Protein 5ZAI (pdb70)

Structure (mmCIF, N/CA/C/O backbone):
data_5ZAI
#
_entry.id   5ZAI
#
_cell.length_a   84.685
_cell.length_b   130.170
_cell.length_c   84.791
_cell.angle_alpha   90.000
_cell.angle_beta   119.570
_cell.angle_gamma   90.000
#
_symmetry.space_group_name_H-M   'P 1 21 1'
#
loop_
_entity.id
_entity.type
_entity.pdbx_description
1 polymer '3-hydroxypropionyl-coenzyme A dehydratase'
2 non-polymer 'COENZYME A'
3 non-polymer 1,2-ETHANEDIOL
4 non-polymer GLYCEROL
5 water water
#
loop_
_atom_site.group_PDB
_atom_site.id
_atom_site.type_symbol
_atom_site.label_atom_id
_atom_site.label_alt_id
_atom_site.label_comp_id
_atom_site.label_asym_id
_atom_site.label_entity_id
_atom_site.label_seq_id
_atom_site.pdbx_PDB_ins_code
_atom_site.Cartn_x
_atom_site.Cartn_y
_atom_site.Cartn_z
_atom_site.occupancy
_atom_site.B_iso_or_equiv
_atom_site.auth_seq_id
_atom_site.auth_comp_id
_atom_site.auth_asym_id
_atom_site.auth_atom_id
_atom_site.pdbx_PDB_model_num
ATOM 1 N N . MET A 1 1 ? -9.327 -3.901 9.880 1.00 60.98 1 MET A N 1
ATOM 2 C CA . MET A 1 1 ? -9.819 -4.994 10.800 1.00 67.05 1 MET A CA 1
ATOM 3 C C . MET A 1 1 ? -9.057 -6.299 10.496 1.00 62.79 1 MET A C 1
ATOM 4 O O . MET A 1 1 ? -8.399 -6.872 11.380 1.00 68.96 1 MET A O 1
ATOM 9 N N . GLU A 1 2 ? -9.139 -6.748 9.236 1.00 51.64 2 GLU A N 1
ATOM 10 C CA . GLU A 1 2 ? -8.457 -7.938 8.747 1.00 47.75 2 GLU A CA 1
ATOM 11 C C . GLU A 1 2 ? -7.526 -7.541 7.591 1.00 41.42 2 GLU A C 1
ATOM 12 O O . GLU A 1 2 ? -7.940 -6.880 6.631 1.00 41.31 2 GLU A O 1
ATOM 18 N N . PHE A 1 3 ? -6.268 -7.977 7.703 1.00 31.99 3 PHE A N 1
ATOM 19 C CA . PHE A 1 3 ? -5.206 -7.656 6.779 1.00 27.84 3 PHE A CA 1
ATOM 20 C C . PHE A 1 3 ? -4.557 -8.947 6.269 1.00 27.03 3 PHE A C 1
ATOM 21 O O . PHE A 1 3 ? -4.672 -9.984 6.905 1.00 26.23 3 PHE A O 1
ATOM 29 N N . GLU A 1 4 ? -3.806 -8.854 5.169 1.00 26.96 4 GLU A N 1
ATOM 30 C CA . GLU A 1 4 ? -3.157 -10.001 4.598 1.00 29.36 4 GLU A CA 1
ATOM 31 C C . GLU A 1 4 ? -1.778 -10.223 5.232 1.00 27.37 4 GLU A C 1
ATOM 32 O O . GLU A 1 4 ? -1.370 -11.363 5.383 1.00 27.04 4 GLU A O 1
ATOM 38 N N . THR A 1 5 ? -1.025 -9.147 5.509 1.00 22.91 5 THR A N 1
ATOM 39 C CA . THR A 1 5 ? 0.385 -9.308 5.838 1.00 20.93 5 THR A CA 1
ATOM 40 C C . THR A 1 5 ? 0.719 -8.900 7.264 1.00 20.13 5 THR A C 1
ATOM 41 O O . THR A 1 5 ? 1.892 -8.983 7.618 1.00 19.28 5 THR A O 1
ATOM 45 N N . ILE A 1 6 ? -0.285 -8.468 8.038 1.00 18.78 6 ILE A N 1
ATOM 46 C CA . ILE A 1 6 ? -0.135 -8.109 9.437 1.00 20.11 6 ILE A CA 1
ATOM 47 C C . ILE A 1 6 ? -1.357 -8.652 10.184 1.00 19.46 6 ILE A C 1
ATOM 48 O O . ILE A 1 6 ? -2.392 -8.894 9.555 1.00 18.90 6 ILE A O 1
ATOM 53 N N . GLU A 1 7 ? -1.190 -8.867 11.492 1.00 19.02 7 GLU A N 1
ATOM 54 C CA . GLU A 1 7 ? -2.270 -9.136 12.427 1.00 21.63 7 GLU A CA 1
ATOM 55 C C . GLU A 1 7 ? -2.345 -7.973 13.412 1.00 22.41 7 GLU A C 1
ATOM 56 O O . GLU A 1 7 ? -1.323 -7.398 13.797 1.00 20.83 7 GLU A O 1
ATOM 62 N N . THR A 1 8 ? -3.556 -7.627 13.833 1.00 22.93 8 THR A N 1
ATOM 63 C CA . THR A 1 8 ? -3.733 -6.590 14.820 1.00 23.29 8 THR A CA 1
ATOM 64 C C . THR A 1 8 ? -4.624 -7.145 15.928 1.00 27.24 8 THR A C 1
ATOM 65 O O . THR A 1 8 ? -5.477 -7.987 15.657 1.00 25.46 8 THR A O 1
ATOM 69 N N . LYS A 1 9 ? -4.331 -6.732 17.160 1.00 26.45 9 LYS A N 1
ATOM 70 C CA . LYS A 1 9 ? -5.104 -7.149 18.350 1.00 30.57 9 LYS A CA 1
ATOM 71 C C . LYS A 1 9 ? -5.285 -5.938 19.261 1.00 29.38 9 LYS A C 1
ATOM 72 O O . LYS A 1 9 ? -4.286 -5.349 19.651 1.00 24.62 9 LYS A O 1
ATOM 78 N N . LYS A 1 10 ? -6.525 -5.637 19.617 1.00 29.16 10 LYS A N 1
ATOM 79 C CA . LYS A 1 10 ? -6.809 -4.512 20.531 1.00 32.50 10 LYS A CA 1
ATOM 80 C C . LYS A 1 10 ? -7.139 -5.138 21.884 1.00 36.12 10 LYS A C 1
ATOM 81 O O . LYS A 1 10 ? -8.126 -5.871 21.957 1.00 34.25 10 LYS A O 1
ATOM 87 N N . GLU A 1 11 ? -6.282 -4.912 22.878 1.00 35.45 11 GLU A N 1
ATOM 88 C CA . GLU A 1 11 ? -6.508 -5.446 24.236 1.00 34.28 11 GLU A CA 1
ATOM 89 C C . GLU A 1 11 ? -6.707 -4.246 25.153 1.00 33.29 11 GLU A C 1
ATOM 90 O O . GLU A 1 11 ? -5.710 -3.642 25.535 1.00 30.13 11 GLU A O 1
ATOM 96 N N . GLY A 1 12 ? -7.943 -3.948 25.526 1.00 32.32 12 GLY A N 1
ATOM 97 C CA . GLY A 1 12 ? -8.136 -2.764 26.371 1.00 30.96 12 GLY A CA 1
ATOM 98 C C . GLY A 1 12 ? -7.598 -1.526 25.671 1.00 30.14 12 GLY A C 1
ATOM 99 O O . GLY A 1 12 ? -8.087 -1.198 24.598 1.00 30.18 12 GLY A O 1
ATOM 100 N N . ASN A 1 13 ? -6.654 -0.852 26.323 1.00 28.29 13 ASN A N 1
ATOM 101 C CA . ASN A 1 13 ? -5.986 0.393 25.859 1.00 28.40 13 ASN A CA 1
ATOM 102 C C . ASN A 1 13 ? -4.823 0.110 24.904 1.00 24.65 13 ASN A C 1
ATOM 103 O O . ASN A 1 13 ? -4.341 1.061 24.305 1.00 21.80 13 ASN A O 1
ATOM 108 N N . LEU A 1 14 ? -4.381 -1.137 24.815 1.00 21.29 14 LEU A N 1
ATOM 109 C CA . LEU A 1 14 ? -3.191 -1.488 23.997 1.00 22.23 14 LEU A CA 1
ATOM 110 C C . LEU A 1 14 ? -3.593 -1.948 22.595 1.00 22.23 14 LEU A C 1
ATOM 111 O O . LEU A 1 14 ? -4.602 -2.625 22.475 1.00 24.97 14 LEU A O 1
ATOM 116 N N . PHE A 1 15 ? -2.808 -1.569 21.587 1.00 21.11 15 PHE A N 1
ATOM 117 C CA . PHE A 1 15 ? -3.026 -2.044 20.201 1.00 19.08 15 PHE A CA 1
ATOM 118 C C . PHE A 1 15 ? -1.745 -2.737 19.744 1.00 20.12 15 PHE A C 1
ATOM 119 O O . PHE A 1 15 ? -0.739 -2.058 19.618 1.00 20.02 15 PHE A O 1
ATOM 127 N N . TRP A 1 16 ? -1.839 -4.032 19.449 1.00 18.99 16 TRP A N 1
ATOM 128 C CA . TRP A 1 16 ? -0.677 -4.855 19.035 1.00 20.35 16 TRP A CA 1
ATOM 129 C C . TRP A 1 16 ? -0.658 -5.025 17.515 1.00 20.31 16 TRP A C 1
ATOM 130 O O . TRP A 1 16 ? -1.632 -5.516 16.965 1.00 20.53 16 TRP A O 1
ATOM 141 N N . ILE A 1 17 ? 0.443 -4.635 16.882 1.00 17.71 17 ILE A N 1
ATOM 142 C CA . ILE A 1 17 ? 0.588 -4.847 15.422 1.00 16.67 17 ILE A CA 1
ATOM 143 C C . ILE A 1 17 ? 1.698 -5.884 15.230 1.00 18.50 17 ILE A C 1
ATOM 144 O O . ILE A 1 17 ? 2.828 -5.619 15.599 1.00 17.95 17 ILE A O 1
ATOM 149 N N . THR A 1 18 ? 1.349 -7.022 14.650 1.00 15.92 18 THR A N 1
ATOM 150 C CA . THR A 1 18 ? 2.305 -8.096 14.428 1.00 16.56 18 THR A CA 1
ATOM 151 C C . THR A 1 18 ? 2.532 -8.253 12.938 1.00 16.46 18 THR A C 1
ATOM 152 O O . THR A 1 18 ? 1.590 -8.586 12.225 1.00 17.90 18 THR A O 1
ATOM 156 N N . LEU A 1 19 ? 3.763 -8.009 12.492 1.00 14.56 19 LEU A N 1
ATOM 157 C CA . LEU A 1 19 ? 4.087 -8.206 11.062 1.00 16.11 19 LEU A CA 1
ATOM 158 C C . LEU A 1 19 ? 3.865 -9.695 10.793 1.00 16.97 19 LEU A C 1
ATOM 159 O O . LEU A 1 19 ? 4.381 -10.485 11.558 1.00 15.85 19 LEU A O 1
ATOM 164 N N . ASN A 1 20 ? 3.207 -10.036 9.691 1.00 17.16 20 ASN A N 1
ATOM 165 C CA . ASN A 1 20 ? 2.861 -11.460 9.484 1.00 16.96 20 ASN A CA 1
ATOM 166 C C . ASN A 1 20 ? 3.268 -11.983 8.102 1.00 16.79 20 ASN A C 1
ATOM 167 O O . ASN A 1 20 ? 2.390 -12.353 7.353 1.00 17.97 20 ASN A O 1
ATOM 172 N N . ARG A 1 21 ? 4.575 -12.072 7.847 1.00 15.81 21 ARG A N 1
ATOM 173 C CA . ARG A 1 21 ? 5.158 -12.755 6.662 1.00 15.00 21 ARG A CA 1
ATOM 174 C C . ARG A 1 21 ? 6.324 -13.611 7.180 1.00 14.51 21 ARG A C 1
ATOM 175 O O . ARG A 1 21 ? 7.416 -13.494 6.648 1.00 13.59 21 ARG A O 1
ATOM 183 N N . PRO A 1 22 ? 6.100 -14.556 8.123 1.00 14.77 22 PRO A N 1
ATOM 184 C CA . PRO A 1 22 ? 7.163 -15.348 8.748 1.00 15.51 22 PRO A CA 1
ATOM 185 C C . PRO A 1 22 ? 7.970 -16.213 7.776 1.00 16.25 22 PRO A C 1
ATOM 186 O O . PRO A 1 22 ? 9.092 -16.456 8.050 1.00 14.49 22 PRO A O 1
ATOM 190 N N . ASP A 1 23 ? 7.357 -16.619 6.662 1.00 16.37 23 ASP A N 1
ATOM 191 C CA . ASP A 1 23 ? 8.030 -17.381 5.579 1.00 17.26 23 ASP A CA 1
ATOM 192 C C . ASP A 1 23 ? 9.163 -16.555 4.943 1.00 16.52 23 ASP A C 1
ATOM 193 O O . ASP A 1 23 ? 10.030 -17.170 4.347 1.00 15.51 23 ASP A O 1
ATOM 198 N N . LYS A 1 24 ? 9.044 -15.221 4.920 1.00 16.19 24 LYS A N 1
ATOM 199 C CA . LYS A 1 24 ? 10.083 -14.302 4.379 1.00 16.48 24 LYS A CA 1
ATOM 200 C C . LYS A 1 24 ? 10.705 -13.443 5.496 1.00 16.08 24 LYS A C 1
ATOM 201 O O . LYS A 1 24 ? 11.135 -12.337 5.207 1.00 14.99 24 LYS A O 1
ATOM 207 N N . LEU A 1 25 ? 10.597 -13.889 6.747 1.00 15.46 25 LEU A N 1
ATOM 208 C CA . LEU A 1 25 ? 11.143 -13.170 7.927 1.00 16.38 25 LEU A CA 1
ATOM 209 C C . LEU A 1 25 ? 10.546 -11.753 8.031 1.00 15.69 25 LEU A C 1
ATOM 210 O O . LEU A 1 25 ? 11.278 -10.825 8.351 1.00 14.50 25 LEU A O 1
ATOM 215 N N . ASN A 1 26 ? 9.256 -11.620 7.723 1.00 15.28 26 ASN A N 1
ATOM 216 C CA . ASN A 1 26 ? 8.491 -10.349 7.825 1.00 15.33 26 ASN A CA 1
ATOM 217 C C . ASN A 1 26 ? 9.075 -9.251 6.929 1.00 14.75 26 ASN A C 1
ATOM 218 O O . ASN A 1 26 ? 8.966 -8.091 7.308 1.00 14.67 26 ASN A O 1
ATOM 223 N N . ALA A 1 27 ? 9.635 -9.618 5.778 1.00 14.45 27 ALA A N 1
ATOM 224 C CA . ALA A 1 27 ? 10.235 -8.620 4.870 1.00 15.58 27 ALA A CA 1
ATOM 225 C C . ALA A 1 27 ? 9.131 -7.670 4.400 1.00 15.71 27 ALA A C 1
ATOM 226 O O . ALA A 1 27 ? 8.050 -8.133 4.075 1.00 14.75 27 ALA A O 1
ATOM 228 N N . LEU A 1 28 ? 9.451 -6.382 4.341 1.00 14.75 28 LEU A N 1
ATOM 229 C CA . LEU A 1 28 ? 8.514 -5.332 3.975 1.00 15.63 28 LEU A CA 1
ATOM 230 C C . LEU A 1 28 ? 8.352 -5.245 2.449 1.00 15.29 28 LEU A C 1
ATOM 231 O O . LEU A 1 28 ? 9.221 -4.749 1.758 1.00 17.39 28 LEU A O 1
ATOM 236 N N . ASN A 1 29 ? 7.204 -5.700 1.950 1.00 16.46 29 ASN A N 1
ATOM 237 C CA . ASN A 1 29 ? 6.770 -5.519 0.550 1.00 16.38 29 ASN A CA 1
ATOM 238 C C . ASN A 1 29 ? 5.798 -4.346 0.513 1.00 16.94 29 ASN A C 1
ATOM 239 O O . ASN A 1 29 ? 5.482 -3.747 1.551 1.00 15.13 29 ASN A O 1
ATOM 244 N N . ALA A 1 30 ? 5.326 -3.993 -0.690 1.00 17.96 30 ALA A N 1
ATOM 245 C CA . ALA A 1 30 ? 4.459 -2.826 -0.836 1.00 18.02 30 ALA A CA 1
ATOM 246 C C . ALA A 1 30 ? 3.179 -3.035 -0.027 1.00 19.18 30 ALA A C 1
ATOM 247 O O . ALA A 1 30 ? 2.628 -2.083 0.567 1.00 20.75 30 ALA A O 1
ATOM 249 N N . LYS A 1 31 ? 2.715 -4.281 0.005 1.00 18.94 31 LYS A N 1
ATOM 250 C CA . LYS A 1 31 ? 1.463 -4.627 0.667 1.00 20.81 31 LYS A CA 1
ATOM 251 C C . LYS A 1 31 ? 1.554 -4.455 2.194 1.00 19.68 31 LYS A C 1
ATOM 252 O O . LYS A 1 31 ? 0.693 -3.856 2.800 1.00 19.44 31 LYS A O 1
ATOM 258 N N . LEU A 1 32 ? 2.577 -5.045 2.812 1.00 18.46 32 LEU A N 1
ATOM 259 C CA . LEU A 1 32 ? 2.812 -4.916 4.259 1.00 17.60 32 LEU A CA 1
ATOM 260 C C . LEU A 1 32 ? 2.916 -3.433 4.650 1.00 15.69 32 LEU A C 1
ATOM 261 O O . LEU A 1 32 ? 2.317 -2.981 5.618 1.00 15.74 32 LEU A O 1
ATOM 266 N N . LEU A 1 33 ? 3.664 -2.646 3.869 1.00 15.57 33 LEU A N 1
ATOM 267 C CA . LEU A 1 33 ? 3.816 -1.221 4.186 1.00 15.77 33 LEU A CA 1
ATOM 268 C C . LEU A 1 33 ? 2.481 -0.476 4.129 1.00 16.28 33 LEU A C 1
ATOM 269 O O . LEU A 1 33 ? 2.218 0.339 4.990 1.00 15.07 33 LEU A O 1
ATOM 274 N N . GLU A 1 34 ? 1.652 -0.801 3.133 1.00 19.02 34 GLU A N 1
ATOM 275 C CA . GLU A 1 34 ? 0.352 -0.177 2.971 1.00 21.12 34 GLU A CA 1
ATOM 276 C C . GLU A 1 34 ? -0.525 -0.580 4.165 1.00 18.19 34 GLU A C 1
ATOM 277 O O . GLU A 1 34 ? -1.190 0.263 4.765 1.00 19.48 34 GLU A O 1
ATOM 283 N N . GLU A 1 35 ? -0.520 -1.858 4.542 1.00 15.62 35 GLU A N 1
ATOM 284 C CA . GLU A 1 35 ? -1.365 -2.291 5.657 1.00 17.09 35 GLU A CA 1
ATOM 285 C C . GLU A 1 35 ? -0.847 -1.761 7.009 1.00 15.25 35 GLU A C 1
ATOM 286 O O . GLU A 1 35 ? -1.623 -1.408 7.894 1.00 12.39 35 GLU A O 1
ATOM 292 N N . LEU A 1 36 ? 0.470 -1.674 7.189 1.00 13.40 36 LEU A N 1
ATOM 293 C CA . LEU A 1 36 ? 1.019 -1.126 8.447 1.00 14.62 36 LEU A CA 1
ATOM 294 C C . LEU A 1 36 ? 0.593 0.343 8.611 1.00 16.01 36 LEU A C 1
ATOM 295 O O . LEU A 1 36 ? 0.171 0.786 9.683 1.00 17.51 36 LEU A O 1
ATOM 300 N N . ASP A 1 37 ? 0.723 1.110 7.532 1.00 17.34 37 ASP A N 1
ATOM 301 C CA . ASP A 1 37 ? 0.264 2.511 7.487 1.00 19.53 37 ASP A CA 1
ATOM 302 C C . ASP A 1 37 ? -1.214 2.604 7.904 1.00 19.41 37 ASP A C 1
ATOM 303 O O . ASP A 1 37 ? -1.591 3.375 8.791 1.00 19.07 37 ASP A O 1
ATOM 308 N N . ARG A 1 38 ? -2.041 1.795 7.258 1.00 17.69 38 ARG A N 1
ATOM 309 C CA . ARG A 1 38 ? -3.481 1.780 7.535 1.00 19.65 38 ARG A CA 1
ATOM 310 C C . ARG A 1 38 ? -3.742 1.393 9.002 1.00 16.95 38 ARG A C 1
ATOM 311 O O . ARG A 1 38 ? -4.525 2.061 9.678 1.00 17.66 38 ARG A O 1
ATOM 319 N N . ALA A 1 39 ? -3.071 0.372 9.523 1.00 16.02 39 ALA A N 1
ATOM 320 C CA . ALA A 1 39 ? -3.284 -0.041 10.933 1.00 18.16 39 ALA A CA 1
ATOM 321 C C . ALA A 1 39 ? -2.866 1.046 11.939 1.00 18.58 39 ALA A C 1
ATOM 322 O O . ALA A 1 39 ? -3.549 1.270 12.941 1.00 17.15 39 ALA A O 1
ATOM 324 N N . VAL A 1 40 ? -1.729 1.705 11.717 1.00 18.97 40 VAL A N 1
ATOM 325 C CA . VAL A 1 40 ? -1.291 2.727 12.658 1.00 18.66 40 VAL A CA 1
ATOM 326 C C . VAL A 1 40 ? -2.238 3.937 12.588 1.00 18.53 40 VAL A C 1
ATOM 327 O O . VAL A 1 40 ? -2.455 4.583 13.638 1.00 17.30 40 VAL A O 1
ATOM 331 N N . SER A 1 41 ? -2.735 4.282 11.381 1.00 19.52 41 SER A N 1
ATOM 332 C CA . SER A 1 41 ? -3.701 5.390 11.203 1.00 21.06 41 SER A CA 1
ATOM 333 C C . SER A 1 41 ? -5.008 5.073 11.939 1.00 21.49 41 SER A C 1
ATOM 334 O O . SER A 1 41 ? -5.571 5.954 12.555 1.00 20.59 41 SER A O 1
ATOM 337 N N . GLN A 1 42 ? -5.450 3.814 11.896 1.00 23.84 42 GLN A N 1
ATOM 338 C CA . GLN A 1 42 ? -6.718 3.389 12.588 1.00 27.67 42 GLN A CA 1
ATOM 339 C C . GLN A 1 42 ? -6.566 3.505 14.108 1.00 26.46 42 GLN A C 1
ATOM 340 O O . GLN A 1 42 ? -7.482 3.962 14.815 1.00 23.81 42 GLN A O 1
ATOM 346 N N . ALA A 1 43 ? -5.424 3.013 14.604 1.00 24.35 43 ALA A N 1
ATOM 347 C CA . ALA A 1 43 ? -5.060 3.049 16.021 1.00 23.57 43 ALA A CA 1
ATOM 348 C C . ALA A 1 43 ? -4.988 4.499 16.529 1.00 22.49 43 ALA A C 1
ATOM 349 O O . ALA A 1 43 ? -5.495 4.809 17.616 1.00 20.56 43 ALA A O 1
ATOM 351 N N . GLU A 1 44 ? -4.355 5.377 15.735 1.00 20.77 44 GLU A N 1
ATOM 352 C CA . GLU A 1 44 ? -4.281 6.798 16.057 1.00 23.36 44 GLU A CA 1
ATOM 353 C C . GLU A 1 44 ? -5.675 7.433 16.189 1.00 23.13 44 GLU A C 1
ATOM 354 O O . GLU A 1 44 ? -5.852 8.316 17.001 1.00 23.22 44 GLU A O 1
ATOM 360 N N . SER A 1 45 ? -6.642 6.989 15.379 1.00 24.74 45 SER A N 1
ATOM 361 C CA . SER A 1 45 ? -7.958 7.610 15.304 1.00 28.92 45 SER A CA 1
ATOM 362 C C . SER A 1 45 ? -8.919 7.056 16.356 1.00 29.62 45 SER A C 1
ATOM 363 O O . SER A 1 45 ? -9.923 7.676 16.624 1.00 29.69 45 SER A O 1
ATOM 366 N N . ASP A 1 46 ? -8.607 5.887 16.915 1.00 28.31 46 ASP A N 1
ATOM 367 C CA . ASP A 1 46 ? -9.471 5.196 17.849 1.00 25.75 46 ASP A CA 1
ATOM 368 C C . ASP A 1 46 ? -9.170 5.713 19.248 1.00 26.47 46 ASP A C 1
ATOM 369 O O . ASP A 1 46 ? -8.106 5.434 19.805 1.00 22.98 46 ASP A O 1
ATOM 374 N N . PRO A 1 47 ? -10.132 6.432 19.871 1.00 26.96 47 PRO A N 1
ATOM 375 C CA . PRO A 1 47 ? -9.944 7.002 21.196 1.00 27.91 47 PRO A CA 1
ATOM 376 C C . PRO A 1 47 ? -9.682 5.969 22.297 1.00 26.66 47 PRO A C 1
ATOM 377 O O . PRO A 1 47 ? -9.159 6.311 23.309 1.00 29.49 47 PRO A O 1
ATOM 381 N N . GLU A 1 48 ? -10.071 4.717 22.096 1.00 28.52 48 GLU A N 1
ATOM 382 C CA . GLU A 1 48 ? -9.851 3.713 23.119 1.00 30.30 48 GLU A CA 1
ATOM 383 C C . GLU A 1 48 ? -8.375 3.297 23.185 1.00 27.26 48 GLU A C 1
ATOM 384 O O . GLU A 1 48 ? -7.917 2.790 24.189 1.00 28.35 48 GLU A O 1
ATOM 390 N N . ILE A 1 49 ? -7.645 3.474 22.087 1.00 24.22 49 ILE A N 1
ATOM 391 C CA . ILE A 1 49 ? -6.281 3.043 22.036 1.00 21.77 49 ILE A CA 1
ATOM 392 C C . ILE A 1 49 ? -5.376 4.164 22.558 1.00 20.79 49 ILE A C 1
ATOM 393 O O . ILE A 1 49 ? -5.475 5.315 22.117 1.00 19.73 49 ILE A O 1
ATOM 398 N N . ARG A 1 50 ? -4.443 3.784 23.435 1.00 20.90 50 ARG A N 1
ATOM 399 C CA . ARG A 1 50 ? -3.523 4.745 24.075 1.00 23.05 50 ARG A CA 1
ATOM 400 C C . ARG A 1 50 ? -2.061 4.431 23.759 1.00 20.79 50 ARG A C 1
ATOM 401 O O . ARG A 1 50 ? -1.258 5.353 23.720 1.00 20.69 50 ARG A O 1
ATOM 409 N N . VAL A 1 51 ? -1.729 3.150 23.549 1.00 19.94 51 VAL A N 1
ATOM 410 C CA . VAL A 1 51 ? -0.354 2.759 23.235 1.00 18.09 51 VAL A CA 1
ATOM 411 C C . VAL A 1 51 ? -0.385 1.720 22.120 1.00 18.04 51 VAL A C 1
ATOM 412 O O . VAL A 1 51 ? -1.227 0.805 22.129 1.00 17.14 51 VAL A O 1
ATOM 416 N N . ILE A 1 52 ? 0.590 1.839 21.212 1.00 16.31 52 ILE A N 1
ATOM 417 C CA . ILE A 1 52 ? 0.741 0.979 20.054 1.00 16.15 52 ILE A CA 1
ATOM 418 C C . ILE A 1 52 ? 2.041 0.205 20.217 1.00 17.27 52 ILE A C 1
ATOM 419 O O . ILE A 1 52 ? 3.057 0.821 20.541 1.00 15.72 52 ILE A O 1
ATOM 424 N N . ILE A 1 53 ? 1.990 -1.116 20.004 1.00 16.43 53 ILE A N 1
ATOM 425 C CA . ILE A 1 53 ? 3.192 -1.968 20.016 1.00 15.61 53 ILE A CA 1
ATOM 426 C C . ILE A 1 53 ? 3.316 -2.653 18.656 1.00 15.06 53 ILE A C 1
ATOM 427 O O . ILE A 1 53 ? 2.368 -3.279 18.180 1.00 14.79 53 ILE A O 1
ATOM 432 N N . ILE A 1 54 ? 4.514 -2.588 18.071 1.00 14.14 54 ILE A N 1
ATOM 433 C CA . ILE A 1 54 ? 4.814 -3.270 16.833 1.00 14.43 54 ILE A CA 1
ATOM 434 C C . ILE A 1 54 ? 5.806 -4.401 17.107 1.00 14.82 54 ILE A C 1
ATOM 435 O O . ILE A 1 54 ? 6.809 -4.207 17.786 1.00 14.14 54 ILE A O 1
ATOM 440 N N . THR A 1 55 ? 5.511 -5.600 16.585 1.00 15.22 55 THR A N 1
ATOM 441 C CA . THR A 1 55 ? 6.387 -6.780 16.795 1.00 15.77 55 THR A CA 1
ATOM 442 C C . THR A 1 55 ? 6.329 -7.677 15.552 1.00 15.48 55 THR A C 1
ATOM 443 O O . THR A 1 55 ? 5.553 -7.440 14.660 1.00 14.56 55 THR A O 1
ATOM 447 N N . GLY A 1 56 ? 7.192 -8.689 15.507 1.00 16.48 56 GLY A N 1
ATOM 448 C CA . GLY A 1 56 ? 7.229 -9.621 14.388 1.00 17.64 56 GLY A CA 1
ATOM 449 C C . GLY A 1 56 ? 6.746 -11.008 14.740 1.00 17.86 56 GLY A C 1
ATOM 450 O O . GLY A 1 56 ? 6.971 -11.486 15.847 1.00 18.22 56 GLY A O 1
ATOM 451 N N . LYS A 1 57 ? 6.153 -11.674 13.737 1.00 19.79 57 LYS A N 1
ATOM 452 C CA . LYS A 1 57 ? 5.760 -13.096 13.829 1.00 20.09 57 LYS A CA 1
ATOM 453 C C . LYS A 1 57 ? 6.995 -13.955 13.554 1.00 19.43 57 LYS A C 1
ATOM 454 O O . LYS A 1 57 ? 7.745 -13.743 12.575 1.00 17.15 57 LYS A O 1
ATOM 460 N N . GLY A 1 58 ? 7.189 -14.976 14.399 1.00 20.29 58 GLY A N 1
ATOM 461 C CA . GLY A 1 58 ? 8.213 -15.998 14.163 1.00 20.19 58 GLY A CA 1
ATOM 462 C C . GLY A 1 58 ? 9.572 -15.535 14.639 1.00 20.29 58 GLY A C 1
ATOM 463 O O . GLY A 1 58 ? 9.668 -14.747 15.583 1.00 20.14 58 GLY A O 1
ATOM 464 N N . LYS A 1 59 ? 10.597 -16.029 13.952 1.00 21.42 59 LYS A N 1
ATOM 465 C CA . LYS A 1 59 ? 12.014 -15.871 14.260 1.00 26.91 59 LYS A CA 1
ATOM 466 C C . LYS A 1 59 ? 12.417 -14.389 14.264 1.00 25.79 59 LYS A C 1
ATOM 467 O O . LYS A 1 59 ? 13.281 -13.978 15.042 1.00 28.16 59 LYS A O 1
ATOM 473 N N . ALA A 1 60 ? 11.885 -13.630 13.301 1.00 21.77 60 ALA A N 1
ATOM 474 C CA . ALA A 1 60 ? 12.392 -12.303 12.972 1.00 21.19 60 ALA A CA 1
ATOM 475 C C . ALA A 1 60 ? 11.431 -11.261 13.521 1.00 19.17 60 ALA A C 1
ATOM 476 O O . ALA A 1 60 ? 10.253 -11.545 13.679 1.00 18.24 60 ALA A O 1
ATOM 478 N N . PHE A 1 61 ? 11.971 -10.065 13.831 1.00 17.94 61 PHE A N 1
ATOM 479 C CA . PHE A 1 61 ? 11.139 -8.867 13.934 1.00 15.21 61 PHE A CA 1
ATOM 480 C C . PHE A 1 61 ? 10.820 -8.454 12.500 1.00 13.91 61 PHE A C 1
ATOM 481 O O . PHE A 1 61 ? 9.689 -8.525 12.101 1.00 12.34 61 PHE A O 1
ATOM 489 N N . CYS A 1 62 ? 11.860 -8.111 11.715 1.00 12.54 62 CYS A N 1
ATOM 490 C CA . CYS A 1 62 ? 11.722 -7.787 10.330 1.00 13.29 62 CYS A CA 1
ATOM 491 C C . CYS A 1 62 ? 13.121 -7.767 9.682 1.00 13.81 62 CYS A C 1
ATOM 492 O O . CYS A 1 62 ? 14.027 -7.067 10.172 1.00 12.47 62 CYS A O 1
ATOM 495 N N . ALA A 1 63 ? 13.293 -8.552 8.613 1.00 13.87 63 ALA A N 1
ATOM 496 C CA . ALA A 1 63 ? 14.598 -8.695 7.906 1.00 15.36 63 ALA A CA 1
ATOM 497 C C . ALA A 1 63 ? 14.818 -7.667 6.787 1.00 15.51 63 ALA A C 1
ATOM 498 O O . ALA A 1 63 ? 15.756 -7.769 6.012 1.00 17.21 63 ALA A O 1
ATOM 500 N N . GLY A 1 64 ? 13.966 -6.654 6.689 1.00 15.95 64 GLY A N 1
ATOM 501 C CA . GLY A 1 64 ? 14.219 -5.511 5.838 1.00 15.95 64 GLY A CA 1
ATOM 502 C C . GLY A 1 64 ? 13.166 -5.380 4.763 1.00 16.80 64 GLY A C 1
ATOM 503 O O . GLY A 1 64 ? 12.116 -6.075 4.802 1.00 16.53 64 GLY A O 1
ATOM 504 N N . ALA A 1 65 ? 13.441 -4.470 3.823 1.00 16.61 65 ALA A N 1
ATOM 505 C CA . ALA A 1 65 ? 12.646 -4.317 2.624 1.00 16.76 65 ALA A CA 1
ATOM 506 C C . ALA A 1 65 ? 12.746 -5.620 1.805 1.00 16.35 65 ALA A C 1
ATOM 507 O O . ALA A 1 65 ? 13.740 -6.313 1.819 1.00 15.48 65 ALA A O 1
ATOM 509 N N . ASP A 1 66 ? 11.664 -5.958 1.118 1.00 16.51 66 ASP A N 1
ATOM 510 C CA . ASP A 1 66 ? 11.635 -7.183 0.309 1.00 15.83 66 ASP A CA 1
ATOM 511 C C . ASP A 1 66 ? 12.495 -6.957 -0.934 1.00 14.56 66 ASP A C 1
ATOM 512 O O . ASP A 1 66 ? 12.181 -6.151 -1.826 1.00 14.58 66 ASP A O 1
ATOM 517 N N . ILE A 1 67 ? 13.612 -7.671 -0.986 1.00 15.77 67 ILE A N 1
ATOM 518 C CA . ILE A 1 67 ? 14.643 -7.460 -2.029 1.00 16.15 67 ILE A CA 1
ATOM 519 C C . ILE A 1 67 ? 14.126 -7.836 -3.423 1.00 17.02 67 ILE A C 1
ATOM 520 O O . ILE A 1 67 ? 14.695 -7.383 -4.385 1.00 15.37 67 ILE A O 1
ATOM 525 N N . THR A 1 68 ? 13.041 -8.621 -3.525 1.00 17.90 68 THR A N 1
ATOM 526 C CA . THR A 1 68 ? 12.547 -9.014 -4.877 1.00 19.87 68 THR A CA 1
ATOM 527 C C . THR A 1 68 ? 12.005 -7.782 -5.627 1.00 23.01 68 THR A C 1
ATOM 528 O O . THR A 1 68 ? 11.854 -7.860 -6.831 1.00 26.55 68 THR A O 1
ATOM 532 N N . GLN A 1 69 ? 11.775 -6.640 -4.936 1.00 20.56 69 GLN A N 1
ATOM 533 C CA . GLN A 1 69 ? 11.280 -5.383 -5.556 1.00 20.68 69 GLN A CA 1
ATOM 534 C C . GLN A 1 69 ? 12.371 -4.582 -6.299 1.00 21.24 69 GLN A C 1
ATOM 535 O O . GLN A 1 69 ? 12.025 -3.714 -7.098 1.00 22.50 69 GLN A O 1
ATOM 541 N N . PHE A 1 70 ? 13.658 -4.857 -6.043 1.00 20.86 70 PHE A N 1
ATOM 542 C CA . PHE A 1 70 ? 14.754 -3.912 -6.320 1.00 20.79 70 PHE A CA 1
ATOM 543 C C . PHE A 1 70 ? 15.320 -3.952 -7.750 1.00 23.96 70 PHE A C 1
ATOM 544 O O . PHE A 1 70 ? 15.761 -2.900 -8.285 1.00 21.53 70 PHE A O 1
ATOM 552 N N . ASN A 1 71 ? 15.352 -5.109 -8.411 1.00 27.59 71 ASN A N 1
ATOM 553 C CA . ASN A 1 71 ? 15.947 -5.088 -9.757 1.00 30.49 71 ASN A CA 1
ATOM 554 C C . ASN A 1 71 ? 14.925 -4.581 -10.798 1.00 28.13 71 ASN A C 1
ATOM 555 O O . ASN A 1 71 ? 15.278 -4.373 -11.912 1.00 30.76 71 ASN A O 1
ATOM 560 N N . GLN A 1 72 ? 13.691 -4.256 -10.415 1.00 29.13 72 GLN A N 1
ATOM 561 C CA . GLN A 1 72 ? 12.737 -3.585 -11.342 1.00 31.32 72 GLN A CA 1
ATOM 562 C C . GLN A 1 72 ? 12.909 -2.045 -11.357 1.00 28.52 72 GLN A C 1
ATOM 563 O O . GLN A 1 72 ? 12.484 -1.392 -12.302 1.00 28.11 72 GLN A O 1
ATOM 569 N N . LEU A 1 73 ? 13.541 -1.445 -10.336 1.00 23.77 73 LEU A N 1
ATOM 570 C CA . LEU A 1 73 ? 13.531 0.043 -10.161 1.00 22.58 73 LEU A CA 1
ATOM 571 C C . LEU A 1 73 ? 14.570 0.742 -11.044 1.00 20.35 73 LEU A C 1
ATOM 572 O O . LEU A 1 73 ? 15.760 0.413 -10.967 1.00 20.29 73 LEU A O 1
ATOM 577 N N . THR A 1 74 ? 14.125 1.740 -11.818 1.00 20.01 74 THR A N 1
ATOM 578 C CA . THR A 1 74 ? 15.026 2.778 -12.398 1.00 21.50 74 THR A CA 1
ATOM 579 C C . THR A 1 74 ? 15.527 3.698 -11.278 1.00 19.59 74 THR A C 1
ATOM 580 O O . THR A 1 74 ? 14.975 3.726 -10.182 1.00 16.50 74 THR A O 1
ATOM 584 N N . PRO A 1 75 ? 16.616 4.451 -11.500 1.00 18.82 75 PRO A N 1
ATOM 585 C CA . PRO A 1 75 ? 17.098 5.408 -10.492 1.00 18.50 75 PRO A CA 1
ATOM 586 C C . PRO A 1 75 ? 15.997 6.359 -9.977 1.00 18.61 75 PRO A C 1
ATOM 587 O O . PRO A 1 75 ? 15.800 6.473 -8.767 1.00 17.12 75 PRO A O 1
ATOM 591 N N . ALA A 1 76 ? 15.233 6.971 -10.878 1.00 16.84 76 ALA A N 1
ATOM 592 C CA . ALA A 1 76 ? 14.247 7.917 -10.446 1.00 18.24 76 ALA A CA 1
ATOM 593 C C . ALA A 1 76 ? 13.149 7.178 -9.663 1.00 17.32 76 ALA A C 1
ATOM 594 O O . ALA A 1 76 ? 12.632 7.712 -8.658 1.00 17.45 76 ALA A O 1
ATOM 596 N N . GLU A 1 77 ? 12.794 5.956 -10.094 1.00 15.56 77 GLU A N 1
ATOM 597 C CA . GLU A 1 77 ? 11.796 5.128 -9.348 1.00 16.09 77 GLU A CA 1
ATOM 598 C C . GLU A 1 77 ? 12.347 4.747 -7.962 1.00 14.47 77 GLU A C 1
ATOM 599 O O . GLU A 1 77 ? 11.587 4.631 -6.973 1.00 13.61 77 GLU A O 1
ATOM 605 N N . ALA A 1 78 ? 13.654 4.487 -7.887 1.00 12.04 78 ALA A N 1
ATOM 606 C CA . ALA A 1 78 ? 14.321 4.126 -6.615 1.00 13.08 78 ALA A CA 1
ATOM 607 C C . ALA A 1 78 ? 14.288 5.308 -5.623 1.00 12.65 78 ALA A C 1
ATOM 608 O O . ALA A 1 78 ? 14.009 5.075 -4.464 1.00 12.67 78 ALA A O 1
ATOM 610 N N . TRP A 1 79 ? 14.538 6.539 -6.091 1.00 12.54 79 TRP A N 1
ATOM 611 C CA . TRP A 1 79 ? 14.349 7.757 -5.279 1.00 13.10 79 TRP A CA 1
ATOM 612 C C . TRP A 1 79 ? 12.939 7.758 -4.663 1.00 14.49 79 TRP A C 1
ATOM 613 O O . TRP A 1 79 ? 12.745 7.867 -3.414 1.00 13.01 79 TRP A O 1
ATOM 624 N N . LYS A 1 80 ? 11.947 7.578 -5.548 1.00 15.29 80 LYS A N 1
ATOM 625 C CA . LYS A 1 80 ? 10.535 7.589 -5.184 1.00 16.39 80 LYS A CA 1
ATOM 626 C C . LYS A 1 80 ? 10.220 6.464 -4.186 1.00 14.41 80 LYS A C 1
ATOM 627 O O . LYS A 1 80 ? 9.488 6.672 -3.213 1.00 12.48 80 LYS A O 1
ATOM 633 N N . PHE A 1 81 ? 10.757 5.265 -4.431 1.00 12.58 81 PHE A N 1
ATOM 634 C CA . PHE A 1 81 ? 10.546 4.109 -3.600 1.00 12.91 81 PHE A CA 1
ATOM 635 C C . PHE A 1 81 ? 11.063 4.369 -2.169 1.00 11.67 81 PHE A C 1
ATOM 636 O O . PHE A 1 81 ? 10.418 4.019 -1.188 1.00 11.48 81 PHE A O 1
ATOM 644 N N . SER A 1 82 ? 12.285 4.885 -2.055 1.00 10.85 82 SER A N 1
ATOM 645 C CA . SER A 1 82 ? 12.877 5.263 -0.774 1.00 11.51 82 SER A CA 1
ATOM 646 C C . SER A 1 82 ? 11.960 6.235 -0.010 1.00 11.74 82 SER A C 1
ATOM 647 O O . SER A 1 82 ? 11.650 5.979 1.148 1.00 11.83 82 SER A O 1
ATOM 650 N N . LYS A 1 83 ? 11.511 7.295 -0.690 1.00 12.62 83 LYS A N 1
ATOM 651 C CA . LYS A 1 83 ? 10.770 8.397 -0.084 1.00 14.67 83 LYS A CA 1
ATOM 652 C C . LYS A 1 83 ? 9.415 7.866 0.404 1.00 16.23 83 LYS A C 1
ATOM 653 O O . LYS A 1 83 ? 9.007 8.189 1.499 1.00 14.42 83 LYS A O 1
ATOM 659 N N . LYS A 1 84 ? 8.764 7.019 -0.403 1.00 16.31 84 LYS A N 1
ATOM 660 C CA . LYS A 1 84 ? 7.468 6.466 -0.084 1.00 18.79 84 LYS A CA 1
ATOM 661 C C . LYS A 1 84 ? 7.517 5.624 1.202 1.00 16.21 84 LYS A C 1
ATOM 662 O O . LYS A 1 84 ? 6.720 5.818 2.112 1.00 15.85 84 LYS A O 1
ATOM 668 N N . GLY A 1 85 ? 8.435 4.667 1.282 1.00 14.02 85 GLY A N 1
ATOM 669 C CA . GLY A 1 85 ? 8.543 3.782 2.438 1.00 13.58 85 GLY A CA 1
ATOM 670 C C . GLY A 1 85 ? 9.000 4.524 3.690 1.00 13.23 85 GLY A C 1
ATOM 671 O O . GLY A 1 85 ? 8.444 4.394 4.782 1.00 12.69 85 GLY A O 1
ATOM 672 N N . ARG A 1 86 ? 9.998 5.383 3.512 1.00 12.84 86 ARG A N 1
ATOM 673 C CA . ARG A 1 86 ? 10.530 6.128 4.610 1.00 12.51 86 ARG A CA 1
ATOM 674 C C . ARG A 1 86 ? 9.474 7.077 5.201 1.00 12.87 86 ARG A C 1
ATOM 675 O O . ARG A 1 86 ? 9.488 7.327 6.406 1.00 11.97 86 ARG A O 1
ATOM 683 N N . GLU A 1 87 ? 8.613 7.648 4.341 1.00 12.96 87 GLU A N 1
ATOM 684 C CA . GLU A 1 87 ? 7.547 8.579 4.806 1.00 13.61 87 GLU A CA 1
ATOM 685 C C . GLU A 1 87 ? 6.528 7.849 5.690 1.00 13.11 87 GLU A C 1
ATOM 686 O O . GLU A 1 87 ? 5.911 8.467 6.610 1.00 12.33 87 GLU A O 1
ATOM 692 N N . ILE A 1 88 ? 6.398 6.537 5.512 1.00 13.21 88 ILE A N 1
ATOM 693 C CA . ILE A 1 88 ? 5.572 5.728 6.443 1.00 13.83 88 ILE A CA 1
ATOM 694 C C . ILE A 1 88 ? 6.281 5.643 7.801 1.00 13.22 88 ILE A C 1
ATOM 695 O O . ILE A 1 88 ? 5.652 5.765 8.809 1.00 12.26 88 ILE A O 1
ATOM 700 N N . MET A 1 89 ? 7.609 5.481 7.805 1.00 12.51 89 MET A N 1
ATOM 701 C CA . MET A 1 89 ? 8.391 5.497 9.039 1.00 14.08 89 MET A CA 1
ATOM 702 C C . MET A 1 89 ? 8.247 6.866 9.729 1.00 13.13 89 MET A C 1
ATOM 703 O O . MET A 1 89 ? 8.021 6.909 10.935 1.00 12.01 89 MET A O 1
ATOM 708 N N . ASP A 1 90 ? 8.367 7.953 8.952 1.00 12.47 90 ASP A N 1
ATOM 709 C CA . ASP A 1 90 ? 8.267 9.337 9.460 1.00 13.19 90 ASP A CA 1
ATOM 710 C C . ASP A 1 90 ? 6.927 9.532 10.198 1.00 13.93 90 ASP A C 1
ATOM 711 O O . ASP A 1 90 ? 6.836 10.165 11.252 1.00 13.74 90 ASP A O 1
ATOM 716 N N . LYS A 1 91 ? 5.878 9.012 9.586 1.00 16.04 91 LYS A N 1
ATOM 717 C CA . LYS A 1 91 ? 4.522 9.067 10.104 1.00 17.76 91 LYS A CA 1
ATOM 718 C C . LYS A 1 91 ? 4.409 8.321 11.442 1.00 16.41 91 LYS A C 1
ATOM 719 O O . LYS A 1 91 ? 3.729 8.773 12.406 1.00 17.24 91 LYS A O 1
ATOM 725 N N . ILE A 1 92 ? 5.078 7.180 11.538 1.00 15.08 92 ILE A N 1
ATOM 726 C CA . ILE A 1 92 ? 5.087 6.442 12.801 1.00 14.98 92 ILE A CA 1
ATOM 727 C C . ILE A 1 92 ? 5.813 7.284 13.852 1.00 14.53 92 ILE A C 1
ATOM 728 O O . ILE A 1 92 ? 5.348 7.456 14.962 1.00 11.91 92 ILE A O 1
ATOM 733 N N . GLU A 1 93 ? 6.943 7.881 13.458 1.00 13.51 93 GLU A N 1
ATOM 734 C CA . GLU A 1 93 ? 7.721 8.662 14.382 1.00 15.78 93 GLU A CA 1
ATOM 735 C C . GLU A 1 93 ? 6.916 9.861 14.916 1.00 16.48 93 GLU A C 1
ATOM 736 O O . GLU A 1 93 ? 7.098 10.221 16.089 1.00 15.06 93 GLU A O 1
ATOM 742 N N . ALA A 1 94 ? 6.083 10.492 14.068 1.00 15.96 94 ALA A N 1
ATOM 743 C CA . ALA A 1 94 ? 5.403 11.720 14.447 1.00 17.46 94 ALA A CA 1
ATOM 744 C C . ALA A 1 94 ? 4.012 11.436 15.033 1.00 18.71 94 ALA A C 1
ATOM 745 O O . ALA A 1 94 ? 3.266 12.354 15.289 1.00 17.53 94 ALA A O 1
ATOM 747 N N . LEU A 1 95 ? 3.669 10.175 15.258 1.00 19.63 95 LEU A N 1
ATOM 748 C CA . LEU A 1 95 ? 2.337 9.828 15.697 1.00 19.53 95 LEU A CA 1
ATOM 749 C C . LEU A 1 95 ? 2.041 10.479 17.057 1.00 18.61 95 LEU A C 1
ATOM 750 O O . LEU A 1 95 ? 2.936 10.661 17.857 1.00 16.16 95 LEU A O 1
ATOM 755 N N . SER A 1 96 ? 0.751 10.768 17.323 1.00 18.14 96 SER A N 1
ATOM 756 C CA . SER A 1 96 ? 0.337 11.463 18.513 1.00 17.91 96 SER A CA 1
ATOM 757 C C . SER A 1 96 ? 0.213 10.521 19.727 1.00 18.75 96 SER A C 1
ATOM 758 O O . SER A 1 96 ? -0.096 11.013 20.847 1.00 19.03 96 SER A O 1
ATOM 761 N N . LYS A 1 97 ? 0.375 9.203 19.520 1.00 16.54 97 LYS A N 1
ATOM 762 C CA . LYS A 1 97 ? 0.295 8.201 20.574 1.00 17.54 97 LYS A CA 1
ATOM 763 C C . LYS A 1 97 ? 1.612 7.444 20.685 1.00 17.00 97 LYS A C 1
ATOM 764 O O . LYS A 1 97 ? 2.284 7.210 19.687 1.00 16.72 97 LYS A O 1
ATOM 770 N N . PRO A 1 98 ? 2.013 7.056 21.911 1.00 16.20 98 PRO A N 1
ATOM 771 C CA . PRO A 1 98 ? 3.263 6.339 22.151 1.00 15.22 98 PRO A CA 1
ATOM 772 C C . PRO A 1 98 ? 3.335 5.021 21.362 1.00 14.53 98 PRO A C 1
ATOM 773 O O . PRO A 1 98 ? 2.340 4.324 21.285 1.00 13.93 98 PRO A O 1
ATOM 777 N N . THR A 1 99 ? 4.495 4.746 20.739 1.00 14.58 99 THR A N 1
ATOM 778 C CA . THR A 1 99 ? 4.756 3.554 19.983 1.00 14.71 99 THR A CA 1
ATOM 779 C C . THR A 1 99 ? 5.935 2.815 20.622 1.00 16.21 99 THR A C 1
ATOM 780 O O . THR A 1 99 ? 6.959 3.436 20.983 1.00 17.44 99 THR A O 1
ATOM 784 N N . ILE A 1 100 ? 5.812 1.494 20.759 1.00 13.94 100 ILE A N 1
ATOM 785 C CA . ILE A 1 100 ? 6.911 0.624 21.267 1.00 13.83 100 ILE A CA 1
ATOM 786 C C . ILE A 1 100 ? 7.211 -0.417 20.185 1.00 12.86 100 ILE A C 1
ATOM 787 O O . ILE A 1 100 ? 6.327 -1.056 19.648 1.00 12.34 100 ILE A O 1
ATOM 792 N N . ALA A 1 101 ? 8.483 -0.529 19.815 1.00 12.96 101 ALA A N 1
ATOM 793 C CA . ALA A 1 101 ? 8.975 -1.628 19.039 1.00 12.84 101 ALA A CA 1
ATOM 794 C C . ALA A 1 101 ? 9.462 -2.748 19.979 1.00 13.01 101 ALA A C 1
ATOM 795 O O . ALA A 1 101 ? 10.431 -2.580 20.775 1.00 13.07 101 ALA A O 1
ATOM 797 N N . MET A 1 102 ? 8.773 -3.889 19.902 1.00 12.99 102 MET A N 1
ATOM 798 C CA . MET A 1 102 ? 9.138 -5.096 20.683 1.00 13.66 102 MET A CA 1
ATOM 799 C C . MET A 1 102 ? 9.963 -5.957 19.730 1.00 13.47 102 MET A C 1
ATOM 800 O O . MET A 1 102 ? 9.371 -6.678 18.944 1.00 13.84 102 MET A O 1
ATOM 805 N N . ILE A 1 103 ? 11.284 -5.863 19.825 1.00 13.39 103 ILE A N 1
ATOM 806 C CA . ILE A 1 103 ? 12.182 -6.543 18.855 1.00 13.81 103 ILE A CA 1
ATOM 807 C C . ILE A 1 103 ? 12.480 -7.969 19.330 1.00 15.66 103 ILE A C 1
ATOM 808 O O . ILE A 1 103 ? 13.392 -8.161 20.119 1.00 15.95 103 ILE A O 1
ATOM 813 N N . ASN A 1 104 ? 11.703 -8.914 18.809 1.00 16.38 104 ASN A N 1
ATOM 814 C CA . ASN A 1 104 ? 11.752 -10.350 19.181 1.00 16.69 104 ASN A CA 1
ATOM 815 C C . ASN A 1 104 ? 12.876 -11.114 18.474 1.00 17.50 104 ASN A C 1
ATOM 816 O O . ASN A 1 104 ? 13.213 -12.187 18.939 1.00 21.62 104 ASN A O 1
ATOM 821 N N . GLY A 1 105 ? 13.431 -10.574 17.399 1.00 16.11 105 GLY A N 1
ATOM 822 C CA . GLY A 1 105 ? 14.444 -11.308 16.628 1.00 16.56 105 GLY A CA 1
ATOM 823 C C . GLY A 1 105 ? 15.133 -10.389 15.647 1.00 16.13 105 GLY A C 1
ATOM 824 O O . GLY A 1 105 ? 15.312 -9.244 15.981 1.00 15.59 105 GLY A O 1
ATOM 825 N N . TYR A 1 106 ? 15.513 -10.912 14.491 1.00 16.02 106 TYR A N 1
ATOM 826 C CA . TYR A 1 106 ? 16.254 -10.100 13.507 1.00 17.35 106 TYR A CA 1
ATOM 827 C C . TYR A 1 106 ? 15.493 -8.813 13.199 1.00 15.75 106 TYR A C 1
ATOM 828 O O . TYR A 1 106 ? 14.310 -8.847 12.946 1.00 17.02 106 TYR A O 1
ATOM 837 N N . ALA A 1 107 ? 16.214 -7.708 13.301 1.00 14.43 107 ALA A N 1
ATOM 838 C CA . ALA A 1 107 ? 15.730 -6.382 12.882 1.00 13.48 107 ALA A CA 1
ATOM 839 C C . ALA A 1 107 ? 16.841 -5.879 11.964 1.00 12.61 107 ALA A C 1
ATOM 840 O O . ALA A 1 107 ? 17.828 -5.413 12.494 1.00 13.17 107 ALA A O 1
ATOM 842 N N . LEU A 1 108 ? 16.677 -6.050 10.653 1.00 12.91 108 LEU A N 1
ATOM 843 C CA . LEU A 1 108 ? 17.756 -5.695 9.695 1.00 13.03 108 LEU A CA 1
ATOM 844 C C . LEU A 1 108 ? 17.249 -4.715 8.637 1.00 12.50 108 LEU A C 1
ATOM 845 O O . LEU A 1 108 ? 16.129 -4.886 8.174 1.00 12.69 108 LEU A O 1
ATOM 850 N N . GLY A 1 109 ? 18.097 -3.762 8.263 1.00 11.06 109 GLY A N 1
ATOM 851 C CA . GLY A 1 109 ? 17.761 -2.827 7.185 1.00 11.11 109 GLY A CA 1
ATOM 852 C C . GLY A 1 109 ? 16.462 -2.125 7.503 1.00 10.95 109 GLY A C 1
ATOM 853 O O . GLY A 1 109 ? 16.329 -1.580 8.583 1.00 10.87 109 GLY A O 1
ATOM 854 N N . GLY A 1 110 ? 15.465 -2.292 6.638 1.00 11.04 110 GLY A N 1
ATOM 855 C CA . GLY A 1 110 ? 14.146 -1.662 6.846 1.00 11.36 110 GLY A CA 1
ATOM 856 C C . GLY A 1 110 ? 13.511 -2.055 8.174 1.00 10.93 110 GLY A C 1
ATOM 857 O O . GLY A 1 110 ? 12.672 -1.274 8.655 1.00 11.58 110 GLY A O 1
ATOM 858 N N . GLY A 1 111 ? 13.736 -3.281 8.657 1.00 10.88 111 GLY A N 1
ATOM 859 C CA . GLY A 1 111 ? 13.230 -3.695 9.973 1.00 10.76 111 GLY A CA 1
ATOM 860 C C . GLY A 1 111 ? 13.843 -2.855 11.084 1.00 10.19 111 GLY A C 1
ATOM 861 O O . GLY A 1 111 ? 13.119 -2.465 11.965 1.00 10.26 111 GLY A O 1
ATOM 862 N N . LEU A 1 112 ? 15.150 -2.594 11.035 1.00 11.26 112 LEU A N 1
ATOM 863 C CA . LEU A 1 112 ? 15.779 -1.723 12.058 1.00 11.32 112 LEU A CA 1
ATOM 864 C C . LEU A 1 112 ? 15.253 -0.292 11.880 1.00 12.09 112 LEU A C 1
ATOM 865 O O . LEU A 1 112 ? 14.992 0.369 12.885 1.00 12.73 112 LEU A O 1
ATOM 870 N N . GLU A 1 113 ? 15.069 0.142 10.630 1.00 11.88 113 GLU A N 1
ATOM 871 C CA . GLU A 1 113 ? 14.593 1.513 10.383 1.00 13.06 113 GLU A CA 1
ATOM 872 C C . GLU A 1 113 ? 13.157 1.684 10.925 1.00 13.17 113 GLU A C 1
ATOM 873 O O . GLU A 1 113 ? 12.795 2.748 11.474 1.00 12.48 113 GLU A O 1
ATOM 879 N N . LEU A 1 114 ? 12.351 0.629 10.823 1.00 12.68 114 LEU A N 1
ATOM 880 C CA . LEU A 1 114 ? 10.994 0.632 11.399 1.00 13.37 114 LEU A CA 1
ATOM 881 C C . LEU A 1 114 ? 11.076 0.749 12.930 1.00 12.43 114 LEU A C 1
ATOM 882 O O . LEU A 1 114 ? 10.414 1.535 13.529 1.00 13.17 114 LEU A O 1
ATOM 887 N N . ALA A 1 115 ? 11.924 -0.041 13.568 1.00 12.45 115 ALA A N 1
ATOM 888 C CA . ALA A 1 115 ? 12.141 0.011 15.016 1.00 11.99 115 ALA A CA 1
ATOM 889 C C . ALA A 1 115 ? 12.609 1.411 15.459 1.00 11.57 115 ALA A C 1
ATOM 890 O O . ALA A 1 115 ? 12.164 1.926 16.458 1.00 11.72 115 ALA A O 1
ATOM 892 N N . LEU A 1 116 ? 13.513 2.020 14.700 1.00 10.66 116 LEU A N 1
ATOM 893 C CA . LEU A 1 116 ? 14.060 3.353 15.008 1.00 11.19 116 LEU A CA 1
ATOM 894 C C . LEU A 1 116 ? 12.999 4.465 14.928 1.00 11.40 116 LEU A C 1
ATOM 895 O O . LEU A 1 116 ? 13.152 5.521 15.534 1.00 12.92 116 LEU A O 1
ATOM 900 N N . ALA A 1 117 ? 11.906 4.219 14.191 1.00 11.95 117 ALA A N 1
ATOM 901 C CA . ALA A 1 117 ? 10.826 5.174 14.040 1.00 12.36 117 ALA A CA 1
ATOM 902 C C . ALA A 1 117 ? 9.901 5.157 15.263 1.00 12.75 117 ALA A C 1
ATOM 903 O O . ALA A 1 117 ? 9.227 6.129 15.503 1.00 13.39 117 ALA A O 1
ATOM 905 N N . CYS A 1 118 ? 9.856 4.053 15.997 1.00 12.28 118 CYS A N 1
ATOM 906 C CA . CYS A 1 118 ? 9.061 3.980 17.210 1.00 12.94 118 CYS A CA 1
ATOM 907 C C . CYS A 1 118 ? 9.716 4.807 18.336 1.00 14.04 118 CYS A C 1
ATOM 908 O O . CYS A 1 118 ? 10.922 5.086 18.293 1.00 13.17 118 CYS A O 1
ATOM 911 N N . ASP A 1 119 ? 8.918 5.210 19.331 1.00 13.91 119 ASP A N 1
ATOM 912 C CA . ASP A 1 119 ? 9.415 6.051 20.451 1.00 15.56 119 ASP A CA 1
ATOM 913 C C . ASP A 1 119 ? 10.441 5.291 21.293 1.00 14.85 119 ASP A C 1
ATOM 914 O O . ASP A 1 119 ? 11.491 5.818 21.602 1.00 15.48 119 ASP A O 1
ATOM 919 N N . ILE A 1 120 ? 10.114 4.039 21.638 1.00 14.51 120 ILE A N 1
ATOM 920 C CA . ILE A 1 120 ? 10.867 3.197 22.539 1.00 15.71 120 ILE A CA 1
ATOM 921 C C . ILE A 1 120 ? 11.116 1.826 21.883 1.00 14.06 120 ILE A C 1
ATOM 922 O O . ILE A 1 120 ? 10.224 1.244 21.267 1.00 14.58 120 ILE A O 1
ATOM 927 N N . ARG A 1 121 ? 12.301 1.271 22.095 1.00 12.97 121 ARG A N 1
ATOM 928 C CA . ARG A 1 121 ? 12.670 -0.083 21.627 1.00 13.16 121 ARG A CA 1
ATOM 929 C C . ARG A 1 121 ? 13.031 -0.979 22.825 1.00 14.20 121 ARG A C 1
ATOM 930 O O . ARG A 1 121 ? 13.877 -0.619 23.627 1.00 13.93 121 ARG A O 1
ATOM 938 N N . ILE A 1 122 ? 12.363 -2.135 22.948 1.00 15.16 122 ILE A N 1
ATOM 939 C CA . ILE A 1 122 ? 12.710 -3.222 23.912 1.00 16.15 122 ILE A CA 1
ATOM 940 C C . ILE A 1 122 ? 13.060 -4.438 23.072 1.00 15.97 122 ILE A C 1
ATOM 941 O O . ILE A 1 122 ? 12.278 -4.793 22.199 1.00 15.98 122 ILE A O 1
ATOM 946 N N . ALA A 1 123 ? 14.258 -5.000 23.265 1.00 15.56 123 ALA A N 1
ATOM 947 C CA . ALA A 1 123 ? 14.730 -6.115 22.462 1.00 15.50 123 ALA A CA 1
ATOM 948 C C . ALA A 1 123 ? 14.939 -7.367 23.333 1.00 16.72 123 ALA A C 1
ATOM 949 O O . ALA A 1 123 ? 15.341 -7.297 24.504 1.00 17.54 123 ALA A O 1
ATOM 951 N N . ALA A 1 124 ? 14.760 -8.515 22.690 1.00 17.44 124 ALA A N 1
ATOM 952 C CA . ALA A 1 124 ? 15.180 -9.797 23.194 1.00 18.44 124 ALA A CA 1
ATOM 953 C C . ALA A 1 124 ? 16.698 -9.853 23.158 1.00 20.13 124 ALA A C 1
ATOM 954 O O . ALA A 1 124 ? 17.309 -9.322 22.226 1.00 17.94 124 ALA A O 1
ATOM 956 N N . GLU A 1 125 ? 17.297 -10.518 24.168 1.00 21.70 125 GLU A N 1
ATOM 957 C CA . GLU A 1 125 ? 18.723 -10.805 24.153 1.00 22.90 125 GLU A CA 1
ATOM 958 C C . GLU A 1 125 ? 19.095 -11.534 22.848 1.00 22.20 125 GLU A C 1
ATOM 959 O O . GLU A 1 125 ? 20.179 -11.355 22.318 1.00 24.47 125 GLU A O 1
ATOM 965 N N . GLU A 1 126 ? 18.191 -12.356 22.319 1.00 22.40 126 GLU A N 1
ATOM 966 C CA . GLU A 1 126 ? 18.470 -13.206 21.140 1.00 24.58 126 GLU A CA 1
ATOM 967 C C . GLU A 1 126 ? 18.389 -12.407 19.809 1.00 20.68 126 GLU A C 1
ATOM 968 O O . GLU A 1 126 ? 18.784 -12.901 18.732 1.00 19.79 126 GLU A O 1
ATOM 974 N N . ALA A 1 127 ? 17.897 -11.166 19.870 1.00 18.45 127 ALA A N 1
ATOM 975 C CA . ALA A 1 127 ? 17.712 -10.314 18.714 1.00 18.63 127 ALA A CA 1
ATOM 976 C C . ALA A 1 127 ? 19.081 -9.980 18.108 1.00 17.50 127 ALA A C 1
ATOM 977 O O . ALA A 1 127 ? 20.056 -9.836 18.814 1.00 16.65 127 ALA A O 1
ATOM 979 N N . GLN A 1 128 ? 19.135 -9.951 16.784 1.00 17.63 128 GLN A N 1
ATOM 980 C CA . GLN A 1 128 ? 20.264 -9.471 16.015 1.00 18.79 128 GLN A CA 1
ATOM 981 C C . GLN A 1 128 ? 19.819 -8.247 15.198 1.00 17.92 128 GLN A C 1
ATOM 982 O O . GLN A 1 128 ? 18.822 -8.330 14.500 1.00 17.65 128 GLN A O 1
ATOM 988 N N . LEU A 1 129 ? 20.569 -7.139 15.287 1.00 15.51 129 LEU A N 1
ATOM 989 C CA . LEU A 1 129 ? 20.202 -5.847 14.695 1.00 14.73 129 LEU A CA 1
ATOM 990 C C . LEU A 1 129 ? 21.303 -5.385 13.758 1.00 14.39 129 LEU A C 1
ATOM 991 O O . LEU A 1 129 ? 22.499 -5.576 14.026 1.00 14.49 129 LEU A O 1
ATOM 996 N N . GLY A 1 130 ? 20.914 -4.728 12.674 1.00 13.10 130 GLY A N 1
ATOM 997 C CA . GLY A 1 130 ? 21.923 -4.290 11.694 1.00 12.94 130 GLY A CA 1
ATOM 998 C C . GLY A 1 130 ? 21.336 -3.596 10.489 1.00 12.29 130 GLY A C 1
ATOM 999 O O . GLY A 1 130 ? 20.125 -3.558 10.317 1.00 12.25 130 GLY A O 1
ATOM 1000 N N . LEU A 1 131 ? 22.226 -3.072 9.637 1.00 11.31 131 LEU A N 1
ATOM 1001 C CA . LEU A 1 131 ? 21.886 -2.448 8.394 1.00 12.09 131 LEU A CA 1
ATOM 1002 C C . LEU A 1 131 ? 22.767 -3.066 7.312 1.00 13.22 131 LEU A C 1
ATOM 1003 O O . LEU A 1 131 ? 23.784 -2.479 6.941 1.00 15.39 131 LEU A O 1
ATOM 1008 N N . PRO A 1 132 ? 22.414 -4.258 6.781 1.00 14.05 132 PRO A N 1
ATOM 1009 C CA . PRO A 1 132 ? 23.250 -4.943 5.782 1.00 15.43 132 PRO A CA 1
ATOM 1010 C C . PRO A 1 132 ? 23.033 -4.525 4.327 1.00 14.84 132 PRO A C 1
ATOM 1011 O O . PRO A 1 132 ? 23.463 -5.272 3.441 1.00 15.47 132 PRO A O 1
ATOM 1015 N N . GLU A 1 133 ? 22.412 -3.350 4.082 1.00 12.54 133 GLU A N 1
ATOM 1016 C CA . GLU A 1 133 ? 22.110 -2.886 2.759 1.00 12.83 133 GLU A CA 1
ATOM 1017 C C . GLU A 1 133 ? 23.388 -2.872 1.907 1.00 12.09 133 GLU A C 1
ATOM 1018 O O . GLU A 1 133 ? 23.340 -3.111 0.707 1.00 11.41 133 GLU A O 1
ATOM 1024 N N . ILE A 1 134 ? 24.520 -2.569 2.546 1.00 12.09 134 ILE A N 1
ATOM 1025 C CA . ILE A 1 134 ? 25.804 -2.430 1.814 1.00 12.83 134 ILE A CA 1
ATOM 1026 C C . ILE A 1 134 ? 26.191 -3.772 1.155 1.00 13.70 134 ILE A C 1
ATOM 1027 O O . ILE A 1 134 ? 26.922 -3.762 0.134 1.00 15.66 134 ILE A O 1
ATOM 1032 N N . ASN A 1 135 ? 25.699 -4.872 1.732 1.00 15.54 135 ASN A N 1
ATOM 1033 C CA . ASN A 1 135 ? 25.944 -6.251 1.279 1.00 19.10 135 ASN A CA 1
ATOM 1034 C C . ASN A 1 135 ? 25.262 -6.468 -0.073 1.00 19.81 135 ASN A C 1
ATOM 1035 O O . ASN A 1 135 ? 25.685 -7.342 -0.817 1.00 19.48 135 ASN A O 1
ATOM 1040 N N . LEU A 1 136 ? 24.268 -5.621 -0.410 1.00 19.09 136 LEU A N 1
ATOM 1041 C CA . LEU A 1 136 ? 23.520 -5.690 -1.663 1.00 19.03 136 LEU A CA 1
ATOM 1042 C C . LEU A 1 136 ? 24.001 -4.630 -2.663 1.00 16.88 136 LEU A C 1
ATOM 1043 O O . LEU A 1 136 ? 23.376 -4.428 -3.677 1.00 18.41 136 LEU A O 1
ATOM 1048 N N . GLY A 1 137 ? 25.085 -3.915 -2.352 1.00 14.31 137 GLY A N 1
ATOM 1049 C CA . GLY A 1 137 ? 25.596 -2.830 -3.195 1.00 14.56 137 GLY A CA 1
ATOM 1050 C C . GLY A 1 137 ? 24.818 -1.506 -3.095 1.00 14.45 137 GLY A C 1
ATOM 1051 O O . GLY A 1 137 ? 25.046 -0.622 -3.922 1.00 14.27 137 GLY A O 1
ATOM 1052 N N . ILE A 1 138 ? 23.895 -1.391 -2.121 1.00 13.74 138 ILE A N 1
ATOM 1053 C CA . ILE A 1 138 ? 23.129 -0.184 -1.860 1.00 13.24 138 ILE A CA 1
ATOM 1054 C C . ILE A 1 138 ? 23.424 0.312 -0.426 1.00 13.24 138 ILE A C 1
ATOM 1055 O O . ILE A 1 138 ? 24.486 0.095 0.125 1.00 12.91 138 ILE A O 1
ATOM 1060 N N . TYR A 1 139 ? 22.481 1.037 0.198 1.00 12.63 139 TYR A N 1
ATOM 1061 C CA . TYR A 1 139 ? 22.703 1.556 1.570 1.00 12.45 139 TYR A CA 1
ATOM 1062 C C . TYR A 1 139 ? 21.321 1.800 2.142 1.00 11.92 139 TYR A C 1
ATOM 1063 O O . TYR A 1 139 ? 20.337 1.602 1.429 1.00 12.41 139 TYR A O 1
ATOM 1072 N N . PRO A 1 140 ? 21.181 2.077 3.444 1.00 11.72 140 PRO A N 1
ATOM 1073 C CA . PRO A 1 140 ? 19.839 2.186 4.035 1.00 11.28 140 PRO A CA 1
ATOM 1074 C C . PRO A 1 140 ? 19.028 3.327 3.398 1.00 11.59 140 PRO A C 1
ATOM 1075 O O . PRO A 1 140 ? 19.557 4.428 3.229 1.00 11.85 140 PRO A O 1
ATOM 1079 N N . GLY A 1 141 ? 17.745 3.047 3.078 1.00 11.14 141 GLY A N 1
ATOM 1080 C CA . GLY A 1 141 ? 16.907 3.923 2.310 1.00 10.79 141 GLY A CA 1
ATOM 1081 C C . GLY A 1 141 ? 15.595 4.232 3.003 1.00 10.27 141 GLY A C 1
ATOM 1082 O O . GLY A 1 141 ? 14.765 4.891 2.396 1.00 10.22 141 GLY A O 1
ATOM 1083 N N . TYR A 1 142 ? 15.395 3.737 4.235 1.00 10.66 142 TYR A N 1
ATOM 1084 C CA . TYR A 1 142 ? 14.150 4.035 4.997 1.00 10.80 142 TYR A CA 1
ATOM 1085 C C . TYR A 1 142 ? 14.487 4.831 6.268 1.00 10.68 142 TYR A C 1
ATOM 1086 O O . TYR A 1 142 ? 13.774 4.787 7.274 1.00 11.10 142 TYR A O 1
ATOM 1095 N N . GLY A 1 143 ? 15.583 5.585 6.200 1.00 11.37 143 GLY A N 1
ATOM 1096 C CA . GLY A 1 143 ? 15.925 6.544 7.237 1.00 11.02 143 GLY A CA 1
ATOM 1097 C C . GLY A 1 143 ? 17.075 6.130 8.132 1.00 11.61 143 GLY A C 1
ATOM 1098 O O . GLY A 1 143 ? 17.487 6.917 8.996 1.00 11.94 143 GLY A O 1
ATOM 1099 N N . GLY A 1 144 ? 17.649 4.946 7.903 1.00 11.23 144 GLY A N 1
ATOM 1100 C CA . GLY A 1 144 ? 18.705 4.414 8.778 1.00 11.09 144 GLY A CA 1
ATOM 1101 C C . GLY A 1 144 ? 19.945 5.295 8.824 1.00 10.52 144 GLY A C 1
ATOM 1102 O O . GLY A 1 144 ? 20.569 5.391 9.890 1.00 10.19 144 GLY A O 1
ATOM 1103 N N . THR A 1 145 ? 20.309 5.933 7.700 1.00 10.69 145 THR A N 1
ATOM 1104 C CA . THR A 1 145 ? 21.544 6.717 7.644 1.00 11.04 145 THR A CA 1
ATOM 1105 C C . THR A 1 145 ? 21.429 7.954 8.537 1.00 11.05 145 THR A C 1
ATOM 1106 O O . THR A 1 145 ? 22.436 8.495 8.974 1.00 11.95 145 THR A O 1
ATOM 1110 N N . GLN A 1 146 ? 20.203 8.380 8.819 1.00 10.99 146 GLN A N 1
ATOM 1111 C CA . GLN A 1 146 ? 19.971 9.532 9.645 1.00 10.71 146 GLN A CA 1
ATOM 1112 C C . GLN A 1 146 ? 19.636 9.107 11.069 1.00 10.04 146 GLN A C 1
ATOM 1113 O O . GLN A 1 146 ? 20.204 9.610 11.987 1.00 10.05 146 GLN A O 1
ATOM 1119 N N . ARG A 1 147 ? 18.648 8.235 11.240 1.00 10.98 147 ARG A N 1
ATOM 1120 C CA . ARG A 1 147 ? 18.245 7.807 12.604 1.00 11.28 147 ARG A CA 1
ATOM 1121 C C . ARG A 1 147 ? 19.321 6.977 13.335 1.00 12.25 147 ARG A C 1
ATOM 1122 O O . ARG A 1 147 ? 19.522 7.226 14.501 1.00 12.50 147 ARG A O 1
ATOM 1130 N N . LEU A 1 148 ? 19.995 6.035 12.677 1.00 11.65 148 LEU A N 1
ATOM 1131 C CA . LEU A 1 148 ? 20.988 5.207 13.418 1.00 12.15 148 LEU A CA 1
ATOM 1132 C C . LEU A 1 148 ? 22.149 6.079 13.898 1.00 13.08 148 LEU A C 1
ATOM 1133 O O . LEU A 1 148 ? 22.563 5.927 15.033 1.00 12.27 148 LEU A O 1
ATOM 1138 N N . THR A 1 149 ? 22.563 7.017 13.057 1.00 12.99 149 THR A N 1
ATOM 1139 C CA . THR A 1 149 ? 23.712 7.884 13.387 1.00 14.19 149 THR A CA 1
ATOM 1140 C C . THR A 1 149 ? 23.243 8.903 14.424 1.00 14.39 149 THR A C 1
ATOM 1141 O O . THR A 1 149 ? 23.935 8.959 15.436 1.00 14.51 149 THR A O 1
ATOM 1145 N N A ARG A 1 150 ? 22.072 9.237 14.589 0.50 13.84 150 ARG A N 1
ATOM 1146 N N B ARG A 1 150 ? 22.072 9.232 14.591 0.50 13.62 150 ARG A N 1
ATOM 1147 C CA A ARG A 1 150 ? 21.649 10.133 15.663 0.50 14.32 150 ARG A CA 1
ATOM 1148 C CA B ARG A 1 150 ? 21.659 10.131 15.658 0.50 13.94 150 ARG A CA 1
ATOM 1149 C C A ARG A 1 150 ? 21.553 9.345 16.983 0.50 15.06 150 ARG A C 1
ATOM 1150 C C B ARG A 1 150 ? 21.561 9.344 16.980 0.50 14.82 150 ARG A C 1
ATOM 1151 O O A ARG A 1 150 ? 21.786 9.914 18.066 0.50 14.62 150 ARG A O 1
ATOM 1152 O O B ARG A 1 150 ? 21.819 9.907 18.060 0.50 14.42 150 ARG A O 1
ATOM 1167 N N . VAL A 1 151 ? 21.346 8.110 16.933 1.00 14.87 151 VAL A N 1
ATOM 1168 C CA . VAL A 1 151 ? 21.019 7.311 18.153 1.00 15.85 151 VAL A CA 1
ATOM 1169 C C . VAL A 1 151 ? 22.300 6.708 18.751 1.00 16.55 151 VAL A C 1
ATOM 1170 O O . VAL A 1 151 ? 22.470 6.831 19.950 1.00 17.00 151 VAL A O 1
ATOM 1174 N N . ILE A 1 152 ? 23.127 6.033 17.943 1.00 15.49 152 ILE A N 1
ATOM 1175 C CA . ILE A 1 152 ? 24.364 5.383 18.473 1.00 15.57 152 ILE A CA 1
ATOM 1176 C C . ILE A 1 152 ? 25.638 6.171 18.145 1.00 14.95 152 ILE A C 1
ATOM 1177 O O . ILE A 1 152 ? 26.693 5.722 18.553 1.00 15.43 152 ILE A O 1
ATOM 1182 N N . GLY A 1 153 ? 25.533 7.283 17.434 1.00 13.82 153 GLY A N 1
ATOM 1183 C CA . GLY A 1 153 ? 26.747 8.052 17.116 1.00 13.54 153 GLY A CA 1
ATOM 1184 C C . GLY A 1 153 ? 27.310 7.698 15.749 1.00 13.82 153 GLY A C 1
ATOM 1185 O O . GLY A 1 153 ? 27.085 6.615 15.269 1.00 13.17 153 GLY A O 1
ATOM 1186 N N . LYS A 1 154 ? 28.039 8.637 15.164 1.00 14.34 154 LYS A N 1
ATOM 1187 C CA . LYS A 1 154 ? 28.546 8.496 13.787 1.00 15.57 154 LYS A CA 1
ATOM 1188 C C . LYS A 1 154 ? 29.547 7.341 13.663 1.00 15.28 154 LYS A C 1
ATOM 1189 O O . LYS A 1 154 ? 29.471 6.615 12.685 1.00 14.95 154 LYS A O 1
ATOM 1195 N N . GLY A 1 155 ? 30.451 7.188 14.625 1.00 14.87 155 GLY A N 1
ATOM 1196 C CA . GLY A 1 155 ? 31.472 6.135 14.474 1.00 15.94 155 GLY A CA 1
ATOM 1197 C C . GLY A 1 155 ? 30.890 4.736 14.452 1.00 14.93 155 GLY A C 1
ATOM 1198 O O . GLY A 1 155 ? 31.260 3.959 13.585 1.00 15.19 155 GLY A O 1
ATOM 1199 N N . ARG A 1 156 ? 29.998 4.441 15.392 1.00 15.29 156 ARG A N 1
ATOM 1200 C CA . ARG A 1 156 ? 29.365 3.106 15.438 1.00 15.20 156 ARG A CA 1
ATOM 1201 C C . ARG A 1 156 ? 28.408 2.930 14.257 1.00 14.47 156 ARG A C 1
ATOM 1202 O O . ARG A 1 156 ? 28.446 1.879 13.654 1.00 14.22 156 ARG A O 1
ATOM 1210 N N . ALA A 1 157 ? 27.620 3.957 13.933 1.00 13.81 157 ALA A N 1
ATOM 1211 C CA . ALA A 1 157 ? 26.683 3.861 12.791 1.00 13.06 157 ALA A CA 1
ATOM 1212 C C . ALA A 1 157 ? 27.461 3.662 11.483 1.00 14.00 157 ALA A C 1
ATOM 1213 O O . ALA A 1 157 ? 27.095 2.802 10.718 1.00 13.86 157 ALA A O 1
ATOM 1215 N N . LEU A 1 158 ? 28.528 4.421 11.263 1.00 14.06 158 LEU A N 1
ATOM 1216 C CA . LEU A 1 158 ? 29.275 4.248 9.993 1.00 14.69 158 LEU A CA 1
ATOM 1217 C C . LEU A 1 158 ? 29.853 2.831 9.938 1.00 15.87 158 LEU A C 1
ATOM 1218 O O . LEU A 1 158 ? 29.802 2.23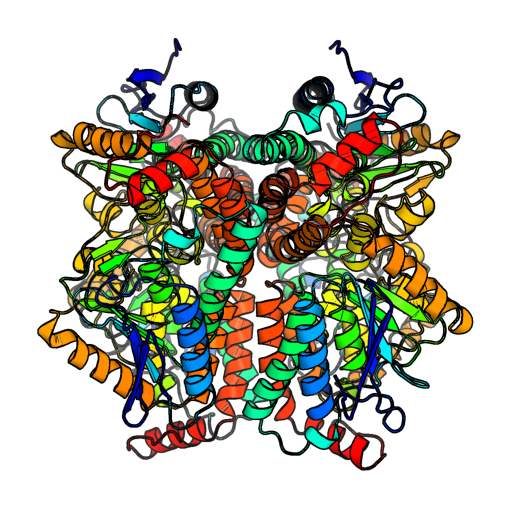1 8.874 1.00 15.91 158 LEU A O 1
ATOM 1223 N N . GLU A 1 159 ? 30.392 2.334 11.050 1.00 15.22 159 GLU A N 1
ATOM 1224 C CA . GLU A 1 159 ? 30.960 0.964 11.009 1.00 17.09 159 GLU A CA 1
ATOM 1225 C C . GLU A 1 159 ? 29.850 -0.042 10.691 1.00 16.14 159 GLU A C 1
ATOM 1226 O O . GLU A 1 159 ? 30.050 -0.857 9.817 1.00 16.13 159 GLU A O 1
ATOM 1232 N N . MET A 1 160 ? 28.688 0.069 11.332 1.00 14.44 160 MET A N 1
ATOM 1233 C CA . MET A 1 160 ? 27.611 -0.901 11.018 1.00 13.85 160 MET A CA 1
ATOM 1234 C C . MET A 1 160 ? 27.158 -0.777 9.556 1.00 13.84 160 MET A C 1
ATOM 1235 O O . MET A 1 160 ? 26.964 -1.809 8.925 1.00 14.41 160 MET A O 1
ATOM 1240 N N . MET A 1 161 ? 26.989 0.447 9.055 1.00 12.81 161 MET A N 1
ATOM 1241 C CA . MET A 1 161 ? 26.514 0.628 7.661 1.00 13.59 161 MET A CA 1
ATOM 1242 C C . MET A 1 161 ? 27.567 0.210 6.632 1.00 13.83 161 MET A C 1
ATOM 1243 O O . MET A 1 161 ? 27.188 -0.184 5.561 1.00 12.55 161 MET A O 1
ATOM 1248 N N . MET A 1 162 ? 28.830 0.508 6.910 1.00 14.15 162 MET A N 1
ATOM 1249 C CA . MET A 1 162 ? 29.925 0.175 5.963 1.00 15.80 162 MET A CA 1
ATOM 1250 C C . MET A 1 162 ? 30.271 -1.323 5.928 1.00 16.66 162 MET A C 1
ATOM 1251 O O . MET A 1 162 ? 30.745 -1.787 4.885 1.00 19.42 162 MET A O 1
ATOM 1256 N N . THR A 1 163 ? 30.208 -1.994 7.073 1.00 16.88 163 THR A N 1
ATOM 1257 C CA . THR A 1 163 ? 30.531 -3.440 7.125 1.00 17.55 163 THR A CA 1
ATOM 1258 C C . THR A 1 163 ? 29.276 -4.294 6.916 1.00 17.79 163 THR A C 1
ATOM 1259 O O . THR A 1 163 ? 29.406 -5.419 6.487 1.00 17.27 163 THR A O 1
ATOM 1263 N N . GLY A 1 164 ? 28.109 -3.753 7.239 1.00 17.00 164 GLY A N 1
ATOM 1264 C CA . GLY A 1 164 ? 26.893 -4.516 7.162 1.00 17.74 164 GLY A CA 1
ATOM 1265 C C . GLY A 1 164 ? 26.732 -5.504 8.307 1.00 19.76 164 GLY A C 1
ATOM 1266 O O . GLY A 1 164 ? 25.761 -6.276 8.315 1.00 19.06 164 GLY A O 1
ATOM 1267 N N . ASP A 1 165 ? 27.631 -5.486 9.303 1.00 21.12 165 ASP A N 1
ATOM 1268 C CA . ASP A 1 165 ? 27.615 -6.516 10.336 1.00 22.86 165 ASP A CA 1
ATOM 1269 C C . ASP A 1 165 ? 26.462 -6.314 11.329 1.00 21.56 165 ASP A C 1
ATOM 1270 O O . ASP A 1 165 ? 26.074 -5.195 11.631 1.00 21.23 165 ASP A O 1
ATOM 1275 N N . ARG A 1 166 ? 25.908 -7.435 11.795 1.00 20.46 166 ARG A N 1
ATOM 1276 C CA . ARG A 1 166 ? 24.840 -7.496 12.822 1.00 22.03 166 ARG A CA 1
ATOM 1277 C C . ARG A 1 166 ? 25.425 -7.443 14.225 1.00 20.96 166 ARG A C 1
ATOM 1278 O O . ARG A 1 166 ? 26.534 -7.934 14.451 1.00 23.19 166 ARG A O 1
ATOM 1286 N N . ILE A 1 167 ? 24.667 -6.877 15.171 1.00 18.45 167 ILE A N 1
ATOM 1287 C CA . ILE A 1 167 ? 25.089 -6.829 16.543 1.00 19.12 167 ILE A CA 1
ATOM 1288 C C . ILE A 1 167 ? 24.007 -7.517 17.365 1.00 18.79 167 ILE A C 1
ATOM 1289 O O . ILE A 1 167 ? 22.849 -7.491 16.983 1.00 17.17 167 ILE A O 1
ATOM 1294 N N . PRO A 1 168 ? 24.349 -8.174 18.490 1.00 20.18 168 PRO A N 1
ATOM 1295 C CA . PRO A 1 168 ? 23.341 -8.777 19.358 1.00 18.98 168 PRO A CA 1
ATOM 1296 C C . PRO A 1 168 ? 22.607 -7.753 20.229 1.00 18.86 168 PRO A C 1
ATOM 1297 O O . PRO A 1 168 ? 23.087 -6.642 20.421 1.00 19.29 168 PRO A O 1
ATOM 1301 N N . GLY A 1 169 ? 21.478 -8.179 20.791 1.00 19.01 169 GLY A N 1
ATOM 1302 C CA . GLY A 1 169 ? 20.648 -7.365 21.662 1.00 19.99 169 GLY A CA 1
ATOM 1303 C C . GLY A 1 169 ? 21.457 -6.618 22.704 1.00 23.15 169 GLY A C 1
ATOM 1304 O O . GLY A 1 169 ? 21.261 -5.403 22.929 1.00 20.86 169 GLY A O 1
ATOM 1305 N N . LYS A 1 170 ? 22.366 -7.334 23.372 1.00 25.47 170 LYS A N 1
ATOM 1306 C CA . LYS A 1 170 ? 23.103 -6.743 24.490 1.00 25.60 170 LYS A CA 1
ATOM 1307 C C . LYS A 1 170 ? 23.993 -5.586 24.019 1.00 21.42 170 LYS A C 1
ATOM 1308 O O . LYS A 1 170 ? 24.103 -4.578 24.725 1.00 20.21 170 LYS A O 1
ATOM 1314 N N . ASP A 1 171 ? 24.663 -5.719 22.874 1.00 21.00 171 ASP A N 1
ATOM 1315 C CA . ASP A 1 171 ? 25.440 -4.601 22.357 1.00 21.21 171 ASP A CA 1
ATOM 1316 C C . ASP A 1 171 ? 24.500 -3.440 21.972 1.00 21.74 171 ASP A C 1
ATOM 1317 O O . ASP A 1 171 ? 24.866 -2.296 22.145 1.00 19.85 171 ASP A O 1
ATOM 1322 N N . ALA A 1 172 ? 23.287 -3.757 21.483 1.00 21.17 172 ALA A N 1
ATOM 1323 C CA . ALA A 1 172 ? 22.327 -2.752 21.081 1.00 21.57 172 ALA A CA 1
ATOM 1324 C C . ALA A 1 172 ? 22.015 -1.877 22.302 1.00 19.85 172 ALA A C 1
ATOM 1325 O O . ALA A 1 172 ? 21.947 -0.664 22.209 1.00 16.27 172 ALA A O 1
ATOM 1327 N N . GLU A 1 173 ? 21.836 -2.538 23.445 1.00 21.19 173 GLU A N 1
ATOM 1328 C CA . GLU A 1 173 ? 21.501 -1.868 24.687 1.00 24.51 173 GLU A CA 1
ATOM 1329 C C . GLU A 1 173 ? 22.671 -0.965 25.129 1.00 22.34 173 GLU A C 1
ATOM 1330 O O . GLU A 1 173 ? 22.444 0.184 25.493 1.00 21.66 173 GLU A O 1
ATOM 1336 N N . LYS A 1 174 ? 23.904 -1.479 25.015 1.00 24.94 174 LYS A N 1
ATOM 1337 C CA . LYS A 1 174 ? 25.153 -0.752 25.340 1.00 27.33 174 LYS A CA 1
ATOM 1338 C C . LYS A 1 174 ? 25.205 0.570 24.576 1.00 25.92 174 LYS A C 1
ATOM 1339 O O . LYS A 1 174 ? 25.473 1.644 25.150 1.00 23.39 174 LYS A O 1
ATOM 1345 N N . TYR A 1 175 ? 24.871 0.487 23.284 1.00 22.73 175 TYR A N 1
ATOM 1346 C CA . TYR A 1 175 ? 24.953 1.625 22.373 1.00 21.79 175 TYR A CA 1
ATOM 1347 C C . TYR A 1 175 ? 23.764 2.581 22.514 1.00 18.85 175 TYR A C 1
ATOM 1348 O O . TYR A 1 175 ? 23.784 3.592 21.914 1.00 20.95 175 TYR A O 1
ATOM 1357 N N . GLY A 1 176 ? 22.742 2.224 23.286 1.00 16.74 176 GLY A N 1
ATOM 1358 C CA . GLY A 1 176 ? 21.512 2.979 23.366 1.00 16.44 176 GLY A CA 1
ATOM 1359 C C . GLY A 1 176 ? 20.572 2.769 22.176 1.00 15.27 176 GLY A C 1
ATOM 1360 O O . GLY A 1 176 ? 19.587 3.469 22.053 1.00 15.16 176 GLY A O 1
ATOM 1361 N N . LEU A 1 177 ? 20.857 1.794 21.312 1.00 14.20 177 LEU A N 1
ATOM 1362 C CA . LEU A 1 177 ? 20.019 1.493 20.172 1.00 14.42 177 LEU A CA 1
ATOM 1363 C C . LEU A 1 177 ? 18.662 0.966 20.641 1.00 13.66 177 LEU A C 1
ATOM 1364 O O . LEU A 1 177 ? 17.665 1.204 19.980 1.00 15.41 177 LEU A O 1
ATOM 1369 N N . VAL A 1 178 ? 18.634 0.269 21.781 1.00 15.03 178 VAL A N 1
ATOM 1370 C CA . VAL A 1 178 ? 17.374 -0.130 22.425 1.00 15.47 178 VAL A CA 1
ATOM 1371 C C . VAL A 1 178 ? 17.398 0.352 23.874 1.00 16.71 178 VAL A C 1
ATOM 1372 O O . VAL A 1 178 ? 18.456 0.566 24.446 1.00 16.96 178 VAL A O 1
ATOM 1376 N N . ASN A 1 179 ? 16.222 0.532 24.474 1.00 16.28 179 ASN A N 1
ATOM 1377 C CA . ASN A 1 179 ? 16.190 0.982 25.866 1.00 20.08 179 ASN A CA 1
ATOM 1378 C C . ASN A 1 179 ? 16.677 -0.122 26.828 1.00 21.93 179 ASN A C 1
ATOM 1379 O O . ASN A 1 179 ? 17.405 0.145 27.781 1.00 22.79 179 ASN A O 1
ATOM 1384 N N . ARG A 1 180 ? 16.304 -1.362 26.541 1.00 20.98 180 ARG A N 1
ATOM 1385 C CA . ARG A 1 180 ? 16.357 -2.466 27.474 1.00 24.80 180 ARG A CA 1
ATOM 1386 C C . ARG A 1 180 ? 16.436 -3.748 26.653 1.00 22.90 180 ARG A C 1
ATOM 1387 O O . ARG A 1 180 ? 15.795 -3.817 25.601 1.00 20.25 180 ARG A O 1
ATOM 1395 N N . VAL A 1 181 ? 17.173 -4.736 27.163 1.00 22.74 181 VAL A N 1
ATOM 1396 C CA . VAL A 1 181 ? 17.201 -6.083 26.628 1.00 22.93 181 VAL A CA 1
ATOM 1397 C C . VAL A 1 181 ? 16.775 -7.044 27.741 1.00 24.40 181 VAL A C 1
ATOM 1398 O O . VAL A 1 181 ? 17.174 -6.872 28.858 1.00 23.96 181 VAL A O 1
ATOM 1402 N N . VAL A 1 182 ? 15.891 -7.994 27.420 1.00 25.97 182 VAL A N 1
ATOM 1403 C CA . VAL A 1 182 ? 15.493 -9.112 28.309 1.00 24.39 182 VAL A CA 1
ATOM 1404 C C . VAL A 1 182 ? 15.486 -10.404 27.489 1.00 24.35 182 VAL A C 1
ATOM 1405 O O . VAL A 1 182 ? 15.508 -10.364 26.256 1.00 23.51 182 VAL A O 1
ATOM 1409 N N . PRO A 1 183 ? 15.512 -11.615 28.106 1.00 23.56 183 PRO A N 1
ATOM 1410 C CA . PRO A 1 183 ? 15.378 -12.849 27.332 1.00 23.00 183 PRO A CA 1
ATOM 1411 C C . PRO A 1 183 ? 14.028 -12.883 26.601 1.00 21.65 183 PRO A C 1
ATOM 1412 O O . PRO A 1 183 ? 13.062 -12.388 27.129 1.00 21.86 183 PRO A O 1
ATOM 1416 N N . LEU A 1 184 ? 13.997 -13.462 25.394 1.00 22.24 184 LEU A N 1
ATOM 1417 C CA . LEU A 1 184 ? 12.784 -13.554 24.572 1.00 21.89 184 LEU A CA 1
ATOM 1418 C C . LEU A 1 184 ? 11.602 -14.047 25.419 1.00 22.39 184 LEU A C 1
ATOM 1419 O O . LEU A 1 184 ? 10.459 -13.568 25.272 1.00 19.17 184 LEU A O 1
ATOM 1424 N N . ALA A 1 185 ? 11.865 -14.990 26.341 1.00 24.42 185 ALA A N 1
ATOM 1425 C CA . ALA A 1 185 ? 10.796 -15.590 27.143 1.00 24.19 185 ALA A CA 1
ATOM 1426 C C . ALA A 1 185 ? 10.110 -14.552 28.024 1.00 23.14 185 ALA A C 1
ATOM 1427 O O . ALA A 1 185 ? 8.953 -14.733 28.385 1.00 27.17 185 ALA A O 1
ATOM 1429 N N . ASN A 1 186 ? 10.823 -13.491 28.393 1.00 23.55 186 ASN A N 1
ATOM 1430 C CA . ASN A 1 186 ? 10.248 -12.402 29.242 1.00 25.21 186 ASN A CA 1
ATOM 1431 C C . ASN A 1 186 ? 9.786 -11.166 28.434 1.00 24.62 186 ASN A C 1
ATOM 1432 O O . ASN A 1 186 ? 9.146 -10.270 28.990 1.00 21.73 186 ASN A O 1
ATOM 1437 N N . LEU A 1 187 ? 10.088 -11.126 27.135 1.00 22.55 187 LEU A N 1
ATOM 1438 C CA . LEU A 1 187 ? 9.935 -9.902 26.319 1.00 22.11 187 LEU A CA 1
ATOM 1439 C C . LEU A 1 187 ? 8.496 -9.381 26.235 1.00 21.62 187 LEU A C 1
ATOM 1440 O O . LEU A 1 187 ? 8.296 -8.169 26.300 1.00 22.70 187 LEU A O 1
ATOM 1445 N N . GLU A 1 188 ? 7.512 -10.256 26.011 1.00 21.30 188 GLU A N 1
ATOM 1446 C CA . GLU A 1 188 ? 6.125 -9.784 25.959 1.00 23.32 188 GLU A CA 1
ATOM 1447 C C . GLU A 1 188 ? 5.708 -9.190 27.309 1.00 23.42 188 GLU A C 1
ATOM 1448 O O . GLU A 1 188 ? 5.028 -8.150 27.340 1.00 25.96 188 GLU A O 1
ATOM 1454 N N . GLN A 1 189 ? 6.072 -9.842 28.419 1.00 23.69 189 GLN A N 1
ATOM 1455 C CA . GLN A 1 189 ? 5.669 -9.353 29.756 1.00 25.89 189 GLN A CA 1
ATOM 1456 C C . GLN A 1 189 ? 6.335 -7.999 30.058 1.00 22.59 189 GLN A C 1
ATOM 1457 O O . GLN A 1 189 ? 5.674 -7.108 30.554 1.00 22.09 189 GLN A O 1
ATOM 1463 N N . GLU A 1 190 ? 7.638 -7.873 29.777 1.00 21.18 190 GLU A N 1
ATOM 1464 C CA . GLU A 1 190 ? 8.389 -6.613 29.961 1.00 23.21 190 GLU A CA 1
ATOM 1465 C C . GLU A 1 190 ? 7.760 -5.477 29.129 1.00 22.07 190 GLU A C 1
ATOM 1466 O O . GLU A 1 190 ? 7.547 -4.348 29.636 1.00 19.61 190 GLU A O 1
ATOM 1472 N N . THR A 1 191 ? 7.394 -5.784 27.876 1.00 19.53 191 THR A N 1
ATOM 1473 C CA . THR A 1 191 ? 6.777 -4.809 26.972 1.00 18.88 191 THR A CA 1
ATOM 1474 C C . THR A 1 191 ? 5.403 -4.390 27.518 1.00 19.29 191 THR A C 1
ATOM 1475 O O . THR A 1 191 ? 5.077 -3.191 27.633 1.00 17.77 191 THR A O 1
ATOM 1479 N N . ARG A 1 192 ? 4.604 -5.376 27.901 1.00 21.01 192 ARG A N 1
ATOM 1480 C CA . ARG A 1 192 ? 3.233 -5.121 28.414 1.00 23.19 192 ARG A CA 1
ATOM 1481 C C . ARG A 1 192 ? 3.282 -4.228 29.658 1.00 21.28 192 ARG A C 1
ATOM 1482 O O . ARG A 1 192 ? 2.458 -3.323 29.806 1.00 22.39 192 ARG A O 1
ATOM 1490 N N . LYS A 1 193 ? 4.201 -4.526 30.575 1.00 24.33 193 LYS A N 1
ATOM 1491 C CA . LYS A 1 193 ? 4.373 -3.736 31.807 1.00 27.46 193 LYS A CA 1
ATOM 1492 C C . LYS A 1 193 ? 4.620 -2.249 31.483 1.00 23.55 193 LYS A C 1
ATOM 1493 O O . LYS A 1 193 ? 4.045 -1.342 32.094 1.00 19.96 193 LYS A O 1
ATOM 1499 N N . LEU A 1 194 ? 5.535 -2.002 30.544 1.00 19.81 194 LEU A N 1
ATOM 1500 C CA . LEU A 1 194 ? 5.834 -0.622 30.115 1.00 20.48 194 LEU A CA 1
ATOM 1501 C C . LEU A 1 194 ? 4.596 0.029 29.491 1.00 18.84 194 LEU A C 1
ATOM 1502 O O . LEU A 1 194 ? 4.265 1.146 29.824 1.00 22.08 194 LEU A O 1
ATOM 1507 N N . ALA A 1 195 ? 3.921 -0.694 28.590 1.00 18.96 195 ALA A N 1
ATOM 1508 C CA . ALA A 1 195 ? 2.798 -0.194 27.854 1.00 18.74 195 ALA A CA 1
ATOM 1509 C C . ALA A 1 195 ? 1.670 0.204 28.799 1.00 19.36 195 ALA A C 1
ATOM 1510 O O . ALA A 1 195 ? 1.117 1.275 28.657 1.00 18.15 195 ALA A O 1
ATOM 1512 N N . GLU A 1 196 ? 1.346 -0.681 29.740 1.00 20.71 196 GLU A N 1
ATOM 1513 C CA . GLU A 1 196 ? 0.285 -0.452 30.737 1.00 24.22 196 GLU A CA 1
ATOM 1514 C C . GLU A 1 196 ? 0.607 0.785 31.606 1.00 22.68 196 GLU A C 1
ATOM 1515 O O . GLU A 1 196 ? -0.296 1.533 31.991 1.00 23.49 196 GLU A O 1
ATOM 1521 N N . LYS A 1 197 ? 1.882 0.981 31.941 1.00 21.41 197 LYS A N 1
ATOM 1522 C CA . LYS A 1 197 ? 2.276 2.160 32.684 1.00 23.08 197 LYS A CA 1
ATOM 1523 C C . LYS A 1 197 ? 1.939 3.434 31.904 1.00 21.08 197 LYS A C 1
ATOM 1524 O O . LYS A 1 197 ? 1.330 4.349 32.466 1.00 19.31 197 LYS A O 1
ATOM 1530 N N . ILE A 1 198 ? 2.327 3.487 30.621 1.00 17.82 198 ILE A N 1
ATOM 1531 C CA . ILE A 1 198 ? 2.120 4.695 29.785 1.00 17.71 198 ILE A CA 1
ATOM 1532 C C . ILE A 1 198 ? 0.629 4.927 29.525 1.00 17.65 198 ILE A C 1
ATOM 1533 O O . ILE A 1 198 ? 0.146 6.075 29.541 1.00 18.52 198 ILE A O 1
ATOM 1538 N N . ALA A 1 199 ? -0.129 3.842 29.380 1.00 18.98 199 ALA A N 1
ATOM 1539 C CA . ALA A 1 199 ? -1.556 3.938 29.082 1.00 19.11 199 ALA A CA 1
ATOM 1540 C C . ALA A 1 199 ? -2.356 4.529 30.252 1.00 20.55 199 ALA A C 1
ATOM 1541 O O . ALA A 1 199 ? -3.487 5.005 30.052 1.00 22.83 199 ALA A O 1
ATOM 1543 N N . LYS A 1 200 ? -1.778 4.549 31.448 1.00 24.29 200 LYS A N 1
ATOM 1544 C CA . LYS A 1 200 ? -2.413 5.190 32.626 1.00 25.78 200 LYS A CA 1
ATOM 1545 C C . LYS A 1 200 ? -2.389 6.722 32.514 1.00 25.25 200 LYS A C 1
ATOM 1546 O O . LYS A 1 200 ? -3.150 7.419 33.198 1.00 23.77 200 LYS A O 1
ATOM 1552 N N . LYS A 1 201 ? -1.499 7.278 31.682 1.00 21.70 201 LYS A N 1
ATOM 1553 C CA . LYS A 1 201 ? -1.228 8.709 31.710 1.00 20.10 201 LYS A CA 1
ATOM 1554 C C . LYS A 1 201 ? -2.139 9.478 30.766 1.00 18.01 201 LYS A C 1
ATOM 1555 O O . LYS A 1 201 ? -2.816 8.930 29.902 1.00 19.37 201 LYS A O 1
ATOM 1561 N N . SER A 1 202 ? -2.120 10.793 30.967 1.00 18.08 202 SER A N 1
ATOM 1562 C CA . SER A 1 202 ? -2.858 11.756 30.186 1.00 18.86 202 SER A CA 1
ATOM 1563 C C . SER A 1 202 ? -2.545 11.622 28.692 1.00 19.44 202 SER A C 1
ATOM 1564 O O . SER A 1 202 ? -1.417 11.912 28.298 1.00 18.04 202 SER A O 1
ATOM 1567 N N . PRO A 1 203 ? -3.512 11.243 27.830 1.00 19.82 203 PRO A N 1
ATOM 1568 C CA . PRO A 1 203 ? -3.285 11.206 26.382 1.00 21.79 203 PRO A CA 1
ATOM 1569 C C . PRO A 1 203 ? -2.818 12.550 25.793 1.00 20.61 203 PRO A C 1
ATOM 1570 O O . PRO A 1 203 ? -1.929 12.537 24.959 1.00 18.95 203 PRO A O 1
ATOM 1574 N N . ILE A 1 204 ? -3.379 13.680 26.271 1.00 18.79 204 ILE A N 1
ATOM 1575 C CA . ILE A 1 204 ? -3.066 14.992 25.709 1.00 18.58 204 ILE A CA 1
ATOM 1576 C C . ILE A 1 204 ? -1.635 15.338 26.109 1.00 18.86 204 ILE A C 1
ATOM 1577 O O . ILE A 1 204 ? -0.817 15.784 25.238 1.00 17.60 204 ILE A O 1
ATOM 1582 N N . SER A 1 205 ? -1.289 15.072 27.367 1.00 17.08 205 SER A N 1
ATOM 1583 C CA . SER A 1 205 ? 0.093 15.362 27.828 1.00 16.81 205 SER A CA 1
ATOM 1584 C C . SER A 1 205 ? 1.093 14.520 27.034 1.00 15.08 205 SER A C 1
ATOM 1585 O O . SER A 1 205 ? 2.112 15.057 26.622 1.00 14.35 205 SER A O 1
ATOM 1588 N N . LEU A 1 206 ? 0.775 13.248 26.815 1.00 14.17 206 LEU A N 1
ATOM 1589 C CA . LEU A 1 206 ? 1.692 12.359 26.052 1.00 14.54 206 LEU A CA 1
ATOM 1590 C C . LEU A 1 206 ? 1.854 12.909 24.625 1.00 14.30 206 LEU A C 1
ATOM 1591 O O . LEU A 1 206 ? 2.972 12.935 24.137 1.00 14.23 206 LEU A O 1
ATOM 1596 N N . ALA A 1 207 ? 0.762 13.357 24.007 1.00 13.79 207 ALA A N 1
ATOM 1597 C CA . ALA A 1 207 ? 0.833 13.915 22.637 1.00 13.89 207 ALA A CA 1
ATOM 1598 C C . ALA A 1 207 ? 1.716 15.170 22.636 1.00 15.56 207 ALA A C 1
ATOM 1599 O O . ALA A 1 207 ? 2.569 15.301 21.751 1.00 13.32 207 ALA A O 1
ATOM 1601 N N . LEU A 1 208 ? 1.542 16.042 23.626 1.00 13.49 208 LEU A N 1
ATOM 1602 C CA . LEU A 1 208 ? 2.357 17.278 23.685 1.00 13.83 208 LEU A CA 1
ATOM 1603 C C . LEU A 1 208 ? 3.830 16.936 23.913 1.00 13.69 208 LEU A C 1
ATOM 1604 O O . LEU A 1 208 ? 4.677 17.567 23.303 1.00 13.06 208 LEU A O 1
ATOM 1609 N N . ILE A 1 209 ? 4.104 15.951 24.758 1.00 13.86 209 ILE A N 1
ATOM 1610 C CA . ILE A 1 209 ? 5.520 15.586 25.034 1.00 14.65 209 ILE A CA 1
ATOM 1611 C C . ILE A 1 209 ? 6.163 15.110 23.732 1.00 14.68 209 ILE A C 1
ATOM 1612 O O . ILE A 1 209 ? 7.246 15.542 23.421 1.00 13.75 209 ILE A O 1
ATOM 1617 N N . LYS A 1 210 ? 5.456 14.277 22.981 1.00 15.74 210 LYS A N 1
ATOM 1618 C CA . LYS A 1 210 ? 6.038 13.747 21.725 1.00 17.03 210 LYS A CA 1
ATOM 1619 C C . LYS A 1 210 ? 6.272 14.877 20.716 1.00 16.30 210 LYS A C 1
ATOM 1620 O O . LYS A 1 210 ? 7.347 14.918 20.125 1.00 13.97 210 LYS A O 1
ATOM 1626 N N . GLU A 1 211 ? 5.296 15.773 20.576 1.00 15.88 211 GLU A N 1
ATOM 1627 C CA . GLU A 1 211 ? 5.419 16.902 19.620 1.00 15.18 211 GLU A CA 1
ATOM 1628 C C . GLU A 1 211 ? 6.572 17.821 20.047 1.00 14.09 211 GLU A C 1
ATOM 1629 O O . GLU A 1 211 ? 7.415 18.155 19.225 1.00 12.37 211 GLU A O 1
ATOM 1635 N N . VAL A 1 212 ? 6.614 18.162 21.329 1.00 12.98 212 VAL A N 1
ATOM 1636 C CA . VAL A 1 212 ? 7.647 19.088 21.858 1.00 13.58 212 VAL A CA 1
ATOM 1637 C C . VAL A 1 212 ? 9.031 18.448 21.742 1.00 12.75 212 VAL A C 1
ATOM 1638 O O . VAL A 1 212 ? 9.966 19.146 21.398 1.00 12.26 212 VAL A O 1
ATOM 1642 N N . VAL A 1 213 ? 9.129 17.168 22.087 1.00 12.27 213 VAL A N 1
ATOM 1643 C CA . VAL A 1 213 ? 10.441 16.465 22.012 1.00 13.12 213 VAL A CA 1
ATOM 1644 C C . VAL A 1 213 ? 10.908 16.299 20.563 1.00 12.80 213 VAL A C 1
ATOM 1645 O O . VAL A 1 213 ? 12.023 16.680 20.283 1.00 14.26 213 VAL A O 1
ATOM 1649 N N . ASN A 1 214 ? 10.043 15.807 19.678 1.00 13.64 214 ASN A N 1
ATOM 1650 C CA . ASN A 1 214 ? 10.456 15.554 18.274 1.00 14.96 214 ASN A CA 1
ATOM 1651 C C . ASN A 1 214 ? 10.778 16.855 17.533 1.00 13.37 214 ASN A C 1
ATOM 1652 O O . ASN A 1 214 ? 11.803 16.927 16.888 1.00 13.34 214 ASN A O 1
ATOM 1657 N N . ARG A 1 215 ? 9.897 17.839 17.635 1.00 13.04 215 ARG A N 1
ATOM 1658 C CA . ARG A 1 215 ? 10.103 19.138 16.948 1.00 12.87 215 ARG A CA 1
ATOM 1659 C C . ARG A 1 215 ? 11.231 19.952 17.597 1.00 12.73 215 ARG A C 1
ATOM 1660 O O . ARG A 1 215 ? 11.877 20.709 16.885 1.00 11.86 215 ARG A O 1
ATOM 1668 N N . GLY A 1 216 ? 11.323 19.907 18.928 1.00 12.18 216 GLY A N 1
ATOM 1669 C CA . GLY A 1 216 ? 12.363 20.637 19.674 1.00 12.17 216 GLY A CA 1
ATOM 1670 C C . GLY A 1 216 ? 13.753 20.098 19.401 1.00 13.44 216 GLY A C 1
ATOM 1671 O O . GLY A 1 216 ? 14.665 20.868 19.207 1.00 12.69 216 GLY A O 1
ATOM 1672 N N . LEU A 1 217 ? 13.884 18.782 19.339 1.00 14.05 217 LEU A N 1
ATOM 1673 C CA . LEU A 1 217 ? 15.218 18.167 19.131 1.00 15.80 217 LEU A CA 1
ATOM 1674 C C . LEU A 1 217 ? 15.775 18.629 17.783 1.00 15.57 217 LEU A C 1
ATOM 1675 O O . LEU A 1 217 ? 16.994 18.758 17.645 1.00 15.03 217 LEU A O 1
ATOM 1680 N N . ASP A 1 218 ? 14.880 18.842 16.828 1.00 15.40 218 ASP A N 1
ATOM 1681 C CA . ASP A 1 218 ? 15.247 19.220 15.472 1.00 16.48 218 ASP A CA 1
ATOM 1682 C C . ASP A 1 218 ? 15.600 20.710 15.321 1.00 16.79 218 ASP A C 1
ATOM 1683 O O . ASP A 1 218 ? 16.024 21.117 14.246 1.00 19.42 218 ASP A O 1
ATOM 1688 N N . SER A 1 219 ? 15.445 21.514 16.388 1.00 15.75 219 SER A N 1
ATOM 1689 C CA . SER A 1 219 ? 15.583 22.972 16.392 1.00 16.67 219 SER A CA 1
ATOM 1690 C C . SER A 1 219 ? 16.823 23.389 17.166 1.00 16.05 219 SER A C 1
ATOM 1691 O O . SER A 1 219 ? 17.312 22.615 17.973 1.00 15.64 219 SER A O 1
ATOM 1694 N N . PRO A 1 220 ? 17.304 24.641 17.011 1.00 17.10 220 PRO A N 1
ATOM 1695 C CA . PRO A 1 220 ? 18.177 25.263 18.012 1.00 16.75 220 PRO A CA 1
ATOM 1696 C C . PRO A 1 220 ? 17.496 25.229 19.396 1.00 15.17 220 PRO A C 1
ATOM 1697 O O . PRO A 1 220 ? 16.250 25.296 19.480 1.00 13.93 220 PRO A O 1
ATOM 1701 N N . LEU A 1 221 ? 18.306 25.104 20.453 1.00 14.85 221 LEU A N 1
ATOM 1702 C CA . LEU A 1 221 ? 17.845 24.724 21.785 1.00 14.29 221 LEU A CA 1
ATOM 1703 C C . LEU A 1 221 ? 16.796 25.728 22.257 1.00 15.08 221 LEU A C 1
ATOM 1704 O O . LEU A 1 221 ? 15.718 25.332 22.737 1.00 12.48 221 LEU A O 1
ATOM 1709 N N . LEU A 1 222 ? 17.087 27.026 22.073 1.00 15.45 222 LEU A N 1
ATOM 1710 C CA . LEU A 1 222 ? 16.163 28.096 22.516 1.00 17.34 222 LEU A CA 1
ATOM 1711 C C . LEU A 1 222 ? 14.812 27.968 21.819 1.00 16.24 222 LEU A C 1
ATOM 1712 O O . LEU A 1 222 ? 13.767 28.225 22.444 1.00 13.66 222 LEU A O 1
ATOM 1717 N N . SER A 1 223 ? 14.808 27.527 20.555 1.00 13.87 223 SER A N 1
ATOM 1718 C CA . SER A 1 223 ? 13.534 27.368 19.849 1.00 13.68 223 SER A CA 1
ATOM 1719 C C . SER A 1 223 ? 12.769 26.143 20.374 1.00 12.80 223 SER A C 1
ATOM 1720 O O . SER A 1 223 ? 11.550 26.224 20.650 1.00 11.25 223 SER A O 1
ATOM 1723 N N . GLY A 1 224 ? 13.506 25.055 20.614 1.00 12.05 224 GLY A N 1
ATOM 1724 C CA . GLY A 1 224 ? 12.972 23.890 21.363 1.00 12.25 224 GLY A CA 1
ATOM 1725 C C . GLY A 1 224 ? 12.395 24.263 22.723 1.00 12.63 224 GLY A C 1
ATOM 1726 O O . GLY A 1 224 ? 11.282 23.806 23.101 1.00 11.54 224 GLY A O 1
ATOM 1727 N N . LEU A 1 225 ? 13.132 25.096 23.462 1.00 13.23 225 LEU A N 1
ATOM 1728 C CA . LEU A 1 225 ? 12.663 25.533 24.797 1.00 13.93 225 LEU A CA 1
ATOM 1729 C C . LEU A 1 225 ? 11.406 26.401 24.683 1.00 13.62 225 LEU A C 1
ATOM 1730 O O . LEU A 1 225 ? 10.452 26.224 25.467 1.00 14.18 225 LEU A O 1
ATOM 1735 N N . ALA A 1 226 ? 11.363 27.306 23.692 1.00 13.12 226 ALA A N 1
ATOM 1736 C CA . ALA A 1 226 ? 10.148 28.130 23.448 1.00 13.26 226 ALA A CA 1
ATOM 1737 C C . ALA A 1 226 ? 8.925 27.241 23.211 1.00 13.16 226 ALA A C 1
ATOM 1738 O O . ALA A 1 226 ? 7.799 27.498 23.748 1.00 13.22 226 ALA A O 1
ATOM 1740 N N . LEU A 1 227 ? 9.118 26.178 22.429 1.00 11.99 227 LEU A N 1
ATOM 1741 C CA . LEU A 1 227 ? 8.052 25.224 22.095 1.00 12.72 227 LEU A CA 1
ATOM 1742 C C . LEU A 1 227 ? 7.535 24.488 23.341 1.00 12.45 227 LEU A C 1
ATOM 1743 O O . LEU A 1 227 ? 6.341 24.380 23.543 1.00 12.61 227 LEU A O 1
ATOM 1748 N N . GLU A 1 228 ? 8.464 24.041 24.190 1.00 12.45 228 GLU A N 1
ATOM 1749 C CA . GLU A 1 228 ? 8.132 23.348 25.433 1.00 13.38 228 GLU A CA 1
ATOM 1750 C C . GLU A 1 228 ? 7.261 24.277 26.313 1.00 13.62 228 GLU A C 1
ATOM 1751 O O . GLU A 1 228 ? 6.216 23.855 26.824 1.00 14.34 228 GLU A O 1
ATOM 1757 N N . SER A 1 229 ? 7.679 25.541 26.446 1.00 14.42 229 SER A N 1
ATOM 1758 C CA . SER A 1 229 ? 6.959 26.554 27.277 1.00 14.21 229 SER A CA 1
ATOM 1759 C C . SER A 1 229 ? 5.539 26.796 26.795 1.00 15.25 229 SER A C 1
ATOM 1760 O O . SER A 1 229 ? 4.620 26.852 27.604 1.00 15.55 229 SER A O 1
ATOM 1763 N N . VAL A 1 230 ? 5.352 27.037 25.496 1.00 16.14 230 VAL A N 1
ATOM 1764 C CA . VAL A 1 230 ? 3.987 27.313 25.005 1.00 15.67 230 VAL A CA 1
ATOM 1765 C C . VAL A 1 230 ? 3.104 26.059 25.170 1.00 15.98 230 VAL A C 1
ATOM 1766 O O . VAL A 1 230 ? 1.894 26.162 25.517 1.00 18.34 230 VAL A O 1
ATOM 1770 N N . GLY A 1 231 ? 3.683 24.862 24.974 1.00 15.57 231 GLY A N 1
ATOM 1771 C CA . GLY A 1 231 ? 2.975 23.598 25.165 1.00 16.04 231 GLY A CA 1
ATOM 1772 C C . GLY A 1 231 ? 2.509 23.405 26.608 1.00 17.11 231 GLY A C 1
ATOM 1773 O O . GLY A 1 231 ? 1.449 22.817 26.871 1.00 16.62 231 GLY A O 1
ATOM 1774 N N . TRP A 1 232 ? 3.291 23.948 27.539 1.00 19.08 232 TRP A N 1
ATOM 1775 C CA . TRP A 1 232 ? 3.002 23.836 28.951 1.00 20.07 232 TRP A CA 1
ATOM 1776 C C . TRP A 1 232 ? 1.724 24.614 29.235 1.00 19.19 232 TRP A C 1
ATOM 1777 O O . TRP A 1 232 ? 0.860 24.180 30.030 1.00 20.82 232 TRP A O 1
ATOM 1788 N N . GLY A 1 233 ? 1.601 25.745 28.541 1.00 19.63 233 GLY A N 1
ATOM 1789 C CA . GLY A 1 233 ? 0.376 26.502 28.420 1.00 19.56 233 GLY A CA 1
ATOM 1790 C C . GLY A 1 233 ? -0.802 25.634 28.038 1.00 20.64 233 GLY A C 1
ATOM 1791 O O . GLY A 1 233 ? -1.882 25.657 28.704 1.00 22.58 233 GLY A O 1
ATOM 1792 N N . VAL A 1 234 ? -0.634 24.837 26.978 1.00 18.93 234 VAL A N 1
ATOM 1793 C CA . VAL A 1 234 ? -1.731 24.048 26.479 1.00 17.94 234 VAL A CA 1
ATOM 1794 C C . VAL A 1 234 ? -2.043 22.938 27.482 1.00 18.84 234 VAL A C 1
ATOM 1795 O O . VAL A 1 234 ? -3.220 22.645 27.702 1.00 18.85 234 VAL A O 1
ATOM 1799 N N . VAL A 1 235 ? -1.011 22.302 28.047 1.00 17.46 235 VAL A N 1
ATOM 1800 C CA . VAL A 1 235 ? -1.297 21.172 28.941 1.00 18.83 235 VAL A CA 1
ATOM 1801 C C . VAL A 1 235 ? -1.961 21.678 30.243 1.00 20.54 235 VAL A C 1
ATOM 1802 O O . VAL A 1 235 ? -2.720 20.941 30.839 1.00 20.89 235 VAL A O 1
ATOM 1806 N N . PHE A 1 236 ? -1.713 22.928 30.646 1.00 21.23 236 PHE A N 1
ATOM 1807 C CA . PHE A 1 236 ? -2.369 23.471 31.854 1.00 24.65 236 PHE A CA 1
ATOM 1808 C C . PHE A 1 236 ? -3.859 23.751 31.650 1.00 26.11 236 PHE A C 1
ATOM 1809 O O . PHE A 1 236 ? -4.559 24.042 32.621 1.00 30.87 236 PHE A O 1
ATOM 1817 N N . SER A 1 237 ? -4.350 23.636 30.417 1.00 24.95 237 SER A N 1
ATOM 1818 C CA . SER A 1 237 ? -5.762 23.843 30.096 1.00 24.53 237 SER A CA 1
ATOM 1819 C C . SER A 1 237 ? -6.583 22.543 30.229 1.00 27.17 237 SER A C 1
ATOM 1820 O O . SER A 1 237 ? -7.825 22.545 29.985 1.00 27.21 237 SER A O 1
ATOM 1823 N N . THR A 1 238 ? -5.926 21.404 30.508 1.00 26.64 238 THR A N 1
ATOM 1824 C CA . THR A 1 238 ? -6.596 20.103 30.375 1.00 26.24 238 THR A CA 1
ATOM 1825 C C . THR A 1 238 ? -7.235 19.656 31.701 1.00 29.88 238 THR A C 1
ATOM 1826 O O . THR A 1 238 ? -6.721 19.959 32.810 1.00 25.53 238 THR A O 1
ATOM 1830 N N . GLU A 1 239 ? -8.308 18.855 31.565 1.00 33.69 239 GLU A N 1
ATOM 1831 C CA . GLU A 1 239 ? -9.010 18.235 32.707 1.00 35.18 239 GLU A CA 1
ATOM 1832 C C . GLU A 1 239 ? -8.028 17.342 33.461 1.00 33.99 239 GLU A C 1
ATOM 1833 O O . GLU A 1 239 ? -8.053 17.298 34.685 1.00 34.71 239 GLU A O 1
ATOM 1839 N N . ASP A 1 240 ? -7.154 16.654 32.717 1.00 35.05 240 ASP A N 1
ATOM 1840 C CA . ASP A 1 240 ? -6.230 15.698 33.308 1.00 34.08 240 ASP A CA 1
ATOM 1841 C C . ASP A 1 240 ? -5.209 16.415 34.192 1.00 29.24 240 ASP A C 1
ATOM 1842 O O . ASP A 1 240 ? -4.789 15.854 35.177 1.00 26.77 240 ASP A O 1
ATOM 1847 N N . LYS A 1 241 ? -4.828 17.652 33.860 1.00 28.37 241 LYS A N 1
ATOM 1848 C CA . LYS A 1 241 ? -3.872 18.377 34.702 1.00 29.13 241 LYS A CA 1
ATOM 1849 C C . LYS A 1 241 ? -4.556 18.727 36.034 1.00 30.46 241 LYS A C 1
ATOM 1850 O O . LYS A 1 241 ? -3.950 18.592 37.092 1.00 27.02 241 LYS A O 1
ATOM 1856 N N . LYS A 1 242 ? -5.815 19.173 35.961 1.00 32.81 242 LYS A N 1
ATOM 1857 C CA . LYS A 1 242 ? -6.608 19.525 37.165 1.00 37.70 242 LYS A CA 1
ATOM 1858 C C . LYS A 1 242 ? -6.684 18.309 38.111 1.00 38.85 242 LYS A C 1
ATOM 1859 O O . LYS A 1 242 ? -6.373 18.442 39.295 1.00 38.73 242 LYS A O 1
ATOM 1865 N N . GLU A 1 243 ? -7.028 17.132 37.558 1.00 37.72 243 GLU A N 1
ATOM 1866 C CA . GLU A 1 243 ? -7.074 15.824 38.273 1.00 38.81 243 GLU A CA 1
ATOM 1867 C C . GLU A 1 243 ? -5.709 15.430 38.862 1.00 37.66 243 GLU A C 1
ATOM 1868 O O . GLU A 1 243 ? -5.625 14.956 40.003 1.00 35.58 243 GLU A O 1
ATOM 1874 N N . GLY A 1 244 ? -4.635 15.585 38.090 1.00 34.80 244 GLY A N 1
ATOM 1875 C CA . GLY A 1 244 ? -3.317 15.214 38.574 1.00 35.16 244 GLY A CA 1
ATOM 1876 C C . GLY A 1 244 ? -2.834 16.100 39.722 1.00 36.27 244 GLY A C 1
ATOM 1877 O O . GLY A 1 244 ? -2.217 15.624 40.672 1.00 34.27 244 GLY A O 1
ATOM 1878 N N . VAL A 1 245 ? -3.056 17.411 39.607 1.00 36.76 245 VAL A N 1
ATOM 1879 C CA . VAL A 1 245 ? -2.522 18.355 40.591 1.00 41.47 245 VAL A CA 1
ATOM 1880 C C . VAL A 1 245 ? -3.363 18.254 41.875 1.00 41.98 245 VAL A C 1
ATOM 1881 O O . VAL A 1 245 ? -2.815 18.302 42.962 1.00 42.41 245 VAL A O 1
ATOM 1885 N N . SER A 1 246 ? -4.679 18.087 41.727 1.00 46.06 246 SER A N 1
ATOM 1886 C CA . SER A 1 246 ? -5.583 17.986 42.869 1.00 49.51 246 SER A CA 1
ATOM 1887 C C . SER A 1 246 ? -5.475 16.595 43.515 1.00 54.66 246 SER A C 1
ATOM 1888 O O . SER A 1 246 ? -5.637 16.477 44.719 1.00 60.06 246 SER A O 1
ATOM 1891 N N . ALA A 1 247 ? -5.179 15.556 42.721 1.00 53.13 247 ALA A N 1
ATOM 1892 C CA . ALA A 1 247 ? -4.886 14.226 43.252 1.00 51.21 247 ALA A CA 1
ATOM 1893 C C . ALA A 1 247 ? -3.649 14.286 44.157 1.00 49.03 247 ALA A C 1
ATOM 1894 O O . ALA A 1 247 ? -3.682 13.771 45.270 1.00 54.24 247 ALA A O 1
ATOM 1896 N N . PHE A 1 248 ? -2.568 14.907 43.672 1.00 45.10 248 PHE A N 1
ATOM 1897 C CA . PHE A 1 248 ? -1.319 15.004 44.423 1.00 45.15 248 PHE A CA 1
ATOM 1898 C C . PHE A 1 248 ? -1.542 15.751 45.745 1.00 52.33 248 PHE A C 1
ATOM 1899 O O . PHE A 1 248 ? -1.025 15.330 46.790 1.00 58.42 248 PHE A O 1
ATOM 1907 N N . LEU A 1 249 ? -2.202 16.905 45.630 1.00 52.00 249 LEU A N 1
ATOM 1908 C CA . LEU A 1 249 ? -2.519 17.825 46.754 1.00 56.37 249 LEU A CA 1
ATOM 1909 C C . LEU A 1 249 ? -3.471 17.132 47.729 1.00 55.85 249 LEU A C 1
ATOM 1910 O O . LEU A 1 249 ? -3.247 17.241 48.927 1.00 60.44 249 LEU A O 1
ATOM 1915 N N . GLU A 1 250 ? -4.412 16.345 47.201 1.00 57.22 250 GLU A N 1
ATOM 1916 C CA . GLU A 1 250 ? -5.450 15.612 47.978 1.00 52.41 250 GLU A CA 1
ATOM 1917 C C . GLU A 1 250 ? -4.916 14.272 48.504 1.00 58.28 250 GLU A C 1
ATOM 1918 O O . GLU A 1 250 ? -5.715 13.536 49.094 1.00 64.45 250 GLU A O 1
ATOM 1924 N N . LYS A 1 251 ? -3.634 13.969 48.274 1.00 63.33 251 LYS A N 1
ATOM 1925 C CA . LYS A 1 251 ? -2.940 12.750 48.764 1.00 68.08 251 LYS A CA 1
ATOM 1926 C C . LYS A 1 251 ? -3.692 11.492 48.330 1.00 67.79 251 LYS A C 1
ATOM 1927 O O . LYS A 1 251 ? -4.036 10.687 49.197 1.00 70.48 251 LYS A O 1
ATOM 1933 N N . ARG A 1 252 ? -3.975 11.380 47.035 1.00 65.87 252 ARG A N 1
ATOM 1934 C CA . ARG A 1 252 ? -4.685 10.205 46.473 1.00 62.97 252 ARG A CA 1
ATOM 1935 C C . ARG A 1 252 ? -4.099 9.862 45.098 1.00 65.66 252 ARG A C 1
ATOM 1936 O O . ARG A 1 252 ? -3.278 10.645 44.590 1.00 61.71 252 ARG A O 1
ATOM 1944 N N . GLU A 1 253 ? -4.418 8.672 44.591 1.00 65.30 253 GLU A N 1
ATOM 1945 C CA . GLU A 1 253 ? -4.007 8.205 43.264 1.00 66.71 253 GLU A CA 1
ATOM 1946 C C . GLU A 1 253 ? -4.847 8.930 42.211 1.00 62.04 253 GLU A C 1
ATOM 1947 O O . GLU A 1 253 ? -6.064 9.069 42.376 1.00 53.04 253 GLU A O 1
ATOM 1953 N N . PRO A 1 254 ? -4.223 9.449 41.121 1.00 55.27 254 PRO A N 1
ATOM 1954 C CA . PRO A 1 254 ? -4.968 10.089 40.038 1.00 52.83 254 PRO A CA 1
ATOM 1955 C C . PRO A 1 254 ? -5.571 9.078 39.048 1.00 47.47 254 PRO A C 1
ATOM 1956 O O . PRO A 1 254 ? -5.022 7.997 38.861 1.00 48.63 254 PRO A O 1
ATOM 1960 N N . THR A 1 255 ? -6.704 9.451 38.440 1.00 46.86 255 THR A N 1
ATOM 1961 C CA . THR A 1 255 ? -7.326 8.719 37.335 1.00 48.29 255 THR A CA 1
ATOM 1962 C C . THR A 1 255 ? -7.415 9.637 36.107 1.00 45.42 255 THR A C 1
ATOM 1963 O O . THR A 1 255 ? -8.242 10.546 36.072 1.00 39.86 255 THR A O 1
ATOM 1967 N N . PHE A 1 256 ? -6.562 9.373 35.106 1.00 43.08 256 PHE A N 1
ATOM 1968 C CA . PHE A 1 256 ? -6.434 10.210 33.906 1.00 42.76 256 PHE A CA 1
ATOM 1969 C C . PHE A 1 256 ? -7.423 9.726 32.833 1.00 49.98 256 PHE A C 1
ATOM 1970 O O . PHE A 1 256 ? -7.114 8.848 31.995 1.00 49.10 256 PHE A O 1
ATOM 1978 N N . LYS A 1 257 ? -8.620 10.324 32.884 1.00 52.68 257 LYS A N 1
ATOM 1979 C CA . LYS A 1 257 ? -9.695 10.092 31.957 1.00 54.72 257 LYS A CA 1
ATOM 1980 C C . LYS A 1 257 ? -9.390 10.820 30.648 1.00 52.69 257 LYS A C 1
ATOM 1981 O O . LYS A 1 257 ? -10.072 10.577 29.670 1.00 53.84 257 LYS A O 1
ATOM 1987 N N . MET B 1 1 ? 22.692 39.067 49.385 1.00 64.52 1 MET B N 1
ATOM 1988 C CA . MET B 1 1 ? 23.800 38.202 49.884 1.00 68.01 1 MET B CA 1
ATOM 1989 C C . MET B 1 1 ? 23.369 37.420 51.134 1.00 63.55 1 MET B C 1
ATOM 1990 O O . MET B 1 1 ? 24.103 36.529 51.568 1.00 61.62 1 MET B O 1
ATOM 1995 N N . GLU B 1 2 ? 22.208 37.762 51.717 1.00 61.50 2 GLU B N 1
ATOM 1996 C CA . GLU B 1 2 ? 21.559 36.961 52.774 1.00 60.09 2 GLU B CA 1
ATOM 1997 C C . GLU B 1 2 ? 20.135 36.601 52.318 1.00 54.70 2 GLU B C 1
ATOM 1998 O O . GLU B 1 2 ? 19.327 37.482 52.046 1.00 57.10 2 GLU B O 1
ATOM 2004 N N . PHE B 1 3 ? 19.841 35.295 52.264 1.00 46.66 3 PHE B N 1
ATOM 2005 C CA . PHE B 1 3 ? 18.676 34.757 51.570 1.00 40.49 3 PHE B CA 1
ATOM 2006 C C . PHE B 1 3 ? 17.879 33.837 52.496 1.00 37.93 3 PHE B C 1
ATOM 2007 O O . PHE B 1 3 ? 18.456 33.223 53.395 1.00 37.36 3 PHE B O 1
ATOM 2015 N N . GLU B 1 4 ? 16.576 33.717 52.210 1.00 39.24 4 GLU B N 1
ATOM 2016 C CA . GLU B 1 4 ? 15.617 32.868 52.936 1.00 45.07 4 GLU B CA 1
ATOM 2017 C C . GLU B 1 4 ? 15.734 31.383 52.541 1.00 44.55 4 GLU B C 1
ATOM 2018 O O . GLU B 1 4 ? 15.769 30.519 53.421 1.00 46.36 4 GLU B O 1
ATOM 2024 N N . THR B 1 5 ? 15.582 31.109 51.240 1.00 39.48 5 THR B N 1
ATOM 2025 C CA . THR B 1 5 ? 15.468 29.724 50.701 1.00 34.53 5 THR B CA 1
ATOM 2026 C C . THR B 1 5 ? 16.797 29.113 50.262 1.00 30.38 5 THR B C 1
ATOM 2027 O O . THR B 1 5 ? 16.807 27.936 49.927 1.00 29.78 5 THR B O 1
ATOM 2031 N N . ILE B 1 6 ? 17.861 29.893 50.226 1.00 28.96 6 ILE B N 1
ATOM 2032 C CA . ILE B 1 6 ? 19.171 29.318 49.820 1.00 31.46 6 ILE B CA 1
ATOM 2033 C C . ILE B 1 6 ? 20.244 29.831 50.775 1.00 30.49 6 ILE B C 1
ATOM 2034 O O . ILE B 1 6 ? 19.980 30.793 51.498 1.00 30.13 6 ILE B O 1
ATOM 2039 N N . GLU B 1 7 ? 21.365 29.126 50.796 1.00 29.25 7 GLU B N 1
ATOM 2040 C CA . GLU B 1 7 ? 22.569 29.503 51.560 1.00 32.91 7 GLU B CA 1
ATOM 2041 C C . GLU B 1 7 ? 23.658 29.677 50.510 1.00 35.29 7 GLU B C 1
ATOM 2042 O O . GLU B 1 7 ? 23.702 28.854 49.594 1.00 35.54 7 GLU B O 1
ATOM 2048 N N . THR B 1 8 ? 24.460 30.731 50.614 1.00 34.63 8 THR B N 1
ATOM 2049 C CA . THR B 1 8 ? 25.589 30.910 49.673 1.00 32.97 8 THR B CA 1
ATOM 2050 C C . THR B 1 8 ? 26.862 30.934 50.511 1.00 37.20 8 THR B C 1
ATOM 2051 O O . THR B 1 8 ? 26.855 31.564 51.564 1.00 36.58 8 THR B O 1
ATOM 2055 N N . LYS B 1 9 ? 27.878 30.193 50.097 1.00 37.10 9 LYS B N 1
ATOM 2056 C CA . LYS B 1 9 ? 29.155 30.217 50.838 1.00 36.68 9 LYS B CA 1
ATOM 2057 C C . LYS B 1 9 ? 30.277 30.400 49.829 1.00 38.72 9 LYS B C 1
ATOM 2058 O O . LYS B 1 9 ? 30.292 29.673 48.831 1.00 33.71 9 LYS B O 1
ATOM 2064 N N . LYS B 1 10 ? 31.184 31.322 50.122 1.00 33.69 10 LYS B N 1
ATOM 2065 C CA . LYS B 1 10 ? 32.347 31.565 49.245 1.00 33.75 10 LYS B CA 1
ATOM 2066 C C . LYS B 1 10 ? 33.553 30.955 49.952 1.00 35.10 10 LYS B C 1
ATOM 2067 O O . LYS B 1 10 ? 33.860 31.383 51.060 1.00 43.45 10 LYS B O 1
ATOM 2073 N N . GLU B 1 11 ? 34.170 29.947 49.351 1.00 32.47 11 GLU B N 1
ATOM 2074 C CA . GLU B 1 11 ? 35.365 29.325 49.954 1.00 31.71 11 GLU B CA 1
ATOM 2075 C C . GLU B 1 11 ? 36.515 29.579 48.990 1.00 30.88 11 GLU B C 1
ATOM 2076 O O . GLU B 1 11 ? 36.677 28.798 48.066 1.00 30.95 11 GLU B O 1
ATOM 2082 N N . GLY B 1 12 ? 37.296 30.626 49.234 1.00 30.05 12 GLY B N 1
ATOM 2083 C CA . GLY B 1 12 ? 38.349 30.971 48.268 1.00 29.39 12 GLY B CA 1
ATOM 2084 C C . GLY B 1 12 ? 37.726 31.335 46.928 1.00 27.72 12 GLY B C 1
ATOM 2085 O O . GLY B 1 12 ? 36.923 32.258 46.888 1.00 28.11 12 GLY B O 1
ATOM 2086 N N . ASN B 1 13 ? 38.100 30.631 45.86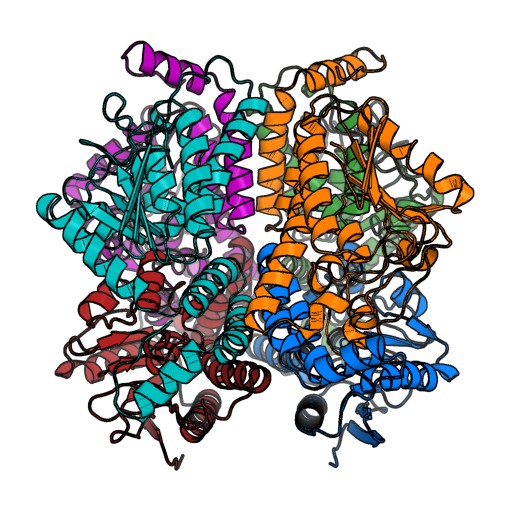6 1.00 24.95 13 ASN B N 1
ATOM 2087 C CA . ASN B 1 13 ? 37.570 30.940 44.513 1.00 23.32 13 ASN B CA 1
ATOM 2088 C C . ASN B 1 13 ? 36.364 30.049 44.174 1.00 23.43 13 ASN B C 1
ATOM 2089 O O . ASN B 1 13 ? 35.926 30.093 43.021 1.00 22.24 13 ASN B O 1
ATOM 2094 N N . LEU B 1 14 ? 35.844 29.303 45.153 1.00 22.07 14 LEU B N 1
ATOM 2095 C CA . LEU B 1 14 ? 34.664 28.419 44.965 1.00 22.85 14 LEU B CA 1
ATOM 2096 C C . LEU B 1 14 ? 33.425 29.081 45.573 1.00 23.58 14 LEU B C 1
ATOM 2097 O O . LEU B 1 14 ? 33.517 29.575 46.693 1.00 23.27 14 LEU B O 1
ATOM 2102 N N . PHE B 1 15 ? 32.311 29.056 44.846 1.00 20.68 15 PHE B N 1
ATOM 2103 C CA . PHE B 1 15 ? 31.061 29.601 45.326 1.00 21.63 15 PHE B CA 1
ATOM 2104 C C . PHE B 1 15 ? 30.026 28.479 45.397 1.00 22.12 15 PHE B C 1
ATOM 2105 O O . PHE B 1 15 ? 29.621 27.933 44.360 1.00 21.35 15 PHE B O 1
ATOM 2113 N N . TRP B 1 16 ? 29.584 28.165 46.620 1.00 21.09 16 TRP B N 1
ATOM 2114 C CA . TRP B 1 16 ? 28.666 27.104 46.901 1.00 21.65 16 TRP B CA 1
ATOM 2115 C C . TRP B 1 16 ? 27.295 27.712 47.107 1.00 22.79 16 TRP B C 1
ATOM 2116 O O . TRP B 1 16 ? 27.164 28.600 47.969 1.00 23.73 16 TRP B O 1
ATOM 2127 N N . ILE B 1 17 ? 26.343 27.241 46.301 1.00 21.29 17 ILE B N 1
ATOM 2128 C CA . ILE B 1 17 ? 24.915 27.623 46.423 1.00 21.76 17 ILE B CA 1
ATOM 2129 C C . ILE B 1 17 ? 24.214 26.347 46.876 1.00 24.04 17 ILE B C 1
ATOM 2130 O O . ILE B 1 17 ? 24.273 25.356 46.164 1.00 21.17 17 ILE B O 1
ATOM 2135 N N . THR B 1 18 ? 23.593 26.406 48.044 1.00 21.68 18 THR B N 1
ATOM 2136 C CA . THR B 1 18 ? 22.913 25.227 48.606 1.00 23.08 18 THR B CA 1
ATOM 2137 C C . THR B 1 18 ? 21.434 25.563 48.695 1.00 23.84 18 THR B C 1
ATOM 2138 O O . THR B 1 18 ? 21.112 26.503 49.407 1.00 25.36 18 THR B O 1
ATOM 2142 N N . LEU B 1 19 ? 20.592 24.836 47.962 1.00 23.98 19 LEU B N 1
ATOM 2143 C CA . LEU B 1 19 ? 19.133 25.066 48.048 1.00 25.15 19 LEU B CA 1
ATOM 2144 C C . LEU B 1 19 ? 18.774 24.754 49.501 1.00 25.95 19 LEU B C 1
ATOM 2145 O O . LEU B 1 19 ? 19.246 23.735 49.992 1.00 25.40 19 LEU B O 1
ATOM 2150 N N . ASN B 1 20 ? 17.925 25.577 50.119 1.00 28.95 20 ASN B N 1
ATOM 2151 C CA . ASN B 1 20 ? 17.674 25.402 51.571 1.00 30.80 20 ASN B CA 1
ATOM 2152 C C . ASN B 1 20 ? 16.188 25.411 51.921 1.00 30.45 20 ASN B C 1
ATOM 2153 O O . ASN B 1 20 ? 15.768 26.298 52.652 1.00 31.09 20 ASN B O 1
ATOM 2158 N N . ARG B 1 21 ? 15.457 24.403 51.465 1.00 28.21 21 ARG B N 1
ATOM 2159 C CA . ARG B 1 21 ? 14.058 24.184 51.905 1.00 28.79 21 ARG B CA 1
ATOM 2160 C C . ARG B 1 21 ? 13.983 22.689 52.215 1.00 30.27 21 ARG B C 1
ATOM 2161 O O . ARG B 1 21 ? 13.122 22.030 51.658 1.00 32.70 21 ARG B O 1
ATOM 2169 N N . PRO B 1 22 ? 14.757 22.170 53.193 1.00 33.92 22 PRO B N 1
ATOM 2170 C CA . PRO B 1 22 ? 14.854 20.737 53.463 1.00 34.66 22 PRO B CA 1
ATOM 2171 C C . PRO B 1 22 ? 13.510 20.095 53.799 1.00 36.66 22 PRO B C 1
ATOM 2172 O O . PRO B 1 22 ? 13.291 19.008 53.378 1.00 36.41 22 PRO B O 1
ATOM 2176 N N . ASP B 1 23 ? 12.639 20.823 54.494 1.00 39.25 23 ASP B N 1
ATOM 2177 C CA . ASP B 1 23 ? 11.287 20.321 54.857 1.00 44.97 23 ASP B CA 1
ATOM 2178 C C . ASP B 1 23 ? 10.472 19.986 53.594 1.00 46.27 23 ASP B C 1
ATOM 2179 O O . ASP B 1 23 ? 9.622 19.094 53.695 1.00 49.33 23 ASP B O 1
ATOM 2184 N N . LYS B 1 24 ? 10.641 20.739 52.497 1.00 44.82 24 LYS B N 1
ATOM 2185 C CA . LYS B 1 24 ? 9.928 20.522 51.204 1.00 44.33 24 LYS B CA 1
ATOM 2186 C C . LYS B 1 24 ? 10.857 19.860 50.172 1.00 38.35 24 LYS B C 1
ATOM 2187 O O . LYS B 1 24 ? 10.567 19.963 48.980 1.00 34.33 24 LYS B O 1
ATOM 2193 N N . LEU B 1 25 ? 11.958 19.267 50.631 1.00 33.37 25 LEU B N 1
ATOM 2194 C CA . LEU B 1 25 ? 12.984 18.587 49.789 1.00 35.04 25 LEU B CA 1
ATOM 2195 C C . LEU B 1 25 ? 13.591 19.553 48.759 1.00 34.59 25 LEU B C 1
ATOM 2196 O O . LEU B 1 25 ? 13.868 19.124 47.637 1.00 33.18 25 LEU B O 1
ATOM 2201 N N . ASN B 1 26 ? 13.783 20.815 49.154 1.00 32.73 26 ASN B N 1
ATOM 2202 C CA . ASN B 1 26 ? 14.361 21.889 48.302 1.00 29.84 26 ASN B CA 1
ATOM 2203 C C . ASN B 1 26 ? 13.495 22.152 47.065 1.00 28.74 26 ASN B C 1
ATOM 2204 O O . ASN B 1 26 ? 14.053 22.530 46.047 1.00 30.35 26 ASN B O 1
ATOM 2209 N N . ALA B 1 27 ? 12.176 22.010 47.180 1.00 27.61 27 ALA B N 1
ATOM 2210 C CA . ALA B 1 27 ? 11.275 22.241 46.031 1.00 27.56 27 ALA B CA 1
ATOM 2211 C C . ALA B 1 27 ? 11.412 23.700 45.587 1.00 30.16 27 ALA B C 1
ATOM 2212 O O . ALA B 1 27 ? 11.455 24.576 46.450 1.00 27.75 27 ALA B O 1
ATOM 2214 N N . LEU B 1 28 ? 11.403 23.939 44.277 1.00 26.46 28 LEU B N 1
ATOM 2215 C CA . LEU B 1 28 ? 11.609 25.303 43.735 1.00 28.74 28 LEU B CA 1
ATOM 2216 C C . LEU B 1 28 ? 10.319 26.115 43.794 1.00 29.08 28 LEU B C 1
ATOM 2217 O O . LEU B 1 28 ? 9.370 25.754 43.112 1.00 36.91 28 LEU B O 1
ATOM 2222 N N . ASN B 1 29 ? 10.321 27.209 44.544 1.00 28.44 29 ASN B N 1
ATOM 2223 C CA . ASN B 1 29 ? 9.154 28.129 44.526 1.00 30.49 29 ASN B CA 1
ATOM 2224 C C . ASN B 1 29 ? 9.604 29.453 43.891 1.00 29.79 29 ASN B C 1
ATOM 2225 O O . ASN B 1 29 ? 10.781 29.577 43.537 1.00 26.66 29 ASN B O 1
ATOM 2230 N N . ALA B 1 30 ? 8.699 30.421 43.779 1.00 29.40 30 ALA B N 1
ATOM 2231 C CA . ALA B 1 30 ? 9.069 31.706 43.147 1.00 31.31 30 ALA B CA 1
ATOM 2232 C C . ALA B 1 30 ? 10.211 32.370 43.922 1.00 30.89 30 ALA B C 1
ATOM 2233 O O . ALA B 1 30 ? 11.135 32.885 43.286 1.00 30.59 30 ALA B O 1
ATOM 2235 N N . LYS B 1 31 ? 10.157 32.345 45.248 1.00 32.61 31 LYS B N 1
ATOM 2236 C CA . LYS B 1 31 ? 11.223 32.995 46.045 1.00 31.68 31 LYS B CA 1
ATOM 2237 C C . LYS B 1 31 ? 12.571 32.295 45.824 1.00 28.79 31 LYS B C 1
ATOM 2238 O O . LYS B 1 31 ? 13.539 32.986 45.513 1.00 27.94 31 LYS B O 1
ATOM 2244 N N . LEU B 1 32 ? 12.614 30.966 45.887 1.00 27.67 32 LEU B N 1
ATOM 2245 C CA . LEU B 1 32 ? 13.888 30.264 45.655 1.00 25.19 32 LEU B CA 1
ATOM 2246 C C . LEU B 1 32 ? 14.419 30.629 44.262 1.00 25.10 32 LEU B C 1
ATOM 2247 O O . LEU B 1 32 ? 15.599 30.927 44.097 1.00 25.87 32 LEU B O 1
ATOM 2252 N N . LEU B 1 33 ? 13.545 30.659 43.257 1.00 25.14 33 LEU B N 1
ATOM 2253 C CA . LEU B 1 33 ? 14.044 30.884 41.899 1.00 25.19 33 LEU B CA 1
ATOM 2254 C C . LEU B 1 33 ? 14.597 32.309 41.783 1.00 27.15 33 LEU B C 1
ATOM 2255 O O . LEU B 1 33 ? 15.663 32.526 41.185 1.00 24.09 33 LEU B O 1
ATOM 2260 N N . GLU B 1 34 ? 13.858 33.261 42.370 1.00 29.57 34 GLU B N 1
ATOM 2261 C CA . GLU B 1 34 ? 14.266 34.675 42.487 1.00 30.84 34 GLU B CA 1
ATOM 2262 C C . GLU B 1 34 ? 15.647 34.787 43.143 1.00 26.67 34 GLU B C 1
ATOM 2263 O O . GLU B 1 34 ? 16.488 35.501 42.633 1.00 26.39 34 GLU B O 1
ATOM 2269 N N . GLU B 1 35 ? 15.883 34.071 44.252 1.00 24.47 35 GLU B N 1
ATOM 2270 C CA . GLU B 1 35 ? 17.189 34.148 45.004 1.00 25.71 35 GLU B CA 1
ATOM 2271 C C . GLU B 1 35 ? 18.334 33.415 44.280 1.00 25.36 35 GLU B C 1
ATOM 2272 O O . GLU B 1 35 ? 19.481 33.868 44.208 1.00 23.15 35 GLU B O 1
ATOM 2278 N N . LEU B 1 36 ? 18.042 32.238 43.755 1.00 22.64 36 LEU B N 1
ATOM 2279 C CA . LEU B 1 36 ? 18.993 31.538 42.923 1.00 24.47 36 LEU B CA 1
ATOM 2280 C C . LEU B 1 36 ? 19.498 32.462 41.803 1.00 22.01 36 LEU B C 1
ATOM 2281 O O . LEU B 1 36 ? 20.710 32.553 41.557 1.00 23.09 36 LEU B O 1
ATOM 2286 N N . ASP B 1 37 ? 18.575 33.140 41.116 1.00 24.03 37 ASP B N 1
ATOM 2287 C CA . ASP B 1 37 ? 18.953 34.070 40.019 1.00 24.84 37 ASP B CA 1
ATOM 2288 C C . ASP B 1 37 ? 19.956 35.120 40.530 1.00 27.06 37 ASP B C 1
ATOM 2289 O O . ASP B 1 37 ? 21.004 35.338 39.921 1.00 24.62 37 ASP B O 1
ATOM 2294 N N . ARG B 1 38 ? 19.637 35.743 41.674 1.00 27.53 38 ARG B N 1
ATOM 2295 C CA . ARG B 1 38 ? 20.464 36.793 42.283 1.00 28.32 38 ARG B CA 1
ATOM 2296 C C . ARG B 1 38 ? 21.831 36.215 42.681 1.00 24.03 38 ARG B C 1
ATOM 2297 O O . ARG B 1 38 ? 22.853 36.818 42.369 1.00 22.45 38 ARG B O 1
ATOM 2305 N N . ALA B 1 39 ? 21.854 35.019 43.300 1.00 23.63 39 ALA B N 1
ATOM 2306 C CA . ALA B 1 39 ? 23.109 34.334 43.714 1.00 24.00 39 ALA B CA 1
ATOM 2307 C C . ALA B 1 39 ? 24.049 34.080 42.529 1.00 24.47 39 ALA B C 1
ATOM 2308 O O . ALA B 1 39 ? 25.262 34.322 42.623 1.00 23.88 39 ALA B O 1
ATOM 2310 N N . VAL B 1 40 ? 23.507 33.559 41.415 1.00 25.57 40 VAL B N 1
ATOM 2311 C CA . VAL B 1 40 ? 24.381 33.216 40.272 1.00 26.61 40 VAL B CA 1
ATOM 2312 C C . VAL B 1 40 ? 24.963 34.513 39.686 1.00 24.32 40 VAL B C 1
ATOM 2313 O O . VAL B 1 40 ? 26.123 34.536 39.328 1.00 27.04 40 VAL B O 1
ATOM 2317 N N . SER B 1 41 ? 24.150 35.569 39.585 1.00 26.63 41 SER B N 1
ATOM 2318 C CA . SER B 1 41 ? 24.608 36.890 39.081 1.00 28.68 41 SER B CA 1
ATOM 2319 C C . SER B 1 41 ? 25.757 37.421 39.946 1.00 28.03 41 SER B C 1
ATOM 2320 O O . SER B 1 41 ? 26.735 37.967 39.428 1.00 33.02 41 SER B O 1
ATOM 2323 N N . GLN B 1 42 ? 25.609 37.252 41.258 1.00 28.96 42 GLN B N 1
ATOM 2324 C CA . GLN B 1 42 ? 26.558 37.709 42.272 1.00 32.12 42 GLN B CA 1
ATOM 2325 C C . GLN B 1 42 ? 27.896 37.003 42.039 1.00 30.19 42 GLN B C 1
ATOM 2326 O O . GLN B 1 42 ? 28.935 37.647 41.956 1.00 33.22 42 GLN B O 1
ATOM 2332 N N . ALA B 1 43 ? 27.848 35.682 41.862 1.00 28.18 43 ALA B N 1
ATOM 2333 C CA . ALA B 1 43 ? 29.046 34.891 41.628 1.00 26.65 43 ALA B CA 1
ATOM 2334 C C . ALA B 1 43 ? 29.714 35.278 40.311 1.00 25.44 43 ALA B C 1
ATOM 2335 O O . ALA B 1 43 ? 30.950 35.315 40.242 1.00 23.91 43 ALA B O 1
ATOM 2337 N N . GLU B 1 44 ? 28.910 35.499 39.258 1.00 26.58 44 GLU B N 1
ATOM 2338 C CA . GLU B 1 44 ? 29.487 35.772 37.948 1.00 28.48 44 GLU B CA 1
ATOM 2339 C C . GLU B 1 44 ? 30.233 37.114 37.967 1.00 27.21 44 GLU B C 1
ATOM 2340 O O . GLU B 1 44 ? 31.270 37.247 37.305 1.00 26.75 44 GLU B O 1
ATOM 2346 N N . SER B 1 45 ? 29.706 38.097 38.700 1.00 28.51 45 SER B N 1
ATOM 2347 C CA . SER B 1 45 ? 30.310 39.466 38.723 1.00 32.18 45 SER B CA 1
ATOM 2348 C C . SER B 1 45 ? 31.555 39.522 39.636 1.00 30.52 45 SER B C 1
ATOM 2349 O O . SER B 1 45 ? 32.481 40.305 39.396 1.00 35.33 45 SER B O 1
ATOM 2352 N N . ASP B 1 46 ? 31.612 38.652 40.645 1.00 30.58 46 ASP B N 1
ATOM 2353 C CA . ASP B 1 46 ? 32.717 38.609 41.617 1.00 28.73 46 ASP B CA 1
ATOM 2354 C C . ASP B 1 46 ? 33.980 38.004 41.000 1.00 28.89 46 ASP B C 1
ATOM 2355 O O . ASP B 1 46 ? 34.085 36.787 40.881 1.00 27.35 46 ASP B O 1
ATOM 2360 N N . PRO B 1 47 ? 35.026 38.796 40.664 1.00 29.83 47 PRO B N 1
ATOM 2361 C CA . PRO B 1 47 ? 36.196 38.260 39.967 1.00 27.61 47 PRO B CA 1
ATOM 2362 C C . PRO B 1 47 ? 37.053 37.288 40.792 1.00 27.62 47 PRO B C 1
ATOM 2363 O O . PRO B 1 47 ? 37.982 36.703 40.273 1.00 29.42 47 PRO B O 1
ATOM 2367 N N . GLU B 1 48 ? 36.772 37.169 42.086 1.00 25.99 48 GLU B N 1
ATOM 2368 C CA . GLU B 1 48 ? 37.431 36.220 42.929 1.00 28.69 48 GLU B CA 1
ATOM 2369 C C . GLU B 1 48 ? 36.819 34.824 42.717 1.00 26.81 48 GLU B C 1
ATOM 2370 O O . GLU B 1 48 ? 37.469 33.843 43.039 1.00 22.86 48 GLU B O 1
ATOM 2376 N N . ILE B 1 49 ? 35.552 34.746 42.272 1.00 24.88 49 ILE B N 1
ATOM 2377 C CA . ILE B 1 49 ? 34.904 33.433 42.054 1.00 25.10 49 ILE B CA 1
ATOM 2378 C C . ILE B 1 49 ? 35.320 32.856 40.694 1.00 24.03 49 ILE B C 1
ATOM 2379 O O . ILE B 1 49 ? 35.246 33.531 39.667 1.00 21.51 49 ILE B O 1
ATOM 2384 N N . ARG B 1 50 ? 35.733 31.583 40.712 1.00 21.94 50 ARG B N 1
ATOM 2385 C CA . ARG B 1 50 ? 36.187 30.900 39.507 1.00 22.74 50 ARG B CA 1
ATOM 2386 C C . ARG B 1 50 ? 35.257 29.739 39.119 1.00 20.87 50 ARG B C 1
ATOM 2387 O O . ARG B 1 50 ? 35.149 29.424 37.924 1.00 18.50 50 ARG B O 1
ATOM 2395 N N . VAL B 1 51 ? 34.582 29.128 40.106 1.00 18.88 51 VAL B N 1
ATOM 2396 C CA . VAL B 1 51 ? 33.800 27.917 39.894 1.00 17.84 51 VAL B CA 1
ATOM 2397 C C . VAL B 1 51 ? 32.621 27.990 40.849 1.00 17.19 51 VAL B C 1
ATOM 2398 O O . VAL B 1 51 ? 32.829 28.378 42.011 1.00 17.99 51 VAL B O 1
ATOM 2402 N N . ILE B 1 52 ? 31.428 27.680 40.324 1.00 15.46 52 ILE B N 1
ATOM 2403 C CA . ILE B 1 52 ? 30.163 27.693 41.051 1.00 16.79 52 ILE B CA 1
ATOM 2404 C C . ILE B 1 52 ? 29.653 26.249 41.195 1.00 18.28 52 ILE B C 1
ATOM 2405 O O . ILE B 1 52 ? 29.673 25.493 40.237 1.00 18.84 52 ILE B O 1
ATOM 2410 N N . ILE B 1 53 ? 29.172 25.884 42.388 1.00 16.18 53 ILE B N 1
ATOM 2411 C CA . ILE B 1 53 ? 28.728 24.527 42.674 1.00 15.85 53 ILE B CA 1
ATOM 2412 C C . ILE B 1 53 ? 27.342 24.662 43.252 1.00 16.53 53 ILE B C 1
ATOM 2413 O O . ILE B 1 53 ? 27.150 25.484 44.153 1.00 17.78 53 ILE B O 1
ATOM 2418 N N . ILE B 1 54 ? 26.385 23.918 42.703 1.00 16.41 54 ILE B N 1
ATOM 2419 C CA . ILE B 1 54 ? 25.005 23.962 43.228 1.00 17.03 54 ILE B CA 1
ATOM 2420 C C . ILE B 1 54 ? 24.694 22.593 43.847 1.00 18.58 54 ILE B C 1
ATOM 2421 O O . ILE B 1 54 ? 25.026 21.539 43.277 1.00 17.55 54 ILE B O 1
ATOM 2426 N N . THR B 1 55 ? 24.087 22.611 45.039 1.00 18.21 55 THR B N 1
ATOM 2427 C CA . THR B 1 55 ? 23.791 21.377 45.775 1.00 19.31 55 THR B CA 1
ATOM 2428 C C . THR B 1 55 ? 22.566 21.658 46.627 1.00 18.48 55 THR B C 1
ATOM 2429 O O . THR B 1 55 ? 22.121 22.774 46.668 1.00 19.28 55 THR B O 1
ATOM 2433 N N . GLY B 1 56 ? 22.048 20.626 47.286 1.00 20.27 56 GLY B N 1
ATOM 2434 C CA . GLY B 1 56 ? 20.852 20.733 48.136 1.00 21.13 56 GLY B CA 1
ATOM 2435 C C . GLY B 1 56 ? 21.127 20.377 49.598 1.00 23.48 56 GLY B C 1
ATOM 2436 O O . GLY B 1 56 ? 21.947 19.498 49.907 1.00 20.99 56 GLY B O 1
ATOM 2437 N N . LYS B 1 57 ? 20.404 21.060 50.497 1.00 28.17 57 LYS B N 1
ATOM 2438 C CA . LYS B 1 57 ? 20.504 20.823 51.934 1.00 32.91 57 LYS B CA 1
ATOM 2439 C C . LYS B 1 57 ? 19.685 19.571 52.240 1.00 30.64 57 LYS B C 1
ATOM 2440 O O . LYS B 1 57 ? 18.562 19.430 51.739 1.00 29.66 57 LYS B O 1
ATOM 2446 N N . GLY B 1 58 ? 20.242 18.693 53.074 1.00 32.71 58 GLY B N 1
ATOM 2447 C CA . GLY B 1 58 ? 19.497 17.528 53.601 1.00 34.28 58 GLY B CA 1
ATOM 2448 C C . GLY B 1 58 ? 19.499 16.352 52.638 1.00 32.50 58 GLY B C 1
ATOM 2449 O O . GLY B 1 58 ? 20.499 16.070 52.010 1.00 31.50 58 GLY B O 1
ATOM 2450 N N . LYS B 1 59 ? 18.366 15.657 52.518 1.00 34.01 59 LYS B N 1
ATOM 2451 C CA . LYS B 1 59 ? 18.389 14.353 51.844 1.00 38.11 59 LYS B CA 1
ATOM 2452 C C . LYS B 1 59 ? 18.205 14.510 50.324 1.00 36.26 59 LYS B C 1
ATOM 2453 O O . LYS B 1 59 ? 18.758 13.701 49.587 1.00 37.56 59 LYS B O 1
ATOM 2459 N N . ALA B 1 60 ? 17.470 15.540 49.873 1.00 32.07 60 ALA B N 1
ATOM 2460 C CA . ALA B 1 60 ? 17.242 15.786 48.429 1.00 30.31 60 ALA B CA 1
ATOM 2461 C C . ALA B 1 60 ? 18.245 16.802 47.848 1.00 27.92 60 ALA B C 1
ATOM 2462 O O . ALA B 1 60 ? 18.695 17.720 48.536 1.00 25.40 60 ALA B O 1
ATOM 2464 N N . PHE B 1 61 ? 18.568 16.659 46.549 1.00 27.24 61 PHE B N 1
ATOM 2465 C CA . PHE B 1 61 ? 19.193 17.773 45.741 1.00 24.56 61 PHE B CA 1
ATOM 2466 C C . PHE B 1 61 ? 18.104 18.827 45.538 1.00 23.67 61 PHE B C 1
ATOM 2467 O O . PHE B 1 61 ? 18.200 19.941 46.067 1.00 20.81 61 PHE B O 1
ATOM 2475 N N . CYS B 1 62 ? 17.052 18.432 44.807 1.00 22.42 62 CYS B N 1
ATOM 2476 C CA . CYS B 1 62 ? 15.839 19.219 44.601 1.00 21.86 62 CYS B CA 1
ATOM 2477 C C . CYS B 1 62 ? 14.747 18.292 44.054 1.00 25.30 62 CYS B C 1
ATOM 2478 O O . CYS B 1 62 ? 14.940 17.605 43.021 1.00 22.27 62 CYS B O 1
ATOM 2481 N N . ALA B 1 63 ? 13.594 18.279 44.725 1.00 26.94 63 ALA B N 1
ATOM 2482 C CA . ALA B 1 63 ? 12.537 17.336 44.402 1.00 31.80 63 ALA B CA 1
ATOM 2483 C C . ALA B 1 63 ? 11.509 17.950 43.441 1.00 34.02 63 ALA B C 1
ATOM 2484 O O . ALA B 1 63 ? 10.453 17.363 43.227 1.00 35.20 63 ALA B O 1
ATOM 2486 N N . GLY B 1 64 ? 11.823 19.105 42.842 1.00 36.12 64 GLY B N 1
ATOM 2487 C CA . GLY B 1 64 ? 10.994 19.661 41.764 1.00 38.61 64 GLY B CA 1
ATOM 2488 C C . GLY B 1 64 ? 10.535 21.083 42.024 1.00 40.85 64 GLY B C 1
ATOM 2489 O O . GLY B 1 64 ? 10.958 21.703 42.959 1.00 37.37 64 GLY B O 1
ATOM 2490 N N . ALA B 1 65 ? 9.690 21.597 41.123 1.00 45.23 65 ALA B N 1
ATOM 2491 C CA . ALA B 1 65 ? 8.957 22.835 41.313 1.00 41.08 65 ALA B CA 1
ATOM 2492 C C . ALA B 1 65 ? 7.812 22.626 42.315 1.00 44.73 65 ALA B C 1
ATOM 2493 O O . ALA B 1 65 ? 7.329 21.505 42.523 1.00 44.14 65 ALA B O 1
ATOM 2495 N N . ASP B 1 66 ? 7.357 23.742 42.899 1.00 45.95 66 ASP B N 1
ATOM 2496 C CA . ASP B 1 66 ? 6.341 23.760 43.955 1.00 44.22 66 ASP B CA 1
ATOM 2497 C C . ASP B 1 66 ? 4.937 23.712 43.335 1.00 38.63 66 ASP B C 1
ATOM 2498 O O . ASP B 1 66 ? 4.505 24.643 42.658 1.00 32.31 66 ASP B O 1
ATOM 2503 N N . ILE B 1 67 ? 4.214 22.632 43.635 1.00 42.10 67 ILE B N 1
ATOM 2504 C CA . ILE B 1 67 ? 2.972 22.234 42.950 1.00 44.92 67 ILE B CA 1
ATOM 2505 C C . ILE B 1 67 ? 1.785 23.071 43.450 1.00 44.62 67 ILE B C 1
ATOM 2506 O O . ILE B 1 67 ? 0.738 23.108 42.813 1.00 38.24 67 ILE B O 1
ATOM 2511 N N . THR B 1 68 ? 1.964 23.777 44.575 1.00 53.52 68 THR B N 1
ATOM 2512 C CA . THR B 1 68 ? 0.893 24.606 45.187 1.00 52.26 68 THR B CA 1
ATOM 2513 C C . THR B 1 68 ? 0.635 25.857 44.335 1.00 48.07 68 THR B C 1
ATOM 2514 O O . THR B 1 68 ? -0.428 26.473 44.418 1.00 43.26 68 THR B O 1
ATOM 2518 N N . GLN B 1 69 ? 1.625 26.222 43.514 1.00 49.48 69 GLN B N 1
ATOM 2519 C CA . GLN B 1 69 ? 1.513 27.344 42.561 1.00 49.11 69 GLN B CA 1
ATOM 2520 C C . GLN B 1 69 ? 0.531 26.978 41.422 1.00 50.35 69 GLN B C 1
ATOM 2521 O O . GLN B 1 69 ? -0.248 27.827 40.951 1.00 48.51 69 GLN B O 1
ATOM 2527 N N . PHE B 1 70 ? 0.501 25.693 41.035 1.00 49.69 70 PHE B N 1
ATOM 2528 C CA . PHE B 1 70 ? 0.025 25.260 39.705 1.00 44.87 70 PHE B CA 1
ATOM 2529 C C . PHE B 1 70 ? -1.473 25.481 39.496 1.00 47.47 70 PHE B C 1
ATOM 2530 O O . PHE B 1 70 ? -1.873 25.850 38.390 1.00 47.95 70 PHE B O 1
ATOM 2538 N N . ASN B 1 71 ? -2.316 25.243 40.505 1.00 55.69 71 ASN B N 1
ATOM 2539 C CA . ASN B 1 71 ? -3.762 25.165 40.211 1.00 60.79 71 ASN B CA 1
ATOM 2540 C C . ASN B 1 71 ? -4.388 26.570 40.160 1.00 60.77 71 ASN B C 1
ATOM 2541 O O . ASN B 1 71 ? -5.584 26.697 39.925 1.00 63.36 71 ASN B O 1
ATOM 2546 N N . GLN B 1 72 ? -3.565 27.615 40.307 1.00 61.86 72 GLN B N 1
ATOM 2547 C CA . GLN B 1 72 ? -3.998 29.019 40.210 1.00 61.83 72 GLN B CA 1
ATOM 2548 C C . GLN B 1 72 ? -3.923 29.532 38.757 1.00 58.14 72 GLN B C 1
ATOM 2549 O O . GLN B 1 72 ? -4.724 30.376 38.352 1.00 61.39 72 GLN B O 1
ATOM 2555 N N . LEU B 1 73 ? -2.959 29.028 37.976 1.00 49.06 73 LEU B N 1
ATOM 2556 C CA . LEU B 1 73 ? -2.529 29.637 36.689 1.00 41.44 73 LEU B CA 1
ATOM 2557 C C . LEU B 1 73 ? -3.573 29.408 35.576 1.00 36.96 73 LEU B C 1
ATOM 2558 O O . LEU B 1 73 ? -4.140 28.323 35.424 1.00 42.11 73 LEU B O 1
ATOM 2563 N N . THR B 1 74 ? -3.842 30.448 34.789 1.00 31.35 74 THR B N 1
ATOM 2564 C CA . THR B 1 74 ? -4.512 30.285 33.492 1.00 30.26 74 THR B CA 1
ATOM 2565 C C . THR B 1 74 ? -3.495 29.693 32.512 1.00 28.18 74 THR B C 1
ATOM 2566 O O . THR B 1 74 ? -2.295 29.704 32.790 1.00 24.72 74 THR B O 1
ATOM 2570 N N . PRO B 1 75 ? -3.930 29.152 31.356 1.00 28.20 75 PRO B N 1
ATOM 2571 C CA . PRO B 1 75 ? -2.980 28.685 30.337 1.00 26.41 75 PRO B CA 1
ATOM 2572 C C . PRO B 1 75 ? -1.940 29.729 29.874 1.00 26.64 75 PRO B C 1
ATOM 2573 O O . PRO B 1 75 ? -0.759 29.376 29.733 1.00 24.89 75 PRO B O 1
ATOM 2577 N N . ALA B 1 76 ? -2.325 31.004 29.698 1.00 25.28 76 ALA B N 1
ATOM 2578 C CA . ALA B 1 76 ? -1.359 32.045 29.279 1.00 24.36 76 ALA B CA 1
ATOM 2579 C C . ALA B 1 76 ? -0.368 32.369 30.408 1.00 24.22 76 ALA B C 1
ATOM 2580 O O . ALA B 1 76 ? 0.806 32.634 30.170 1.00 19.15 76 ALA B O 1
ATOM 2582 N N . GLU B 1 77 ? -0.839 32.341 31.660 1.00 24.63 77 GLU B N 1
ATOM 2583 C CA . GLU B 1 77 ? 0.040 32.517 32.799 1.00 25.94 77 GLU B CA 1
ATOM 2584 C C . GLU B 1 77 ? 0.976 31.307 32.933 1.00 21.32 77 GLU B C 1
ATOM 2585 O O . GLU B 1 77 ? 2.114 31.434 33.389 1.00 20.33 77 GLU B O 1
ATOM 2591 N N . ALA B 1 78 ? 0.495 30.123 32.553 1.00 20.21 78 ALA B N 1
ATOM 2592 C CA . ALA B 1 78 ? 1.310 28.911 32.701 1.00 20.31 78 ALA B CA 1
ATOM 2593 C C . ALA B 1 78 ? 2.448 28.958 31.671 1.00 20.54 78 ALA B C 1
ATOM 2594 O O . ALA B 1 78 ? 3.589 28.646 31.999 1.00 19.05 78 ALA B O 1
ATOM 2596 N N . TRP B 1 79 ? 2.145 29.436 30.459 1.00 20.42 79 TRP B N 1
ATOM 2597 C CA . TRP B 1 79 ? 3.215 29.686 29.455 1.00 18.89 79 TRP B CA 1
ATOM 2598 C C . TRP B 1 79 ? 4.283 30.632 30.031 1.00 19.65 79 TRP B C 1
ATOM 2599 O O . TRP B 1 79 ? 5.472 30.346 29.970 1.00 17.10 79 TRP B O 1
ATOM 2610 N N . LYS B 1 80 ? 3.858 31.755 30.634 1.00 20.16 80 LYS B N 1
ATOM 2611 C CA . LYS B 1 80 ? 4.786 32.742 31.155 1.00 22.46 80 LYS B CA 1
ATOM 2612 C C . LYS B 1 80 ? 5.541 32.191 32.382 1.00 18.89 80 LYS B C 1
ATOM 2613 O O . LYS B 1 80 ? 6.747 32.428 32.541 1.00 17.76 80 LYS B O 1
ATOM 2619 N N . PHE B 1 81 ? 4.866 31.396 33.214 1.00 18.74 81 PHE B N 1
ATOM 2620 C CA . PHE B 1 81 ? 5.496 30.740 34.373 1.00 20.37 81 PHE B CA 1
ATOM 2621 C C . PHE B 1 81 ? 6.606 29.765 33.927 1.00 17.64 81 PHE B C 1
ATOM 2622 O O . PHE B 1 81 ? 7.704 29.726 34.478 1.00 18.55 81 PHE B O 1
ATOM 2630 N N . SER B 1 82 ? 6.325 28.984 32.883 1.00 17.25 82 SER B N 1
ATOM 2631 C CA . SER B 1 82 ? 7.308 28.037 32.369 1.00 16.44 82 SER B CA 1
ATOM 2632 C C . SER B 1 82 ? 8.534 28.796 31.859 1.00 16.97 82 SER B C 1
ATOM 2633 O O . SER B 1 82 ? 9.672 28.492 32.236 1.00 17.45 82 SER B O 1
ATOM 2636 N N . LYS B 1 83 ? 8.284 29.768 30.991 1.00 17.73 83 LYS B N 1
ATOM 2637 C CA . LYS B 1 83 ? 9.336 30.612 30.384 1.00 21.18 83 LYS B CA 1
ATOM 2638 C C . LYS B 1 83 ? 10.196 31.309 31.465 1.00 20.92 83 LYS B C 1
ATOM 2639 O O . LYS B 1 83 ? 11.428 31.328 31.376 1.00 19.36 83 LYS B O 1
ATOM 2645 N N . LYS B 1 84 ? 9.548 31.872 32.494 1.00 22.55 84 LYS B N 1
ATOM 2646 C CA . LYS B 1 84 ? 10.212 32.619 33.587 1.00 24.92 84 LYS B CA 1
ATOM 2647 C C . LYS B 1 84 ? 11.237 31.731 34.302 1.00 21.67 84 LYS B C 1
ATOM 2648 O O . LYS B 1 84 ? 12.404 32.097 34.448 1.00 21.12 84 LYS B O 1
ATOM 2654 N N . GLY B 1 85 ? 10.781 30.563 34.765 1.00 21.14 85 GLY B N 1
ATOM 2655 C CA . GLY B 1 85 ? 11.632 29.649 35.486 1.00 20.37 85 GLY B CA 1
ATOM 2656 C C . GLY B 1 85 ? 12.734 29.090 34.596 1.00 18.90 85 GLY B C 1
ATOM 2657 O O . GLY B 1 85 ? 13.882 28.966 35.007 1.00 19.59 85 GLY B O 1
ATOM 2658 N N . ARG B 1 86 ? 12.366 28.719 33.369 1.00 17.73 86 ARG B N 1
ATOM 2659 C CA . ARG B 1 86 ? 13.288 28.033 32.494 1.00 17.30 86 ARG B CA 1
ATOM 2660 C C . ARG B 1 86 ? 14.393 29.011 32.103 1.00 17.32 86 ARG B C 1
ATOM 2661 O O . ARG B 1 86 ? 15.517 28.593 31.904 1.00 17.11 86 ARG B O 1
ATOM 2669 N N . GLU B 1 87 ? 14.052 30.300 31.992 1.00 18.58 87 GLU B N 1
ATOM 2670 C CA . GLU B 1 87 ? 15.036 31.322 31.589 1.00 21.38 87 GLU B CA 1
ATOM 2671 C C . GLU B 1 87 ? 16.143 31.459 32.654 1.00 20.43 87 GLU B C 1
ATOM 2672 O O . GLU B 1 87 ? 17.280 31.705 32.326 1.00 19.92 87 GLU B O 1
ATOM 2678 N N . ILE B 1 88 ? 15.816 31.218 33.920 1.00 18.76 88 ILE B N 1
ATOM 2679 C CA . ILE B 1 88 ? 16.839 31.170 34.997 1.00 20.98 88 ILE B CA 1
ATOM 2680 C C . ILE B 1 88 ? 17.813 30.007 34.730 1.00 19.84 88 ILE B C 1
ATOM 2681 O O . ILE B 1 88 ? 19.044 30.163 34.811 1.00 20.24 88 ILE B O 1
ATOM 2686 N N . MET B 1 89 ? 17.275 28.849 34.327 1.00 20.45 89 MET B N 1
ATOM 2687 C CA . MET B 1 89 ? 18.121 27.690 33.951 1.00 20.00 89 MET B CA 1
ATOM 2688 C C . MET B 1 89 ? 19.023 28.061 32.774 1.00 19.16 89 MET B C 1
ATOM 2689 O O . MET B 1 89 ? 20.198 27.703 32.738 1.00 18.69 89 MET B O 1
ATOM 2694 N N . ASP B 1 90 ? 18.438 28.731 31.782 1.00 19.58 90 ASP B N 1
ATOM 2695 C CA . ASP B 1 90 ? 19.167 29.108 30.602 1.00 19.98 90 ASP B CA 1
ATOM 2696 C C . ASP B 1 90 ? 20.331 30.010 31.008 1.00 19.64 90 ASP B C 1
ATOM 2697 O O . ASP B 1 90 ? 21.426 29.877 30.494 1.00 18.40 90 ASP B O 1
ATOM 2702 N N . LYS B 1 91 ? 20.071 30.954 31.912 1.00 19.38 91 LYS B N 1
ATOM 2703 C CA . LYS B 1 91 ? 21.116 31.886 32.391 1.00 22.05 91 LYS B CA 1
ATOM 2704 C C . LYS B 1 91 ? 22.275 31.114 33.046 1.00 20.03 91 LYS B C 1
ATOM 2705 O O . LYS B 1 91 ? 23.463 31.399 32.780 1.00 18.71 91 LYS B O 1
ATOM 2711 N N . ILE B 1 92 ? 21.941 30.121 33.879 1.00 17.69 92 ILE B N 1
ATOM 2712 C CA . ILE B 1 92 ? 22.968 29.237 34.504 1.00 17.46 92 ILE B CA 1
ATOM 2713 C C . ILE B 1 92 ? 23.819 28.552 33.426 1.00 16.80 92 ILE B C 1
ATOM 2714 O O . ILE B 1 92 ? 25.042 28.605 33.447 1.00 18.26 92 ILE B O 1
ATOM 2719 N N . GLU B 1 93 ? 23.158 27.932 32.441 1.00 18.04 93 GLU B N 1
ATOM 2720 C CA . GLU B 1 93 ? 23.819 27.238 31.318 1.00 19.21 93 GLU B CA 1
ATOM 2721 C C . GLU B 1 93 ? 24.744 28.184 30.543 1.00 19.53 93 GLU B C 1
ATOM 2722 O O . GLU B 1 93 ? 25.776 27.747 30.071 1.00 19.22 93 GLU B O 1
ATOM 2728 N N . ALA B 1 94 ? 24.345 29.461 30.398 1.00 20.42 94 ALA B N 1
ATOM 2729 C CA . ALA B 1 94 ? 25.077 30.450 29.569 1.00 21.19 94 ALA B CA 1
ATOM 2730 C C . ALA B 1 94 ? 26.197 31.189 30.324 1.00 23.45 94 ALA B C 1
ATOM 2731 O O . ALA B 1 94 ? 26.942 31.998 29.701 1.00 20.78 94 ALA B O 1
ATOM 2733 N N . LEU B 1 95 ? 26.367 30.893 31.622 1.00 23.19 95 LEU B N 1
ATOM 2734 C CA . LEU B 1 95 ? 27.317 31.600 32.544 1.00 21.68 95 LEU B CA 1
ATOM 2735 C C . LEU B 1 95 ? 28.750 31.500 32.020 1.00 19.73 95 LEU B C 1
ATOM 2736 O O . LEU B 1 95 ? 29.136 30.488 31.455 1.00 19.04 95 LEU B O 1
ATOM 2741 N N . SER B 1 96 ? 29.542 32.558 32.217 1.00 17.05 96 SER B N 1
ATOM 2742 C CA . SER B 1 96 ? 30.910 32.582 31.733 1.00 19.27 96 SER B CA 1
ATOM 2743 C C . SER B 1 96 ? 31.837 31.800 32.679 1.00 18.11 96 SER B C 1
ATOM 2744 O O . SER B 1 96 ? 33.033 31.626 32.393 1.00 18.18 96 SER B O 1
ATOM 2747 N N . LYS B 1 97 ? 31.316 31.365 33.822 1.00 15.92 97 LYS B N 1
ATOM 2748 C CA . LYS B 1 97 ? 32.125 30.562 34.771 1.00 17.93 97 LYS B CA 1
ATOM 2749 C C . LYS B 1 97 ? 31.632 29.116 34.846 1.00 16.71 97 LYS B C 1
ATOM 2750 O O . LYS B 1 97 ? 30.430 28.886 34.800 1.00 17.15 97 LYS B O 1
ATOM 2756 N N . PRO B 1 98 ? 32.537 28.130 35.017 1.00 15.90 98 PRO B N 1
ATOM 2757 C CA . PRO B 1 98 ? 32.154 26.720 35.147 1.00 16.20 98 PRO B CA 1
ATOM 2758 C C . PRO B 1 98 ? 31.163 26.476 36.305 1.00 16.55 98 PRO B C 1
ATOM 2759 O O . PRO B 1 98 ? 31.363 27.034 37.408 1.00 16.39 98 PRO B O 1
ATOM 2763 N N . THR B 1 99 ? 30.109 25.689 36.041 1.00 14.73 99 THR B N 1
ATOM 2764 C CA . THR B 1 99 ? 29.125 25.289 37.038 1.00 15.84 99 THR B CA 1
ATOM 2765 C C . THR B 1 99 ? 29.116 23.768 37.196 1.00 16.86 99 THR B C 1
ATOM 2766 O O . THR B 1 99 ? 29.226 23.011 36.211 1.00 14.38 99 THR B O 1
ATOM 2770 N N . ILE B 1 100 ? 28.971 23.319 38.447 1.00 16.22 100 ILE B N 1
ATOM 2771 C CA . ILE B 1 100 ? 28.892 21.920 38.783 1.00 16.46 100 ILE B CA 1
ATOM 2772 C C . ILE B 1 100 ? 27.625 21.725 39.600 1.00 15.93 100 ILE B C 1
ATOM 2773 O O . ILE B 1 100 ? 27.453 22.428 40.551 1.00 14.96 100 ILE B O 1
ATOM 2778 N N . ALA B 1 101 ? 26.793 20.754 39.208 1.00 15.82 101 ALA B N 1
ATOM 2779 C CA . ALA B 1 101 ? 25.684 20.274 40.059 1.00 16.49 101 ALA B CA 1
ATOM 2780 C C . ALA B 1 101 ? 26.143 19.046 40.871 1.00 17.39 101 ALA B C 1
ATOM 2781 O O . ALA B 1 101 ? 26.528 18.020 40.311 1.00 17.06 101 ALA B O 1
ATOM 2783 N N . MET B 1 102 ? 26.104 19.175 42.210 1.00 17.93 102 MET B N 1
ATOM 2784 C CA . MET B 1 102 ? 26.501 18.109 43.148 1.00 17.31 102 MET B CA 1
ATOM 2785 C C . MET B 1 102 ? 25.207 17.472 43.620 1.00 16.71 102 MET B C 1
ATOM 2786 O O . MET B 1 102 ? 24.492 18.037 44.475 1.00 14.41 102 MET B O 1
ATOM 2791 N N . ILE B 1 103 ? 24.849 16.352 42.978 1.00 18.45 103 ILE B N 1
ATOM 2792 C CA . ILE B 1 103 ? 23.509 15.804 43.132 1.00 18.83 103 ILE B CA 1
ATOM 2793 C C . ILE B 1 103 ? 23.556 14.798 44.296 1.00 19.81 103 ILE B C 1
ATOM 2794 O O . ILE B 1 103 ? 23.870 13.606 44.124 1.00 17.82 103 ILE B O 1
ATOM 2799 N N . ASN B 1 104 ? 23.151 15.296 45.464 1.00 23.48 104 ASN B N 1
ATOM 2800 C CA . ASN B 1 104 ? 23.375 14.609 46.755 1.00 25.99 104 ASN B CA 1
ATOM 2801 C C . ASN B 1 104 ? 22.244 13.618 47.044 1.00 25.01 104 ASN B C 1
ATOM 2802 O O . ASN B 1 104 ? 22.426 12.760 47.892 1.00 28.43 104 ASN B O 1
ATOM 2807 N N . GLY B 1 105 ? 21.109 13.765 46.355 1.00 23.86 105 GLY B N 1
ATOM 2808 C CA . GLY B 1 105 ? 19.891 13.025 46.593 1.00 23.95 105 GLY B CA 1
ATOM 2809 C C . GLY B 1 105 ? 18.894 13.187 45.452 1.00 24.23 105 GLY B C 1
ATOM 2810 O O . GLY B 1 105 ? 19.277 13.434 44.321 1.00 25.18 105 GLY B O 1
ATOM 2811 N N . TYR B 1 106 ? 17.608 13.063 45.772 1.00 24.67 106 TYR B N 1
ATOM 2812 C CA . TYR B 1 106 ? 16.514 13.231 44.844 1.00 26.16 106 TYR B CA 1
ATOM 2813 C C . TYR B 1 106 ? 16.746 14.440 43.938 1.00 25.58 106 TYR B C 1
ATOM 2814 O O . TYR B 1 106 ? 16.844 15.556 44.435 1.00 23.54 106 TYR B O 1
ATOM 2823 N N . ALA B 1 107 ? 16.793 14.204 42.622 1.00 22.50 107 ALA B N 1
ATOM 2824 C CA . ALA B 1 107 ? 16.813 15.300 41.616 1.00 20.47 107 ALA B CA 1
ATOM 2825 C C . ALA B 1 107 ? 15.662 15.069 40.639 1.00 19.06 107 ALA B C 1
ATOM 2826 O O . ALA B 1 107 ? 15.820 14.320 39.691 1.00 19.07 107 ALA B O 1
ATOM 2828 N N . LEU B 1 108 ? 14.480 15.590 40.968 1.00 17.65 108 LEU B N 1
ATOM 2829 C CA . LEU B 1 108 ? 13.253 15.244 40.273 1.00 19.43 108 LEU B CA 1
ATOM 2830 C C . LEU B 1 108 ? 12.599 16.487 39.670 1.00 19.91 108 LEU B C 1
ATOM 2831 O O . LEU B 1 108 ? 12.412 17.490 40.344 1.00 20.04 108 LEU B O 1
ATOM 2836 N N . GLY B 1 109 ? 12.087 16.322 38.450 1.00 19.64 109 GLY B N 1
ATOM 2837 C CA . GLY B 1 109 ? 11.409 17.370 37.722 1.00 18.67 109 GLY B CA 1
ATOM 2838 C C . GLY B 1 109 ? 12.294 18.586 37.584 1.00 18.24 109 GLY B C 1
ATOM 2839 O O . GLY B 1 109 ? 13.449 18.508 37.066 1.00 15.65 109 GLY B O 1
ATOM 2840 N N . GLY B 1 110 ? 11.787 19.718 38.095 1.00 18.69 110 GLY B N 1
ATOM 2841 C CA . GLY B 1 110 ? 12.542 20.997 38.155 1.00 18.91 110 GLY B CA 1
ATOM 2842 C C . GLY B 1 110 ? 13.952 20.842 38.686 1.00 17.89 110 GLY B C 1
ATOM 2843 O O . GLY B 1 110 ? 14.867 21.507 38.221 1.00 18.35 110 GLY B O 1
ATOM 2844 N N . GLY B 1 111 ? 14.144 19.943 39.658 1.00 19.42 111 GLY B N 1
ATOM 2845 C CA . GLY B 1 111 ? 15.461 19.687 40.236 1.00 18.34 111 GLY B CA 1
ATOM 2846 C C . GLY B 1 111 ? 16.416 19.047 39.243 1.00 17.21 111 GLY B C 1
ATOM 2847 O O . GLY B 1 111 ? 17.569 19.430 39.176 1.00 17.83 111 GLY B O 1
ATOM 2848 N N . LEU B 1 112 ? 15.927 18.080 38.457 1.00 17.99 112 LEU B N 1
ATOM 2849 C CA . LEU B 1 112 ? 16.750 17.508 37.400 1.00 15.87 112 LEU B CA 1
ATOM 2850 C C . LEU B 1 112 ? 16.979 18.579 36.330 1.00 15.44 112 LEU B C 1
ATOM 2851 O O . LEU B 1 112 ? 18.077 18.678 35.835 1.00 14.91 112 LEU B O 1
ATOM 2856 N N . GLU B 1 113 ? 15.952 19.368 35.992 1.00 15.32 113 GLU B N 1
ATOM 2857 C CA . GLU B 1 113 ? 16.121 20.479 34.984 1.00 17.26 113 GLU B CA 1
ATOM 2858 C C . GLU B 1 113 ? 17.224 21.469 35.430 1.00 17.18 113 GLU B C 1
ATOM 2859 O O . GLU B 1 113 ? 18.091 21.876 34.624 1.00 16.41 113 GLU B O 1
ATOM 2865 N N . LEU B 1 114 ? 17.254 21.787 36.734 1.00 17.56 114 LEU B N 1
ATOM 2866 C CA . LEU B 1 114 ? 18.296 22.633 37.299 1.00 16.82 114 LEU B CA 1
ATOM 2867 C C . LEU B 1 114 ? 19.658 21.974 37.091 1.00 15.68 114 LEU B C 1
ATOM 2868 O O . LEU B 1 114 ? 20.609 22.637 36.674 1.00 15.58 114 LEU B O 1
ATOM 2873 N N . ALA B 1 115 ? 19.762 20.670 37.395 1.00 15.69 115 ALA B N 1
ATOM 2874 C CA . ALA B 1 115 ? 21.042 19.974 37.267 1.00 14.51 115 ALA B CA 1
ATOM 2875 C C . ALA B 1 115 ? 21.510 19.949 35.814 1.00 13.94 115 ALA B C 1
ATOM 2876 O O . ALA B 1 115 ? 22.709 20.069 35.572 1.00 13.35 115 ALA B O 1
ATOM 2878 N N . LEU B 1 116 ? 20.564 19.741 34.878 1.00 14.90 116 LEU B N 1
ATOM 2879 C CA . LEU B 1 116 ? 20.845 19.705 33.424 1.00 14.81 116 LEU B CA 1
ATOM 2880 C C . LEU B 1 116 ? 21.390 21.046 32.920 1.00 14.89 116 LEU B C 1
ATOM 2881 O O . LEU B 1 116 ? 22.101 21.056 31.922 1.00 15.07 116 LEU B O 1
ATOM 2886 N N . ALA B 1 117 ? 21.036 22.154 33.591 1.00 15.05 117 ALA B N 1
ATOM 2887 C CA . ALA B 1 117 ? 21.470 23.492 33.217 1.00 15.52 117 ALA B CA 1
ATOM 2888 C C . ALA B 1 117 ? 22.962 23.691 33.538 1.00 16.52 117 ALA B C 1
ATOM 2889 O O . ALA B 1 117 ? 23.624 24.512 32.883 1.00 16.67 117 ALA B O 1
ATOM 2891 N N . CYS B 1 118 ? 23.516 22.927 34.504 1.00 15.63 118 CYS B N 1
ATOM 2892 C CA . CYS B 1 118 ? 24.920 23.096 34.895 1.00 15.44 118 CYS B CA 1
ATOM 2893 C C . CYS B 1 118 ? 25.837 22.453 33.865 1.00 14.82 118 CYS B C 1
ATOM 2894 O O . CYS B 1 118 ? 25.381 21.615 33.091 1.00 14.71 118 CYS B O 1
ATOM 2897 N N . ASP B 1 119 ? 27.119 22.853 33.844 1.00 15.09 119 ASP B N 1
ATOM 2898 C CA . ASP B 1 119 ? 28.099 22.289 32.906 1.00 15.81 119 ASP B CA 1
ATOM 2899 C C . ASP B 1 119 ? 28.378 20.802 33.166 1.00 15.63 119 ASP B C 1
ATOM 2900 O O . ASP B 1 119 ? 28.444 20.005 32.238 1.00 14.23 119 ASP B O 1
ATOM 2905 N N . ILE B 1 120 ? 28.570 20.439 34.443 1.00 16.17 120 ILE B N 1
ATOM 2906 C CA . ILE B 1 120 ? 28.997 19.106 34.865 1.00 17.24 120 ILE B CA 1
ATOM 2907 C C . ILE B 1 120 ? 28.090 18.647 36.019 1.00 17.44 120 ILE B C 1
ATOM 2908 O O . ILE B 1 120 ? 27.726 19.444 36.851 1.00 17.71 120 ILE B O 1
ATOM 2913 N N . ARG B 1 121 ? 27.719 17.369 36.028 1.00 15.83 121 ARG B N 1
ATOM 2914 C CA . ARG B 1 121 ? 26.947 16.771 37.083 1.00 15.49 121 ARG B CA 1
ATOM 2915 C C . ARG B 1 121 ? 27.763 15.626 37.695 1.00 15.64 121 ARG B C 1
ATOM 2916 O O . ARG B 1 121 ? 28.324 14.795 36.979 1.00 15.21 121 ARG B O 1
ATOM 2924 N N . ILE B 1 122 ? 27.867 15.646 39.026 1.00 16.72 122 ILE B N 1
ATOM 2925 C CA . ILE B 1 122 ? 28.419 14.564 39.859 1.00 17.23 122 ILE B CA 1
ATOM 2926 C C . ILE B 1 122 ? 27.311 14.169 40.819 1.00 16.73 122 ILE B C 1
ATOM 2927 O O . ILE B 1 122 ? 26.754 15.045 41.431 1.00 16.58 122 ILE B O 1
ATOM 2932 N N . ALA B 1 123 ? 26.987 12.877 40.903 1.00 17.87 123 ALA B N 1
ATOM 2933 C CA . ALA B 1 123 ? 25.899 12.467 41.776 1.00 17.21 123 ALA B CA 1
ATOM 2934 C C . ALA B 1 123 ? 26.371 11.383 42.750 1.00 16.51 123 ALA B C 1
ATOM 2935 O O . ALA B 1 123 ? 27.350 10.697 42.513 1.00 16.73 123 ALA B O 1
ATOM 2937 N N . ALA B 1 124 ? 25.628 11.267 43.844 1.00 17.15 124 ALA B N 1
ATOM 2938 C CA . ALA B 1 124 ? 25.707 10.168 44.796 1.00 19.77 124 ALA B CA 1
ATOM 2939 C C . ALA B 1 124 ? 25.096 8.918 44.162 1.00 21.85 124 ALA B C 1
ATOM 2940 O O . ALA B 1 124 ? 24.051 9.009 43.482 1.00 20.77 124 ALA B O 1
ATOM 2942 N N . GLU B 1 125 ? 25.681 7.758 44.494 1.00 24.17 125 GLU B N 1
ATOM 2943 C CA . GLU B 1 125 ? 25.104 6.444 44.158 1.00 26.97 125 GLU B CA 1
ATOM 2944 C C . GLU B 1 125 ? 23.653 6.390 44.630 1.00 26.53 125 GLU B C 1
ATOM 2945 O O . GLU B 1 125 ? 22.778 5.824 43.941 1.00 27.83 125 GLU B O 1
ATOM 2951 N N . GLU B 1 126 ? 23.405 7.049 45.762 1.00 24.76 126 GLU B N 1
ATOM 2952 C CA . GLU B 1 126 ? 22.108 7.051 46.463 1.00 24.53 126 GLU B CA 1
ATOM 2953 C C . GLU B 1 126 ? 21.114 8.026 45.815 1.00 23.27 126 GLU B C 1
ATOM 2954 O O . GLU B 1 126 ? 19.941 8.012 46.158 1.00 23.26 126 GLU B O 1
ATOM 2960 N N . ALA B 1 127 ? 21.567 8.888 44.889 1.00 21.68 127 ALA B N 1
ATOM 2961 C CA . ALA B 1 127 ? 20.668 9.869 44.237 1.00 21.17 127 ALA B CA 1
ATOM 2962 C C . ALA B 1 127 ? 19.661 9.117 43.363 1.00 21.14 127 ALA B C 1
ATOM 2963 O O . ALA B 1 127 ? 20.003 8.092 42.806 1.00 23.05 127 ALA B O 1
ATOM 2965 N N . GLN B 1 128 ? 18.419 9.597 43.324 1.00 21.24 128 GLN B N 1
ATOM 2966 C CA . GLN B 1 128 ? 17.430 9.191 42.360 1.00 24.03 128 GLN B CA 1
ATOM 2967 C C . GLN B 1 128 ? 17.067 10.413 41.491 1.00 23.80 128 GLN B C 1
ATOM 2968 O O . GLN B 1 128 ? 16.860 11.507 42.010 1.00 22.11 128 GLN B O 1
ATOM 2974 N N . LEU B 1 129 ? 16.973 10.194 40.178 1.00 21.92 129 LEU B N 1
ATOM 2975 C CA . LEU B 1 129 ? 16.736 11.236 39.189 1.00 19.88 129 LEU B CA 1
ATOM 2976 C C . LEU B 1 129 ? 15.556 10.879 38.297 1.00 19.80 129 LEU B C 1
ATOM 2977 O O . LEU B 1 129 ? 15.331 9.715 37.981 1.00 22.04 129 LEU B O 1
ATOM 2982 N N . GLY B 1 130 ? 14.813 11.889 37.868 1.00 19.06 130 GLY B N 1
ATOM 2983 C CA . GLY B 1 130 ? 13.691 11.627 37.026 1.00 19.50 130 GLY B CA 1
ATOM 2984 C C . GLY B 1 130 ? 12.908 12.877 36.704 1.00 18.63 130 GLY B C 1
ATOM 2985 O O . GLY B 1 130 ? 13.191 13.947 37.242 1.00 18.33 130 GLY B O 1
ATOM 2986 N N . LEU B 1 131 ? 11.909 12.708 35.835 1.00 16.97 131 LEU B N 1
ATOM 2987 C CA . LEU B 1 131 ? 11.011 13.737 35.421 1.00 17.19 131 LEU B CA 1
ATOM 2988 C C . LEU B 1 131 ? 9.598 13.208 35.587 1.00 18.30 131 LEU B C 1
ATOM 2989 O O . LEU B 1 131 ? 8.979 12.757 34.621 1.00 18.00 131 LEU B O 1
ATOM 2994 N N . PRO B 1 132 ? 9.051 13.271 36.823 1.00 19.79 132 PRO B N 1
ATOM 2995 C CA . PRO B 1 132 ? 7.731 12.716 37.136 1.00 19.56 132 PRO B CA 1
ATOM 2996 C C . PRO B 1 132 ? 6.518 13.611 36.852 1.00 19.88 132 PRO B C 1
ATOM 2997 O O . PRO B 1 132 ? 5.374 13.267 37.254 1.00 18.43 132 PRO B O 1
ATOM 3001 N N . GLU B 1 133 ? 6.735 14.737 36.160 1.00 18.68 133 GLU B N 1
ATOM 3002 C CA . GLU B 1 133 ? 5.683 15.725 35.862 1.00 19.05 133 GLU B CA 1
ATOM 3003 C C . GLU B 1 133 ? 4.439 15.073 35.250 1.00 17.15 133 GLU B C 1
ATOM 3004 O O . GLU B 1 133 ? 3.326 15.537 35.518 1.00 18.53 133 GLU B O 1
ATOM 3010 N N . ILE B 1 134 ? 4.617 14.029 34.427 1.00 16.25 134 ILE B N 1
ATOM 3011 C CA . ILE B 1 134 ? 3.488 13.316 33.785 1.00 17.07 134 ILE B CA 1
ATOM 3012 C C . ILE B 1 134 ? 2.559 12.719 34.861 1.00 19.08 134 ILE B C 1
ATOM 3013 O O . ILE B 1 134 ? 1.384 12.493 34.596 1.00 20.13 134 ILE B O 1
ATOM 3018 N N . ASN B 1 135 ? 3.080 12.451 36.061 1.00 20.35 135 ASN B N 1
ATOM 3019 C CA . ASN B 1 135 ? 2.213 11.910 37.207 1.00 22.85 135 ASN B CA 1
ATOM 3020 C C . ASN B 1 135 ? 1.200 12.962 37.673 1.00 24.02 135 ASN B C 1
ATOM 3021 O O . ASN B 1 135 ? 0.182 12.577 38.291 1.00 27.74 135 ASN B O 1
ATOM 3026 N N . LEU B 1 136 ? 1.463 14.256 37.377 1.00 23.51 136 LEU B N 1
ATOM 3027 C CA . LEU B 1 136 ? 0.537 15.395 37.654 1.00 25.78 136 LEU B CA 1
ATOM 3028 C C . LEU B 1 136 ? -0.352 15.778 36.456 1.00 23.94 136 LEU B C 1
ATOM 3029 O O . LEU B 1 136 ? -1.087 16.810 36.497 1.00 26.21 136 LEU B O 1
ATOM 3034 N N . GLY B 1 137 ? -0.295 14.982 35.384 1.00 21.89 137 GLY B N 1
ATOM 3035 C CA . GLY B 1 137 ? -1.027 15.265 34.172 1.00 20.60 137 GLY B CA 1
ATOM 3036 C C . GLY B 1 137 ? -0.408 16.389 33.349 1.00 20.37 137 GLY B C 1
ATOM 3037 O O . GLY B 1 137 ? -1.094 16.932 32.460 1.00 20.82 137 GLY B O 1
ATOM 3038 N N . ILE B 1 138 ? 0.862 16.731 33.634 1.00 18.56 138 ILE B N 1
ATOM 3039 C CA . ILE B 1 138 ? 1.575 17.781 32.883 1.00 17.21 138 ILE B CA 1
ATOM 3040 C C . ILE B 1 138 ? 2.882 17.181 32.338 1.00 15.54 138 ILE B C 1
ATOM 3041 O O . ILE B 1 138 ? 2.975 15.979 32.159 1.00 14.98 138 ILE B O 1
ATOM 3046 N N . TYR B 1 139 ? 3.858 18.031 32.017 1.00 15.30 139 TYR B N 1
ATOM 3047 C CA . TYR B 1 139 ? 5.127 17.509 31.561 1.00 15.90 139 TYR B CA 1
ATOM 3048 C C . TYR B 1 139 ? 6.214 18.479 31.969 1.00 15.18 139 TYR B C 1
ATOM 3049 O O . TYR B 1 139 ? 5.952 19.557 32.446 1.00 14.65 139 TYR B O 1
ATOM 3058 N N . PRO B 1 140 ? 7.494 18.134 31.780 1.00 17.25 140 PRO B N 1
ATOM 3059 C CA . PRO B 1 140 ? 8.562 19.018 32.248 1.00 17.57 140 PRO B CA 1
ATOM 3060 C C . PRO B 1 140 ? 8.480 20.402 31.565 1.00 17.11 140 PRO B C 1
ATOM 3061 O O . PRO B 1 140 ? 8.394 20.456 30.334 1.00 16.39 140 PRO B O 1
ATOM 3065 N N . GLY B 1 141 ? 8.530 21.493 32.377 1.00 16.38 141 GLY B N 1
ATOM 3066 C CA . GLY B 1 141 ? 8.328 22.899 31.939 1.00 16.19 141 GLY B CA 1
ATOM 3067 C C . GLY B 1 141 ? 9.538 23.814 32.113 1.00 16.78 141 GLY B C 1
ATOM 3068 O O . GLY B 1 141 ? 9.428 25.014 31.822 1.00 16.89 141 GLY B O 1
ATOM 3069 N N . TYR B 1 142 ? 10.665 23.284 32.624 1.00 15.40 142 TYR B N 1
ATOM 3070 C CA . TYR B 1 142 ? 11.871 24.079 32.863 1.00 15.46 142 TYR B CA 1
ATOM 3071 C C . TYR B 1 142 ? 13.047 23.565 32.035 1.00 14.39 142 TYR B C 1
ATOM 3072 O O . TYR B 1 142 ? 14.198 23.696 32.454 1.00 15.00 142 TYR B O 1
ATOM 3081 N N . GLY B 1 143 ? 12.755 22.998 30.865 1.00 14.97 143 GLY B N 1
ATOM 3082 C CA . GLY B 1 143 ? 13.779 22.639 29.890 1.00 14.73 143 GLY B CA 1
ATOM 3083 C C . GLY B 1 143 ? 14.009 21.142 29.761 1.00 14.84 143 GLY B C 1
ATOM 3084 O O . GLY B 1 143 ? 14.756 20.691 28.903 1.00 14.05 143 GLY B O 1
ATOM 3085 N N . GLY B 1 144 ? 13.356 20.332 30.595 1.00 14.86 144 GLY B N 1
ATOM 3086 C CA . GLY B 1 144 ? 13.667 18.893 30.608 1.00 14.94 144 GLY B CA 1
ATOM 3087 C C . GLY B 1 144 ? 13.408 18.194 29.278 1.00 15.27 144 GLY B C 1
ATOM 3088 O O . GLY B 1 144 ? 14.190 17.296 28.900 1.00 13.81 144 GLY B O 1
ATOM 3089 N N . THR B 1 145 ? 12.332 18.594 28.564 1.00 14.56 145 THR B N 1
ATOM 3090 C CA . THR B 1 145 ? 11.956 17.970 27.289 1.00 13.82 145 THR B CA 1
ATOM 3091 C C . THR B 1 145 ? 13.090 18.128 26.254 1.00 12.73 145 THR B C 1
ATOM 3092 O O . THR B 1 145 ? 13.213 17.300 25.355 1.00 13.33 145 THR B O 1
ATOM 3096 N N . GLN B 1 146 ? 13.902 19.179 26.382 1.00 12.84 146 GLN B N 1
ATOM 3097 C CA . GLN B 1 146 ? 14.954 19.511 25.412 1.00 12.39 146 GLN B CA 1
ATOM 3098 C C . GLN B 1 146 ? 16.324 19.015 25.877 1.00 14.05 146 GLN B C 1
ATOM 3099 O O . GLN B 1 146 ? 17.095 18.412 25.093 1.00 14.02 146 GLN B O 1
ATOM 3105 N N . ARG B 1 147 ? 16.659 19.327 27.132 1.00 13.87 147 ARG B N 1
ATOM 3106 C CA . ARG B 1 147 ? 17.980 19.001 27.690 1.00 13.43 147 ARG B CA 1
ATOM 3107 C C . ARG B 1 147 ? 18.127 17.494 27.982 1.00 12.63 147 ARG B C 1
ATOM 3108 O O . ARG B 1 147 ? 19.101 16.908 27.638 1.00 14.16 147 ARG B O 1
ATOM 3116 N N . LEU B 1 148 ? 17.109 16.828 28.525 1.00 13.36 148 LEU B N 1
ATOM 3117 C CA . LEU B 1 148 ? 17.284 15.414 28.863 1.00 13.13 148 LEU B CA 1
ATOM 3118 C C . LEU B 1 148 ? 17.410 14.609 27.566 1.00 14.31 148 LEU B C 1
ATOM 3119 O O . LEU B 1 148 ? 18.250 13.705 27.470 1.00 13.55 148 LEU B O 1
ATOM 3124 N N . THR B 1 149 ? 16.547 14.926 26.580 1.00 13.64 149 THR B N 1
ATOM 3125 C CA . THR B 1 149 ? 16.549 14.270 25.277 1.00 14.05 149 THR B CA 1
ATOM 3126 C C . THR B 1 149 ? 17.939 14.366 24.639 1.00 14.43 149 THR B C 1
ATOM 3127 O O . THR B 1 149 ? 18.443 13.358 24.155 1.00 14.42 149 THR B O 1
ATOM 3131 N N A ARG B 1 150 ? 18.552 15.552 24.685 0.50 13.96 150 ARG B N 1
ATOM 3132 N N B ARG B 1 150 ? 18.554 15.554 24.694 0.50 14.52 150 ARG B N 1
ATOM 3133 C CA A ARG B 1 150 ? 19.851 15.772 24.060 0.50 14.76 150 ARG B CA 1
ATOM 3134 C CA B ARG B 1 150 ? 19.854 15.803 24.062 0.50 15.75 150 ARG B CA 1
ATOM 3135 C C A ARG B 1 150 ? 20.945 15.002 24.806 0.50 15.78 150 ARG B C 1
ATOM 3136 C C B ARG B 1 150 ? 20.982 15.095 24.825 0.50 16.46 150 ARG B C 1
ATOM 3137 O O A ARG B 1 150 ? 21.904 14.544 24.180 0.50 15.71 150 ARG B O 1
ATOM 3138 O O B ARG B 1 150 ? 22.022 14.793 24.234 0.50 16.67 150 ARG B O 1
ATOM 3153 N N . VAL B 1 151 ? 20.787 14.840 26.124 1.00 15.75 151 VAL B N 1
ATOM 3154 C CA . VAL B 1 151 ? 21.848 14.246 26.942 1.00 17.07 151 VAL B CA 1
ATOM 3155 C C . VAL B 1 151 ? 21.755 12.720 26.853 1.00 16.08 151 VAL B C 1
ATOM 3156 O O . VAL B 1 151 ? 22.752 12.109 26.616 1.00 17.64 151 VAL B O 1
ATOM 3160 N N . ILE B 1 152 ? 20.567 12.119 27.070 1.00 15.75 152 ILE B N 1
ATOM 3161 C CA . ILE B 1 152 ? 20.489 10.659 27.198 1.00 15.99 152 ILE B CA 1
ATOM 3162 C C . ILE B 1 152 ? 19.848 9.982 25.964 1.00 15.40 152 ILE B C 1
ATOM 3163 O O . ILE B 1 152 ? 19.760 8.741 25.931 1.00 14.59 152 ILE B O 1
ATOM 3168 N N . GLY B 1 153 ? 19.463 10.773 24.957 1.00 14.72 153 GLY B N 1
ATOM 3169 C CA . GLY B 1 153 ? 18.878 10.292 23.730 1.00 14.87 153 GLY B CA 1
ATOM 3170 C C . GLY B 1 153 ? 17.375 10.216 23.868 1.00 15.31 153 GLY B C 1
ATOM 3171 O O . GLY B 1 153 ? 16.840 10.213 25.005 1.00 14.35 153 GLY B O 1
ATOM 3172 N N . LYS B 1 154 ? 16.699 10.168 22.714 1.00 14.71 154 LYS B N 1
ATOM 3173 C CA . LYS B 1 154 ? 15.263 10.293 22.649 1.00 15.86 154 LYS B CA 1
ATOM 3174 C C . LYS B 1 154 ? 14.562 9.092 23.281 1.00 15.33 154 LYS B C 1
ATOM 3175 O O . LYS B 1 154 ? 13.558 9.277 23.975 1.00 14.89 154 LYS B O 1
ATOM 3181 N N . GLY B 1 155 ? 15.047 7.880 23.000 1.00 15.28 155 GLY B N 1
ATOM 3182 C CA . GLY B 1 155 ? 14.433 6.637 23.486 1.00 17.04 155 GLY B CA 1
ATOM 3183 C C . GLY B 1 155 ? 14.288 6.647 24.999 1.00 16.75 155 GLY B C 1
ATOM 3184 O O . GLY B 1 155 ? 13.181 6.546 25.512 1.00 16.09 155 GLY B O 1
ATOM 3185 N N A ARG B 1 156 ? 15.416 6.807 25.699 0.50 16.99 156 ARG B N 1
ATOM 3186 N N B ARG B 1 156 ? 15.418 6.800 25.697 0.50 17.26 156 ARG B N 1
ATOM 3187 C CA A ARG B 1 156 ? 15.445 6.782 27.189 0.50 17.65 156 ARG B CA 1
ATOM 3188 C CA B ARG B 1 156 ? 15.455 6.797 27.187 0.50 18.10 156 ARG B CA 1
ATOM 3189 C C A ARG B 1 156 ? 14.725 8.017 27.759 0.50 16.77 156 ARG B C 1
ATOM 3190 C C B ARG B 1 156 ? 14.707 8.016 27.746 0.50 17.03 156 ARG B C 1
ATOM 3191 O O A ARG B 1 156 ? 13.943 7.896 28.730 0.50 15.43 156 ARG B O 1
ATOM 3192 O O B ARG B 1 156 ? 13.910 7.887 28.704 0.50 15.64 156 ARG B O 1
ATOM 3207 N N . ALA B 1 157 ? 14.928 9.187 27.133 1.00 16.35 157 ALA B N 1
ATOM 3208 C CA . ALA B 1 157 ? 14.236 10.436 27.561 1.00 15.35 157 ALA B CA 1
ATOM 3209 C C . ALA B 1 157 ? 12.714 10.290 27.477 1.00 15.99 157 ALA B C 1
ATOM 3210 O O . ALA B 1 157 ? 11.990 10.636 28.446 1.00 15.13 157 ALA B O 1
ATOM 3212 N N . LEU B 1 158 ? 12.210 9.784 26.340 1.00 15.88 158 LEU B N 1
ATOM 3213 C CA . LEU B 1 158 ? 10.767 9.570 26.208 1.00 16.48 158 LEU B CA 1
ATOM 3214 C C . LEU B 1 158 ? 10.267 8.538 27.241 1.00 16.20 158 LEU B C 1
ATOM 3215 O O . LEU B 1 158 ? 9.179 8.714 27.808 1.00 15.99 158 LEU B O 1
ATOM 3220 N N . GLU B 1 159 ? 11.026 7.462 27.472 1.00 16.02 159 GLU B N 1
ATOM 3221 C CA . GLU B 1 159 ? 10.574 6.466 28.451 1.00 18.41 159 GLU B CA 1
ATOM 3222 C C . GLU B 1 159 ? 10.429 7.129 29.830 1.00 17.14 159 GLU B C 1
ATOM 3223 O O . GLU B 1 159 ? 9.353 7.008 30.506 1.00 16.73 159 GLU B O 1
ATOM 3229 N N . MET B 1 160 ? 11.456 7.883 30.227 1.00 16.48 160 MET B N 1
ATOM 3230 C CA . MET B 1 160 ? 11.461 8.593 31.532 1.00 17.11 160 MET B CA 1
ATOM 3231 C C . MET B 1 160 ? 10.301 9.591 31.648 1.00 16.79 160 MET B C 1
ATOM 3232 O O . MET B 1 160 ? 9.629 9.619 32.696 1.00 15.69 160 MET B O 1
ATOM 3237 N N . MET B 1 161 ? 10.028 10.374 30.582 1.00 16.23 161 MET B N 1
ATOM 3238 C CA . MET B 1 161 ? 9.015 11.425 30.609 1.00 17.05 161 MET B CA 1
ATOM 3239 C C . MET B 1 161 ? 7.603 10.847 30.491 1.00 16.17 161 MET B C 1
ATOM 3240 O O . MET B 1 161 ? 6.637 11.425 31.043 1.00 15.38 161 MET B O 1
ATOM 3245 N N . MET B 1 162 ? 7.470 9.714 29.812 1.00 15.28 162 MET B N 1
ATOM 3246 C CA . MET B 1 162 ? 6.144 9.145 29.647 1.00 17.89 162 MET B CA 1
ATOM 3247 C C . MET B 1 162 ? 5.745 8.280 30.847 1.00 17.09 162 MET B C 1
ATOM 3248 O O . MET B 1 162 ? 4.534 8.163 31.130 1.00 18.18 162 MET B O 1
ATOM 3253 N N . THR B 1 163 ? 6.716 7.653 31.500 1.00 17.03 163 THR B N 1
ATOM 3254 C CA . THR B 1 163 ? 6.427 6.788 32.681 1.00 18.67 163 THR B CA 1
ATOM 3255 C C . THR B 1 163 ? 6.505 7.583 33.988 1.00 20.82 163 THR B C 1
ATOM 3256 O O . THR B 1 163 ? 5.795 7.257 34.926 1.00 21.52 163 THR B O 1
ATOM 3260 N N . GLY B 1 164 ? 7.370 8.608 34.043 1.00 19.94 164 GLY B N 1
ATOM 3261 C CA . GLY B 1 164 ? 7.638 9.318 35.294 1.00 21.31 164 GLY B CA 1
ATOM 3262 C C . GLY B 1 164 ? 8.548 8.553 36.249 1.00 21.19 164 GLY B C 1
ATOM 3263 O O . GLY B 1 164 ? 8.833 9.031 37.336 1.00 22.73 164 GLY B O 1
ATOM 3264 N N . ASP B 1 165 ? 9.086 7.415 35.827 1.00 22.86 165 ASP B N 1
ATOM 3265 C CA . ASP B 1 165 ? 9.917 6.565 36.672 1.00 24.43 165 ASP B CA 1
ATOM 3266 C C . ASP B 1 165 ? 11.243 7.261 36.993 1.00 25.73 165 ASP B C 1
ATOM 3267 O O . ASP B 1 165 ? 11.840 7.873 36.111 1.00 26.61 165 ASP B O 1
ATOM 3272 N N . ARG B 1 166 ? 11.737 7.055 38.226 1.00 23.88 166 ARG B N 1
ATOM 3273 C CA . ARG B 1 166 ? 13.035 7.538 38.682 1.00 22.89 166 ARG B CA 1
ATOM 3274 C C . ARG B 1 166 ? 14.105 6.517 38.333 1.00 21.04 166 ARG B C 1
ATOM 3275 O O . ARG B 1 166 ? 13.814 5.350 38.323 1.00 23.04 166 ARG B O 1
ATOM 3283 N N . ILE B 1 167 ? 15.353 6.955 38.158 1.00 19.70 167 ILE B N 1
ATOM 3284 C CA . ILE B 1 167 ? 16.464 6.061 37.972 1.00 20.35 167 ILE B CA 1
ATOM 3285 C C . ILE B 1 167 ? 17.521 6.328 39.052 1.00 21.93 167 ILE B C 1
ATOM 3286 O O . ILE B 1 167 ? 17.641 7.441 39.551 1.00 22.19 167 ILE B O 1
ATOM 3291 N N . PRO B 1 168 ? 18.304 5.308 39.472 1.00 22.41 168 PRO B N 1
ATOM 3292 C CA . PRO B 1 168 ? 19.369 5.500 40.450 1.00 24.32 168 PRO B CA 1
ATOM 3293 C C . PRO B 1 168 ? 20.583 6.129 39.757 1.00 24.59 168 PRO B C 1
ATOM 3294 O O . PRO B 1 168 ? 20.693 6.054 38.546 1.00 24.41 168 PRO B O 1
ATOM 3298 N N . GLY B 1 169 ? 21.483 6.682 40.570 1.00 23.50 169 GLY B N 1
ATOM 3299 C CA . GLY B 1 169 ? 22.648 7.405 40.130 1.00 21.23 169 GLY B CA 1
ATOM 3300 C C . GLY B 1 169 ? 23.493 6.592 39.180 1.00 21.45 169 GLY B C 1
ATOM 3301 O O . GLY B 1 169 ? 24.026 7.134 38.221 1.00 18.79 169 GLY B O 1
ATOM 3302 N N . LYS B 1 170 ? 23.623 5.288 39.455 1.00 22.56 170 LYS B N 1
ATOM 3303 C CA . LYS B 1 170 ? 24.450 4.419 38.625 1.00 24.55 170 LYS B CA 1
ATOM 3304 C C . LYS B 1 170 ? 23.897 4.336 37.190 1.00 20.55 170 LYS B C 1
ATOM 3305 O O . LYS B 1 170 ? 24.668 4.324 36.252 1.00 18.83 170 LYS B O 1
ATOM 3311 N N . ASP B 1 171 ? 22.573 4.247 37.046 1.00 19.52 171 ASP B N 1
ATOM 3312 C CA . ASP B 1 171 ? 21.947 4.251 35.740 1.00 20.07 171 ASP B CA 1
ATOM 3313 C C . ASP B 1 171 ? 22.109 5.627 35.075 1.00 18.52 171 ASP B C 1
ATOM 3314 O O . ASP B 1 171 ? 22.358 5.687 33.856 1.00 17.93 171 ASP B O 1
ATOM 3319 N N . ALA B 1 172 ? 22.005 6.710 35.861 1.00 17.27 172 ALA B N 1
ATOM 3320 C CA . ALA B 1 172 ? 22.242 8.057 35.331 1.00 16.83 172 ALA B CA 1
ATOM 3321 C C . ALA B 1 172 ? 23.661 8.151 34.765 1.00 17.23 172 ALA B C 1
ATOM 3322 O O . ALA B 1 172 ? 23.814 8.651 33.657 1.00 17.48 172 ALA B O 1
ATOM 3324 N N . GLU B 1 173 ? 24.671 7.615 35.457 1.00 18.87 173 GLU B N 1
ATOM 3325 C CA . GLU B 1 173 ? 26.064 7.632 34.926 1.00 20.89 173 GLU B CA 1
ATOM 3326 C C . GLU B 1 173 ? 26.138 6.808 33.635 1.00 21.67 173 GLU B C 1
ATOM 3327 O O . GLU B 1 173 ? 26.767 7.209 32.660 1.00 18.77 173 GLU B O 1
ATOM 3333 N N . LYS B 1 174 ? 25.498 5.646 33.637 1.00 23.01 174 LYS B N 1
ATOM 3334 C CA . LYS B 1 174 ? 25.559 4.764 32.489 1.00 26.65 174 LYS B CA 1
ATOM 3335 C C . LYS B 1 174 ? 24.992 5.481 31.252 1.00 24.13 174 LYS B C 1
ATOM 3336 O O . LYS B 1 174 ? 25.548 5.366 30.177 1.00 24.19 174 LYS B O 1
ATOM 3342 N N . TYR B 1 175 ? 23.881 6.205 31.422 1.00 20.91 175 TYR B N 1
ATOM 3343 C CA . TYR B 1 175 ? 23.226 6.910 30.323 1.00 21.17 175 TYR B CA 1
ATOM 3344 C C . TYR B 1 175 ? 23.872 8.266 29.993 1.00 22.27 175 TYR B C 1
ATOM 3345 O O . TYR B 1 175 ? 23.420 8.928 29.070 1.00 22.73 175 TYR B O 1
ATOM 3354 N N . GLY B 1 176 ? 24.904 8.673 30.750 1.00 19.28 176 GLY B N 1
ATOM 3355 C CA . GLY B 1 176 ? 25.608 9.939 30.579 1.00 18.86 176 GLY B CA 1
ATOM 3356 C C . GLY B 1 176 ? 24.849 11.153 31.102 1.00 17.90 176 GLY B C 1
ATOM 3357 O O . GLY B 1 176 ? 25.266 12.289 30.841 1.00 18.26 176 GLY B O 1
ATOM 3358 N N . LEU B 1 177 ? 23.753 10.948 31.839 1.00 14.89 177 LEU B N 1
ATOM 3359 C CA . LEU B 1 177 ? 23.065 12.018 32.505 1.00 15.71 177 LEU B CA 1
ATOM 3360 C C . LEU B 1 177 ? 23.961 12.696 33.567 1.00 15.33 177 LEU B C 1
ATOM 3361 O O . LEU B 1 177 ? 23.822 13.876 33.831 1.00 16.12 177 LEU B O 1
ATOM 3366 N N . VAL B 1 178 ? 24.862 11.950 34.200 1.00 16.01 178 VAL B N 1
ATOM 3367 C CA . VAL B 1 178 ? 25.869 12.540 35.090 1.00 16.22 178 VAL B CA 1
ATOM 3368 C C . VAL B 1 178 ? 27.213 12.050 34.615 1.00 17.44 178 VAL B C 1
ATOM 3369 O O . VAL B 1 178 ? 27.280 10.989 33.945 1.00 18.02 178 VAL B O 1
ATOM 3373 N N . ASN B 1 179 ? 28.253 12.794 34.989 1.00 17.98 179 ASN B N 1
ATOM 3374 C CA . ASN B 1 179 ? 29.587 12.491 34.562 1.00 20.71 179 ASN B CA 1
ATOM 3375 C C . ASN B 1 179 ? 30.140 11.313 35.368 1.00 22.67 179 ASN B C 1
ATOM 3376 O O . ASN B 1 179 ? 30.792 10.466 34.814 1.00 25.26 179 ASN B O 1
ATOM 3381 N N . ARG B 1 180 ? 29.907 11.344 36.680 1.00 22.94 180 ARG B N 1
ATOM 3382 C CA . ARG B 1 180 ? 30.441 10.390 37.660 1.00 27.25 180 ARG B CA 1
ATOM 3383 C C . ARG B 1 180 ? 29.391 10.171 38.754 1.00 22.88 180 ARG B C 1
ATOM 3384 O O . ARG B 1 180 ? 28.601 11.047 39.049 1.00 20.81 180 ARG B O 1
ATOM 3392 N N . VAL B 1 181 ? 29.453 8.993 39.370 1.00 21.66 181 VAL B N 1
ATOM 3393 C CA . VAL B 1 181 ? 28.717 8.695 40.584 1.00 22.35 181 VAL B CA 1
ATOM 3394 C C . VAL B 1 181 ? 29.736 8.177 41.613 1.00 21.06 181 VAL B C 1
ATOM 3395 O O . VAL B 1 181 ? 30.738 7.551 41.247 1.00 20.00 181 VAL B O 1
ATOM 3399 N N . VAL B 1 182 ? 29.552 8.581 42.866 1.00 20.77 182 VAL B N 1
ATOM 3400 C CA . VAL B 1 182 ? 30.402 8.156 43.989 1.00 21.60 182 VAL B CA 1
ATOM 3401 C C . VAL B 1 182 ? 29.477 8.005 45.181 1.00 20.31 182 VAL B C 1
ATOM 3402 O O . VAL B 1 182 ? 28.392 8.558 45.177 1.00 19.69 182 VAL B O 1
ATOM 3406 N N . PRO B 1 183 ? 29.856 7.267 46.252 1.00 22.97 183 PRO B N 1
ATOM 3407 C CA . PRO B 1 183 ? 28.995 7.188 47.430 1.00 21.88 183 PRO B CA 1
ATOM 3408 C C . PRO B 1 183 ? 28.751 8.604 47.948 1.00 22.09 183 PRO B C 1
ATOM 3409 O O . PRO B 1 183 ? 29.629 9.476 47.858 1.00 24.59 183 PRO B O 1
ATOM 3413 N N . LEU B 1 184 ? 27.588 8.817 48.540 1.00 22.23 184 LEU B N 1
ATOM 3414 C CA . LEU B 1 184 ? 27.285 10.082 49.138 1.00 23.35 184 LEU B CA 1
ATOM 3415 C C . LEU B 1 184 ? 28.430 10.527 50.072 1.00 25.43 184 LEU B C 1
ATOM 3416 O O . LEU B 1 184 ? 28.779 11.690 50.094 1.00 27.17 184 LEU B O 1
ATOM 3421 N N . ALA B 1 185 ? 29.034 9.603 50.828 1.00 22.80 185 ALA B N 1
ATOM 3422 C CA . ALA B 1 185 ? 30.054 9.944 51.820 1.00 24.54 185 ALA B CA 1
ATOM 3423 C C . ALA B 1 185 ? 31.290 10.577 51.172 1.00 25.61 185 ALA B C 1
ATOM 3424 O O . ALA B 1 185 ? 32.086 11.232 51.869 1.00 27.27 185 ALA B O 1
ATOM 3426 N N . ASN B 1 186 ? 31.520 10.299 49.888 1.00 23.45 186 ASN B N 1
ATOM 3427 C CA . ASN B 1 186 ? 32.683 10.849 49.194 1.00 23.88 186 ASN B CA 1
ATOM 3428 C C . ASN B 1 186 ? 32.312 11.985 48.217 1.00 22.67 186 ASN B C 1
ATOM 3429 O O . ASN B 1 186 ? 33.207 12.502 47.522 1.00 22.45 186 ASN B O 1
ATOM 3434 N N . LEU B 1 187 ? 31.047 12.401 48.190 1.00 21.34 187 LEU B N 1
ATOM 3435 C CA . LEU B 1 187 ? 30.531 13.267 47.091 1.00 22.19 187 LEU B CA 1
ATOM 3436 C C . LEU B 1 187 ? 31.119 14.685 47.194 1.00 23.55 187 LEU B C 1
ATOM 3437 O O . LEU B 1 187 ? 31.700 15.222 46.213 1.00 21.30 187 LEU B O 1
ATOM 3442 N N . GLU B 1 188 ? 31.022 15.289 48.387 1.00 24.36 188 GLU B N 1
ATOM 3443 C CA . GLU B 1 188 ? 31.598 16.639 48.585 1.00 24.99 188 GLU B CA 1
ATOM 3444 C C . GLU B 1 188 ? 33.098 16.623 48.249 1.00 24.25 188 GLU B C 1
ATOM 3445 O O . GLU B 1 188 ? 33.600 17.519 47.572 1.00 24.07 188 GLU B O 1
ATOM 3451 N N . GLN B 1 189 ? 33.824 15.567 48.604 1.00 25.43 189 GLN B N 1
ATOM 3452 C CA . GLN B 1 189 ? 35.267 15.613 48.381 1.00 29.67 189 GLN B CA 1
ATOM 3453 C C . GLN B 1 189 ? 35.588 15.381 46.897 1.00 27.51 189 GLN B C 1
ATOM 3454 O O . GLN B 1 189 ? 36.554 15.934 46.372 1.00 26.74 189 GLN B O 1
ATOM 3460 N N . GLU B 1 190 ? 34.814 14.523 46.223 1.00 26.48 190 GLU B N 1
ATOM 3461 C CA . GLU B 1 190 ? 34.990 14.299 44.777 1.00 25.87 190 GLU B CA 1
ATOM 3462 C C . GLU B 1 190 ? 34.724 15.623 44.034 1.00 20.47 190 GLU B C 1
ATOM 3463 O O . GLU B 1 190 ? 35.463 15.989 43.159 1.00 18.57 190 GLU B O 1
ATOM 3469 N N . THR B 1 191 ? 33.678 16.335 44.438 1.00 18.79 191 THR B N 1
ATOM 3470 C CA . THR B 1 191 ? 33.243 17.552 43.818 1.00 20.30 191 THR B CA 1
ATOM 3471 C C . THR B 1 191 ? 34.311 18.636 44.032 1.00 21.95 191 THR B C 1
ATOM 3472 O O . THR B 1 191 ? 34.768 19.330 43.065 1.00 18.76 191 THR B O 1
ATOM 3476 N N A ARG B 1 192 ? 34.760 18.758 45.290 0.50 21.97 192 ARG B N 1
ATOM 3477 N N B ARG B 1 192 ? 34.758 18.757 45.291 0.50 21.89 192 ARG B N 1
ATOM 3478 C CA A ARG B 1 192 ? 35.723 19.775 45.675 0.50 21.57 192 ARG B CA 1
ATOM 3479 C CA B ARG B 1 192 ? 35.726 19.766 45.674 0.50 21.44 192 ARG B CA 1
ATOM 3480 C C A ARG B 1 192 ? 37.000 19.573 44.853 0.50 21.69 192 ARG B C 1
ATOM 3481 C C B ARG B 1 192 ? 36.994 19.571 44.840 0.50 21.61 192 ARG B C 1
ATOM 3482 O O A ARG B 1 192 ? 37.539 20.522 44.307 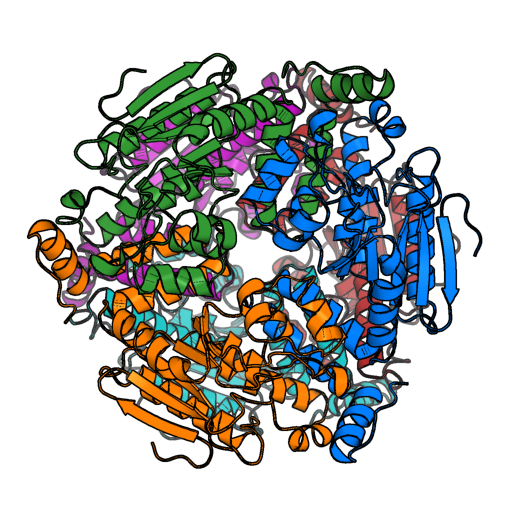0.50 21.86 192 ARG B O 1
ATOM 3483 O O B ARG B 1 192 ? 37.526 20.521 44.288 0.50 21.78 192 ARG B O 1
ATOM 3498 N N . LYS B 1 193 ? 37.439 18.321 44.722 1.00 22.31 193 LYS B N 1
ATOM 3499 C CA . LYS B 1 193 ? 38.630 17.960 43.941 1.00 25.04 193 LYS B CA 1
ATOM 3500 C C . LYS B 1 193 ? 38.512 18.406 42.471 1.00 23.93 193 LYS B C 1
ATOM 3501 O O . LYS B 1 193 ? 39.473 18.910 41.860 1.00 22.38 193 LYS B O 1
ATOM 3507 N N . LEU B 1 194 ? 37.338 18.196 41.881 1.00 22.13 194 LEU B N 1
ATOM 3508 C CA . LEU B 1 194 ? 37.087 18.600 40.495 1.00 20.52 194 LEU B CA 1
ATOM 3509 C C . LEU B 1 194 ? 37.092 20.140 40.384 1.00 16.56 194 LEU B C 1
ATOM 3510 O O . LEU B 1 194 ? 37.795 20.723 39.511 1.00 17.05 194 LEU B O 1
ATOM 3515 N N . ALA B 1 195 ? 36.345 20.798 41.272 1.00 15.91 195 ALA B N 1
ATOM 3516 C CA . ALA B 1 195 ? 36.208 22.281 41.298 1.00 17.05 195 ALA B CA 1
ATOM 3517 C C . ALA B 1 195 ? 37.581 22.933 41.487 1.00 18.23 195 ALA B C 1
ATOM 3518 O O . ALA B 1 195 ? 37.924 23.874 40.768 1.00 16.72 195 ALA B O 1
ATOM 3520 N N . GLU B 1 196 ? 38.421 22.355 42.352 1.00 18.38 196 GLU B N 1
ATOM 3521 C CA . GLU B 1 196 ? 39.763 22.921 42.611 1.00 20.75 196 GLU B CA 1
ATOM 3522 C C . GLU B 1 196 ? 40.649 22.778 41.376 1.00 18.80 196 GLU B C 1
ATOM 3523 O O . GLU B 1 196 ? 41.423 23.700 41.059 1.00 18.97 196 GLU B O 1
ATOM 3529 N N . LYS B 1 197 ? 40.549 21.647 40.672 1.00 18.37 197 LYS B N 1
ATOM 3530 C CA . LYS B 1 197 ? 41.357 21.475 39.475 1.00 19.90 197 LYS B CA 1
ATOM 3531 C C . LYS B 1 197 ? 40.943 22.511 38.410 1.00 18.85 197 LYS B C 1
ATOM 3532 O O . LYS B 1 197 ? 41.804 23.105 37.730 1.00 18.54 197 LYS B O 1
ATOM 3538 N N . ILE B 1 198 ? 39.630 22.729 38.253 1.00 17.44 198 ILE B N 1
ATOM 3539 C CA . ILE B 1 198 ? 39.118 23.681 37.244 1.00 17.30 198 ILE B CA 1
ATOM 3540 C C . ILE B 1 198 ? 39.506 25.116 37.634 1.00 17.07 198 ILE B C 1
ATOM 3541 O O . ILE B 1 198 ? 39.974 25.874 36.754 1.00 17.01 198 ILE B O 1
ATOM 3546 N N . ALA B 1 199 ? 39.379 25.451 38.930 1.00 18.13 199 ALA B N 1
ATOM 3547 C CA . ALA B 1 199 ? 39.668 26.806 39.501 1.00 19.10 199 ALA B CA 1
ATOM 3548 C C . ALA B 1 199 ? 41.120 27.246 39.254 1.00 20.55 199 ALA B C 1
ATOM 3549 O O . ALA B 1 199 ? 41.417 28.442 39.234 1.00 21.61 199 ALA B O 1
ATOM 3551 N N . LYS B 1 200 ? 42.013 26.305 38.984 1.00 21.68 200 LYS B N 1
ATOM 3552 C CA . LYS B 1 200 ? 43.430 26.634 38.723 1.00 24.11 200 LYS B CA 1
ATOM 3553 C C . LYS B 1 200 ? 43.708 27.129 37.293 1.00 23.33 200 LYS B C 1
ATOM 3554 O O . LYS B 1 200 ? 44.808 27.643 37.007 1.00 20.75 200 LYS B O 1
ATOM 3560 N N . LYS B 1 201 ? 42.770 26.912 36.362 1.00 19.86 201 LYS B N 1
ATOM 3561 C CA . LYS B 1 201 ? 43.002 27.182 34.929 1.00 20.41 201 LYS B CA 1
ATOM 3562 C C . LYS B 1 201 ? 42.693 28.648 34.606 1.00 18.78 201 LYS B C 1
ATOM 3563 O O . LYS B 1 201 ? 41.998 29.334 35.381 1.00 18.94 201 LYS B O 1
ATOM 3569 N N . SER B 1 202 ? 43.105 29.067 33.405 1.00 18.47 202 SER B N 1
ATOM 3570 C CA . SER B 1 202 ? 42.780 30.403 32.834 1.00 19.53 202 SER B CA 1
ATOM 3571 C C . SER B 1 202 ? 41.277 30.645 32.836 1.00 19.65 202 SER B C 1
ATOM 3572 O O . SER B 1 202 ? 40.545 29.937 32.159 1.00 18.69 202 SER B O 1
ATOM 3575 N N . PRO B 1 203 ? 40.761 31.637 33.591 1.00 20.68 203 PRO B N 1
ATOM 3576 C CA . PRO B 1 203 ? 39.338 31.971 33.544 1.00 19.51 203 PRO B CA 1
ATOM 3577 C C . PRO B 1 203 ? 38.796 32.400 32.166 1.00 19.04 203 PRO B C 1
ATOM 3578 O O . PRO B 1 203 ? 37.619 32.148 31.866 1.00 17.88 203 PRO B O 1
ATOM 3582 N N . ILE B 1 204 ? 39.640 33.062 31.375 1.00 18.63 204 ILE B N 1
ATOM 3583 C CA . ILE B 1 204 ? 39.280 33.520 30.034 1.00 19.15 204 ILE B CA 1
ATOM 3584 C C . ILE B 1 204 ? 39.219 32.309 29.085 1.00 17.78 204 ILE B C 1
ATOM 3585 O O . ILE B 1 204 ? 38.295 32.218 28.290 1.00 16.01 204 ILE B O 1
ATOM 3590 N N . SER B 1 205 ? 40.195 31.401 29.164 1.00 15.99 205 SER B N 1
ATOM 3591 C CA . SER B 1 205 ? 40.141 30.182 28.380 1.00 17.23 205 SER B CA 1
ATOM 3592 C C . SER B 1 205 ? 38.857 29.400 28.722 1.00 16.38 205 SER B C 1
ATOM 3593 O O . SER B 1 205 ? 38.177 28.899 27.805 1.00 15.75 205 SER B O 1
ATOM 3596 N N . LEU B 1 206 ? 38.507 29.347 30.002 1.00 15.61 206 LEU B N 1
ATOM 3597 C CA . LEU B 1 206 ? 37.355 28.565 30.435 1.00 16.15 206 LEU B CA 1
ATOM 3598 C C . LEU B 1 206 ? 36.082 29.231 29.913 1.00 15.98 206 LEU B C 1
ATOM 3599 O O . LEU B 1 206 ? 35.112 28.554 29.535 1.00 16.32 206 LEU B O 1
ATOM 3604 N N . ALA B 1 207 ? 36.062 30.561 29.920 1.00 14.80 207 ALA B N 1
ATOM 3605 C CA . ALA B 1 207 ? 34.901 31.277 29.424 1.00 14.86 207 ALA B CA 1
ATOM 3606 C C . ALA B 1 207 ? 34.754 31.069 27.908 1.00 14.57 207 ALA B C 1
ATOM 3607 O O . ALA B 1 207 ? 33.640 30.954 27.410 1.00 12.64 207 ALA B O 1
ATOM 3609 N N . LEU B 1 208 ? 35.871 31.077 27.162 1.00 13.78 208 LEU B N 1
ATOM 3610 C CA . LEU B 1 208 ? 35.798 30.889 25.744 1.00 14.74 208 LEU B CA 1
ATOM 3611 C C . LEU B 1 208 ? 35.414 29.444 25.408 1.00 14.34 208 LEU B C 1
ATOM 3612 O O . LEU B 1 208 ? 34.670 29.211 24.473 1.00 12.76 208 LEU B O 1
ATOM 3617 N N . ILE B 1 209 ? 35.960 28.464 26.152 1.00 14.02 209 ILE B N 1
ATOM 3618 C CA . ILE B 1 209 ? 35.569 27.047 25.962 1.00 13.86 209 ILE B CA 1
ATOM 3619 C C . ILE B 1 209 ? 34.048 26.928 26.069 1.00 12.89 209 ILE B C 1
ATOM 3620 O O . ILE B 1 209 ? 33.417 26.330 25.192 1.00 12.36 209 ILE B O 1
ATOM 3625 N N . LYS B 1 210 ? 33.470 27.498 27.124 1.00 14.24 210 LYS B N 1
ATOM 3626 C CA . LYS B 1 210 ? 32.026 27.366 27.355 1.00 15.40 210 LYS B CA 1
ATOM 3627 C C . LYS B 1 210 ? 31.225 28.030 26.238 1.00 15.03 210 LYS B C 1
ATOM 3628 O O . LYS B 1 210 ? 30.208 27.478 25.800 1.00 13.05 210 LYS B O 1
ATOM 3634 N N . GLU B 1 211 ? 31.666 29.213 25.803 1.00 14.46 211 GLU B N 1
ATOM 3635 C CA . GLU B 1 211 ? 30.954 29.960 24.772 1.00 15.16 211 GLU B CA 1
ATOM 3636 C C . GLU B 1 211 ? 31.009 29.174 23.452 1.00 13.93 211 GLU B C 1
ATOM 3637 O O . GLU B 1 211 ? 29.991 29.051 22.766 1.00 12.59 211 GLU B O 1
ATOM 3643 N N . VAL B 1 212 ? 32.207 28.711 23.063 1.00 13.31 212 VAL B N 1
ATOM 3644 C CA . VAL B 1 212 ? 32.332 28.066 21.772 1.00 14.22 212 VAL B CA 1
ATOM 3645 C C . VAL B 1 212 ? 31.669 26.678 21.784 1.00 13.50 212 VAL B C 1
ATOM 3646 O O . VAL B 1 212 ? 31.088 26.284 20.776 1.00 11.86 212 VAL B O 1
ATOM 3650 N N . VAL B 1 213 ? 31.669 25.999 22.937 1.00 13.95 213 VAL B N 1
ATOM 3651 C CA . VAL B 1 213 ? 31.014 24.723 23.050 1.00 13.71 213 VAL B CA 1
ATOM 3652 C C . VAL B 1 213 ? 29.507 24.923 22.968 1.00 13.85 213 VAL B C 1
ATOM 3653 O O . VAL B 1 213 ? 28.846 24.277 22.154 1.00 12.76 213 VAL B O 1
ATOM 3657 N N . ASN B 1 214 ? 28.968 25.772 23.830 1.00 14.91 214 ASN B N 1
ATOM 3658 C CA . ASN B 1 214 ? 27.499 25.958 23.861 1.00 15.54 214 ASN B CA 1
ATOM 3659 C C . ASN B 1 214 ? 26.952 26.543 22.557 1.00 14.87 214 ASN B C 1
ATOM 3660 O O . ASN B 1 214 ? 25.966 26.021 22.068 1.00 15.06 214 ASN B O 1
ATOM 3665 N N . ARG B 1 215 ? 27.557 27.605 22.044 1.00 13.69 215 ARG B N 1
ATOM 3666 C CA . ARG B 1 215 ? 27.054 28.202 20.783 1.00 13.61 215 ARG B CA 1
ATOM 3667 C C . ARG B 1 215 ? 27.342 27.287 19.585 1.00 12.81 215 ARG B C 1
ATOM 3668 O O . ARG B 1 215 ? 26.547 27.265 18.678 1.00 11.80 215 ARG B O 1
ATOM 3676 N N . GLY B 1 216 ? 28.520 26.667 19.568 1.00 14.11 216 GLY B N 1
ATOM 3677 C CA . GLY B 1 216 ? 28.963 25.801 18.464 1.00 13.48 216 GLY B CA 1
ATOM 3678 C C . GLY B 1 216 ? 28.113 24.555 18.321 1.00 15.16 216 GLY B C 1
ATOM 3679 O O . GLY B 1 216 ? 27.743 24.205 17.218 1.00 14.35 216 GLY B O 1
ATOM 3680 N N . LEU B 1 217 ? 27.726 23.957 19.445 1.00 16.44 217 LEU B N 1
ATOM 3681 C CA . LEU B 1 217 ? 26.926 22.705 19.464 1.00 18.73 217 LEU B CA 1
ATOM 3682 C C . LEU B 1 217 ? 25.558 22.948 18.810 1.00 18.88 217 LEU B C 1
ATOM 3683 O O . LEU B 1 217 ? 25.064 22.086 18.092 1.00 17.10 217 LEU B O 1
ATOM 3688 N N . ASP B 1 218 ? 25.010 24.142 18.999 1.00 18.66 218 ASP B N 1
ATOM 3689 C CA . ASP B 1 218 ? 23.701 24.584 18.468 1.00 20.11 218 ASP B CA 1
ATOM 3690 C C . ASP B 1 218 ? 23.759 24.963 16.980 1.00 20.68 218 ASP B C 1
ATOM 3691 O O . ASP B 1 218 ? 22.717 25.277 16.419 1.00 26.14 218 ASP B O 1
ATOM 3696 N N . SER B 1 219 ? 24.942 24.964 16.381 1.00 16.59 219 SER B N 1
ATOM 3697 C CA . SER B 1 219 ? 25.129 25.415 14.991 1.00 17.21 219 SER B CA 1
ATOM 3698 C C . SER B 1 219 ? 25.557 24.273 14.073 1.00 16.09 219 SER B C 1
ATOM 3699 O O . SER B 1 219 ? 25.943 23.226 14.540 1.00 15.77 219 SER B O 1
ATOM 3702 N N . PRO B 1 220 ? 25.575 24.518 12.748 1.00 16.26 220 PRO B N 1
ATOM 3703 C CA . PRO B 1 220 ? 26.169 23.593 11.796 1.00 16.64 220 PRO B CA 1
ATOM 3704 C C . PRO B 1 220 ? 27.656 23.469 12.163 1.00 15.42 220 PRO B C 1
ATOM 3705 O O . PRO B 1 220 ? 28.272 24.447 12.496 1.00 15.79 220 PRO B O 1
ATOM 3709 N N . LEU B 1 221 ? 28.221 22.291 11.916 1.00 15.79 221 LEU B N 1
ATOM 3710 C CA . LEU B 1 221 ? 29.598 21.988 12.379 1.00 15.56 221 LEU B CA 1
ATOM 3711 C C . LEU B 1 221 ? 30.603 23.021 11.865 1.00 14.40 221 LEU B C 1
ATOM 3712 O O . LEU B 1 221 ? 31.397 23.478 12.679 1.00 14.53 221 LEU B O 1
ATOM 3717 N N . LEU B 1 222 ? 30.500 23.435 10.608 1.00 15.48 222 LEU B N 1
ATOM 3718 C CA . LEU B 1 222 ? 31.447 24.451 10.081 1.00 17.12 222 LEU B CA 1
ATOM 3719 C C . LEU B 1 222 ? 31.300 25.783 10.833 1.00 14.76 222 LEU B C 1
ATOM 3720 O O . LEU B 1 222 ? 32.292 26.479 10.968 1.00 14.06 222 LEU B O 1
ATOM 3725 N N . SER B 1 223 ? 30.077 26.188 11.168 1.00 14.14 223 SER B N 1
ATOM 3726 C CA . SER B 1 223 ? 29.902 27.442 11.949 1.00 13.88 223 SER B CA 1
ATOM 3727 C C . SER B 1 223 ? 30.503 27.260 13.352 1.00 13.38 223 SER B C 1
ATOM 3728 O O . SER B 1 223 ? 31.130 28.181 13.856 1.00 13.12 223 SER B O 1
ATOM 3731 N N . GLY B 1 224 ? 30.313 26.085 13.946 1.00 12.73 224 GLY B N 1
ATOM 3732 C CA . GLY B 1 224 ? 30.921 25.833 15.263 1.00 12.78 224 GLY B CA 1
ATOM 3733 C C . GLY B 1 224 ? 32.436 25.883 15.173 1.00 12.77 224 GLY B C 1
ATOM 3734 O O . GLY B 1 224 ? 33.073 26.445 16.052 1.00 12.74 224 GLY B O 1
ATOM 3735 N N . LEU B 1 225 ? 32.982 25.304 14.114 1.00 12.51 225 LEU B N 1
ATOM 3736 C CA . LEU B 1 225 ? 34.449 25.289 13.917 1.00 14.11 225 LEU B CA 1
ATOM 3737 C C . LEU B 1 225 ? 34.973 26.722 13.721 1.00 13.44 225 LEU B C 1
ATOM 3738 O O . LEU B 1 225 ? 35.974 27.071 14.334 1.00 12.54 225 LEU B O 1
ATOM 3743 N N . ALA B 1 226 ? 34.270 27.537 12.936 1.00 13.97 226 ALA B N 1
ATOM 3744 C CA . ALA B 1 226 ? 34.701 28.933 12.671 1.00 13.95 226 ALA B CA 1
ATOM 3745 C C . ALA B 1 226 ? 34.767 29.712 14.008 1.00 13.57 226 ALA B C 1
ATOM 3746 O O . ALA B 1 226 ? 35.687 30.482 14.305 1.00 12.23 226 ALA B O 1
ATOM 3748 N N . LEU B 1 227 ? 33.756 29.467 14.827 1.00 11.63 227 LEU B N 1
ATOM 3749 C CA . LEU B 1 227 ? 33.681 30.092 16.163 1.00 14.15 227 LEU B CA 1
ATOM 3750 C C . LEU B 1 227 ? 34.869 29.611 17.008 1.00 13.52 227 LEU B C 1
ATOM 3751 O O . LEU B 1 227 ? 35.477 30.429 17.668 1.00 14.37 227 LEU B O 1
ATOM 3756 N N . GLU B 1 228 ? 35.193 28.323 16.939 1.00 13.63 228 GLU B N 1
ATOM 3757 C CA . GLU B 1 228 ? 36.346 27.807 17.725 1.00 14.99 228 GLU B CA 1
ATOM 3758 C C . GLU B 1 228 ? 37.622 28.516 17.254 1.00 14.43 228 GLU B C 1
ATOM 3759 O O . GLU B 1 228 ? 38.407 28.920 18.098 1.00 14.91 228 GLU B O 1
ATOM 3765 N N . SER B 1 229 ? 37.791 28.683 15.943 1.00 14.85 229 SER B N 1
ATOM 3766 C CA . SER B 1 229 ? 39.035 29.317 15.424 1.00 16.57 229 SER B CA 1
ATOM 3767 C C . SER B 1 229 ? 39.170 30.784 15.856 1.00 17.39 229 SER B C 1
ATOM 3768 O O . SER B 1 229 ? 40.224 31.148 16.333 1.00 17.20 229 SER B O 1
ATOM 3771 N N . VAL B 1 230 ? 38.108 31.580 15.743 1.00 18.55 230 VAL B N 1
ATOM 3772 C CA . VAL B 1 230 ? 38.223 33.014 16.142 1.00 18.25 230 VAL B CA 1
ATOM 3773 C C . VAL B 1 230 ? 38.504 33.109 17.644 1.00 18.34 230 VAL B C 1
ATOM 3774 O O . VAL B 1 230 ? 39.319 33.924 18.010 1.00 17.60 230 VAL B O 1
ATOM 3778 N N . GLY B 1 231 ? 37.889 32.240 18.454 1.00 15.12 231 GLY B N 1
ATOM 3779 C CA . GLY B 1 231 ? 38.097 32.192 19.916 1.00 16.07 231 GLY B CA 1
ATOM 3780 C C . GLY B 1 231 ? 39.543 31.874 20.261 1.00 15.40 231 GLY B C 1
ATOM 3781 O O . GLY B 1 231 ? 40.056 32.395 21.251 1.00 15.62 231 GLY B O 1
ATOM 3782 N N . TRP B 1 232 ? 40.160 31.015 19.454 1.00 15.62 232 TRP B N 1
ATOM 3783 C CA . TRP B 1 232 ? 41.581 30.633 19.611 1.00 18.14 232 TRP B CA 1
ATOM 3784 C C . TRP B 1 232 ? 42.437 31.886 19.431 1.00 18.89 232 TRP B C 1
ATOM 3785 O O . TRP B 1 232 ? 43.394 32.035 20.166 1.00 21.30 232 TRP B O 1
ATOM 3796 N N . GLY B 1 233 ? 42.088 32.740 18.472 1.00 18.29 233 GLY B N 1
ATOM 3797 C CA . GLY B 1 233 ? 42.795 34.019 18.338 1.00 19.16 233 GLY B CA 1
ATOM 3798 C C . GLY B 1 233 ? 42.618 34.854 19.596 1.00 18.96 233 GLY B C 1
ATOM 3799 O O . GLY B 1 233 ? 43.610 35.380 20.076 1.00 22.58 233 GLY B O 1
ATOM 3800 N N . VAL B 1 234 ? 41.408 34.917 20.153 1.00 17.77 234 VAL B N 1
ATOM 3801 C CA . VAL B 1 234 ? 41.219 35.726 21.392 1.00 18.27 234 VAL B CA 1
ATOM 3802 C C . VAL B 1 234 ? 42.044 35.116 22.529 1.00 20.07 234 VAL B C 1
ATOM 3803 O O . VAL B 1 234 ? 42.835 35.844 23.128 1.00 18.39 234 VAL B O 1
ATOM 3807 N N . VAL B 1 235 ? 42.008 33.789 22.684 1.00 18.37 235 VAL B N 1
ATOM 3808 C CA . VAL B 1 235 ? 42.760 33.118 23.791 1.00 19.27 235 VAL B CA 1
ATOM 3809 C C . VAL B 1 235 ? 44.271 33.342 23.640 1.00 19.91 235 VAL B C 1
ATOM 3810 O O . VAL B 1 235 ? 44.938 33.468 24.645 1.00 19.35 235 VAL B O 1
ATOM 3814 N N . PHE B 1 236 ? 44.786 33.455 22.413 1.00 22.75 236 PHE B N 1
ATOM 3815 C CA . PHE B 1 236 ? 46.227 33.733 22.171 1.00 24.74 236 PHE B CA 1
ATOM 3816 C C . PHE B 1 236 ? 46.670 35.148 22.595 1.00 26.07 236 PHE B C 1
ATOM 3817 O O . PHE B 1 236 ? 47.866 35.411 22.533 1.00 29.79 236 PHE B O 1
ATOM 3825 N N . SER B 1 237 ? 45.755 36.067 22.883 1.00 23.30 237 SER B N 1
ATOM 3826 C CA . SER B 1 237 ? 46.126 37.424 23.342 1.00 24.17 237 SER B CA 1
ATOM 3827 C C . SER B 1 237 ? 46.221 37.482 24.877 1.00 25.37 237 SER B C 1
ATOM 3828 O O . SER B 1 237 ? 46.597 38.539 25.381 1.00 25.25 237 SER B O 1
ATOM 3831 N N . THR B 1 238 ? 45.957 36.380 25.589 1.00 20.66 238 THR B N 1
ATOM 3832 C CA . THR B 1 238 ? 45.850 36.465 27.027 1.00 21.89 238 THR B CA 1
ATOM 3833 C C . THR B 1 238 ? 47.231 36.290 27.686 1.00 22.02 238 THR B C 1
ATOM 3834 O O . THR B 1 238 ? 48.115 35.600 27.183 1.00 20.97 238 THR B O 1
ATOM 3838 N N . GLU B 1 239 ? 47.368 36.865 28.878 1.00 28.47 239 GLU B N 1
ATOM 3839 C CA . GLU B 1 239 ? 48.607 36.695 29.683 1.00 33.10 239 GLU B CA 1
ATOM 3840 C C . GLU B 1 239 ? 48.772 35.217 30.101 1.00 31.37 239 GLU B C 1
ATOM 3841 O O . GLU B 1 239 ? 49.871 34.679 30.055 1.00 29.77 239 GLU B O 1
ATOM 3847 N N . ASP B 1 240 ? 47.662 34.535 30.421 1.00 31.27 240 ASP B N 1
ATOM 3848 C CA . ASP B 1 240 ? 47.692 33.083 30.825 1.00 29.85 240 ASP B CA 1
ATOM 3849 C C . ASP B 1 240 ? 48.221 32.202 29.680 1.00 28.38 240 ASP B C 1
ATOM 3850 O O . ASP B 1 240 ? 48.923 31.216 29.935 1.00 27.83 240 ASP B O 1
ATOM 3855 N N . LYS B 1 241 ? 47.939 32.559 28.415 1.00 26.29 241 LYS B N 1
ATOM 3856 C CA . LYS B 1 241 ? 48.549 31.867 27.293 1.00 26.47 241 LYS B CA 1
ATOM 3857 C C . LYS B 1 241 ? 50.077 32.032 27.339 1.00 28.53 241 LYS B C 1
ATOM 3858 O O . LYS B 1 241 ? 50.820 31.074 27.070 1.00 25.50 241 LYS B O 1
ATOM 3864 N N . LYS B 1 242 ? 50.546 33.256 27.598 1.00 31.88 242 LYS B N 1
ATOM 3865 C CA . LYS B 1 242 ? 51.997 33.495 27.610 1.00 36.79 242 LYS B CA 1
ATOM 3866 C C . LYS B 1 242 ? 52.625 32.642 28.718 1.00 35.11 242 LYS B C 1
ATOM 3867 O O . LYS B 1 242 ? 53.597 31.943 28.472 1.00 33.66 242 LYS B O 1
ATOM 3873 N N . GLU B 1 243 ? 52.004 32.649 29.905 1.00 35.01 243 GLU B N 1
ATOM 3874 C CA . GLU B 1 243 ? 52.473 31.831 31.039 1.00 35.52 243 GLU B CA 1
ATOM 3875 C C . GLU B 1 243 ? 52.519 30.347 30.662 1.00 35.39 243 GLU B C 1
ATOM 3876 O O . GLU B 1 243 ? 53.536 29.661 30.874 1.00 35.11 243 GLU B O 1
ATOM 3882 N N . GLY B 1 244 ? 51.411 29.839 30.103 1.00 31.34 244 GLY B N 1
ATOM 3883 C CA . GLY B 1 244 ? 51.278 28.425 29.878 1.00 30.89 244 GLY B CA 1
ATOM 3884 C C . GLY B 1 244 ? 52.291 27.914 28.874 1.00 34.69 244 GLY B C 1
ATOM 3885 O O . GLY B 1 244 ? 52.853 26.822 29.057 1.00 36.68 244 GLY B O 1
ATOM 3886 N N . VAL B 1 245 ? 52.445 28.658 27.781 1.00 35.22 245 VAL B N 1
ATOM 3887 C CA . VAL B 1 245 ? 53.354 28.250 26.676 1.00 41.40 245 VAL B CA 1
ATOM 3888 C C . VAL B 1 245 ? 54.795 28.239 27.179 1.00 43.48 245 VAL B C 1
ATOM 3889 O O . VAL B 1 245 ? 55.496 27.275 26.896 1.00 46.36 245 VAL B O 1
ATOM 3893 N N . SER B 1 246 ? 55.185 29.264 27.932 1.00 48.81 246 SER B N 1
ATOM 3894 C CA . SER B 1 246 ? 56.558 29.337 28.491 1.00 53.88 246 SER B CA 1
ATOM 3895 C C . SER B 1 246 ? 56.763 28.188 29.483 1.00 54.91 246 SER B C 1
ATOM 3896 O O . SER B 1 246 ? 57.815 27.561 29.443 1.00 51.83 246 SER B O 1
ATOM 3899 N N . ALA B 1 247 ? 55.750 27.872 30.290 1.00 54.70 247 ALA B N 1
ATOM 3900 C CA . ALA B 1 247 ? 55.923 26.777 31.266 1.00 51.94 247 ALA B CA 1
ATOM 3901 C C . ALA B 1 247 ? 56.232 25.473 30.533 1.00 52.68 247 ALA B C 1
ATOM 3902 O O . ALA B 1 247 ? 57.197 24.809 30.914 1.00 52.10 247 ALA B O 1
ATOM 3904 N N . PHE B 1 248 ? 55.515 25.156 29.456 1.00 49.49 248 PHE B N 1
ATOM 3905 C CA . PHE B 1 248 ? 55.847 23.900 28.737 1.00 52.21 248 PHE B CA 1
ATOM 3906 C C . PHE B 1 248 ? 57.265 23.999 28.167 1.00 52.45 248 PHE B C 1
ATOM 3907 O O . PHE B 1 248 ? 57.997 23.020 28.229 1.00 52.14 248 PHE B O 1
ATOM 3915 N N . LEU B 1 249 ? 57.616 25.166 27.633 1.00 52.50 249 LEU B N 1
ATOM 3916 C CA . LEU B 1 249 ? 58.948 25.432 27.043 1.00 57.93 249 LEU B CA 1
ATOM 3917 C C . LEU B 1 249 ? 60.038 25.288 28.115 1.00 58.04 249 LEU B C 1
ATOM 3918 O O . LEU B 1 249 ? 61.025 24.602 27.842 1.00 62.02 249 LEU B O 1
ATOM 3923 N N . GLU B 1 250 ? 59.795 25.834 29.309 1.00 57.12 250 GLU B N 1
ATOM 3924 C CA . GLU B 1 250 ? 60.744 25.888 30.453 1.00 54.29 250 GLU B CA 1
ATOM 3925 C C . GLU B 1 250 ? 60.615 24.655 31.354 1.00 58.47 250 GLU B C 1
ATOM 3926 O O . GLU B 1 250 ? 61.188 24.683 32.450 1.00 57.12 250 GLU B O 1
ATOM 3932 N N . LYS B 1 251 ? 59.762 23.695 31.004 1.00 59.89 251 LYS B N 1
ATOM 3933 C CA . LYS B 1 251 ? 59.604 22.440 31.794 1.00 62.85 251 LYS B CA 1
ATOM 3934 C C . LYS B 1 251 ? 59.293 22.734 33.266 1.00 60.06 251 LYS B C 1
ATOM 3935 O O . LYS B 1 251 ? 59.827 22.030 34.126 1.00 65.76 251 LYS B O 1
ATOM 3941 N N . ARG B 1 252 ? 58.435 23.714 33.534 1.00 57.40 252 ARG B N 1
ATOM 3942 C CA . ARG B 1 252 ? 58.076 24.118 34.913 1.00 53.81 252 ARG B CA 1
ATOM 3943 C C . ARG B 1 252 ? 56.552 24.172 35.016 1.00 58.24 252 ARG B C 1
ATOM 3944 O O . ARG B 1 252 ? 55.883 24.167 33.970 1.00 52.99 252 ARG B O 1
ATOM 3952 N N . GLU B 1 253 ? 56.031 24.131 36.238 1.00 58.51 253 GLU B N 1
ATOM 3953 C CA . GLU B 1 253 ? 54.565 24.186 36.433 1.00 59.37 253 GLU B CA 1
ATOM 3954 C C . GLU B 1 253 ? 54.069 25.613 36.204 1.00 57.15 253 GLU B C 1
ATOM 3955 O O . GLU B 1 253 ? 54.704 26.537 36.723 1.00 56.11 253 GLU B O 1
ATOM 3961 N N . PRO B 1 254 ? 52.942 25.831 35.487 1.00 52.09 254 PRO B N 1
ATOM 3962 C CA . PRO B 1 254 ? 52.418 27.176 35.264 1.00 46.64 254 PRO B CA 1
ATOM 3963 C C . PRO B 1 254 ? 51.478 27.658 36.372 1.00 42.25 254 PRO B C 1
ATOM 3964 O O . PRO B 1 254 ? 50.857 26.839 36.970 1.00 45.35 254 PRO B O 1
ATOM 3968 N N . THR B 1 255 ? 51.435 28.972 36.599 1.00 42.73 255 THR B N 1
ATOM 3969 C CA . THR B 1 255 ? 50.487 29.607 37.532 1.00 43.20 255 THR B CA 1
ATOM 3970 C C . THR B 1 255 ? 49.631 30.636 36.771 1.00 46.07 255 THR B C 1
ATOM 3971 O O . THR B 1 255 ? 50.154 31.635 36.273 1.00 43.37 255 THR B O 1
ATOM 3975 N N . PHE B 1 256 ? 48.308 30.407 36.708 1.00 43.32 256 PHE B N 1
ATOM 3976 C CA . PHE B 1 256 ? 47.413 31.212 35.866 1.00 42.05 256 PHE B CA 1
ATOM 3977 C C . PHE B 1 256 ? 46.823 32.344 36.712 1.00 47.91 256 PHE B C 1
ATOM 3978 O O . PHE B 1 256 ? 45.711 32.243 37.231 1.00 48.89 256 PHE B O 1
ATOM 3986 N N . LYS B 1 257 ? 47.591 33.436 36.776 1.00 56.66 257 LYS B N 1
ATOM 3987 C CA . LYS B 1 257 ? 47.389 34.565 37.673 1.00 62.65 257 LYS B CA 1
ATOM 3988 C C . LYS B 1 257 ? 46.132 35.336 37.260 1.00 61.63 257 LYS B C 1
ATOM 3989 O O . LYS B 1 257 ? 45.047 34.763 37.218 1.00 63.27 257 LYS B O 1
ATOM 3995 N N . MET C 1 1 ? 55.201 10.959 -2.002 1.00 69.42 1 MET C N 1
ATOM 3996 C CA . MET C 1 1 ? 55.359 9.466 -1.915 1.00 73.62 1 MET C CA 1
ATOM 3997 C C . MET C 1 1 ? 56.529 9.094 -0.994 1.00 70.54 1 MET C C 1
ATOM 3998 O O . MET C 1 1 ? 56.553 7.983 -0.456 1.00 75.43 1 MET C O 1
ATOM 4003 N N . GLU C 1 2 ? 57.508 10.000 -0.859 1.00 65.56 2 GLU C N 1
ATOM 4004 C CA . GLU C 1 2 ? 58.552 9.916 0.168 1.00 60.00 2 GLU C CA 1
ATOM 4005 C C . GLU C 1 2 ? 58.532 11.220 0.969 1.00 51.31 2 GLU C C 1
ATOM 4006 O O . GLU C 1 2 ? 58.674 12.296 0.426 1.00 46.47 2 GLU C O 1
ATOM 4012 N N . PHE C 1 3 ? 58.326 11.075 2.275 1.00 42.30 3 PHE C N 1
ATOM 4013 C CA . PHE C 1 3 ? 57.979 12.153 3.150 1.00 41.82 3 PHE C CA 1
ATOM 4014 C C . PHE C 1 3 ? 59.003 12.167 4.291 1.00 37.24 3 PHE C C 1
ATOM 4015 O O . PHE C 1 3 ? 59.565 11.147 4.619 1.00 42.96 3 PHE C O 1
ATOM 4023 N N . GLU C 1 4 ? 59.217 13.337 4.886 1.00 39.63 4 GLU C N 1
ATOM 4024 C CA . GLU C 1 4 ? 60.122 13.498 6.005 1.00 42.74 4 GLU C CA 1
ATOM 4025 C C . GLU C 1 4 ? 59.494 13.013 7.311 1.00 43.41 4 GLU C C 1
ATOM 4026 O O . GLU C 1 4 ? 60.201 12.500 8.164 1.00 41.37 4 GLU C O 1
ATOM 4032 N N . THR C 1 5 ? 58.187 13.247 7.495 1.00 41.18 5 THR C N 1
ATOM 4033 C CA . THR C 1 5 ? 57.558 13.099 8.825 1.00 38.07 5 THR C CA 1
ATOM 4034 C C . THR C 1 5 ? 56.519 11.966 8.856 1.00 35.67 5 THR C C 1
ATOM 4035 O O . THR C 1 5 ? 56.063 11.602 9.946 1.00 35.38 5 THR C O 1
ATOM 4039 N N . ILE C 1 6 ? 56.147 11.410 7.693 1.00 34.72 6 ILE C N 1
ATOM 4040 C CA . ILE C 1 6 ? 55.220 10.277 7.639 1.00 35.56 6 ILE C CA 1
ATOM 4041 C C . ILE C 1 6 ? 55.742 9.192 6.693 1.00 37.83 6 ILE C C 1
ATOM 4042 O O . ILE C 1 6 ? 56.505 9.473 5.757 1.00 33.19 6 ILE C O 1
ATOM 4047 N N . GLU C 1 7 ? 55.273 7.966 6.953 1.00 37.20 7 GLU C N 1
ATOM 4048 C CA . GLU C 1 7 ? 55.416 6.827 6.078 1.00 39.87 7 GLU C CA 1
ATOM 4049 C C . GLU C 1 7 ? 54.043 6.481 5.475 1.00 40.54 7 GLU C C 1
ATOM 4050 O O . GLU C 1 7 ? 53.042 6.411 6.194 1.00 36.52 7 GLU C O 1
ATOM 4056 N N . THR C 1 8 ? 54.014 6.265 4.155 1.00 39.15 8 THR C N 1
ATOM 4057 C CA . THR C 1 8 ? 52.840 5.766 3.438 1.00 38.20 8 THR C CA 1
ATOM 4058 C C . THR C 1 8 ? 53.158 4.375 2.876 1.00 41.71 8 THR C C 1
ATOM 4059 O O . THR C 1 8 ? 54.212 4.179 2.308 1.00 42.30 8 THR C O 1
ATOM 4063 N N . LYS C 1 9 ? 52.230 3.429 3.069 1.00 41.22 9 LYS C N 1
ATOM 4064 C CA . LYS C 1 9 ? 52.332 2.022 2.641 1.00 44.45 9 LYS C CA 1
ATOM 4065 C C . LYS C 1 9 ? 51.003 1.634 1.984 1.00 45.84 9 LYS C C 1
ATOM 4066 O O . LYS C 1 9 ? 49.940 1.780 2.597 1.00 48.65 9 LYS C O 1
ATOM 4072 N N . LYS C 1 10 ? 51.062 1.125 0.754 1.00 46.22 10 LYS C N 1
ATOM 4073 C CA . LYS C 1 10 ? 49.872 0.756 -0.021 1.00 46.53 10 LYS C CA 1
ATOM 4074 C C . LYS C 1 10 ? 49.816 -0.767 -0.179 1.00 44.02 10 LYS C C 1
ATOM 4075 O O . LYS C 1 10 ? 50.431 -1.289 -1.080 1.00 50.00 10 LYS C O 1
ATOM 4081 N N . GLU C 1 11 ? 49.097 -1.453 0.719 1.00 41.03 11 GLU C N 1
ATOM 4082 C CA . GLU C 1 11 ? 48.876 -2.904 0.681 1.00 40.06 11 GLU C CA 1
ATOM 4083 C C . GLU C 1 11 ? 47.560 -3.200 -0.047 1.00 39.88 11 GLU C C 1
ATOM 4084 O O . GLU C 1 11 ? 46.490 -3.305 0.585 1.00 40.77 11 GLU C O 1
ATOM 4090 N N . GLY C 1 12 ? 47.636 -3.348 -1.368 1.00 37.41 12 GLY C N 1
ATOM 4091 C CA . GLY C 1 12 ? 46.470 -3.663 -2.193 1.00 34.40 12 GLY C CA 1
ATOM 4092 C C . GLY C 1 12 ? 45.485 -2.494 -2.263 1.00 32.23 12 GLY C C 1
ATOM 4093 O O . GLY C 1 12 ? 45.782 -1.473 -2.887 1.00 29.65 12 GLY C O 1
ATOM 4094 N N A ASN C 1 13 ? 44.322 -2.708 -1.620 0.50 29.99 13 ASN C N 1
ATOM 4095 N N B ASN C 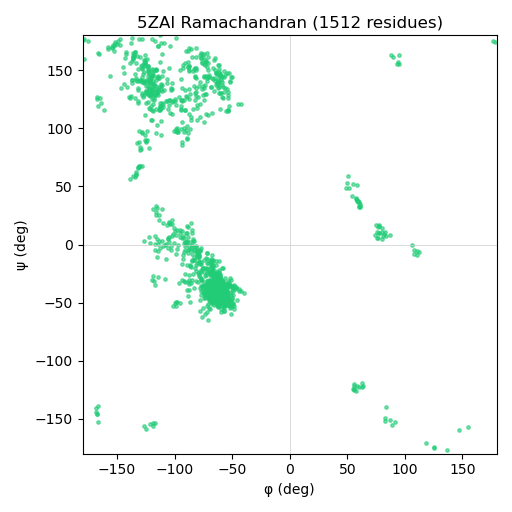1 13 ? 44.303 -2.628 -1.654 0.50 28.88 13 ASN C N 1
ATOM 4096 C CA A ASN C 1 13 ? 43.184 -1.781 -1.519 0.50 30.14 13 ASN C CA 1
ATOM 4097 C CA B ASN C 1 13 ? 43.325 -1.529 -1.667 0.50 28.13 13 ASN C CA 1
ATOM 4098 C C A ASN C 1 13 ? 43.375 -0.772 -0.375 0.50 30.12 13 ASN C C 1
ATOM 4099 C C B ASN C 1 13 ? 43.286 -0.821 -0.299 0.50 28.75 13 ASN C C 1
ATOM 4100 O O A ASN C 1 13 ? 42.696 0.259 -0.351 0.50 30.57 13 ASN C O 1
ATOM 4101 O O B ASN C 1 13 ? 42.351 -0.055 -0.035 0.50 28.49 13 ASN C O 1
ATOM 4110 N N . LEU C 1 14 ? 44.279 -1.088 0.563 1.00 27.85 14 LEU C N 1
ATOM 4111 C CA . LEU C 1 14 ? 44.490 -0.333 1.789 1.00 29.21 14 LEU C CA 1
ATOM 4112 C C . LEU C 1 14 ? 45.626 0.676 1.577 1.00 31.83 14 LEU C C 1
ATOM 4113 O O . LEU C 1 14 ? 46.617 0.377 0.876 1.00 32.07 14 LEU C O 1
ATOM 4118 N N . PHE C 1 15 ? 45.493 1.861 2.195 1.00 28.60 15 PHE C N 1
ATOM 4119 C CA . PHE C 1 15 ? 46.564 2.878 2.252 1.00 28.89 15 PHE C CA 1
ATOM 4120 C C . PHE C 1 15 ? 46.812 3.239 3.718 1.00 30.13 15 PHE C C 1
ATOM 4121 O O . PHE C 1 15 ? 45.942 3.829 4.371 1.00 25.49 15 PHE C O 1
ATOM 4129 N N . TRP C 1 16 ? 47.986 2.845 4.232 1.00 29.61 16 TRP C N 1
ATOM 4130 C CA . TRP C 1 16 ? 48.410 3.100 5.607 1.00 26.40 16 TRP C CA 1
ATOM 4131 C C . TRP C 1 16 ? 49.234 4.383 5.631 1.00 29.61 16 TRP C C 1
ATOM 4132 O O . TRP C 1 16 ? 50.224 4.517 4.859 1.00 27.19 16 TRP C O 1
ATOM 4143 N N . ILE C 1 17 ? 48.810 5.335 6.474 1.00 26.32 17 ILE C N 1
ATOM 4144 C CA . ILE C 1 17 ? 49.561 6.537 6.746 1.00 26.76 17 ILE C CA 1
ATOM 4145 C C . ILE C 1 17 ? 50.012 6.444 8.199 1.00 27.99 17 ILE C C 1
ATOM 4146 O O . ILE C 1 17 ? 49.187 6.353 9.125 1.00 24.61 17 ILE C O 1
ATOM 4151 N N . THR C 1 18 ? 51.328 6.428 8.382 1.00 27.06 18 THR C N 1
ATOM 4152 C CA . THR C 1 18 ? 51.904 6.335 9.741 1.00 28.57 18 THR C CA 1
ATOM 4153 C C . THR C 1 18 ? 52.613 7.648 10.070 1.00 28.10 18 THR C C 1
ATOM 4154 O O . THR C 1 18 ? 53.520 8.010 9.325 1.00 29.08 18 THR C O 1
ATOM 4158 N N . LEU C 1 19 ? 52.205 8.320 11.143 1.00 26.04 19 LEU C N 1
ATOM 4159 C CA . LEU C 1 19 ? 52.891 9.571 11.538 1.00 28.82 19 LEU C CA 1
ATOM 4160 C C . LEU C 1 19 ? 54.306 9.157 11.951 1.00 28.44 19 LEU C C 1
ATOM 4161 O O . LEU C 1 19 ? 54.396 8.282 12.793 1.00 27.69 19 LEU C O 1
ATOM 4166 N N . ASN C 1 20 ? 55.342 9.845 11.464 1.00 31.95 20 ASN C N 1
ATOM 4167 C CA . ASN C 1 20 ? 56.723 9.359 11.728 1.00 34.63 20 ASN C CA 1
ATOM 4168 C C . ASN C 1 20 ? 57.650 10.435 12.302 1.00 36.27 20 ASN C C 1
ATOM 4169 O O . ASN C 1 20 ? 58.616 10.800 11.639 1.00 37.95 20 ASN C O 1
ATOM 4174 N N . ARG C 1 21 ? 57.368 10.858 13.528 1.00 36.22 21 ARG C N 1
ATOM 4175 C CA . ARG C 1 21 ? 58.222 11.750 14.350 1.00 36.91 21 ARG C CA 1
ATOM 4176 C C . ARG C 1 21 ? 58.212 11.130 15.748 1.00 32.46 21 ARG C C 1
ATOM 4177 O O . ARG C 1 21 ? 57.906 11.849 16.681 1.00 32.15 21 ARG C O 1
ATOM 4185 N N . PRO C 1 22 ? 58.643 9.862 15.932 1.00 36.08 22 PRO C N 1
ATOM 4186 C CA . PRO C 1 22 ? 58.527 9.163 17.208 1.00 37.40 22 PRO C CA 1
ATOM 4187 C C . PRO C 1 22 ? 59.249 9.849 18.374 1.00 41.42 22 PRO C C 1
ATOM 4188 O O . PRO C 1 22 ? 58.739 9.820 19.457 1.00 37.82 22 PRO C O 1
ATOM 4192 N N . ASP C 1 23 ? 60.371 10.514 18.093 1.00 45.76 23 ASP C N 1
ATOM 4193 C CA . ASP C 1 23 ? 61.170 11.245 19.113 1.00 49.20 23 ASP C CA 1
ATOM 4194 C C . ASP C 1 23 ? 60.343 12.366 19.766 1.00 46.87 23 ASP C C 1
ATOM 4195 O O . ASP C 1 23 ? 60.645 12.706 20.915 1.00 46.36 23 ASP C O 1
ATOM 4200 N N . LYS C 1 24 ? 59.427 12.992 19.019 1.00 44.58 24 LYS C N 1
ATOM 4201 C CA . LYS C 1 24 ? 58.526 14.062 19.524 1.00 40.58 24 LYS C CA 1
ATOM 4202 C C . LYS C 1 24 ? 57.105 13.508 19.717 1.00 36.89 24 LYS C C 1
ATOM 4203 O O . LYS C 1 24 ? 56.172 14.301 19.709 1.00 35.10 24 LYS C O 1
ATOM 4209 N N . LEU C 1 25 ? 56.966 12.185 19.810 1.00 36.27 25 LEU C N 1
ATOM 4210 C CA . LEU C 1 25 ? 55.666 11.489 20.014 1.00 35.18 25 LEU C CA 1
ATOM 4211 C C . LEU C 1 25 ? 54.674 11.846 18.899 1.00 33.40 25 LEU C C 1
ATOM 4212 O O . LEU C 1 25 ? 53.514 12.095 19.204 1.00 34.71 25 LEU C O 1
ATOM 4217 N N . ASN C 1 26 ? 55.157 11.943 17.663 1.00 31.87 26 ASN C N 1
ATOM 4218 C CA . ASN C 1 26 ? 54.327 12.259 16.470 1.00 35.52 26 ASN C CA 1
ATOM 4219 C C . ASN C 1 26 ? 53.632 13.623 16.589 1.00 36.13 26 ASN C C 1
ATOM 4220 O O . ASN C 1 26 ? 52.577 13.785 15.972 1.00 30.73 26 ASN C O 1
ATOM 4225 N N . ALA C 1 27 ? 54.248 14.597 17.263 1.00 34.59 27 ALA C N 1
ATOM 4226 C CA . ALA C 1 27 ? 53.605 15.918 17.436 1.00 34.07 27 ALA C CA 1
ATOM 4227 C C . ALA C 1 27 ? 53.407 16.562 16.062 1.00 31.92 27 ALA C C 1
ATOM 4228 O O . ALA C 1 27 ? 54.301 16.456 15.222 1.00 28.61 27 ALA C O 1
ATOM 4230 N N . LEU C 1 28 ? 52.275 17.235 15.871 1.00 30.22 28 LEU C N 1
ATOM 4231 C CA . LEU C 1 28 ? 51.981 17.850 14.558 1.00 31.58 28 LEU C CA 1
ATOM 4232 C C . LEU C 1 28 ? 52.725 19.177 14.422 1.00 33.79 28 LEU C C 1
ATOM 4233 O O . LEU C 1 28 ? 52.480 20.076 15.222 1.00 36.81 28 LEU C O 1
ATOM 4238 N N . ASN C 1 29 ? 53.592 19.269 13.420 1.00 32.82 29 ASN C N 1
ATOM 4239 C CA . ASN C 1 29 ? 54.262 20.519 13.076 1.00 32.86 29 ASN C CA 1
ATOM 4240 C C . ASN C 1 29 ? 53.810 20.878 11.663 1.00 31.80 29 ASN C C 1
ATOM 4241 O O . ASN C 1 29 ? 53.091 20.095 11.038 1.00 31.14 29 ASN C O 1
ATOM 4246 N N . ALA C 1 30 ? 54.220 22.051 11.173 1.00 31.24 30 ALA C N 1
ATOM 4247 C CA . ALA C 1 30 ? 53.720 22.580 9.928 1.00 31.98 30 ALA C CA 1
ATOM 4248 C C . ALA C 1 30 ? 54.053 21.610 8.783 1.00 33.96 30 ALA C C 1
ATOM 4249 O O . ALA C 1 30 ? 53.240 21.414 7.857 1.00 33.10 30 ALA C O 1
ATOM 4251 N N . LYS C 1 31 ? 55.224 20.966 8.873 1.00 34.25 31 LYS C N 1
ATOM 4252 C CA . LYS C 1 31 ? 55.697 20.054 7.841 1.00 35.00 31 LYS C CA 1
ATOM 4253 C C . LYS C 1 31 ? 54.836 18.790 7.820 1.00 32.90 31 LYS C C 1
ATOM 4254 O O . LYS C 1 31 ? 54.462 18.311 6.733 1.00 34.00 31 LYS C O 1
ATOM 4260 N N . LEU C 1 32 ? 54.542 18.248 9.006 1.00 29.54 32 LEU C N 1
ATOM 4261 C CA . LEU C 1 32 ? 53.755 17.033 9.099 1.00 29.22 32 LEU C CA 1
ATOM 4262 C C . LEU C 1 32 ? 52.357 17.274 8.521 1.00 31.80 32 LEU C C 1
ATOM 4263 O O . LEU C 1 32 ? 51.856 16.417 7.783 1.00 31.86 32 LEU C O 1
ATOM 4268 N N . LEU C 1 33 ? 51.745 18.430 8.830 1.00 30.19 33 LEU C N 1
ATOM 4269 C CA . LEU C 1 33 ? 50.378 18.690 8.364 1.00 31.33 33 LEU C CA 1
ATOM 4270 C C . LEU C 1 33 ? 50.374 18.759 6.835 1.00 31.44 33 LEU C C 1
ATOM 4271 O O . LEU C 1 33 ? 49.513 18.141 6.176 1.00 28.99 33 LEU C O 1
ATOM 4276 N N . GLU C 1 34 ? 51.353 19.478 6.272 1.00 34.55 34 GLU C N 1
ATOM 4277 C CA . GLU C 1 34 ? 51.479 19.634 4.825 1.00 35.41 34 GLU C CA 1
ATOM 4278 C C . GLU C 1 34 ? 51.576 18.250 4.177 1.00 32.97 34 GLU C C 1
ATOM 4279 O O . GLU C 1 34 ? 50.925 18.008 3.171 1.00 33.10 34 GLU C O 1
ATOM 4285 N N . GLU C 1 35 ? 52.385 17.363 4.772 1.00 31.60 35 GLU C N 1
ATOM 4286 C CA . GLU C 1 35 ? 52.660 16.031 4.236 1.00 32.71 35 GLU C CA 1
ATOM 4287 C C . GLU C 1 35 ? 51.432 15.121 4.373 1.00 30.63 35 GLU C C 1
ATOM 4288 O O . GLU C 1 35 ? 51.090 14.363 3.461 1.00 28.91 35 GLU C O 1
ATOM 4294 N N . LEU C 1 36 ? 50.800 15.159 5.541 1.00 28.76 36 LEU C N 1
ATOM 4295 C CA . LEU C 1 36 ? 49.553 14.412 5.773 1.00 28.66 36 LEU C CA 1
ATOM 4296 C C . LEU C 1 36 ? 48.504 14.828 4.729 1.00 28.75 36 LEU C C 1
ATOM 4297 O O . LEU C 1 36 ? 47.844 13.978 4.124 1.00 29.32 36 LEU C O 1
ATOM 4302 N N . ASP C 1 37 ? 48.395 16.138 4.494 1.00 30.82 37 ASP C N 1
ATOM 4303 C CA . ASP C 1 37 ? 47.465 16.686 3.525 1.00 33.87 37 ASP C CA 1
ATOM 4304 C C . ASP C 1 37 ? 47.715 16.044 2.158 1.00 35.61 37 ASP C C 1
ATOM 4305 O O . ASP C 1 37 ? 46.791 15.547 1.495 1.00 31.94 37 ASP C O 1
ATOM 4310 N N . ARG C 1 38 ? 48.986 16.062 1.745 1.00 35.65 38 ARG C N 1
ATOM 4311 C CA . ARG C 1 38 ? 49.369 15.578 0.425 1.00 36.62 38 ARG C CA 1
ATOM 4312 C C . ARG C 1 38 ? 49.025 14.098 0.312 1.00 29.93 38 ARG C C 1
ATOM 4313 O O . ARG C 1 38 ? 48.466 13.687 -0.683 1.00 31.68 38 ARG C O 1
ATOM 4321 N N . ALA C 1 39 ? 49.351 13.332 1.358 1.00 27.68 39 ALA C N 1
ATOM 4322 C CA . ALA C 1 39 ? 49.178 11.898 1.369 1.00 27.39 39 ALA C CA 1
ATOM 4323 C C . ALA C 1 39 ? 47.691 11.528 1.296 1.00 30.30 39 ALA C C 1
ATOM 4324 O O . ALA C 1 39 ? 47.320 10.555 0.643 1.00 28.87 39 ALA C O 1
ATOM 4326 N N . VAL C 1 40 ? 46.849 12.280 2.012 1.00 31.46 40 VAL C N 1
ATOM 4327 C CA . VAL C 1 40 ? 45.417 12.018 2.006 1.00 31.22 40 VAL C CA 1
ATOM 4328 C C . VAL C 1 40 ? 44.865 12.365 0.617 1.00 31.57 40 VAL C C 1
ATOM 4329 O O . VAL C 1 40 ? 44.094 11.575 0.095 1.00 34.27 40 VAL C O 1
ATOM 4333 N N . SER C 1 41 ? 45.304 13.485 0.016 1.00 32.52 41 SER C N 1
ATOM 4334 C CA . SER C 1 41 ? 44.923 13.869 -1.371 1.00 34.50 41 SER C CA 1
ATOM 4335 C C . SER C 1 41 ? 45.335 12.782 -2.370 1.00 36.24 41 SER C C 1
ATOM 4336 O O . SER C 1 41 ? 44.588 12.490 -3.277 1.00 36.04 41 SER C O 1
ATOM 4339 N N . GLN C 1 42 ? 46.544 12.232 -2.207 1.00 36.24 42 GLN C N 1
ATOM 4340 C CA . GLN C 1 42 ? 47.046 11.138 -3.054 1.00 37.28 42 GLN C CA 1
ATOM 4341 C C . GLN C 1 42 ? 46.084 9.946 -2.998 1.00 35.36 42 GLN C C 1
ATOM 4342 O O . GLN C 1 42 ? 45.612 9.473 -4.031 1.00 31.73 42 GLN C O 1
ATOM 4348 N N . ALA C 1 43 ? 45.847 9.444 -1.781 1.00 30.00 43 ALA C N 1
ATOM 4349 C CA . ALA C 1 43 ? 45.014 8.262 -1.575 1.00 33.60 43 ALA C CA 1
ATOM 4350 C C . ALA C 1 43 ? 43.617 8.494 -2.170 1.00 31.17 43 ALA C C 1
ATOM 4351 O O . ALA C 1 43 ? 43.041 7.617 -2.795 1.00 34.23 43 ALA C O 1
ATOM 4353 N N . GLU C 1 44 ? 43.109 9.712 -2.011 1.00 35.48 44 GLU C N 1
ATOM 4354 C CA . GLU C 1 44 ? 41.800 10.096 -2.532 1.00 39.14 44 GLU C CA 1
ATOM 4355 C C . GLU C 1 44 ? 41.802 9.977 -4.073 1.00 40.09 44 GLU C C 1
ATOM 4356 O O . GLU C 1 44 ? 40.854 9.453 -4.664 1.00 38.34 44 GLU C O 1
ATOM 4362 N N . SER C 1 45 ? 42.884 10.430 -4.718 1.00 40.02 45 SER C N 1
ATOM 4363 C CA . SER C 1 45 ? 43.019 10.468 -6.208 1.00 43.02 45 SER C CA 1
ATOM 4364 C C . SER C 1 45 ? 43.079 9.070 -6.835 1.00 40.98 45 SER C C 1
ATOM 4365 O O . SER C 1 45 ? 42.685 8.896 -7.990 1.00 42.10 45 SER C O 1
ATOM 4368 N N . ASP C 1 46 ? 43.599 8.101 -6.076 1.00 38.65 46 ASP C N 1
ATOM 4369 C CA . ASP C 1 46 ? 44.045 6.814 -6.571 1.00 36.62 46 ASP C CA 1
ATOM 4370 C C . ASP C 1 46 ? 42.941 5.758 -6.473 1.00 40.11 46 ASP C C 1
ATOM 4371 O O . ASP C 1 46 ? 42.680 5.239 -5.389 1.00 40.72 46 ASP C O 1
ATOM 4376 N N . PRO C 1 47 ? 42.297 5.361 -7.600 1.00 41.58 47 PRO C N 1
ATOM 4377 C CA . PRO C 1 47 ? 41.209 4.374 -7.578 1.00 41.48 47 PRO C CA 1
ATOM 4378 C C . PRO C 1 47 ? 41.521 2.990 -6.995 1.00 42.62 47 PRO C C 1
ATOM 4379 O O . PRO C 1 47 ? 40.605 2.272 -6.590 1.00 37.67 47 PRO C O 1
ATOM 4383 N N . GLU C 1 48 ? 42.805 2.626 -6.936 1.00 43.44 48 GLU C N 1
ATOM 4384 C CA . GLU C 1 48 ? 43.198 1.350 -6.356 1.00 44.44 48 GLU C CA 1
ATOM 4385 C C . GLU C 1 48 ? 42.968 1.372 -4.833 1.00 39.91 48 GLU C C 1
ATOM 4386 O O . GLU C 1 48 ? 42.815 0.300 -4.207 1.00 38.82 48 GLU C O 1
ATOM 4392 N N . ILE C 1 49 ? 42.939 2.571 -4.231 1.00 34.19 49 ILE C N 1
ATOM 4393 C CA . ILE C 1 49 ? 42.768 2.674 -2.781 1.00 34.15 49 ILE C CA 1
ATOM 4394 C C . ILE C 1 49 ? 41.277 2.797 -2.441 1.00 27.51 49 ILE C C 1
ATOM 4395 O O . ILE C 1 49 ? 40.565 3.576 -3.034 1.00 25.93 49 ILE C O 1
ATOM 4400 N N . ARG C 1 50 ? 40.859 2.002 -1.466 1.00 26.36 50 ARG C N 1
ATOM 4401 C CA . ARG C 1 50 ? 39.467 1.900 -1.036 1.00 26.79 50 ARG C CA 1
ATOM 4402 C C . ARG C 1 50 ? 39.297 2.364 0.419 1.00 25.47 50 ARG C C 1
ATOM 4403 O O . ARG C 1 50 ? 38.224 2.892 0.758 1.00 24.28 50 ARG C O 1
ATOM 4411 N N . VAL C 1 51 ? 40.299 2.110 1.274 1.00 22.30 51 VAL C N 1
ATOM 4412 C CA . VAL C 1 51 ? 40.268 2.449 2.690 1.00 23.20 51 VAL C CA 1
ATOM 4413 C C . VAL C 1 51 ? 41.637 3.032 3.063 1.00 26.49 51 VAL C C 1
ATOM 4414 O O . VAL C 1 51 ? 42.678 2.566 2.554 1.00 25.42 51 VAL C O 1
ATOM 4418 N N . ILE C 1 52 ? 41.608 4.055 3.925 1.00 24.62 52 ILE C N 1
ATOM 4419 C CA . ILE C 1 52 ? 42.775 4.751 4.449 1.00 23.10 52 ILE C CA 1
ATOM 4420 C C . ILE C 1 52 ? 42.819 4.542 5.958 1.00 24.15 52 ILE C C 1
ATOM 4421 O O . ILE C 1 52 ? 41.820 4.799 6.663 1.00 20.01 52 ILE C O 1
ATOM 4426 N N . ILE C 1 53 ? 43.980 4.099 6.454 1.00 22.66 53 ILE C N 1
ATOM 4427 C CA . ILE C 1 53 ? 44.204 3.929 7.873 1.00 23.29 53 ILE C CA 1
ATOM 4428 C C . ILE C 1 53 ? 45.314 4.892 8.308 1.00 23.73 53 ILE C C 1
ATOM 4429 O O . ILE C 1 53 ? 46.351 5.035 7.594 1.00 21.27 53 ILE C O 1
ATOM 4434 N N . ILE C 1 54 ? 45.082 5.589 9.431 1.00 22.16 54 ILE C N 1
ATOM 4435 C CA . ILE C 1 54 ? 46.075 6.496 10.010 1.00 22.48 54 ILE C CA 1
ATOM 4436 C C . ILE C 1 54 ? 46.463 5.954 11.383 1.00 23.47 54 ILE C C 1
ATOM 4437 O O . ILE C 1 54 ? 45.603 5.603 12.215 1.00 21.15 54 ILE C O 1
ATOM 4442 N N . THR C 1 55 ? 47.781 5.876 11.616 1.00 23.55 55 THR C N 1
ATOM 4443 C CA . THR C 1 55 ? 48.326 5.403 12.871 1.00 22.77 55 THR C CA 1
ATOM 4444 C C . THR C 1 55 ? 49.649 6.139 13.148 1.00 23.05 55 THR C C 1
ATOM 4445 O O . THR C 1 55 ? 50.074 6.947 12.348 1.00 22.00 55 THR C O 1
ATOM 4449 N N . GLY C 1 56 ? 50.248 5.871 14.308 1.00 25.13 56 GLY C N 1
ATOM 4450 C CA . GLY C 1 56 ? 51.489 6.527 14.722 1.00 30.49 56 GLY C CA 1
ATOM 4451 C C . GLY C 1 56 ? 52.599 5.515 14.949 1.00 32.05 56 GLY C C 1
ATOM 4452 O O . GLY C 1 56 ? 52.343 4.410 15.451 1.00 31.00 56 GLY C O 1
ATOM 4453 N N . LYS C 1 57 ? 53.822 5.891 14.590 1.00 35.60 57 LYS C N 1
ATOM 4454 C CA . LYS C 1 57 ? 54.959 4.985 14.882 1.00 36.72 57 LYS C CA 1
ATOM 4455 C C . LYS C 1 57 ? 55.357 5.185 16.343 1.00 34.00 57 LYS C C 1
ATOM 4456 O O . LYS C 1 57 ? 55.329 6.317 16.800 1.00 33.96 57 LYS C O 1
ATOM 4462 N N . GLY C 1 58 ? 55.739 4.112 17.026 1.00 34.66 58 GLY C N 1
ATOM 4463 C CA . GLY C 1 58 ? 56.223 4.245 18.407 1.00 36.07 58 GLY C CA 1
ATOM 4464 C C . GLY C 1 58 ? 55.157 4.173 19.476 1.00 39.97 58 GLY C C 1
ATOM 4465 O O . GLY C 1 58 ? 54.160 3.475 19.297 1.00 46.42 58 GLY C O 1
ATOM 4466 N N . LYS C 1 59 ? 55.483 4.777 20.611 1.00 41.98 59 LYS C N 1
ATOM 4467 C CA . LYS C 1 59 ? 54.687 4.817 21.861 1.00 46.11 59 LYS C CA 1
ATOM 4468 C C . LYS C 1 59 ? 53.361 5.570 21.679 1.00 41.93 59 LYS C C 1
ATOM 4469 O O . LYS C 1 59 ? 52.416 5.268 22.413 1.00 42.15 59 LYS C O 1
ATOM 4475 N N . ALA C 1 60 ? 53.321 6.561 20.794 1.00 35.72 60 ALA C N 1
ATOM 4476 C CA . ALA C 1 60 ? 52.103 7.398 20.712 1.00 35.11 60 ALA C CA 1
ATOM 4477 C C . ALA C 1 60 ? 51.468 7.437 19.320 1.00 32.03 60 ALA C C 1
ATOM 4478 O O . ALA C 1 60 ? 52.157 7.184 18.334 1.00 29.50 60 ALA C O 1
ATOM 4480 N N . PHE C 1 61 ? 50.147 7.638 19.286 1.00 29.81 61 PHE C N 1
ATOM 4481 C CA . PHE C 1 61 ? 49.484 7.878 17.985 1.00 27.07 61 PHE C CA 1
ATOM 4482 C C . PHE C 1 61 ? 49.904 9.287 17.563 1.00 24.47 61 PHE C C 1
ATOM 4483 O O . PHE C 1 61 ? 50.577 9.439 16.562 1.00 23.89 61 PHE C O 1
ATOM 4491 N N . CYS C 1 62 ? 49.596 10.263 18.418 1.00 24.95 62 CYS C N 1
ATOM 4492 C CA . CYS C 1 62 ? 49.973 11.689 18.233 1.00 26.77 62 CYS C CA 1
ATOM 4493 C C . CYS C 1 62 ? 49.806 12.402 19.576 1.00 29.43 62 CYS C C 1
ATOM 4494 O O . CYS C 1 62 ? 48.669 12.477 20.040 1.00 23.49 62 CYS C O 1
ATOM 4497 N N . ALA C 1 63 ? 50.881 13.004 20.087 1.00 33.37 63 ALA C N 1
ATOM 4498 C CA . ALA C 1 63 ? 50.893 13.662 21.413 1.00 38.22 63 ALA C CA 1
ATOM 4499 C C . ALA C 1 63 ? 50.507 15.141 21.324 1.00 40.27 63 ALA C C 1
ATOM 4500 O O . ALA C 1 63 ? 50.601 15.815 22.344 1.00 47.01 63 ALA C O 1
ATOM 4502 N N . GLY C 1 64 ? 50.171 15.646 20.142 1.00 42.79 64 GLY C N 1
ATOM 4503 C CA . GLY C 1 64 ? 49.687 17.035 20.080 1.00 46.19 64 GLY C CA 1
ATOM 4504 C C . GLY C 1 64 ? 50.259 17.847 18.938 1.00 47.30 64 GLY C C 1
ATOM 4505 O O . GLY C 1 64 ? 50.935 17.275 18.083 1.00 38.83 64 GLY C O 1
ATOM 4506 N N . ALA C 1 65 ? 49.879 19.127 18.904 1.00 52.89 65 ALA C N 1
ATOM 4507 C CA . ALA C 1 65 ? 50.403 20.120 17.945 1.00 53.55 65 ALA C CA 1
ATOM 4508 C C . ALA C 1 65 ? 51.734 20.608 18.516 1.00 48.37 65 ALA C C 1
ATOM 4509 O O . ALA C 1 65 ? 51.856 20.691 19.736 1.00 50.65 65 ALA C O 1
ATOM 4511 N N . ASP C 1 66 ? 52.689 20.896 17.646 1.00 50.89 66 ASP C N 1
ATOM 4512 C CA . ASP C 1 66 ? 54.023 21.342 18.012 1.00 52.45 66 ASP C CA 1
ATOM 4513 C C . ASP C 1 66 ? 53.910 22.735 18.638 1.00 46.58 66 ASP C C 1
ATOM 4514 O O . ASP C 1 66 ? 53.564 23.702 17.957 1.00 38.38 66 ASP C O 1
ATOM 4519 N N . ILE C 1 67 ? 54.217 22.806 19.939 1.00 48.46 67 ILE C N 1
ATOM 4520 C CA . ILE C 1 67 ? 53.997 23.979 20.773 1.00 47.34 67 ILE C CA 1
ATOM 4521 C C . ILE C 1 67 ? 55.049 25.052 20.472 1.00 45.79 67 ILE C C 1
ATOM 4522 O O . ILE C 1 67 ? 54.822 26.222 20.745 1.00 42.50 67 ILE C O 1
ATOM 4527 N N . THR C 1 68 ? 56.184 24.664 19.883 1.00 50.01 68 THR C N 1
ATOM 4528 C CA . THR C 1 68 ? 57.293 25.597 19.645 1.00 54.04 68 THR C CA 1
ATOM 4529 C C . THR C 1 68 ? 56.854 26.695 18.672 1.00 54.31 68 THR C C 1
ATOM 4530 O O . THR C 1 68 ? 57.396 27.796 18.678 1.00 54.94 68 THR C O 1
ATOM 4534 N N . GLN C 1 69 ? 55.845 26.379 17.859 1.00 58.65 69 GLN C N 1
ATOM 4535 C CA . GLN C 1 69 ? 55.224 27.325 16.921 1.00 59.73 69 GLN C CA 1
ATOM 4536 C C . GLN C 1 69 ? 54.587 28.521 17.661 1.00 58.23 69 GLN C C 1
ATOM 4537 O O . GLN C 1 69 ? 54.722 29.669 17.206 1.00 57.38 69 GLN C O 1
ATOM 4543 N N . PHE C 1 70 ? 53.956 28.254 18.819 1.00 54.81 70 PHE C N 1
ATOM 4544 C CA . PHE C 1 70 ? 52.883 29.091 19.431 1.00 54.30 70 PHE C CA 1
ATOM 4545 C C . PHE C 1 70 ? 53.395 30.419 20.012 1.00 54.56 70 PHE C C 1
ATOM 4546 O O . PHE C 1 70 ? 52.596 31.269 20.401 1.00 49.67 70 PHE C O 1
ATOM 4554 N N . ASN C 1 71 ? 54.715 30.599 20.048 1.00 60.29 71 ASN C N 1
ATOM 4555 C CA . ASN C 1 71 ? 55.367 31.667 20.802 1.00 65.98 71 ASN C CA 1
ATOM 4556 C C . ASN C 1 71 ? 55.120 33.031 20.138 1.00 63.07 71 ASN C C 1
ATOM 4557 O O . ASN C 1 71 ? 54.912 34.041 20.811 1.00 63.70 71 ASN C O 1
ATOM 4562 N N . GLN C 1 72 ? 55.125 33.039 18.804 1.00 62.54 72 GLN C N 1
ATOM 4563 C CA . GLN C 1 72 ? 55.362 34.237 17.993 1.00 62.35 72 GLN C CA 1
ATOM 4564 C C . GLN C 1 72 ? 54.056 34.801 17.401 1.00 55.77 72 GLN C C 1
ATOM 4565 O O . GLN C 1 72 ? 54.076 35.843 16.754 1.00 56.23 72 GLN C O 1
ATOM 4571 N N . LEU C 1 73 ? 52.928 34.110 17.607 1.00 46.16 73 LEU C N 1
ATOM 4572 C CA . LEU C 1 73 ? 51.685 34.382 16.860 1.00 41.80 73 LEU C CA 1
ATOM 4573 C C . LEU C 1 73 ? 50.938 35.562 17.487 1.00 35.68 73 LEU C C 1
ATOM 4574 O O . LEU C 1 73 ? 50.624 35.542 18.677 1.00 35.77 73 LEU C O 1
ATOM 4579 N N . THR C 1 74 ? 50.651 36.580 16.669 1.00 31.67 74 THR C N 1
ATOM 4580 C CA . THR C 1 74 ? 49.654 37.582 17.013 1.00 30.61 74 THR C CA 1
ATOM 4581 C C . THR C 1 74 ? 48.282 36.916 17.073 1.00 28.43 74 THR C C 1
ATOM 4582 O O . THR C 1 74 ? 48.082 35.849 16.498 1.00 24.43 74 THR C O 1
ATOM 4586 N N . PRO C 1 75 ? 47.295 37.504 17.774 1.00 26.84 75 PRO C N 1
ATOM 4587 C CA . PRO C 1 75 ? 45.940 36.948 17.765 1.00 27.28 75 PRO C CA 1
ATOM 4588 C C . PRO C 1 75 ? 45.398 36.638 16.357 1.00 25.69 75 PRO C C 1
ATOM 4589 O O . PRO C 1 75 ? 44.769 35.587 16.176 1.00 22.53 75 PRO C O 1
ATOM 4593 N N . ALA C 1 76 ? 45.665 37.506 15.374 1.00 25.24 76 ALA C N 1
ATOM 4594 C CA . ALA C 1 76 ? 45.139 37.313 14.025 1.00 25.58 76 ALA C CA 1
ATOM 4595 C C . ALA C 1 76 ? 45.825 36.110 13.383 1.00 26.10 76 ALA C C 1
ATOM 4596 O O . ALA C 1 76 ? 45.200 35.336 12.633 1.00 23.64 76 ALA C O 1
ATOM 4598 N N . GLU C 1 77 ? 47.129 35.980 13.647 1.00 25.26 77 GLU C N 1
ATOM 4599 C CA . GLU C 1 77 ? 47.883 34.885 13.090 1.00 25.65 77 GLU C CA 1
ATOM 4600 C C . GLU C 1 77 ? 47.398 33.573 13.728 1.00 22.63 77 GLU C C 1
ATOM 4601 O O . GLU C 1 77 ? 47.351 32.556 13.058 1.00 21.44 77 GLU C O 1
ATOM 4607 N N . ALA C 1 78 ? 47.063 33.617 15.019 1.00 20.48 78 ALA C N 1
ATOM 4608 C CA . ALA C 1 78 ? 46.602 32.431 15.742 1.00 21.90 78 ALA C CA 1
ATOM 4609 C C . ALA C 1 78 ? 45.245 31.967 15.182 1.00 20.01 78 ALA C C 1
ATOM 4610 O O . ALA C 1 78 ? 45.069 30.792 14.968 1.00 19.19 78 ALA C O 1
ATOM 4612 N N . TRP C 1 79 ? 44.318 32.904 14.951 1.00 20.38 79 TRP C N 1
ATOM 4613 C CA . TRP C 1 79 ? 43.054 32.603 14.218 1.00 20.68 79 TRP C CA 1
ATOM 4614 C C . TRP C 1 79 ? 43.385 31.863 12.926 1.00 20.96 79 TRP C C 1
ATOM 4615 O O . TRP C 1 79 ? 42.890 30.766 12.692 1.00 19.39 79 TRP C O 1
ATOM 4626 N N . LYS C 1 80 ? 44.321 32.397 12.136 1.00 22.61 80 LYS C N 1
ATOM 4627 C CA . LYS C 1 80 ? 44.604 31.794 10.841 1.00 23.58 80 LYS C CA 1
ATOM 4628 C C . LYS C 1 80 ? 45.217 30.398 11.000 1.00 23.08 80 LYS C C 1
ATOM 4629 O O . LYS C 1 80 ? 44.895 29.495 10.213 1.00 22.13 80 LYS C O 1
ATOM 4635 N N . PHE C 1 81 ? 46.143 30.260 11.961 1.00 22.38 81 PHE C N 1
ATOM 4636 C CA . PHE C 1 81 ? 46.830 29.022 12.268 1.00 20.62 81 PHE C CA 1
ATOM 4637 C C . PHE C 1 81 ? 45.805 27.928 12.655 1.00 20.59 81 PHE C C 1
ATOM 4638 O O . PHE C 1 81 ? 45.912 26.812 12.192 1.00 20.08 81 PHE C O 1
ATOM 4646 N N . SER C 1 82 ? 44.843 28.257 13.527 1.00 18.14 82 SER C N 1
ATOM 4647 C CA . SER C 1 82 ? 43.796 27.312 13.952 1.00 19.34 82 SER C CA 1
ATOM 4648 C C . SER C 1 82 ? 42.993 26.814 12.742 1.00 18.56 82 SER C C 1
ATOM 4649 O O . SER C 1 82 ? 42.817 25.620 12.496 1.00 17.72 82 SER C O 1
ATOM 4652 N N . LYS C 1 83 ? 42.570 27.770 11.928 1.00 21.76 83 LYS C N 1
ATOM 4653 C CA . LYS C 1 83 ? 41.735 27.527 10.778 1.00 25.78 83 LYS C CA 1
ATOM 4654 C C . LYS C 1 83 ? 42.494 26.659 9.762 1.00 25.44 83 LYS C C 1
ATOM 4655 O O . LYS C 1 83 ? 41.943 25.692 9.238 1.00 20.60 83 LYS C O 1
ATOM 4661 N N . LYS C 1 84 ? 43.773 26.979 9.521 1.00 25.83 84 LYS C N 1
ATOM 4662 C CA . LYS C 1 84 ? 44.553 26.257 8.515 1.00 28.19 84 LYS C CA 1
ATOM 4663 C C . LYS C 1 84 ? 44.695 24.775 8.903 1.00 24.34 84 LYS C C 1
ATOM 4664 O O . LYS C 1 84 ? 44.449 23.899 8.092 1.00 24.58 84 LYS C O 1
ATOM 4670 N N . GLY C 1 85 ? 45.079 24.512 10.150 1.00 22.75 85 GLY C N 1
ATOM 4671 C CA . GLY C 1 85 ? 45.309 23.157 10.605 1.00 23.06 85 GLY C CA 1
ATOM 4672 C C . GLY C 1 85 ? 44.013 22.370 10.693 1.00 22.06 85 GLY C C 1
ATOM 4673 O O . GLY C 1 85 ? 43.946 21.194 10.297 1.00 25.04 85 GLY C O 1
ATOM 4674 N N . ARG C 1 86 ? 42.980 23.036 11.205 1.00 19.58 86 ARG C N 1
ATOM 4675 C CA . ARG C 1 86 ? 41.677 22.429 11.378 1.00 20.14 86 ARG C CA 1
ATOM 4676 C C . ARG C 1 86 ? 41.030 22.111 10.023 1.00 19.56 86 ARG C C 1
ATOM 4677 O O . ARG C 1 86 ? 40.321 21.113 9.926 1.00 19.79 86 ARG C O 1
ATOM 4685 N N . GLU C 1 87 ? 41.303 22.928 8.995 1.00 20.26 87 GLU C N 1
ATOM 4686 C CA . GLU C 1 87 ? 40.777 22.713 7.630 1.00 23.52 87 GLU C CA 1
ATOM 4687 C C . GLU C 1 87 ? 41.328 21.420 7.024 1.00 22.96 87 GLU C C 1
ATOM 4688 O O . GLU C 1 87 ? 40.672 20.833 6.223 1.00 22.83 87 GLU C O 1
ATOM 4694 N N . ILE C 1 88 ? 42.500 20.975 7.469 1.00 24.15 88 ILE C N 1
ATOM 4695 C CA . ILE C 1 88 ? 43.065 19.693 7.037 1.00 25.70 88 ILE C CA 1
ATOM 4696 C C . ILE C 1 88 ? 42.254 18.540 7.649 1.00 25.07 88 ILE C C 1
ATOM 4697 O O . ILE C 1 88 ? 41.924 17.563 6.971 1.00 25.52 88 ILE C O 1
ATOM 4702 N N . MET C 1 89 ? 41.925 18.679 8.930 1.00 21.47 89 MET C N 1
ATOM 4703 C CA . MET C 1 89 ? 41.101 17.718 9.629 1.00 21.54 89 MET C CA 1
ATOM 4704 C C . MET C 1 89 ? 39.726 17.653 8.967 1.00 19.98 89 MET C C 1
ATOM 4705 O O . MET C 1 89 ? 39.141 16.580 8.828 1.00 18.56 89 MET C O 1
ATOM 4710 N N . ASP C 1 90 ? 39.217 18.817 8.561 1.00 20.23 90 ASP C N 1
ATOM 4711 C CA . ASP C 1 90 ? 37.905 18.886 7.871 1.00 21.85 90 ASP C CA 1
ATOM 4712 C C . ASP C 1 90 ? 37.983 18.091 6.548 1.00 20.32 90 ASP C C 1
ATOM 4713 O O . ASP C 1 90 ? 37.048 17.389 6.183 1.00 20.06 90 ASP C O 1
ATOM 4718 N N . LYS C 1 91 ? 39.087 18.243 5.811 1.00 20.32 91 LYS C N 1
ATOM 4719 C CA . LYS C 1 91 ? 39.277 17.587 4.534 1.00 22.94 91 LYS C CA 1
ATOM 4720 C C . LYS C 1 91 ? 39.250 16.054 4.720 1.00 21.39 91 LYS C C 1
ATOM 4721 O O . LYS C 1 91 ? 38.569 15.344 3.953 1.00 22.18 91 LYS C O 1
ATOM 4727 N N . ILE C 1 92 ? 39.934 15.552 5.765 1.00 20.00 92 ILE C N 1
ATOM 4728 C CA . ILE C 1 92 ? 39.936 14.137 6.120 1.00 19.67 92 ILE C CA 1
ATOM 4729 C C . ILE C 1 92 ? 38.502 13.687 6.422 1.00 20.34 92 ILE C C 1
ATOM 4730 O O . ILE C 1 92 ? 38.074 12.648 5.927 1.00 18.65 92 ILE C O 1
ATOM 4735 N N . GLU C 1 93 ? 37.775 14.463 7.237 1.00 19.28 93 GLU C N 1
ATOM 4736 C CA . GLU C 1 93 ? 36.399 14.115 7.575 1.00 20.28 93 GLU C CA 1
ATOM 4737 C C . GLU C 1 93 ? 35.530 14.015 6.305 1.00 21.15 93 GLU C C 1
ATOM 4738 O O . GLU C 1 93 ? 34.683 13.149 6.250 1.00 20.68 93 GLU C O 1
ATOM 4744 N N . ALA C 1 94 ? 35.772 14.870 5.298 1.00 22.06 94 ALA C N 1
ATOM 4745 C CA . ALA C 1 94 ? 34.900 15.003 4.130 1.00 23.18 94 ALA C CA 1
ATOM 4746 C C . ALA C 1 94 ? 35.328 14.074 2.992 1.00 23.89 94 ALA C C 1
ATOM 4747 O O . ALA C 1 94 ? 34.664 14.039 1.978 1.00 22.87 94 ALA C O 1
ATOM 4749 N N . LEU C 1 95 ? 36.447 13.366 3.167 1.00 23.38 95 LEU C N 1
ATOM 4750 C CA . LEU C 1 95 ? 37.001 12.430 2.167 1.00 25.22 95 LEU C CA 1
ATOM 4751 C C . LEU C 1 95 ? 35.899 11.464 1.690 1.00 23.65 95 LEU C C 1
ATOM 4752 O O . LEU C 1 95 ? 35.063 11.007 2.475 1.00 21.56 95 LEU C O 1
ATOM 4757 N N . SER C 1 96 ? 35.934 11.109 0.405 1.00 23.13 96 SER C N 1
ATOM 4758 C CA . SER C 1 96 ? 34.912 10.247 -0.210 1.00 24.55 96 SER C CA 1
ATOM 4759 C C . SER C 1 96 ? 35.158 8.754 0.087 1.00 22.74 96 SER C C 1
ATOM 4760 O O . SER C 1 96 ? 34.308 7.901 -0.225 1.00 21.71 96 SER C O 1
ATOM 4763 N N . LYS C 1 97 ? 36.310 8.435 0.684 1.00 20.58 97 LYS C N 1
ATOM 4764 C CA . LYS C 1 97 ? 36.716 7.069 1.007 1.00 22.20 97 LYS C CA 1
ATOM 4765 C C . LYS C 1 97 ? 36.794 6.897 2.510 1.00 19.78 97 LYS C C 1
ATOM 4766 O O . LYS C 1 97 ? 37.224 7.810 3.208 1.00 19.80 97 LYS C O 1
ATOM 4772 N N . PRO C 1 98 ? 36.407 5.722 3.050 1.00 20.54 98 PRO C N 1
ATOM 4773 C CA . PRO C 1 98 ? 36.462 5.471 4.488 1.00 21.63 98 PRO C CA 1
ATOM 4774 C C . PRO C 1 98 ? 37.848 5.605 5.136 1.00 22.79 98 PRO C C 1
ATOM 4775 O O . PRO C 1 98 ? 38.845 5.202 4.530 1.00 22.67 98 PRO C O 1
ATOM 4779 N N . THR C 1 99 ? 37.874 6.247 6.313 1.00 21.72 99 THR C N 1
ATOM 4780 C CA . THR C 1 99 ? 39.075 6.469 7.113 1.00 20.61 99 THR C CA 1
ATOM 4781 C C . THR C 1 99 ? 38.915 5.847 8.493 1.00 19.79 99 THR C C 1
ATOM 4782 O O . THR C 1 99 ? 37.840 5.930 9.125 1.00 16.86 99 THR C O 1
ATOM 4786 N N . ILE C 1 100 ? 40.005 5.220 8.966 1.00 17.92 100 ILE C N 1
ATOM 4787 C CA . ILE C 1 100 ? 40.102 4.599 10.270 1.00 17.96 100 ILE C CA 1
ATOM 4788 C C . ILE C 1 100 ? 41.352 5.171 10.940 1.00 19.66 100 ILE C C 1
ATOM 4789 O O . ILE C 1 100 ? 42.424 5.218 10.315 1.00 18.10 100 ILE C O 1
ATOM 4794 N N . ALA C 1 101 ? 41.168 5.685 12.156 1.00 18.17 101 ALA C N 1
ATOM 4795 C CA . ALA C 1 101 ? 42.240 6.011 13.083 1.00 18.23 101 ALA C CA 1
ATOM 4796 C C . ALA C 1 101 ? 42.533 4.796 13.970 1.00 18.93 101 ALA C C 1
ATOM 4797 O O . ALA C 1 101 ? 41.688 4.319 14.740 1.00 17.97 101 ALA C O 1
ATOM 4799 N N . MET C 1 102 ? 43.755 4.273 13.819 1.00 19.03 102 MET C N 1
ATOM 4800 C CA . MET C 1 102 ? 44.256 3.174 14.614 1.00 19.65 102 MET C CA 1
ATOM 4801 C C . MET C 1 102 ? 45.112 3.751 15.753 1.00 19.74 102 MET C C 1
ATOM 4802 O O . MET C 1 102 ? 46.300 4.081 15.553 1.00 19.40 102 MET C O 1
ATOM 4807 N N . ILE C 1 103 ? 44.512 3.884 16.939 1.00 18.65 103 ILE C N 1
ATOM 4808 C CA . ILE C 1 103 ? 45.096 4.682 18.001 1.00 21.82 103 ILE C CA 1
ATOM 4809 C C . ILE C 1 103 ? 45.912 3.748 18.902 1.00 21.97 103 ILE C C 1
ATOM 4810 O O . ILE C 1 103 ? 45.367 3.068 19.756 1.00 19.08 103 ILE C O 1
ATOM 4815 N N . ASN C 1 104 ? 47.232 3.742 18.675 1.00 25.81 104 ASN C N 1
ATOM 4816 C CA . ASN C 1 104 ? 48.155 2.740 19.248 1.00 27.28 104 ASN C CA 1
ATOM 4817 C C . ASN C 1 104 ? 48.695 3.186 20.612 1.00 29.80 104 ASN C C 1
ATOM 4818 O O . ASN C 1 104 ? 49.219 2.368 21.344 1.00 34.94 104 ASN C O 1
ATOM 4823 N N . GLY C 1 105 ? 48.584 4.480 20.929 1.00 28.30 105 GLY C N 1
ATOM 4824 C CA . GLY C 1 105 ? 48.976 5.031 22.222 1.00 28.68 105 GLY C CA 1
ATOM 4825 C C . GLY C 1 105 ? 48.443 6.449 22.409 1.00 29.20 105 GLY C C 1
ATOM 4826 O O . GLY C 1 105 ? 47.321 6.752 21.995 1.00 27.33 105 GLY C O 1
ATOM 4827 N N . TYR C 1 106 ? 49.269 7.335 22.983 1.00 30.29 106 TYR C N 1
ATOM 4828 C CA . TYR C 1 106 ? 48.910 8.731 23.275 1.00 29.62 106 TYR C CA 1
ATOM 4829 C C . TYR C 1 106 ? 48.189 9.369 22.081 1.00 26.85 106 TYR C C 1
ATOM 4830 O O . TYR C 1 106 ? 48.745 9.476 20.990 1.00 26.97 106 TYR C O 1
ATOM 4839 N N . ALA C 1 107 ? 46.955 9.822 22.316 1.00 24.05 107 ALA C N 1
ATOM 4840 C CA . ALA C 1 107 ? 46.225 10.714 21.380 1.00 21.81 107 ALA C CA 1
ATOM 4841 C C . ALA C 1 107 ? 45.785 11.956 22.157 1.00 21.00 107 ALA C C 1
ATOM 4842 O O . ALA C 1 107 ? 44.757 11.938 22.815 1.00 18.36 107 ALA C O 1
ATOM 4844 N N . LEU C 1 108 ? 46.601 13.014 22.102 1.00 19.86 108 LEU C N 1
ATOM 4845 C CA . LEU C 1 108 ? 46.432 14.168 22.960 1.00 21.76 108 LEU C CA 1
ATOM 4846 C C . LEU C 1 108 ? 46.320 15.425 22.099 1.00 20.43 108 LEU C C 1
ATOM 4847 O O . LEU C 1 108 ? 47.059 15.612 21.162 1.00 21.45 108 LEU C O 1
ATOM 4852 N N . GLY C 1 109 ? 45.373 16.284 22.451 1.00 19.93 109 GLY C N 1
ATOM 4853 C CA . GLY C 1 109 ? 45.169 17.543 21.749 1.00 20.99 109 GLY C CA 1
ATOM 4854 C C . GLY C 1 109 ? 44.955 17.362 20.258 1.00 20.65 109 GLY C C 1
ATOM 4855 O O . GLY C 1 109 ? 44.066 16.650 19.808 1.00 21.05 109 GLY C O 1
ATOM 4856 N N . GLY C 1 110 ? 45.792 18.039 19.475 1.00 20.59 110 GLY C N 1
ATOM 4857 C CA . GLY C 1 110 ? 45.859 17.866 18.048 1.00 21.11 110 GLY C CA 1
ATOM 4858 C C . GLY C 1 110 ? 45.728 16.420 17.611 1.00 19.88 110 GLY C C 1
ATOM 4859 O O . GLY C 1 110 ? 45.054 16.147 16.603 1.00 20.48 110 GLY C O 1
ATOM 4860 N N . GLY C 1 111 ? 46.396 15.516 18.346 1.00 18.97 111 GLY C N 1
ATOM 4861 C CA . GLY C 1 111 ? 46.345 14.087 18.132 1.00 18.01 111 GLY C CA 1
ATOM 4862 C C . GLY C 1 111 ? 44.934 13.511 18.213 1.00 18.55 111 GLY C C 1
ATOM 4863 O O . GLY C 1 111 ? 44.505 12.776 17.336 1.00 17.92 111 GLY C O 1
ATOM 4864 N N . LEU C 1 112 ? 44.198 13.860 19.267 1.00 17.30 112 LEU C N 1
ATOM 4865 C CA . LEU C 1 112 ? 42.856 13.374 19.376 1.00 17.75 112 LEU C CA 1
ATOM 4866 C C . LEU C 1 112 ? 41.950 14.041 18.325 1.00 18.35 112 LEU C C 1
ATOM 4867 O O . LEU C 1 112 ? 41.020 13.419 17.799 1.00 19.85 112 LEU C O 1
ATOM 4872 N N . GLU C 1 113 ? 42.222 15.310 18.021 1.00 18.17 113 GLU C N 1
ATOM 4873 C CA . GLU C 1 113 ? 41.429 16.048 17.039 1.00 18.63 113 GLU C CA 1
ATOM 4874 C C . GLU C 1 113 ? 41.583 15.395 15.656 1.00 20.11 113 GLU C C 1
ATOM 4875 O O . GLU C 1 113 ? 40.596 15.297 14.916 1.00 18.66 113 GLU C O 1
ATOM 4881 N N . LEU C 1 114 ? 42.807 14.950 15.321 1.00 19.20 114 LEU C N 1
ATOM 4882 C CA . LEU C 1 114 ? 43.055 14.146 14.110 1.00 18.99 114 LEU C CA 1
ATOM 4883 C C . LEU C 1 114 ? 42.236 12.851 14.124 1.00 17.75 114 LEU C C 1
ATOM 4884 O O . LEU C 1 114 ? 41.641 12.541 13.133 1.00 19.63 114 LEU C O 1
ATOM 4889 N N . ALA C 1 115 ? 42.285 12.099 15.226 1.00 16.62 115 ALA C N 1
ATOM 4890 C CA . ALA C 1 115 ? 41.491 10.891 15.390 1.00 17.84 115 ALA C CA 1
ATOM 4891 C C . ALA C 1 115 ? 39.998 11.188 15.181 1.00 16.84 115 ALA C C 1
ATOM 4892 O O . ALA C 1 115 ? 39.268 10.411 14.569 1.00 16.79 115 ALA C O 1
ATOM 4894 N N . LEU C 1 116 ? 39.533 12.307 15.733 1.00 18.83 116 LEU C N 1
ATOM 4895 C CA . LEU C 1 116 ? 38.095 12.640 15.707 1.00 17.82 116 LEU C CA 1
ATOM 4896 C C . LEU C 1 116 ? 37.636 12.960 14.283 1.00 17.47 116 LEU C C 1
ATOM 4897 O O . LEU C 1 116 ? 36.441 12.879 13.983 1.00 16.63 116 LEU C O 1
ATOM 4902 N N . ALA C 1 117 ? 38.577 13.282 13.389 1.00 16.99 117 ALA C N 1
ATOM 4903 C CA . ALA C 1 117 ? 38.263 13.629 12.023 1.00 17.40 117 ALA C CA 1
ATOM 4904 C C . ALA C 1 117 ? 38.037 12.380 11.163 1.00 17.78 117 ALA C C 1
ATOM 4905 O O . ALA C 1 117 ? 37.374 12.461 10.150 1.00 17.62 117 ALA C O 1
ATOM 4907 N N . CYS C 1 118 ? 38.590 11.233 11.587 1.00 18.15 118 CYS C N 1
ATOM 4908 C CA . CYS C 1 118 ? 38.409 9.966 10.900 1.00 19.20 118 CYS C CA 1
ATOM 4909 C C . CYS C 1 118 ? 36.987 9.420 11.112 1.00 18.94 118 CYS C C 1
ATOM 4910 O O . CYS C 1 118 ? 36.325 9.727 12.118 1.00 18.94 118 CYS C O 1
ATOM 4913 N N . ASP C 1 119 ? 36.551 8.560 10.188 1.00 18.80 119 ASP C N 1
ATOM 4914 C CA . ASP C 1 119 ? 35.212 7.938 10.283 1.00 20.27 119 ASP C CA 1
ATOM 4915 C C . ASP C 1 119 ? 35.092 7.047 11.514 1.00 19.14 119 ASP C C 1
ATOM 4916 O O . ASP C 1 119 ? 34.100 7.119 12.239 1.00 15.85 119 ASP C O 1
ATOM 4921 N N . ILE C 1 120 ? 36.066 6.149 11.702 1.00 17.25 120 ILE C N 1
ATOM 4922 C CA . ILE C 1 120 ? 36.003 5.130 12.720 1.00 17.30 120 ILE C CA 1
ATOM 4923 C C . ILE C 1 120 ? 37.300 5.188 13.528 1.00 17.56 120 ILE C C 1
ATOM 4924 O O . ILE C 1 120 ? 38.358 5.388 12.938 1.00 17.71 120 ILE C O 1
ATOM 4929 N N . ARG C 1 121 ? 37.195 5.016 14.848 1.00 17.13 121 ARG C N 1
ATOM 4930 C CA . ARG C 1 121 ? 38.362 4.930 15.721 1.00 16.87 121 ARG C CA 1
ATOM 4931 C C . ARG C 1 121 ? 38.362 3.577 16.426 1.00 18.22 121 ARG C C 1
ATOM 4932 O O . ARG C 1 121 ? 37.368 3.159 17.047 1.00 16.29 121 ARG C O 1
ATOM 4940 N N . ILE C 1 122 ? 39.519 2.925 16.364 1.00 18.86 122 ILE C N 1
ATOM 4941 C CA . ILE C 1 122 ? 39.815 1.708 17.151 1.00 21.77 122 ILE C CA 1
ATOM 4942 C C . ILE C 1 122 ? 41.087 1.978 17.960 1.00 19.14 122 ILE C C 1
ATOM 4943 O O . ILE C 1 122 ? 42.054 2.448 17.386 1.00 19.57 122 ILE C O 1
ATOM 4948 N N . ALA C 1 123 ? 41.076 1.690 19.253 1.00 19.09 123 ALA C N 1
ATOM 4949 C CA . ALA C 1 123 ? 42.176 2.046 20.105 1.00 21.38 123 ALA C CA 1
ATOM 4950 C C . ALA C 1 123 ? 42.701 0.830 20.886 1.00 22.86 123 ALA C C 1
ATOM 4951 O O . ALA C 1 123 ? 41.987 -0.114 21.167 1.00 21.55 123 ALA C O 1
ATOM 4953 N N . ALA C 1 124 ? 43.979 0.908 21.264 1.00 23.68 124 ALA C N 1
ATOM 4954 C CA . ALA C 1 124 ? 44.570 0.011 22.230 1.00 25.37 124 ALA C CA 1
ATOM 4955 C C . ALA C 1 124 ? 44.042 0.340 23.624 1.00 26.40 124 ALA C C 1
ATOM 4956 O O . ALA C 1 124 ? 43.909 1.527 23.968 1.00 24.33 124 ALA C O 1
ATOM 4958 N N . GLU C 1 125 ? 43.787 -0.705 24.423 1.00 26.80 125 GLU C N 1
ATOM 4959 C CA . GLU C 1 125 ? 43.389 -0.592 25.838 1.00 28.97 125 GLU C CA 1
ATOM 4960 C C . GLU C 1 125 ? 44.370 0.328 26.573 1.00 28.90 125 GLU C C 1
ATOM 4961 O O . GLU C 1 125 ? 43.988 1.005 27.556 1.00 27.39 125 GLU C O 1
ATOM 4967 N N . GLU C 1 126 ? 45.624 0.313 26.095 1.00 25.86 126 GLU C N 1
ATOM 4968 C CA . GLU C 1 126 ? 46.772 0.989 26.700 1.00 30.74 126 GLU C CA 1
ATOM 4969 C C . GLU C 1 126 ? 46.815 2.474 26.287 1.00 30.63 126 GLU C C 1
ATOM 4970 O O . GLU C 1 126 ? 47.572 3.250 26.876 1.00 29.46 126 GLU C O 1
ATOM 4976 N N . ALA C 1 127 ? 46.022 2.858 25.273 1.00 25.55 127 ALA C N 1
ATOM 4977 C CA . ALA C 1 127 ? 45.987 4.217 24.758 1.00 24.56 127 ALA C CA 1
ATOM 4978 C C . ALA C 1 127 ? 45.548 5.181 25.861 1.00 22.02 127 ALA C C 1
ATOM 4979 O O . ALA C 1 127 ? 44.750 4.849 26.711 1.00 25.58 127 ALA C O 1
ATOM 4981 N N . GLN C 1 128 ? 46.096 6.389 25.815 1.00 23.65 128 GLN C N 1
ATOM 4982 C CA . GLN C 1 128 ? 45.637 7.517 26.638 1.00 23.59 128 GLN C CA 1
ATOM 4983 C C . GLN C 1 128 ? 45.170 8.644 25.705 1.00 22.26 128 GLN C C 1
ATOM 4984 O O . GLN C 1 128 ? 45.852 8.989 24.730 1.00 20.28 128 GLN C O 1
ATOM 4990 N N . LEU C 1 129 ? 43.989 9.199 25.994 1.00 20.71 129 LEU C N 1
ATOM 4991 C CA . LEU C 1 129 ? 43.357 10.185 25.111 1.00 21.07 129 LEU C CA 1
ATOM 4992 C C . LEU C 1 129 ? 42.943 11.405 25.940 1.00 20.48 129 LEU C C 1
ATOM 4993 O O . LEU C 1 129 ? 42.512 11.271 27.068 1.00 20.69 129 LEU C O 1
ATOM 4998 N N . GLY C 1 130 ? 43.107 12.604 25.381 1.00 19.05 130 GLY C N 1
ATOM 4999 C CA . GLY C 1 130 ? 42.629 13.808 26.090 1.00 18.28 130 GLY C CA 1
ATOM 5000 C C . GLY C 1 130 ? 42.902 15.067 25.287 1.00 17.29 130 GLY C C 1
ATOM 5001 O O . GLY C 1 130 ? 43.531 15.024 24.241 1.00 17.79 130 GLY C O 1
ATOM 5002 N N . LEU C 1 131 ? 42.421 16.180 25.827 1.00 17.35 131 LEU C N 1
ATOM 5003 C CA . LEU C 1 131 ? 42.646 17.518 25.244 1.00 17.15 131 LEU C CA 1
ATOM 5004 C C . LEU C 1 131 ? 43.260 18.355 26.363 1.00 17.45 131 LEU C C 1
ATOM 5005 O O . LEU C 1 131 ? 42.538 19.060 27.040 1.00 16.65 131 LEU C O 1
ATOM 5010 N N . PRO C 1 132 ? 44.599 18.344 26.473 1.00 19.01 132 PRO C N 1
ATOM 5011 C CA . PRO C 1 132 ? 45.327 19.043 27.527 1.00 20.03 132 PRO C CA 1
ATOM 5012 C C . PRO C 1 132 ? 45.691 20.496 27.180 1.00 20.16 132 PRO C C 1
ATOM 5013 O O . PRO C 1 132 ? 46.438 21.092 27.879 1.00 20.03 132 PRO C O 1
ATOM 5017 N N . GLU C 1 133 ? 45.046 21.062 26.159 1.00 20.55 133 GLU C N 1
ATOM 5018 C CA . GLU C 1 133 ? 45.308 22.445 25.671 1.00 19.93 133 GLU C CA 1
ATOM 5019 C C . GLU C 1 133 ? 45.101 23.472 26.793 1.00 18.12 133 GLU C C 1
ATOM 5020 O O . GLU C 1 133 ? 45.888 24.380 26.902 1.00 16.97 133 GLU C O 1
ATOM 5026 N N . ILE C 1 134 ? 44.138 23.257 27.688 1.00 17.17 134 ILE C N 1
ATOM 5027 C CA . ILE C 1 134 ? 43.876 24.158 28.846 1.00 18.58 134 ILE C CA 1
ATOM 5028 C C . ILE C 1 134 ? 45.124 24.307 29.749 1.00 22.66 134 ILE C C 1
ATOM 5029 O O . ILE C 1 134 ? 45.305 25.383 30.306 1.00 21.19 134 ILE C O 1
ATOM 5034 N N . ASN C 1 135 ? 45.976 23.278 29.859 1.00 22.69 135 ASN C N 1
ATOM 5035 C CA . ASN C 1 135 ? 47.253 23.290 30.624 1.00 23.47 135 ASN C CA 1
ATOM 5036 C C . ASN C 1 135 ? 48.238 24.337 30.072 1.00 25.24 135 ASN C C 1
ATOM 5037 O O . ASN C 1 135 ? 49.140 24.712 30.824 1.00 24.78 135 ASN C O 1
ATOM 5042 N N . LEU C 1 136 ? 48.159 24.675 28.781 1.00 23.02 136 LEU C N 1
ATOM 5043 C CA . LEU C 1 136 ? 49.016 25.700 28.131 1.00 23.53 136 LEU C CA 1
ATOM 5044 C C . LEU C 1 136 ? 48.350 27.077 28.196 1.00 22.58 136 LEU C C 1
ATOM 5045 O O . LEU C 1 136 ? 48.905 28.010 27.630 1.00 24.30 136 LEU C O 1
ATOM 5050 N N . GLY C 1 137 ? 47.187 27.174 28.830 1.00 18.77 137 GLY C N 1
ATOM 5051 C CA . GLY C 1 137 ? 46.450 28.446 28.914 1.00 20.90 137 GLY C CA 1
ATOM 5052 C C . GLY C 1 137 ? 45.594 28.700 27.682 1.00 19.99 137 GLY C C 1
ATOM 5053 O O . GLY C 1 137 ? 45.041 29.785 27.567 1.00 20.44 137 GLY C O 1
ATOM 5054 N N . ILE C 1 138 ? 45.500 27.718 26.788 1.00 19.32 138 ILE C N 1
ATOM 5055 C CA . ILE C 1 138 ? 44.671 27.874 25.560 1.00 18.78 138 ILE C CA 1
ATOM 5056 C C . ILE C 1 138 ? 43.541 26.838 25.602 1.00 18.05 138 ILE C C 1
ATOM 5057 O O . ILE C 1 138 ? 43.101 26.519 26.684 1.00 16.93 138 ILE C O 1
ATOM 5062 N N . TYR C 1 139 ? 43.044 26.441 24.436 1.00 17.63 139 TYR C N 1
ATOM 5063 C CA . TYR C 1 139 ? 41.965 25.429 24.309 1.00 16.40 139 TYR C CA 1
ATOM 5064 C C . TYR C 1 139 ? 42.106 24.715 22.953 1.00 17.01 139 TYR C C 1
ATOM 5065 O O . TYR C 1 139 ? 42.930 25.143 22.150 1.00 16.49 139 TYR C O 1
ATOM 5074 N N . PRO C 1 140 ? 41.426 23.580 22.699 1.00 16.64 140 PRO C N 1
ATOM 5075 C CA . PRO C 1 140 ? 41.589 22.872 21.425 1.00 17.93 140 PRO C CA 1
ATOM 5076 C C . PRO C 1 140 ? 41.230 23.758 20.227 1.00 17.23 140 PRO C C 1
ATOM 5077 O O . PRO C 1 140 ? 40.149 24.263 20.187 1.00 16.55 140 PRO C O 1
ATOM 5081 N N . GLY C 1 141 ? 42.147 23.856 19.264 1.00 17.50 141 GLY C N 1
ATOM 5082 C CA . GLY C 1 141 ? 41.947 24.724 18.089 1.00 18.09 141 GLY C CA 1
ATOM 5083 C C . GLY C 1 141 ? 41.899 23.994 16.757 1.00 18.04 141 GLY C C 1
ATOM 5084 O O . GLY C 1 141 ? 41.907 24.670 15.737 1.00 19.29 141 GLY C O 1
ATOM 5085 N N . TYR C 1 142 ? 41.887 22.667 16.773 1.00 18.71 142 TYR C N 1
ATOM 5086 C CA . TYR C 1 142 ? 41.841 21.868 15.542 1.00 18.56 142 TYR C CA 1
ATOM 5087 C C . TYR C 1 142 ? 40.539 21.057 15.471 1.00 17.11 142 TYR C C 1
ATOM 5088 O O . TYR C 1 142 ? 40.486 19.989 14.863 1.00 19.34 142 TYR C O 1
ATOM 5097 N N . GLY C 1 143 ? 39.506 21.549 16.144 1.00 17.33 143 GLY C N 1
ATOM 5098 C CA . GLY C 1 143 ? 38.155 21.033 16.011 1.00 16.76 143 GLY C CA 1
ATOM 5099 C C . GLY C 1 143 ? 37.625 20.334 17.257 1.00 16.54 143 GLY C C 1
ATOM 5100 O O . GLY C 1 143 ? 36.471 19.939 17.287 1.00 16.50 143 GLY C O 1
ATOM 5101 N N . GLY C 1 144 ? 38.463 20.141 18.274 1.00 16.11 144 GLY C N 1
ATOM 5102 C CA . GLY C 1 144 ? 38.086 19.347 19.458 1.00 14.97 144 GLY C CA 1
ATOM 5103 C C . GLY C 1 144 ? 36.880 19.874 20.209 1.00 14.35 144 GLY C C 1
ATOM 5104 O O . GLY C 1 144 ? 36.112 19.065 20.803 1.00 13.33 144 GLY C O 1
ATOM 5105 N N . THR C 1 145 ? 36.703 21.201 20.263 1.00 13.28 145 THR C N 1
ATOM 5106 C CA . THR C 1 145 ? 35.574 21.792 21.048 1.00 14.33 145 THR C CA 1
ATOM 5107 C C . THR C 1 145 ? 34.227 21.435 20.403 1.00 13.97 145 THR C C 1
ATOM 5108 O O . THR C 1 145 ? 33.162 21.466 21.092 1.00 14.72 145 THR C O 1
ATOM 5112 N N . GLN C 1 146 ? 34.257 21.151 19.098 1.00 12.83 146 GLN C N 1
ATOM 5113 C CA . GLN C 1 146 ? 33.032 20.854 18.370 1.00 13.29 146 GLN C CA 1
ATOM 5114 C C . GLN C 1 146 ? 32.864 19.324 18.250 1.00 14.11 146 GLN C C 1
ATOM 5115 O O . GLN C 1 146 ? 31.795 18.786 18.514 1.00 13.30 146 GLN C O 1
ATOM 5121 N N . ARG C 1 147 ? 33.921 18.629 17.818 1.00 13.84 147 ARG C N 1
ATOM 5122 C CA . ARG C 1 147 ? 33.815 17.200 17.549 1.00 14.35 147 ARG C CA 1
ATOM 5123 C C . ARG C 1 147 ? 33.741 16.413 18.861 1.00 15.31 147 ARG C C 1
ATOM 5124 O O . ARG C 1 147 ? 32.877 15.531 18.978 1.00 15.69 147 ARG C O 1
ATOM 5132 N N . LEU C 1 148 ? 34.604 16.698 19.858 1.00 14.76 148 LEU C N 1
ATOM 5133 C CA . LEU C 1 148 ? 34.560 15.900 21.102 1.00 15.56 148 LEU C CA 1
ATOM 5134 C C . LEU C 1 148 ? 33.170 15.991 21.729 1.00 16.90 148 LEU C C 1
ATOM 5135 O O . LEU C 1 148 ? 32.584 14.957 22.166 1.00 16.85 148 LEU C O 1
ATOM 5140 N N . THR C 1 149 ? 32.639 17.217 21.788 1.00 15.74 149 THR C N 1
ATOM 5141 C CA . THR C 1 149 ? 31.330 17.478 22.420 1.00 16.99 149 THR C CA 1
ATOM 5142 C C . THR C 1 149 ? 30.237 16.664 21.708 1.00 17.26 149 THR C C 1
ATOM 5143 O O . THR C 1 149 ? 29.313 16.140 22.335 1.00 17.38 149 THR C O 1
ATOM 5147 N N . ARG C 1 150 ? 30.332 16.591 20.381 1.00 17.89 150 ARG C N 1
ATOM 5148 C CA . ARG C 1 150 ? 29.301 15.904 19.580 1.00 17.67 150 ARG C CA 1
ATOM 5149 C C . ARG C 1 150 ? 29.442 14.383 19.755 1.00 18.19 150 ARG C C 1
ATOM 5150 O O . ARG C 1 150 ? 28.440 13.672 19.699 1.00 16.66 150 ARG C O 1
ATOM 5158 N N . VAL C 1 151 ? 30.650 13.901 20.051 1.00 16.58 151 VAL C N 1
ATOM 5159 C CA . VAL C 1 151 ? 30.877 12.466 20.163 1.00 17.24 151 VAL C CA 1
ATOM 5160 C C . VAL C 1 151 ? 30.573 11.946 21.577 1.00 17.75 151 VAL C C 1
ATOM 5161 O O . VAL C 1 151 ? 29.892 10.927 21.672 1.00 18.26 151 VAL C O 1
ATOM 5165 N N . ILE C 1 152 ? 31.088 12.575 22.661 1.00 16.64 152 ILE C N 1
ATOM 5166 C CA . ILE C 1 152 ? 30.919 12.021 24.023 1.00 16.72 152 ILE C CA 1
ATOM 5167 C C . ILE C 1 152 ? 29.882 12.815 24.839 1.00 17.10 152 ILE C C 1
ATOM 5168 O O . ILE C 1 152 ? 29.589 12.450 26.002 1.00 16.35 152 ILE C O 1
ATOM 5173 N N . GLY C 1 153 ? 29.337 13.882 24.278 1.00 15.73 153 GLY C N 1
ATOM 5174 C CA . GLY C 1 153 ? 28.368 14.678 25.017 1.00 16.74 153 GLY C CA 1
ATOM 5175 C C . GLY C 1 153 ? 29.036 15.847 25.729 1.00 17.60 153 GLY C C 1
ATOM 5176 O O . GLY C 1 153 ? 30.226 15.811 26.064 1.00 17.50 153 GLY C O 1
ATOM 5177 N N . LYS C 1 154 ? 28.234 16.873 26.021 1.00 17.61 154 LYS C N 1
ATOM 5178 C CA . LYS C 1 154 ? 28.754 18.132 26.496 1.00 18.58 154 LYS C CA 1
ATOM 5179 C C . LYS C 1 154 ? 29.351 18.015 27.912 1.00 17.25 154 LYS C C 1
ATOM 5180 O O . LYS C 1 154 ? 30.404 18.563 28.199 1.00 16.54 154 LYS C O 1
ATOM 5186 N N . GLY C 1 155 ? 28.646 17.352 28.826 1.00 16.59 155 GLY C N 1
ATOM 5187 C CA . GLY C 1 155 ? 29.127 17.180 30.188 1.00 17.17 155 GLY C CA 1
ATOM 5188 C C . GLY C 1 155 ? 30.532 16.618 30.266 1.00 17.17 155 GLY C C 1
ATOM 5189 O O . GLY C 1 155 ? 31.444 17.185 30.915 1.00 16.52 155 GLY C O 1
ATOM 5190 N N . ARG C 1 156 ? 30.772 15.510 29.576 1.00 17.37 156 ARG C N 1
ATOM 5191 C CA . ARG C 1 156 ? 32.068 14.884 29.710 1.00 19.26 156 ARG C CA 1
ATOM 5192 C C . ARG C 1 156 ? 33.093 15.617 28.847 1.00 16.76 156 ARG C C 1
ATOM 5193 O O . ARG C 1 156 ? 34.265 15.657 29.213 1.00 17.25 156 ARG C O 1
ATOM 5201 N N . ALA C 1 157 ? 32.676 16.170 27.709 1.00 15.67 157 ALA C N 1
ATOM 5202 C CA . ALA C 1 157 ? 33.628 16.924 26.874 1.00 14.95 157 ALA C CA 1
ATOM 5203 C C . ALA C 1 157 ? 34.103 18.183 27.628 1.00 14.37 157 ALA C C 1
ATOM 5204 O O . ALA C 1 157 ? 35.279 18.499 27.620 1.00 13.80 157 ALA C O 1
ATOM 5206 N N . LEU C 1 158 ? 33.190 18.867 28.317 1.00 14.82 158 LEU C N 1
ATOM 5207 C CA . LEU C 1 158 ? 33.564 20.025 29.101 1.00 14.93 158 LEU C CA 1
ATOM 5208 C C . LEU C 1 158 ? 34.519 19.636 30.243 1.00 16.41 158 LEU C C 1
ATOM 5209 O O . LEU C 1 158 ? 35.513 20.350 30.491 1.00 16.79 158 LEU C O 1
ATOM 5214 N N . GLU C 1 159 ? 34.238 18.516 30.931 1.00 16.51 159 GLU C N 1
ATOM 5215 C CA . GLU C 1 159 ? 35.066 18.091 32.018 1.00 17.78 159 GLU C CA 1
ATOM 5216 C C . GLU C 1 159 ? 36.465 17.823 31.467 1.00 17.20 159 GLU C C 1
ATOM 5217 O O . GLU C 1 159 ? 37.463 18.309 32.018 1.00 19.14 159 GLU C O 1
ATOM 5223 N N . MET C 1 160 ? 36.546 17.124 30.341 1.00 16.21 160 MET C N 1
ATOM 5224 C CA . MET C 1 160 ? 37.850 16.823 29.751 1.00 15.95 160 MET C CA 1
ATOM 5225 C C . MET C 1 160 ? 38.596 18.089 29.321 1.00 16.55 160 MET C C 1
ATOM 5226 O O . MET C 1 160 ? 39.814 18.197 29.543 1.00 15.58 160 MET C O 1
ATOM 5231 N N . MET C 1 161 ? 37.900 19.045 28.691 1.00 15.95 161 MET C N 1
ATOM 5232 C CA . MET C 1 161 ? 38.605 20.233 28.179 1.00 15.32 161 MET C CA 1
ATOM 5233 C C . MET C 1 161 ? 38.957 21.228 29.293 1.00 15.26 161 MET C C 1
ATOM 5234 O O . MET C 1 161 ? 39.944 21.993 29.133 1.00 14.91 161 MET C O 1
ATOM 5239 N N . MET C 1 162 ? 38.150 21.283 30.370 1.00 15.46 162 MET C N 1
ATOM 5240 C CA . MET C 1 162 ? 38.356 22.230 31.448 1.00 16.33 162 MET C CA 1
ATOM 5241 C C . MET C 1 162 ? 39.436 21.721 32.428 1.00 18.24 162 MET C C 1
ATOM 5242 O O . MET C 1 162 ? 40.121 22.532 33.026 1.00 18.51 162 MET C O 1
ATOM 5247 N N . THR C 1 163 ? 39.564 20.399 32.606 1.00 18.66 163 THR C N 1
ATOM 5248 C CA . THR C 1 163 ? 40.582 19.788 33.475 1.00 18.65 163 THR C CA 1
ATOM 5249 C C . THR C 1 163 ? 41.877 19.452 32.722 1.00 19.52 163 THR C C 1
ATOM 5250 O O . THR C 1 163 ? 42.956 19.409 33.341 1.00 20.07 163 THR C O 1
ATOM 5254 N N . GLY C 1 164 ? 41.756 19.107 31.431 1.00 18.75 164 GLY C N 1
ATOM 5255 C CA . GLY C 1 164 ? 42.867 18.605 30.623 1.00 19.40 164 GLY C CA 1
ATOM 5256 C C . GLY C 1 164 ? 43.254 17.171 30.967 1.00 20.52 164 GLY C C 1
ATOM 5257 O O . GLY C 1 164 ? 44.261 16.663 30.479 1.00 22.42 164 GLY C O 1
ATOM 5258 N N . ASP C 1 165 ? 42.463 16.496 31.797 1.00 21.89 165 ASP C N 1
ATOM 5259 C CA . ASP C 1 165 ? 42.827 15.143 32.215 1.00 25.49 165 ASP C CA 1
ATOM 5260 C C . ASP C 1 165 ? 42.643 14.149 31.057 1.00 27.09 165 ASP C C 1
ATOM 5261 O O . ASP C 1 165 ? 41.726 14.250 30.224 1.00 25.22 165 ASP C O 1
ATOM 5266 N N . ARG C 1 166 ? 43.571 13.197 31.009 1.00 25.32 166 ARG C N 1
ATOM 5267 C CA . ARG C 1 166 ? 43.576 12.131 30.010 1.00 29.15 166 ARG C CA 1
ATOM 5268 C C . ARG C 1 166 ? 42.743 10.951 30.531 1.00 26.09 166 ARG C C 1
ATOM 5269 O O . ARG C 1 166 ? 42.557 10.799 31.734 1.00 24.53 166 ARG C O 1
ATOM 5277 N N . ILE C 1 167 ? 42.173 10.174 29.598 1.00 25.32 167 ILE C N 1
ATOM 5278 C CA . ILE C 1 167 ? 41.366 9.007 29.938 1.00 24.60 167 ILE C CA 1
ATOM 5279 C C . ILE C 1 167 ? 41.992 7.796 29.268 1.00 22.18 167 ILE C C 1
ATOM 5280 O O . ILE C 1 167 ? 42.599 7.897 28.193 1.00 19.96 167 ILE C O 1
ATOM 5285 N N . PRO C 1 168 ? 41.849 6.606 29.892 1.00 22.87 168 PRO C N 1
ATOM 5286 C CA . PRO C 1 168 ? 42.328 5.363 29.288 1.00 22.55 168 PRO C CA 1
ATOM 5287 C C . PRO C 1 168 ? 41.378 4.884 28.172 1.00 22.98 168 PRO C C 1
ATOM 5288 O O . PRO C 1 168 ? 40.189 5.241 28.168 1.00 23.78 168 PRO C O 1
ATOM 5292 N N . GLY C 1 169 ? 41.905 4.072 27.254 1.00 23.53 169 GLY C N 1
ATOM 5293 C CA . GLY C 1 169 ? 41.146 3.483 26.138 1.00 24.41 169 GLY C CA 1
ATOM 5294 C C . GLY C 1 169 ? 39.778 2.925 26.526 1.00 25.24 169 GLY C C 1
ATOM 5295 O O . GLY C 1 169 ? 38.822 3.084 25.765 1.00 22.13 169 GLY C O 1
ATOM 5296 N N . LYS C 1 170 ? 39.672 2.264 27.688 1.00 26.50 170 LYS C N 1
ATOM 5297 C CA . LYS C 1 170 ? 38.449 1.575 28.034 1.00 29.09 170 LYS C CA 1
ATOM 5298 C C . LYS C 1 170 ? 37.358 2.586 28.377 1.00 27.15 170 LYS C C 1
ATOM 5299 O O . LYS C 1 170 ? 36.155 2.311 28.125 1.00 24.41 170 LYS C O 1
ATOM 5305 N N . ASP C 1 171 ? 37.759 3.714 28.985 1.00 25.25 171 ASP C N 1
ATOM 5306 C CA . ASP C 1 171 ? 36.836 4.805 29.267 1.00 25.20 171 ASP C CA 1
ATOM 5307 C C . ASP C 1 171 ? 36.420 5.455 27.938 1.00 21.55 171 ASP C C 1
ATOM 5308 O O . ASP C 1 171 ? 35.263 5.826 27.793 1.00 22.89 171 ASP C O 1
ATOM 5313 N N . ALA C 1 172 ? 37.349 5.538 26.972 1.00 20.28 172 ALA C N 1
ATOM 5314 C CA . ALA C 1 172 ? 37.044 6.086 25.671 1.00 20.38 172 ALA C CA 1
ATOM 5315 C C . ALA C 1 172 ? 35.936 5.250 24.997 1.00 20.91 172 ALA C C 1
ATOM 5316 O O . ALA C 1 172 ? 35.040 5.789 24.366 1.00 19.02 172 ALA C O 1
ATOM 5318 N N . GLU C 1 173 ? 36.007 3.923 25.144 1.00 22.08 173 GLU C N 1
ATOM 5319 C CA . GLU C 1 173 ? 35.055 3.023 24.542 1.00 22.87 173 GLU C CA 1
ATOM 5320 C C . GLU C 1 173 ? 33.715 3.219 25.254 1.00 22.10 173 GLU C C 1
ATOM 5321 O O . GLU C 1 173 ? 32.684 3.312 24.617 1.00 21.22 173 GLU C O 1
ATOM 5327 N N . LYS C 1 174 ? 33.748 3.275 26.580 1.00 23.01 174 LYS C N 1
ATOM 5328 C CA . LYS C 1 174 ? 32.515 3.454 27.378 1.00 25.17 174 LYS C CA 1
ATOM 5329 C C . LYS C 1 174 ? 31.777 4.730 26.941 1.00 23.76 174 LYS C C 1
ATOM 5330 O O . LYS C 1 174 ? 30.555 4.733 26.847 1.00 20.12 174 LYS C O 1
ATOM 5336 N N . TYR C 1 175 ? 32.528 5.805 26.663 1.00 21.78 175 TYR C N 1
ATOM 5337 C CA . TYR C 1 175 ? 31.945 7.102 26.277 1.00 23.34 175 TYR C CA 1
ATOM 5338 C C . TYR C 1 175 ? 31.586 7.215 24.786 1.00 22.27 175 TYR C C 1
ATOM 5339 O O . TYR C 1 175 ? 30.990 8.234 24.390 1.00 21.46 175 TYR C O 1
ATOM 5348 N N . GLY C 1 176 ? 32.028 6.261 23.955 1.00 19.89 176 GLY C N 1
ATOM 5349 C CA . GLY C 1 176 ? 31.798 6.282 22.497 1.00 20.30 176 GLY C CA 1
ATOM 5350 C C . GLY C 1 176 ? 32.865 7.061 21.729 1.00 18.25 176 GLY C C 1
ATOM 5351 O O . GLY C 1 176 ? 32.754 7.258 20.535 1.00 19.51 176 GLY C O 1
ATOM 5352 N N . LEU C 1 177 ? 33.933 7.474 22.405 1.00 16.46 177 LEU C N 1
ATOM 5353 C CA . LEU C 1 177 ? 34.985 8.225 21.781 1.00 15.10 177 LEU C CA 1
ATOM 5354 C C . LEU C 1 177 ? 35.722 7.348 20.765 1.00 14.77 177 LEU C C 1
ATOM 5355 O O . LEU C 1 177 ? 36.194 7.853 19.730 1.00 17.40 177 LEU C O 1
ATOM 5360 N N . VAL C 1 178 ? 35.814 6.042 21.046 1.00 15.96 178 VAL C N 1
ATOM 5361 C CA . VAL C 1 178 ? 36.313 5.043 20.091 1.00 16.95 178 VAL C CA 1
ATOM 5362 C C . VAL C 1 178 ? 35.261 3.945 19.965 1.00 18.33 178 VAL C C 1
ATOM 5363 O O . VAL C 1 178 ? 34.460 3.765 20.885 1.00 18.03 178 VAL C O 1
ATOM 5367 N N . ASN C 1 179 ? 35.286 3.234 18.829 1.00 17.76 179 ASN C N 1
ATOM 5368 C CA . ASN C 1 179 ? 34.299 2.226 18.557 1.00 21.32 179 ASN C CA 1
ATOM 5369 C C . ASN C 1 179 ? 34.531 1.052 19.499 1.00 22.22 179 ASN C C 1
ATOM 5370 O O . ASN C 1 179 ? 33.587 0.561 20.101 1.00 24.38 179 ASN C O 1
ATOM 5375 N N . ARG C 1 180 ? 35.797 0.627 19.623 1.00 23.45 180 ARG C N 1
ATOM 5376 C CA . ARG C 1 180 ? 36.159 -0.389 20.623 1.00 25.93 180 ARG C CA 1
ATOM 5377 C C . ARG C 1 180 ? 37.659 -0.279 20.926 1.00 22.86 180 ARG C C 1
ATOM 5378 O O . ARG C 1 180 ? 38.382 0.418 20.218 1.00 21.40 180 ARG C O 1
ATOM 5386 N N . VAL C 1 181 ? 38.086 -0.962 21.992 1.00 23.56 181 VAL C N 1
ATOM 5387 C CA . VAL C 1 181 ? 39.523 -1.125 22.306 1.00 24.85 181 VAL C CA 1
ATOM 5388 C C . VAL C 1 181 ? 39.870 -2.616 22.307 1.00 24.31 181 VAL C C 1
ATOM 5389 O O . VAL C 1 181 ? 39.066 -3.450 22.603 1.00 21.62 181 VAL C O 1
ATOM 5393 N N . VAL C 1 182 ? 41.092 -2.926 21.905 1.00 25.05 182 VAL C N 1
ATOM 5394 C CA . VAL C 1 182 ? 41.648 -4.257 22.088 1.00 25.51 182 VAL C CA 1
ATOM 5395 C C . VAL C 1 182 ? 43.067 -4.091 22.625 1.00 26.63 182 VAL C C 1
ATOM 5396 O O . VAL C 1 182 ? 43.619 -2.995 22.585 1.00 25.33 182 VAL C O 1
ATOM 5400 N N . PRO C 1 183 ? 43.723 -5.149 23.156 1.00 28.75 183 PRO C N 1
ATOM 5401 C CA . PRO C 1 183 ? 45.120 -5.027 23.572 1.00 27.05 183 PRO C CA 1
ATOM 5402 C C . PRO C 1 183 ? 45.959 -4.539 22.388 1.00 24.88 183 PRO C C 1
ATOM 5403 O O . PRO C 1 183 ? 45.648 -4.863 21.268 1.00 25.47 183 PRO C O 1
ATOM 5407 N N . LEU C 1 184 ? 46.987 -3.735 22.656 1.00 26.09 184 LEU C N 1
ATOM 5408 C CA . LEU C 1 184 ? 47.860 -3.213 21.604 1.00 28.55 184 LEU C CA 1
ATOM 5409 C C . LEU C 1 184 ? 48.357 -4.342 20.675 1.00 33.83 184 LEU C C 1
ATOM 5410 O O . LEU C 1 184 ? 48.520 -4.136 19.453 1.00 31.34 184 LEU C O 1
ATOM 5415 N N . ALA C 1 185 ? 48.617 -5.531 21.245 1.00 35.95 185 ALA C N 1
ATOM 5416 C CA . ALA C 1 185 ? 49.194 -6.647 20.488 1.00 35.10 185 ALA C CA 1
ATOM 5417 C C . ALA C 1 185 ? 48.249 -7.141 19.381 1.00 35.10 185 ALA C C 1
ATOM 5418 O O . ALA C 1 185 ? 48.731 -7.739 18.437 1.00 31.50 185 ALA C O 1
ATOM 5420 N N . ASN C 1 186 ? 46.926 -6.926 19.530 1.00 32.97 186 ASN C N 1
ATOM 5421 C CA . ASN C 1 186 ? 45.915 -7.366 18.555 1.00 32.28 186 ASN C CA 1
ATOM 5422 C C . ASN C 1 186 ? 45.364 -6.190 17.738 1.00 30.32 186 ASN C C 1
ATOM 5423 O O . ASN C 1 186 ? 44.451 -6.393 16.935 1.00 27.42 186 ASN C O 1
ATOM 5428 N N . LEU C 1 187 ? 45.926 -4.992 17.930 1.00 28.48 187 LEU C N 1
ATOM 5429 C CA . LEU C 1 187 ? 45.352 -3.768 17.394 1.00 28.60 187 LEU C CA 1
ATOM 5430 C C . LEU C 1 187 ? 45.484 -3.749 15.873 1.00 28.58 187 LEU C C 1
ATOM 5431 O O . LEU C 1 187 ? 44.525 -3.464 15.193 1.00 27.27 187 LEU C O 1
ATOM 5436 N N . GLU C 1 188 ? 46.683 -4.026 15.349 1.00 26.85 188 GLU C N 1
ATOM 5437 C CA . GLU C 1 188 ? 46.872 -4.021 13.901 1.00 28.61 188 GLU C CA 1
ATOM 5438 C C . GLU C 1 188 ? 45.970 -5.067 13.216 1.00 29.81 188 GLU C C 1
ATOM 5439 O O . GLU C 1 188 ? 45.446 -4.803 12.141 1.00 27.70 188 GLU C O 1
ATOM 5445 N N . GLN C 1 189 ? 45.812 -6.249 13.828 1.00 32.97 189 GLN C N 1
ATOM 5446 C CA . GLN C 1 189 ? 44.973 -7.351 13.293 1.00 34.27 189 GLN C CA 1
ATOM 5447 C C . GLN C 1 189 ? 43.497 -6.915 13.265 1.00 31.78 189 GLN C C 1
ATOM 5448 O O . GLN C 1 189 ? 42.758 -7.212 12.310 1.00 30.10 189 GLN C O 1
ATOM 5454 N N . GLU C 1 190 ? 43.048 -6.297 14.364 1.00 32.37 190 GLU C N 1
ATOM 5455 C CA . GLU C 1 190 ? 41.647 -5.853 14.501 1.00 31.26 190 GLU C CA 1
ATOM 5456 C C . GLU C 1 190 ? 41.325 -4.792 13.447 1.00 25.91 190 GLU C C 1
ATOM 5457 O O . GLU C 1 190 ? 40.305 -4.874 12.811 1.00 24.07 190 GLU C O 1
ATOM 5463 N N . THR C 1 191 ? 42.263 -3.863 13.238 1.00 24.38 191 THR C N 1
ATOM 5464 C CA . THR C 1 191 ? 42.162 -2.790 12.272 1.00 26.39 191 THR C CA 1
ATOM 5465 C C . THR C 1 191 ? 42.163 -3.323 10.834 1.00 26.59 191 THR C C 1
ATOM 5466 O O . THR C 1 191 ? 41.365 -2.868 10.004 1.00 23.13 191 THR C O 1
ATOM 5470 N N . ARG C 1 192 ? 43.084 -4.247 10.524 1.00 26.51 192 ARG C N 1
ATOM 5471 C CA . ARG C 1 192 ? 43.146 -4.841 9.192 1.00 24.93 192 ARG C CA 1
ATOM 5472 C C . ARG C 1 192 ? 41.832 -5.571 8.867 1.00 23.49 192 ARG C C 1
ATOM 5473 O O . ARG C 1 192 ? 41.332 -5.472 7.753 1.00 23.90 192 ARG C O 1
ATOM 5481 N N . LYS C 1 193 ? 41.332 -6.346 9.816 1.00 23.03 193 LYS C N 1
ATOM 5482 C CA . LYS C 1 193 ? 40.072 -7.096 9.681 1.00 26.64 193 LYS C CA 1
ATOM 5483 C C . LYS C 1 193 ? 38.926 -6.147 9.275 1.00 25.86 193 LYS C C 1
ATOM 5484 O O . LYS C 1 193 ? 38.156 -6.446 8.318 1.00 24.21 193 LYS C O 1
ATOM 5490 N N . LEU C 1 194 ? 38.795 -5.022 10.007 1.00 22.81 194 LEU C N 1
ATOM 5491 C CA . LEU C 1 194 ? 37.738 -4.020 9.718 1.00 22.30 194 LEU C CA 1
ATOM 5492 C C . LEU C 1 194 ? 37.971 -3.419 8.328 1.00 21.18 194 LEU C C 1
ATOM 5493 O O . LEU C 1 194 ? 37.075 -3.367 7.509 1.00 21.25 194 LEU C O 1
ATOM 5498 N N . ALA C 1 195 ? 39.202 -2.987 8.049 1.00 22.32 195 ALA C N 1
ATOM 5499 C CA . ALA C 1 195 ? 39.500 -2.313 6.803 1.00 22.30 195 ALA C CA 1
ATOM 5500 C C . ALA C 1 195 ? 39.219 -3.206 5.587 1.00 23.72 195 ALA C C 1
ATOM 5501 O O . ALA C 1 195 ? 38.771 -2.737 4.555 1.00 21.48 195 ALA C O 1
ATOM 5503 N N . GLU C 1 196 ? 39.586 -4.483 5.673 1.00 24.70 196 GLU C N 1
ATOM 5504 C CA . GLU C 1 196 ? 39.354 -5.418 4.573 1.00 26.84 196 GLU C CA 1
ATOM 5505 C C . GLU C 1 196 ? 37.856 -5.690 4.373 1.00 23.12 196 GLU C C 1
ATOM 5506 O O . GLU C 1 196 ? 37.428 -5.816 3.259 1.00 22.70 196 GLU C O 1
ATOM 5512 N N . LYS C 1 197 ? 37.072 -5.757 5.448 1.00 22.80 197 LYS C N 1
ATOM 5513 C CA . LYS C 1 197 ? 35.624 -5.871 5.311 1.00 25.04 197 LYS C CA 1
ATOM 5514 C C . LYS C 1 197 ? 35.057 -4.692 4.510 1.00 23.31 197 LYS C C 1
ATOM 5515 O O . LYS C 1 197 ? 34.262 -4.894 3.586 1.00 25.93 197 LYS C O 1
ATOM 5521 N N . ILE C 1 198 ? 35.487 -3.461 4.826 1.00 22.09 198 ILE C N 1
ATOM 5522 C CA . ILE C 1 198 ? 34.917 -2.257 4.186 1.00 21.24 198 ILE C CA 1
ATOM 5523 C C . ILE C 1 198 ? 35.403 -2.171 2.739 1.00 19.81 198 ILE C C 1
ATOM 5524 O O . ILE C 1 198 ? 34.666 -1.822 1.824 1.00 19.35 198 ILE C O 1
ATOM 5529 N N . ALA C 1 199 ? 36.661 -2.558 2.508 1.00 21.20 199 ALA C N 1
ATOM 5530 C CA . ALA C 1 199 ? 37.287 -2.362 1.221 1.00 20.32 199 ALA C CA 1
ATOM 5531 C C . ALA C 1 199 ? 36.657 -3.233 0.117 1.00 20.30 199 ALA C C 1
ATOM 5532 O O . ALA C 1 199 ? 36.812 -2.925 -1.069 1.00 23.58 199 ALA C O 1
ATOM 5534 N N . LYS C 1 200 ? 35.983 -4.318 0.480 1.00 20.82 200 LYS C N 1
ATOM 5535 C CA . LYS C 1 200 ? 35.363 -5.170 -0.526 1.00 25.26 200 LYS C CA 1
ATOM 5536 C C . LYS C 1 200 ? 33.973 -4.666 -0.940 1.00 25.16 200 LYS C C 1
ATOM 5537 O O . LYS C 1 200 ? 33.340 -5.292 -1.779 1.00 23.56 200 LYS C O 1
ATOM 5543 N N . LYS C 1 201 ? 33.487 -3.559 -0.352 1.00 21.43 201 LYS C N 1
ATOM 5544 C CA . LYS C 1 201 ? 32.159 -3.035 -0.687 1.00 21.09 201 LYS C CA 1
ATOM 5545 C C . LYS C 1 201 ? 32.229 -2.074 -1.871 1.00 19.85 201 LYS C C 1
ATOM 5546 O O . LYS C 1 201 ? 33.280 -1.622 -2.275 1.00 20.59 201 LYS C O 1
ATOM 5552 N N . SER C 1 202 ? 31.054 -1.769 -2.429 1.00 18.50 202 SER C N 1
ATOM 5553 C CA . SER C 1 202 ? 30.890 -0.753 -3.453 1.00 18.47 202 SER C CA 1
ATOM 5554 C C . SER C 1 202 ? 31.476 0.601 -3.042 1.00 20.76 202 SER C C 1
ATOM 5555 O O . SER C 1 202 ? 31.024 1.220 -2.069 1.00 17.01 202 SER C O 1
ATOM 5558 N N . PRO C 1 203 ? 32.467 1.128 -3.791 1.00 20.43 203 PRO C N 1
ATOM 5559 C CA . PRO C 1 203 ? 33.049 2.437 -3.509 1.00 21.58 203 PRO C CA 1
ATOM 5560 C C . PRO C 1 203 ? 32.061 3.602 -3.668 1.00 19.90 203 PRO C C 1
ATOM 5561 O O . PRO C 1 203 ? 32.144 4.575 -2.927 1.00 17.74 203 PRO C O 1
ATOM 5565 N N . ILE C 1 204 ? 31.113 3.462 -4.598 1.00 18.51 204 ILE C N 1
ATOM 5566 C CA . ILE C 1 204 ? 30.120 4.486 -4.825 1.00 19.59 204 ILE C CA 1
ATOM 5567 C C . ILE C 1 204 ? 29.124 4.483 -3.645 1.00 17.84 204 ILE C C 1
ATOM 5568 O O . ILE C 1 204 ? 28.800 5.541 -3.127 1.00 16.69 204 ILE C O 1
ATOM 5573 N N . SER C 1 205 ? 28.688 3.304 -3.201 1.00 16.79 205 SER C N 1
ATOM 5574 C CA . SER C 1 205 ? 27.810 3.217 -2.053 1.00 16.66 205 SER C CA 1
ATOM 5575 C C . SER C 1 205 ? 28.485 3.776 -0.786 1.00 17.25 205 SER C C 1
ATOM 5576 O O . SER C 1 205 ? 27.850 4.534 -0.036 1.00 15.20 205 SER C O 1
ATOM 5579 N N . LEU C 1 206 ? 29.763 3.441 -0.553 1.00 15.79 206 LEU C N 1
ATOM 5580 C CA . LEU C 1 206 ? 30.455 3.962 0.591 1.00 15.34 206 LEU C CA 1
ATOM 5581 C C . LEU C 1 206 ? 30.583 5.483 0.508 1.00 14.35 206 LEU C C 1
ATOM 5582 O O . LEU C 1 206 ? 30.479 6.124 1.584 1.00 14.13 206 LEU C O 1
ATOM 5587 N N . ALA C 1 207 ? 30.907 6.031 -0.678 1.00 14.10 207 ALA C N 1
ATOM 5588 C CA . ALA C 1 207 ? 31.025 7.474 -0.878 1.00 15.00 207 ALA C CA 1
ATOM 5589 C C . ALA C 1 207 ? 29.691 8.164 -0.566 1.00 14.80 207 ALA C C 1
ATOM 5590 O O . ALA C 1 207 ? 29.690 9.218 0.074 1.00 14.07 207 ALA C O 1
ATOM 5592 N N . LEU C 1 208 ? 28.598 7.566 -1.040 1.00 14.47 208 LEU C N 1
ATOM 5593 C CA . LEU C 1 208 ? 27.256 8.100 -0.789 1.00 15.64 208 LEU C CA 1
ATOM 5594 C C . LEU C 1 208 ? 26.915 8.009 0.701 1.00 14.47 208 LEU C C 1
ATOM 5595 O O . LEU C 1 208 ? 26.348 8.971 1.247 1.00 15.99 208 LEU C O 1
ATOM 5600 N N . ILE C 1 209 ? 27.202 6.877 1.350 1.00 14.19 209 ILE C N 1
ATOM 5601 C CA . ILE C 1 209 ? 26.945 6.705 2.778 1.00 13.93 209 ILE C CA 1
ATOM 5602 C C . ILE C 1 209 ? 27.591 7.862 3.546 1.00 14.28 209 ILE C C 1
ATOM 5603 O O . ILE C 1 209 ? 26.962 8.537 4.342 1.00 11.51 209 ILE C O 1
ATOM 5608 N N . LYS C 1 210 ? 28.860 8.114 3.281 1.00 13.01 210 LYS C N 1
ATOM 5609 C CA . LYS C 1 210 ? 29.577 9.166 3.963 1.00 14.46 210 LYS C CA 1
ATOM 5610 C C . LYS C 1 210 ? 28.989 10.551 3.698 1.00 13.82 210 LYS C C 1
ATOM 5611 O O . LYS C 1 210 ? 28.847 11.329 4.669 1.00 13.16 210 LYS C O 1
ATOM 5617 N N . GLU C 1 211 ? 28.667 10.859 2.440 1.00 13.71 211 GLU C N 1
ATOM 5618 C CA . GLU C 1 211 ? 28.112 12.164 2.061 1.00 14.88 211 GLU C CA 1
ATOM 5619 C C . GLU C 1 211 ? 26.787 12.370 2.818 1.00 14.12 211 GLU C C 1
ATOM 5620 O O . GLU C 1 211 ? 26.550 13.384 3.441 1.00 13.54 211 GLU C O 1
ATOM 5626 N N . VAL C 1 212 ? 25.937 11.369 2.730 1.00 13.04 212 VAL C N 1
ATOM 5627 C CA . VAL C 1 212 ? 24.582 11.423 3.295 1.00 12.76 212 VAL C CA 1
ATOM 5628 C C . VAL C 1 212 ? 24.622 11.504 4.825 1.00 12.44 212 VAL C C 1
ATOM 5629 O O . VAL C 1 212 ? 23.890 12.286 5.431 1.00 11.95 212 VAL C O 1
ATOM 5633 N N . VAL C 1 213 ? 25.463 10.682 5.438 1.00 12.67 213 VAL C N 1
ATOM 5634 C CA . VAL C 1 213 ? 25.575 10.712 6.920 1.00 13.47 213 VAL C CA 1
ATOM 5635 C C . VAL C 1 213 ? 26.135 12.060 7.379 1.00 14.00 213 VAL C C 1
ATOM 5636 O O . VAL C 1 213 ? 25.508 12.691 8.197 1.00 13.58 213 VAL C O 1
ATOM 5640 N N . ASN C 1 214 ? 27.229 12.501 6.774 1.00 13.62 214 ASN C N 1
ATOM 5641 C CA . ASN C 1 214 ? 27.894 13.757 7.206 1.00 15.74 214 ASN C CA 1
ATOM 5642 C C . ASN C 1 214 ? 27.024 14.989 6.925 1.00 15.25 214 ASN C C 1
ATOM 5643 O O . ASN C 1 214 ? 26.832 15.783 7.837 1.00 15.46 214 ASN C O 1
ATOM 5648 N N . ARG C 1 215 ? 26.493 15.104 5.711 1.00 12.70 215 ARG C N 1
ATOM 5649 C CA . ARG C 1 215 ? 25.642 16.267 5.361 1.00 14.27 215 ARG C CA 1
ATOM 5650 C C . ARG C 1 215 ? 24.301 16.203 6.100 1.00 12.66 215 ARG C C 1
ATOM 5651 O O . ARG C 1 215 ? 23.752 17.250 6.381 1.00 11.23 215 ARG C O 1
ATOM 5659 N N . GLY C 1 216 ? 23.751 14.998 6.231 1.00 12.75 216 GLY C N 1
ATOM 5660 C CA . GLY C 1 216 ? 22.455 14.766 6.897 1.00 12.47 216 GLY C CA 1
ATOM 5661 C C . GLY C 1 216 ? 22.483 15.078 8.378 1.00 12.60 216 GLY C C 1
ATOM 5662 O O . GLY C 1 216 ? 21.541 15.651 8.882 1.00 11.82 216 GLY C O 1
ATOM 5663 N N . LEU C 1 217 ? 23.582 14.729 9.046 1.00 14.53 217 LEU C N 1
ATOM 5664 C CA . LEU C 1 217 ? 23.736 14.916 10.515 1.00 16.62 217 LEU C CA 1
ATOM 5665 C C . LEU C 1 217 ? 23.678 16.406 10.874 1.00 16.83 217 LEU C C 1
ATOM 5666 O O . LEU C 1 217 ? 23.132 16.759 11.909 1.00 16.57 217 LEU C O 1
ATOM 5671 N N . ASP C 1 218 ? 24.214 17.248 10.000 1.00 17.77 218 ASP C N 1
ATOM 5672 C CA . ASP C 1 218 ? 24.301 18.711 10.175 1.00 18.22 218 ASP C CA 1
ATOM 5673 C C . ASP C 1 218 ? 22.981 19.406 9.834 1.00 18.41 218 ASP C C 1
ATOM 5674 O O . ASP C 1 218 ? 22.921 20.603 10.020 1.00 21.45 218 ASP C O 1
ATOM 5679 N N . SER C 1 219 ? 21.984 18.679 9.333 1.00 15.17 219 SER C N 1
ATOM 5680 C CA . SER C 1 219 ? 20.719 19.281 8.855 1.00 15.11 219 SER C CA 1
ATOM 5681 C C . SER C 1 219 ? 19.538 18.907 9.746 1.00 13.87 219 SER C C 1
ATOM 5682 O O . SER C 1 219 ? 19.663 18.054 10.598 1.00 13.34 219 SER C O 1
ATOM 5685 N N . PRO C 1 220 ? 18.353 19.497 9.490 1.00 14.92 220 PRO C N 1
ATOM 5686 C CA . PRO C 1 220 ? 17.118 19.057 10.117 1.00 14.90 220 PRO C CA 1
ATOM 5687 C C . PRO C 1 220 ? 16.873 17.626 9.600 1.00 13.82 220 PRO C C 1
ATOM 5688 O O . PRO C 1 220 ? 17.130 17.345 8.454 1.00 12.00 220 PRO C O 1
ATOM 5692 N N . LEU C 1 221 ? 16.228 16.797 10.420 1.00 12.85 221 LEU C N 1
ATOM 5693 C CA . LEU C 1 221 ? 16.078 15.357 10.096 1.00 12.15 221 LEU C CA 1
ATOM 5694 C C . LEU C 1 221 ? 15.403 15.147 8.735 1.00 11.65 221 LEU C C 1
ATOM 5695 O O . LEU C 1 221 ? 15.890 14.336 7.985 1.00 10.45 221 LEU C O 1
ATOM 5700 N N . LEU C 1 222 ? 14.374 15.921 8.423 1.00 12.12 222 LEU C N 1
ATOM 5701 C CA . LEU C 1 222 ? 13.662 15.766 7.128 1.00 13.92 222 LEU C CA 1
ATOM 5702 C C . LEU C 1 222 ? 14.608 16.059 5.955 1.00 13.03 222 LEU C C 1
ATOM 5703 O O . LEU C 1 222 ? 14.506 15.380 4.945 1.00 12.74 222 LEU C O 1
ATOM 5708 N N . SER C 1 223 ? 15.472 17.061 6.089 1.00 11.46 223 SER C N 1
ATOM 5709 C CA . SER C 1 223 ? 16.443 17.377 5.009 1.00 12.29 223 SER C CA 1
ATOM 5710 C C . SER C 1 223 ? 17.459 16.240 4.832 1.00 11.22 223 SER C C 1
ATOM 5711 O O . SER C 1 223 ? 17.747 15.898 3.696 1.00 11.51 223 SER C O 1
ATOM 5714 N N . GLY C 1 224 ? 17.967 15.689 5.933 1.00 10.32 224 GLY C N 1
ATOM 5715 C CA . GLY C 1 224 ? 18.890 14.540 5.839 1.00 10.08 224 GLY C CA 1
ATOM 5716 C C . GLY C 1 224 ? 18.187 13.336 5.223 1.00 8.99 224 GLY C C 1
ATOM 5717 O O . GLY C 1 224 ? 18.771 12.666 4.418 1.00 9.08 224 GLY C O 1
ATOM 5718 N N . LEU C 1 225 ? 16.957 13.066 5.638 1.00 8.70 225 LEU C N 1
ATOM 5719 C CA . LEU C 1 225 ? 16.162 11.997 5.018 1.00 9.44 225 LEU C CA 1
ATOM 5720 C C . LEU C 1 225 ? 15.985 12.239 3.510 1.00 9.27 225 LEU C C 1
ATOM 5721 O O . LEU C 1 225 ? 16.122 11.272 2.719 1.00 9.43 225 LEU C O 1
ATOM 5726 N N . ALA C 1 226 ? 15.703 13.498 3.092 1.00 9.16 226 ALA C N 1
ATOM 5727 C CA . ALA C 1 226 ? 15.569 13.856 1.700 1.00 9.79 226 ALA C CA 1
ATOM 5728 C C . ALA C 1 226 ? 16.846 13.469 0.932 1.00 9.81 226 ALA C C 1
ATOM 5729 O O . ALA C 1 226 ? 16.774 12.897 -0.136 1.00 9.49 226 ALA C O 1
ATOM 5731 N N . LEU C 1 227 ? 17.987 13.796 1.523 1.00 10.42 227 LEU C N 1
ATOM 5732 C CA . LEU C 1 227 ? 19.310 13.535 0.917 1.00 10.59 227 LEU C CA 1
ATOM 5733 C C . LEU C 1 227 ? 19.559 12.016 0.786 1.00 10.03 227 LEU C C 1
ATOM 5734 O O . LEU C 1 227 ? 20.069 11.536 -0.240 1.00 9.30 227 LEU C O 1
ATOM 5739 N N . GLU C 1 228 ? 19.169 11.250 1.805 1.00 9.56 228 GLU C N 1
ATOM 5740 C CA . GLU C 1 228 ? 19.256 9.791 1.814 1.00 10.34 228 GLU C CA 1
ATOM 5741 C C . GLU C 1 228 ? 18.483 9.242 0.615 1.00 9.88 228 GLU C C 1
ATOM 5742 O O . GLU C 1 228 ? 19.001 8.404 -0.099 1.00 9.49 228 GLU C O 1
ATOM 5748 N N . SER C 1 229 ? 17.201 9.624 0.491 1.00 10.47 229 SER C N 1
ATOM 5749 C CA . SER C 1 229 ? 16.311 9.196 -0.601 1.00 10.23 229 SER C CA 1
ATOM 5750 C C . SER C 1 229 ? 16.893 9.521 -1.984 1.00 10.74 229 SER C C 1
ATOM 5751 O O . SER C 1 229 ? 16.916 8.615 -2.833 1.00 11.02 229 SER C O 1
ATOM 5754 N N . VAL C 1 230 ? 17.379 10.752 -2.208 1.00 11.29 230 VAL C N 1
ATOM 5755 C CA . VAL C 1 230 ? 17.832 11.137 -3.549 1.00 12.32 230 VAL C CA 1
ATOM 5756 C C . VAL C 1 230 ? 19.104 10.345 -3.858 1.00 11.67 230 VAL C C 1
ATOM 5757 O O . VAL C 1 230 ? 19.236 9.861 -4.955 1.00 11.47 230 VAL C O 1
ATOM 5761 N N . GLY C 1 231 ? 19.967 10.142 -2.864 1.00 12.12 231 GLY C N 1
ATOM 5762 C CA . GLY C 1 231 ? 21.155 9.310 -3.015 1.00 14.45 231 GLY C CA 1
ATOM 5763 C C . GLY C 1 231 ? 20.823 7.849 -3.335 1.00 15.64 231 GLY C C 1
ATOM 5764 O O . GLY C 1 231 ? 21.584 7.149 -3.988 1.00 15.82 231 GLY C O 1
ATOM 5765 N N . TRP C 1 232 ? 19.682 7.351 -2.861 1.00 15.51 232 TRP C N 1
ATOM 5766 C CA . TRP C 1 232 ? 19.273 6.008 -3.159 1.00 18.04 232 TRP C CA 1
ATOM 5767 C C . TRP C 1 232 ? 19.071 5.827 -4.669 1.00 19.15 232 TRP C C 1
ATOM 5768 O O . TRP C 1 232 ? 19.437 4.802 -5.241 1.00 19.60 232 TRP C O 1
ATOM 5779 N N . GLY C 1 233 ? 18.488 6.838 -5.315 1.00 19.38 233 GLY C N 1
ATOM 5780 C CA . GLY C 1 233 ? 18.451 6.995 -6.751 1.00 19.06 233 GLY C CA 1
ATOM 5781 C C . GLY C 1 233 ? 19.806 6.818 -7.431 1.00 21.02 233 GLY C C 1
ATOM 5782 O O . GLY C 1 233 ? 19.945 6.030 -8.384 1.00 20.85 233 GLY C O 1
ATOM 5783 N N . VAL C 1 234 ? 20.815 7.546 -6.967 1.00 18.65 234 VAL C N 1
ATOM 5784 C CA . VAL C 1 234 ? 22.136 7.412 -7.536 1.00 17.65 234 VAL C CA 1
ATOM 5785 C C . VAL C 1 234 ? 22.692 5.985 -7.324 1.00 18.02 234 VAL C C 1
ATOM 5786 O O . VAL C 1 234 ? 23.218 5.383 -8.276 1.00 17.62 234 VAL C O 1
ATOM 5790 N N . VAL C 1 235 ? 22.563 5.394 -6.130 1.00 16.53 235 VAL C N 1
ATOM 5791 C CA . VAL C 1 235 ? 23.194 4.080 -5.859 1.00 16.43 235 VAL C CA 1
ATOM 5792 C C . VAL C 1 235 ? 22.511 2.975 -6.688 1.00 17.59 235 VAL C C 1
ATOM 5793 O O . VAL C 1 235 ? 23.165 1.984 -7.024 1.00 16.55 235 VAL C O 1
ATOM 5797 N N . PHE C 1 236 ? 21.235 3.175 -7.060 1.00 17.27 236 PHE C N 1
ATOM 5798 C CA . PHE C 1 236 ? 20.492 2.216 -7.891 1.00 18.45 236 PHE C CA 1
ATOM 5799 C C . PHE C 1 236 ? 20.883 2.300 -9.380 1.00 18.93 236 PHE C C 1
ATOM 5800 O O . PHE C 1 236 ? 20.382 1.522 -10.168 1.00 19.66 236 PHE C O 1
ATOM 5808 N N . SER C 1 237 ? 21.760 3.237 -9.761 1.00 18.24 237 SER C N 1
ATOM 5809 C CA . SER C 1 237 ? 22.251 3.381 -11.125 1.00 18.82 237 SER C CA 1
ATOM 5810 C C . SER C 1 237 ? 23.535 2.581 -11.353 1.00 20.73 237 SER C C 1
ATOM 5811 O O . SER C 1 237 ? 24.052 2.562 -12.493 1.00 21.59 237 SER C O 1
ATOM 5814 N N . THR C 1 238 ? 24.087 1.999 -10.287 1.00 21.05 238 THR C N 1
ATOM 5815 C CA . THR C 1 238 ? 25.433 1.451 -10.342 1.00 23.19 238 THR C CA 1
ATOM 5816 C C . THR C 1 238 ? 25.377 -0.039 -10.703 1.00 23.31 238 THR C C 1
ATOM 5817 O O . THR C 1 238 ? 24.390 -0.755 -10.453 1.00 20.96 238 THR C O 1
ATOM 5821 N N . GLU C 1 239 ? 26.480 -0.499 -11.285 1.00 27.12 239 GLU C N 1
ATOM 5822 C CA . GLU C 1 239 ? 26.668 -1.902 -11.633 1.00 30.43 239 GLU C CA 1
ATOM 5823 C C . GLU C 1 239 ? 26.712 -2.736 -10.347 1.00 28.46 239 GLU C C 1
ATOM 5824 O O . GLU C 1 239 ? 26.182 -3.844 -10.300 1.00 27.34 239 GLU C O 1
ATOM 5830 N N . ASP C 1 240 ? 27.313 -2.174 -9.285 1.00 26.09 240 ASP C N 1
ATOM 5831 C CA . ASP C 1 240 ? 27.477 -2.877 -7.993 1.00 25.23 240 ASP C CA 1
ATOM 5832 C C . ASP C 1 240 ? 26.121 -3.198 -7.363 1.00 22.10 240 ASP C C 1
ATOM 5833 O O . ASP C 1 240 ? 25.941 -4.245 -6.758 1.00 19.53 240 ASP C O 1
ATOM 5838 N N . LYS C 1 241 ? 25.132 -2.325 -7.559 1.00 22.00 241 LYS C N 1
ATOM 5839 C CA . LYS C 1 241 ? 23.790 -2.620 -7.036 1.00 20.14 241 LYS C CA 1
ATOM 5840 C C . LYS C 1 241 ? 23.210 -3.874 -7.740 1.00 20.34 241 LYS C C 1
ATOM 5841 O O . LYS C 1 241 ? 22.592 -4.758 -7.104 1.00 17.98 241 LYS C O 1
ATOM 5847 N N . LYS C 1 242 ? 23.326 -3.898 -9.065 1.00 21.91 242 LYS C N 1
ATOM 5848 C CA . LYS C 1 242 ? 22.823 -5.023 -9.901 1.00 24.30 242 LYS C CA 1
ATOM 5849 C C . LYS C 1 242 ? 23.440 -6.346 -9.401 1.00 22.67 242 LYS C C 1
ATOM 5850 O O . LYS C 1 242 ? 22.730 -7.314 -9.102 1.00 21.38 242 LYS C O 1
ATOM 5856 N N . GLU C 1 243 ? 24.763 -6.329 -9.186 1.00 23.36 243 GLU C N 1
ATOM 5857 C CA . GLU C 1 243 ? 25.564 -7.469 -8.672 1.00 24.32 243 GLU C CA 1
ATOM 5858 C C . GLU C 1 243 ? 25.079 -7.885 -7.287 1.00 25.18 243 GLU C C 1
ATOM 5859 O O . GLU C 1 243 ? 24.804 -9.070 -7.055 1.00 25.98 243 GLU C O 1
ATOM 5865 N N . GLY C 1 244 ? 24.951 -6.917 -6.363 1.00 21.11 244 GLY C N 1
ATOM 5866 C CA . GLY C 1 244 ? 24.561 -7.241 -5.011 1.00 18.25 244 GLY C CA 1
ATOM 5867 C C . GLY C 1 244 ? 23.184 -7.860 -4.930 1.00 17.48 244 GLY C C 1
ATOM 5868 O O . GLY C 1 244 ? 22.949 -8.793 -4.142 1.00 19.89 244 GLY C O 1
ATOM 5869 N N . VAL C 1 245 ? 22.240 -7.283 -5.669 1.00 19.82 245 VAL C N 1
ATOM 5870 C CA . VAL C 1 245 ? 20.837 -7.749 -5.640 1.00 20.78 245 VAL C CA 1
ATOM 5871 C C . VAL C 1 245 ? 20.767 -9.133 -6.328 1.00 22.20 245 VAL C C 1
ATOM 5872 O O . VAL C 1 245 ? 20.198 -10.057 -5.796 1.00 21.79 245 VAL C O 1
ATOM 5876 N N . SER C 1 246 ? 21.405 -9.256 -7.488 1.00 25.27 246 SER C N 1
ATOM 5877 C CA . SER C 1 246 ? 21.578 -10.559 -8.178 1.00 28.89 246 SER C CA 1
ATOM 5878 C C . SER C 1 246 ? 22.102 -11.619 -7.197 1.00 30.18 246 SER C C 1
ATOM 5879 O O . SER C 1 246 ? 21.462 -12.653 -6.998 1.00 31.94 246 SER C O 1
ATOM 5882 N N . ALA C 1 247 ? 23.235 -11.330 -6.546 1.00 28.11 247 ALA C N 1
ATOM 5883 C CA . ALA C 1 247 ? 23.910 -12.277 -5.661 1.00 27.39 247 ALA C CA 1
ATOM 5884 C C . ALA C 1 247 ? 22.973 -12.763 -4.552 1.00 28.07 247 ALA C C 1
ATOM 5885 O O . ALA C 1 247 ? 22.965 -13.933 -4.197 1.00 30.11 247 ALA C O 1
ATOM 5887 N N . PHE C 1 248 ? 22.162 -11.872 -3.984 1.00 25.66 248 PHE C N 1
ATOM 5888 C CA . PHE C 1 248 ? 21.287 -12.297 -2.914 1.00 23.63 248 PHE C CA 1
ATOM 5889 C C . PHE C 1 248 ? 20.214 -13.247 -3.477 1.00 24.63 248 PHE C C 1
ATOM 5890 O O . PHE C 1 248 ? 19.847 -14.219 -2.819 1.00 26.24 248 PHE C O 1
ATOM 5898 N N . LEU C 1 249 ? 19.630 -12.877 -4.612 1.00 23.30 249 LEU C N 1
ATOM 5899 C CA . LEU C 1 249 ? 18.510 -13.653 -5.207 1.00 28.79 249 LEU C CA 1
ATOM 5900 C C . LEU C 1 249 ? 18.980 -15.058 -5.599 1.00 33.56 249 LEU C C 1
ATOM 5901 O O . LEU C 1 249 ? 18.258 -16.023 -5.323 1.00 31.80 249 LEU C O 1
ATOM 5906 N N . GLU C 1 250 ? 20.211 -15.147 -6.103 1.00 35.68 250 GLU C N 1
ATOM 5907 C CA . GLU C 1 250 ? 20.866 -16.398 -6.566 1.00 38.28 250 GLU C CA 1
ATOM 5908 C C . GLU C 1 250 ? 21.517 -17.146 -5.393 1.00 43.36 250 GLU C C 1
ATOM 5909 O O . GLU C 1 250 ? 22.183 -18.149 -5.657 1.00 43.99 250 GLU C O 1
ATOM 5915 N N . LYS C 1 251 ? 21.333 -16.642 -4.171 1.00 40.86 251 LYS C N 1
ATOM 5916 C CA . LYS C 1 251 ? 21.896 -17.279 -2.956 1.00 40.09 251 LYS C CA 1
ATOM 5917 C C . LYS C 1 251 ? 23.394 -17.525 -3.153 1.00 41.97 251 LYS C C 1
ATOM 5918 O O . LYS C 1 251 ? 23.813 -18.653 -2.905 1.00 46.53 251 LYS C O 1
ATOM 5924 N N . ARG C 1 252 ? 24.137 -16.511 -3.610 1.00 39.67 252 ARG C N 1
ATOM 5925 C CA . ARG C 1 252 ? 25.599 -16.587 -3.875 1.00 37.54 252 ARG C CA 1
ATOM 5926 C C . ARG C 1 252 ? 26.310 -15.328 -3.357 1.00 41.74 252 ARG C C 1
ATOM 5927 O O . ARG C 1 252 ? 25.640 -14.428 -2.861 1.00 38.16 252 ARG C O 1
ATOM 5935 N N . GLU C 1 253 ? 27.638 -15.291 -3.491 1.00 44.16 253 GLU C N 1
ATOM 5936 C CA . GLU C 1 253 ? 28.486 -14.183 -2.978 1.00 41.49 253 GLU C CA 1
ATOM 5937 C C . GLU C 1 253 ? 28.783 -13.153 -4.068 1.00 40.36 253 GLU C C 1
ATOM 5938 O O . GLU C 1 253 ? 29.302 -13.522 -5.119 1.00 36.68 253 GLU C O 1
ATOM 5944 N N . PRO C 1 254 ? 28.509 -11.854 -3.828 1.00 33.33 254 PRO C N 1
ATOM 5945 C CA . PRO C 1 254 ? 28.737 -10.829 -4.825 1.00 31.44 254 PRO C CA 1
ATOM 5946 C C . PRO C 1 254 ? 30.197 -10.385 -4.883 1.00 29.91 254 PRO C C 1
ATOM 5947 O O . PRO C 1 254 ? 30.884 -10.513 -3.915 1.00 29.01 254 PRO C O 1
ATOM 5951 N N . THR C 1 255 ? 30.620 -9.928 -6.050 1.00 30.85 255 THR C N 1
ATOM 5952 C CA . THR C 1 255 ? 31.953 -9.306 -6.149 1.00 34.07 255 THR C CA 1
ATOM 5953 C C . THR C 1 255 ? 31.708 -7.876 -6.629 1.00 36.65 255 THR C C 1
ATOM 5954 O O . THR C 1 255 ? 31.227 -7.706 -7.756 1.00 35.85 255 THR C O 1
ATOM 5958 N N . PHE C 1 256 ? 32.038 -6.899 -5.784 1.00 34.06 256 PHE C N 1
ATOM 5959 C CA . PHE C 1 256 ? 31.834 -5.468 -6.108 1.00 32.35 256 PHE C CA 1
ATOM 5960 C C . PHE C 1 256 ? 33.123 -4.966 -6.762 1.00 36.25 256 PHE C C 1
ATOM 5961 O O . PHE C 1 256 ? 34.178 -5.136 -6.166 1.00 38.97 256 PHE C O 1
ATOM 5969 N N . LYS C 1 257 ? 33.016 -4.405 -7.967 1.00 43.34 257 LYS C N 1
ATOM 5970 C CA . LYS C 1 257 ? 34.203 -3.972 -8.751 1.00 46.99 257 LYS C CA 1
ATOM 5971 C C . LYS C 1 257 ? 34.344 -2.450 -8.808 1.00 51.78 257 LYS C C 1
ATOM 5972 O O . LYS C 1 257 ? 35.381 -1.981 -9.270 1.00 44.29 257 LYS C O 1
ATOM 5978 N N . GLY C 1 258 ? 33.310 -1.721 -8.402 1.00 54.31 258 GLY C N 1
ATOM 5979 C CA . GLY C 1 258 ? 33.332 -0.262 -8.439 1.00 58.01 258 GLY C CA 1
ATOM 5980 C C . GLY C 1 258 ? 33.561 0.316 -9.831 1.00 62.65 258 GLY C C 1
ATOM 5981 O O . GLY C 1 258 ? 34.429 1.176 -10.006 1.00 60.72 258 GLY C O 1
ATOM 5982 N N . LYS C 1 259 ? 32.776 -0.121 -10.825 1.00 68.49 259 LYS C N 1
ATOM 5983 C CA . LYS C 1 259 ? 32.824 0.523 -12.145 1.00 77.20 259 LYS C CA 1
ATOM 5984 C C . LYS C 1 259 ? 32.134 1.890 -12.055 1.00 80.05 259 LYS C C 1
ATOM 5985 O O . LYS C 1 259 ? 32.793 2.927 -12.031 1.00 82.64 259 LYS C O 1
ATOM 5991 N N . MET D 1 1 ? -14.363 13.868 -8.168 1.00 54.93 1 MET D N 1
ATOM 5992 C CA . MET D 1 1 ? -14.400 15.004 -9.126 1.00 60.83 1 MET D CA 1
ATOM 5993 C C . MET D 1 1 ? -15.693 15.811 -8.956 1.00 60.70 1 MET D C 1
ATOM 5994 O O . MET D 1 1 ? -15.767 16.901 -9.524 1.00 61.17 1 MET D O 1
ATOM 5999 N N . GLU D 1 2 ? -16.693 15.280 -8.245 1.00 58.27 2 GLU D N 1
ATOM 6000 C CA . GLU D 1 2 ? -17.901 16.097 -7.959 1.00 56.01 2 GLU D CA 1
ATOM 6001 C C . GLU D 1 2 ? -17.746 16.559 -6.509 1.00 46.83 2 GLU D C 1
ATOM 6002 O O . GLU D 1 2 ? -17.845 15.711 -5.625 1.00 47.02 2 GLU D O 1
ATOM 6008 N N . PHE D 1 3 ? -17.551 17.858 -6.290 1.00 34.62 3 PHE D N 1
ATOM 6009 C CA . PHE D 1 3 ? -17.310 18.379 -4.923 1.00 30.61 3 PHE D CA 1
ATOM 6010 C C . PHE D 1 3 ? -18.340 19.444 -4.576 1.00 27.59 3 PHE D C 1
ATOM 6011 O O . PHE D 1 3 ? -18.962 19.967 -5.479 1.00 33.63 3 PHE D O 1
ATOM 6019 N N . GLU D 1 4 ? -18.603 19.594 -3.287 1.00 27.48 4 GLU D N 1
ATOM 6020 C CA . GLU D 1 4 ? -19.549 20.584 -2.725 1.00 29.97 4 GLU D CA 1
ATOM 6021 C C . GLU D 1 4 ? -19.017 22.024 -2.741 1.00 30.35 4 GLU D C 1
ATOM 6022 O O . GLU D 1 4 ? -19.754 22.921 -3.152 1.00 27.24 4 GLU D O 1
ATOM 6028 N N . THR D 1 5 ? -17.763 22.222 -2.319 1.00 26.10 5 THR D N 1
ATOM 6029 C CA . THR D 1 5 ? -17.261 23.604 -2.107 1.00 24.81 5 THR D CA 1
ATOM 6030 C C . THR D 1 5 ? -16.166 24.010 -3.085 1.00 22.57 5 THR D C 1
ATOM 6031 O O . THR D 1 5 ? -15.686 25.124 -2.966 1.00 23.92 5 THR D O 1
ATOM 6035 N N . ILE D 1 6 ? -15.743 23.108 -3.949 1.00 21.50 6 ILE D N 1
ATOM 6036 C CA . ILE D 1 6 ? -14.673 23.459 -4.920 1.00 23.49 6 ILE D CA 1
ATOM 6037 C C . ILE D 1 6 ? -15.062 22.913 -6.292 1.00 24.48 6 ILE D C 1
ATOM 6038 O O . ILE D 1 6 ? -15.953 22.082 -6.364 1.00 24.74 6 ILE D O 1
ATOM 6043 N N . GLU D 1 7 ? -14.447 23.449 -7.335 1.00 23.81 7 GLU D N 1
ATOM 6044 C CA . GLU D 1 7 ? -14.645 22.930 -8.702 1.00 25.56 7 GLU D CA 1
ATOM 6045 C C . GLU D 1 7 ? -13.266 22.522 -9.198 1.00 23.54 7 GLU D C 1
ATOM 6046 O O . GLU D 1 7 ? -12.324 23.221 -8.887 1.00 24.41 7 GLU D O 1
ATOM 6052 N N . THR D 1 8 ? -13.173 21.409 -9.909 1.00 21.76 8 THR D N 1
ATOM 6053 C CA . THR D 1 8 ? -11.870 21.009 -10.477 1.00 22.22 8 THR D CA 1
ATOM 6054 C C . THR D 1 8 ? -12.036 20.905 -11.987 1.00 23.14 8 THR D C 1
ATOM 6055 O O . THR D 1 8 ? -13.135 20.590 -12.424 1.00 21.42 8 THR D O 1
ATOM 6059 N N . LYS D 1 9 ? -11.023 21.333 -12.723 1.00 21.66 9 LYS D N 1
ATOM 6060 C CA . LYS D 1 9 ? -11.084 21.224 -14.190 1.00 22.73 9 LYS D CA 1
ATOM 6061 C C . LYS D 1 9 ? -9.710 20.806 -14.707 1.00 22.30 9 LYS D C 1
ATOM 6062 O O . LYS D 1 9 ? -8.748 21.490 -14.409 1.00 18.81 9 LYS D O 1
ATOM 6068 N N . LYS D 1 10 ? -9.685 19.742 -15.495 1.00 20.49 10 LYS D N 1
ATOM 6069 C CA . LYS D 1 10 ? -8.453 19.259 -16.143 1.00 24.50 10 LYS D CA 1
ATOM 6070 C C . LYS D 1 10 ? -8.438 19.891 -17.534 1.00 26.47 10 LYS D C 1
ATOM 6071 O O . LYS D 1 10 ? -9.437 19.774 -18.246 1.00 26.95 10 LYS D O 1
ATOM 6077 N N . GLU D 1 11 ? -7.368 20.602 -17.857 1.00 25.64 11 GLU D N 1
ATOM 6078 C CA . GLU D 1 11 ? -7.240 21.242 -19.183 1.00 24.77 11 GLU D CA 1
ATOM 6079 C C . GLU D 1 11 ? -5.882 20.817 -19.735 1.00 23.41 11 GLU D C 1
ATOM 6080 O O . GLU D 1 11 ? -4.892 21.449 -19.405 1.00 18.83 11 GLU D O 1
ATOM 6086 N N . GLY D 1 12 ? -5.871 19.767 -20.557 1.00 21.39 12 GLY D N 1
ATOM 6087 C CA . GLY D 1 12 ? -4.583 19.241 -21.028 1.00 21.01 12 GLY D CA 1
ATOM 6088 C C . GLY D 1 12 ? -3.806 18.727 -19.831 1.00 20.23 12 GLY D C 1
ATOM 6089 O O . GLY D 1 12 ? -4.297 17.852 -19.162 1.00 22.20 12 GLY D O 1
ATOM 6090 N N . ASN D 1 13 ? -2.612 19.245 -19.592 1.00 20.39 13 ASN D N 1
ATOM 6091 C CA . ASN D 1 13 ? -1.818 18.776 -18.430 1.00 20.16 13 ASN D CA 1
ATOM 6092 C C . ASN D 1 13 ? -1.932 19.768 -17.258 1.00 17.42 13 ASN D C 1
ATOM 6093 O O . ASN D 1 13 ? -1.142 19.656 -16.339 1.00 16.13 13 ASN D O 1
ATOM 6098 N N . LEU D 1 14 ? -2.893 20.688 -17.320 1.00 14.04 14 LEU D N 1
ATOM 6099 C CA . LEU D 1 14 ? -3.126 21.698 -16.260 1.00 15.71 14 LEU D CA 1
ATOM 6100 C C . LEU D 1 14 ? -4.322 21.254 -15.423 1.00 15.93 14 LEU D C 1
ATOM 6101 O O . LEU D 1 14 ? -5.268 20.779 -15.998 1.00 15.94 14 LEU D O 1
ATOM 6106 N N . PHE D 1 15 ? -4.235 21.420 -14.109 1.00 15.00 15 PHE D N 1
ATOM 6107 C CA . PHE D 1 15 ? -5.371 21.097 -13.218 1.00 15.52 15 PHE D CA 1
ATOM 6108 C C . PHE D 1 15 ? -5.733 22.393 -12.487 1.00 15.24 15 PHE D C 1
ATOM 6109 O O . PHE D 1 15 ? -4.906 22.888 -11.770 1.00 13.94 15 PHE D O 1
ATOM 6117 N N . TRP D 1 16 ? -6.959 22.880 -12.662 1.00 13.94 16 TRP D N 1
ATOM 6118 C CA . TRP D 1 16 ? -7.397 24.103 -12.071 1.00 15.02 16 TRP D CA 1
ATOM 6119 C C . TRP D 1 16 ? -8.284 23.706 -10.913 1.00 15.78 16 TRP D C 1
ATOM 6120 O O . TRP D 1 16 ? -9.207 22.943 -11.159 1.00 16.08 16 TRP D O 1
ATOM 6131 N N . ILE D 1 17 ? -7.970 24.189 -9.707 1.00 15.74 17 ILE D N 1
ATOM 6132 C CA . ILE D 1 17 ? -8.823 24.040 -8.549 1.00 15.98 17 ILE D CA 1
ATOM 6133 C C . ILE D 1 17 ? -9.399 25.402 -8.201 1.00 16.71 17 ILE D C 1
ATOM 6134 O O . ILE D 1 17 ? -8.663 26.325 -7.812 1.00 14.63 17 ILE D O 1
ATOM 6139 N N . THR D 1 18 ? -10.721 25.494 -8.262 1.00 16.29 18 THR D N 1
ATOM 6140 C CA . THR D 1 18 ? -11.365 26.783 -7.963 1.00 18.26 18 THR D CA 1
ATOM 6141 C C . THR D 1 18 ? -12.127 26.657 -6.643 1.00 18.76 18 THR D C 1
ATOM 6142 O O . THR D 1 18 ? -12.952 25.763 -6.548 1.00 20.96 18 THR D O 1
ATOM 6146 N N . LEU D 1 19 ? -11.808 27.493 -5.658 1.00 17.58 19 LEU D N 1
ATOM 6147 C CA . LEU D 1 19 ? -12.598 27.446 -4.407 1.00 17.96 19 LEU D CA 1
ATOM 6148 C C . LEU D 1 19 ? -13.973 27.961 -4.807 1.00 19.63 19 LEU D C 1
ATOM 6149 O O . LEU D 1 19 ? -14.035 28.973 -5.491 1.00 18.66 19 LEU D O 1
ATOM 6154 N N . ASN D 1 20 ? -15.022 27.298 -4.348 1.00 22.68 20 ASN D N 1
ATOM 6155 C CA . ASN D 1 20 ? -16.355 27.688 -4.847 1.00 24.85 20 ASN D CA 1
ATOM 6156 C C . ASN D 1 20 ? -17.368 27.880 -3.718 1.00 24.56 20 ASN D C 1
ATOM 6157 O O . ASN D 1 20 ? -18.311 27.115 -3.672 1.00 25.68 20 ASN D O 1
ATOM 6162 N N . ARG D 1 21 ? -17.166 28.901 -2.886 1.00 24.57 21 ARG D N 1
ATOM 6163 C CA . ARG D 1 21 ? -18.146 29.339 -1.857 1.00 24.75 21 ARG D CA 1
ATOM 6164 C C . ARG D 1 21 ? -18.226 30.865 -1.991 1.00 26.58 21 ARG D C 1
ATOM 6165 O O . ARG D 1 21 ? -18.078 31.536 -0.978 1.00 25.01 21 ARG D O 1
ATOM 6173 N N . PRO D 1 22 ? -18.629 31.420 -3.160 1.00 29.39 22 PRO D N 1
ATOM 6174 C CA . PRO D 1 22 ? -18.622 32.864 -3.419 1.00 33.01 22 PRO D CA 1
ATOM 6175 C C . PRO D 1 22 ? -19.460 33.670 -2.424 1.00 34.07 22 PRO D C 1
ATOM 6176 O O . PRO D 1 22 ? -19.060 34.727 -2.072 1.00 33.60 22 PRO D O 1
ATOM 6180 N N . ASP D 1 23 ? -20.560 33.101 -1.940 1.00 33.44 23 ASP D N 1
ATOM 6181 C CA . ASP D 1 23 ? -21.428 33.785 -0.949 1.00 37.88 23 ASP D CA 1
ATOM 6182 C C . ASP D 1 23 ? -20.651 34.117 0.335 1.00 35.94 23 ASP D C 1
ATOM 6183 O O . ASP D 1 23 ? -21.029 35.084 0.993 1.00 32.86 23 ASP D O 1
ATOM 6188 N N . LYS D 1 24 ? -19.720 33.253 0.749 1.00 31.06 24 LYS D N 1
ATOM 6189 C CA . LYS D 1 24 ? -18.895 33.411 1.972 1.00 30.25 24 LYS D CA 1
ATOM 6190 C C . LYS D 1 24 ? -17.464 33.833 1.612 1.00 27.69 24 LYS D C 1
ATOM 6191 O O . LYS D 1 24 ? -16.576 33.602 2.427 1.00 26.82 24 LYS D O 1
ATOM 6197 N N . LEU D 1 25 ? -17.265 34.350 0.398 1.00 25.71 25 LEU D N 1
ATOM 6198 C CA . LEU D 1 25 ? -15.953 34.826 -0.123 1.00 24.26 25 LEU D CA 1
ATOM 6199 C C . LEU D 1 25 ? -14.917 33.694 -0.118 1.00 23.75 25 LEU D C 1
ATOM 6200 O O . LEU D 1 25 ? -13.754 33.973 0.164 1.00 22.31 25 LEU D O 1
ATOM 6205 N N . ASN D 1 26 ? -15.358 32.472 -0.425 1.00 20.98 26 ASN D N 1
ATOM 6206 C CA . ASN D 1 26 ? -14.509 31.255 -0.508 1.00 23.14 26 ASN D CA 1
ATOM 6207 C C . ASN D 1 26 ? -13.849 30.954 0.839 1.00 23.54 26 ASN D C 1
ATOM 6208 O O . ASN D 1 26 ? -12.744 30.435 0.834 1.00 24.11 26 ASN D O 1
ATOM 6213 N N . ALA D 1 27 ? -14.544 31.230 1.941 1.00 23.72 27 ALA D N 1
ATOM 6214 C CA . ALA D 1 27 ? -13.979 31.019 3.286 1.00 22.77 27 ALA D CA 1
ATOM 6215 C C . ALA D 1 27 ? -13.683 29.534 3.489 1.00 21.01 27 ALA D C 1
ATOM 6216 O O . ALA D 1 27 ? -14.484 28.703 3.100 1.00 20.65 27 ALA D O 1
ATOM 6218 N N . LEU D 1 28 ? -12.547 29.245 4.101 1.00 20.97 28 LEU D N 1
ATOM 6219 C CA . LEU D 1 28 ? -12.168 27.845 4.361 1.00 22.87 28 LEU D CA 1
ATOM 6220 C C . LEU D 1 28 ? -13.037 27.314 5.495 1.00 24.31 28 LEU D C 1
ATOM 6221 O O . LEU D 1 28 ? -13.104 27.951 6.526 1.00 33.27 28 LEU D O 1
ATOM 6226 N N . ASN D 1 29 ? -13.649 26.165 5.280 1.00 23.00 29 ASN D N 1
ATOM 6227 C CA . ASN D 1 29 ? -14.393 25.444 6.339 1.00 24.03 29 ASN D CA 1
ATOM 6228 C C . ASN D 1 29 ? -13.879 23.999 6.354 1.00 24.30 29 ASN D C 1
ATOM 6229 O O . ASN D 1 29 ? -12.992 23.658 5.578 1.00 21.33 29 ASN D O 1
ATOM 6234 N N . ALA D 1 30 ? -14.372 23.199 7.282 1.00 26.21 30 ALA D N 1
ATOM 6235 C CA . ALA D 1 30 ? -13.871 21.841 7.417 1.00 26.40 30 ALA D CA 1
ATOM 6236 C C . ALA D 1 30 ? -14.056 21.098 6.088 1.00 23.38 30 ALA D C 1
ATOM 6237 O O . ALA D 1 30 ? -13.131 20.402 5.612 1.00 24.06 30 ALA D O 1
ATOM 6239 N N . LYS D 1 31 ? -15.233 21.270 5.479 1.00 21.87 31 LYS D N 1
ATOM 6240 C CA . LYS D 1 31 ? -15.569 20.560 4.252 1.00 23.63 31 LYS D CA 1
ATOM 6241 C C . LYS D 1 31 ? -14.620 20.971 3.112 1.00 21.79 31 LYS D C 1
ATOM 6242 O O . LYS D 1 31 ? -14.135 20.103 2.397 1.00 21.91 31 LYS D O 1
ATOM 6248 N N . LEU D 1 32 ? -14.363 22.277 2.959 1.00 19.97 32 LEU D N 1
ATOM 6249 C CA . LEU D 1 32 ? -13.556 22.780 1.840 1.00 19.98 32 LEU D CA 1
ATOM 6250 C C . LEU D 1 32 ? -12.126 22.265 1.990 1.00 18.53 32 LEU D C 1
ATOM 6251 O O . LEU D 1 32 ? -11.496 21.846 1.009 1.00 19.70 32 LEU D O 1
ATOM 6256 N N . LEU D 1 33 ? -11.616 22.283 3.226 1.00 18.60 33 LEU D N 1
ATOM 6257 C CA . LEU D 1 33 ? -10.253 21.792 3.500 1.00 19.75 33 LEU D CA 1
ATOM 6258 C C . LEU D 1 33 ? -10.153 20.301 3.141 1.00 19.83 33 LEU D C 1
ATOM 6259 O O . LEU D 1 33 ? -9.191 19.887 2.502 1.00 17.77 33 LEU D O 1
ATOM 6264 N N . GLU D 1 34 ? -11.166 19.514 3.509 1.00 20.64 34 GLU D N 1
ATOM 6265 C CA . GLU D 1 34 ? -11.248 18.086 3.146 1.00 23.96 34 GLU D CA 1
ATOM 6266 C C . GLU D 1 34 ? -11.267 17.879 1.617 1.00 22.04 34 GLU D C 1
ATOM 6267 O O . GLU D 1 34 ? -10.485 17.084 1.082 1.00 20.60 34 GLU D O 1
ATOM 6273 N N . GLU D 1 35 ? -12.134 18.601 0.893 1.00 19.94 35 GLU D N 1
ATOM 6274 C CA . GLU D 1 35 ? -12.181 18.487 -0.572 1.00 19.94 35 GLU D CA 1
ATOM 6275 C C . GLU D 1 35 ? -10.852 18.930 -1.219 1.00 18.86 35 GLU D C 1
ATOM 6276 O O . GLU D 1 35 ? -10.362 18.292 -2.150 1.00 17.74 35 GLU D O 1
ATOM 6282 N N . LEU D 1 36 ? -10.263 20.023 -0.734 1.00 18.43 36 LEU D N 1
ATOM 6283 C CA . LEU D 1 36 ? -9.034 20.540 -1.346 1.00 19.51 36 LEU D CA 1
ATOM 6284 C C . LEU D 1 36 ? -7.912 19.499 -1.224 1.00 20.17 36 LEU D C 1
ATOM 6285 O O . LEU D 1 36 ? -7.155 19.251 -2.181 1.00 18.96 36 LEU D O 1
ATOM 6290 N N . ASP D 1 37 ? -7.827 18.868 -0.046 1.00 22.02 37 ASP D N 1
ATOM 6291 C CA . ASP D 1 37 ? -6.899 17.763 0.218 1.00 22.03 37 ASP D CA 1
ATOM 6292 C C . ASP D 1 37 ? -7.105 16.634 -0.803 1.00 21.64 37 ASP D C 1
ATOM 6293 O O . ASP D 1 37 ? -6.165 16.193 -1.452 1.00 20.29 37 ASP D O 1
ATOM 6298 N N . ARG D 1 38 ? -8.362 16.221 -0.981 1.00 20.59 38 ARG D N 1
ATOM 6299 C CA . ARG D 1 38 ? -8.731 15.165 -1.937 1.00 21.63 38 ARG D CA 1
ATOM 6300 C C . ARG D 1 38 ? -8.373 15.586 -3.374 1.00 18.24 38 ARG D C 1
ATOM 6301 O O . ARG D 1 38 ? -7.723 14.817 -4.101 1.00 20.42 38 ARG D O 1
ATOM 6309 N N . ALA D 1 39 ? -8.738 16.805 -3.783 1.00 15.93 39 ALA D N 1
ATOM 6310 C CA . ALA D 1 39 ? -8.454 17.274 -5.148 1.00 15.90 39 ALA D CA 1
ATOM 6311 C C . ALA D 1 39 ? -6.956 17.301 -5.403 1.00 16.31 39 ALA D C 1
ATOM 6312 O O . ALA D 1 39 ? -6.486 16.883 -6.477 1.00 15.71 39 ALA D O 1
ATOM 6314 N N . VAL D 1 40 ? -6.208 17.805 -4.423 1.00 17.44 40 VAL D N 1
ATOM 6315 C CA . VAL D 1 40 ? -4.777 17.908 -4.606 1.00 19.18 40 VAL D CA 1
ATOM 6316 C C . VAL D 1 40 ? -4.161 16.502 -4.678 1.00 19.79 40 VAL D C 1
ATOM 6317 O O . VAL D 1 40 ? -3.227 16.293 -5.466 1.00 21.26 40 VAL D O 1
ATOM 6321 N N . SER D 1 41 ? -4.632 15.565 -3.843 1.00 20.09 41 SER D N 1
ATOM 6322 C CA . SER D 1 41 ? -4.247 14.108 -3.938 1.00 22.19 41 SER D CA 1
ATOM 6323 C C . SER D 1 41 ? -4.515 13.540 -5.338 1.00 22.21 41 SER D C 1
ATOM 6324 O O . SER D 1 41 ? -3.620 12.848 -5.927 1.00 21.89 41 SER D O 1
ATOM 6327 N N . GLN D 1 42 ? -5.705 13.846 -5.886 1.00 21.19 42 GLN D N 1
ATOM 6328 C CA . GLN D 1 42 ? -6.076 13.365 -7.207 1.00 23.30 42 GLN D CA 1
ATOM 6329 C C . GLN D 1 42 ? -5.091 13.897 -8.254 1.00 23.37 42 GLN D C 1
ATOM 6330 O O . GLN D 1 42 ? -4.633 13.166 -9.161 1.00 21.76 42 GLN D O 1
ATOM 6336 N N . ALA D 1 43 ? -4.790 15.195 -8.159 1.00 23.31 43 ALA D N 1
ATOM 6337 C CA . ALA D 1 43 ? -3.937 15.838 -9.166 1.00 22.83 43 ALA D CA 1
ATOM 6338 C C . ALA D 1 43 ? -2.557 15.198 -9.141 1.00 21.54 43 ALA D C 1
ATOM 6339 O O . ALA D 1 43 ? -1.936 14.940 -10.219 1.00 19.62 43 ALA D O 1
ATOM 6341 N N . GLU D 1 44 ? -2.056 14.974 -7.920 1.00 21.29 44 GLU D N 1
ATOM 6342 C CA . GLU D 1 44 ? -0.736 14.419 -7.751 1.00 23.87 44 GLU D CA 1
ATOM 6343 C C . GLU D 1 44 ? -0.656 12.987 -8.287 1.00 23.20 44 GLU D C 1
ATOM 6344 O O . GLU D 1 44 ? 0.388 12.612 -8.833 1.00 22.29 44 GLU D O 1
ATOM 6350 N N . SER D 1 45 ? -1.751 12.233 -8.167 1.00 24.67 45 SER D N 1
ATOM 6351 C CA . SER D 1 45 ? -1.842 10.812 -8.627 1.00 28.33 45 SER D CA 1
ATOM 6352 C C . SER D 1 45 ? -1.883 10.691 -10.153 1.00 24.79 45 SER D C 1
ATOM 6353 O O . SER D 1 45 ? -1.511 9.657 -10.677 1.00 26.41 45 SER D O 1
ATOM 6356 N N . ASP D 1 46 ? -2.454 11.691 -10.829 1.00 23.79 46 ASP D N 1
ATOM 6357 C CA . ASP D 1 46 ? -2.831 11.604 -12.227 1.00 23.58 46 ASP D CA 1
ATOM 6358 C C . ASP D 1 46 ? -1.632 11.950 -13.109 1.00 26.14 46 ASP D C 1
ATOM 6359 O O . ASP D 1 46 ? -1.262 13.123 -13.180 1.00 25.49 46 ASP D O 1
ATOM 6364 N N . PRO D 1 47 ? -1.010 10.988 -13.844 1.00 24.89 47 PRO D N 1
ATOM 6365 C CA . PRO D 1 47 ? 0.225 11.276 -14.573 1.00 25.20 47 PRO D CA 1
ATOM 6366 C C . PRO D 1 47 ? 0.022 12.252 -15.737 1.00 26.85 47 PRO D C 1
ATOM 6367 O O . PRO D 1 47 ? 0.971 12.807 -16.206 1.00 26.42 47 PRO D O 1
ATOM 6371 N N . GLU D 1 48 ? -1.218 12.486 -16.161 1.00 28.14 48 GLU D N 1
ATOM 6372 C CA . GLU D 1 48 ? -1.450 13.450 -17.229 1.00 30.41 48 GLU D CA 1
ATOM 6373 C C . GLU D 1 48 ? -1.320 14.898 -16.719 1.00 26.13 48 GLU D C 1
ATOM 6374 O O . GLU D 1 48 ? -1.132 15.807 -17.515 1.00 23.91 48 GLU D O 1
ATOM 6380 N N . ILE D 1 49 ? -1.434 15.105 -15.403 1.00 20.92 49 ILE D N 1
ATOM 6381 C CA . ILE D 1 49 ? -1.348 16.450 -14.817 1.00 19.35 49 ILE D CA 1
ATOM 6382 C C . ILE D 1 49 ? 0.098 16.806 -14.474 1.00 18.01 49 ILE D C 1
ATOM 6383 O O . ILE D 1 49 ? 0.765 16.039 -13.825 1.00 18.45 49 ILE D O 1
ATOM 6388 N N . ARG D 1 50 ? 0.550 17.964 -14.972 1.00 16.47 50 ARG D N 1
ATOM 6389 C CA . ARG D 1 50 ? 1.880 18.461 -14.768 1.00 16.30 50 ARG D CA 1
ATOM 6390 C C . ARG D 1 50 ? 1.901 19.661 -13.820 1.00 14.64 50 ARG D C 1
ATOM 6391 O O . ARG D 1 50 ? 2.902 19.818 -13.134 1.00 14.97 50 ARG D O 1
ATOM 6399 N N . VAL D 1 51 ? 0.825 20.472 -13.777 1.00 13.11 51 VAL D N 1
ATOM 6400 C CA . VAL D 1 51 ? 0.813 21.746 -13.045 1.00 12.94 51 VAL D CA 1
ATOM 6401 C C . VAL D 1 51 ? -0.575 21.924 -12.455 1.00 12.93 51 VAL D C 1
ATOM 6402 O O . VAL D 1 51 ? -1.552 21.600 -13.119 1.00 13.17 51 VAL D O 1
ATOM 6406 N N . ILE D 1 52 ? -0.611 22.395 -11.212 1.00 11.50 52 ILE D N 1
ATOM 6407 C CA . ILE D 1 52 ? -1.824 22.634 -10.450 1.00 12.76 52 ILE D CA 1
ATOM 6408 C C . ILE D 1 52 ? -1.941 24.138 -10.193 1.00 12.36 52 ILE D C 1
ATOM 6409 O O . ILE D 1 52 ? -0.979 24.776 -9.747 1.00 12.51 52 ILE D O 1
ATOM 6414 N N . ILE D 1 53 ? -3.110 24.701 -10.474 1.00 11.64 53 ILE D N 1
ATOM 6415 C CA . ILE D 1 53 ? -3.344 26.103 -10.252 1.00 13.01 53 ILE D CA 1
ATOM 6416 C C . ILE D 1 53 ? -4.502 26.162 -9.275 1.00 12.30 53 ILE D C 1
ATOM 6417 O O . ILE D 1 53 ? -5.515 25.523 -9.529 1.00 13.36 53 ILE D O 1
ATOM 6422 N N . ILE D 1 54 ? -4.363 26.914 -8.187 1.00 11.82 54 ILE D N 1
ATOM 6423 C CA . ILE D 1 54 ? -5.496 27.197 -7.258 1.00 11.63 54 ILE D CA 1
ATOM 6424 C C . ILE D 1 54 ? -5.950 28.658 -7.459 1.00 12.83 54 ILE D C 1
ATOM 6425 O O . ILE D 1 54 ? -5.152 29.548 -7.571 1.00 12.43 54 ILE D O 1
ATOM 6430 N N . THR D 1 55 ? -7.263 28.855 -7.457 1.00 13.23 55 THR D N 1
ATOM 6431 C CA . THR D 1 55 ? -7.858 30.199 -7.624 1.00 13.95 55 THR D CA 1
ATOM 6432 C C . THR D 1 55 ? -9.232 30.232 -6.950 1.00 14.93 55 THR D C 1
ATOM 6433 O O . THR D 1 55 ? -9.680 29.194 -6.497 1.00 14.36 55 THR D O 1
ATOM 6437 N N . GLY D 1 56 ? -9.831 31.413 -6.857 1.00 16.78 56 GLY D N 1
ATOM 6438 C CA . GLY D 1 56 ? -11.152 31.524 -6.220 1.00 18.59 56 GLY D CA 1
ATOM 6439 C C . GLY D 1 56 ? -12.218 31.992 -7.196 1.00 21.72 56 GLY D C 1
ATOM 6440 O O . GLY D 1 56 ? -11.882 32.635 -8.176 1.00 20.38 56 GLY D O 1
ATOM 6441 N N . LYS D 1 57 ? -13.460 31.580 -6.955 1.00 26.32 57 LYS D N 1
ATOM 6442 C CA . LYS D 1 57 ? -14.627 31.984 -7.778 1.00 29.99 57 LYS D CA 1
ATOM 6443 C C . LYS D 1 57 ? -15.133 33.341 -7.296 1.00 27.71 57 LYS D C 1
ATOM 6444 O O . LYS D 1 57 ? -15.289 33.503 -6.096 1.00 28.81 57 LYS D O 1
ATOM 6450 N N . GLY D 1 58 ? -15.448 34.252 -8.214 1.00 30.13 58 GLY D N 1
ATOM 6451 C CA . GLY D 1 58 ? -15.995 35.546 -7.781 1.00 30.71 58 GLY D CA 1
ATOM 6452 C C . GLY D 1 58 ? -14.944 36.550 -7.363 1.00 28.88 58 GLY D C 1
ATOM 6453 O O . GLY D 1 58 ? -13.857 36.520 -7.909 1.00 33.26 58 GLY D O 1
ATOM 6454 N N . LYS D 1 59 ? -15.323 37.455 -6.469 1.00 30.55 59 LYS D N 1
ATOM 6455 C CA . LYS D 1 59 ? -14.482 38.574 -5.977 1.00 34.84 59 LYS D CA 1
ATOM 6456 C C . LYS D 1 59 ? -13.353 38.134 -5.043 1.00 31.03 59 LYS D C 1
ATOM 6457 O O . LYS D 1 59 ? -12.486 38.959 -4.760 1.00 31.15 59 LYS D O 1
ATOM 6463 N N . ALA D 1 60 ? -13.394 36.924 -4.508 1.00 25.96 60 ALA D N 1
ATOM 6464 C CA . ALA D 1 60 ? -12.309 36.585 -3.559 1.00 23.64 60 ALA D CA 1
ATOM 6465 C C . ALA D 1 60 ? -11.471 35.397 -4.027 1.00 21.95 60 ALA D C 1
ATOM 6466 O O . ALA D 1 60 ? -11.986 34.591 -4.778 1.00 21.96 60 ALA D O 1
ATOM 6468 N N . PHE D 1 61 ? -10.165 35.417 -3.737 1.00 20.77 61 PHE D N 1
ATOM 6469 C CA . PHE D 1 61 ? -9.412 34.156 -3.905 1.00 17.56 61 PHE D CA 1
ATOM 6470 C C . PHE D 1 61 ? -9.891 33.327 -2.709 1.00 16.53 61 PHE D C 1
ATOM 6471 O O . PHE D 1 61 ? -10.581 32.342 -2.883 1.00 16.18 61 PHE D O 1
ATOM 6479 N N . CYS D 1 62 ? -9.651 33.865 -1.517 1.00 18.01 62 CYS D N 1
ATOM 6480 C CA . CYS D 1 62 ? -10.128 33.287 -0.234 1.00 17.97 62 CYS D CA 1
ATOM 6481 C C . CYS D 1 62 ? -10.070 34.382 0.841 1.00 20.31 62 CYS D C 1
ATOM 6482 O O . CYS D 1 62 ? -8.979 34.776 1.198 1.00 16.90 62 CYS D O 1
ATOM 6485 N N . ALA D 1 63 ? -11.215 34.786 1.385 1.00 21.26 63 ALA D N 1
ATOM 6486 C CA . ALA D 1 63 ? -11.265 35.946 2.303 1.00 24.97 63 ALA D CA 1
ATOM 6487 C C . ALA D 1 63 ? -11.148 35.565 3.775 1.00 28.46 63 ALA D C 1
ATOM 6488 O O . ALA D 1 63 ? -11.331 36.452 4.597 1.00 33.08 63 ALA D O 1
ATOM 6490 N N . GLY D 1 64 ? -10.901 34.304 4.105 1.00 30.17 64 GLY D N 1
ATOM 6491 C CA . GLY D 1 64 ? -10.800 33.987 5.536 1.00 30.67 64 GLY D CA 1
ATOM 6492 C C . GLY D 1 64 ? -11.115 32.539 5.835 1.00 30.81 64 GLY D C 1
ATOM 6493 O O . GLY D 1 64 ? -10.979 31.713 4.939 1.00 28.65 64 GLY D O 1
ATOM 6494 N N . ALA D 1 65 ? -11.518 32.277 7.077 1.00 31.63 65 ALA D N 1
ATOM 6495 C CA . ALA D 1 65 ? -11.887 30.925 7.549 1.00 34.07 65 ALA D CA 1
ATOM 6496 C C . ALA D 1 65 ? -13.161 31.026 8.396 1.00 38.18 65 ALA D C 1
ATOM 6497 O O . ALA D 1 65 ? -13.475 32.115 8.862 1.00 33.57 65 ALA D O 1
ATOM 6499 N N . ASP D 1 66 ? -13.883 29.917 8.513 1.00 41.73 66 ASP D N 1
ATOM 6500 C CA . ASP D 1 66 ? -15.135 29.840 9.236 1.00 46.30 66 ASP D CA 1
ATOM 6501 C C . ASP D 1 66 ? -14.849 29.869 10.742 1.00 40.60 66 ASP D C 1
ATOM 6502 O O . ASP D 1 66 ? -14.154 29.019 11.249 1.00 38.80 66 ASP D O 1
ATOM 6507 N N . ILE D 1 67 ? -15.465 30.827 11.440 1.00 42.88 67 ILE D N 1
ATOM 6508 C CA . ILE D 1 67 ? -15.206 31.134 12.843 1.00 44.13 67 ILE D CA 1
ATOM 6509 C C . ILE D 1 67 ? -16.263 30.455 13.728 1.00 44.25 67 ILE D C 1
ATOM 6510 O O . ILE D 1 67 ? -16.158 30.476 14.942 1.00 37.51 67 ILE D O 1
ATOM 6515 N N . THR D 1 68 ? -17.244 29.791 13.108 1.00 49.50 68 THR D N 1
ATOM 6516 C CA . THR D 1 68 ? -18.412 29.233 13.808 1.00 55.74 68 THR D CA 1
ATOM 6517 C C . THR D 1 68 ? -17.992 28.385 15.023 1.00 56.65 68 THR D C 1
ATOM 6518 O O . THR D 1 68 ? -18.485 28.631 16.120 1.00 64.72 68 THR D O 1
ATOM 6522 N N . GLN D 1 69 ? -17.087 27.411 14.837 1.00 59.16 69 GLN D N 1
ATOM 6523 C CA . GLN D 1 69 ? -16.659 26.461 15.907 1.00 59.83 69 GLN D CA 1
ATOM 6524 C C . GLN D 1 69 ? -15.847 27.145 17.027 1.00 55.24 69 GLN D C 1
ATOM 6525 O O . GLN D 1 69 ? -15.775 26.609 18.144 1.00 51.01 69 GLN D O 1
ATOM 6531 N N . PHE D 1 70 ? -15.190 28.273 16.716 1.00 50.26 70 PHE D N 1
ATOM 6532 C CA . PHE D 1 70 ? -14.098 28.857 17.527 1.00 52.32 70 PHE D CA 1
ATOM 6533 C C . PHE D 1 70 ? -14.490 29.063 18.999 1.00 58.70 70 PHE D C 1
ATOM 6534 O O . PHE D 1 70 ? -13.626 28.984 19.876 1.00 63.74 70 PHE D O 1
ATOM 6542 N N . ASN D 1 71 ? -15.770 29.343 19.276 1.00 64.34 71 ASN D N 1
ATOM 6543 C CA . ASN D 1 71 ? -16.232 29.589 20.657 1.00 67.89 71 ASN D CA 1
ATOM 6544 C C . ASN D 1 71 ? -16.512 28.266 21.393 1.00 62.15 71 ASN D C 1
ATOM 6545 O O . ASN D 1 71 ? -16.798 28.297 22.589 1.00 67.60 71 ASN D O 1
ATOM 6550 N N . GLN D 1 72 ? -16.408 27.122 20.703 1.00 54.87 72 GLN D N 1
ATOM 6551 C CA . GLN D 1 72 ? -16.641 25.794 21.298 1.00 54.51 72 GLN D CA 1
ATOM 6552 C C . GLN D 1 72 ? -15.364 24.939 21.355 1.00 49.60 72 GLN D C 1
ATOM 6553 O O . GLN D 1 72 ? -15.433 23.774 21.743 1.00 48.78 72 GLN D O 1
ATOM 6559 N N . LEU D 1 73 ? -14.216 25.484 20.937 1.00 43.84 73 LEU D N 1
ATOM 6560 C CA . LEU D 1 73 ? -12.947 24.749 21.003 1.00 38.99 73 LEU D CA 1
ATOM 6561 C C . LEU D 1 73 ? -12.264 25.009 22.353 1.00 34.37 73 LEU D C 1
ATOM 6562 O O . LEU D 1 73 ? -12.053 26.137 22.751 1.00 33.90 73 LEU D O 1
ATOM 6567 N N . THR D 1 74 ? -11.902 23.920 23.025 1.00 32.56 74 THR D N 1
ATOM 6568 C CA . THR D 1 74 ? -10.914 23.876 24.076 1.00 32.67 74 THR D CA 1
ATOM 6569 C C . THR D 1 74 ? -9.552 24.314 23.526 1.00 31.30 74 THR D C 1
ATOM 6570 O O . THR D 1 74 ? -9.284 24.144 22.342 1.00 26.71 74 THR D O 1
ATOM 6574 N N . PRO D 1 75 ? -8.629 24.845 24.360 1.00 29.38 75 PRO D N 1
ATOM 6575 C CA . PRO D 1 75 ? -7.243 25.077 23.934 1.00 26.82 75 PRO D CA 1
ATOM 6576 C C . PRO D 1 75 ? -6.523 23.884 23.276 1.00 24.49 75 PRO D C 1
ATOM 6577 O O . PRO D 1 75 ? -5.862 24.080 22.298 1.00 22.87 75 PRO D O 1
ATOM 6581 N N . ALA D 1 76 ? -6.662 22.677 23.824 1.00 22.75 76 ALA D N 1
ATOM 6582 C CA . ALA D 1 76 ? -6.073 21.474 23.261 1.00 23.39 76 ALA D CA 1
ATOM 6583 C C . ALA D 1 76 ? -6.746 21.152 21.925 1.00 23.31 76 ALA D C 1
ATOM 6584 O O . ALA D 1 76 ? -6.095 20.702 21.002 1.00 23.03 76 ALA D O 1
ATOM 6586 N N . GLU D 1 77 ? -8.057 21.395 21.821 1.00 22.67 77 GLU D N 1
ATOM 6587 C CA . GLU D 1 77 ? -8.745 21.149 20.574 1.00 23.91 77 GLU D CA 1
ATOM 6588 C C . GLU D 1 77 ? -8.312 22.180 19.528 1.00 20.73 77 GLU D C 1
ATOM 6589 O O . GLU D 1 77 ? -8.286 21.846 18.338 1.00 22.29 77 GLU D O 1
ATOM 6595 N N . ALA D 1 78 ? -8.005 23.401 19.987 1.00 19.26 78 ALA D N 1
ATOM 6596 C CA . ALA D 1 78 ? -7.582 24.520 19.131 1.00 19.04 78 ALA D CA 1
ATOM 6597 C C . ALA D 1 78 ? -6.183 24.220 18.566 1.00 17.97 78 ALA D C 1
ATOM 6598 O O . ALA D 1 78 ? -5.936 24.430 17.393 1.00 18.45 78 ALA D O 1
ATOM 6600 N N . TRP D 1 79 ? -5.295 23.724 19.419 1.00 16.58 79 TRP D N 1
ATOM 6601 C CA . TRP D 1 79 ? -3.966 23.236 18.952 1.00 17.10 79 TRP D CA 1
ATOM 6602 C C . TRP D 1 79 ? -4.133 22.221 17.799 1.00 18.86 79 TRP D C 1
ATOM 6603 O O . TRP D 1 79 ? -3.503 22.367 16.735 1.00 17.07 79 TRP D O 1
ATOM 6614 N N . LYS D 1 80 ? -4.999 21.214 17.996 1.00 18.22 80 LYS D N 1
ATOM 6615 C CA . LYS D 1 80 ? -5.219 20.157 17.007 1.00 21.54 80 LYS D CA 1
ATOM 6616 C C . LYS D 1 80 ? -5.884 20.691 15.733 1.00 18.53 80 LYS D C 1
ATOM 6617 O O . LYS D 1 80 ? -5.551 20.233 14.661 1.00 17.31 80 LYS D O 1
ATOM 6623 N N . PHE D 1 81 ? -6.822 21.645 15.862 1.00 18.48 81 PHE D N 1
ATOM 6624 C CA . PHE D 1 81 ? -7.523 22.230 14.749 1.00 17.75 81 PHE D CA 1
ATOM 6625 C C . PHE D 1 81 ? -6.537 23.005 13.855 1.00 18.03 81 PHE D C 1
ATOM 6626 O O . PHE D 1 81 ? -6.609 22.934 12.616 1.00 19.47 81 PHE D O 1
ATOM 6634 N N . SER D 1 82 ? -5.630 23.737 14.503 1.00 17.54 82 SER D N 1
ATOM 6635 C CA . SER D 1 82 ? -4.574 24.524 13.862 1.00 16.72 82 SER D CA 1
ATOM 6636 C C . SER D 1 82 ? -3.652 23.585 13.077 1.00 18.35 82 SER D C 1
ATOM 6637 O O . SER D 1 82 ? -3.410 23.771 11.888 1.00 16.46 82 SER D O 1
ATOM 6640 N N . LYS D 1 83 ? -3.169 22.552 13.773 1.00 18.91 83 LYS D N 1
ATOM 6641 C CA . LYS D 1 83 ? -2.312 21.540 13.176 1.00 21.24 83 LYS D CA 1
ATOM 6642 C C . LYS D 1 83 ? -2.989 20.865 11.965 1.00 20.35 83 LYS D C 1
ATOM 6643 O O . LYS D 1 83 ? -2.334 20.679 10.938 1.00 18.53 83 LYS D O 1
ATOM 6649 N N . LYS D 1 84 ? -4.279 20.515 12.074 1.00 19.61 84 LYS D N 1
ATOM 6650 C CA . LYS D 1 84 ? -5.020 19.747 11.042 1.00 20.98 84 LYS D CA 1
ATOM 6651 C C . LYS D 1 84 ? -5.099 20.536 9.724 1.00 19.45 84 LYS D C 1
ATOM 6652 O O . LYS D 1 84 ? -4.712 20.042 8.623 1.00 20.09 84 LYS D O 1
ATOM 6658 N N . GLY D 1 85 ? -5.552 21.784 9.827 1.00 18.16 85 GLY D N 1
ATOM 6659 C CA . GLY D 1 85 ? -5.699 22.663 8.676 1.00 17.05 85 GLY D CA 1
ATOM 6660 C C . GLY D 1 85 ? -4.344 22.990 8.069 1.00 16.76 85 GLY D C 1
ATOM 6661 O O . GLY D 1 85 ? -4.139 22.956 6.848 1.00 17.03 85 GLY D O 1
ATOM 6662 N N . ARG D 1 86 ? -3.385 23.254 8.940 1.00 16.59 86 ARG D N 1
ATOM 6663 C CA . ARG D 1 86 ? -2.057 23.664 8.498 1.00 17.06 86 ARG D CA 1
ATOM 6664 C C . ARG D 1 86 ? -1.336 22.505 7.778 1.00 15.87 86 ARG D C 1
ATOM 6665 O O . ARG D 1 86 ? -0.581 22.723 6.844 1.00 16.16 86 ARG D O 1
ATOM 6673 N N . GLU D 1 87 ? -1.568 21.274 8.216 1.00 17.38 87 GLU D N 1
ATOM 6674 C CA . GLU D 1 87 ? -0.968 20.076 7.577 1.00 19.25 87 GLU D CA 1
ATOM 6675 C C . GLU D 1 87 ? -1.438 19.899 6.124 1.00 17.66 87 GLU D C 1
ATOM 6676 O O . GLU D 1 87 ? -0.690 19.435 5.275 1.00 16.87 87 GLU D O 1
ATOM 6682 N N . ILE D 1 88 ? -2.653 20.320 5.802 1.00 16.43 88 ILE D N 1
ATOM 6683 C CA . ILE D 1 88 ? -3.094 20.365 4.402 1.00 18.16 88 ILE D CA 1
ATOM 6684 C C . ILE D 1 88 ? -2.316 21.418 3.593 1.00 17.36 88 ILE D C 1
ATOM 6685 O O . ILE D 1 88 ? -1.932 21.151 2.432 1.00 17.73 88 ILE D O 1
ATOM 6690 N N . MET D 1 89 ? -1.993 22.570 4.210 1.00 17.05 89 MET D N 1
ATOM 6691 C CA . MET D 1 89 ? -1.122 23.567 3.572 1.00 16.13 89 MET D CA 1
ATOM 6692 C C . MET D 1 89 ? 0.263 22.961 3.315 1.00 15.24 89 MET D C 1
ATOM 6693 O O . MET D 1 89 ? 0.818 23.124 2.233 1.00 14.60 89 MET D O 1
ATOM 6698 N N . ASP D 1 90 ? 0.846 22.299 4.334 1.00 16.10 90 ASP D N 1
ATOM 6699 C CA . ASP D 1 90 ? 2.194 21.682 4.249 1.00 15.42 90 ASP D CA 1
ATOM 6700 C C . ASP D 1 90 ? 2.253 20.664 3.092 1.00 15.89 90 ASP D C 1
ATOM 6701 O O . ASP D 1 90 ? 3.266 20.557 2.408 1.00 14.44 90 ASP D O 1
ATOM 6706 N N . LYS D 1 91 ? 1.187 19.882 2.933 1.00 14.50 91 LYS D N 1
ATOM 6707 C CA . LYS D 1 91 ? 1.029 18.894 1.882 1.00 18.30 91 LYS D CA 1
ATOM 6708 C C . LYS D 1 91 ? 1.076 19.544 0.488 1.00 15.71 91 LYS D C 1
ATOM 6709 O O . LYS D 1 91 ? 1.780 19.048 -0.428 1.00 15.22 91 LYS D O 1
ATOM 6715 N N . ILE D 1 92 ? 0.368 20.668 0.331 1.00 14.10 92 ILE D N 1
ATOM 6716 C CA . ILE D 1 92 ? 0.389 21.383 -0.917 1.00 14.03 92 ILE D CA 1
ATOM 6717 C C . ILE D 1 92 ? 1.801 21.858 -1.226 1.00 13.40 92 ILE D C 1
ATOM 6718 O O . ILE D 1 92 ? 2.244 21.712 -2.330 1.00 13.37 92 ILE D O 1
ATOM 6723 N N . GLU D 1 93 ? 2.472 22.455 -0.240 1.00 14.75 93 GLU D N 1
ATOM 6724 C CA . GLU D 1 93 ? 3.849 22.950 -0.384 1.00 14.83 93 GLU D CA 1
ATOM 6725 C C . GLU D 1 93 ? 4.809 21.808 -0.784 1.00 16.28 93 GLU D C 1
ATOM 6726 O O . GLU D 1 93 ? 5.774 22.076 -1.512 1.00 16.96 93 GLU D O 1
ATOM 6732 N N . ALA D 1 94 ? 4.597 20.585 -0.261 1.00 15.26 94 ALA D N 1
ATOM 6733 C CA . ALA D 1 94 ? 5.509 19.448 -0.480 1.00 17.10 94 ALA D CA 1
ATOM 6734 C C . ALA D 1 94 ? 5.128 18.594 -1.705 1.00 18.16 94 ALA D C 1
ATOM 6735 O O . ALA D 1 94 ? 5.782 17.582 -1.953 1.00 17.67 94 ALA D O 1
ATOM 6737 N N . LEU D 1 95 ? 4.067 18.970 -2.443 1.00 16.65 95 LEU D N 1
ATOM 6738 C CA . LEU D 1 95 ? 3.626 18.257 -3.645 1.00 17.27 95 LEU D CA 1
ATOM 6739 C C . LEU D 1 95 ? 4.791 18.101 -4.615 1.00 16.04 95 LEU D C 1
ATOM 6740 O O . LEU D 1 95 ? 5.611 19.011 -4.736 1.00 14.00 95 LEU D O 1
ATOM 6745 N N . SER D 1 96 ? 4.783 16.997 -5.366 1.00 16.74 96 SER D N 1
ATOM 6746 C CA . SER D 1 96 ? 5.840 16.721 -6.334 1.00 18.40 96 SER D CA 1
ATOM 6747 C C . SER D 1 96 ? 5.608 17.500 -7.642 1.00 18.86 96 SER D C 1
ATOM 6748 O O . SER D 1 96 ? 6.487 17.487 -8.531 1.00 21.31 96 SER D O 1
ATOM 6751 N N . LYS D 1 97 ? 4.438 18.135 -7.797 1.00 14.54 97 LYS D N 1
ATOM 6752 C CA . LYS D 1 97 ? 4.146 18.870 -9.024 1.00 15.11 97 LYS D CA 1
ATOM 6753 C C . LYS D 1 97 ? 4.042 20.358 -8.717 1.00 13.92 97 LYS D C 1
ATOM 6754 O O . LYS D 1 97 ? 3.544 20.720 -7.633 1.00 12.26 97 LYS D O 1
ATOM 6760 N N . PRO D 1 98 ? 4.508 21.244 -9.633 1.00 12.94 98 PRO D N 1
ATOM 6761 C CA . PRO D 1 98 ? 4.402 22.689 -9.445 1.00 12.49 98 PRO D CA 1
ATOM 6762 C C . PRO D 1 98 ? 2.977 23.191 -9.171 1.00 12.42 98 PRO D C 1
ATOM 6763 O O . PRO D 1 98 ? 2.038 22.747 -9.849 1.00 12.48 98 PRO D O 1
ATOM 6767 N N . THR D 1 99 ? 2.841 24.066 -8.170 1.00 11.33 99 THR D N 1
ATOM 6768 C CA . THR D 1 99 ? 1.560 24.675 -7.784 1.00 11.63 99 THR D CA 1
ATOM 6769 C C . THR D 1 99 ? 1.643 26.200 -7.980 1.00 12.14 99 THR D C 1
ATOM 6770 O O . THR D 1 99 ? 2.671 26.863 -7.641 1.00 11.13 99 THR D O 1
ATOM 6774 N N . ILE D 1 100 ? 0.585 26.792 -8.538 1.00 11.38 100 ILE D N 1
ATOM 6775 C CA . ILE D 1 100 ? 0.489 28.245 -8.710 1.00 11.74 100 ILE D CA 1
ATOM 6776 C C . ILE D 1 100 ? -0.793 28.700 -8.006 1.00 11.53 100 ILE D C 1
ATOM 6777 O O . ILE D 1 100 ? -1.792 28.099 -8.254 1.00 12.28 100 ILE D O 1
ATOM 6782 N N . ALA D 1 101 ? -0.711 29.724 -7.146 1.00 11.37 101 ALA D N 1
ATOM 6783 C CA . ALA D 1 101 ? -1.874 30.411 -6.589 1.00 11.58 101 ALA D CA 1
ATOM 6784 C C . ALA D 1 101 ? -2.169 31.629 -7.466 1.00 12.65 101 ALA D C 1
ATOM 6785 O O . ALA D 1 101 ? -1.326 32.528 -7.639 1.00 13.33 101 ALA D O 1
ATOM 6787 N N . MET D 1 102 ? -3.339 31.603 -8.104 1.00 12.37 102 MET D N 1
ATOM 6788 C CA . MET D 1 102 ? -3.784 32.684 -8.958 1.00 12.35 102 MET D CA 1
ATOM 6789 C C . MET D 1 102 ? -4.716 33.557 -8.128 1.00 12.73 102 MET D C 1
ATOM 6790 O O . MET D 1 102 ? -5.887 33.224 -7.918 1.00 12.31 102 MET D O 1
ATOM 6795 N N . ILE D 1 103 ? -4.167 34.636 -7.580 1.00 12.27 103 ILE D N 1
ATOM 6796 C CA . ILE D 1 103 ? -4.863 35.378 -6.552 1.00 13.19 103 ILE D CA 1
ATOM 6797 C C . ILE D 1 103 ? -5.679 36.485 -7.232 1.00 14.10 103 ILE D C 1
ATOM 6798 O O . ILE D 1 103 ? -5.140 37.524 -7.603 1.00 13.86 103 ILE D O 1
ATOM 6803 N N . ASN D 1 104 ? -6.973 36.221 -7.380 1.00 15.37 104 ASN D N 1
ATOM 6804 C CA . ASN D 1 104 ? -7.858 37.009 -8.236 1.00 17.08 104 ASN D CA 1
ATOM 6805 C C . ASN D 1 104 ? -8.539 38.118 -7.436 1.00 17.68 104 ASN D C 1
ATOM 6806 O O . ASN D 1 104 ? -9.119 39.004 -8.024 1.00 22.75 104 ASN D O 1
ATOM 6811 N N . GLY D 1 105 ? -8.456 38.063 -6.112 1.00 17.66 105 GLY D N 1
ATOM 6812 C CA . GLY D 1 105 ? -9.181 38.970 -5.210 1.00 20.82 105 GLY D CA 1
ATOM 6813 C C . GLY D 1 105 ? -8.674 38.876 -3.778 1.00 21.24 105 GLY D C 1
ATOM 6814 O O . GLY D 1 105 ? -7.497 38.637 -3.548 1.00 27.10 105 GLY D O 1
ATOM 6815 N N . TYR D 1 106 ? -9.563 39.035 -2.803 1.00 19.11 106 TYR D N 1
ATOM 6816 C CA . TYR D 1 106 ? -9.183 38.970 -1.398 1.00 18.73 106 TYR D CA 1
ATOM 6817 C C . TYR D 1 106 ? -8.425 37.660 -1.113 1.00 17.14 106 TYR D C 1
ATOM 6818 O O . TYR D 1 106 ? -8.922 36.588 -1.402 1.00 15.53 106 TYR D O 1
ATOM 6827 N N . ALA D 1 107 ? -7.221 37.787 -0.529 1.00 15.38 107 ALA D N 1
ATOM 6828 C CA . ALA D 1 107 ? -6.501 36.680 0.090 1.00 15.10 107 ALA D CA 1
ATOM 6829 C C . ALA D 1 107 ? -6.157 37.078 1.529 1.00 14.52 107 ALA D C 1
ATOM 6830 O O . ALA D 1 107 ? -5.153 37.706 1.772 1.00 12.73 107 ALA D O 1
ATOM 6832 N N . LEU D 1 108 ? -7.058 36.766 2.469 1.00 15.26 108 LEU D N 1
ATOM 6833 C CA . LEU D 1 108 ? -6.993 37.229 3.855 1.00 16.05 108 LEU D CA 1
ATOM 6834 C C . LEU D 1 108 ? -6.970 36.014 4.792 1.00 16.06 108 LEU D C 1
ATOM 6835 O O . LEU D 1 108 ? -7.674 35.062 4.555 1.00 15.79 108 LEU D O 1
ATOM 6840 N N . GLY D 1 109 ? -6.191 36.108 5.874 1.00 17.63 109 GLY D N 1
ATOM 6841 C CA . GLY D 1 109 ? -6.132 35.070 6.921 1.00 17.47 109 GLY D CA 1
ATOM 6842 C C . GLY D 1 109 ? -5.734 33.719 6.323 1.00 16.55 109 GLY D C 1
ATOM 6843 O O . GLY D 1 109 ? -4.755 33.631 5.591 1.00 13.83 109 GLY D O 1
ATOM 6844 N N . GLY D 1 110 ? -6.555 32.695 6.571 1.00 14.66 110 GLY D N 1
ATOM 6845 C CA . GLY D 1 110 ? -6.403 31.363 5.944 1.00 15.60 110 GLY D CA 1
ATOM 6846 C C . GLY D 1 110 ? -6.207 31.391 4.435 1.00 15.13 110 GLY D C 1
ATOM 6847 O O . GLY D 1 110 ? -5.496 30.541 3.868 1.00 16.66 110 GLY D O 1
ATOM 6848 N N . GLY D 1 111 ? -6.853 32.339 3.751 1.00 14.27 111 GLY D N 1
ATOM 6849 C CA . GLY D 1 111 ? -6.712 32.487 2.349 1.00 13.31 111 GLY D CA 1
ATOM 6850 C C . GLY D 1 111 ? -5.294 32.865 1.935 1.00 12.46 111 GLY D C 1
ATOM 6851 O O . GLY D 1 111 ? -4.796 32.343 0.933 1.00 11.73 111 GLY D O 1
ATOM 6852 N N . LEU D 1 112 ? -4.656 33.781 2.666 1.00 13.56 112 LEU D N 1
ATOM 6853 C CA . LEU D 1 112 ? -3.224 34.147 2.373 1.00 12.71 112 LEU D CA 1
ATOM 6854 C C . LEU D 1 112 ? -2.296 32.959 2.697 1.00 12.32 112 LEU D C 1
ATOM 6855 O O . LEU D 1 112 ? -1.308 32.700 1.998 1.00 11.92 112 LEU D O 1
ATOM 6860 N N . GLU D 1 113 ? -2.619 32.241 3.761 1.00 12.88 113 GLU D N 1
ATOM 6861 C CA . GLU D 1 113 ? -1.859 31.061 4.210 1.00 13.49 113 GLU D CA 1
ATOM 6862 C C . GLU D 1 113 ? -1.905 29.961 3.142 1.00 12.87 113 GLU D C 1
ATOM 6863 O O . GLU D 1 113 ? -0.922 29.354 2.887 1.00 12.68 113 GLU D O 1
ATOM 6869 N N . LEU D 1 114 ? -3.061 29.755 2.503 1.00 13.41 114 LEU D N 1
ATOM 6870 C CA . LEU D 1 114 ? -3.207 28.839 1.385 1.00 13.53 114 LEU D CA 1
ATOM 6871 C C . LEU D 1 114 ? -2.323 29.274 0.213 1.00 12.32 114 LEU D C 1
ATOM 6872 O O . LEU D 1 114 ? -1.580 28.461 -0.301 1.00 12.07 114 LEU D O 1
ATOM 6877 N N . ALA D 1 115 ? -2.370 30.564 -0.153 1.00 11.50 115 ALA D N 1
ATOM 6878 C CA . ALA D 1 115 ? -1.551 31.066 -1.245 1.00 11.52 115 ALA D CA 1
ATOM 6879 C C . ALA D 1 115 ? -0.057 30.881 -0.958 1.00 11.01 115 ALA D C 1
ATOM 6880 O O . ALA D 1 115 ? 0.740 30.604 -1.894 1.00 10.75 115 ALA D O 1
ATOM 6882 N N . LEU D 1 116 ? 0.337 31.125 0.294 1.00 11.79 116 LEU D N 1
ATOM 6883 C CA . LEU D 1 116 ? 1.754 31.005 0.762 1.00 12.05 116 LEU D CA 1
ATOM 6884 C C . LEU D 1 116 ? 2.282 29.571 0.628 1.00 11.55 116 LEU D C 1
ATOM 6885 O O . LEU D 1 116 ? 3.479 29.384 0.488 1.00 12.26 116 LEU D O 1
ATOM 6890 N N . ALA D 1 117 ? 1.402 28.571 0.684 1.00 10.83 117 ALA D N 1
ATOM 6891 C CA . ALA D 1 117 ? 1.783 27.183 0.561 1.00 11.93 117 ALA D CA 1
ATOM 6892 C C . ALA D 1 117 ? 2.075 26.811 -0.893 1.00 12.28 117 ALA D C 1
ATOM 6893 O O . ALA D 1 117 ? 2.779 25.817 -1.119 1.00 13.57 117 ALA D O 1
ATOM 6895 N N . CYS D 1 118 ? 1.565 27.577 -1.874 1.00 11.43 118 CYS D N 1
ATOM 6896 C CA . CYS D 1 118 ? 1.843 27.252 -3.258 1.00 11.55 118 CYS D CA 1
ATOM 6897 C C . CYS D 1 118 ? 3.280 27.654 -3.596 1.00 11.00 118 CYS D C 1
ATOM 6898 O O . CYS D 1 118 ? 3.871 28.515 -2.928 1.00 11.47 118 CYS D O 1
ATOM 6901 N N . ASP D 1 119 ? 3.822 27.091 -4.678 1.00 11.18 119 ASP D N 1
ATOM 6902 C CA . ASP D 1 119 ? 5.186 27.411 -5.118 1.00 12.43 119 ASP D CA 1
ATOM 6903 C C . ASP D 1 119 ? 5.342 28.880 -5.597 1.00 12.45 119 ASP D C 1
ATOM 6904 O O . ASP D 1 119 ? 6.355 29.574 -5.286 1.00 10.91 119 ASP D O 1
ATOM 6909 N N . ILE D 1 120 ? 4.390 29.328 -6.424 1.00 12.16 120 ILE D N 1
ATOM 6910 C CA . ILE D 1 120 ? 4.392 30.606 -7.110 1.00 13.10 120 ILE D CA 1
ATOM 6911 C C . ILE D 1 120 ? 3.047 31.297 -6.909 1.00 13.23 120 ILE D C 1
ATOM 6912 O O . ILE D 1 120 ? 1.990 30.623 -6.913 1.00 13.33 120 ILE D O 1
ATOM 6917 N N . ARG D 1 121 ? 3.103 32.607 -6.716 1.00 12.09 121 ARG D N 1
ATOM 6918 C CA . ARG D 1 121 ? 1.864 33.404 -6.596 1.00 12.58 121 ARG D CA 1
ATOM 6919 C C . ARG D 1 121 ? 1.857 34.471 -7.693 1.00 13.88 121 ARG D C 1
ATOM 6920 O O . ARG D 1 121 ? 2.864 35.129 -7.874 1.00 12.70 121 ARG D O 1
ATOM 6928 N N . ILE D 1 122 ? 0.747 34.555 -8.414 1.00 14.12 122 ILE D N 1
ATOM 6929 C CA . ILE D 1 122 ? 0.513 35.636 -9.409 1.00 14.93 122 ILE D CA 1
ATOM 6930 C C . ILE D 1 122 ? -0.774 36.292 -8.929 1.00 13.38 122 ILE D C 1
ATOM 6931 O O . ILE D 1 122 ? -1.712 35.564 -8.684 1.00 14.52 122 ILE D O 1
ATOM 6936 N N . ALA D 1 123 ? -0.770 37.609 -8.782 1.00 13.24 123 ALA D N 1
ATOM 6937 C CA . ALA D 1 123 ? -1.982 38.271 -8.268 1.00 12.91 123 ALA D CA 1
ATOM 6938 C C . ALA D 1 123 ? -2.458 39.388 -9.195 1.00 12.80 123 ALA D C 1
ATOM 6939 O O . ALA D 1 123 ? -1.708 39.902 -9.995 1.00 12.50 123 ALA D O 1
ATOM 6941 N N . ALA D 1 124 ? -3.741 39.668 -9.085 1.00 12.78 124 ALA D N 1
ATOM 6942 C CA . ALA D 1 124 ? -4.343 40.786 -9.815 1.00 13.64 124 ALA D CA 1
ATOM 6943 C C . ALA D 1 124 ? -3.867 42.059 -9.116 1.00 13.01 124 ALA D C 1
ATOM 6944 O O . ALA D 1 124 ? -3.730 42.047 -7.901 1.00 12.50 124 ALA D O 1
ATOM 6946 N N . GLU D 1 125 ? -3.822 43.171 -9.849 1.00 13.75 125 GLU D N 1
ATOM 6947 C CA . GLU D 1 125 ? -3.515 44.500 -9.263 1.00 14.71 125 GLU D CA 1
ATOM 6948 C C . GLU D 1 125 ? -4.620 44.858 -8.254 1.00 14.53 125 GLU D C 1
ATOM 6949 O O . GLU D 1 125 ? -4.317 45.467 -7.252 1.00 14.43 125 GLU D O 1
ATOM 6955 N N . GLU D 1 126 ? -5.861 44.470 -8.555 1.00 14.67 126 GLU D N 1
ATOM 6956 C CA . GLU D 1 126 ? -7.077 44.671 -7.733 1.00 17.36 126 GLU D CA 1
ATOM 6957 C C . GLU D 1 126 ? -7.055 43.832 -6.440 1.00 17.47 126 GLU D C 1
ATOM 6958 O O . GLU D 1 126 ? -7.858 44.109 -5.587 1.00 16.95 126 GLU D O 1
ATOM 6964 N N . ALA D 1 127 ? -6.205 42.807 -6.331 1.00 16.45 127 ALA D N 1
ATOM 6965 C CA . ALA D 1 127 ? -6.195 41.943 -5.123 1.00 16.49 127 ALA D CA 1
ATOM 6966 C C . ALA D 1 127 ? -5.737 42.674 -3.853 1.00 16.16 127 ALA D C 1
ATOM 6967 O O . ALA D 1 127 ? -5.036 43.657 -3.941 1.00 17.97 127 ALA D O 1
ATOM 6969 N N . GLN D 1 128 ? -6.224 42.209 -2.708 1.00 14.92 128 GLN D N 1
ATOM 6970 C CA . GLN D 1 128 ? -5.809 42.717 -1.384 1.00 15.88 128 GLN D CA 1
ATOM 6971 C C . GLN D 1 128 ? -5.415 41.499 -0.543 1.00 15.75 128 GLN D C 1
ATOM 6972 O O . GLN D 1 128 ? -6.203 40.562 -0.474 1.00 16.28 128 GLN D O 1
ATOM 6978 N N . LEU D 1 129 ? -4.241 41.564 0.070 1.00 14.95 129 LEU D N 1
ATOM 6979 C CA . LEU D 1 129 ? -3.672 40.445 0.860 1.00 15.38 129 LEU D CA 1
ATOM 6980 C C . LEU D 1 129 ? -3.445 40.911 2.304 1.00 14.69 129 LEU D C 1
ATOM 6981 O O . LEU D 1 129 ? -3.080 42.043 2.498 1.00 14.92 129 LEU D O 1
ATOM 6986 N N . GLY D 1 130 ? -3.633 40.018 3.266 1.00 14.67 130 GLY D N 1
ATOM 6987 C CA . GLY D 1 130 ? -3.572 40.393 4.666 1.00 14.95 130 GLY D CA 1
ATOM 6988 C C . GLY D 1 130 ? -3.779 39.198 5.584 1.00 14.87 130 GLY D C 1
ATOM 6989 O O . GLY D 1 130 ? -4.289 38.164 5.164 1.00 15.08 130 GLY D O 1
ATOM 6990 N N . LEU D 1 131 ? -3.331 39.361 6.835 1.00 16.31 131 LEU D N 1
ATOM 6991 C CA . LEU D 1 131 ? -3.542 38.425 7.929 1.00 16.26 131 LEU D CA 1
ATOM 6992 C C . LEU D 1 131 ? -4.260 39.172 9.052 1.00 16.56 131 LEU D C 1
ATOM 6993 O O . LEU D 1 131 ? -3.640 39.661 9.974 1.00 15.66 131 LEU D O 1
ATOM 6998 N N . PRO D 1 132 ? -5.595 39.308 8.987 1.00 18.47 132 PRO D N 1
ATOM 6999 C CA . PRO D 1 132 ? -6.346 40.048 10.014 1.00 19.07 132 PRO D CA 1
ATOM 7000 C C . PRO D 1 132 ? -6.748 39.279 11.289 1.00 20.45 132 PRO D C 1
ATOM 7001 O O . PRO D 1 132 ? -7.595 39.781 12.072 1.00 21.15 132 PRO D O 1
ATOM 7005 N N . GLU D 1 133 ? -6.175 38.078 11.513 1.00 18.20 133 GLU D N 1
ATOM 7006 C CA . GLU D 1 133 ? -6.555 37.218 12.631 1.00 18.19 133 GLU D CA 1
ATOM 7007 C C . GLU D 1 133 ? -6.448 38.002 13.959 1.00 17.58 133 GLU D C 1
ATOM 7008 O O . GLU D 1 133 ? -7.251 37.781 14.878 1.00 18.20 133 GLU D O 1
ATOM 7014 N N . ILE D 1 134 ? -5.452 38.869 14.086 1.00 16.18 134 ILE D N 1
ATOM 7015 C CA . ILE D 1 134 ? -5.260 39.723 15.297 1.00 18.32 134 ILE D CA 1
ATOM 7016 C C . ILE D 1 134 ? -6.558 40.480 15.641 1.00 20.32 134 ILE D C 1
ATOM 7017 O O . ILE D 1 134 ? -6.799 40.736 16.818 1.00 19.75 134 ILE D O 1
ATOM 7022 N N . ASN D 1 135 ? -7.394 40.773 14.641 1.00 23.25 135 ASN D N 1
ATOM 7023 C CA . ASN D 1 135 ? -8.667 41.532 14.831 1.00 24.38 135 ASN D CA 1
ATOM 7024 C C . ASN D 1 135 ? -9.724 40.710 15.565 1.00 27.84 135 ASN D C 1
ATOM 7025 O O . ASN D 1 135 ? -10.710 41.305 16.066 1.00 27.84 135 ASN D O 1
ATOM 7030 N N . LEU D 1 136 ? -9.532 39.383 15.650 1.00 26.19 136 LEU D N 1
ATOM 7031 C CA . LEU D 1 136 ? -10.395 38.486 16.424 1.00 26.64 136 LEU D CA 1
ATOM 7032 C C . LEU D 1 136 ? -9.749 38.114 17.770 1.00 23.76 136 LEU D C 1
ATOM 7033 O O . LEU D 1 136 ? -10.270 37.252 18.482 1.00 27.02 136 LEU D O 1
ATOM 7038 N N . GLY D 1 137 ? -8.642 38.753 18.146 1.00 21.48 137 GLY D N 1
ATOM 7039 C CA . GLY D 1 137 ? -7.938 38.377 19.390 1.00 21.52 137 GLY D CA 1
ATOM 7040 C C . GLY D 1 137 ? -7.095 37.099 19.246 1.00 20.70 137 GLY D C 1
ATOM 7041 O O . GLY D 1 137 ? -6.638 36.549 20.219 1.00 20.07 137 GLY D O 1
ATOM 7042 N N . ILE D 1 138 ? -6.821 36.662 18.011 1.00 20.41 138 ILE D N 1
ATOM 7043 C CA . ILE D 1 138 ? -5.998 35.459 17.808 1.00 18.58 138 ILE D CA 1
ATOM 7044 C C . ILE D 1 138 ? -4.853 35.826 16.859 1.00 18.27 138 ILE D C 1
ATOM 7045 O O . ILE D 1 138 ? -4.407 36.962 16.834 1.00 18.51 138 ILE D O 1
ATOM 7050 N N . TYR D 1 139 ? -4.298 34.840 16.171 1.00 17.32 139 TYR D N 1
ATOM 7051 C CA . TYR D 1 139 ? -3.203 35.146 15.250 1.00 16.82 139 TYR D CA 1
ATOM 7052 C C . TYR D 1 139 ? -3.232 34.082 14.169 1.00 15.17 139 TYR D C 1
ATOM 7053 O O . TYR D 1 139 ? -3.995 33.143 14.257 1.00 15.04 139 TYR D O 1
ATOM 7062 N N . PRO D 1 140 ? -2.460 34.214 13.081 1.00 15.42 140 PRO D N 1
ATOM 7063 C CA . PRO D 1 140 ? -2.519 33.221 12.020 1.00 16.01 140 PRO D CA 1
ATOM 7064 C C . PRO D 1 140 ? -2.144 31.825 12.540 1.00 15.34 140 PRO D C 1
ATOM 7065 O O . PRO D 1 140 ? -1.108 31.674 13.185 1.00 16.18 140 PRO D O 1
ATOM 7069 N N . GLY D 1 141 ? -2.974 30.827 12.243 1.00 13.91 141 GLY D N 1
ATOM 7070 C CA . GLY D 1 141 ? -2.796 29.446 12.729 1.00 15.37 141 GLY D CA 1
ATOM 7071 C C . GLY D 1 141 ? -2.691 28.392 11.633 1.00 15.02 141 GLY D C 1
ATOM 7072 O O . GLY D 1 141 ? -2.680 27.188 11.940 1.00 15.72 141 GLY D O 1
ATOM 7073 N N . TYR D 1 142 ? -2.629 28.815 10.359 1.00 14.63 142 TYR D N 1
ATOM 7074 C CA . TYR D 1 142 ? -2.386 27.884 9.255 1.00 14.51 142 TYR D CA 1
ATOM 7075 C C . TYR D 1 142 ? -1.062 28.185 8.543 1.00 14.18 142 TYR D C 1
ATOM 7076 O O . TYR D 1 142 ? -0.923 27.954 7.331 1.00 15.79 142 TYR D O 1
ATOM 7085 N N . GLY D 1 143 ? -0.084 28.660 9.298 1.00 14.44 143 GLY D N 1
ATOM 7086 C CA . GLY D 1 143 ? 1.272 28.755 8.802 1.00 14.58 143 GLY D CA 1
ATOM 7087 C C . GLY D 1 143 ? 1.747 30.166 8.519 1.00 15.21 143 GLY D C 1
ATOM 7088 O O . GLY D 1 143 ? 2.960 30.374 8.332 1.00 14.75 143 GLY D O 1
ATOM 7089 N N . GLY D 1 144 ? 0.844 31.159 8.583 1.00 14.43 144 GLY D N 1
ATOM 7090 C CA . GLY D 1 144 ? 1.215 32.557 8.269 1.00 14.13 144 GLY D CA 1
ATOM 7091 C C . GLY D 1 144 ? 2.391 33.112 9.061 1.00 13.70 144 GLY D C 1
ATOM 7092 O O . GLY D 1 144 ? 3.207 33.804 8.485 1.00 11.88 144 GLY D O 1
ATOM 7093 N N . THR D 1 145 ? 2.466 32.860 10.381 1.00 13.15 145 THR D N 1
ATOM 7094 C CA . THR D 1 145 ? 3.540 33.425 11.211 1.00 13.63 145 THR D CA 1
ATOM 7095 C C . THR D 1 145 ? 4.920 32.959 10.722 1.00 12.96 145 THR D C 1
ATOM 7096 O O . THR D 1 145 ? 5.910 33.661 10.917 1.00 12.91 145 THR D O 1
ATOM 7100 N N . GLN D 1 146 ? 4.981 31.787 10.091 1.00 12.81 146 GLN D N 1
ATOM 7101 C CA . GLN D 1 146 ? 6.244 31.237 9.626 1.00 12.23 146 GLN D CA 1
ATOM 7102 C C . GLN D 1 146 ? 6.467 31.602 8.155 1.00 13.09 146 GLN D C 1
ATOM 7103 O O . GLN D 1 146 ? 7.547 32.050 7.783 1.00 15.37 146 GLN D O 1
ATOM 7109 N N . ARG D 1 147 ? 5.464 31.354 7.310 1.00 12.94 147 ARG D N 1
ATOM 7110 C CA . ARG D 1 147 ? 5.611 31.530 5.879 1.00 12.98 147 ARG D CA 1
ATOM 7111 C C . ARG D 1 147 ? 5.648 33.030 5.509 1.00 13.29 147 ARG D C 1
ATOM 7112 O O . ARG D 1 147 ? 6.507 33.434 4.747 1.00 11.46 147 ARG D O 1
ATOM 7120 N N . LEU D 1 148 ? 4.771 33.882 6.067 1.00 12.72 148 LEU D N 1
ATOM 7121 C CA . LEU D 1 148 ? 4.821 35.291 5.627 1.00 12.50 148 LEU D CA 1
ATOM 7122 C C . LEU D 1 148 ? 6.182 35.897 5.976 1.00 13.01 148 LEU D C 1
ATOM 7123 O O . LEU D 1 148 ? 6.786 36.631 5.185 1.00 13.62 148 LEU D O 1
ATOM 7128 N N . THR D 1 149 ? 6.664 35.587 7.185 1.00 13.72 149 THR D N 1
ATOM 7129 C CA . THR D 1 149 ? 7.855 36.154 7.729 1.00 13.28 149 THR D CA 1
ATOM 7130 C C . THR D 1 149 ? 9.035 35.805 6.827 1.00 13.34 149 THR D C 1
ATOM 7131 O O . THR D 1 149 ? 9.856 36.668 6.566 1.00 12.69 149 THR D O 1
ATOM 7135 N N A ARG D 1 150 ? 9.080 34.552 6.367 0.50 13.82 150 ARG D N 1
ATOM 7136 N N B ARG D 1 150 ? 9.071 34.554 6.359 0.50 13.78 150 ARG D N 1
ATOM 7137 C CA A ARG D 1 150 ? 10.172 34.048 5.535 0.50 14.81 150 ARG D CA 1
ATOM 7138 C CA B ARG D 1 150 ? 10.161 34.032 5.534 0.50 14.73 150 ARG D CA 1
ATOM 7139 C C A ARG D 1 150 ? 10.128 34.732 4.166 0.50 15.17 150 ARG D C 1
ATOM 7140 C C B ARG D 1 150 ? 10.121 34.678 4.147 0.50 15.13 150 ARG D C 1
ATOM 7141 O O A ARG D 1 150 ? 11.180 34.950 3.544 0.50 14.67 150 ARG D O 1
ATOM 7142 O O B ARG D 1 150 ? 11.166 34.796 3.485 0.50 14.45 150 ARG D O 1
ATOM 7157 N N . VAL D 1 151 ? 8.916 35.047 3.688 1.00 14.04 151 VAL D N 1
ATOM 7158 C CA . VAL D 1 151 ? 8.756 35.594 2.351 1.00 15.19 151 VAL D CA 1
ATOM 7159 C C . VAL D 1 151 ? 9.047 37.099 2.311 1.00 14.27 151 VAL D C 1
ATOM 7160 O O . VAL D 1 151 ? 9.829 37.529 1.474 1.00 14.74 151 VAL D O 1
ATOM 7164 N N . ILE D 1 152 ? 8.434 37.905 3.181 1.00 12.81 152 ILE D N 1
ATOM 7165 C CA . ILE D 1 152 ? 8.580 39.372 3.061 1.00 13.40 152 ILE D CA 1
ATOM 7166 C C . ILE D 1 152 ? 9.457 39.999 4.156 1.00 13.40 152 ILE D C 1
ATOM 7167 O O . ILE D 1 152 ? 9.653 41.241 4.137 1.00 12.38 152 ILE D O 1
ATOM 7172 N N . GLY D 1 153 ? 9.982 39.182 5.080 1.00 14.70 153 GLY D N 1
ATOM 7173 C CA . GLY D 1 153 ? 10.928 39.619 6.130 1.00 14.59 153 GLY D CA 1
ATOM 7174 C C . GLY D 1 153 ? 10.185 39.949 7.412 1.00 16.17 153 GLY D C 1
ATOM 7175 O O . GLY D 1 153 ? 8.961 40.114 7.389 1.00 14.66 153 GLY D O 1
ATOM 7176 N N . LYS D 1 154 ? 10.924 40.010 8.530 1.00 16.75 154 LYS D N 1
ATOM 7177 C CA . LYS D 1 154 ? 10.318 40.095 9.856 1.00 17.51 154 LYS D CA 1
ATOM 7178 C C . LYS D 1 154 ? 9.567 41.419 10.055 1.00 16.38 154 LYS D C 1
ATOM 7179 O O . LYS D 1 154 ? 8.445 41.453 10.604 1.00 15.56 154 LYS D O 1
ATOM 7185 N N . GLY D 1 155 ? 10.210 42.514 9.672 1.00 15.28 155 GLY D N 1
ATOM 7186 C CA . GLY D 1 155 ? 9.661 43.886 9.909 1.00 16.10 155 GLY D CA 1
ATOM 7187 C C . GLY D 1 155 ? 8.284 44.075 9.282 1.00 15.63 155 GLY D C 1
ATOM 7188 O O . GLY D 1 155 ? 7.355 44.460 9.954 1.00 16.93 155 GLY D O 1
ATOM 7189 N N . ARG D 1 156 ? 8.137 43.726 8.001 1.00 15.75 156 ARG D N 1
ATOM 7190 C CA . ARG D 1 156 ? 6.842 43.900 7.294 1.00 16.70 156 ARG D CA 1
ATOM 7191 C C . ARG D 1 156 ? 5.821 42.830 7.690 1.00 15.61 156 ARG D C 1
ATOM 7192 O O . ARG D 1 156 ? 4.638 43.166 7.835 1.00 15.51 156 ARG D O 1
ATOM 7200 N N . ALA D 1 157 ? 6.265 41.586 7.942 1.00 15.19 157 ALA D N 1
ATOM 7201 C CA . ALA D 1 157 ? 5.343 40.548 8.404 1.00 14.39 157 ALA D CA 1
ATOM 7202 C C . ALA D 1 157 ? 4.770 40.900 9.790 1.00 14.13 157 ALA D C 1
ATOM 7203 O O . ALA D 1 157 ? 3.557 40.691 10.028 1.00 13.31 157 ALA D O 1
ATOM 7205 N N . LEU D 1 158 ? 5.623 41.379 10.695 1.00 14.10 158 LEU D N 1
ATOM 7206 C CA . LEU D 1 158 ? 5.155 41.768 12.052 1.00 15.92 158 LEU D CA 1
ATOM 7207 C C . LEU D 1 158 ? 4.173 42.937 11.938 1.00 15.71 158 LEU D C 1
ATOM 7208 O O . LEU D 1 158 ? 3.145 42.892 12.592 1.00 17.22 158 LEU D O 1
ATOM 7213 N N . GLU D 1 159 ? 4.470 43.923 11.096 1.00 17.14 159 GLU D N 1
ATOM 7214 C CA . GLU D 1 159 ? 3.514 45.052 10.972 1.00 19.55 159 GLU D CA 1
ATOM 7215 C C . GLU D 1 159 ? 2.186 44.506 10.454 1.00 19.11 159 GLU D C 1
ATOM 7216 O O . GLU D 1 159 ? 1.163 44.814 11.047 1.00 18.63 159 GLU D O 1
ATOM 7222 N N . MET D 1 160 ? 2.227 43.647 9.438 1.00 16.76 160 MET D N 1
ATOM 7223 C CA . MET D 1 160 ? 0.959 43.108 8.889 1.00 16.67 160 MET D CA 1
ATOM 7224 C C . MET D 1 160 ? 0.217 42.275 9.938 1.00 16.26 160 MET D C 1
ATOM 7225 O O . MET D 1 160 ? -0.986 42.443 10.062 1.00 15.75 160 MET D O 1
ATOM 7230 N N . MET D 1 161 ? 0.923 41.407 10.661 1.00 15.33 161 MET D N 1
ATOM 7231 C CA . MET D 1 161 ? 0.247 40.544 11.668 1.00 16.98 161 MET D CA 1
ATOM 7232 C C . MET D 1 161 ? -0.260 41.333 12.886 1.00 16.77 161 MET D C 1
ATOM 7233 O O . MET D 1 161 ? -1.239 40.899 13.480 1.00 18.89 161 MET D O 1
ATOM 7238 N N . MET D 1 162 ? 0.510 42.317 13.339 1.00 17.86 162 MET D N 1
ATOM 7239 C CA . MET D 1 162 ? 0.152 43.139 14.526 1.00 19.72 162 MET D CA 1
ATOM 7240 C C . MET D 1 162 ? -1.008 44.109 14.258 1.00 20.11 162 MET D C 1
ATOM 7241 O O . MET D 1 162 ? -1.773 44.377 15.177 1.00 22.72 162 MET D O 1
ATOM 7246 N N . THR D 1 163 ? -1.029 44.725 13.081 1.00 19.55 163 THR D N 1
ATOM 7247 C CA . THR D 1 163 ? -2.104 45.695 12.737 1.00 19.31 163 THR D CA 1
ATOM 7248 C C . THR D 1 163 ? -3.319 44.989 12.129 1.00 20.28 163 THR D C 1
ATOM 7249 O O . THR D 1 163 ? -4.432 45.466 12.310 1.00 22.36 163 THR D O 1
ATOM 7253 N N . GLY D 1 164 ? -3.082 43.920 11.371 1.00 19.67 164 GLY D N 1
ATOM 7254 C CA . GLY D 1 164 ? -4.157 43.206 10.662 1.00 21.08 164 GLY D CA 1
ATOM 7255 C C . GLY D 1 164 ? -4.553 43.907 9.368 1.00 19.92 164 GLY D C 1
ATOM 7256 O O . GLY D 1 164 ? -5.532 43.495 8.777 1.00 21.22 164 GLY D O 1
ATOM 7257 N N . ASP D 1 165 ? -3.779 44.904 8.931 1.00 19.20 165 ASP D N 1
ATOM 7258 C CA . ASP D 1 165 ? -4.106 45.696 7.717 1.00 22.28 165 ASP D CA 1
ATOM 7259 C C . ASP D 1 165 ? -3.766 44.948 6.422 1.00 22.04 165 ASP D C 1
ATOM 7260 O O . ASP D 1 165 ? -2.715 44.340 6.360 1.00 18.69 165 ASP D O 1
ATOM 7265 N N . ARG D 1 166 ? -4.641 45.058 5.420 1.00 20.90 166 ARG D N 1
ATOM 7266 C CA . ARG D 1 166 ? -4.392 44.436 4.101 1.00 21.12 166 ARG D CA 1
ATOM 7267 C C . ARG D 1 166 ? -3.462 45.323 3.273 1.00 17.98 166 ARG D C 1
ATOM 7268 O O . ARG D 1 166 ? -3.328 46.494 3.561 1.00 19.29 166 ARG D O 1
ATOM 7276 N N . ILE D 1 167 ? -2.867 44.732 2.257 1.00 16.56 167 ILE D N 1
ATOM 7277 C CA . ILE D 1 167 ? -1.988 45.473 1.327 1.00 16.11 167 ILE D CA 1
ATOM 7278 C C . ILE D 1 167 ? -2.499 45.199 -0.086 1.00 16.00 167 ILE D C 1
ATOM 7279 O O . ILE D 1 167 ? -3.120 44.164 -0.307 1.00 15.68 167 ILE D O 1
ATOM 7284 N N . PRO D 1 168 ? -2.351 46.159 -1.009 1.00 15.47 168 PRO D N 1
ATOM 7285 C CA . PRO D 1 168 ? -2.785 45.980 -2.379 1.00 15.94 168 PRO D CA 1
ATOM 7286 C C . PRO D 1 168 ? -1.795 45.078 -3.123 1.00 15.73 168 PRO D C 1
ATOM 7287 O O . PRO D 1 168 ? -0.675 45.021 -2.732 1.00 15.86 168 PRO D O 1
ATOM 7291 N N . GLY D 1 169 ? -2.206 44.553 -4.274 1.00 14.89 169 GLY D N 1
ATOM 7292 C CA . GLY D 1 169 ? -1.350 43.660 -5.065 1.00 14.87 169 GLY D CA 1
ATOM 7293 C C . GLY D 1 169 ? -0.035 44.320 -5.436 1.00 15.11 169 GLY D C 1
ATOM 7294 O O . GLY D 1 169 ? 0.974 43.638 -5.355 1.00 15.46 169 GLY D O 1
ATOM 7295 N N . LYS D 1 170 ? -0.028 45.616 -5.762 1.00 14.49 170 LYS D N 1
ATOM 7296 C CA . LYS D 1 170 ? 1.247 46.290 -6.131 1.00 16.10 170 LYS D CA 1
ATOM 7297 C C . LYS D 1 170 ? 2.245 46.223 -4.957 1.00 15.18 170 LYS D C 1
ATOM 7298 O O . LYS D 1 170 ? 3.429 46.081 -5.226 1.00 12.55 170 LYS D O 1
ATOM 7304 N N . ASP D 1 171 ? 1.776 46.387 -3.717 1.00 13.72 171 ASP D N 1
ATOM 7305 C CA . ASP D 1 171 ? 2.637 46.314 -2.504 1.00 16.59 171 ASP D CA 1
ATOM 7306 C C . ASP D 1 171 ? 3.152 44.883 -2.292 1.00 15.94 171 ASP D C 1
ATOM 7307 O O . ASP D 1 171 ? 4.317 44.722 -1.957 1.00 16.53 171 ASP D O 1
ATOM 7312 N N . ALA D 1 172 ? 2.295 43.893 -2.529 1.00 15.13 172 ALA D N 1
ATOM 7313 C CA . ALA D 1 172 ? 2.670 42.472 -2.373 1.00 14.34 172 ALA D CA 1
ATOM 7314 C C . ALA D 1 172 ? 3.803 42.151 -3.349 1.00 14.58 172 ALA D C 1
ATOM 7315 O O . ALA D 1 172 ? 4.731 41.474 -2.937 1.00 14.75 172 ALA D O 1
ATOM 7317 N N . GLU D 1 173 ? 3.720 42.653 -4.583 1.00 14.51 173 GLU D N 1
ATOM 7318 C CA . GLU D 1 173 ? 4.793 42.430 -5.585 1.00 16.08 173 GLU D CA 1
ATOM 7319 C C . GLU D 1 173 ? 6.070 43.114 -5.087 1.00 15.67 173 GLU D C 1
ATOM 7320 O O . GLU D 1 173 ? 7.125 42.516 -5.152 1.00 14.40 173 GLU D O 1
ATOM 7326 N N . LYS D 1 174 ? 5.929 44.321 -4.551 1.00 16.22 174 LYS D N 1
ATOM 7327 C CA . LYS D 1 174 ? 7.100 45.080 -4.056 1.00 19.49 174 LYS D CA 1
ATOM 7328 C C . LYS D 1 174 ? 7.768 44.298 -2.916 1.00 16.75 174 LYS D C 1
ATOM 7329 O O . LYS D 1 174 ? 8.971 44.200 -2.918 1.00 15.02 174 LYS D O 1
ATOM 7335 N N . TYR D 1 175 ? 6.981 43.714 -2.020 1.00 14.72 175 TYR D N 1
ATOM 7336 C CA . TYR D 1 175 ? 7.537 42.939 -0.878 1.00 15.81 175 TYR D CA 1
ATOM 7337 C C . TYR D 1 175 ? 7.993 41.527 -1.283 1.00 15.21 175 TYR D C 1
ATOM 7338 O O . TYR D 1 175 ? 8.631 40.902 -0.453 1.00 16.74 175 TYR D O 1
ATOM 7347 N N . GLY D 1 176 ? 7.661 41.058 -2.488 1.00 12.57 176 GLY D N 1
ATOM 7348 C CA . GLY D 1 176 ? 7.983 39.700 -2.882 1.00 12.39 176 GLY D CA 1
ATOM 7349 C C . GLY D 1 176 ? 6.981 38.657 -2.401 1.00 11.88 176 GLY D C 1
ATOM 7350 O O . GLY D 1 176 ? 7.211 37.451 -2.524 1.00 12.62 176 GLY D O 1
ATOM 7351 N N . LEU D 1 177 ? 5.843 39.103 -1.889 1.00 10.84 177 LEU D N 1
ATOM 7352 C CA . LEU D 1 177 ? 4.797 38.207 -1.468 1.00 11.54 177 LEU D CA 1
ATOM 7353 C C . LEU D 1 177 ? 4.146 37.507 -2.674 1.00 11.74 177 LEU D C 1
ATOM 7354 O O . LEU D 1 177 ? 3.671 36.389 -2.536 1.00 11.32 177 LEU D O 1
ATOM 7359 N N . VAL D 1 178 ? 4.108 38.158 -3.845 1.00 12.33 178 VAL D N 1
ATOM 7360 C CA . VAL D 1 178 ? 3.724 37.544 -5.103 1.00 13.37 178 VAL D CA 1
ATOM 7361 C C . VAL D 1 178 ? 4.865 37.812 -6.088 1.00 15.34 178 VAL D C 1
ATOM 7362 O O . VAL D 1 178 ? 5.616 38.774 -5.893 1.00 17.20 178 VAL D O 1
ATOM 7366 N N . ASN D 1 179 ? 4.973 36.976 -7.120 1.00 14.24 179 ASN D N 1
ATOM 7367 C CA . ASN D 1 179 ? 6.030 37.104 -8.152 1.00 15.43 179 ASN D CA 1
ATOM 7368 C C . ASN D 1 179 ? 5.819 38.386 -8.958 1.00 15.74 179 ASN D C 1
ATOM 7369 O O . ASN D 1 179 ? 6.773 39.084 -9.284 1.00 16.08 179 ASN D O 1
ATOM 7374 N N . ARG D 1 180 ? 4.559 38.666 -9.289 1.00 14.87 180 ARG D N 1
ATOM 7375 C CA . ARG D 1 180 ? 4.176 39.876 -10.003 1.00 17.28 180 ARG D CA 1
ATOM 7376 C C . ARG D 1 180 ? 2.657 40.027 -9.917 1.00 15.65 180 ARG D C 1
ATOM 7377 O O . ARG D 1 180 ? 1.952 39.069 -9.596 1.00 13.64 180 ARG D O 1
ATOM 7385 N N . VAL D 1 181 ? 2.191 41.232 -10.233 1.00 16.38 181 VAL D N 1
ATOM 7386 C CA . VAL D 1 181 ? 0.763 41.510 -10.395 1.00 16.17 181 VAL D CA 1
ATOM 7387 C C . VAL D 1 181 ? 0.505 41.906 -11.842 1.00 15.94 181 VAL D C 1
ATOM 7388 O O . VAL D 1 181 ? 1.368 42.424 -12.504 1.00 16.34 181 VAL D O 1
ATOM 7392 N N . VAL D 1 182 ? -0.696 41.597 -12.309 1.00 16.64 182 VAL D N 1
ATOM 7393 C CA . VAL D 1 182 ? -1.168 42.020 -13.622 1.00 16.36 182 VAL D CA 1
ATOM 7394 C C . VAL D 1 182 ? -2.588 42.486 -13.410 1.00 16.21 182 VAL D C 1
ATOM 7395 O O . VAL D 1 182 ? -3.216 42.151 -12.409 1.00 14.49 182 VAL D O 1
ATOM 7399 N N . PRO D 1 183 ? -3.183 43.210 -14.365 1.00 17.39 183 PRO D N 1
ATOM 7400 C CA . PRO D 1 183 ? -4.605 43.529 -14.220 1.00 15.73 183 PRO D CA 1
ATOM 7401 C C . PRO D 1 183 ? -5.445 42.245 -14.134 1.00 15.12 183 PRO D C 1
ATOM 7402 O O . PRO D 1 183 ? -5.199 41.257 -14.803 1.00 12.80 183 PRO D O 1
ATOM 7406 N N . LEU D 1 184 ? -6.508 42.278 -13.342 1.00 16.29 184 LEU D N 1
ATOM 7407 C CA . LEU D 1 184 ? -7.344 41.149 -13.188 1.00 17.56 184 LEU D CA 1
ATOM 7408 C C . LEU D 1 184 ? -7.823 40.668 -14.563 1.00 18.70 184 LEU D C 1
ATOM 7409 O O . LEU D 1 184 ? -7.916 39.477 -14.801 1.00 19.02 184 LEU D O 1
ATOM 7414 N N . ALA D 1 185 ? -8.050 41.602 -15.494 1.00 18.80 185 ALA D N 1
ATOM 7415 C CA . ALA D 1 185 ? -8.542 41.259 -16.798 1.00 18.95 185 ALA D CA 1
ATOM 7416 C C . ALA D 1 185 ? -7.583 40.292 -17.492 1.00 18.63 185 ALA D C 1
ATOM 7417 O O . ALA D 1 185 ? -8.014 39.516 -18.320 1.00 18.80 185 ALA D O 1
ATOM 7419 N N . ASN D 1 186 ? -6.280 40.398 -17.196 1.00 18.61 186 ASN D N 1
ATOM 7420 C CA . ASN D 1 186 ? -5.237 39.623 -17.868 1.00 17.34 186 ASN D CA 1
ATOM 7421 C C . ASN D 1 186 ? -4.701 38.471 -16.978 1.00 15.59 186 ASN D C 1
ATOM 7422 O O . ASN D 1 186 ? -3.901 37.705 -17.437 1.00 15.81 186 ASN D O 1
ATOM 7427 N N . LEU D 1 187 ? -5.243 38.287 -15.775 1.00 14.18 187 LEU D N 1
ATOM 7428 C CA . LEU D 1 187 ? -4.684 37.381 -14.749 1.00 13.88 187 LEU D CA 1
ATOM 7429 C C . LEU D 1 187 ? -4.718 35.907 -15.213 1.00 13.97 187 LEU D C 1
ATOM 7430 O O . LEU D 1 187 ? -3.700 35.206 -15.186 1.00 13.40 187 LEU D O 1
ATOM 7435 N N . GLU D 1 188 ? -5.854 35.444 -15.743 1.00 15.53 188 GLU D N 1
ATOM 7436 C CA . GLU D 1 188 ? -5.982 34.038 -16.209 1.00 17.85 188 GLU D CA 1
ATOM 7437 C C . GLU D 1 188 ? -5.030 33.760 -17.377 1.00 17.41 188 GLU D C 1
ATOM 7438 O O . GLU D 1 188 ? -4.297 32.792 -17.360 1.00 16.70 188 GLU D O 1
ATOM 7444 N N . GLN D 1 189 ? -5.025 34.657 -18.358 1.00 17.33 189 GLN D N 1
ATOM 7445 C CA . GLN D 1 189 ? -4.160 34.554 -19.504 1.00 18.80 189 GLN D CA 1
ATOM 7446 C C . GLN D 1 189 ? -2.707 34.488 -19.028 1.00 16.51 189 GLN D C 1
ATOM 7447 O O . GLN D 1 189 ? -1.985 33.662 -19.504 1.00 17.31 189 GLN D O 1
ATOM 7453 N N . GLU D 1 190 ? -2.280 35.384 -18.134 1.00 16.08 190 GLU D N 1
ATOM 7454 C CA . GLU D 1 190 ? -0.873 35.405 -17.719 1.00 17.15 190 GLU D CA 1
ATOM 7455 C C . GLU D 1 190 ? -0.533 34.143 -16.910 1.00 14.64 190 GLU D C 1
ATOM 7456 O O . GLU D 1 190 ? 0.553 33.626 -17.042 1.00 14.96 190 GLU D O 1
ATOM 7462 N N . THR D 1 191 ? -1.461 33.648 -16.102 1.00 13.04 191 THR D N 1
ATOM 7463 C CA . THR D 1 191 ? -1.258 32.431 -15.343 1.00 12.63 191 THR D CA 1
ATOM 7464 C C . THR D 1 191 ? -1.181 31.202 -16.245 1.00 13.51 191 THR D C 1
ATOM 7465 O O . THR D 1 191 ? -0.326 30.336 -16.021 1.00 12.61 191 THR D O 1
ATOM 7469 N N . ARG D 1 192 ? -2.074 31.105 -17.257 1.00 13.90 192 ARG D N 1
ATOM 7470 C CA . ARG D 1 192 ? -2.057 29.980 -18.161 1.00 13.58 192 ARG D CA 1
ATOM 7471 C C . ARG D 1 192 ? -0.725 29.948 -18.911 1.00 13.64 192 ARG D C 1
ATOM 7472 O O . ARG D 1 192 ? -0.127 28.886 -19.089 1.00 12.95 192 ARG D O 1
ATOM 7480 N N . LYS D 1 193 ? -0.255 31.115 -19.322 1.00 15.05 193 LYS D N 1
ATOM 7481 C CA . LYS D 1 193 ? 1.002 31.215 -20.039 1.00 17.98 193 LYS D CA 1
ATOM 7482 C C . LYS D 1 193 ? 2.151 30.622 -19.198 1.00 17.05 193 LYS D C 1
ATOM 7483 O O . LYS D 1 193 ? 2.957 29.817 -19.677 1.00 16.07 193 LYS D O 1
ATOM 7489 N N . LEU D 1 194 ? 2.241 31.041 -17.932 1.00 15.64 194 LEU D N 1
ATOM 7490 C CA . LEU D 1 194 ? 3.284 30.519 -17.022 1.00 14.75 194 LEU D CA 1
ATOM 7491 C C . LEU D 1 194 ? 3.126 29.002 -16.838 1.00 13.68 194 LEU D C 1
ATOM 7492 O O . LEU D 1 194 ? 4.076 28.264 -16.951 1.00 14.26 194 LEU D O 1
ATOM 7497 N N . ALA D 1 195 ? 1.910 28.550 -16.527 1.00 13.23 195 ALA D N 1
ATOM 7498 C CA . ALA D 1 195 ? 1.632 27.142 -16.274 1.00 14.67 195 ALA D CA 1
ATOM 7499 C C . ALA D 1 195 ? 2.026 26.276 -17.488 1.00 16.07 195 ALA D C 1
ATOM 7500 O O . ALA D 1 195 ? 2.629 25.214 -17.327 1.00 14.26 195 ALA D O 1
ATOM 7502 N N . GLU D 1 196 ? 1.700 26.754 -18.702 1.00 17.28 196 GLU D N 1
ATOM 7503 C CA . GLU D 1 196 ? 1.976 26.021 -19.938 1.00 19.34 196 GLU D CA 1
ATOM 7504 C C . GLU D 1 196 ? 3.479 25.948 -20.172 1.00 18.36 196 GLU D C 1
ATOM 7505 O O . GLU D 1 196 ? 3.983 24.913 -20.648 1.00 19.36 196 GLU D O 1
ATOM 7511 N N . LYS D 1 197 ? 4.206 27.018 -19.834 1.00 18.80 197 LYS D N 1
ATOM 7512 C CA . LYS D 1 197 ? 5.659 26.980 -19.980 1.00 18.81 197 LYS D CA 1
ATOM 7513 C C . LYS D 1 197 ? 6.242 25.903 -19.052 1.00 17.03 197 LYS D C 1
ATOM 7514 O O . LYS D 1 197 ? 7.148 25.115 -19.446 1.00 16.78 197 LYS D O 1
ATOM 7520 N N . ILE D 1 198 ? 5.695 25.809 -17.837 1.00 15.12 198 ILE D N 1
ATOM 7521 C CA . ILE D 1 198 ? 6.225 24.858 -16.850 1.00 15.49 198 ILE D CA 1
ATOM 7522 C C . ILE D 1 198 ? 5.842 23.435 -17.273 1.00 15.10 198 ILE D C 1
ATOM 7523 O O . ILE D 1 198 ? 6.650 22.477 -17.161 1.00 14.38 198 ILE D O 1
ATOM 7528 N N . ALA D 1 199 ? 4.592 23.285 -17.735 1.00 16.48 199 ALA D N 1
ATOM 7529 C CA . ALA D 1 199 ? 4.040 21.973 -18.078 1.00 17.98 199 ALA D CA 1
ATOM 7530 C C . ALA D 1 199 ? 4.782 21.310 -19.249 1.00 18.86 199 ALA D C 1
ATOM 7531 O O . ALA D 1 199 ? 4.680 20.111 -19.393 1.00 20.07 199 ALA D O 1
ATOM 7533 N N . LYS D 1 200 ? 5.554 22.058 -20.044 1.00 19.85 200 LYS D N 1
ATOM 7534 C CA . LYS D 1 200 ? 6.343 21.482 -21.147 1.00 23.15 200 LYS D CA 1
ATOM 7535 C C . LYS D 1 200 ? 7.605 20.780 -20.642 1.00 22.39 200 LYS D C 1
ATOM 7536 O O . LYS D 1 200 ? 8.269 20.068 -21.443 1.00 21.69 200 LYS D O 1
ATOM 7542 N N . LYS D 1 201 ? 8.023 21.050 -19.392 1.00 18.40 201 LYS D N 1
ATOM 7543 C CA . LYS D 1 201 ? 9.332 20.587 -18.916 1.00 18.26 201 LYS D CA 1
ATOM 7544 C C . LYS D 1 201 ? 9.219 19.181 -18.331 1.00 16.82 201 LYS D C 1
ATOM 7545 O O . LYS D 1 201 ? 8.145 18.636 -18.128 1.00 17.94 201 LYS D O 1
ATOM 7551 N N . SER D 1 202 ? 10.384 18.597 -18.085 1.00 17.64 202 SER D N 1
ATOM 7552 C CA . SER D 1 202 ? 10.554 17.265 -17.535 1.00 17.68 202 SER D CA 1
ATOM 7553 C C . SER D 1 202 ? 9.920 17.184 -16.149 1.00 18.52 202 SER D C 1
ATOM 7554 O O . SER D 1 202 ? 10.364 17.898 -15.248 1.00 16.95 202 SER D O 1
ATOM 7557 N N . PRO D 1 203 ? 8.880 16.355 -15.947 1.00 18.79 203 PRO D N 1
ATOM 7558 C CA . PRO D 1 203 ? 8.237 16.229 -14.645 1.00 18.75 203 PRO D CA 1
ATOM 7559 C C . PRO D 1 203 ? 9.207 15.752 -13.550 1.00 18.16 203 PRO D C 1
ATOM 7560 O O . PRO D 1 203 ? 9.068 16.178 -12.443 1.00 14.90 203 PRO D O 1
ATOM 7564 N N . ILE D 1 204 ? 10.105 14.827 -13.881 1.00 16.40 204 ILE D N 1
ATOM 7565 C CA . ILE D 1 204 ? 11.094 14.342 -12.878 1.00 17.85 204 ILE D CA 1
ATOM 7566 C C . ILE D 1 204 ? 12.037 15.488 -12.497 1.00 15.24 204 ILE D C 1
ATOM 7567 O O . ILE D 1 204 ? 12.293 15.659 -11.317 1.00 14.76 204 ILE D O 1
ATOM 7572 N N . SER D 1 205 ? 12.491 16.269 -13.472 1.00 14.53 205 SER D N 1
ATOM 7573 C CA . SER D 1 205 ? 13.388 17.398 -13.130 1.00 14.68 205 SER D CA 1
ATOM 7574 C C . SER D 1 205 ? 12.637 18.411 -12.255 1.00 14.47 205 SER D C 1
ATOM 7575 O O . SER D 1 205 ? 13.209 18.882 -11.285 1.00 13.05 205 SER D O 1
ATOM 7578 N N . LEU D 1 206 ? 11.376 18.687 -12.575 1.00 13.67 206 LEU D N 1
ATOM 7579 C CA . LEU D 1 206 ? 10.593 19.654 -11.766 1.00 13.97 206 LEU D CA 1
ATOM 7580 C C . LEU D 1 206 ? 10.442 19.107 -10.340 1.00 14.05 206 LEU D C 1
ATOM 7581 O O . LEU D 1 206 ? 10.568 19.875 -9.410 1.00 13.44 206 LEU D O 1
ATOM 7586 N N . ALA D 1 207 ? 10.165 17.812 -10.209 1.00 13.48 207 ALA D N 1
ATOM 7587 C CA . ALA D 1 207 ? 9.994 17.195 -8.875 1.00 13.48 207 ALA D CA 1
ATOM 7588 C C . ALA D 1 207 ? 11.306 17.312 -8.090 1.00 13.51 207 ALA D C 1
ATOM 7589 O O . ALA D 1 207 ? 11.264 17.604 -6.906 1.00 11.30 207 ALA D O 1
ATOM 7591 N N . LEU D 1 208 ? 12.428 17.072 -8.758 1.00 12.31 208 LEU D N 1
ATOM 7592 C CA . LEU D 1 208 ? 13.750 17.171 -8.102 1.00 13.40 208 LEU D CA 1
ATOM 7593 C C . LEU D 1 208 ? 14.045 18.621 -7.714 1.00 12.55 208 LEU D C 1
ATOM 7594 O O . LEU D 1 208 ? 14.556 18.837 -6.621 1.00 12.97 208 LEU D O 1
ATOM 7599 N N . ILE D 1 209 ? 13.691 19.566 -8.580 1.00 12.30 209 ILE D N 1
ATOM 7600 C CA . ILE D 1 209 ? 13.948 20.995 -8.269 1.00 12.02 209 ILE D CA 1
ATOM 7601 C C . ILE D 1 209 ? 13.176 21.335 -6.994 1.00 10.98 209 ILE D C 1
ATOM 7602 O O . ILE D 1 209 ? 13.764 21.856 -6.089 1.00 9.33 209 ILE D O 1
ATOM 7607 N N . LYS D 1 210 ? 11.908 20.954 -6.928 1.00 11.14 210 LYS D N 1
ATOM 7608 C CA . LYS D 1 210 ? 11.119 21.299 -5.727 1.00 12.17 210 LYS D CA 1
ATOM 7609 C C . LYS D 1 210 ? 11.684 20.619 -4.474 1.00 11.19 210 LYS D C 1
ATOM 7610 O O . LYS D 1 210 ? 11.788 21.292 -3.466 1.00 10.57 210 LYS D O 1
ATOM 7616 N N . GLU D 1 211 ? 12.054 19.345 -4.563 1.00 10.71 211 GLU D N 1
ATOM 7617 C CA . GLU D 1 211 ? 12.562 18.630 -3.365 1.00 11.70 211 GLU D CA 1
ATOM 7618 C C . GLU D 1 211 ? 13.853 19.285 -2.877 1.00 11.56 211 GLU D C 1
ATOM 7619 O O . GLU D 1 211 ? 13.950 19.586 -1.715 1.00 10.87 211 GLU D O 1
ATOM 7625 N N . VAL D 1 212 ? 14.768 19.543 -3.800 1.00 10.60 212 VAL D N 1
ATOM 7626 C CA . VAL D 1 212 ? 16.101 20.134 -3.504 1.00 11.41 212 VAL D CA 1
ATOM 7627 C C . VAL D 1 212 ? 15.961 21.563 -2.967 1.00 11.09 212 VAL D C 1
ATOM 7628 O O . VAL D 1 212 ? 16.690 21.930 -2.050 1.00 10.97 212 VAL D O 1
ATOM 7632 N N . VAL D 1 213 ? 15.077 22.343 -3.576 1.00 10.64 213 VAL D N 1
ATOM 7633 C CA . VAL D 1 213 ? 14.887 23.741 -3.111 1.00 10.62 213 VAL D CA 1
ATOM 7634 C C . VAL D 1 213 ? 14.198 23.770 -1.743 1.00 12.13 213 VAL D C 1
ATOM 7635 O O . VAL D 1 213 ? 14.680 24.451 -0.868 1.00 12.61 213 VAL D O 1
ATOM 7639 N N . ASN D 1 214 ? 13.117 23.017 -1.588 1.00 12.20 214 ASN D N 1
ATOM 7640 C CA . ASN D 1 214 ? 12.376 23.052 -0.305 1.00 13.82 214 ASN D CA 1
ATOM 7641 C C . ASN D 1 214 ? 13.245 22.503 0.832 1.00 12.75 214 ASN D C 1
ATOM 7642 O O . ASN D 1 214 ? 13.427 23.199 1.813 1.00 12.88 214 ASN D O 1
ATOM 7647 N N . ARG D 1 215 ? 13.829 21.327 0.635 1.00 11.83 215 ARG D N 1
ATOM 7648 C CA . ARG D 1 215 ? 14.654 20.680 1.684 1.00 12.77 215 ARG D CA 1
ATOM 7649 C C . ARG D 1 215 ? 15.970 21.438 1.895 1.00 11.67 215 ARG D C 1
ATOM 7650 O O . ARG D 1 215 ? 16.463 21.435 2.995 1.00 11.75 215 ARG D O 1
ATOM 7658 N N . GLY D 1 216 ? 16.564 21.936 0.816 1.00 12.55 216 GLY D N 1
ATOM 7659 C CA . GLY D 1 216 ? 17.834 22.687 0.879 1.00 13.13 216 GLY D CA 1
ATOM 7660 C C . GLY D 1 216 ? 17.685 23.993 1.645 1.00 13.96 216 GLY D C 1
ATOM 7661 O O . GLY D 1 216 ? 18.534 24.327 2.436 1.00 12.47 216 GLY D O 1
ATOM 7662 N N . LEU D 1 217 ? 16.554 24.667 1.470 1.00 15.35 217 LEU D N 1
ATOM 7663 C CA . LEU D 1 217 ? 16.286 25.982 2.110 1.00 16.95 217 LEU D CA 1
ATOM 7664 C C . LEU D 1 217 ? 16.269 25.847 3.635 1.00 17.39 217 LEU D C 1
ATOM 7665 O O . LEU D 1 217 ? 16.695 26.764 4.308 1.00 16.81 217 LEU D O 1
ATOM 7670 N N . ASP D 1 218 ? 15.797 24.711 4.139 1.00 16.45 218 ASP D N 1
ATOM 7671 C CA . ASP D 1 218 ? 15.668 24.397 5.581 1.00 17.25 218 ASP D CA 1
ATOM 7672 C C . ASP D 1 218 ? 17.002 23.948 6.188 1.00 17.52 218 ASP D C 1
ATOM 7673 O O . ASP D 1 218 ? 17.048 23.718 7.375 1.00 20.58 218 ASP D O 1
ATOM 7678 N N . SER D 1 219 ? 18.042 23.794 5.382 1.00 15.36 219 SER D N 1
ATOM 7679 C CA . SER D 1 219 ? 19.310 23.254 5.906 1.00 14.34 219 SER D CA 1
ATOM 7680 C C . SER D 1 219 ? 20.438 24.284 5.851 1.00 14.84 219 SER D C 1
ATOM 7681 O O . SER D 1 219 ? 20.309 25.303 5.199 1.00 14.76 219 SER D O 1
ATOM 7684 N N . PRO D 1 220 ? 21.587 23.967 6.478 1.00 14.35 220 PRO D N 1
ATOM 7685 C CA . PRO D 1 220 ? 22.810 24.730 6.289 1.00 14.69 220 PRO D CA 1
ATOM 7686 C C . PRO D 1 220 ? 23.138 24.627 4.785 1.00 15.12 220 PRO D C 1
ATOM 7687 O O . PRO D 1 220 ? 23.023 23.575 4.212 1.00 14.73 220 PRO D O 1
ATOM 7691 N N . LEU D 1 221 ? 23.719 25.684 4.227 1.00 14.09 221 LEU D N 1
ATOM 7692 C CA . LEU D 1 221 ? 23.914 25.785 2.758 1.00 14.24 221 LEU D CA 1
ATOM 7693 C C . LEU D 1 221 ? 24.681 24.588 2.190 1.00 13.72 221 LEU D C 1
ATOM 7694 O O . LEU D 1 221 ? 24.254 24.088 1.174 1.00 11.67 221 LEU D O 1
ATOM 7699 N N . LEU D 1 222 ? 25.706 24.106 2.884 1.00 15.81 222 LEU D N 1
ATOM 7700 C CA . LEU D 1 222 ? 26.503 22.960 2.375 1.00 16.59 222 LEU D CA 1
ATOM 7701 C C . LEU D 1 222 ? 25.629 21.711 2.238 1.00 14.74 222 LEU D C 1
ATOM 7702 O O . LEU D 1 222 ? 25.854 20.938 1.328 1.00 13.02 222 LEU D O 1
ATOM 7707 N N . SER D 1 223 ? 24.712 21.509 3.176 1.00 12.72 223 SER D N 1
ATOM 7708 C CA . SER D 1 223 ? 23.816 20.384 3.119 1.00 12.08 223 SER D CA 1
ATOM 7709 C C . SER D 1 223 ? 22.818 20.510 1.962 1.00 11.48 223 SER D C 1
ATOM 7710 O O . SER D 1 223 ? 22.561 19.509 1.256 1.00 11.46 223 SER D O 1
ATOM 7713 N N . GLY D 1 224 ? 22.268 21.709 1.736 1.00 10.95 224 GLY D N 1
ATOM 7714 C CA . GLY D 1 224 ? 21.406 21.962 0.591 1.00 10.77 224 GLY D CA 1
ATOM 7715 C C . GLY D 1 224 ? 22.172 21.705 -0.736 1.00 11.33 224 GLY D C 1
ATOM 7716 O O . GLY D 1 224 ? 21.639 21.181 -1.682 1.00 9.91 224 GLY D O 1
ATOM 7717 N N . LEU D 1 225 ? 23.420 22.165 -0.782 1.00 11.78 225 LEU D N 1
ATOM 7718 C CA . LEU D 1 225 ? 24.275 21.982 -1.981 1.00 12.58 225 LEU D CA 1
ATOM 7719 C C . LEU D 1 225 ? 24.519 20.482 -2.211 1.00 11.79 225 LEU D C 1
ATOM 7720 O O . LEU D 1 225 ? 24.379 20.030 -3.324 1.00 13.08 225 LEU D O 1
ATOM 7725 N N . ALA D 1 226 ? 24.786 19.727 -1.153 1.00 11.42 226 ALA D N 1
ATOM 7726 C CA . ALA D 1 226 ? 25.028 18.274 -1.281 1.00 12.22 226 ALA D CA 1
ATOM 7727 C C . ALA D 1 226 ? 23.768 17.611 -1.854 1.00 12.12 226 ALA D C 1
ATOM 7728 O O . ALA D 1 226 ? 23.882 16.774 -2.723 1.00 10.99 226 ALA D O 1
ATOM 7730 N N . LEU D 1 227 ? 22.607 18.029 -1.360 1.00 11.64 227 LEU D N 1
ATOM 7731 C CA . LEU D 1 227 ? 21.305 17.534 -1.854 1.00 13.34 227 LEU D CA 1
ATOM 7732 C C . LEU D 1 227 ? 21.164 17.889 -3.345 1.00 12.56 227 LEU D C 1
ATOM 7733 O O . LEU D 1 227 ? 20.727 17.042 -4.113 1.00 13.02 227 LEU D O 1
ATOM 7738 N N . GLU D 1 228 ? 21.561 19.096 -3.733 1.00 11.24 228 GLU D N 1
ATOM 7739 C CA . GLU D 1 228 ? 21.451 19.506 -5.155 1.00 12.35 228 GLU D CA 1
ATOM 7740 C C . GLU D 1 228 ? 22.324 18.590 -6.022 1.00 11.25 228 GLU D C 1
ATOM 7741 O O . GLU D 1 228 ? 21.858 18.146 -7.045 1.00 10.48 228 GLU D O 1
ATOM 7747 N N . SER D 1 229 ? 23.537 18.302 -5.568 1.00 11.89 229 SER D N 1
ATOM 7748 C CA . SER D 1 229 ? 24.482 17.463 -6.354 1.00 12.99 229 SER D CA 1
ATOM 7749 C C . SER D 1 229 ? 23.996 16.018 -6.519 1.00 13.62 229 SER D C 1
ATOM 7750 O O . SER D 1 229 ? 24.094 15.497 -7.621 1.00 14.01 229 SER D O 1
ATOM 7753 N N . VAL D 1 230 ? 23.525 15.387 -5.445 1.00 13.61 230 VAL D N 1
ATOM 7754 C CA . VAL D 1 230 ? 23.055 13.978 -5.543 1.00 15.58 230 VAL D CA 1
ATOM 7755 C C . VAL D 1 230 ? 21.835 13.925 -6.466 1.00 15.31 230 VAL D C 1
ATOM 7756 O O . VAL D 1 230 ? 21.792 13.053 -7.317 1.00 14.56 230 VAL D O 1
ATOM 7760 N N . GLY D 1 231 ? 20.949 14.917 -6.347 1.00 14.29 231 GLY D N 1
ATOM 7761 C CA . GLY D 1 231 ? 19.747 15.052 -7.190 1.00 14.84 231 GLY D CA 1
ATOM 7762 C C . GLY D 1 231 ? 20.123 15.194 -8.659 1.00 15.38 231 GLY D C 1
ATOM 7763 O O . GLY D 1 231 ? 19.431 14.652 -9.498 1.00 14.62 231 GLY D O 1
ATOM 7764 N N . TRP D 1 232 ? 21.220 15.892 -8.951 1.00 16.73 232 TRP D N 1
ATOM 7765 C CA . TRP D 1 232 ? 21.722 16.051 -10.337 1.00 18.76 232 TRP D CA 1
ATOM 7766 C C . TRP D 1 232 ? 22.070 14.658 -10.880 1.00 19.09 232 TRP D C 1
ATOM 7767 O O . TRP D 1 232 ? 21.728 14.377 -12.018 1.00 22.78 232 TRP D O 1
ATOM 7778 N N . GLY D 1 233 ? 22.670 13.793 -10.066 1.00 18.40 233 GLY D N 1
ATOM 7779 C CA . GLY D 1 233 ? 22.942 12.421 -10.520 1.00 18.50 233 GLY D CA 1
ATOM 7780 C C . GLY D 1 233 ? 21.640 11.723 -10.881 1.00 20.67 233 GLY D C 1
ATOM 7781 O O . GLY D 1 233 ? 21.585 11.111 -11.934 1.00 20.64 233 GLY D O 1
ATOM 7782 N N . VAL D 1 234 ? 20.599 11.881 -10.065 1.00 16.51 234 VAL D N 1
ATOM 7783 C CA . VAL D 1 234 ? 19.290 11.261 -10.407 1.00 16.43 234 VAL D CA 1
ATOM 7784 C C . VAL D 1 234 ? 18.747 11.867 -11.705 1.00 17.52 234 VAL D C 1
ATOM 7785 O O . VAL D 1 234 ? 18.274 11.104 -12.532 1.00 16.65 234 VAL D O 1
ATOM 7789 N N . VAL D 1 235 ? 18.871 13.182 -11.905 1.00 17.12 235 VAL D N 1
ATOM 7790 C CA . VAL D 1 235 ? 18.279 13.805 -13.130 1.00 18.94 235 VAL D CA 1
ATOM 7791 C C . VAL D 1 235 ? 18.980 13.312 -14.399 1.00 20.60 235 VAL D C 1
ATOM 7792 O O . VAL D 1 235 ? 18.315 13.215 -15.411 1.00 20.66 235 VAL D O 1
ATOM 7796 N N . PHE D 1 236 ? 20.270 12.979 -14.313 1.00 20.32 236 PHE D N 1
ATOM 7797 C CA . PHE D 1 236 ? 21.084 12.439 -15.435 1.00 22.74 236 PHE D CA 1
ATOM 7798 C C . PHE D 1 236 ? 20.676 11.016 -15.847 1.00 22.45 236 PHE D C 1
ATOM 7799 O O . PHE D 1 236 ? 21.177 10.553 -16.856 1.00 28.22 236 PHE D O 1
ATOM 7807 N N . SER D 1 237 ? 19.889 10.308 -15.047 1.00 18.79 237 SER D N 1
ATOM 7808 C CA . SER D 1 237 ? 19.448 8.944 -15.407 1.00 20.45 237 SER D CA 1
ATOM 7809 C C . SER D 1 237 ? 18.159 8.997 -16.235 1.00 19.50 237 SER D C 1
ATOM 7810 O O . SER D 1 237 ? 17.682 7.941 -16.622 1.00 20.78 237 SER D O 1
ATOM 7813 N N . THR D 1 238 ? 17.594 10.181 -16.444 1.00 18.85 238 THR D N 1
ATOM 7814 C CA . THR D 1 238 ? 16.274 10.258 -17.120 1.00 20.17 238 THR D CA 1
ATOM 7815 C C . THR D 1 238 ? 16.351 10.335 -18.648 1.00 21.13 238 THR D C 1
ATOM 7816 O O . THR D 1 238 ? 17.350 10.790 -19.188 1.00 20.73 238 THR D O 1
ATOM 7820 N N . GLU D 1 239 ? 15.285 9.855 -19.286 1.00 25.64 239 GLU D N 1
ATOM 7821 C CA . GLU D 1 239 ? 15.100 9.932 -20.754 1.00 27.93 239 GLU D CA 1
ATOM 7822 C C . GLU D 1 239 ? 14.976 11.405 -21.135 1.00 27.06 239 GLU D C 1
ATOM 7823 O O . GLU D 1 239 ? 15.579 11.807 -22.127 1.00 24.79 239 GLU D O 1
ATOM 7829 N N . ASP D 1 240 ? 14.277 12.185 -20.306 1.00 26.72 240 ASP D N 1
ATOM 7830 C CA . ASP D 1 240 ? 14.082 13.625 -20.602 1.00 26.24 240 ASP D CA 1
ATOM 7831 C C . ASP D 1 240 ? 15.449 14.299 -20.702 1.00 23.42 240 ASP D C 1
ATOM 7832 O O . ASP D 1 240 ? 15.578 15.202 -21.508 1.00 25.70 240 ASP D O 1
ATOM 7837 N N . LYS D 1 241 ? 16.405 13.908 -19.864 1.00 22.83 241 LYS D N 1
ATOM 7838 C CA . LYS D 1 241 ? 17.723 14.523 -19.961 1.00 23.04 241 LYS D CA 1
ATOM 7839 C C . LYS D 1 241 ? 18.389 14.151 -21.298 1.00 25.26 241 LYS D C 1
ATOM 7840 O O . LYS D 1 241 ? 19.125 14.960 -21.893 1.00 24.54 241 LYS D O 1
ATOM 7846 N N . LYS D 1 242 ? 18.209 12.901 -21.713 1.00 28.03 242 LYS D N 1
ATOM 7847 C CA . LYS D 1 242 ? 18.789 12.402 -22.976 1.00 34.70 242 LYS D CA 1
ATOM 7848 C C . LYS D 1 242 ? 18.195 13.220 -24.133 1.00 30.55 242 LYS D C 1
ATOM 7849 O O . LYS D 1 242 ? 18.915 13.729 -24.940 1.00 30.02 242 LYS D O 1
ATOM 7855 N N . GLU D 1 243 ? 16.871 13.392 -24.122 1.00 31.11 243 GLU D N 1
ATOM 7856 C CA . GLU D 1 243 ? 16.142 14.204 -25.105 1.00 32.45 243 GLU D CA 1
ATOM 7857 C C . GLU D 1 243 ? 16.699 15.639 -25.127 1.00 34.78 243 GLU D C 1
ATOM 7858 O O . GLU D 1 243 ? 17.011 16.188 -26.204 1.00 35.78 243 GLU D O 1
ATOM 7864 N N . GLY D 1 244 ? 16.850 16.255 -23.943 1.00 30.64 244 GLY D N 1
ATOM 7865 C CA . GLY D 1 244 ? 17.193 17.677 -23.868 1.00 29.41 244 GLY D CA 1
ATOM 7866 C C . GLY D 1 244 ? 18.613 17.956 -24.324 1.00 30.85 244 GLY D C 1
ATOM 7867 O O . GLY D 1 244 ? 18.905 19.040 -24.902 1.00 28.67 244 GLY D O 1
ATOM 7868 N N . VAL D 1 245 ? 19.508 17.005 -24.035 1.00 29.68 245 VAL D N 1
ATOM 7869 C CA . VAL D 1 245 ? 20.899 17.165 -24.370 1.00 35.37 245 VAL D CA 1
ATOM 7870 C C . VAL D 1 245 ? 21.081 16.904 -25.872 1.00 36.86 245 VAL D C 1
ATOM 7871 O O . VAL D 1 245 ? 21.838 17.627 -26.508 1.00 37.23 245 VAL D O 1
ATOM 7875 N N . SER D 1 246 ? 20.369 15.898 -26.393 1.00 44.14 246 SER D N 1
ATOM 7876 C CA . SER D 1 246 ? 20.217 15.615 -27.848 1.00 49.92 246 SER D CA 1
ATOM 7877 C C . SER D 1 246 ? 19.795 16.882 -28.587 1.00 50.14 246 SER D C 1
ATOM 7878 O O . SER D 1 246 ? 20.476 17.328 -29.516 1.00 46.01 246 SER D O 1
ATOM 7881 N N . ALA D 1 247 ? 18.637 17.404 -28.165 1.00 44.49 247 ALA D N 1
ATOM 7882 C CA . ALA D 1 247 ? 17.987 18.511 -28.806 1.00 42.23 247 ALA D CA 1
ATOM 7883 C C . ALA D 1 247 ? 18.960 19.682 -28.904 1.00 42.01 247 ALA D C 1
ATOM 7884 O O . ALA D 1 247 ? 19.038 20.313 -29.951 1.00 43.33 247 ALA D O 1
ATOM 7886 N N . PHE D 1 248 ? 19.702 19.959 -27.829 1.00 37.23 248 PHE D N 1
ATOM 7887 C CA . PHE D 1 248 ? 20.576 21.107 -27.836 1.00 38.90 248 PHE D CA 1
ATOM 7888 C C . PHE D 1 248 ? 21.743 20.922 -28.812 1.00 42.69 248 PHE D C 1
ATOM 7889 O O . PHE D 1 248 ? 22.194 21.904 -29.379 1.00 44.07 248 PHE D O 1
ATOM 7897 N N . LEU D 1 249 ? 22.250 19.690 -28.951 1.00 42.45 249 LEU D N 1
ATOM 7898 C CA . LEU D 1 249 ? 23.411 19.422 -29.800 1.00 47.43 249 LEU D CA 1
ATOM 7899 C C . LEU D 1 249 ? 22.988 19.427 -31.275 1.00 50.09 249 LEU D C 1
ATOM 7900 O O . LEU D 1 249 ? 23.761 19.834 -32.120 1.00 58.13 249 LEU D O 1
ATOM 7905 N N . GLU D 1 250 ? 21.737 19.033 -31.542 1.00 55.82 250 GLU D N 1
ATOM 7906 C CA . GLU D 1 250 ? 21.142 18.950 -32.892 1.00 55.30 250 GLU D CA 1
ATOM 7907 C C . GLU D 1 250 ? 20.378 20.236 -33.267 1.00 57.83 250 GLU D C 1
ATOM 7908 O O . GLU D 1 250 ? 19.649 20.253 -34.270 1.00 59.22 250 GLU D O 1
ATOM 7914 N N . LYS D 1 251 ? 20.536 21.306 -32.475 1.00 59.25 251 LYS D N 1
ATOM 7915 C CA . LYS D 1 251 ? 19.943 22.630 -32.755 1.00 59.34 251 LYS D CA 1
ATOM 7916 C C . LYS D 1 251 ? 18.448 22.495 -33.101 1.00 59.51 251 LYS D C 1
ATOM 7917 O O . LYS D 1 251 ? 17.981 23.058 -34.099 1.00 61.10 251 LYS D O 1
ATOM 7923 N N . ARG D 1 252 ? 17.706 21.745 -32.275 1.00 51.84 252 ARG D N 1
ATOM 7924 C CA . ARG D 1 252 ? 16.254 21.554 -32.412 1.00 48.73 252 ARG D CA 1
ATOM 7925 C C . ARG D 1 252 ? 15.584 21.711 -31.036 1.00 51.77 252 ARG D C 1
ATOM 7926 O O . ARG D 1 252 ? 16.242 21.682 -30.004 1.00 49.45 252 ARG D O 1
ATOM 7934 N N . GLU D 1 253 ? 14.258 21.851 -31.048 1.00 52.30 253 GLU D N 1
ATOM 7935 C CA . GLU D 1 253 ? 13.456 22.089 -29.858 1.00 50.74 253 GLU D CA 1
ATOM 7936 C C . GLU D 1 253 ? 13.083 20.743 -29.237 1.00 44.59 253 GLU D C 1
ATOM 7937 O O . GLU D 1 253 ? 12.484 19.914 -29.909 1.00 43.28 253 GLU D O 1
ATOM 7943 N N . PRO D 1 254 ? 13.374 20.497 -27.932 1.00 36.86 254 PRO D N 1
ATOM 7944 C CA . PRO D 1 254 ? 13.082 19.211 -27.297 1.00 30.56 254 PRO D CA 1
ATOM 7945 C C . PRO D 1 254 ? 11.586 19.001 -27.093 1.00 29.33 254 PRO D C 1
ATOM 7946 O O . PRO D 1 254 ? 10.870 19.980 -27.025 1.00 29.13 254 PRO D O 1
ATOM 7950 N N . THR D 1 255 ? 11.165 17.735 -26.998 1.00 31.30 255 THR D N 1
ATOM 7951 C CA . THR D 1 255 ? 9.841 17.344 -26.532 1.00 33.42 255 THR D CA 1
ATOM 7952 C C . THR D 1 255 ? 10.005 16.457 -25.291 1.00 34.00 255 THR D C 1
ATOM 7953 O O . THR D 1 255 ? 10.401 15.310 -25.405 1.00 32.44 255 THR D O 1
ATOM 7957 N N . PHE D 1 256 ? 9.676 16.989 -24.106 1.00 32.58 256 PHE D N 1
ATOM 7958 C CA . PHE D 1 256 ? 9.813 16.232 -22.865 1.00 32.00 256 PHE D CA 1
ATOM 7959 C C . PHE D 1 256 ? 8.549 15.414 -22.623 1.00 39.78 256 PHE D C 1
ATOM 7960 O O . PHE D 1 256 ? 7.573 15.927 -22.096 1.00 43.68 256 PHE D O 1
ATOM 7968 N N . LYS D 1 257 ? 8.619 14.124 -22.979 1.00 47.05 257 LYS D N 1
ATOM 7969 C CA . LYS D 1 257 ? 7.481 13.191 -22.889 1.00 51.88 257 LYS D CA 1
ATOM 7970 C C . LYS D 1 257 ? 7.386 12.588 -21.479 1.00 51.48 257 LYS D C 1
ATOM 7971 O O . LYS D 1 257 ? 6.359 12.008 -21.119 1.00 48.81 257 LYS D O 1
ATOM 7977 N N . GLY D 1 258 ? 8.454 12.735 -20.684 1.00 54.44 258 GLY D N 1
ATOM 7978 C CA . GLY D 1 258 ? 8.577 12.066 -19.396 1.00 53.80 258 GLY D CA 1
ATOM 7979 C C . GLY D 1 258 ? 9.343 10.763 -19.542 1.00 53.19 258 GLY D C 1
ATOM 7980 O O . GLY D 1 258 ? 9.171 9.853 -18.744 1.00 57.29 258 GLY D O 1
ATOM 7981 N N . MET E 1 1 ? 49.984 32.320 -14.182 1.00 69.18 1 MET E N 1
ATOM 7982 C CA . MET E 1 1 ? 50.307 33.568 -14.947 1.00 77.49 1 MET E CA 1
ATOM 7983 C C . MET E 1 1 ? 49.578 33.571 -16.301 1.00 78.62 1 MET E C 1
ATOM 7984 O O . MET E 1 1 ? 48.804 34.489 -16.585 1.00 82.45 1 MET E O 1
ATOM 7989 N N . GLU E 1 2 ? 49.863 32.565 -17.140 1.00 71.77 2 GLU E N 1
ATOM 7990 C CA . GLU E 1 2 ? 49.274 32.445 -18.473 1.00 65.23 2 GLU E CA 1
ATOM 7991 C C . GLU E 1 2 ? 48.408 31.183 -18.551 1.00 56.56 2 GLU E C 1
ATOM 7992 O O . GLU E 1 2 ? 48.848 30.079 -18.247 1.00 52.44 2 GLU E O 1
ATOM 7998 N N . PHE E 1 3 ? 47.181 31.377 -19.032 1.00 50.30 3 PHE E N 1
ATOM 7999 C CA . PHE E 1 3 ? 46.117 30.416 -18.965 1.00 44.26 3 PHE E CA 1
ATOM 8000 C C . PHE E 1 3 ? 45.537 30.231 -20.368 1.00 41.91 3 PHE E C 1
ATOM 8001 O O . PHE E 1 3 ? 45.576 31.161 -21.154 1.00 41.75 3 PHE E O 1
ATOM 8009 N N . GLU E 1 4 ? 44.985 29.050 -20.663 1.00 38.79 4 GLU E N 1
ATOM 8010 C CA . GLU E 1 4 ? 44.292 28.820 -21.925 1.00 41.48 4 GLU E CA 1
ATOM 8011 C C . GLU E 1 4 ? 42.974 29.604 -22.000 1.00 41.98 4 GLU E C 1
ATOM 8012 O O . GLU E 1 4 ? 42.675 30.207 -23.023 1.00 43.73 4 GLU E O 1
ATOM 8018 N N . THR E 1 5 ? 42.165 29.554 -20.933 1.00 39.09 5 THR E N 1
ATOM 8019 C CA . THR E 1 5 ? 40.747 29.864 -21.048 1.00 37.03 5 THR E CA 1
ATOM 8020 C C . THR E 1 5 ? 40.386 31.130 -20.269 1.00 33.77 5 THR E C 1
ATOM 8021 O O . THR E 1 5 ? 39.276 31.599 -20.387 1.00 34.56 5 THR E O 1
ATOM 8025 N N . ILE E 1 6 ? 41.325 31.699 -19.519 1.00 33.75 6 ILE E N 1
ATOM 8026 C CA . ILE E 1 6 ? 41.074 32.933 -18.772 1.00 36.76 6 ILE E CA 1
ATOM 8027 C C . ILE E 1 6 ? 42.268 33.876 -18.940 1.00 37.52 6 ILE E C 1
ATOM 8028 O O . ILE E 1 6 ? 43.358 33.420 -19.250 1.00 39.86 6 ILE E O 1
ATOM 8033 N N . GLU E 1 7 ? 42.031 35.168 -18.690 1.00 36.64 7 GLU E N 1
ATOM 8034 C CA . GLU E 1 7 ? 43.056 36.224 -18.607 1.00 40.08 7 GLU E CA 1
ATOM 8035 C C . GLU E 1 7 ? 43.051 36.819 -17.195 1.00 39.73 7 GLU E C 1
ATOM 8036 O O . GLU E 1 7 ? 41.989 37.062 -16.606 1.00 38.08 7 GLU E O 1
ATOM 8042 N N . THR E 1 8 ? 44.246 37.064 -16.663 1.00 38.40 8 THR E N 1
ATOM 8043 C CA . THR E 1 8 ? 44.425 37.662 -15.353 1.00 39.91 8 THR E CA 1
ATOM 8044 C C . THR E 1 8 ? 45.267 38.936 -15.492 1.00 42.68 8 THR E C 1
ATOM 8045 O O . THR E 1 8 ? 46.236 38.942 -16.238 1.00 38.97 8 THR E O 1
ATOM 8049 N N . LYS E 1 9 ? 44.842 39.984 -14.790 1.00 41.20 9 LYS E N 1
ATOM 8050 C CA . LYS E 1 9 ? 45.571 41.270 -14.766 1.00 44.40 9 LYS E CA 1
ATOM 8051 C C . LYS E 1 9 ? 45.728 41.727 -13.317 1.00 41.82 9 LYS E C 1
ATOM 8052 O O . LYS E 1 9 ? 44.714 41.881 -12.654 1.00 40.73 9 LYS E O 1
ATOM 8058 N N . LYS E 1 10 ? 46.953 41.965 -12.859 1.00 38.53 10 LYS E N 1
ATOM 8059 C CA . LYS E 1 10 ? 47.100 42.541 -11.505 1.00 40.28 10 LYS E CA 1
ATOM 8060 C C . LYS E 1 10 ? 47.189 44.050 -11.712 1.00 41.97 10 LYS E C 1
ATOM 8061 O O . LYS E 1 10 ? 48.032 44.486 -12.488 1.00 49.91 10 LYS E O 1
ATOM 8067 N N . GLU E 1 11 ? 46.304 44.803 -11.082 1.00 39.54 11 GLU E N 1
ATOM 8068 C CA . GLU E 1 11 ? 46.299 46.272 -11.223 1.00 41.70 11 GLU E CA 1
ATOM 8069 C C . GLU E 1 11 ? 46.399 46.832 -9.809 1.00 40.82 11 GLU E C 1
ATOM 8070 O O . GLU E 1 11 ? 45.364 47.079 -9.187 1.00 38.73 11 GLU E O 1
ATOM 8076 N N . GLY E 1 12 ? 47.626 47.053 -9.343 1.00 41.01 12 GLY E N 1
ATOM 8077 C CA . GLY E 1 12 ? 47.796 47.523 -7.961 1.00 39.41 12 GLY E CA 1
ATOM 8078 C C . GLY E 1 12 ? 47.274 46.475 -6.998 1.00 38.35 12 GLY E C 1
ATOM 8079 O O . GLY E 1 12 ? 47.813 45.372 -6.991 1.00 39.98 12 GLY E O 1
ATOM 8080 N N . ASN E 1 13 ? 46.271 46.849 -6.204 1.00 39.48 13 ASN E N 1
ATOM 8081 C CA . ASN E 1 13 ? 45.609 45.997 -5.181 1.00 37.15 13 ASN E CA 1
ATOM 8082 C C . ASN E 1 13 ? 44.486 45.167 -5.807 1.00 38.82 13 ASN E C 1
ATOM 8083 O O . ASN E 1 13 ? 43.854 44.391 -5.074 1.00 37.04 13 ASN E O 1
ATOM 8088 N N . LEU E 1 14 ? 44.227 45.362 -7.097 1.00 32.98 14 LEU E N 1
ATOM 8089 C CA . LEU E 1 14 ? 43.090 44.714 -7.792 1.00 33.06 14 LEU E CA 1
ATOM 8090 C C . LEU E 1 14 ? 43.541 43.541 -8.660 1.00 34.49 14 LEU E C 1
ATOM 8091 O O . LEU E 1 14 ? 44.499 43.695 -9.416 1.00 34.55 14 LEU E O 1
ATOM 8096 N N . PHE E 1 15 ? 42.842 42.416 -8.550 1.00 30.47 15 PHE E N 1
ATOM 8097 C CA . PHE E 1 15 ? 43.126 41.263 -9.434 1.00 30.74 15 PHE E CA 1
ATOM 8098 C C . PHE E 1 15 ? 41.909 41.092 -10.344 1.00 34.05 15 PHE E C 1
ATOM 8099 O O . PHE E 1 15 ? 40.811 40.841 -9.838 1.00 35.22 15 PHE E O 1
ATOM 8107 N N . TRP E 1 16 ? 42.114 41.215 -11.651 1.00 32.17 16 TRP E N 1
ATOM 8108 C CA . TRP E 1 16 ? 40.999 41.061 -12.612 1.00 29.92 16 TRP E CA 1
ATOM 8109 C C . TRP E 1 16 ? 41.125 39.705 -13.299 1.00 30.62 16 TRP E C 1
ATOM 8110 O O . TRP E 1 16 ? 42.186 39.420 -13.853 1.00 32.03 16 TRP E O 1
ATOM 8121 N N . ILE E 1 17 ? 40.067 38.910 -13.216 1.00 30.08 17 ILE E N 1
ATOM 8122 C CA . ILE E 1 17 ? 39.958 37.631 -13.909 1.00 30.49 17 ILE E CA 1
ATOM 8123 C C . ILE E 1 17 ? 38.861 37.780 -14.960 1.00 33.18 17 ILE E C 1
ATOM 8124 O O . ILE E 1 17 ? 37.677 37.998 -14.618 1.00 32.51 17 ILE E O 1
ATOM 8129 N N . THR E 1 18 ? 39.268 37.677 -16.232 1.00 30.29 18 THR E N 1
ATOM 8130 C CA . THR E 1 18 ? 38.379 37.712 -17.346 1.00 30.38 18 THR E CA 1
ATOM 8131 C C . THR E 1 18 ? 38.247 36.302 -17.919 1.00 30.13 18 THR E C 1
ATOM 8132 O O . THR E 1 18 ? 39.240 35.664 -18.257 1.00 32.46 18 THR E O 1
ATOM 8136 N N . LEU E 1 19 ? 37.014 35.807 -17.986 1.00 29.29 19 LEU E N 1
ATOM 8137 C CA . LEU E 1 19 ? 36.787 34.480 -18.598 1.00 31.34 19 LEU E CA 1
ATOM 8138 C C . LEU E 1 19 ? 37.080 34.679 -20.086 1.00 33.47 19 LEU E C 1
ATOM 8139 O O . LEU E 1 19 ? 36.546 35.647 -20.646 1.00 29.89 19 LEU E O 1
ATOM 8144 N N . ASN E 1 20 ? 37.815 33.763 -20.712 1.00 35.13 20 ASN E N 1
ATOM 8145 C CA . ASN E 1 20 ? 38.243 34.064 -22.100 1.00 39.08 20 ASN E CA 1
ATOM 8146 C C . ASN E 1 20 ? 37.987 32.912 -23.073 1.00 39.74 20 ASN E C 1
ATOM 8147 O O . ASN E 1 20 ? 38.941 32.407 -23.638 1.00 41.16 20 ASN E O 1
ATOM 8152 N N . ARG E 1 21 ? 36.718 32.595 -23.312 1.00 37.86 21 ARG E N 1
ATOM 8153 C CA . ARG E 1 21 ? 36.287 31.639 -24.363 1.00 38.00 21 ARG E CA 1
ATOM 8154 C C . ARG E 1 21 ? 35.138 32.347 -25.083 1.00 37.27 21 ARG E C 1
ATOM 8155 O O . ARG E 1 21 ? 34.072 31.760 -25.190 1.00 36.99 21 ARG E O 1
ATOM 8163 N N . PRO E 1 22 ? 35.370 33.538 -25.680 1.00 39.01 22 PRO E N 1
ATOM 8164 C CA . PRO E 1 22 ? 34.320 34.374 -26.256 1.00 39.14 22 PRO E CA 1
ATOM 8165 C C . PRO E 1 22 ? 33.538 33.715 -27.397 1.00 41.33 22 PRO E C 1
ATOM 8166 O O . PRO E 1 22 ? 32.400 34.050 -27.573 1.00 38.73 22 PRO E O 1
ATOM 8170 N N . ASP E 1 23 ? 34.184 32.817 -28.145 1.00 44.97 23 ASP E N 1
ATOM 8171 C CA . ASP E 1 23 ? 33.528 32.066 -29.247 1.00 47.30 23 ASP E CA 1
ATOM 8172 C C . ASP E 1 23 ? 32.414 31.175 -28.688 1.00 45.51 23 ASP E C 1
ATOM 8173 O O . ASP E 1 23 ? 31.452 30.933 -29.405 1.00 43.72 23 ASP E O 1
ATOM 8178 N N . LYS E 1 24 ? 32.626 30.619 -27.496 1.00 46.10 24 LYS E N 1
ATOM 8179 C CA . LYS E 1 24 ? 31.660 29.747 -26.792 1.00 44.47 24 LYS E CA 1
ATOM 8180 C C . LYS E 1 24 ? 30.962 30.541 -25.677 1.00 45.46 24 LYS E C 1
ATOM 8181 O O . LYS E 1 24 ? 30.434 29.900 -24.775 1.00 42.32 24 LYS E O 1
ATOM 8187 N N . LEU E 1 25 ? 31.027 31.877 -25.730 1.00 42.46 25 LEU E N 1
ATOM 8188 C CA . LEU E 1 25 ? 30.374 32.804 -24.760 1.00 39.91 25 LEU E CA 1
ATOM 8189 C C . LEU E 1 25 ? 30.847 32.535 -23.326 1.00 39.60 25 LEU E C 1
ATOM 8190 O O . LEU E 1 25 ? 30.013 32.543 -22.415 1.00 39.45 25 LEU E O 1
ATOM 8195 N N . ASN E 1 26 ? 32.139 32.256 -23.157 1.00 34.60 26 ASN E N 1
ATOM 8196 C CA . ASN E 1 26 ? 32.765 32.004 -21.832 1.00 34.30 26 ASN E CA 1
ATOM 8197 C C . ASN E 1 26 ? 32.115 30.801 -21.142 1.00 35.67 26 ASN E C 1
ATOM 8198 O O . ASN E 1 26 ? 32.008 30.815 -19.923 1.00 34.30 26 ASN E O 1
ATOM 8203 N N . ALA E 1 27 ? 31.744 29.775 -21.902 1.00 33.12 27 ALA E N 1
ATOM 8204 C CA . ALA E 1 27 ? 31.133 28.583 -21.289 1.00 34.50 27 ALA E CA 1
ATOM 8205 C C . ALA E 1 27 ? 32.160 27.950 -20.358 1.00 34.84 27 ALA E C 1
ATOM 8206 O O . ALA E 1 27 ? 33.337 27.863 -20.727 1.00 31.29 27 ALA E O 1
ATOM 8208 N N . LEU E 1 28 ? 31.698 27.504 -19.197 1.00 30.83 28 LEU E N 1
ATOM 8209 C CA . LEU E 1 28 ? 32.625 26.867 -18.245 1.00 32.47 28 LEU E CA 1
ATOM 8210 C C . LEU E 1 28 ? 32.884 25.443 -18.725 1.00 32.86 28 LEU E C 1
ATOM 8211 O O . LEU E 1 28 ? 31.938 24.691 -18.856 1.00 42.88 28 LEU E O 1
ATOM 8216 N N . ASN E 1 29 ? 34.134 25.106 -18.991 1.00 34.93 29 ASN E N 1
ATOM 8217 C CA . ASN E 1 29 ? 34.475 23.745 -19.298 1.00 33.90 29 ASN E CA 1
ATOM 8218 C C . ASN E 1 29 ? 35.464 23.298 -18.230 1.00 33.94 29 ASN E C 1
ATOM 8219 O O . ASN E 1 29 ? 35.838 24.104 -17.373 1.00 33.75 29 ASN E O 1
ATOM 8224 N N . ALA E 1 30 ? 35.871 22.027 -18.284 1.00 33.67 30 ALA E N 1
ATOM 8225 C CA . ALA E 1 30 ? 36.714 21.462 -17.247 1.00 34.08 30 ALA E CA 1
ATOM 8226 C C . ALA E 1 30 ? 37.998 22.289 -17.079 1.00 33.92 30 ALA E C 1
ATOM 8227 O O . ALA E 1 30 ? 38.443 22.481 -15.963 1.00 32.33 30 ALA E O 1
ATOM 8229 N N . LYS E 1 31 ? 38.585 22.796 -18.178 1.00 33.78 31 LYS E N 1
ATOM 8230 C CA . LYS E 1 31 ? 39.888 23.474 -18.092 1.00 32.18 31 LYS E CA 1
ATOM 8231 C C . LYS E 1 31 ? 39.721 24.852 -17.441 1.00 29.50 31 LYS E C 1
ATOM 8232 O O . LYS E 1 31 ? 40.539 25.237 -16.600 1.00 31.20 31 LYS E O 1
ATOM 8238 N N . LEU E 1 32 ? 38.682 25.586 -17.866 1.00 28.74 32 LEU E N 1
ATOM 8239 C CA . LEU E 1 32 ? 38.372 26.940 -17.381 1.00 28.69 32 LEU E CA 1
ATOM 8240 C C . LEU E 1 32 ? 38.130 26.899 -15.865 1.00 30.17 32 LEU E C 1
ATOM 8241 O O . LEU E 1 32 ? 38.626 27.746 -15.133 1.00 28.51 32 LEU E O 1
ATOM 8246 N N . LEU E 1 33 ? 37.345 25.914 -15.415 1.00 31.02 33 LEU E N 1
ATOM 8247 C CA . LEU E 1 33 ? 37.077 25.745 -13.984 1.00 29.68 33 LEU E CA 1
ATOM 8248 C C . LEU E 1 33 ? 38.390 25.455 -13.237 1.00 29.67 33 LEU E C 1
ATOM 8249 O O . LEU E 1 33 ? 38.631 26.025 -12.192 1.00 29.22 33 LEU E O 1
ATOM 8254 N N . GLU E 1 34 ? 39.243 24.592 -13.799 1.00 30.97 34 GLU E N 1
ATOM 8255 C CA . GLU E 1 34 ? 40.554 24.279 -13.224 1.00 34.87 34 GLU E CA 1
ATOM 8256 C C . GLU E 1 34 ? 41.412 25.550 -13.199 1.00 31.48 34 GLU E C 1
ATOM 8257 O O . GLU E 1 34 ? 42.067 25.840 -12.210 1.00 31.77 34 GLU E O 1
ATOM 8263 N N . GLU E 1 35 ? 41.367 26.343 -14.269 1.00 33.63 35 GLU E N 1
ATOM 8264 C CA . GLU E 1 35 ? 42.189 27.568 -14.335 1.00 34.24 35 GLU E CA 1
ATOM 8265 C C . GLU E 1 35 ? 41.631 28.654 -13.411 1.00 31.01 35 GLU E C 1
ATOM 8266 O O . GLU E 1 35 ? 42.377 29.348 -12.766 1.00 30.12 35 GLU E O 1
ATOM 8272 N N . LEU E 1 36 ? 40.309 28.795 -13.363 1.00 29.91 36 LEU E N 1
ATOM 8273 C CA . LEU E 1 36 ? 39.680 29.777 -12.479 1.00 30.92 36 LEU E CA 1
ATOM 8274 C C . LEU E 1 36 ? 40.052 29.473 -11.017 1.00 29.36 36 LEU E C 1
ATOM 8275 O O . LEU E 1 36 ? 40.386 30.390 -10.301 1.00 29.45 36 LEU E O 1
ATOM 8280 N N . ASP E 1 37 ? 40.062 28.192 -10.624 1.00 31.18 37 ASP E N 1
ATOM 8281 C CA . ASP E 1 37 ? 40.480 27.725 -9.272 1.00 34.29 37 ASP E CA 1
ATOM 8282 C C . ASP E 1 37 ? 41.912 28.193 -8.949 1.00 37.07 37 ASP E C 1
ATOM 8283 O O . ASP E 1 37 ? 42.170 28.778 -7.894 1.00 32.03 37 ASP E O 1
ATOM 8288 N N . ARG E 1 38 ? 42.848 27.909 -9.861 1.00 35.15 38 ARG E N 1
ATOM 8289 C CA . ARG E 1 38 ? 44.249 28.314 -9.722 1.00 37.81 38 ARG E CA 1
ATOM 8290 C C . ARG E 1 38 ? 44.337 29.834 -9.564 1.00 33.26 38 ARG E C 1
ATOM 8291 O O . ARG E 1 38 ? 44.940 30.308 -8.633 1.00 33.74 38 ARG E O 1
ATOM 8299 N N . ALA E 1 39 ? 43.729 30.589 -10.490 1.00 30.25 39 ALA E N 1
ATOM 8300 C CA . ALA E 1 39 ? 43.832 32.039 -10.474 1.00 29.27 39 ALA E CA 1
ATOM 8301 C C . ALA E 1 39 ? 43.378 32.580 -9.114 1.00 28.97 39 ALA E C 1
ATOM 8302 O O . ALA E 1 39 ? 44.019 33.459 -8.510 1.00 24.28 39 ALA E O 1
ATOM 8304 N N . VAL E 1 40 ? 42.241 32.058 -8.641 1.00 29.31 40 VAL E N 1
ATOM 8305 C CA . VAL E 1 40 ? 41.678 32.524 -7.413 1.00 30.26 40 VAL E CA 1
ATOM 8306 C C . VAL E 1 40 ? 42.602 32.137 -6.255 1.00 26.45 40 VAL E C 1
ATOM 8307 O O . VAL E 1 40 ? 42.825 32.945 -5.366 1.00 28.86 40 VAL E O 1
ATOM 8311 N N . SER E 1 41 ? 43.169 30.928 -6.281 1.00 29.96 41 SER E N 1
ATOM 8312 C CA . SER E 1 41 ? 44.192 30.543 -5.273 1.00 34.04 41 SER E CA 1
ATOM 8313 C C . SER E 1 41 ? 45.425 31.467 -5.316 1.00 33.55 41 SER E C 1
ATOM 8314 O O . SER E 1 41 ? 45.936 31.847 -4.270 1.00 32.06 41 SER E O 1
ATOM 8317 N N . GLN E 1 42 ? 45.909 31.791 -6.523 1.00 38.05 42 GLN E N 1
ATOM 8318 C CA . GLN E 1 42 ? 47.069 32.722 -6.726 1.00 40.38 42 GLN E CA 1
ATOM 8319 C C . GLN E 1 42 ? 46.777 34.011 -5.956 1.00 37.15 42 GLN E C 1
ATOM 8320 O O . GLN E 1 42 ? 47.573 34.441 -5.136 1.00 36.18 42 GLN E O 1
ATOM 8326 N N . ALA E 1 43 ? 45.605 34.590 -6.262 1.00 34.14 43 ALA E N 1
ATOM 8327 C CA . ALA E 1 43 ? 45.149 35.866 -5.756 1.00 33.25 43 ALA E CA 1
ATOM 8328 C C . A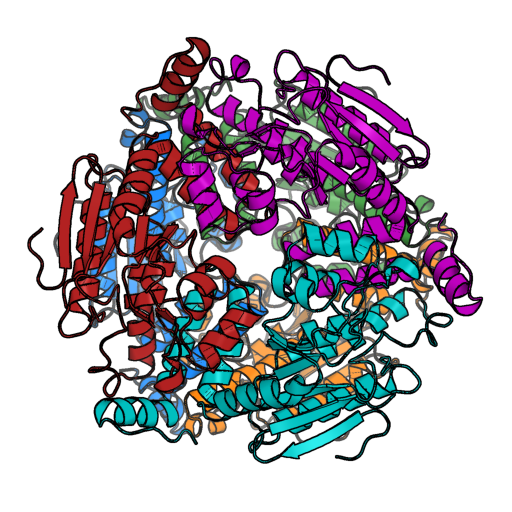LA E 1 43 ? 45.084 35.851 -4.229 1.00 34.03 43 ALA E C 1
ATOM 8329 O O . ALA E 1 43 ? 45.446 36.836 -3.579 1.00 33.26 43 ALA E O 1
ATOM 8331 N N . GLU E 1 44 ? 44.594 34.740 -3.661 1.00 35.17 44 GLU E N 1
ATOM 8332 C CA . GLU E 1 44 ? 44.392 34.657 -2.229 1.00 36.66 44 GLU E CA 1
ATOM 8333 C C . GLU E 1 44 ? 45.748 34.587 -1.510 1.00 36.55 44 GLU E C 1
ATOM 8334 O O . GLU E 1 44 ? 45.890 35.123 -0.410 1.00 34.80 44 GLU E O 1
ATOM 8340 N N . SER E 1 45 ? 46.726 33.931 -2.149 1.00 37.66 45 SER E N 1
ATOM 8341 C CA . SER E 1 45 ? 48.108 33.781 -1.647 1.00 37.82 45 SER E CA 1
ATOM 8342 C C . SER E 1 45 ? 48.891 35.101 -1.720 1.00 37.73 45 SER E C 1
ATOM 8343 O O . SER E 1 45 ? 49.736 35.361 -0.892 1.00 41.62 45 SER E O 1
ATOM 8346 N N . ASP E 1 46 ? 48.630 35.924 -2.735 1.00 39.84 46 ASP E N 1
ATOM 8347 C CA . ASP E 1 46 ? 49.483 37.101 -3.047 1.00 39.48 46 ASP E CA 1
ATOM 8348 C C . ASP E 1 46 ? 49.045 38.301 -2.204 1.00 40.35 46 ASP E C 1
ATOM 8349 O O . ASP E 1 46 ? 48.029 38.913 -2.522 1.00 39.82 46 ASP E O 1
ATOM 8354 N N . PRO E 1 47 ? 49.808 38.726 -1.160 1.00 42.35 47 PRO E N 1
ATOM 8355 C CA . PRO E 1 47 ? 49.374 39.814 -0.276 1.00 42.42 47 PRO E CA 1
ATOM 8356 C C . PRO E 1 47 ? 49.208 41.201 -0.918 1.00 42.21 47 PRO E C 1
ATOM 8357 O O . PRO E 1 47 ? 48.608 42.076 -0.305 1.00 44.03 47 PRO E O 1
ATOM 8361 N N . GLU E 1 48 ? 49.729 41.410 -2.127 1.00 42.87 48 GLU E N 1
ATOM 8362 C CA . GLU E 1 48 ? 49.473 42.668 -2.828 1.00 46.22 48 GLU E CA 1
ATOM 8363 C C . GLU E 1 48 ? 47.983 42.767 -3.201 1.00 43.98 48 GLU E C 1
ATOM 8364 O O . GLU E 1 48 ? 47.405 43.876 -3.207 1.00 44.98 48 GLU E O 1
ATOM 8370 N N . ILE E 1 49 ? 47.376 41.612 -3.522 1.00 37.39 49 ILE E N 1
ATOM 8371 C CA . ILE E 1 49 ? 45.973 41.527 -3.991 1.00 33.17 49 ILE E CA 1
ATOM 8372 C C . ILE E 1 49 ? 45.041 41.727 -2.789 1.00 29.54 49 ILE E C 1
ATOM 8373 O O . ILE E 1 49 ? 45.171 41.007 -1.799 1.00 30.56 49 ILE E O 1
ATOM 8378 N N . ARG E 1 50 ? 44.079 42.650 -2.906 1.00 28.60 50 ARG E N 1
ATOM 8379 C CA . ARG E 1 50 ? 43.088 42.864 -1.872 1.00 28.75 50 ARG E CA 1
ATOM 8380 C C . ARG E 1 50 ? 41.649 42.594 -2.351 1.00 30.59 50 ARG E C 1
ATOM 8381 O O . ARG E 1 50 ? 40.805 42.241 -1.509 1.00 29.36 50 ARG E O 1
ATOM 8389 N N . VAL E 1 51 ? 41.348 42.834 -3.636 1.00 28.26 51 VAL E N 1
ATOM 8390 C CA . VAL E 1 51 ? 40.022 42.590 -4.177 1.00 28.08 51 VAL E CA 1
ATOM 8391 C C . VAL E 1 51 ? 40.154 41.845 -5.506 1.00 29.38 51 VAL E C 1
ATOM 8392 O O . VAL E 1 51 ? 41.076 42.084 -6.293 1.00 26.84 51 VAL E O 1
ATOM 8396 N N . ILE E 1 52 ? 39.230 40.9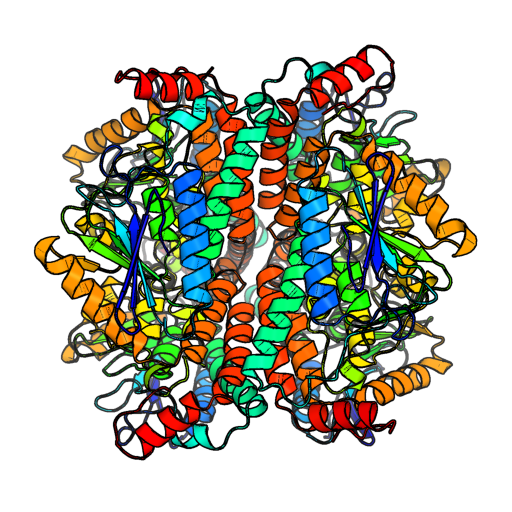04 -5.723 1.00 27.97 52 ILE E N 1
ATOM 8397 C CA . ILE E 1 52 ? 39.202 40.097 -6.939 1.00 28.33 52 ILE E CA 1
ATOM 8398 C C . ILE E 1 52 ? 37.929 40.448 -7.715 1.00 27.67 52 ILE E C 1
ATOM 8399 O O . ILE E 1 52 ? 36.814 40.468 -7.130 1.00 26.87 52 ILE E O 1
ATOM 8404 N N . ILE E 1 53 ? 38.093 40.759 -9.008 1.00 24.91 53 ILE E N 1
ATOM 8405 C CA . ILE E 1 53 ? 36.960 40.966 -9.899 1.00 25.73 53 ILE E CA 1
ATOM 8406 C C . ILE E 1 53 ? 36.953 39.856 -10.946 1.00 27.83 53 ILE E C 1
ATOM 8407 O O . ILE E 1 53 ? 37.988 39.551 -11.562 1.00 25.96 53 ILE E O 1
ATOM 8412 N N . ILE E 1 54 ? 35.771 39.257 -11.142 1.00 26.64 54 ILE E N 1
ATOM 8413 C CA . ILE E 1 54 ? 35.565 38.310 -12.205 1.00 27.45 54 ILE E CA 1
ATOM 8414 C C . ILE E 1 54 ? 34.609 38.973 -13.203 1.00 27.94 54 ILE E C 1
ATOM 8415 O O . ILE E 1 54 ? 33.599 39.623 -12.806 1.00 25.45 54 ILE E O 1
ATOM 8420 N N . THR E 1 55 ? 34.972 38.867 -14.489 1.00 26.77 55 THR E N 1
ATOM 8421 C CA . THR E 1 55 ? 34.174 39.381 -15.591 1.00 25.66 55 THR E CA 1
ATOM 8422 C C . THR E 1 55 ? 34.414 38.492 -16.820 1.00 25.58 55 THR E C 1
ATOM 8423 O O . THR E 1 55 ? 35.234 37.584 -16.781 1.00 25.93 55 THR E O 1
ATOM 8427 N N . GLY E 1 56 ? 33.663 38.777 -17.880 1.00 25.70 56 GLY E N 1
ATOM 8428 C CA . GLY E 1 56 ? 33.719 37.992 -19.123 1.00 30.87 56 GLY E CA 1
ATOM 8429 C C . GLY E 1 56 ? 34.126 38.818 -20.333 1.00 33.31 56 GLY E C 1
ATOM 8430 O O . GLY E 1 56 ? 33.670 39.946 -20.463 1.00 29.18 56 GLY E O 1
ATOM 8431 N N . LYS E 1 57 ? 34.972 38.239 -21.179 1.00 38.66 57 LYS E N 1
ATOM 8432 C CA . LYS E 1 57 ? 35.409 38.905 -22.431 1.00 41.00 57 LYS E CA 1
ATOM 8433 C C . LYS E 1 57 ? 34.284 38.830 -23.465 1.00 39.14 57 LYS E C 1
ATOM 8434 O O . LYS E 1 57 ? 33.743 37.743 -23.676 1.00 33.96 57 LYS E O 1
ATOM 8440 N N . GLY E 1 58 ? 34.000 39.947 -24.131 1.00 39.69 58 GLY E N 1
ATOM 8441 C CA . GLY E 1 58 ? 32.989 39.938 -25.195 1.00 38.19 58 GLY E CA 1
ATOM 8442 C C . GLY E 1 58 ? 31.570 40.167 -24.727 1.00 38.41 58 GLY E C 1
ATOM 8443 O O . GLY E 1 58 ? 31.364 40.951 -23.805 1.00 38.66 58 GLY E O 1
ATOM 8444 N N . LYS E 1 59 ? 30.639 39.586 -25.478 1.00 39.01 59 LYS E N 1
ATOM 8445 C CA . LYS E 1 59 ? 29.174 39.713 -25.301 1.00 45.37 59 LYS E CA 1
ATOM 8446 C C . LYS E 1 59 ? 28.701 39.139 -23.958 1.00 39.73 59 LYS E C 1
ATOM 8447 O O . LYS E 1 59 ? 27.890 39.794 -23.306 1.00 40.45 59 LYS E O 1
ATOM 8453 N N . ALA E 1 60 ? 29.257 38.004 -23.544 1.00 35.34 60 ALA E N 1
ATOM 8454 C CA . ALA E 1 60 ? 28.753 37.258 -22.370 1.00 33.39 60 ALA E CA 1
ATOM 8455 C C . ALA E 1 60 ? 29.638 37.351 -21.125 1.00 34.21 60 ALA E C 1
ATOM 8456 O O . ALA E 1 60 ? 30.864 37.428 -21.274 1.00 30.27 60 ALA E O 1
ATOM 8458 N N . PHE E 1 61 ? 29.009 37.422 -19.943 1.00 31.05 61 PHE E N 1
ATOM 8459 C CA . PHE E 1 61 ? 29.798 37.234 -18.705 1.00 29.45 61 PHE E CA 1
ATOM 8460 C C . PHE E 1 61 ? 30.160 35.751 -18.707 1.00 28.05 61 PHE E C 1
ATOM 8461 O O . PHE E 1 61 ? 31.331 35.420 -18.759 1.00 26.65 61 PHE E O 1
ATOM 8469 N N . CYS E 1 62 ? 29.129 34.910 -18.815 1.00 26.67 62 CYS E N 1
ATOM 8470 C CA . CYS E 1 62 ? 29.265 33.434 -18.902 1.00 27.39 62 CYS E CA 1
ATOM 8471 C C . CYS E 1 62 ? 27.918 32.838 -19.322 1.00 31.82 62 CYS E C 1
ATOM 8472 O O . CYS E 1 62 ? 26.948 33.037 -18.582 1.00 29.42 62 CYS E O 1
ATOM 8475 N N . ALA E 1 63 ? 27.904 32.027 -20.379 1.00 32.06 63 ALA E N 1
ATOM 8476 C CA . ALA E 1 63 ? 26.659 31.437 -20.921 1.00 38.66 63 ALA E CA 1
ATOM 8477 C C . ALA E 1 63 ? 26.331 30.086 -20.274 1.00 41.70 63 ALA E C 1
ATOM 8478 O O . ALA E 1 63 ? 25.361 29.471 -20.714 1.00 47.60 63 ALA E O 1
ATOM 8480 N N . GLY E 1 64 ? 27.147 29.607 -19.336 1.00 39.61 64 GLY E N 1
ATOM 8481 C CA . GLY E 1 64 ? 26.831 28.356 -18.625 1.00 44.49 64 GLY E CA 1
ATOM 8482 C C . GLY E 1 64 ? 27.931 27.315 -18.695 1.00 47.35 64 GLY E C 1
ATOM 8483 O O . GLY E 1 64 ? 29.007 27.624 -19.204 1.00 40.08 64 GLY E O 1
ATOM 8484 N N . ALA E 1 65 ? 27.643 26.117 -18.173 1.00 47.73 65 ALA E N 1
ATOM 8485 C CA . ALA E 1 65 ? 28.559 24.956 -18.225 1.00 44.23 65 ALA E CA 1
ATOM 8486 C C . ALA E 1 65 ? 28.617 24.433 -19.663 1.00 41.38 65 ALA E C 1
ATOM 8487 O O . ALA E 1 65 ? 27.661 24.621 -20.405 1.00 42.99 65 ALA E O 1
ATOM 8489 N N . ASP E 1 66 ? 29.730 23.808 -20.033 1.00 42.91 66 ASP E N 1
ATOM 8490 C CA . ASP E 1 66 ? 29.942 23.271 -21.393 1.00 40.55 66 ASP E CA 1
ATOM 8491 C C . ASP E 1 66 ? 29.180 21.952 -21.550 1.00 35.26 66 ASP E C 1
ATOM 8492 O O . ASP E 1 66 ? 29.572 20.955 -21.002 1.00 29.72 66 ASP E O 1
ATOM 8497 N N . ILE E 1 67 ? 28.109 21.968 -22.347 1.00 35.83 67 ILE E N 1
ATOM 8498 C CA . ILE E 1 67 ? 27.125 20.875 -22.445 1.00 39.44 67 ILE E CA 1
ATOM 8499 C C . ILE E 1 67 ? 27.714 19.615 -23.098 1.00 40.79 67 ILE E C 1
ATOM 8500 O O . ILE E 1 67 ? 27.132 18.543 -22.948 1.00 39.14 67 ILE E O 1
ATOM 8505 N N . THR E 1 68 ? 28.865 19.722 -23.786 1.00 44.39 68 THR E N 1
ATOM 8506 C CA . THR E 1 68 ? 29.433 18.597 -24.600 1.00 46.27 68 THR E CA 1
ATOM 8507 C C . THR E 1 68 ? 29.852 17.425 -23.699 1.00 48.41 68 THR E C 1
ATOM 8508 O O . THR E 1 68 ? 29.897 16.258 -24.129 1.00 49.53 68 THR E O 1
ATOM 8512 N N . GLN E 1 69 ? 30.165 17.743 -22.440 1.00 52.46 69 GLN E N 1
ATOM 8513 C CA . GLN E 1 69 ? 30.534 16.752 -21.410 1.00 53.59 69 GLN E CA 1
ATOM 8514 C C . GLN E 1 69 ? 29.372 15.756 -21.211 1.00 50.29 69 GLN E C 1
ATOM 8515 O O . GLN E 1 69 ? 29.573 14.528 -21.210 1.00 51.89 69 GLN E O 1
ATOM 8521 N N . PHE E 1 70 ? 28.150 16.303 -21.162 1.00 47.04 70 PHE E N 1
ATOM 8522 C CA . PHE E 1 70 ? 26.978 15.707 -20.484 1.00 43.81 70 PHE E CA 1
ATOM 8523 C C . PHE E 1 70 ? 26.528 14.362 -21.065 1.00 46.52 70 PHE E C 1
ATOM 8524 O O . PHE E 1 70 ? 25.982 13.548 -20.333 1.00 48.53 70 PHE E O 1
ATOM 8532 N N . ASN E 1 71 ? 26.682 14.141 -22.371 1.00 56.54 71 ASN E N 1
ATOM 8533 C CA . ASN E 1 71 ? 26.062 12.952 -23.008 1.00 56.45 71 ASN E CA 1
ATOM 8534 C C . ASN E 1 71 ? 26.738 11.657 -22.521 1.00 54.27 71 ASN E C 1
ATOM 8535 O O . ASN E 1 71 ? 26.114 10.594 -22.559 1.00 53.95 71 ASN E O 1
ATOM 8540 N N . GLN E 1 72 ? 27.988 11.740 -22.045 1.00 52.82 72 GLN E N 1
ATOM 8541 C CA . GLN E 1 72 ? 28.726 10.547 -21.617 1.00 55.57 72 GLN E CA 1
ATOM 8542 C C . GLN E 1 72 ? 28.928 10.521 -20.085 1.00 55.42 72 GLN E C 1
ATOM 8543 O O . GLN E 1 72 ? 29.926 9.974 -19.603 1.00 60.07 72 GLN E O 1
ATOM 8549 N N . LEU E 1 73 ? 27.996 11.094 -19.309 1.00 44.71 73 LEU E N 1
ATOM 8550 C CA . LEU E 1 73 ? 28.037 10.963 -17.836 1.00 35.88 73 LEU E CA 1
ATOM 8551 C C . LEU E 1 73 ? 27.057 9.874 -17.399 1.00 30.32 73 LEU E C 1
ATOM 8552 O O . LEU E 1 73 ? 25.914 9.862 -17.770 1.00 32.89 73 LEU E O 1
ATOM 8557 N N . THR E 1 74 ? 27.589 8.920 -16.654 1.00 28.53 74 THR E N 1
ATOM 8558 C CA . THR E 1 74 ? 26.863 8.019 -15.789 1.00 27.93 74 THR E CA 1
ATOM 8559 C C . THR E 1 74 ? 26.182 8.866 -14.714 1.00 25.58 74 THR E C 1
ATOM 8560 O O . THR E 1 74 ? 26.645 9.955 -14.396 1.00 22.59 74 THR E O 1
ATOM 8564 N N . PRO E 1 75 ? 25.068 8.420 -14.106 1.00 23.71 75 PRO E N 1
ATOM 8565 C CA . PRO E 1 75 ? 24.492 9.166 -12.989 1.00 22.06 75 PRO E CA 1
ATOM 8566 C C . PRO E 1 75 ? 25.480 9.413 -11.844 1.00 21.89 75 PRO E C 1
ATOM 8567 O O . PRO E 1 75 ? 25.603 10.573 -11.377 1.00 22.90 75 PRO E O 1
ATOM 8571 N N . ALA E 1 76 ? 26.195 8.365 -11.427 1.00 20.27 76 ALA E N 1
ATOM 8572 C CA . ALA E 1 76 ? 27.196 8.486 -10.377 1.00 21.16 76 ALA E CA 1
ATOM 8573 C C . ALA E 1 76 ? 28.279 9.497 -10.763 1.00 21.13 76 ALA E C 1
ATOM 8574 O O . ALA E 1 76 ? 28.768 10.247 -9.906 1.00 20.72 76 ALA E O 1
ATOM 8576 N N . GLU E 1 77 ? 28.671 9.519 -12.047 1.00 20.84 77 GLU E N 1
ATOM 8577 C CA . GLU E 1 77 ? 29.692 10.438 -12.502 1.00 21.03 77 GLU E CA 1
ATOM 8578 C C . GLU E 1 77 ? 29.114 11.856 -12.523 1.00 19.95 77 GLU E C 1
ATOM 8579 O O . GLU E 1 77 ? 29.847 12.827 -12.356 1.00 19.05 77 GLU E O 1
ATOM 8585 N N . ALA E 1 78 ? 27.817 11.951 -12.843 1.00 19.15 78 ALA E N 1
ATOM 8586 C CA . ALA E 1 78 ? 27.110 13.239 -12.900 1.00 18.43 78 ALA E CA 1
ATOM 8587 C C . ALA E 1 78 ? 27.082 13.868 -11.497 1.00 16.91 78 ALA E C 1
ATOM 8588 O O . ALA E 1 78 ? 27.327 15.047 -11.365 1.00 20.12 78 ALA E O 1
ATOM 8590 N N . TRP E 1 79 ? 26.799 13.054 -10.476 1.00 17.52 79 TRP E N 1
ATOM 8591 C CA . TRP E 1 79 ? 26.863 13.502 -9.070 1.00 17.08 79 TRP E CA 1
ATOM 8592 C C . TRP E 1 79 ? 28.252 14.104 -8.803 1.00 17.99 79 TRP E C 1
ATOM 8593 O O . TRP E 1 79 ? 28.410 15.240 -8.365 1.00 14.15 79 TRP E O 1
ATOM 8604 N N . LYS E 1 80 ? 29.292 13.339 -9.139 1.00 20.57 80 LYS E N 1
ATOM 8605 C CA . LYS E 1 80 ? 30.663 13.768 -8.845 1.00 22.57 80 LYS E CA 1
ATOM 8606 C C . LYS E 1 80 ? 31.010 15.034 -9.637 1.00 20.82 80 LYS E C 1
ATOM 8607 O O . LYS E 1 80 ? 31.769 15.872 -9.151 1.00 21.43 80 LYS E O 1
ATOM 8613 N N . PHE E 1 81 ? 30.478 15.150 -10.860 1.00 20.88 81 PHE E N 1
ATOM 8614 C CA . PHE E 1 81 ? 30.744 16.266 -11.743 1.00 20.52 81 PHE E CA 1
ATOM 8615 C C . PHE E 1 81 ? 30.126 17.537 -11.162 1.00 19.54 81 PHE E C 1
ATOM 8616 O O . PHE E 1 81 ? 30.754 18.581 -11.118 1.00 19.26 81 PHE E O 1
ATOM 8624 N N . SER E 1 82 ? 28.862 17.425 -10.749 1.00 18.54 82 SER E N 1
ATOM 8625 C CA . SER E 1 82 ? 28.188 18.559 -10.116 1.00 17.97 82 SER E CA 1
ATOM 8626 C C . SER E 1 82 ? 28.943 18.993 -8.851 1.00 16.91 82 SER E C 1
ATOM 8627 O O . SER E 1 82 ? 29.213 20.176 -8.657 1.00 20.81 82 SER E O 1
ATOM 8630 N N . LYS E 1 83 ? 29.298 18.042 -7.996 1.00 17.51 83 LYS E N 1
ATOM 8631 C CA . LYS E 1 83 ? 29.958 18.334 -6.713 1.00 19.24 83 LYS E CA 1
ATOM 8632 C C . LYS E 1 83 ? 31.312 19.020 -6.986 1.00 22.48 83 LYS E C 1
ATOM 8633 O O . LYS E 1 83 ? 31.686 19.984 -6.320 1.00 20.24 83 LYS E O 1
ATOM 8639 N N . LYS E 1 84 ? 32.045 18.529 -7.993 1.00 21.97 84 LYS E N 1
ATOM 8640 C CA . LYS E 1 84 ? 33.410 19.023 -8.302 1.00 22.71 84 LYS E CA 1
ATOM 8641 C C . LYS E 1 84 ? 33.393 20.493 -8.701 1.00 20.43 84 LYS E C 1
ATOM 8642 O O . LYS E 1 84 ? 34.115 21.290 -8.148 1.00 23.89 84 LYS E O 1
ATOM 8648 N N . GLY E 1 85 ? 32.565 20.850 -9.674 1.00 19.71 85 GLY E N 1
ATOM 8649 C CA . GLY E 1 85 ? 32.500 22.208 -10.149 1.00 18.55 85 GLY E CA 1
ATOM 8650 C C . GLY E 1 85 ? 31.887 23.139 -9.117 1.00 19.18 85 GLY E C 1
ATOM 8651 O O . GLY E 1 85 ? 32.277 24.294 -8.984 1.00 17.31 85 GLY E O 1
ATOM 8652 N N . ARG E 1 86 ? 30.891 22.631 -8.380 1.00 19.06 86 ARG E N 1
ATOM 8653 C CA . ARG E 1 86 ? 30.213 23.441 -7.386 1.00 19.59 86 ARG E CA 1
ATOM 8654 C C . ARG E 1 86 ? 31.193 23.775 -6.254 1.00 19.87 86 ARG E C 1
ATOM 8655 O O . ARG E 1 86 ? 31.087 24.840 -5.642 1.00 18.99 86 ARG E O 1
ATOM 8663 N N . GLU E 1 87 ? 32.130 22.856 -5.979 1.00 21.87 87 GLU E N 1
ATOM 8664 C CA . GLU E 1 87 ? 33.136 23.045 -4.916 1.00 23.44 87 GLU E CA 1
ATOM 8665 C C . GLU E 1 87 ? 34.090 24.191 -5.267 1.00 22.69 87 GLU E C 1
ATOM 8666 O O . GLU E 1 87 ? 34.567 24.872 -4.369 1.00 22.91 87 GLU E O 1
ATOM 8672 N N . ILE E 1 88 ? 34.297 24.440 -6.561 1.00 23.95 88 ILE E N 1
ATOM 8673 C CA . ILE E 1 88 ? 35.060 25.617 -6.998 1.00 23.48 88 ILE E CA 1
ATOM 8674 C C . ILE E 1 88 ? 34.278 26.892 -6.639 1.00 21.90 88 ILE E C 1
ATOM 8675 O O . ILE E 1 88 ? 34.824 27.841 -6.118 1.00 20.34 88 ILE E O 1
ATOM 8680 N N . MET E 1 89 ? 32.969 26.888 -6.875 1.00 22.10 89 MET E N 1
ATOM 8681 C CA . MET E 1 89 ? 32.130 28.026 -6.504 1.00 22.08 89 MET E CA 1
ATOM 8682 C C . MET E 1 89 ? 32.182 28.242 -4.980 1.00 22.11 89 MET E C 1
ATOM 8683 O O . MET E 1 89 ? 32.205 29.381 -4.524 1.00 22.50 89 MET E O 1
ATOM 8688 N N . ASP E 1 90 ? 32.125 27.156 -4.199 1.00 22.14 90 ASP E N 1
ATOM 8689 C CA . ASP E 1 90 ? 32.103 27.237 -2.747 1.00 21.24 90 ASP E CA 1
ATOM 8690 C C . ASP E 1 90 ? 33.408 27.890 -2.246 1.00 21.68 90 ASP E C 1
ATOM 8691 O O . ASP E 1 90 ? 33.365 28.734 -1.350 1.00 19.91 90 ASP E O 1
ATOM 8696 N N . LYS E 1 91 ? 34.547 27.537 -2.845 1.00 23.26 91 LYS E N 1
ATOM 8697 C CA . LYS E 1 91 ? 35.843 28.111 -2.484 1.00 26.08 91 LYS E CA 1
ATOM 8698 C C . LYS E 1 91 ? 35.843 29.621 -2.720 1.00 22.89 91 LYS E C 1
ATOM 8699 O O . LYS E 1 91 ? 36.392 30.381 -1.922 1.00 21.70 91 LYS E O 1
ATOM 8705 N N . ILE E 1 92 ? 35.267 30.038 -3.848 1.00 21.65 92 ILE E N 1
ATOM 8706 C CA . ILE E 1 92 ? 35.215 31.431 -4.187 1.00 21.22 92 ILE E CA 1
ATOM 8707 C C . ILE E 1 92 ? 34.390 32.182 -3.129 1.00 21.59 92 ILE E C 1
ATOM 8708 O O . ILE E 1 92 ? 34.824 33.220 -2.615 1.00 19.17 92 ILE E O 1
ATOM 8713 N N . GLU E 1 93 ? 33.216 31.638 -2.774 1.00 19.37 93 GLU E N 1
ATOM 8714 C CA . GLU E 1 93 ? 32.374 32.237 -1.757 1.00 19.95 93 GLU E CA 1
ATOM 8715 C C . GLU E 1 93 ? 33.115 32.348 -0.410 1.00 19.29 93 GLU E C 1
ATOM 8716 O O . GLU E 1 93 ? 32.889 33.281 0.325 1.00 18.95 93 GLU E O 1
ATOM 8722 N N . ALA E 1 94 ? 33.928 31.356 -0.056 1.00 20.67 94 ALA E N 1
ATOM 8723 C CA . ALA E 1 94 ? 34.588 31.317 1.259 1.00 24.17 94 ALA E CA 1
ATOM 8724 C C . ALA E 1 94 ? 35.936 32.046 1.245 1.00 25.09 94 ALA E C 1
ATOM 8725 O O . ALA E 1 94 ? 36.680 31.910 2.191 1.00 22.77 94 ALA E O 1
ATOM 8727 N N . LEU E 1 95 ? 36.279 32.716 0.136 1.00 25.60 95 LEU E N 1
ATOM 8728 C CA . LEU E 1 95 ? 37.583 33.354 0.001 1.00 26.41 95 LEU E CA 1
ATOM 8729 C C . LEU E 1 95 ? 37.698 34.408 1.106 1.00 23.11 95 LEU E C 1
ATOM 8730 O O . LEU E 1 95 ? 36.722 35.012 1.495 1.00 21.41 95 LEU E O 1
ATOM 8735 N N . SER E 1 96 ? 38.909 34.580 1.628 1.00 24.00 96 SER E N 1
ATOM 8736 C CA . SER E 1 96 ? 39.186 35.538 2.690 1.00 25.92 96 SER E CA 1
ATOM 8737 C C . SER E 1 96 ? 39.301 36.957 2.125 1.00 24.03 96 SER E C 1
ATOM 8738 O O . SER E 1 96 ? 39.330 37.895 2.898 1.00 26.30 96 SER E O 1
ATOM 8741 N N . LYS E 1 97 ? 39.333 37.090 0.798 1.00 22.82 97 LYS E N 1
ATOM 8742 C CA . LYS E 1 97 ? 39.399 38.390 0.123 1.00 24.75 97 LYS E CA 1
ATOM 8743 C C . LYS E 1 97 ? 38.095 38.682 -0.608 1.00 22.70 97 LYS E C 1
ATOM 8744 O O . LYS E 1 97 ? 37.555 37.812 -1.272 1.00 24.56 97 LYS E O 1
ATOM 8750 N N . PRO E 1 98 ? 37.573 39.923 -0.526 1.00 22.44 98 PRO E N 1
ATOM 8751 C CA . PRO E 1 98 ? 36.358 40.309 -1.244 1.00 22.63 98 PRO E CA 1
ATOM 8752 C C . PRO E 1 98 ? 36.373 39.993 -2.746 1.00 23.24 98 PRO E C 1
ATOM 8753 O O . PRO E 1 98 ? 37.393 40.161 -3.417 1.00 22.02 98 PRO E O 1
ATOM 8757 N N . THR E 1 99 ? 35.229 39.546 -3.262 1.00 20.70 99 THR E N 1
ATOM 8758 C CA . THR E 1 99 ? 35.076 39.174 -4.665 1.00 21.35 99 THR E CA 1
ATOM 8759 C C . THR E 1 99 ? 33.891 39.947 -5.242 1.00 22.24 99 THR E C 1
ATOM 8760 O O . THR E 1 99 ? 32.865 40.112 -4.554 1.00 19.22 99 THR E O 1
ATOM 8764 N N . ILE E 1 100 ? 34.057 40.443 -6.478 1.00 20.06 100 ILE E N 1
ATOM 8765 C CA . ILE E 1 100 ? 33.015 41.125 -7.203 1.00 20.40 100 ILE E CA 1
ATOM 8766 C C . ILE E 1 100 ? 32.805 40.436 -8.545 1.00 21.37 100 ILE E C 1
ATOM 8767 O O . ILE E 1 100 ? 33.757 40.194 -9.267 1.00 22.31 100 ILE E O 1
ATOM 8772 N N . ALA E 1 101 ? 31.543 40.132 -8.873 1.00 20.42 101 ALA E N 1
ATOM 8773 C CA . ALA E 1 101 ? 31.187 39.711 -10.219 1.00 20.86 101 ALA E CA 1
ATOM 8774 C C . ALA E 1 101 ? 30.723 40.940 -10.993 1.00 21.48 101 ALA E C 1
ATOM 8775 O O . ALA E 1 101 ? 29.763 41.582 -10.613 1.00 19.84 101 ALA E O 1
ATOM 8777 N N . MET E 1 102 ? 31.472 41.276 -12.044 1.00 21.52 102 MET E N 1
ATOM 8778 C CA . MET E 1 102 ? 31.107 42.402 -12.934 1.00 22.09 102 MET E CA 1
ATOM 8779 C C . MET E 1 102 ? 30.407 41.751 -14.123 1.00 22.15 102 MET E C 1
ATOM 8780 O O . MET E 1 102 ? 31.100 41.242 -15.007 1.00 21.17 102 MET E O 1
ATOM 8785 N N . ILE E 1 103 ? 29.080 41.789 -14.134 1.00 20.98 103 ILE E N 1
ATOM 8786 C CA . ILE E 1 103 ? 28.302 41.054 -15.170 1.00 22.97 103 ILE E CA 1
ATOM 8787 C C . ILE E 1 103 ? 28.054 41.955 -16.385 1.00 23.87 103 ILE E C 1
ATOM 8788 O O . ILE E 1 103 ? 27.098 42.719 -16.367 1.00 23.72 103 ILE E O 1
ATOM 8793 N N . ASN E 1 104 ? 28.883 41.781 -17.414 1.00 28.55 104 ASN E N 1
ATOM 8794 C CA . ASN E 1 104 ? 28.891 42.620 -18.640 1.00 31.30 104 ASN E CA 1
ATOM 8795 C C . ASN E 1 104 ? 27.875 42.144 -19.681 1.00 35.37 104 ASN E C 1
ATOM 8796 O O . ASN E 1 104 ? 27.597 42.910 -20.601 1.00 36.87 104 ASN E O 1
ATOM 8801 N N . GLY E 1 105 ? 27.319 40.950 -19.519 1.00 32.59 105 GLY E N 1
ATOM 8802 C CA . GLY E 1 105 ? 26.382 40.415 -20.520 1.00 33.64 105 GLY E CA 1
ATOM 8803 C C . GLY E 1 105 ? 25.667 39.188 -19.997 1.00 35.75 105 GLY E C 1
ATOM 8804 O O . GLY E 1 105 ? 25.280 39.193 -18.831 1.00 33.80 105 GLY E O 1
ATOM 8805 N N . TYR E 1 106 ? 25.463 38.196 -20.853 1.00 31.20 106 TYR E N 1
ATOM 8806 C CA . TYR E 1 106 ? 24.737 36.978 -20.436 1.00 31.47 106 TYR E CA 1
ATOM 8807 C C . TYR E 1 106 ? 25.412 36.312 -19.236 1.00 30.07 106 TYR E C 1
ATOM 8808 O O . TYR E 1 106 ? 26.613 36.088 -19.270 1.00 29.20 106 TYR E O 1
ATOM 8817 N N . ALA E 1 107 ? 24.606 35.986 -18.227 1.00 25.97 107 ALA E N 1
ATOM 8818 C CA . ALA E 1 107 ? 25.022 35.190 -17.051 1.00 23.82 107 ALA E CA 1
ATOM 8819 C C . ALA E 1 107 ? 23.936 34.114 -16.930 1.00 22.19 107 ALA E C 1
ATOM 8820 O O . ALA E 1 107 ? 22.888 34.402 -16.359 1.00 19.84 107 ALA E O 1
ATOM 8822 N N . LEU E 1 108 ? 24.214 32.927 -17.459 1.00 20.97 108 LEU E N 1
ATOM 8823 C CA . LEU E 1 108 ? 23.205 31.900 -17.638 1.00 21.91 108 LEU E CA 1
ATOM 8824 C C . LEU E 1 108 ? 23.755 30.592 -17.092 1.00 22.25 108 LEU E C 1
ATOM 8825 O O . LEU E 1 108 ? 24.881 30.202 -17.390 1.00 24.88 108 LEU E O 1
ATOM 8830 N N . GLY E 1 109 ? 22.914 29.890 -16.330 1.00 23.22 109 GLY E N 1
ATOM 8831 C CA . GLY E 1 109 ? 23.256 28.628 -15.742 1.00 22.98 109 GLY E CA 1
ATOM 8832 C C . GLY E 1 109 ? 24.503 28.752 -14.893 1.00 23.68 109 GLY E C 1
ATOM 8833 O O . GLY E 1 109 ? 24.576 29.590 -13.966 1.00 22.37 1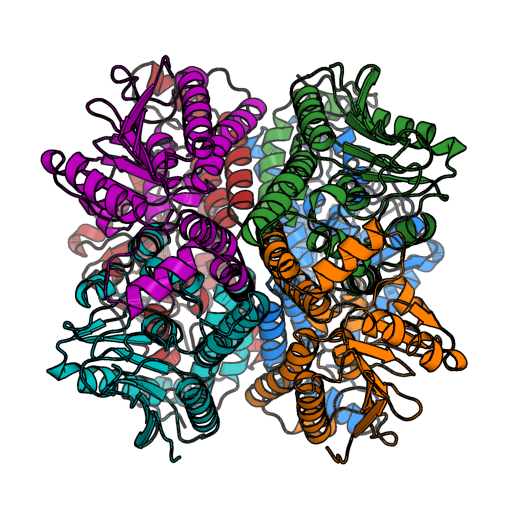09 GLY E O 1
ATOM 8834 N N . GLY E 1 110 ? 25.489 27.916 -15.210 1.00 22.79 110 GLY E N 1
ATOM 8835 C CA . GLY E 1 110 ? 26.790 27.935 -14.574 1.00 22.86 110 GLY E CA 1
ATOM 8836 C C . GLY E 1 110 ? 27.306 29.348 -14.380 1.00 21.63 110 GLY E C 1
ATOM 8837 O O . GLY E 1 110 ? 27.879 29.672 -13.341 1.00 23.49 110 GLY E O 1
ATOM 8838 N N . GLY E 1 111 ? 27.089 30.203 -15.377 1.00 22.00 111 GLY E N 1
ATOM 8839 C CA . GLY E 1 111 ? 27.497 31.611 -15.338 1.00 21.25 111 GLY E CA 1
ATOM 8840 C C . GLY E 1 111 ? 26.845 32.387 -14.196 1.00 20.26 111 GLY E C 1
ATOM 8841 O O . GLY E 1 111 ? 27.519 33.091 -13.453 1.00 19.52 111 GLY E O 1
ATOM 8842 N N . LEU E 1 112 ? 25.522 32.274 -14.047 1.00 18.25 112 LEU E N 1
ATOM 8843 C CA . LEU E 1 112 ? 24.866 32.939 -12.927 1.00 18.03 112 LEU E CA 1
ATOM 8844 C C . LEU E 1 112 ? 25.302 32.323 -11.591 1.00 17.07 112 LEU E C 1
ATOM 8845 O O . LEU E 1 112 ? 25.374 33.035 -10.565 1.00 18.13 112 LEU E O 1
ATOM 8850 N N . GLU E 1 113 ? 25.574 31.014 -11.600 1.00 18.43 113 GLU E N 1
ATOM 8851 C CA . GLU E 1 113 ? 26.003 30.283 -10.403 1.00 19.20 113 GLU E CA 1
ATOM 8852 C C . GLU E 1 113 ? 27.376 30.766 -9.942 1.00 19.15 113 GLU E C 1
ATOM 8853 O O . GLU E 1 113 ? 27.618 30.940 -8.779 1.00 18.10 113 GLU E O 1
ATOM 8859 N N . LEU E 1 114 ? 28.285 30.997 -10.890 1.00 20.49 114 LEU E N 1
ATOM 8860 C CA . LEU E 1 114 ? 29.554 31.650 -10.551 1.00 20.21 114 LEU E CA 1
ATOM 8861 C C . LEU E 1 114 ? 29.314 33.054 -9.955 1.00 17.92 114 LEU E C 1
ATOM 8862 O O . LEU E 1 114 ? 29.908 33.421 -8.931 1.00 17.15 114 LEU E O 1
ATOM 8867 N N . ALA E 1 115 ? 28.440 33.835 -10.586 1.00 16.76 115 ALA E N 1
ATOM 8868 C CA . ALA E 1 115 ? 28.159 35.216 -10.124 1.00 18.24 115 ALA E CA 1
ATOM 8869 C C . ALA E 1 115 ? 27.601 35.178 -8.693 1.00 17.65 115 ALA E C 1
ATOM 8870 O O . ALA E 1 115 ? 27.964 36.024 -7.871 1.00 18.06 115 ALA E O 1
ATOM 8872 N N . LEU E 1 116 ? 26.759 34.191 -8.417 1.00 17.80 116 LEU E N 1
ATOM 8873 C CA . LEU E 1 116 ? 26.126 34.035 -7.079 1.00 16.91 116 LEU E CA 1
ATOM 8874 C C . LEU E 1 116 ? 27.167 33.724 -5.997 1.00 17.45 116 LEU E C 1
ATOM 8875 O O . LEU E 1 116 ? 26.899 34.013 -4.849 1.00 17.77 116 LEU E O 1
ATOM 8880 N N . ALA E 1 117 ? 28.248 33.033 -6.356 1.00 17.30 117 ALA E N 1
ATOM 8881 C CA . ALA E 1 117 ? 29.337 32.683 -5.414 1.00 18.21 117 ALA E CA 1
ATOM 8882 C C . ALA E 1 117 ? 30.161 33.915 -5.018 1.00 21.12 117 ALA E C 1
ATOM 8883 O O . ALA E 1 117 ? 30.881 33.844 -4.031 1.00 21.61 117 ALA E O 1
ATOM 8885 N N . CYS E 1 118 ? 30.155 34.963 -5.838 1.00 19.76 118 CYS E N 1
ATOM 8886 C CA . CYS E 1 118 ? 30.905 36.186 -5.477 1.00 19.62 118 CYS E CA 1
ATOM 8887 C C . CYS E 1 118 ? 30.178 36.962 -4.375 1.00 19.71 118 CYS E C 1
ATOM 8888 O O . CYS E 1 118 ? 28.976 36.802 -4.241 1.00 18.62 118 CYS E O 1
ATOM 8891 N N . ASP E 1 119 ? 30.922 37.753 -3.610 1.00 20.18 119 ASP E N 1
ATOM 8892 C CA . ASP E 1 119 ? 30.325 38.535 -2.501 1.00 21.74 119 ASP E CA 1
ATOM 8893 C C . ASP E 1 119 ? 29.324 39.561 -3.033 1.00 21.14 119 ASP E C 1
ATOM 8894 O O . ASP E 1 119 ? 28.257 39.674 -2.474 1.00 19.10 119 ASP E O 1
ATOM 8899 N N . ILE E 1 120 ? 29.693 40.265 -4.100 1.00 20.18 120 ILE E N 1
ATOM 8900 C CA . ILE E 1 120 ? 28.857 41.382 -4.625 1.00 19.99 120 ILE E CA 1
ATOM 8901 C C . ILE E 1 120 ? 28.735 41.253 -6.144 1.00 19.85 120 ILE E C 1
ATOM 8902 O O . ILE E 1 120 ? 29.707 40.886 -6.774 1.00 20.26 120 ILE E O 1
ATOM 8907 N N . ARG E 1 121 ? 27.570 41.585 -6.681 1.00 18.44 121 ARG E N 1
ATOM 8908 C CA . ARG E 1 121 ? 27.339 41.556 -8.113 1.00 18.88 121 ARG E CA 1
ATOM 8909 C C . ARG E 1 121 ? 26.948 42.956 -8.570 1.00 19.76 121 ARG E C 1
ATOM 8910 O O . ARG E 1 121 ? 26.102 43.585 -7.968 1.00 20.90 121 ARG E O 1
ATOM 8918 N N . ILE E 1 122 ? 27.635 43.429 -9.614 1.00 22.11 122 ILE E N 1
ATOM 8919 C CA . ILE E 1 122 ? 27.319 44.674 -10.331 1.00 23.94 122 ILE E CA 1
ATOM 8920 C C . ILE E 1 122 ? 27.054 44.283 -11.781 1.00 22.33 122 ILE E C 1
ATOM 8921 O O . ILE E 1 122 ? 27.852 43.566 -12.355 1.00 24.23 122 ILE E O 1
ATOM 8926 N N . ALA E 1 123 ? 25.923 44.711 -12.347 1.00 23.01 123 ALA E N 1
ATOM 8927 C CA . ALA E 1 123 ? 25.572 44.300 -13.694 1.00 24.71 123 ALA E CA 1
ATOM 8928 C C . ALA E 1 123 ? 25.359 45.516 -14.620 1.00 25.25 123 ALA E C 1
ATOM 8929 O O . ALA E 1 123 ? 24.968 46.604 -14.203 1.00 23.72 123 ALA E O 1
ATOM 8931 N N . ALA E 1 124 ? 25.581 45.258 -15.905 1.00 27.67 124 ALA E N 1
ATOM 8932 C CA . ALA E 1 124 ? 25.117 46.114 -16.995 1.00 29.54 124 ALA E CA 1
ATOM 8933 C C . ALA E 1 124 ? 23.597 46.004 -17.110 1.00 30.35 124 ALA E C 1
ATOM 8934 O O . ALA E 1 124 ? 23.041 44.934 -16.904 1.00 27.20 124 ALA E O 1
ATOM 8936 N N . GLU E 1 125 ? 22.955 47.113 -17.485 1.00 31.13 125 GLU E N 1
ATOM 8937 C CA . GLU E 1 125 ? 21.560 47.146 -17.880 1.00 31.99 125 GLU E CA 1
ATOM 8938 C C . GLU E 1 125 ? 21.295 46.115 -18.978 1.00 30.54 125 GLU E C 1
ATOM 8939 O O . GLU E 1 125 ? 20.230 45.534 -19.015 1.00 32.81 125 GLU E O 1
ATOM 8945 N N . GLU E 1 126 ? 22.291 45.890 -19.840 1.00 30.32 126 GLU E N 1
ATOM 8946 C CA . GLU E 1 126 ? 22.200 45.051 -21.025 1.00 32.02 126 GLU E CA 1
ATOM 8947 C C . GLU E 1 126 ? 22.400 43.567 -20.680 1.00 32.21 126 GLU E C 1
ATOM 8948 O O . GLU E 1 126 ? 22.352 42.689 -21.578 1.00 29.33 126 GLU E O 1
ATOM 8954 N N . ALA E 1 127 ? 22.656 43.276 -19.398 1.00 26.92 127 ALA E N 1
ATOM 8955 C CA . ALA E 1 127 ? 22.874 41.908 -18.964 1.00 25.79 127 ALA E CA 1
ATOM 8956 C C . ALA E 1 127 ? 21.544 41.154 -18.941 1.00 22.99 127 ALA E C 1
ATOM 8957 O O . ALA E 1 127 ? 20.504 41.707 -18.670 1.00 23.78 127 ALA E O 1
ATOM 8959 N N . GLN E 1 128 ? 21.616 39.878 -19.289 1.00 25.28 128 GLN E N 1
ATOM 8960 C CA . GLN E 1 128 ? 20.493 38.944 -19.212 1.00 26.92 128 GLN E CA 1
ATOM 8961 C C . GLN E 1 128 ? 20.900 37.787 -18.302 1.00 24.40 128 GLN E C 1
ATOM 8962 O O . GLN E 1 128 ? 21.978 37.235 -18.498 1.00 23.74 128 GLN E O 1
ATOM 8968 N N . LEU E 1 129 ? 20.053 37.461 -17.318 1.00 22.24 129 LEU E N 1
ATOM 8969 C CA . LEU E 1 129 ? 20.418 36.526 -16.260 1.00 22.15 129 LEU E CA 1
ATOM 8970 C C . LEU E 1 129 ? 19.362 35.431 -16.181 1.00 20.98 129 LEU E C 1
ATOM 8971 O O . LEU E 1 129 ? 18.166 35.718 -16.298 1.00 19.59 129 LEU E O 1
ATOM 8976 N N . GLY E 1 130 ? 19.828 34.197 -15.966 1.00 20.11 130 GLY E N 1
ATOM 8977 C CA . GLY E 1 130 ? 18.911 33.072 -15.864 1.00 19.46 130 GLY E CA 1
ATOM 8978 C C . GLY E 1 130 ? 19.564 31.757 -15.503 1.00 18.99 130 GLY E C 1
ATOM 8979 O O . GLY E 1 130 ? 20.795 31.606 -15.454 1.00 17.14 130 GLY E O 1
ATOM 8980 N N . LEU E 1 131 ? 18.690 30.768 -15.322 1.00 19.33 131 LEU E N 1
ATOM 8981 C CA . LEU E 1 131 ? 19.061 29.362 -15.043 1.00 19.37 131 LEU E CA 1
ATOM 8982 C C . LEU E 1 131 ? 18.254 28.521 -16.033 1.00 19.61 131 LEU E C 1
ATOM 8983 O O . LEU E 1 131 ? 17.220 27.989 -15.652 1.00 19.09 131 LEU E O 1
ATOM 8988 N N . PRO E 1 132 ? 18.745 28.358 -17.273 1.00 19.67 132 PRO E N 1
ATOM 8989 C CA . PRO E 1 132 ? 18.026 27.656 -18.330 1.00 20.06 132 PRO E CA 1
ATOM 8990 C C . PRO E 1 132 ? 18.281 26.145 -18.363 1.00 19.14 132 PRO E C 1
ATOM 8991 O O . PRO E 1 132 ? 17.869 25.529 -19.281 1.00 18.46 132 PRO E O 1
ATOM 8995 N N . GLU E 1 133 ? 18.843 25.578 -17.293 1.00 18.40 133 GLU E N 1
ATOM 8996 C CA . GLU E 1 133 ? 19.192 24.129 -17.217 1.00 18.71 133 GLU E CA 1
ATOM 8997 C C . GLU E 1 133 ? 17.968 23.230 -17.438 1.00 16.91 133 GLU E C 1
ATOM 8998 O O . GLU E 1 133 ? 18.116 22.196 -18.043 1.00 17.20 133 GLU E O 1
ATOM 9004 N N . ILE E 1 134 ? 16.774 23.654 -17.025 1.00 15.79 134 ILE E N 1
ATOM 9005 C CA . ILE E 1 134 ? 15.510 22.884 -17.224 1.00 16.13 134 ILE E CA 1
ATOM 9006 C C . ILE E 1 134 ? 15.238 22.655 -18.723 1.00 16.47 134 ILE E C 1
ATOM 9007 O O . ILE E 1 134 ? 14.680 21.635 -19.051 1.00 15.98 134 ILE E O 1
ATOM 9012 N N . ASN E 1 135 ? 15.671 23.560 -19.606 1.00 18.89 135 ASN E N 1
ATOM 9013 C CA . ASN E 1 135 ? 15.557 23.434 -21.083 1.00 20.13 135 ASN E CA 1
ATOM 9014 C C . ASN E 1 135 ? 16.306 22.190 -21.597 1.00 21.34 135 ASN E C 1
ATOM 9015 O O . ASN E 1 135 ? 15.945 21.722 -22.669 1.00 23.07 135 ASN E O 1
ATOM 9020 N N . LEU E 1 136 ? 17.366 21.745 -20.916 1.00 20.06 136 LEU E N 1
ATOM 9021 C CA . LEU E 1 136 ? 18.149 20.541 -21.278 1.00 23.07 136 LEU E CA 1
ATOM 9022 C C . LEU E 1 136 ? 17.610 19.300 -20.563 1.00 22.70 136 LEU E C 1
ATOM 9023 O O . LEU E 1 136 ? 18.273 18.275 -20.631 1.00 23.15 136 LEU E O 1
ATOM 9028 N N . GLY E 1 137 ? 16.494 19.407 -19.843 1.00 19.31 137 GLY E N 1
ATOM 9029 C CA . GLY E 1 137 ? 15.958 18.228 -19.139 1.00 20.00 137 GLY E CA 1
ATOM 9030 C C . GLY E 1 137 ? 16.641 17.974 -17.801 1.00 19.07 137 GLY E C 1
ATOM 9031 O O . GLY E 1 137 ? 16.406 16.934 -17.204 1.00 19.70 137 GLY E O 1
ATOM 9032 N N . ILE E 1 138 ? 17.470 18.909 -17.360 1.00 18.45 138 ILE E N 1
ATOM 9033 C CA . ILE E 1 138 ? 18.186 18.809 -16.060 1.00 16.50 138 ILE E CA 1
ATOM 9034 C C . ILE E 1 138 ? 17.799 20.016 -15.193 1.00 15.70 138 ILE E C 1
ATOM 9035 O O . ILE E 1 138 ? 16.711 20.552 -15.357 1.00 13.27 138 ILE E O 1
ATOM 9040 N N . TYR E 1 139 ? 18.682 20.385 -14.274 1.00 15.14 139 TYR E N 1
ATOM 9041 C CA . TYR E 1 139 ? 18.446 21.549 -13.387 1.00 15.09 139 TYR E CA 1
ATOM 9042 C C . TYR E 1 139 ? 19.794 22.111 -12.914 1.00 15.69 139 TYR E C 1
ATOM 9043 O O . TYR E 1 139 ? 20.810 21.469 -13.167 1.00 16.14 139 TYR E O 1
ATOM 9052 N N . PRO E 1 140 ? 19.854 23.297 -12.277 1.00 15.09 140 PRO E N 1
ATOM 9053 C CA . PRO E 1 140 ? 21.141 23.874 -11.876 1.00 14.90 140 PRO E CA 1
ATOM 9054 C C . PRO E 1 140 ? 21.951 22.957 -10.951 1.00 15.57 140 PRO E C 1
ATOM 9055 O O . PRO E 1 140 ? 21.487 22.603 -9.905 1.00 15.12 140 PRO E O 1
ATOM 9059 N N . GLY E 1 141 ? 23.196 22.694 -11.347 1.00 14.64 141 GLY E N 1
ATOM 9060 C CA . GLY E 1 141 ? 24.076 21.777 -10.608 1.00 15.71 141 GLY E CA 1
ATOM 9061 C C . GLY E 1 141 ? 25.310 22.428 -10.005 1.00 15.51 141 GLY E C 1
ATOM 9062 O O . GLY E 1 141 ? 26.121 21.692 -9.479 1.00 17.10 141 GLY E O 1
ATOM 9063 N N . TYR E 1 142 ? 25.445 23.752 -10.102 1.00 16.19 142 TYR E N 1
ATOM 9064 C CA . TYR E 1 142 ? 26.613 24.467 -9.521 1.00 16.40 142 TYR E CA 1
ATOM 9065 C C . TYR E 1 142 ? 26.209 25.382 -8.353 1.00 15.82 142 TYR E C 1
ATOM 9066 O O . TYR E 1 142 ? 26.854 26.400 -8.178 1.00 16.81 142 TYR E O 1
ATOM 9075 N N . GLY E 1 143 ? 25.107 25.079 -7.668 1.00 16.29 143 GLY E N 1
ATOM 9076 C CA . GLY E 1 143 ? 24.698 25.836 -6.491 1.00 15.25 143 GLY E CA 1
ATOM 9077 C C . GLY E 1 143 ? 23.450 26.662 -6.678 1.00 15.91 143 GLY E C 1
ATOM 9078 O O . GLY E 1 143 ? 22.910 27.196 -5.666 1.00 14.79 143 GLY E O 1
ATOM 9079 N N . GLY E 1 144 ? 22.959 26.762 -7.920 1.00 14.35 144 GLY E N 1
ATOM 9080 C CA . GLY E 1 144 ? 21.913 27.726 -8.233 1.00 15.14 144 GLY E CA 1
ATOM 9081 C C . GLY E 1 144 ? 20.618 27.470 -7.478 1.00 14.74 144 GLY E C 1
ATOM 9082 O O . GLY E 1 144 ? 19.905 28.446 -7.070 1.00 15.39 144 GLY E O 1
ATOM 9083 N N . THR E 1 145 ? 20.292 26.191 -7.266 1.00 14.60 145 THR E N 1
ATOM 9084 C CA . THR E 1 145 ? 19.035 25.828 -6.518 1.00 14.64 145 THR E CA 1
ATOM 9085 C C . THR E 1 145 ? 19.067 26.335 -5.077 1.00 13.71 145 THR E C 1
ATOM 9086 O O . THR E 1 145 ? 17.970 26.490 -4.447 1.00 14.73 145 THR E O 1
ATOM 9090 N N . GLN E 1 146 ? 20.265 26.549 -4.532 1.00 11.96 146 GLN E N 1
ATOM 9091 C CA . GLN E 1 146 ? 20.420 26.954 -3.143 1.00 12.38 146 GLN E CA 1
ATOM 9092 C C . GLN E 1 146 ? 20.652 28.467 -3.091 1.00 13.31 146 GLN E C 1
ATOM 9093 O O . GLN E 1 146 ? 19.919 29.166 -2.398 1.00 12.43 146 GLN E O 1
ATOM 9099 N N . ARG E 1 147 ? 21.595 28.978 -3.892 1.00 11.93 147 ARG E N 1
ATOM 9100 C CA . ARG E 1 147 ? 21.989 30.360 -3.812 1.00 13.33 147 ARG E CA 1
ATOM 9101 C C . ARG E 1 147 ? 20.931 31.288 -4.447 1.00 12.83 147 ARG E C 1
ATOM 9102 O O . ARG E 1 147 ? 20.684 32.332 -3.891 1.00 12.37 147 ARG E O 1
ATOM 9110 N N . LEU E 1 148 ? 20.328 30.931 -5.596 1.00 13.42 148 LEU E N 1
ATOM 9111 C CA . LEU E 1 148 ? 19.332 31.829 -6.189 1.00 12.99 148 LEU E CA 1
ATOM 9112 C C . LEU E 1 148 ? 18.130 31.977 -5.253 1.00 13.26 148 LEU E C 1
ATOM 9113 O O . LEU E 1 148 ? 17.678 33.103 -5.013 1.00 12.94 148 LEU E O 1
ATOM 9118 N N . THR E 1 149 ? 17.660 30.852 -4.701 1.00 13.03 149 THR E N 1
ATOM 9119 C CA . THR E 1 149 ? 16.514 30.840 -3.812 1.00 14.22 149 THR E CA 1
ATOM 9120 C C . THR E 1 149 ? 16.720 31.766 -2.595 1.00 13.91 149 THR E C 1
ATOM 9121 O O . THR E 1 149 ? 15.832 32.487 -2.187 1.00 14.35 149 THR E O 1
ATOM 9125 N N A ARG E 1 150 ? 17.907 31.690 -2.003 0.50 14.86 150 ARG E N 1
ATOM 9126 N N B ARG E 1 150 ? 17.913 31.695 -2.009 0.50 14.46 150 ARG E N 1
ATO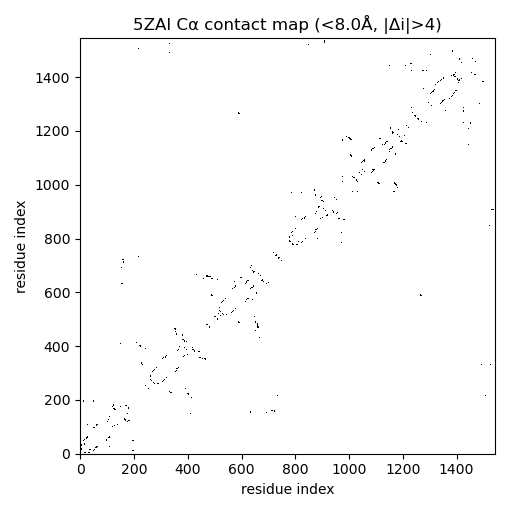M 9127 C CA A ARG E 1 150 ? 18.236 32.430 -0.814 0.50 15.84 150 ARG E CA 1
ATOM 9128 C CA B ARG E 1 150 ? 18.249 32.418 -0.805 0.50 15.14 150 ARG E CA 1
ATOM 9129 C C A ARG E 1 150 ? 18.286 33.924 -1.149 0.50 15.86 150 ARG E C 1
ATOM 9130 C C B ARG E 1 150 ? 18.371 33.914 -1.122 0.50 15.44 150 ARG E C 1
ATOM 9131 O O A ARG E 1 150 ? 17.892 34.742 -0.330 0.50 15.89 150 ARG E O 1
ATOM 9132 O O B ARG E 1 150 ? 18.137 34.730 -0.241 0.50 15.39 150 ARG E O 1
ATOM 9147 N N . VAL E 1 151 ? 18.784 34.244 -2.346 1.00 15.29 151 VAL E N 1
ATOM 9148 C CA . VAL E 1 151 ? 18.935 35.668 -2.765 1.00 16.18 151 VAL E CA 1
ATOM 9149 C C . VAL E 1 151 ? 17.634 36.347 -3.205 1.00 16.74 151 VAL E C 1
ATOM 9150 O O . VAL E 1 151 ? 17.392 37.435 -2.712 1.00 17.44 151 VAL E O 1
ATOM 9154 N N . ILE E 1 152 ? 16.830 35.717 -4.066 1.00 14.94 152 ILE E N 1
ATOM 9155 C CA . ILE E 1 152 ? 15.617 36.418 -4.576 1.00 14.08 152 ILE E CA 1
ATOM 9156 C C . ILE E 1 152 ? 14.323 35.806 -4.041 1.00 13.24 152 ILE E C 1
ATOM 9157 O O . ILE E 1 152 ? 13.285 36.249 -4.459 1.00 13.84 152 ILE E O 1
ATOM 9162 N N . GLY E 1 153 ? 14.412 34.812 -3.173 1.00 11.61 153 GLY E N 1
ATOM 9163 C CA . GLY E 1 153 ? 13.185 34.219 -2.619 1.00 12.33 153 GLY E CA 1
ATOM 9164 C C . GLY E 1 153 ? 12.718 33.018 -3.414 1.00 12.49 153 GLY E C 1
ATOM 9165 O O . GLY E 1 153 ? 13.005 32.926 -4.579 1.00 11.57 153 GLY E O 1
ATOM 9166 N N . LYS E 1 154 ? 11.968 32.140 -2.759 1.00 13.34 154 LYS E N 1
ATOM 9167 C CA . LYS E 1 154 ? 11.551 30.867 -3.379 1.00 13.79 154 LYS E CA 1
ATOM 9168 C C . LYS E 1 154 ? 10.626 31.065 -4.585 1.00 12.45 154 LYS E C 1
ATOM 9169 O O . LYS E 1 154 ? 10.831 30.395 -5.568 1.00 10.67 154 LYS E O 1
ATOM 9175 N N . GLY E 1 155 ? 9.653 31.968 -4.501 1.00 12.81 155 GLY E N 1
ATOM 9176 C CA . GLY E 1 155 ? 8.711 32.055 -5.627 1.00 13.57 155 GLY E CA 1
ATOM 9177 C C . GLY E 1 155 ? 9.381 32.454 -6.928 1.00 13.57 155 GLY E C 1
ATOM 9178 O O . GLY E 1 155 ? 9.176 31.767 -7.906 1.00 12.58 155 GLY E O 1
ATOM 9179 N N . ARG E 1 156 ? 10.199 33.501 -6.905 1.00 13.47 156 ARG E N 1
ATOM 9180 C CA . ARG E 1 156 ? 10.890 33.969 -8.130 1.00 14.41 156 ARG E CA 1
ATOM 9181 C C . ARG E 1 156 ? 11.952 32.961 -8.563 1.00 13.26 156 ARG E C 1
ATOM 9182 O O . ARG E 1 156 ? 12.048 32.701 -9.738 1.00 13.43 156 ARG E O 1
ATOM 9190 N N . ALA E 1 157 ? 12.691 32.407 -7.606 1.00 12.23 157 ALA E N 1
ATOM 9191 C CA . ALA E 1 157 ? 13.736 31.421 -7.951 1.00 12.08 157 ALA E CA 1
ATOM 9192 C C . ALA E 1 157 ? 13.090 30.203 -8.622 1.00 12.06 157 ALA E C 1
ATOM 9193 O O . ALA E 1 157 ? 13.613 29.744 -9.620 1.00 11.27 157 ALA E O 1
ATOM 9195 N N . LEU E 1 158 ? 11.970 29.725 -8.083 1.00 12.03 158 LEU E N 1
ATOM 9196 C CA . LEU E 1 158 ? 11.287 28.551 -8.679 1.00 13.05 158 LEU E CA 1
ATOM 9197 C C . LEU E 1 158 ? 10.772 28.905 -10.074 1.00 13.72 158 LEU E C 1
ATOM 9198 O O . LEU E 1 158 ? 10.998 28.130 -10.994 1.00 13.47 158 LEU E O 1
ATOM 9203 N N . GLU E 1 159 ? 10.175 30.084 -10.233 1.00 14.21 159 GLU E N 1
ATOM 9204 C CA . GLU E 1 159 ? 9.665 30.443 -11.577 1.00 15.97 159 GLU E CA 1
ATOM 9205 C C . GLU E 1 159 ? 10.841 30.490 -12.558 1.00 16.67 159 GLU E C 1
ATOM 9206 O O . GLU E 1 159 ? 10.706 29.946 -13.630 1.00 15.27 159 GLU E O 1
ATOM 9212 N N . MET E 1 160 ? 11.966 31.080 -12.160 1.00 15.48 160 MET E N 1
ATOM 9213 C CA . MET E 1 160 ? 13.122 31.135 -13.086 1.00 16.49 160 MET E CA 1
ATOM 9214 C C . MET E 1 160 ? 13.657 29.730 -13.394 1.00 16.58 160 MET E C 1
ATOM 9215 O O . MET E 1 160 ? 13.924 29.476 -14.545 1.00 15.26 160 MET E O 1
ATOM 9220 N N . MET E 1 161 ? 13.809 28.866 -12.385 1.00 15.43 161 MET E N 1
ATOM 9221 C CA . MET E 1 161 ? 14.371 27.506 -12.621 1.00 16.27 161 MET E CA 1
ATOM 9222 C C . MET E 1 161 ? 13.406 26.591 -13.384 1.00 15.05 161 MET E C 1
ATOM 9223 O O . MET E 1 161 ? 13.871 25.693 -14.056 1.00 14.09 161 MET E O 1
ATOM 9228 N N . MET E 1 162 ? 12.117 26.703 -13.092 1.00 14.88 162 MET E N 1
ATOM 9229 C CA . MET E 1 162 ? 11.076 25.888 -13.766 1.00 15.67 162 MET E CA 1
ATOM 9230 C C . MET E 1 162 ? 10.813 26.298 -15.225 1.00 17.37 162 MET E C 1
ATOM 9231 O O . MET E 1 162 ? 10.424 25.442 -15.995 1.00 14.84 162 MET E O 1
ATOM 9236 N N . THR E 1 163 ? 10.862 27.595 -15.534 1.00 16.77 163 THR E N 1
ATOM 9237 C CA . THR E 1 163 ? 10.581 28.046 -16.919 1.00 17.94 163 THR E CA 1
ATOM 9238 C C . THR E 1 163 ? 11.868 28.180 -17.734 1.00 19.09 163 THR E C 1
ATOM 9239 O O . THR E 1 163 ? 11.779 28.080 -18.944 1.00 19.65 163 THR E O 1
ATOM 9243 N N . GLY E 1 164 ? 12.976 28.508 -17.069 1.00 16.90 164 GLY E N 1
ATOM 9244 C CA . GLY E 1 164 ? 14.275 28.747 -17.721 1.00 17.90 164 GLY E CA 1
ATOM 9245 C C . GLY E 1 164 ? 14.372 30.156 -18.303 1.00 20.02 164 GLY E C 1
ATOM 9246 O O . GLY E 1 164 ? 15.373 30.458 -18.934 1.00 21.36 164 GLY E O 1
ATOM 9247 N N . ASP E 1 165 ? 13.390 31.016 -18.030 1.00 21.68 165 ASP E N 1
ATOM 9248 C CA . ASP E 1 165 ? 13.334 32.388 -18.598 1.00 24.88 165 ASP E CA 1
ATOM 9249 C C . ASP E 1 165 ? 14.500 33.249 -18.108 1.00 24.04 165 ASP E C 1
ATOM 9250 O O . ASP E 1 165 ? 14.891 33.114 -16.961 1.00 21.29 165 ASP E O 1
ATOM 9255 N N . ARG E 1 166 ? 15.008 34.108 -18.988 1.00 22.84 166 ARG E N 1
ATOM 9256 C CA . ARG E 1 166 ? 16.057 35.100 -18.652 1.00 25.55 166 ARG E CA 1
ATOM 9257 C C . ARG E 1 166 ? 15.378 36.372 -18.137 1.00 24.31 166 ARG E C 1
ATOM 9258 O O . ARG E 1 166 ? 14.262 36.649 -18.560 1.00 23.42 166 ARG E O 1
ATOM 9266 N N . ILE E 1 167 ? 16.033 37.099 -17.239 1.00 20.74 167 ILE E N 1
ATOM 9267 C CA . ILE E 1 167 ? 15.513 38.391 -16.787 1.00 21.29 167 ILE E CA 1
ATOM 9268 C C . ILE E 1 167 ? 16.527 39.478 -17.136 1.00 21.94 167 ILE E C 1
ATOM 9269 O O . ILE E 1 167 ? 17.715 39.218 -17.244 1.00 21.62 167 ILE E O 1
ATOM 9274 N N . PRO E 1 168 ? 16.085 40.729 -17.380 1.00 24.01 168 PRO E N 1
ATOM 9275 C CA . PRO E 1 168 ? 17.026 41.821 -17.648 1.00 24.30 168 PRO E CA 1
ATOM 9276 C C . PRO E 1 168 ? 17.693 42.324 -16.347 1.00 24.47 168 PRO E C 1
ATOM 9277 O O . PRO E 1 168 ? 17.173 42.117 -15.264 1.00 21.86 168 PRO E O 1
ATOM 9281 N N . GLY E 1 169 ? 18.834 43.009 -16.486 1.00 25.31 169 GLY E N 1
ATOM 9282 C CA . GLY E 1 169 ? 19.603 43.562 -15.357 1.00 25.32 169 GLY E CA 1
ATOM 9283 C C . GLY E 1 169 ? 18.746 44.351 -14.380 1.00 28.11 169 GLY E C 1
ATOM 9284 O O . GLY E 1 169 ? 18.900 44.206 -13.163 1.00 26.10 169 GLY E O 1
ATOM 9285 N N . LYS E 1 170 ? 17.845 45.189 -14.900 1.00 27.19 170 LYS E N 1
ATOM 9286 C CA . LYS E 1 170 ? 17.054 46.064 -14.061 1.00 31.80 170 LYS E CA 1
ATOM 9287 C C . LYS E 1 170 ? 16.144 45.227 -13.168 1.00 27.77 170 LYS E C 1
ATOM 9288 O O . LYS E 1 170 ? 15.905 45.618 -12.041 1.00 24.78 170 LYS E O 1
ATOM 9294 N N . ASP E 1 171 ? 15.638 44.103 -13.699 1.00 25.41 171 ASP E N 1
ATOM 9295 C CA . ASP E 1 171 ? 14.794 43.187 -12.914 1.00 25.60 171 ASP E CA 1
ATOM 9296 C C . ASP E 1 171 ? 15.636 42.478 -11.835 1.00 21.04 171 ASP E C 1
ATOM 9297 O O . ASP E 1 171 ? 15.169 42.299 -10.737 1.00 19.15 171 ASP E O 1
ATOM 9302 N N . ALA E 1 172 ? 16.853 42.079 -12.194 1.00 19.07 172 ALA E N 1
ATOM 9303 C CA . ALA E 1 172 ? 17.816 41.478 -11.252 1.00 22.51 172 ALA E CA 1
ATOM 9304 C C . ALA E 1 172 ? 18.076 42.421 -10.070 1.00 22.77 172 ALA E C 1
ATOM 9305 O O . ALA E 1 172 ? 18.027 41.989 -8.915 1.00 21.19 172 ALA E O 1
ATOM 9307 N N . GLU E 1 173 ? 18.251 43.723 -10.362 1.00 23.91 173 GLU E N 1
ATOM 9308 C CA . GLU E 1 173 ? 18.444 44.737 -9.346 1.00 24.87 173 GLU E CA 1
ATOM 9309 C C . GLU E 1 173 ? 17.219 44.794 -8.434 1.00 24.26 173 GLU E C 1
ATOM 9310 O O . GLU E 1 173 ? 17.349 44.814 -7.213 1.00 19.87 173 GLU E O 1
ATOM 9316 N N . LYS E 1 174 ? 16.035 44.824 -9.049 1.00 24.95 174 LYS E N 1
ATOM 9317 C CA . LYS E 1 174 ? 14.775 44.891 -8.335 1.00 25.89 174 LYS E CA 1
ATOM 9318 C C . LYS E 1 174 ? 14.647 43.713 -7.355 1.00 25.07 174 LYS E C 1
ATOM 9319 O O . LYS E 1 174 ? 14.186 43.869 -6.247 1.00 23.47 174 LYS E O 1
ATOM 9325 N N . TYR E 1 175 ? 15.060 42.517 -7.787 1.00 24.13 175 TYR E N 1
ATOM 9326 C CA . TYR E 1 175 ? 14.928 41.336 -6.961 1.00 22.87 175 TYR E CA 1
ATOM 9327 C C . TYR E 1 175 ? 16.118 41.173 -5.999 1.00 22.91 175 TYR E C 1
ATOM 9328 O O . TYR E 1 175 ? 16.151 40.230 -5.246 1.00 24.33 175 TYR E O 1
ATOM 9337 N N . GLY E 1 176 ? 17.138 42.032 -6.097 1.00 21.72 176 GLY E N 1
ATOM 9338 C CA . GLY E 1 176 ? 18.331 41.966 -5.278 1.00 20.37 176 GLY E CA 1
ATOM 9339 C C . GLY E 1 176 ? 19.320 40.881 -5.697 1.00 20.22 176 GLY E C 1
ATOM 9340 O O . GLY E 1 176 ? 20.229 40.568 -4.949 1.00 19.85 176 GLY E O 1
ATOM 9341 N N . LEU E 1 177 ? 19.159 40.333 -6.903 1.00 18.27 177 LEU E N 1
ATOM 9342 C CA . LEU E 1 177 ? 20.107 39.392 -7.492 1.00 18.11 177 LEU E CA 1
ATOM 9343 C C . LEU E 1 177 ? 21.453 40.077 -7.744 1.00 18.28 177 LEU E C 1
ATOM 9344 O O . LEU E 1 177 ? 22.505 39.446 -7.662 1.00 19.49 177 LEU E O 1
ATOM 9349 N N . VAL E 1 178 ? 21.410 41.369 -8.064 1.00 19.77 178 VAL E N 1
ATOM 9350 C CA . VAL E 1 178 ? 22.629 42.193 -8.231 1.00 19.89 178 VAL E CA 1
ATOM 9351 C C . VAL E 1 178 ? 22.443 43.442 -7.363 1.00 19.10 178 VAL E C 1
ATOM 9352 O O . VAL E 1 178 ? 21.314 43.860 -7.129 1.00 19.70 178 VAL E O 1
ATOM 9356 N N . ASN E 1 179 ? 23.532 44.021 -6.862 1.00 20.65 179 ASN E N 1
ATOM 9357 C CA . ASN E 1 179 ? 23.419 45.196 -5.944 1.00 23.40 179 ASN E CA 1
ATOM 9358 C C . ASN E 1 179 ? 22.919 46.427 -6.693 1.00 24.92 179 ASN E C 1
ATOM 9359 O O . ASN E 1 179 ? 22.156 47.211 -6.150 1.00 29.93 179 ASN E O 1
ATOM 9364 N N . ARG E 1 180 ? 23.344 46.573 -7.939 1.00 24.58 180 ARG E N 1
ATOM 9365 C CA . ARG E 1 180 ? 22.846 47.677 -8.784 1.00 28.76 180 ARG E CA 1
ATOM 9366 C C . ARG E 1 180 ? 23.216 47.391 -10.237 1.00 26.36 180 ARG E C 1
ATOM 9367 O O . ARG E 1 180 ? 24.054 46.515 -10.504 1.00 23.40 180 ARG E O 1
ATOM 9375 N N . VAL E 1 181 ? 22.561 48.116 -11.147 1.00 28.19 181 VAL E N 1
ATOM 9376 C CA . VAL E 1 181 ? 22.860 48.034 -12.583 1.00 28.70 181 VAL E CA 1
ATOM 9377 C C . VAL E 1 181 ? 23.309 49.419 -13.061 1.00 27.79 181 VAL E C 1
ATOM 9378 O O . VAL E 1 181 ? 22.915 50.423 -12.498 1.00 24.35 181 VAL E O 1
ATOM 9382 N N . VAL E 1 182 ? 24.163 49.426 -14.089 1.00 29.82 182 VAL E N 1
ATOM 9383 C CA . VAL E 1 182 ? 24.554 50.659 -14.796 1.00 29.76 182 VAL E CA 1
ATOM 9384 C C . VAL E 1 182 ? 24.683 50.345 -16.285 1.00 28.77 182 VAL E C 1
ATOM 9385 O O . VAL E 1 182 ? 24.774 49.188 -16.670 1.00 26.18 182 VAL E O 1
ATOM 9389 N N . PRO E 1 183 ? 24.705 51.357 -17.187 1.00 32.15 183 PRO E N 1
ATOM 9390 C CA . PRO E 1 183 ? 24.945 51.097 -18.605 1.00 31.72 183 PRO E CA 1
ATOM 9391 C C . PRO E 1 183 ? 26.283 50.382 -18.764 1.00 29.31 183 PRO E C 1
ATOM 9392 O O . PRO E 1 183 ? 27.203 50.684 -18.020 1.00 31.73 183 PRO E O 1
ATOM 9396 N N . LEU E 1 184 ? 26.366 49.461 -19.723 1.00 30.67 184 LEU E N 1
ATOM 9397 C CA . LEU E 1 184 ? 27.591 48.724 -20.008 1.00 34.38 184 LEU E CA 1
ATOM 9398 C C . LEU E 1 184 ? 28.785 49.686 -20.077 1.00 37.91 184 LEU E C 1
ATOM 9399 O O . LEU E 1 184 ? 29.884 49.315 -19.666 1.00 36.87 184 LEU E O 1
ATOM 9404 N N . ALA E 1 185 ? 28.566 50.894 -20.630 1.00 41.31 185 ALA E N 1
ATOM 9405 C CA . ALA E 1 185 ? 29.639 51.869 -20.912 1.00 41.63 185 ALA E CA 1
ATOM 9406 C C . ALA E 1 185 ? 30.247 52.380 -19.599 1.00 39.32 185 ALA E C 1
ATOM 9407 O O . ALA E 1 185 ? 31.391 52.814 -19.575 1.00 38.91 185 ALA E O 1
ATOM 9409 N N . ASN E 1 186 ? 29.470 52.317 -18.512 1.00 35.69 186 ASN E N 1
ATOM 9410 C CA . ASN E 1 186 ? 29.877 52.813 -17.198 1.00 35.12 186 ASN E CA 1
ATOM 9411 C C . ASN E 1 186 ? 30.333 51.661 -16.273 1.00 34.06 186 ASN E C 1
ATOM 9412 O O . ASN E 1 186 ? 30.701 51.905 -15.120 1.00 30.03 186 ASN E O 1
ATOM 9417 N N . LEU E 1 187 ? 30.322 50.414 -16.764 1.00 33.43 187 LEU E N 1
ATOM 9418 C CA . LEU E 1 187 ? 30.402 49.214 -15.883 1.00 31.63 187 LEU E CA 1
ATOM 9419 C C . LEU E 1 187 ? 31.804 49.046 -15.291 1.00 32.13 187 LEU E C 1
ATOM 9420 O O . LEU E 1 187 ? 31.947 48.894 -14.057 1.00 29.16 187 LEU E O 1
ATOM 9425 N N . GLU E 1 188 ? 32.827 49.038 -16.155 1.00 32.53 188 GLU E N 1
ATOM 9426 C CA . GLU E 1 188 ? 34.183 48.855 -15.691 1.00 33.18 188 GLU E CA 1
ATOM 9427 C C . GLU E 1 188 ? 34.492 49.933 -14.651 1.00 34.31 188 GLU E C 1
ATOM 9428 O O . GLU E 1 188 ? 35.050 49.619 -13.612 1.00 32.31 188 GLU E O 1
ATOM 9434 N N . GLN E 1 189 ? 34.077 51.178 -14.921 1.00 37.16 189 GLN E N 1
ATOM 9435 C CA . GLN E 1 189 ? 34.389 52.345 -14.062 1.00 41.79 189 GLN E CA 1
ATOM 9436 C C . GLN E 1 189 ? 33.664 52.241 -12.709 1.00 37.86 189 GLN E C 1
ATOM 9437 O O . GLN E 1 189 ? 34.240 52.574 -11.671 1.00 34.25 189 GLN E O 1
ATOM 9443 N N . GLU E 1 190 ? 32.390 51.841 -12.730 1.00 33.28 190 GLU E N 1
ATOM 9444 C CA . GLU E 1 190 ? 31.593 51.682 -11.495 1.00 36.39 190 GLU E CA 1
ATOM 9445 C C . GLU E 1 190 ? 32.193 50.559 -10.645 1.00 28.30 190 GLU E C 1
ATOM 9446 O O . GLU E 1 190 ? 32.287 50.686 -9.455 1.00 28.95 190 GLU E O 1
ATOM 9452 N N . THR E 1 191 ? 32.643 49.498 -11.305 1.00 27.91 191 THR E N 1
ATOM 9453 C CA . THR E 1 191 ? 33.214 48.355 -10.644 1.00 28.32 191 THR E CA 1
ATOM 9454 C C . THR E 1 191 ? 34.577 48.734 -10.055 1.00 28.76 191 THR E C 1
ATOM 9455 O O . THR E 1 191 ? 34.897 48.368 -8.899 1.00 26.73 191 THR E O 1
ATOM 9459 N N . ARG E 1 192 ? 35.361 49.514 -10.813 1.00 27.22 192 ARG E N 1
ATOM 9460 C CA . ARG E 1 192 ? 36.693 49.887 -10.359 1.00 27.18 192 ARG E CA 1
ATOM 9461 C C . ARG E 1 192 ? 36.560 50.748 -9.104 1.00 24.24 192 ARG E C 1
ATOM 9462 O O . ARG E 1 192 ? 37.298 50.543 -8.179 1.00 25.10 192 ARG E O 1
ATOM 9470 N N . LYS E 1 193 ? 35.595 51.668 -9.073 1.00 26.89 193 LYS E N 1
ATOM 9471 C CA . LYS E 1 193 ? 35.409 52.572 -7.940 1.00 30.00 193 LYS E CA 1
ATOM 9472 C C . LYS E 1 193 ? 35.044 51.780 -6.674 1.00 29.34 193 LYS E C 1
ATOM 9473 O O . LYS E 1 193 ? 35.522 52.104 -5.580 1.00 27.22 193 LYS E O 1
ATOM 9479 N N . LEU E 1 194 ? 34.153 50.788 -6.811 1.00 26.87 194 LEU E N 1
ATOM 9480 C CA . LEU E 1 194 ? 33.743 49.960 -5.658 1.00 24.97 194 LEU E CA 1
ATOM 9481 C C . LEU E 1 194 ? 34.956 49.194 -5.137 1.00 24.88 194 LEU E C 1
ATOM 9482 O O . LEU E 1 194 ? 35.220 49.176 -3.939 1.00 27.68 194 LEU E O 1
ATOM 9487 N N . ALA E 1 195 ? 35.674 48.538 -6.050 1.00 23.24 195 ALA E N 1
ATOM 9488 C CA . ALA E 1 195 ? 36.757 47.659 -5.678 1.00 25.15 195 ALA E CA 1
ATOM 9489 C C . ALA E 1 195 ? 37.856 48.447 -4.960 1.00 26.66 195 ALA E C 1
ATOM 9490 O O . ALA E 1 195 ? 38.449 47.937 -3.986 1.00 22.79 195 ALA E O 1
ATOM 9492 N N . GLU E 1 196 ? 38.100 49.678 -5.426 1.00 28.55 196 GLU E N 1
ATOM 9493 C CA . GLU E 1 196 ? 39.149 50.554 -4.893 1.00 30.92 196 GLU E CA 1
ATOM 9494 C C . GLU E 1 196 ? 38.745 51.084 -3.512 1.00 28.96 196 GLU E C 1
ATOM 9495 O O . GLU E 1 196 ? 39.576 51.225 -2.651 1.00 28.79 196 GLU E O 1
ATOM 9501 N N . LYS E 1 197 ? 37.459 51.350 -3.294 1.00 30.00 197 LYS E N 1
ATOM 9502 C CA . LYS E 1 197 ? 36.991 51.697 -1.957 1.00 30.70 197 LYS E CA 1
ATOM 9503 C C . LYS E 1 197 ? 37.329 50.563 -0.976 1.00 29.22 197 LYS E C 1
ATOM 9504 O O . LYS E 1 197 ? 37.880 50.814 0.093 1.00 27.94 197 LYS E O 1
ATOM 9510 N N . ILE E 1 198 ? 37.005 49.318 -1.364 1.00 27.89 198 ILE E N 1
ATOM 9511 C CA . ILE E 1 198 ? 37.131 48.150 -0.492 1.00 24.79 198 ILE E CA 1
ATOM 9512 C C . ILE E 1 198 ? 38.611 47.857 -0.259 1.00 24.72 198 ILE E C 1
ATOM 9513 O O . ILE E 1 198 ? 39.020 47.572 0.868 1.00 23.93 198 ILE E O 1
ATOM 9518 N N . ALA E 1 199 ? 39.407 48.003 -1.317 1.00 25.58 199 ALA E N 1
ATOM 9519 C CA . ALA E 1 199 ? 40.820 47.693 -1.308 1.00 27.30 199 ALA E CA 1
ATOM 9520 C C . ALA E 1 199 ? 41.613 48.641 -0.388 1.00 29.02 199 ALA E C 1
ATOM 9521 O O . ALA E 1 199 ? 42.747 48.340 -0.040 1.00 30.62 199 ALA E O 1
ATOM 9523 N N . LYS E 1 200 ? 41.010 49.746 0.047 1.00 27.95 200 LYS E N 1
ATOM 9524 C CA . LYS E 1 200 ? 41.649 50.618 1.020 1.00 30.31 200 LYS E CA 1
ATOM 9525 C C . LYS E 1 200 ? 41.554 50.056 2.448 1.00 31.34 200 LYS E C 1
ATOM 9526 O O . LYS E 1 200 ? 42.365 50.428 3.302 1.00 28.99 200 LYS E O 1
ATOM 9532 N N . LYS E 1 201 ? 40.571 49.184 2.725 1.00 28.53 201 LYS E N 1
ATOM 9533 C CA . LYS E 1 201 ? 40.255 48.829 4.115 1.00 27.24 201 LYS E CA 1
ATOM 9534 C C . LYS E 1 201 ? 41.221 47.753 4.622 1.00 24.36 201 LYS E C 1
ATOM 9535 O O . LYS E 1 201 ? 41.975 47.175 3.864 1.00 26.06 201 LYS E O 1
ATOM 9541 N N . SER E 1 202 ? 41.181 47.517 5.933 1.00 24.65 202 SER E N 1
ATOM 9542 C CA . SER E 1 202 ? 41.924 46.439 6.624 1.00 26.36 202 SER E CA 1
ATOM 9543 C C . SER E 1 202 ? 41.654 45.069 6.009 1.00 26.61 202 SER E C 1
ATOM 9544 O O . SER E 1 202 ? 40.528 44.580 6.107 1.00 24.15 202 SER E O 1
ATOM 9547 N N . PRO E 1 203 ? 42.658 44.387 5.396 1.00 26.64 203 PRO E N 1
ATOM 9548 C CA . PRO E 1 203 ? 42.497 42.991 4.983 1.00 27.06 203 PRO E CA 1
ATOM 9549 C C . PRO E 1 203 ? 41.963 42.026 6.064 1.00 25.55 203 PRO E C 1
ATOM 9550 O O . PRO E 1 203 ? 41.208 41.108 5.742 1.00 24.86 203 PRO E O 1
ATOM 9554 N N . ILE E 1 204 ? 42.352 42.244 7.325 1.00 24.29 204 ILE E N 1
ATOM 9555 C CA . ILE E 1 204 ? 42.034 41.339 8.401 1.00 24.56 204 ILE E CA 1
ATOM 9556 C C . ILE E 1 204 ? 40.575 41.592 8.780 1.00 23.57 204 ILE E C 1
ATOM 9557 O O . ILE E 1 204 ? 39.817 40.656 8.921 1.00 22.16 204 ILE E O 1
ATOM 9562 N N . SER E 1 205 ? 40.202 42.861 8.945 1.00 20.68 205 SER E N 1
ATOM 9563 C CA . SER E 1 205 ? 38.801 43.167 9.202 1.00 21.57 205 SER E CA 1
ATOM 9564 C C . SER E 1 205 ? 37.899 42.622 8.072 1.00 20.94 205 SER E C 1
ATOM 9565 O O . SER E 1 205 ? 36.869 41.990 8.384 1.00 18.54 205 SER E O 1
ATOM 9568 N N . LEU E 1 206 ? 38.296 42.814 6.799 1.00 20.45 206 LEU E N 1
ATOM 9569 C CA . LEU E 1 206 ? 37.512 42.292 5.650 1.00 21.18 206 LEU E CA 1
ATOM 9570 C C . LEU E 1 206 ? 37.369 40.763 5.725 1.00 19.04 206 LEU E C 1
ATOM 9571 O O . LEU E 1 206 ? 36.285 40.250 5.502 1.00 17.80 206 LEU E O 1
ATOM 9576 N N . ALA E 1 207 ? 38.458 40.047 6.013 1.00 18.17 207 ALA E N 1
ATOM 9577 C CA . ALA E 1 207 ? 38.439 38.579 6.148 1.00 19.14 207 ALA E CA 1
ATOM 9578 C C . ALA E 1 207 ? 37.487 38.152 7.284 1.00 19.44 207 ALA E C 1
ATOM 9579 O O . ALA E 1 207 ? 36.731 37.179 7.123 1.00 16.59 207 ALA E O 1
ATOM 9581 N N . LEU E 1 208 ? 37.499 38.907 8.394 1.00 18.91 208 LEU E N 1
ATOM 9582 C CA . LEU E 1 208 ? 36.655 38.576 9.562 1.00 19.84 208 LEU E CA 1
ATOM 9583 C C . LEU E 1 208 ? 35.188 38.885 9.284 1.00 19.63 208 LEU E C 1
ATOM 9584 O O . LEU E 1 208 ? 34.326 38.121 9.731 1.00 18.47 208 LEU E O 1
ATOM 9589 N N . ILE E 1 209 ? 34.918 39.994 8.575 1.00 18.85 209 ILE E N 1
ATOM 9590 C CA . ILE E 1 209 ? 33.556 40.336 8.183 1.00 19.09 209 ILE E CA 1
ATOM 9591 C C . ILE E 1 209 ? 32.990 39.170 7.371 1.00 18.03 209 ILE E C 1
ATOM 9592 O O . ILE E 1 209 ? 31.901 38.727 7.637 1.00 15.07 209 ILE E O 1
ATOM 9597 N N . LYS E 1 210 ? 33.754 38.702 6.381 1.00 17.15 210 LYS E N 1
ATOM 9598 C CA . LYS E 1 210 ? 33.299 37.664 5.491 1.00 20.42 210 LYS E CA 1
ATOM 9599 C C . LYS E 1 210 ? 33.057 36.352 6.262 1.00 18.20 210 LYS E C 1
ATOM 9600 O O . LYS E 1 210 ? 32.039 35.709 6.052 1.00 16.67 210 LYS E O 1
ATOM 9606 N N . GLU E 1 211 ? 34.014 35.965 7.108 1.00 16.45 211 GLU E N 1
ATOM 9607 C CA . GLU E 1 211 ? 33.929 34.750 7.927 1.00 17.44 211 GLU E CA 1
ATOM 9608 C C . GLU E 1 211 ? 32.684 34.812 8.813 1.00 16.07 211 GLU E C 1
ATOM 9609 O O . GLU E 1 211 ? 31.916 33.890 8.847 1.00 16.17 211 GLU E O 1
ATOM 9615 N N . VAL E 1 212 ? 32.488 35.939 9.494 1.00 16.30 212 VAL E N 1
ATOM 9616 C CA . VAL E 1 212 ? 31.403 36.109 10.482 1.00 16.03 212 VAL E CA 1
ATOM 9617 C C . VAL E 1 212 ? 30.025 36.166 9.792 1.00 15.62 212 VAL E C 1
ATOM 9618 O O . VAL E 1 212 ? 29.027 35.556 10.243 1.00 13.66 212 VAL E O 1
ATOM 9622 N N . VAL E 1 213 ? 29.942 36.938 8.710 1.00 14.64 213 VAL E N 1
ATOM 9623 C CA . VAL E 1 213 ? 28.724 37.006 7.902 1.00 15.39 213 VAL E CA 1
ATOM 9624 C C . VAL E 1 213 ? 28.350 35.619 7.349 1.00 15.33 213 VAL E C 1
ATOM 9625 O O . VAL E 1 213 ? 27.241 35.126 7.559 1.00 14.83 213 VAL E O 1
ATOM 9629 N N . ASN E 1 214 ? 29.266 35.017 6.597 1.00 16.30 214 ASN E N 1
ATOM 9630 C CA . ASN E 1 214 ? 28.970 33.725 5.933 1.00 17.73 214 ASN E CA 1
ATOM 9631 C C . ASN E 1 214 ? 28.672 32.609 6.936 1.00 17.36 214 ASN E C 1
ATOM 9632 O O . ASN E 1 214 ? 27.706 31.898 6.732 1.00 16.79 214 ASN E O 1
ATOM 9637 N N . ARG E 1 215 ? 29.504 32.462 7.961 1.00 15.83 215 ARG E N 1
ATOM 9638 C CA . ARG E 1 215 ? 29.291 31.377 8.950 1.00 16.65 215 ARG E CA 1
ATOM 9639 C C . ARG E 1 215 ? 28.064 31.661 9.829 1.00 15.10 215 ARG E C 1
ATOM 9640 O O . ARG E 1 215 ? 27.440 30.715 10.233 1.00 14.66 215 ARG E O 1
ATOM 9648 N N . GLY E 1 216 ? 27.873 32.920 10.222 1.00 14.02 216 GLY E N 1
ATOM 9649 C CA . GLY E 1 216 ? 26.753 33.368 11.076 1.00 15.04 216 GLY E CA 1
ATOM 9650 C C . GLY E 1 216 ? 25.396 33.234 10.413 1.00 16.23 216 GLY E C 1
ATOM 9651 O O . GLY E 1 216 ? 24.412 32.906 11.078 1.00 14.91 216 GLY E O 1
ATOM 9652 N N . LEU E 1 217 ? 25.340 33.510 9.114 1.00 18.65 217 LEU E N 1
ATOM 9653 C CA . LEU E 1 217 ? 24.065 33.453 8.355 1.00 19.03 217 LEU E CA 1
ATOM 9654 C C . LEU E 1 217 ? 23.506 32.024 8.355 1.00 19.53 217 LEU E C 1
ATOM 9655 O O . LEU E 1 217 ? 22.287 31.858 8.396 1.00 18.70 217 LEU E O 1
ATOM 9660 N N . ASP E 1 218 ? 24.391 31.030 8.291 1.00 19.82 218 ASP E N 1
ATOM 9661 C CA . ASP E 1 218 ? 24.061 29.585 8.296 1.00 19.84 218 ASP E CA 1
ATOM 9662 C C . ASP E 1 218 ? 23.651 29.087 9.687 1.00 19.94 218 ASP E C 1
ATOM 9663 O O . ASP E 1 218 ? 23.210 27.960 9.785 1.00 23.01 218 ASP E O 1
ATOM 9668 N N . SER E 1 219 ? 23.898 29.873 10.728 1.00 16.88 219 SER E N 1
ATOM 9669 C CA . SER E 1 219 ? 23.654 29.432 12.113 1.00 15.91 219 SER E CA 1
ATOM 9670 C C . SER E 1 219 ? 22.388 30.054 12.691 1.00 15.16 219 SER E C 1
ATOM 9671 O O . SER E 1 219 ? 21.864 31.009 12.142 1.00 14.24 219 SER E O 1
ATOM 9674 N N . PRO E 1 220 ? 21.957 29.577 13.877 1.00 16.30 220 PRO E N 1
ATOM 9675 C CA . PRO E 1 220 ? 20.900 30.233 14.647 1.00 16.07 220 PRO E CA 1
ATOM 9676 C C . PRO E 1 220 ? 21.472 31.616 15.011 1.00 15.09 220 PRO E C 1
ATOM 9677 O O . PRO E 1 220 ? 22.645 31.720 15.341 1.00 13.69 220 PRO E O 1
ATOM 9681 N N . LEU E 1 221 ? 20.598 32.620 15.089 1.00 14.42 221 LEU E N 1
ATOM 9682 C CA . LEU E 1 221 ? 21.039 34.029 15.254 1.00 15.00 221 LEU E CA 1
ATOM 9683 C C . LEU E 1 221 ? 21.940 34.185 16.488 1.00 14.25 221 LEU E C 1
ATOM 9684 O O . LEU E 1 221 ? 23.014 34.766 16.342 1.00 12.57 221 LEU E O 1
ATOM 9689 N N . LEU E 1 222 ? 21.602 33.554 17.607 1.00 13.71 222 LEU E N 1
ATOM 9690 C CA . LEU E 1 222 ? 22.485 33.704 18.792 1.00 14.85 222 LEU E CA 1
ATOM 9691 C C . LEU E 1 222 ? 23.881 33.141 18.510 1.00 14.89 222 LEU E C 1
ATOM 9692 O O . LEU E 1 222 ? 24.845 33.696 19.034 1.00 13.82 222 LEU E O 1
ATOM 9697 N N . SER E 1 223 ? 23.970 32.023 17.799 1.00 13.48 223 SER E N 1
ATOM 9698 C CA . SER E 1 223 ? 25.314 31.485 17.467 1.00 13.72 223 SER E CA 1
ATOM 9699 C C . SER E 1 223 ? 26.071 32.447 16.533 1.00 13.14 223 SER E C 1
ATOM 9700 O O . SER E 1 223 ? 27.262 32.625 16.734 1.00 12.99 223 SER E O 1
ATOM 9703 N N . GLY E 1 224 ? 25.393 33.034 15.549 1.00 12.41 224 GLY E N 1
ATOM 9704 C CA . GLY E 1 224 ? 26.042 34.012 14.655 1.00 12.72 224 GLY E CA 1
ATOM 9705 C C . GLY E 1 224 ? 26.492 35.243 15.431 1.00 12.24 224 GLY E C 1
ATOM 9706 O O . GLY E 1 224 ? 27.565 35.757 15.160 1.00 11.31 224 GLY E O 1
ATOM 9707 N N . LEU E 1 225 ? 25.662 35.701 16.367 1.00 11.79 225 LEU E N 1
ATOM 9708 C CA . LEU E 1 225 ? 26.003 36.874 17.214 1.00 12.32 225 LEU E CA 1
ATOM 9709 C C . LEU E 1 225 ? 27.237 36.541 18.074 1.00 12.20 225 LEU E C 1
ATOM 9710 O O . LEU E 1 225 ? 28.152 37.365 18.141 1.00 11.79 225 LEU E O 1
ATOM 9715 N N . ALA E 1 226 ? 27.290 35.328 18.628 1.00 11.90 226 ALA E N 1
ATOM 9716 C CA . ALA E 1 226 ? 28.445 34.901 19.454 1.00 12.52 226 ALA E CA 1
ATOM 9717 C C . ALA E 1 226 ? 29.709 34.926 18.589 1.00 12.70 226 ALA E C 1
ATOM 9718 O O . ALA E 1 226 ? 30.737 35.360 19.080 1.00 12.33 226 ALA E O 1
ATOM 9720 N N . LEU E 1 227 ? 29.596 34.469 17.346 1.00 12.34 227 LEU E N 1
ATOM 9721 C CA . LEU E 1 227 ? 30.728 34.492 16.391 1.00 13.80 227 LEU E CA 1
ATOM 9722 C C . LEU E 1 227 ? 31.185 35.938 16.119 1.00 13.80 227 LEU E C 1
ATOM 9723 O O . LEU E 1 227 ? 32.390 36.240 16.112 1.00 14.00 227 LEU E O 1
ATOM 9728 N N . GLU E 1 228 ? 30.228 36.834 15.903 1.00 13.78 228 GLU E N 1
ATOM 9729 C CA . GLU E 1 228 ? 30.525 38.239 15.682 1.00 13.96 228 GLU E CA 1
ATOM 9730 C C . GLU E 1 228 ? 31.335 38.822 16.860 1.00 14.79 228 GLU E C 1
ATOM 9731 O O . GLU E 1 228 ? 32.365 39.454 16.618 1.00 13.52 228 GLU E O 1
ATOM 9737 N N . SER E 1 229 ? 30.872 38.607 18.101 1.00 14.03 229 SER E N 1
ATOM 9738 C CA . SER E 1 229 ? 31.530 39.095 19.332 1.00 15.41 229 SER E CA 1
ATOM 9739 C C . SER E 1 229 ? 32.973 38.576 19.481 1.00 16.54 229 SER E C 1
ATOM 9740 O O . SER E 1 229 ? 33.879 39.373 19.756 1.00 16.06 229 SER E O 1
ATOM 9743 N N . VAL E 1 230 ? 33.197 37.268 19.298 1.00 15.29 230 VAL E N 1
ATOM 9744 C CA . VAL E 1 230 ? 34.501 36.708 19.513 1.00 17.21 230 VAL E CA 1
ATOM 9745 C C . VAL E 1 230 ? 35.437 37.248 18.423 1.00 16.74 230 VAL E C 1
ATOM 9746 O O . VAL E 1 230 ? 36.622 37.609 18.692 1.00 17.32 230 VAL E O 1
ATOM 9750 N N . GLY E 1 231 ? 34.907 37.388 17.205 1.00 15.17 231 GLY E N 1
ATOM 9751 C CA . GLY E 1 231 ? 35.697 37.913 16.126 1.00 16.30 231 GLY E CA 1
ATOM 9752 C C . GLY E 1 231 ? 36.052 39.384 16.306 1.00 17.66 231 GLY E C 1
ATOM 9753 O O . GLY E 1 231 ? 37.058 39.869 15.735 1.00 19.01 231 GLY E O 1
ATOM 9754 N N . TRP E 1 232 ? 35.238 40.097 17.084 1.00 17.86 232 TRP E N 1
ATOM 9755 C CA . TRP E 1 232 ? 35.440 41.508 17.350 1.00 20.88 232 TRP E CA 1
ATOM 9756 C C . TRP E 1 232 ? 36.693 41.662 18.229 1.00 21.66 232 TRP E C 1
ATOM 9757 O O . TRP E 1 232 ? 37.567 42.515 17.994 1.00 20.70 232 TRP E O 1
ATOM 9768 N N . GLY E 1 233 ? 36.811 40.751 19.190 1.00 19.99 233 GLY E N 1
ATOM 9769 C CA . GLY E 1 233 ? 38.011 40.570 19.962 1.00 18.89 233 GLY E CA 1
ATOM 9770 C C . GLY E 1 233 ? 39.240 40.436 19.098 1.00 18.26 233 GLY E C 1
ATOM 9771 O O . GLY E 1 233 ? 40.229 41.088 19.375 1.00 21.10 233 GLY E O 1
ATOM 9772 N N . VAL E 1 234 ? 39.186 39.604 18.047 1.00 18.10 234 VAL E N 1
ATOM 9773 C CA . VAL E 1 234 ? 40.351 39.404 17.174 1.00 17.41 234 VAL E CA 1
ATOM 9774 C C . VAL E 1 234 ? 40.664 40.680 16.378 1.00 19.75 234 VAL E C 1
ATOM 9775 O O . VAL E 1 234 ? 41.852 41.092 16.254 1.00 18.76 234 VAL E O 1
ATOM 9779 N N . VAL E 1 235 ? 39.630 41.306 15.810 1.00 20.58 235 VAL E N 1
ATOM 9780 C CA . VAL E 1 235 ? 39.871 42.531 14.984 1.00 21.85 235 VAL E CA 1
ATOM 9781 C C . VAL E 1 235 ? 40.455 43.649 15.866 1.00 24.03 235 VAL E C 1
ATOM 9782 O O . VAL E 1 235 ? 41.328 44.397 15.428 1.00 22.46 235 VAL E O 1
ATOM 9786 N N . PHE E 1 236 ? 40.028 43.694 17.128 1.00 23.73 236 PHE E N 1
ATOM 9787 C CA . PHE E 1 236 ? 40.462 44.704 18.060 1.00 29.08 236 PHE E CA 1
ATOM 9788 C C . PHE E 1 236 ? 41.968 44.619 18.343 1.00 32.33 236 PHE E C 1
ATOM 9789 O O . PHE E 1 236 ? 42.584 45.613 18.695 1.00 39.39 236 PHE E O 1
ATOM 9797 N N . SER E 1 237 ? 42.534 43.425 18.204 1.00 28.06 237 SER E N 1
ATOM 9798 C CA . SER E 1 237 ? 43.930 43.168 18.433 1.00 27.64 237 SER E CA 1
ATOM 9799 C C . SER E 1 237 ? 44.831 43.738 17.331 1.00 28.06 237 SER E C 1
ATOM 9800 O O . SER E 1 237 ? 46.036 43.684 17.485 1.00 27.80 237 SER E O 1
ATOM 9803 N N . THR E 1 238 ? 44.283 44.181 16.194 1.00 26.41 238 THR E N 1
ATOM 9804 C CA . THR E 1 238 ? 45.105 44.344 14.983 1.00 28.26 238 THR E CA 1
ATOM 9805 C C . THR E 1 238 ? 45.739 45.742 14.951 1.00 27.71 238 THR E C 1
ATOM 9806 O O . THR E 1 238 ? 45.219 46.688 15.560 1.00 24.30 238 THR E O 1
ATOM 9810 N N . GLU E 1 239 ? 46.843 45.831 14.207 1.00 28.85 239 GLU E N 1
ATOM 9811 C CA . GLU E 1 239 ? 47.545 47.087 13.919 1.00 33.91 239 GLU E CA 1
ATOM 9812 C C . GLU E 1 239 ? 46.618 48.026 13.121 1.00 33.32 239 GLU E C 1
ATOM 9813 O O . GLU E 1 239 ? 46.483 49.205 13.444 1.00 30.41 239 GLU E O 1
ATOM 9819 N N . ASP E 1 240 ? 45.931 47.484 12.106 1.00 30.85 240 ASP E N 1
ATOM 9820 C CA . ASP E 1 240 ? 44.999 48.273 11.309 1.00 29.99 240 ASP E CA 1
ATOM 9821 C C . ASP E 1 240 ? 43.924 48.883 12.220 1.00 26.24 240 ASP E C 1
ATOM 9822 O O . ASP E 1 240 ? 43.530 49.998 12.001 1.00 23.41 240 ASP E O 1
ATOM 9827 N N . LYS E 1 241 ? 43.465 48.170 13.267 1.00 25.33 241 LYS E N 1
ATOM 9828 C CA . LYS E 1 241 ? 42.509 48.788 14.207 1.00 24.77 241 LYS E CA 1
ATOM 9829 C C . LYS E 1 241 ? 43.175 50.000 14.905 1.00 26.98 241 LYS E C 1
ATOM 9830 O O . LYS E 1 241 ? 42.539 51.057 15.108 1.00 23.66 241 LYS E O 1
ATOM 9836 N N . LYS E 1 242 ? 44.442 49.836 15.315 1.00 27.81 242 LYS E N 1
ATOM 9837 C CA . LYS E 1 242 ? 45.169 50.909 16.011 1.00 32.80 242 LYS E CA 1
ATOM 9838 C C . LYS E 1 242 ? 45.283 52.110 15.065 1.00 30.55 242 LYS E C 1
ATOM 9839 O O . LYS E 1 242 ? 44.919 53.205 15.430 1.00 29.26 242 LYS E O 1
ATOM 9845 N N . GLU E 1 243 ? 45.774 51.853 13.851 1.00 31.20 243 GLU E N 1
ATOM 9846 C CA . GLU E 1 243 ? 45.871 52.857 12.804 1.00 34.67 243 GLU E CA 1
ATOM 9847 C C . GLU E 1 243 ? 44.521 53.564 12.647 1.00 34.07 243 GLU E C 1
ATOM 9848 O O . GLU E 1 243 ? 44.470 54.779 12.561 1.00 34.84 243 GLU E O 1
ATOM 9854 N N . GLY E 1 244 ? 43.440 52.777 12.601 1.00 33.28 244 GLY E N 1
ATOM 9855 C CA . GLY E 1 244 ? 42.106 53.257 12.312 1.00 32.09 244 GLY E CA 1
ATOM 9856 C C . GLY E 1 244 ? 41.555 54.155 13.401 1.00 33.47 244 GLY E C 1
ATOM 9857 O O . GLY E 1 244 ? 40.937 55.191 13.116 1.00 35.98 244 GLY E O 1
ATOM 9858 N N . VAL E 1 245 ? 41.755 53.743 14.651 1.00 31.38 245 VAL E N 1
ATOM 9859 C CA . VAL E 1 245 ? 41.306 54.480 15.805 1.00 34.57 245 VAL E CA 1
ATOM 9860 C C . VAL E 1 245 ? 42.134 55.766 15.945 1.00 38.05 245 VAL E C 1
ATOM 9861 O O . VAL E 1 245 ? 41.613 56.768 16.437 1.00 38.97 245 VAL E O 1
ATOM 9865 N N . SER E 1 246 ? 43.411 55.734 15.524 1.00 39.35 246 SER E N 1
ATOM 9866 C CA . SER E 1 246 ? 44.307 56.898 15.675 1.00 40.91 246 SER E CA 1
ATOM 9867 C C . SER E 1 246 ? 44.088 57.892 14.518 1.00 42.65 246 SER E C 1
ATOM 9868 O O . SER E 1 246 ? 44.125 59.100 14.735 1.00 42.21 246 SER E O 1
ATOM 9871 N N . ALA E 1 247 ? 43.854 57.388 13.298 1.00 43.45 247 ALA E N 1
ATOM 9872 C CA . ALA E 1 247 ? 43.473 58.245 12.145 1.00 42.21 247 ALA E CA 1
ATOM 9873 C C . ALA E 1 247 ? 42.215 59.068 12.475 1.00 42.70 247 ALA E C 1
ATOM 9874 O O . ALA E 1 247 ? 42.140 60.254 12.130 1.00 43.33 247 ALA E O 1
ATOM 9876 N N . PHE E 1 248 ? 41.240 58.454 13.156 1.00 39.07 248 PHE E N 1
ATOM 9877 C CA . PHE E 1 248 ? 39.982 59.126 13.507 1.00 41.48 248 PHE E CA 1
ATOM 9878 C C . PHE E 1 248 ? 40.203 60.281 14.488 1.00 43.91 248 PHE E C 1
ATOM 9879 O O . PHE E 1 248 ? 39.566 61.332 14.371 1.00 45.18 248 PHE E O 1
ATOM 9887 N N . LEU E 1 249 ? 41.041 60.037 15.499 1.00 45.31 249 LEU E N 1
ATOM 9888 C CA . LEU E 1 249 ? 41.264 60.981 16.589 1.00 44.99 249 LEU E CA 1
ATOM 9889 C C . LEU E 1 249 ? 42.156 62.144 16.121 1.00 49.31 249 LEU E C 1
ATOM 9890 O O . LEU E 1 249 ? 41.918 63.291 16.518 1.00 49.52 249 LEU E O 1
ATOM 9895 N N . GLU E 1 250 ? 43.125 61.824 15.243 1.00 50.35 250 GLU E N 1
ATOM 9896 C CA . GLU E 1 250 ? 44.074 62.739 14.580 1.00 49.15 250 GLU E CA 1
ATOM 9897 C C . GLU E 1 250 ? 43.507 63.352 13.284 1.00 53.01 250 GLU E C 1
ATOM 9898 O O . GLU E 1 250 ? 44.238 64.048 12.577 1.00 57.26 250 GLU E O 1
ATOM 9904 N N . LYS E 1 251 ? 42.247 63.041 12.939 1.00 55.19 251 LYS E N 1
ATOM 9905 C CA . LYS E 1 251 ? 41.498 63.631 11.816 1.00 53.23 251 LYS E CA 1
ATOM 9906 C C . LYS E 1 251 ? 42.317 63.567 10.518 1.00 53.29 251 LYS E C 1
ATOM 9907 O O . LYS E 1 251 ? 42.589 64.610 9.876 1.00 51.08 251 LYS E O 1
ATOM 9913 N N . ARG E 1 252 ? 42.682 62.337 10.138 1.00 45.65 252 ARG E N 1
ATOM 9914 C CA . ARG E 1 252 ? 43.391 62.034 8.903 1.00 45.44 252 ARG E CA 1
ATOM 9915 C C . ARG E 1 252 ? 42.772 60.766 8.290 1.00 47.73 252 ARG E C 1
ATOM 9916 O O . ARG E 1 252 ? 41.902 60.126 8.913 1.00 48.52 252 ARG E O 1
ATOM 9924 N N . GLU E 1 253 ? 43.216 60.415 7.073 1.00 44.34 253 GLU E N 1
ATOM 9925 C CA . GLU E 1 253 ? 42.809 59.164 6.430 1.00 45.75 253 GLU E CA 1
ATOM 9926 C C . GLU E 1 253 ? 43.754 58.049 6.877 1.00 46.69 253 GLU E C 1
ATOM 9927 O O . GLU E 1 253 ? 44.977 58.189 6.825 1.00 42.46 253 GLU E O 1
ATOM 9933 N N . PRO E 1 254 ? 43.209 56.904 7.353 1.00 42.14 254 PRO E N 1
ATOM 9934 C CA . PRO E 1 254 ? 44.048 55.795 7.790 1.00 41.96 254 PRO E CA 1
ATOM 9935 C C . PRO E 1 254 ? 44.697 55.155 6.562 1.00 43.02 254 PRO E C 1
ATOM 9936 O O . PRO E 1 254 ? 44.106 55.189 5.482 1.00 42.13 254 PRO E O 1
ATOM 9940 N N . THR E 1 255 ? 45.889 54.587 6.747 1.00 39.58 255 THR E N 1
ATOM 9941 C CA . THR E 1 255 ? 46.492 53.705 5.785 1.00 40.23 255 THR E CA 1
ATOM 9942 C C . THR E 1 255 ? 46.509 52.310 6.404 1.00 40.78 255 THR E C 1
ATOM 9943 O O . THR E 1 255 ? 47.272 52.045 7.346 1.00 36.91 255 THR E O 1
ATOM 9947 N N . PHE E 1 256 ? 45.627 51.446 5.904 1.00 36.99 256 PHE E N 1
ATOM 9948 C CA . PHE E 1 256 ? 45.459 50.133 6.463 1.00 35.81 256 PHE E CA 1
ATOM 9949 C C . PHE E 1 256 ? 46.425 49.183 5.756 1.00 42.19 256 PHE E C 1
ATOM 9950 O O . PHE E 1 256 ? 46.172 48.792 4.621 1.00 40.64 256 PHE E O 1
ATOM 9958 N N . LYS E 1 257 ? 47.537 48.863 6.433 1.00 48.11 257 LYS E N 1
ATOM 9959 C CA . LYS E 1 257 ? 48.596 48.027 5.896 1.00 52.08 257 LYS E CA 1
ATOM 9960 C C . LYS E 1 257 ? 48.580 46.708 6.675 1.00 54.88 257 LYS E C 1
ATOM 9961 O O . LYS E 1 257 ? 49.208 45.741 6.262 1.00 62.01 257 LYS E O 1
ATOM 9967 N N . MET F 1 1 ? 12.800 56.367 36.325 1.00 61.48 1 MET F N 1
ATOM 9968 C CA . MET F 1 1 ? 11.980 57.329 35.498 1.00 68.01 1 MET F CA 1
ATOM 9969 C C . MET F 1 1 ? 12.774 58.621 35.193 1.00 66.55 1 MET F C 1
ATOM 9970 O O . MET F 1 1 ? 12.324 59.435 34.383 1.00 73.97 1 MET F O 1
ATOM 9975 N N . GLU F 1 2 ? 13.981 58.776 35.765 1.00 57.40 2 GLU F N 1
ATOM 9976 C CA . GLU F 1 2 ? 14.813 59.975 35.618 1.00 54.92 2 GLU F CA 1
ATOM 9977 C C . GLU F 1 2 ? 16.247 59.546 35.266 1.00 47.07 2 GLU F C 1
ATOM 9978 O O . GLU F 1 2 ? 16.857 58.809 36.024 1.00 50.31 2 GLU F O 1
ATOM 9984 N N . PHE F 1 3 ? 16.776 60.005 34.120 1.00 37.27 3 PHE F N 1
ATOM 9985 C CA . PHE F 1 3 ? 18.036 59.467 33.540 1.00 34.90 3 PHE F CA 1
ATOM 9986 C C . PHE F 1 3 ? 18.943 60.605 33.060 1.00 34.04 3 PHE F C 1
ATOM 9987 O O . PHE F 1 3 ? 18.486 61.695 32.829 1.00 36.44 3 PHE F O 1
ATOM 9995 N N . GLU F 1 4 ? 20.218 60.293 32.832 1.00 32.83 4 GLU F N 1
ATOM 9996 C CA . GLU F 1 4 ? 21.228 61.258 32.401 1.00 35.32 4 GLU F CA 1
ATOM 9997 C C . GLU F 1 4 ? 21.293 61.372 30.874 1.00 34.99 4 GLU F C 1
ATOM 9998 O O . GLU F 1 4 ? 21.502 62.476 30.382 1.00 32.61 4 GLU F O 1
ATOM 10004 N N . THR F 1 5 ? 21.161 60.247 30.140 1.00 31.40 5 THR F N 1
ATOM 10005 C CA . THR F 1 5 ? 21.467 60.216 28.695 1.00 31.97 5 THR F CA 1
ATOM 10006 C C . THR F 1 5 ? 20.230 59.881 27.849 1.00 28.83 5 THR F C 1
ATOM 10007 O O . THR F 1 5 ? 20.326 59.880 26.643 1.00 29.12 5 THR F O 1
ATOM 10011 N N . ILE F 1 6 ? 19.101 59.582 28.483 1.00 27.68 6 ILE F N 1
ATOM 10012 C CA . ILE F 1 6 ? 17.874 59.311 27.775 1.00 32.15 6 ILE F CA 1
ATOM 10013 C C . ILE F 1 6 ? 16.738 60.050 28.488 1.00 34.12 6 ILE F C 1
ATOM 10014 O O . ILE F 1 6 ? 16.912 60.478 29.631 1.00 32.53 6 ILE F O 1
ATOM 10019 N N . GLU F 1 7 ? 15.612 60.209 27.774 1.00 35.37 7 GLU F N 1
ATOM 10020 C CA . GLU F 1 7 ? 14.347 60.712 28.294 1.00 35.78 7 GLU F CA 1
ATOM 10021 C C . GLU F 1 7 ? 13.247 59.687 28.039 1.00 34.66 7 GLU F C 1
ATOM 10022 O O . GLU F 1 7 ? 13.201 59.105 26.957 1.00 31.92 7 GLU F O 1
ATOM 10028 N N . THR F 1 8 ? 12.341 59.513 29.011 1.00 31.11 8 THR F N 1
ATOM 10029 C CA . THR F 1 8 ? 11.225 58.616 28.851 1.00 34.11 8 THR F CA 1
ATOM 10030 C C . THR F 1 8 ? 9.927 59.396 29.028 1.00 36.42 8 THR F C 1
ATOM 10031 O O . THR F 1 8 ? 9.877 60.349 29.781 1.00 37.34 8 THR F O 1
ATOM 10035 N N . LYS F 1 9 ? 8.923 59.034 28.238 1.00 35.80 9 LYS F N 1
ATOM 10036 C CA . LYS F 1 9 ? 7.580 59.644 28.380 1.00 38.12 9 LYS F CA 1
ATOM 10037 C C . LYS F 1 9 ? 6.533 58.540 28.245 1.00 36.31 9 LYS F C 1
ATOM 10038 O O . LYS F 1 9 ? 6.570 57.827 27.248 1.00 36.17 9 LYS F O 1
ATOM 10044 N N . LYS F 1 10 ? 5.619 58.443 29.203 1.00 35.23 10 LYS F N 1
ATOM 10045 C CA . LYS F 1 10 ? 4.513 57.469 29.127 1.00 34.43 10 LYS F CA 1
ATOM 10046 C C . LYS F 1 10 ? 3.283 58.270 28.707 1.00 41.14 10 LYS F C 1
ATOM 10047 O O . LYS F 1 10 ? 2.977 59.247 29.375 1.00 44.46 10 LYS F O 1
ATOM 10053 N N . GLU F 1 11 ? 2.662 57.884 27.598 1.00 39.48 11 GLU F N 1
ATOM 10054 C CA . GLU F 1 11 ? 1.473 58.563 27.042 1.00 38.14 11 GLU F CA 1
ATOM 10055 C C . GLU F 1 11 ? 0.389 57.494 26.919 1.00 38.33 11 GLU F C 1
ATOM 10056 O O . GLU F 1 11 ? 0.373 56.802 25.895 1.00 38.95 11 GLU F O 1
ATOM 10062 N N . GLY F 1 12 ? -0.518 57.392 27.884 1.00 34.58 12 GLY F N 1
ATOM 10063 C CA . GLY F 1 12 ? -1.486 56.293 27.775 1.00 34.50 12 GLY F CA 1
ATOM 10064 C C . GLY F 1 12 ? -0.721 54.980 27.767 1.00 35.95 12 GLY F C 1
ATOM 10065 O O . GLY F 1 12 ? 0.039 54.748 28.706 1.00 37.27 12 GLY F O 1
ATOM 10066 N N . ASN F 1 13 ? -0.894 54.173 26.719 1.00 34.61 13 ASN F N 1
ATOM 10067 C CA . ASN F 1 13 ? -0.229 52.846 26.620 1.00 32.21 13 ASN F CA 1
ATOM 10068 C C . ASN F 1 13 ? 1.008 52.917 25.722 1.00 31.86 13 ASN F C 1
ATOM 10069 O O . ASN F 1 13 ? 1.525 51.860 25.382 1.00 30.29 13 ASN F O 1
ATOM 10074 N N . LEU F 1 14 ? 1.443 54.124 25.375 1.00 27.45 14 LEU F N 1
ATOM 10075 C CA . LEU F 1 14 ? 2.643 54.324 24.529 1.00 30.02 14 LEU F CA 1
ATOM 10076 C C . LEU F 1 14 ? 3.813 54.735 25.425 1.00 31.83 14 LEU F C 1
ATOM 10077 O O . LEU F 1 14 ? 3.615 55.565 26.310 1.00 31.59 14 LEU F O 1
ATOM 10082 N N . PHE F 1 15 ? 4.975 54.123 25.222 1.00 27.28 15 PHE F N 1
ATOM 10083 C CA . PHE F 1 15 ? 6.167 54.481 26.020 1.00 26.99 15 PHE F CA 1
ATOM 10084 C C . PHE F 1 15 ? 7.223 54.993 25.050 1.00 27.62 15 PHE F C 1
ATOM 10085 O O . PHE F 1 15 ? 7.629 54.236 24.181 1.00 27.14 15 PHE F O 1
ATOM 10093 N N . TRP F 1 16 ? 7.665 56.230 25.242 1.00 24.31 16 TRP F N 1
ATOM 10094 C CA . TRP F 1 16 ? 8.643 56.840 24.315 1.00 24.09 16 TRP F CA 1
ATOM 10095 C C . TRP F 1 16 ? 10.011 56.942 24.985 1.00 25.72 16 TRP F C 1
ATOM 10096 O O . TRP F 1 16 ? 10.098 57.563 26.037 1.00 30.54 16 TRP F O 1
ATOM 10107 N N . ILE F 1 17 ? 11.024 56.353 24.359 1.00 24.16 17 ILE F N 1
ATOM 10108 C CA . ILE F 1 17 ? 12.410 56.441 24.881 1.00 23.83 17 ILE F CA 1
ATOM 10109 C C . ILE F 1 17 ? 13.195 57.294 23.886 1.00 28.54 17 ILE F C 1
ATOM 10110 O O . ILE F 1 17 ? 13.347 56.865 22.743 1.00 28.77 17 ILE F O 1
ATOM 10115 N N . THR F 1 18 ? 13.696 58.444 24.330 1.00 25.47 18 THR F N 1
ATOM 10116 C CA . THR F 1 18 ? 14.456 59.323 23.416 1.00 26.69 18 THR F CA 1
ATOM 10117 C C . THR F 1 18 ? 15.929 59.319 23.821 1.00 27.64 18 THR F C 1
ATOM 10118 O O . THR F 1 18 ? 16.239 59.689 24.946 1.00 29.49 18 THR F O 1
ATOM 10122 N N . LEU F 1 19 ? 16.804 58.922 22.909 1.00 26.37 19 LEU F N 1
ATOM 10123 C CA . LEU F 1 19 ? 18.242 58.990 23.230 1.00 29.40 19 LEU F CA 1
ATOM 10124 C C . LEU F 1 19 ? 18.542 60.477 23.422 1.00 31.14 19 LEU F C 1
ATOM 10125 O O . LEU F 1 19 ? 18.146 61.261 22.557 1.00 31.33 19 LEU F O 1
ATOM 10130 N N . ASN F 1 20 ? 19.313 60.821 24.448 1.00 32.43 20 ASN F N 1
ATOM 10131 C CA . ASN F 1 20 ? 19.515 62.262 24.738 1.00 31.75 20 ASN F CA 1
ATOM 10132 C C . ASN F 1 20 ? 20.987 62.633 24.928 1.00 33.78 20 ASN F C 1
ATOM 10133 O O . ASN F 1 20 ? 21.353 63.034 26.027 1.00 33.10 20 ASN F O 1
ATOM 10138 N N . ARG F 1 21 ? 21.774 62.558 23.854 1.00 30.61 21 ARG F N 1
ATOM 10139 C CA . ARG F 1 21 ? 23.165 63.067 23.843 1.00 33.87 21 ARG F CA 1
ATOM 10140 C C . ARG F 1 21 ? 23.339 63.764 22.495 1.00 34.07 21 ARG F C 1
ATOM 10141 O O . ARG F 1 21 ? 24.308 63.472 21.818 1.00 35.35 21 ARG F O 1
ATOM 10149 N N . PRO F 1 22 ? 22.496 64.762 22.142 1.00 37.60 22 PRO F N 1
ATOM 10150 C CA . PRO F 1 22 ? 22.507 65.391 20.817 1.00 40.11 22 PRO F CA 1
ATOM 10151 C C . PRO F 1 22 ? 23.834 66.053 20.430 1.00 42.87 22 PRO F C 1
ATOM 10152 O O . PRO F 1 22 ? 24.134 66.090 19.267 1.00 41.86 22 PRO F O 1
ATOM 10156 N N . ASP F 1 23 ? 24.593 66.536 21.419 1.00 45.48 23 ASP F N 1
ATOM 10157 C CA . ASP F 1 23 ? 25.927 67.147 21.199 1.00 48.54 23 ASP F CA 1
ATOM 10158 C C . ASP F 1 23 ? 26.919 66.115 20.639 1.00 49.20 23 ASP F C 1
ATOM 10159 O O . ASP F 1 23 ? 27.891 66.554 20.020 1.00 50.46 23 ASP F O 1
ATOM 10164 N N . LYS F 1 24 ? 26.759 64.831 20.982 1.00 46.11 24 LYS F N 1
ATOM 10165 C CA . LYS F 1 24 ? 27.596 63.706 20.481 1.00 42.81 24 LYS F CA 1
ATOM 10166 C C . LYS F 1 24 ? 26.785 62.885 19.464 1.00 41.34 24 LYS F C 1
ATOM 10167 O O . LYS F 1 24 ? 27.156 61.733 19.215 1.00 42.89 24 LYS F O 1
ATOM 10173 N N . LEU F 1 25 ? 25.693 63.451 18.942 1.00 32.78 25 LEU F N 1
ATOM 10174 C CA . LEU F 1 25 ? 24.781 62.803 17.958 1.00 30.95 25 LEU F CA 1
ATOM 10175 C C . LEU F 1 25 ? 24.184 61.506 18.530 1.00 28.87 25 LEU F C 1
ATOM 10176 O O . LEU F 1 25 ? 24.017 60.553 17.766 1.00 28.32 25 LEU F O 1
ATOM 10181 N N . ASN F 1 26 ? 23.885 61.508 19.830 1.00 27.85 26 ASN F N 1
ATOM 10182 C CA . ASN F 1 26 ? 23.266 60.382 20.574 1.00 30.09 26 ASN F CA 1
ATOM 10183 C C . ASN F 1 26 ? 24.155 59.135 20.538 1.00 29.37 26 ASN F C 1
ATOM 10184 O O . ASN F 1 26 ? 23.601 58.045 20.584 1.00 30.85 26 ASN F O 1
ATOM 10189 N N . ALA F 1 27 ? 25.477 59.305 20.499 1.00 30.77 27 ALA F N 1
ATOM 10190 C CA . ALA F 1 27 ? 26.424 58.168 20.425 1.00 29.96 27 ALA F CA 1
ATOM 10191 C C . ALA F 1 27 ? 26.236 57.268 21.642 1.00 29.44 27 ALA F C 1
ATOM 10192 O O . ALA F 1 27 ? 26.024 57.779 22.735 1.00 27.87 27 ALA F O 1
ATOM 10194 N N . LEU F 1 28 ? 26.330 55.958 21.431 1.00 30.24 28 LEU F N 1
ATOM 10195 C CA . LEU F 1 28 ? 26.109 55.018 22.550 1.00 29.62 28 LEU F CA 1
ATOM 10196 C C . LEU F 1 28 ? 27.369 54.932 23.402 1.00 32.90 28 LEU F C 1
ATOM 10197 O O . LEU F 1 28 ? 28.438 54.640 22.868 1.00 38.00 28 LEU F O 1
ATOM 10202 N N . ASN F 1 29 ? 27.212 55.144 24.695 1.00 31.93 29 ASN F N 1
ATOM 10203 C CA . ASN F 1 29 ? 28.319 54.934 25.605 1.00 33.70 29 ASN F CA 1
ATOM 10204 C C . ASN F 1 29 ? 27.799 54.075 26.751 1.00 29.63 29 ASN F C 1
ATOM 10205 O O . ASN F 1 29 ? 26.590 53.723 26.807 1.00 27.29 29 ASN F O 1
ATOM 10210 N N . ALA F 1 30 ? 28.724 53.736 27.650 1.00 28.84 30 ALA F N 1
ATOM 10211 C CA . ALA F 1 30 ? 28.476 52.770 28.673 1.00 25.71 30 ALA F CA 1
ATOM 10212 C C . ALA F 1 30 ? 27.231 53.187 29.451 1.00 26.90 30 ALA F C 1
ATOM 10213 O O . ALA F 1 30 ? 26.380 52.356 29.800 1.00 27.09 30 ALA F O 1
ATOM 10215 N N . LYS F 1 31 ? 27.120 54.491 29.715 1.00 27.55 31 LYS F N 1
ATOM 10216 C CA . LYS F 1 31 ? 26.034 55.019 30.563 1.00 28.97 31 LYS F CA 1
ATOM 10217 C C . LYS F 1 31 ? 24.686 54.906 29.834 1.00 25.82 31 LYS F C 1
ATOM 10218 O O . LYS F 1 31 ? 23.660 54.562 30.433 1.00 26.04 31 LYS F O 1
ATOM 10224 N N . LEU F 1 32 ? 24.682 55.205 28.535 1.00 27.13 32 LEU F N 1
ATOM 10225 C CA . LEU F 1 32 ? 23.416 55.221 27.744 1.00 25.84 32 LEU F CA 1
ATOM 10226 C C . LEU F 1 32 ? 22.859 53.788 27.612 1.00 25.26 32 LEU F C 1
ATOM 10227 O O . LEU F 1 32 ? 21.646 53.537 27.808 1.00 25.72 32 LEU F O 1
ATOM 10232 N N . LEU F 1 33 ? 23.745 52.826 27.326 1.00 25.84 33 LEU F N 1
ATOM 10233 C CA . LEU F 1 33 ? 23.309 51.414 27.219 1.00 26.23 33 LEU F CA 1
ATOM 10234 C C . LEU F 1 33 ? 22.709 50.949 28.535 1.00 26.71 33 LEU F C 1
ATOM 10235 O O . LEU F 1 33 ? 21.660 50.306 28.528 1.00 28.68 33 LEU F O 1
ATOM 10240 N N . GLU F 1 34 ? 23.337 51.328 29.657 1.00 29.50 34 GLU F N 1
ATOM 10241 C CA . GLU F 1 34 ? 22.850 50.889 30.974 1.00 31.64 34 GLU F CA 1
ATOM 10242 C C . GLU F 1 34 ? 21.454 51.464 31.208 1.00 28.93 34 GLU F C 1
ATOM 10243 O O . GLU F 1 34 ? 20.572 50.774 31.657 1.00 25.80 34 GLU F O 1
ATOM 10249 N N . GLU F 1 35 ? 21.252 52.742 30.871 1.00 30.17 35 GLU F N 1
ATOM 10250 C CA . GLU F 1 35 ? 19.931 53.391 31.104 1.00 27.81 35 GLU F CA 1
ATOM 10251 C C . GLU F 1 35 ? 18.871 52.840 30.141 1.00 24.79 35 GLU F C 1
ATOM 10252 O O . GLU F 1 35 ? 17.720 52.569 30.537 1.00 23.39 35 GLU F O 1
ATOM 10258 N N . LEU F 1 36 ? 19.246 52.684 28.873 1.00 23.19 36 LEU F N 1
ATOM 10259 C CA . LEU F 1 36 ? 18.290 52.141 27.879 1.00 25.93 36 LEU F CA 1
ATOM 10260 C C . LEU F 1 36 ? 17.751 50.796 28.380 1.00 25.99 36 LEU F C 1
ATOM 10261 O O . LEU F 1 36 ? 16.567 50.535 28.388 1.00 26.82 36 LEU F O 1
ATOM 10266 N N . ASP F 1 37 ? 18.664 49.970 28.887 1.00 29.43 37 ASP F N 1
ATOM 10267 C CA . ASP F 1 37 ? 18.341 48.668 29.408 1.00 32.28 37 ASP F CA 1
ATOM 10268 C C . ASP F 1 37 ? 17.310 48.787 30.544 1.00 30.66 37 ASP F C 1
ATOM 10269 O O . ASP F 1 37 ? 16.287 48.081 30.545 1.00 29.19 37 ASP F O 1
ATOM 10274 N N . ARG F 1 38 ? 17.575 49.679 31.511 1.00 32.18 38 ARG F N 1
ATOM 10275 C CA . ARG F 1 38 ? 16.646 49.890 32.638 1.00 30.58 38 ARG F CA 1
ATOM 10276 C C . ARG F 1 38 ? 15.277 50.348 32.119 1.00 25.60 38 ARG F C 1
ATOM 10277 O O . ARG F 1 38 ? 14.233 49.882 32.586 1.00 25.72 38 ARG F O 1
ATOM 10285 N N . ALA F 1 39 ? 15.278 51.301 31.180 1.00 26.19 39 ALA F N 1
ATOM 10286 C CA . ALA F 1 39 ? 14.023 51.912 30.648 1.00 25.79 39 ALA F CA 1
ATOM 10287 C C . ALA F 1 39 ? 13.142 50.854 29.962 1.00 26.07 39 ALA F C 1
ATOM 10288 O O . ALA F 1 39 ? 11.928 50.829 30.087 1.00 21.87 39 ALA F O 1
ATOM 10290 N N . VAL F 1 40 ? 13.787 49.958 29.221 1.00 26.54 40 VAL F N 1
ATOM 10291 C CA . VAL F 1 40 ? 13.073 48.924 28.502 1.00 27.30 40 VAL F CA 1
ATOM 10292 C C . VAL F 1 40 ? 12.463 47.927 29.489 1.00 25.98 40 VAL F C 1
ATOM 10293 O O . VAL F 1 40 ? 11.328 47.497 29.307 1.00 28.12 40 VAL F O 1
ATOM 10297 N N . SER F 1 41 ? 13.212 47.572 30.537 1.00 28.28 41 SER F N 1
ATOM 10298 C CA . SER F 1 41 ? 12.714 46.625 31.561 1.00 30.72 41 SER F CA 1
ATOM 10299 C C . SER F 1 41 ? 11.493 47.193 32.283 1.00 28.85 41 SER F C 1
ATOM 10300 O O . SER F 1 41 ? 10.520 46.478 32.497 1.00 29.18 41 SER F O 1
ATOM 10303 N N . GLN F 1 42 ? 11.555 48.484 32.629 1.00 32.65 42 GLN F N 1
ATOM 10304 C CA . GLN F 1 42 ? 10.440 49.175 33.276 1.00 35.10 42 GLN F CA 1
ATOM 10305 C C . GLN F 1 42 ? 9.218 49.105 32.352 1.00 31.13 42 GLN F C 1
ATOM 10306 O O . GLN F 1 42 ? 8.151 48.647 32.749 1.00 30.16 42 GLN F O 1
ATOM 10312 N N . ALA F 1 43 ? 9.386 49.569 31.109 1.00 31.64 43 ALA F N 1
ATOM 10313 C CA . ALA F 1 43 ? 8.288 49.537 30.103 1.00 31.81 43 ALA F CA 1
ATOM 10314 C C . ALA F 1 43 ? 7.721 48.116 29.996 1.00 30.99 43 ALA F C 1
ATOM 10315 O O . ALA F 1 43 ? 6.513 47.906 30.075 1.00 29.59 43 ALA F O 1
ATOM 10317 N N . GLU F 1 44 ? 8.596 47.113 29.879 1.00 31.55 44 GLU F N 1
ATOM 10318 C CA . GLU F 1 44 ? 8.084 45.765 29.731 1.00 35.22 44 GLU F CA 1
ATOM 10319 C C . GLU F 1 44 ? 7.307 45.340 30.985 1.00 33.93 44 GLU F C 1
ATOM 10320 O O . GLU F 1 44 ? 6.313 44.615 30.900 1.00 29.84 44 GLU F O 1
ATOM 10326 N N . SER F 1 45 ? 7.769 45.819 32.144 1.00 37.76 45 SER F N 1
ATOM 10327 C CA . SER F 1 45 ? 7.189 45.497 33.444 1.00 42.33 45 SER F CA 1
ATOM 10328 C C . SER F 1 45 ? 5.855 46.239 33.681 1.00 40.97 45 SER F C 1
ATOM 10329 O O . SER F 1 45 ? 4.942 45.699 34.300 1.00 35.75 45 SER F O 1
ATOM 10332 N N . ASP F 1 46 ? 5.729 47.473 33.178 1.00 39.26 46 ASP F N 1
ATOM 10333 C CA . ASP F 1 46 ? 4.510 48.273 33.359 1.00 36.09 46 ASP F CA 1
ATOM 10334 C C . ASP F 1 46 ? 3.344 47.711 32.537 1.00 34.72 46 ASP F C 1
ATOM 10335 O O . ASP F 1 46 ? 3.306 47.882 31.319 1.00 34.17 46 ASP F O 1
ATOM 10340 N N . PRO F 1 47 ? 2.288 47.145 33.167 1.00 36.05 47 PRO F N 1
ATOM 10341 C CA . PRO F 1 47 ? 1.143 46.584 32.440 1.00 36.42 47 PRO F CA 1
ATOM 10342 C C . PRO F 1 47 ? 0.257 47.588 31.687 1.00 38.25 47 PRO F C 1
ATOM 10343 O O . PRO F 1 47 ? -0.564 47.194 30.874 1.00 41.61 47 PRO F O 1
ATOM 10347 N N . GLU F 1 48 ? 0.398 48.880 31.967 1.00 38.57 48 GLU F N 1
ATOM 10348 C CA . GLU F 1 48 ? -0.333 49.869 31.193 1.00 38.00 48 GLU F CA 1
ATOM 10349 C C . GLU F 1 48 ? 0.340 50.084 29.833 1.00 33.21 48 GLU F C 1
ATOM 10350 O O . GLU F 1 48 ? -0.294 50.557 28.901 1.00 31.65 48 GLU F O 1
ATOM 10356 N N . ILE F 1 49 ? 1.638 49.781 29.739 1.00 29.38 49 ILE F N 1
ATOM 10357 C CA . ILE F 1 49 ? 2.393 50.009 28.506 1.00 29.44 49 ILE F CA 1
ATOM 10358 C C . ILE F 1 49 ? 2.159 48.840 27.546 1.00 27.59 49 ILE F C 1
ATOM 10359 O O . ILE F 1 49 ? 2.332 47.682 27.925 1.00 26.13 49 ILE F O 1
ATOM 10364 N N . ARG F 1 50 ? 1.825 49.176 26.293 1.00 28.58 50 ARG F N 1
ATOM 10365 C CA . ARG F 1 50 ? 1.521 48.195 25.241 1.00 26.52 50 ARG F CA 1
ATOM 10366 C C . ARG F 1 50 ? 2.501 48.296 24.061 1.00 25.97 50 ARG F C 1
ATOM 10367 O O . ARG F 1 50 ? 2.703 47.282 23.397 1.00 24.60 50 ARG F O 1
ATOM 10375 N N . VAL F 1 51 ? 3.094 49.472 23.805 1.00 23.88 51 VAL F N 1
ATOM 10376 C CA . VAL F 1 51 ? 4.015 49.681 22.665 1.00 22.68 51 VAL F CA 1
ATOM 10377 C C . VAL F 1 51 ? 5.158 50.591 23.107 1.00 24.04 51 VAL F C 1
ATOM 10378 O O . VAL F 1 51 ? 4.931 51.622 23.746 1.00 25.03 51 VAL F O 1
ATOM 10382 N N . ILE F 1 52 ? 6.386 50.232 22.735 1.00 21.06 52 ILE F N 1
ATOM 10383 C CA . ILE F 1 52 ? 7.528 51.031 23.058 1.00 22.15 52 ILE F CA 1
ATOM 10384 C C . ILE F 1 52 ? 8.062 51.625 21.756 1.00 23.30 52 ILE F C 1
ATOM 10385 O O . ILE F 1 52 ? 8.090 50.898 20.756 1.00 22.64 52 ILE F O 1
ATOM 10390 N N . ILE F 1 53 ? 8.458 52.913 21.776 1.00 20.71 53 ILE F N 1
ATOM 10391 C CA . ILE F 1 53 ? 9.033 53.625 20.637 1.00 21.45 53 ILE F CA 1
ATOM 10392 C C . ILE F 1 53 ? 10.376 54.201 21.073 1.00 22.48 53 ILE F C 1
ATOM 10393 O O . ILE F 1 53 ? 10.458 54.836 22.128 1.00 22.39 53 ILE F O 1
ATOM 10398 N N . ILE F 1 54 ? 11.410 54.001 20.253 1.00 20.42 54 ILE F N 1
ATOM 10399 C CA . ILE F 1 54 ? 12.732 54.501 20.518 1.00 23.15 54 ILE F CA 1
ATOM 10400 C C . ILE F 1 54 ? 13.077 55.462 19.374 1.00 23.63 54 ILE F C 1
ATOM 10401 O O . ILE F 1 54 ? 12.900 55.141 18.183 1.00 21.08 54 ILE F O 1
ATOM 10406 N N . THR F 1 55 ? 13.596 56.631 19.737 1.00 21.85 55 THR F N 1
ATOM 10407 C CA . THR F 1 55 ? 13.950 57.687 18.771 1.00 24.03 55 THR F CA 1
ATOM 10408 C C . THR F 1 55 ? 15.096 58.519 19.341 1.00 24.16 55 THR F C 1
ATOM 10409 O O . THR F 1 55 ? 15.442 58.318 20.499 1.00 24.99 55 THR F O 1
ATOM 10413 N N . GLY F 1 56 ? 15.639 59.430 18.533 1.00 24.06 56 GLY F N 1
ATOM 10414 C CA . GLY F 1 56 ? 16.780 60.244 18.977 1.00 27.30 56 GLY F CA 1
ATOM 10415 C C . GLY F 1 56 ? 16.433 61.715 19.137 1.00 31.35 56 GLY F C 1
ATOM 10416 O O . GLY F 1 56 ? 15.414 62.156 18.598 1.00 29.72 56 GLY F O 1
ATOM 10417 N N . LYS F 1 57 ? 17.215 62.421 19.946 1.00 31.18 57 LYS F N 1
ATOM 10418 C CA . LYS F 1 57 ? 17.003 63.876 20.104 1.00 30.34 57 LYS F CA 1
ATOM 10419 C C . LYS F 1 57 ? 17.920 64.585 19.115 1.00 28.30 57 LYS F C 1
ATOM 10420 O O . LYS F 1 57 ? 19.072 64.194 19.013 1.00 30.61 57 LYS F O 1
ATOM 10426 N N . GLY F 1 58 ? 17.403 65.585 18.406 1.00 31.35 58 GLY F N 1
ATOM 10427 C CA . GLY F 1 58 ? 18.268 66.354 17.499 1.00 31.21 58 GLY F CA 1
ATOM 10428 C C . GLY F 1 58 ? 18.325 65.823 16.087 1.00 30.27 58 GLY F C 1
ATOM 10429 O O . GLY F 1 58 ? 17.325 65.320 15.596 1.00 29.43 58 GLY F O 1
ATOM 10430 N N . LYS F 1 59 ? 19.446 66.093 15.434 1.00 32.69 59 LYS F N 1
ATOM 10431 C CA . LYS F 1 59 ? 19.712 65.703 14.031 1.00 38.42 59 LYS F CA 1
ATOM 10432 C C . LYS F 1 59 ? 19.806 64.182 13.860 1.00 35.99 59 LYS F C 1
ATOM 10433 O O . LYS F 1 59 ? 19.500 63.705 12.763 1.00 36.84 59 LYS F O 1
ATOM 10439 N N . ALA F 1 60 ? 20.239 63.463 14.892 1.00 35.39 60 ALA F N 1
ATOM 10440 C CA . ALA F 1 60 ? 20.506 62.020 14.709 1.00 32.54 60 ALA F CA 1
ATOM 10441 C C . ALA F 1 60 ? 19.591 61.117 15.535 1.00 29.30 60 ALA F C 1
ATOM 10442 O O . ALA F 1 60 ? 18.975 61.604 16.482 1.00 25.68 60 ALA F O 1
ATOM 10444 N N . PHE F 1 61 ? 19.339 59.915 15.011 1.00 27.55 61 PHE F N 1
ATOM 10445 C CA . PHE F 1 61 ? 18.647 58.885 15.822 1.00 25.08 61 PHE F CA 1
ATOM 10446 C C . PHE F 1 61 ? 19.719 58.396 16.797 1.00 23.53 61 PHE F C 1
ATOM 10447 O O . PHE F 1 61 ? 19.570 58.505 17.997 1.00 22.06 61 PHE F O 1
ATOM 10455 N N . CYS F 1 62 ? 20.835 57.967 16.212 1.00 22.81 62 CYS F N 1
ATOM 10456 C CA . CYS F 1 62 ? 22.049 57.528 16.939 1.00 24.07 62 CYS F CA 1
ATOM 10457 C C . CYS F 1 62 ? 23.178 57.438 15.909 1.00 26.62 62 CYS F C 1
ATOM 10458 O O . CYS F 1 62 ? 23.050 56.617 15.008 1.00 24.44 62 CYS F O 1
ATOM 10461 N N . ALA F 1 63 ? 24.253 58.206 16.078 1.00 28.27 63 ALA F N 1
ATOM 10462 C CA . ALA F 1 63 ? 25.305 58.286 15.040 1.00 33.06 63 ALA F CA 1
ATOM 10463 C C . ALA F 1 63 ? 26.509 57.390 15.321 1.00 35.79 63 ALA F C 1
ATOM 10464 O O . ALA F 1 63 ? 27.498 57.514 14.591 1.00 38.38 63 ALA F O 1
ATOM 10466 N N . GLY F 1 64 ? 26.442 56.534 16.329 1.00 35.77 64 GLY F N 1
ATOM 10467 C CA . GLY F 1 64 ? 27.591 55.646 16.554 1.00 40.70 64 GLY F CA 1
ATOM 10468 C C . GLY F 1 64 ? 27.791 55.330 18.017 1.00 43.18 64 GLY F C 1
ATOM 10469 O O . GLY F 1 64 ? 26.836 55.477 18.781 1.00 41.31 64 GLY F O 1
ATOM 10470 N N . ALA F 1 65 ? 29.003 54.901 18.372 1.00 47.98 65 ALA F N 1
ATOM 10471 C CA . ALA F 1 65 ? 29.324 54.569 19.775 1.00 49.16 65 ALA F CA 1
ATOM 10472 C C . ALA F 1 65 ? 30.639 55.241 20.168 1.00 51.29 65 ALA F C 1
ATOM 10473 O O . ALA F 1 65 ? 31.445 55.514 19.278 1.00 55.76 65 ALA F O 1
ATOM 10475 N N . ASP F 1 66 ? 30.792 55.554 21.453 1.00 53.11 66 ASP F N 1
ATOM 10476 C CA . ASP F 1 66 ? 32.011 56.214 21.985 1.00 55.11 66 ASP F CA 1
ATOM 10477 C C . ASP F 1 66 ? 33.238 55.321 21.791 1.00 49.19 66 ASP F C 1
ATOM 10478 O O . ASP F 1 66 ? 33.162 54.143 22.098 1.00 45.10 66 ASP F O 1
ATOM 10483 N N . ILE F 1 67 ? 34.356 55.925 21.404 1.00 49.93 67 ILE F N 1
ATOM 10484 C CA . ILE F 1 67 ? 35.594 55.208 21.167 1.00 57.02 67 ILE F CA 1
ATOM 10485 C C . ILE F 1 67 ? 36.509 55.313 22.399 1.00 58.99 67 ILE F C 1
ATOM 10486 O O . ILE F 1 67 ? 37.667 54.941 22.306 1.00 61.38 67 ILE F O 1
ATOM 10491 N N . THR F 1 68 ? 36.004 55.778 23.553 1.00 60.83 68 THR F N 1
ATOM 10492 C CA . THR F 1 68 ? 36.898 56.247 24.650 1.00 64.19 68 THR F CA 1
ATOM 10493 C C . THR F 1 68 ? 37.534 55.086 25.444 1.00 64.53 68 THR F C 1
ATOM 10494 O O . THR F 1 68 ? 38.507 55.317 26.158 1.00 66.48 68 THR F O 1
ATOM 10498 N N . GLN F 1 69 ? 37.034 53.846 25.325 1.00 65.93 69 GLN F N 1
ATOM 10499 C CA . GLN F 1 69 ? 37.676 52.700 26.027 1.00 64.36 69 GLN F CA 1
ATOM 10500 C C . GLN F 1 69 ? 38.697 52.000 25.114 1.00 58.32 69 GLN F C 1
ATOM 10501 O O . GLN F 1 69 ? 39.566 51.267 25.611 1.00 55.44 69 GLN F O 1
ATOM 10507 N N . PHE F 1 70 ? 38.619 52.249 23.799 1.00 52.81 70 PHE F N 1
ATOM 10508 C CA . PHE F 1 70 ? 39.245 51.387 22.793 1.00 52.13 70 PHE F CA 1
ATOM 10509 C C . PHE F 1 70 ? 40.772 51.316 22.948 1.00 57.50 70 PHE F C 1
ATOM 10510 O O . PHE F 1 70 ? 41.393 50.430 22.347 1.00 58.81 70 PHE F O 1
ATOM 10518 N N . ASN F 1 71 ? 41.357 52.227 23.739 1.00 58.90 71 ASN F N 1
ATOM 10519 C CA . ASN F 1 71 ? 42.789 52.237 24.043 1.00 62.45 71 ASN F CA 1
ATOM 10520 C C . ASN F 1 71 ? 43.100 51.351 25.257 1.00 62.39 71 ASN F C 1
ATOM 10521 O O . ASN F 1 71 ? 44.223 50.873 25.376 1.00 72.01 71 ASN F O 1
ATOM 10526 N N . GLN F 1 72 ? 42.133 51.157 26.164 1.00 63.43 72 GLN F N 1
ATOM 10527 C CA . GLN F 1 72 ? 42.373 50.393 27.409 1.00 63.55 72 GLN F CA 1
ATOM 10528 C C . GLN F 1 72 ? 41.636 49.044 27.398 1.00 55.48 72 GLN F C 1
ATOM 10529 O O . GLN F 1 72 ? 41.463 48.446 28.457 1.00 59.16 72 GLN F O 1
ATOM 10535 N N . LEU F 1 73 ? 41.231 48.561 26.214 1.00 46.69 73 LEU F N 1
ATOM 10536 C CA . LEU F 1 73 ? 40.607 47.236 26.078 1.00 40.35 73 LEU F CA 1
ATOM 10537 C C . LEU F 1 73 ? 41.622 46.267 25.460 1.00 32.81 73 LEU F C 1
ATOM 10538 O O . LEU F 1 73 ? 42.078 46.487 24.348 1.00 32.55 73 LEU F O 1
ATOM 10543 N N . THR F 1 74 ? 41.928 45.195 26.202 1.00 28.24 74 THR F N 1
ATOM 10544 C CA . THR F 1 74 ? 42.566 43.996 25.691 1.00 28.18 74 THR F CA 1
ATOM 10545 C C . THR F 1 74 ? 41.634 43.301 24.695 1.00 24.08 74 THR F C 1
ATOM 10546 O O . THR F 1 74 ? 40.439 43.542 24.685 1.00 21.83 74 THR F O 1
ATOM 10550 N N . PRO F 1 75 ? 42.149 42.426 23.816 1.00 22.27 75 PRO F N 1
ATOM 10551 C CA . PRO F 1 75 ? 41.285 41.629 22.941 1.00 22.13 75 PRO F CA 1
ATOM 10552 C C . PRO F 1 75 ? 40.177 40.870 23.697 1.00 23.03 75 PRO F C 1
ATOM 10553 O O . PRO F 1 75 ? 38.984 40.934 23.290 1.00 21.18 75 PRO F O 1
ATOM 10557 N N . ALA F 1 76 ? 40.508 40.287 24.854 1.00 21.39 76 ALA F N 1
ATOM 10558 C CA . ALA F 1 76 ? 39.521 39.532 25.621 1.00 19.79 76 ALA F CA 1
ATOM 10559 C C . ALA F 1 76 ? 38.466 40.474 26.213 1.00 21.10 76 ALA F C 1
ATOM 10560 O O . ALA F 1 76 ? 37.278 40.149 26.227 1.00 19.81 76 ALA F O 1
ATOM 10562 N N . GLU F 1 77 ? 38.875 41.660 26.686 1.00 22.09 77 GLU F N 1
ATOM 10563 C CA . GLU F 1 77 ? 37.899 42.649 27.158 1.00 22.33 77 GLU F CA 1
ATOM 10564 C C . GLU F 1 77 ? 37.030 43.174 25.990 1.00 20.06 77 GLU F C 1
ATOM 10565 O O . GLU F 1 77 ? 35.857 43.509 26.184 1.00 19.21 77 GLU F O 1
ATOM 10571 N N . ALA F 1 78 ? 37.598 43.277 24.791 1.00 17.52 78 ALA F N 1
ATOM 10572 C CA . ALA F 1 78 ? 36.863 43.740 23.594 1.00 17.56 78 ALA F CA 1
ATOM 10573 C C . ALA F 1 78 ? 35.757 42.724 23.235 1.00 17.01 78 ALA F C 1
ATOM 10574 O O . ALA F 1 78 ? 34.607 43.115 22.959 1.00 16.04 78 ALA F O 1
ATOM 10576 N N . TRP F 1 79 ? 36.093 41.423 23.282 1.00 17.48 79 TRP F N 1
ATOM 10577 C CA . TRP F 1 79 ? 35.073 40.316 23.174 1.00 17.16 79 TRP F CA 1
ATOM 10578 C C . TRP F 1 79 ? 33.934 40.546 24.164 1.00 17.61 79 TRP F C 1
ATOM 10579 O O . TRP F 1 79 ? 32.764 40.583 23.760 1.00 16.96 79 TRP F O 1
ATOM 10590 N N . LYS F 1 80 ? 34.257 40.724 25.449 1.00 18.55 80 LYS F N 1
ATOM 10591 C CA . LYS F 1 80 ? 33.194 40.907 26.475 1.00 19.98 80 LYS F CA 1
ATOM 10592 C C . LYS F 1 80 ? 32.438 42.228 26.271 1.00 20.93 80 LYS F C 1
ATOM 10593 O O . LYS F 1 80 ? 31.260 42.301 26.588 1.00 19.49 80 LYS F O 1
ATOM 10599 N N . PHE F 1 81 ? 33.141 43.270 25.798 1.00 21.00 81 PHE F N 1
ATOM 10600 C CA . PHE F 1 81 ? 32.538 44.583 25.535 1.00 22.90 81 PHE F CA 1
ATOM 10601 C C . PHE F 1 81 ? 31.463 44.454 24.434 1.00 21.58 81 PHE F C 1
ATOM 10602 O O . PHE F 1 81 ? 30.340 44.896 24.633 1.00 21.31 81 PHE F O 1
ATOM 10610 N N . SER F 1 82 ? 31.825 43.804 23.315 1.00 19.95 82 SER F N 1
ATOM 10611 C CA . SER F 1 82 ? 30.931 43.533 22.191 1.00 20.02 82 SER F CA 1
ATOM 10612 C C . SER F 1 82 ? 29.696 42.777 22.676 1.00 21.09 82 SER F C 1
ATOM 10613 O O . SER F 1 82 ? 28.570 43.161 22.399 1.00 22.24 82 SER F O 1
ATOM 10616 N N . LYS F 1 83 ? 29.927 41.734 23.468 1.00 21.93 83 LYS F N 1
ATOM 10617 C CA . LYS F 1 83 ? 28.876 40.836 23.927 1.00 22.37 83 LYS F CA 1
ATOM 10618 C C . LYS F 1 83 ? 27.917 41.579 24.870 1.00 22.70 83 LYS F C 1
ATOM 10619 O O . LYS F 1 83 ? 26.691 41.451 24.761 1.00 20.15 83 LYS F O 1
ATOM 10625 N N . LYS F 1 84 ? 28.469 42.360 25.797 1.00 23.36 84 LYS F N 1
ATOM 10626 C CA . LYS F 1 84 ? 27.655 43.102 26.772 1.00 24.34 84 LYS F CA 1
ATOM 10627 C C . LYS F 1 84 ? 26.705 44.076 26.061 1.00 22.83 84 LYS F C 1
ATOM 10628 O O . LYS F 1 84 ? 25.540 44.147 26.398 1.00 22.63 84 LYS F O 1
ATOM 10634 N N . GLY F 1 85 ? 27.227 44.839 25.092 1.00 22.08 85 GLY F N 1
ATOM 10635 C CA . GLY F 1 85 ? 26.428 45.802 24.353 1.00 22.86 85 GLY F CA 1
ATOM 10636 C C . GLY F 1 85 ? 25.375 45.137 23.478 1.00 23.97 85 GLY F C 1
ATOM 10637 O O . GLY F 1 85 ? 24.215 45.537 23.463 1.00 22.30 85 GLY F O 1
ATOM 10638 N N . ARG F 1 86 ? 25.802 44.115 22.728 1.00 22.72 86 ARG F N 1
ATOM 10639 C CA . ARG F 1 86 ? 24.920 43.379 21.837 1.00 19.76 86 ARG F CA 1
ATOM 10640 C C . ARG F 1 86 ? 23.798 42.687 22.629 1.00 17.62 86 ARG F C 1
ATOM 10641 O O . ARG F 1 86 ? 22.681 42.532 22.149 1.00 16.27 86 ARG F O 1
ATOM 10649 N N . GLU F 1 87 ? 24.095 42.199 23.828 1.00 18.57 87 GLU F N 1
ATOM 10650 C CA . GLU F 1 87 ? 23.068 41.457 24.601 1.00 19.99 87 GLU F CA 1
ATOM 10651 C C . GLU F 1 87 ? 21.906 42.369 25.028 1.00 19.63 87 GLU F C 1
ATOM 10652 O O . GLU F 1 87 ? 20.767 41.887 25.220 1.00 18.70 87 GLU F O 1
ATOM 10658 N N . ILE F 1 88 ? 22.169 43.674 25.167 1.00 19.82 88 ILE F N 1
ATOM 10659 C CA . ILE F 1 88 ? 21.093 44.659 25.401 1.00 20.35 88 ILE F CA 1
ATOM 10660 C C . ILE F 1 88 ? 20.185 44.766 24.161 1.00 19.01 88 ILE F C 1
ATOM 10661 O O . ILE F 1 88 ? 18.949 44.782 24.251 1.00 19.10 88 ILE F O 1
ATOM 10666 N N . MET F 1 89 ? 20.801 44.819 22.992 1.00 18.74 89 MET F N 1
ATOM 10667 C CA . MET F 1 89 ? 20.063 44.758 21.743 1.00 21.21 89 MET F CA 1
ATOM 10668 C C . MET F 1 89 ? 19.229 43.461 21.689 1.00 20.77 89 MET F C 1
ATOM 10669 O O . MET F 1 89 ? 18.068 43.478 21.305 1.00 21.63 89 MET F O 1
ATOM 10674 N N . ASP F 1 90 ? 19.816 42.319 22.069 1.00 21.22 90 ASP F N 1
ATOM 10675 C CA . ASP F 1 90 ? 19.086 41.027 21.998 1.00 21.05 90 ASP F CA 1
ATOM 10676 C C . ASP F 1 90 ? 17.844 41.072 22.901 1.00 19.94 90 ASP F C 1
ATOM 10677 O O . ASP F 1 90 ? 16.784 40.516 22.568 1.00 19.29 90 ASP F O 1
ATOM 10682 N N . LYS F 1 91 ? 17.983 41.713 24.060 1.00 19.72 91 LYS F N 1
ATOM 10683 C CA . LYS F 1 91 ? 16.866 41.881 25.015 1.00 21.89 91 LYS F CA 1
ATOM 10684 C C . LYS F 1 91 ? 15.719 42.714 24.420 1.00 21.00 91 LYS F C 1
ATOM 10685 O O . LYS F 1 91 ? 14.541 42.349 24.557 1.00 21.07 91 LYS F O 1
ATOM 10691 N N . ILE F 1 92 ? 16.038 43.811 23.731 1.00 20.42 92 ILE F N 1
ATOM 10692 C CA . ILE F 1 92 ? 14.999 44.608 23.016 1.00 21.57 92 ILE F CA 1
ATOM 10693 C C . ILE F 1 92 ? 14.309 43.730 21.963 1.00 20.94 92 ILE F C 1
ATOM 10694 O O . ILE F 1 92 ? 13.081 43.639 21.913 1.00 23.69 92 ILE F O 1
ATOM 10699 N N . GLU F 1 93 ? 15.106 43.013 21.157 1.00 20.84 93 GLU F N 1
ATOM 10700 C CA . GLU F 1 93 ? 14.572 42.142 20.111 1.00 21.18 93 GLU F CA 1
ATOM 10701 C C . GLU F 1 93 ? 13.566 41.132 20.684 1.00 21.23 93 GLU F C 1
ATOM 10702 O O . GLU F 1 93 ? 12.581 40.853 20.004 1.00 22.66 93 GLU F O 1
ATOM 10708 N N . ALA F 1 94 ? 13.824 40.635 21.906 1.00 23.74 94 ALA F N 1
ATOM 10709 C CA . ALA F 1 94 ? 13.086 39.542 22.553 1.00 25.63 94 ALA F CA 1
ATOM 10710 C C . ALA F 1 94 ? 11.996 40.037 23.520 1.00 27.69 94 ALA F C 1
ATOM 10711 O O . ALA F 1 94 ? 11.318 39.197 24.143 1.00 27.25 94 ALA F O 1
ATOM 10713 N N . LEU F 1 95 ? 11.834 41.362 23.675 1.00 27.68 95 LEU F N 1
ATOM 10714 C CA . LEU F 1 95 ? 10.740 41.941 24.503 1.00 27.24 95 LEU F CA 1
ATOM 10715 C C . LEU F 1 95 ? 9.385 41.345 24.119 1.00 26.06 95 LEU F C 1
ATOM 10716 O O . LEU F 1 95 ? 9.120 41.151 22.949 1.00 24.71 95 LEU F O 1
ATOM 10721 N N . SER F 1 96 ? 8.507 41.149 25.111 1.00 22.80 96 SER F N 1
ATOM 10722 C CA . SER F 1 96 ? 7.156 40.638 24.870 1.00 25.22 96 SER F CA 1
ATOM 10723 C C . SER F 1 96 ? 6.196 41.716 24.332 1.00 24.70 96 SER F C 1
ATOM 10724 O O . SER F 1 96 ? 5.044 41.398 24.006 1.00 28.37 96 SER F O 1
ATOM 10727 N N . LYS F 1 97 ? 6.643 42.971 24.232 1.00 21.97 97 LYS F N 1
ATOM 10728 C CA . LYS F 1 97 ? 5.810 44.065 23.741 1.00 23.29 97 LYS F CA 1
ATOM 10729 C C . LYS F 1 97 ? 6.373 44.614 22.442 1.00 20.80 97 LYS F C 1
ATOM 10730 O O . LYS F 1 97 ? 7.587 44.718 22.308 1.00 21.23 97 LYS F O 1
ATOM 10736 N N . PRO F 1 98 ? 5.526 45.030 21.475 1.00 20.02 98 PRO F N 1
ATOM 10737 C CA . PRO F 1 98 ? 6.024 45.572 20.210 1.00 20.31 98 PRO F CA 1
ATOM 10738 C C . PRO F 1 98 ? 6.907 46.806 20.409 1.00 21.02 98 PRO F C 1
ATOM 10739 O O . PRO F 1 98 ? 6.611 47.637 21.275 1.00 20.90 98 PRO F O 1
ATOM 10743 N N . THR F 1 99 ? 7.980 46.878 19.630 1.00 18.79 99 THR F N 1
ATOM 10744 C CA . THR F 1 99 ? 8.919 48.016 19.685 1.00 19.71 99 THR F CA 1
ATOM 10745 C C . THR F 1 99 ? 9.029 48.617 18.289 1.00 20.56 99 THR F C 1
ATOM 10746 O O . THR F 1 99 ? 9.049 47.851 17.324 1.00 21.65 99 THR F O 1
ATOM 10750 N N . ILE F 1 100 ? 9.076 49.943 18.229 1.00 18.76 100 ILE F N 1
ATOM 10751 C CA . ILE F 1 100 ? 9.211 50.667 16.941 1.00 18.98 100 ILE F CA 1
ATOM 10752 C C . ILE F 1 100 ? 10.417 51.588 17.045 1.00 18.87 100 ILE F C 1
ATOM 10753 O O . ILE F 1 100 ? 10.532 52.276 18.045 1.00 19.19 100 ILE F O 1
ATOM 10758 N N . ALA F 1 101 ? 11.275 51.562 16.035 1.00 18.38 101 ALA F N 1
ATOM 10759 C CA . ALA F 1 101 ? 12.396 52.511 15.997 1.00 19.47 101 ALA F CA 1
ATOM 10760 C C . ALA F 1 101 ? 11.951 53.632 15.058 1.00 20.51 101 ALA F C 1
ATOM 10761 O O . ALA F 1 101 ? 11.599 53.324 13.927 1.00 20.36 101 ALA F O 1
ATOM 10763 N N . MET F 1 102 ? 11.892 54.858 15.573 1.00 20.27 102 MET F N 1
ATOM 10764 C CA . MET F 1 102 ? 11.526 56.038 14.757 1.00 19.77 102 MET F CA 1
ATOM 10765 C C . MET F 1 102 ? 12.851 56.697 14.392 1.00 19.33 102 MET F C 1
ATOM 10766 O O . MET F 1 102 ? 13.396 57.424 15.217 1.00 22.33 102 MET F O 1
ATOM 10771 N N . ILE F 1 103 ? 13.322 56.441 13.181 1.00 17.03 103 ILE F N 1
ATOM 10772 C CA . ILE F 1 103 ? 14.680 56.878 12.772 1.00 19.57 103 ILE F CA 1
ATOM 10773 C C . ILE F 1 103 ? 14.586 58.281 12.174 1.00 22.85 103 ILE F C 1
ATOM 10774 O O . ILE F 1 103 ? 14.355 58.395 10.983 1.00 23.36 103 ILE F O 1
ATOM 10779 N N . ASN F 1 104 ? 14.760 59.290 13.028 1.00 26.26 104 ASN F N 1
ATOM 10780 C CA . ASN F 1 104 ? 14.628 60.724 12.665 1.00 26.34 104 ASN F CA 1
ATOM 10781 C C . ASN F 1 104 ? 15.862 61.261 11.942 1.00 27.06 104 ASN F C 1
ATOM 10782 O O . ASN F 1 104 ? 15.752 62.321 11.349 1.00 30.14 104 ASN F O 1
ATOM 10787 N N . GLY F 1 105 ? 16.985 60.554 11.989 1.00 27.18 105 GLY F N 1
ATOM 10788 C CA . GLY F 1 105 ? 18.210 61.081 11.370 1.00 26.84 105 GLY F CA 1
ATOM 10789 C C . GLY F 1 105 ? 19.290 60.024 11.281 1.00 28.86 105 GLY F C 1
ATOM 10790 O O . GLY F 1 105 ? 18.946 58.879 11.050 1.00 28.20 105 GLY F O 1
ATOM 10791 N N . TYR F 1 106 ? 20.553 60.413 11.449 1.00 29.00 106 TYR F N 1
ATOM 10792 C CA . TYR F 1 106 ? 21.661 59.437 11.307 1.00 31.15 106 TYR F CA 1
ATOM 10793 C C . TYR F 1 106 ? 21.432 58.220 12.211 1.00 26.81 106 TYR F C 1
ATOM 10794 O O . TYR F 1 106 ? 21.089 58.368 13.375 1.00 24.73 106 TYR F O 1
ATOM 10803 N N . ALA F 1 107 ? 21.578 57.044 11.606 1.00 23.77 107 ALA F N 1
ATOM 10804 C CA . ALA F 1 107 ? 21.515 55.721 12.266 1.00 21.84 107 ALA F CA 1
ATOM 10805 C C . ALA F 1 107 ? 22.741 54.994 11.715 1.00 21.16 107 ALA F C 1
ATOM 10806 O O . ALA F 1 107 ? 22.646 54.395 10.657 1.00 19.81 107 ALA F O 1
ATOM 10808 N N . LEU F 1 108 ? 23.867 55.188 12.394 1.00 19.73 108 LEU F N 1
ATOM 10809 C CA . LEU F 1 108 ? 25.183 54.784 11.925 1.00 21.00 108 LEU F CA 1
ATOM 10810 C C . LEU F 1 108 ? 25.796 53.838 12.963 1.00 21.79 108 LEU F C 1
ATOM 10811 O O . LEU F 1 108 ? 25.748 54.118 14.160 1.00 21.73 108 LEU F O 1
ATOM 10816 N N . GLY F 1 109 ? 26.369 52.724 12.488 1.00 22.09 109 GLY F N 1
ATOM 10817 C CA . GLY F 1 109 ? 27.053 51.764 13.338 1.00 21.63 109 GLY F CA 1
ATOM 10818 C C . GLY F 1 109 ? 26.146 51.257 14.445 1.00 20.82 109 GLY F C 1
ATOM 10819 O O . GLY F 1 109 ? 25.040 50.771 14.187 1.00 18.57 109 GLY F O 1
ATOM 10820 N N . GLY F 1 110 ? 26.606 51.394 15.695 1.00 21.85 110 GLY F N 1
ATOM 10821 C CA . GLY F 1 110 ? 25.815 51.021 16.873 1.00 21.27 110 GLY F CA 1
ATOM 10822 C C . GLY F 1 110 ? 24.380 51.477 16.778 1.00 21.67 110 GLY F C 1
ATOM 10823 O O . GLY F 1 110 ? 23.462 50.793 17.280 1.00 23.72 110 GLY F O 1
ATOM 10824 N N . GLY F 1 111 ? 24.183 52.683 16.218 1.00 23.51 111 GLY F N 1
ATOM 10825 C CA . GLY F 1 111 ? 22.844 53.267 16.064 1.00 22.10 111 GLY F CA 1
ATOM 10826 C C . GLY F 1 111 ? 21.954 52.448 15.123 1.00 18.82 111 GLY F C 1
ATOM 10827 O O . GLY F 1 111 ? 20.792 52.240 15.407 1.00 18.40 111 GLY F O 1
ATOM 10828 N N . LEU F 1 112 ? 22.508 51.973 14.011 1.00 17.27 112 LEU F N 1
ATOM 10829 C CA . LEU F 1 112 ? 21.730 51.140 13.087 1.00 17.65 112 LEU F CA 1
ATOM 10830 C C . LEU F 1 112 ? 21.485 49.767 13.724 1.00 17.06 112 LEU F C 1
ATOM 10831 O O . LEU F 1 112 ? 20.394 49.206 13.583 1.00 17.15 112 LEU F O 1
ATOM 10836 N N . GLU F 1 113 ? 22.486 49.275 14.470 1.00 17.48 113 GLU F N 1
ATOM 10837 C CA . GLU F 1 113 ? 22.390 48.005 15.215 1.00 18.01 113 GLU F CA 1
ATOM 10838 C C . GLU F 1 113 ? 21.229 48.068 16.199 1.00 16.35 113 GLU F C 1
ATOM 10839 O O . GLU F 1 113 ? 20.458 47.136 16.274 1.00 16.22 113 GLU F O 1
ATOM 10845 N N . LEU F 1 114 ? 21.057 49.210 16.875 1.00 18.20 114 LEU F N 1
ATOM 10846 C CA . LEU F 1 114 ? 19.935 49.405 17.840 1.00 16.80 114 LEU F CA 1
ATOM 10847 C C . LEU F 1 114 ? 18.586 49.384 17.112 1.00 17.41 114 LEU F C 1
ATOM 10848 O O . LEU F 1 114 ? 17.625 48.750 17.566 1.00 18.51 114 LEU F O 1
ATOM 10853 N N . ALA F 1 115 ? 18.500 50.139 16.017 1.00 17.87 115 ALA F N 1
ATOM 10854 C CA . ALA F 1 115 ? 17.290 50.170 15.161 1.00 17.23 115 ALA F CA 1
ATOM 10855 C C . ALA F 1 115 ? 16.961 48.752 14.672 1.00 16.48 115 ALA F C 1
ATOM 10856 O O . ALA F 1 115 ? 15.819 48.380 14.622 1.00 17.91 115 ALA F O 1
ATOM 10858 N N . LEU F 1 116 ? 17.992 47.976 14.306 1.00 16.13 116 LEU F N 1
ATOM 10859 C CA . LEU F 1 116 ? 17.776 46.590 13.770 1.00 16.58 116 LEU F CA 1
ATOM 10860 C C . LEU F 1 116 ? 17.212 45.628 14.822 1.00 16.43 116 LEU F C 1
ATOM 10861 O O . LEU F 1 116 ? 16.670 44.606 14.460 1.00 16.52 116 LEU F O 1
ATOM 10866 N N . ALA F 1 117 ? 17.336 45.962 16.119 1.00 17.89 117 ALA F N 1
ATOM 10867 C CA . ALA F 1 117 ? 16.856 45.147 17.245 1.00 16.75 117 ALA F CA 1
ATOM 10868 C C . ALA F 1 117 ? 15.368 45.367 17.498 1.00 17.46 117 ALA F C 1
ATOM 10869 O O . ALA F 1 117 ? 14.722 44.540 18.142 1.00 19.07 117 ALA F O 1
ATOM 10871 N N . CYS F 1 118 ? 14.824 46.486 17.019 1.00 17.32 118 CYS F N 1
ATOM 10872 C CA . CYS F 1 118 ? 13.386 46.778 17.160 1.00 17.85 118 CYS F CA 1
ATOM 10873 C C . CYS F 1 118 ? 12.570 45.955 16.165 1.00 17.69 118 CYS F C 1
ATOM 10874 O O . CYS F 1 118 ? 13.065 45.519 15.161 1.00 15.96 118 CYS F O 1
ATOM 10877 N N . ASP F 1 119 ? 11.295 45.729 16.482 1.00 17.92 119 ASP F N 1
ATOM 10878 C CA . ASP F 1 119 ? 10.431 44.959 15.629 1.00 19.84 119 ASP F CA 1
ATOM 10879 C C . ASP F 1 119 ? 10.270 45.636 14.250 1.00 19.95 119 ASP F C 1
ATOM 10880 O O . ASP F 1 119 ? 10.351 44.983 13.204 1.00 18.41 119 ASP F O 1
ATOM 10885 N N . ILE F 1 120 ? 10.027 46.948 14.258 1.00 19.11 120 ILE F N 1
ATOM 10886 C CA . ILE F 1 120 ? 9.619 47.714 13.089 1.00 20.08 120 ILE F CA 1
ATOM 10887 C C . ILE F 1 120 ? 10.402 49.017 13.070 1.00 20.33 120 ILE F C 1
ATOM 10888 O O . ILE F 1 120 ? 10.631 49.633 14.122 1.00 21.97 120 ILE F O 1
ATOM 10893 N N . ARG F 1 121 ? 10.842 49.398 11.875 1.00 19.70 121 ARG F N 1
ATOM 10894 C CA . ARG F 1 121 ? 11.548 50.634 11.653 1.00 18.96 121 ARG F CA 1
ATOM 10895 C C . ARG F 1 121 ? 10.737 51.534 10.695 1.00 20.10 121 ARG F C 1
ATOM 10896 O O . ARG F 1 121 ? 10.334 51.118 9.640 1.00 19.19 121 ARG F O 1
ATOM 10904 N N . ILE F 1 122 ? 10.480 52.771 11.126 1.00 23.02 122 ILE F N 1
ATOM 10905 C CA . ILE F 1 122 ? 9.945 53.855 10.301 1.00 24.72 122 ILE F CA 1
ATOM 10906 C C . ILE F 1 122 ? 11.039 54.913 10.242 1.00 23.64 122 ILE F C 1
ATOM 10907 O O . ILE F 1 122 ? 11.574 55.246 11.288 1.00 22.99 122 ILE F O 1
ATOM 10912 N N . ALA F 1 123 ? 11.388 55.404 9.047 1.00 23.14 123 ALA F N 1
ATOM 10913 C CA . ALA F 1 123 ? 12.471 56.382 8.933 1.00 22.99 123 ALA F CA 1
ATOM 10914 C C . ALA F 1 123 ? 12.010 57.667 8.224 1.00 24.31 123 ALA F C 1
ATOM 10915 O O . ALA F 1 123 ? 11.057 57.665 7.436 1.00 20.70 123 ALA F O 1
ATOM 10917 N N . ALA F 1 124 ? 12.781 58.735 8.463 1.00 24.51 124 ALA F N 1
ATOM 10918 C CA . ALA F 1 124 ? 12.622 59.996 7.782 1.00 25.46 124 ALA F CA 1
ATOM 10919 C C . ALA F 1 124 ? 13.351 59.875 6.458 1.00 26.53 124 ALA F C 1
ATOM 10920 O O . ALA F 1 124 ? 14.407 59.246 6.414 1.00 23.33 124 ALA F O 1
ATOM 10922 N N . GLU F 1 125 ? 12.789 60.500 5.414 1.00 25.17 125 GLU F N 1
ATOM 10923 C CA . GLU F 1 125 ? 13.401 60.554 4.117 1.00 27.53 125 GLU F CA 1
ATOM 10924 C C . GLU F 1 125 ? 14.830 61.080 4.236 1.00 24.85 125 GLU F C 1
ATOM 10925 O O . GLU F 1 125 ? 15.725 60.635 3.523 1.00 28.02 125 GLU F O 1
ATOM 10931 N N . GLU F 1 126 ? 15.027 62.008 5.161 1.00 27.86 126 GLU F N 1
ATOM 10932 C CA . GLU F 1 126 ? 16.281 62.717 5.339 1.00 30.94 126 GLU F CA 1
ATOM 10933 C C . GLU F 1 126 ? 17.285 61.864 6.149 1.00 29.92 126 GLU F C 1
ATOM 10934 O O . GLU F 1 126 ? 18.458 62.196 6.213 1.00 29.30 126 GLU F O 1
ATOM 10940 N N . ALA F 1 127 ? 16.843 60.751 6.752 1.00 28.07 127 ALA F N 1
ATOM 10941 C CA . ALA F 1 127 ? 17.733 59.889 7.552 1.00 27.46 127 ALA F CA 1
ATOM 10942 C C . ALA F 1 127 ? 18.822 59.289 6.668 1.00 25.18 127 ALA F C 1
ATOM 10943 O O . ALA F 1 127 ? 18.632 59.059 5.461 1.00 27.45 127 ALA F O 1
ATOM 10945 N N . GLN F 1 128 ? 19.990 59.090 7.270 1.00 24.49 128 GLN F N 1
ATOM 10946 C CA . GLN F 1 128 ? 21.096 58.405 6.627 1.00 26.40 128 GLN F CA 1
ATOM 10947 C C . GLN F 1 128 ? 21.459 57.180 7.491 1.00 24.50 128 GLN F C 1
ATOM 10948 O O . GLN F 1 128 ? 21.554 57.301 8.695 1.00 23.79 128 GLN F O 1
ATOM 10954 N N . LEU F 1 129 ? 21.653 56.015 6.859 1.00 23.46 129 LEU F N 1
ATOM 10955 C CA . LEU F 1 129 ? 21.817 54.748 7.564 1.00 21.83 129 LEU F CA 1
ATOM 10956 C C . LEU F 1 129 ? 23.080 54.065 7.043 1.00 21.65 129 LEU F C 1
ATOM 10957 O O . LEU F 1 129 ? 23.329 54.069 5.837 1.00 21.43 129 LEU F O 1
ATOM 10962 N N . GLY F 1 130 ? 23.850 53.450 7.943 1.00 19.11 130 GLY F N 1
ATOM 10963 C CA . GLY F 1 130 ? 25.035 52.713 7.517 1.00 20.46 130 GLY F CA 1
ATOM 10964 C C . GLY F 1 130 ? 25.770 52.058 8.684 1.00 19.55 130 GLY F C 1
ATOM 10965 O O . GLY F 1 130 ? 25.411 52.254 9.844 1.00 19.27 130 GLY F O 1
ATOM 10966 N N . LEU F 1 131 ? 26.833 51.316 8.339 1.00 19.27 131 LEU F N 1
ATOM 10967 C CA . LEU F 1 131 ? 27.723 50.653 9.300 1.00 18.54 131 LEU F CA 1
ATOM 10968 C C . LEU F 1 131 ? 29.147 51.007 8.905 1.00 18.74 131 LEU F C 1
ATOM 10969 O O . LEU F 1 131 ? 29.781 50.305 8.107 1.00 18.59 131 LEU F O 1
ATOM 10974 N N . PRO F 1 132 ? 29.661 52.139 9.434 1.00 20.16 132 PRO F N 1
ATOM 10975 C CA . PRO F 1 132 ? 30.988 52.645 9.079 1.00 21.04 132 PRO F CA 1
ATOM 10976 C C . PRO F 1 132 ? 32.145 52.134 9.958 1.00 22.71 132 PRO F C 1
ATOM 10977 O O . PRO F 1 132 ? 33.306 52.588 9.810 1.00 22.06 132 PRO F O 1
ATOM 10981 N N . GLU F 1 133 ? 31.868 51.128 10.813 1.00 21.07 133 GLU F N 1
ATOM 10982 C CA . GLU F 1 133 ? 32.889 50.542 11.688 1.00 20.20 133 GLU F CA 1
ATOM 10983 C C . GLU F 1 133 ? 34.153 50.173 10.910 1.00 17.85 133 GLU F C 1
ATOM 10984 O O . GLU F 1 133 ? 35.265 50.294 11.447 1.00 18.21 133 GLU F O 1
ATOM 10990 N N . ILE F 1 134 ? 34.007 49.694 9.680 1.00 17.50 134 ILE F N 1
ATOM 10991 C CA . ILE F 1 134 ? 35.196 49.319 8.861 1.00 17.66 134 ILE F CA 1
ATOM 10992 C C . ILE F 1 134 ? 36.197 50.494 8.708 1.00 21.94 134 ILE F C 1
ATOM 10993 O O . ILE F 1 134 ? 37.440 50.268 8.509 1.00 19.79 134 ILE F O 1
ATOM 10998 N N . ASN F 1 135 ? 35.692 51.729 8.758 1.00 22.19 135 ASN F N 1
ATOM 10999 C CA . ASN F 1 135 ? 36.548 52.944 8.567 1.00 26.31 135 ASN F CA 1
ATOM 11000 C C . ASN F 1 135 ? 37.551 53.081 9.730 1.00 26.29 135 ASN F C 1
ATOM 11001 O O . ASN F 1 135 ? 38.632 53.668 9.528 1.00 27.47 135 ASN F O 1
ATOM 11006 N N . LEU F 1 136 ? 37.207 52.535 10.918 1.00 27.24 136 LEU F N 1
ATOM 11007 C CA . LEU F 1 136 ? 38.068 52.536 12.121 1.00 26.20 136 LEU F CA 1
ATOM 11008 C C . LEU F 1 136 ? 38.972 51.293 12.160 1.00 23.99 136 LEU F C 1
ATOM 11009 O O . LEU F 1 136 ? 39.720 51.116 13.117 1.00 24.78 136 LEU F O 1
ATOM 11014 N N . GLY F 1 137 ? 38.903 50.438 11.135 1.00 22.91 137 GLY F N 1
ATOM 11015 C CA . GLY F 1 137 ? 39.696 49.195 11.051 1.00 24.20 137 GLY F CA 1
ATOM 11016 C C . GLY F 1 137 ? 39.136 48.078 11.930 1.00 23.35 137 GLY F C 1
ATOM 11017 O O . GLY F 1 137 ? 39.844 47.099 12.232 1.00 28.16 137 GLY F O 1
ATOM 11018 N N . ILE F 1 138 ? 37.870 48.242 12.345 1.00 22.26 138 ILE F N 1
ATOM 11019 C CA . ILE F 1 138 ? 37.081 47.181 13.006 1.00 21.46 138 ILE F CA 1
ATOM 11020 C C . ILE F 1 138 ? 35.841 46.873 12.148 1.00 19.14 138 ILE F C 1
ATOM 11021 O O . ILE F 1 138 ? 35.863 47.083 10.949 1.00 18.32 138 ILE F O 1
ATOM 11026 N N . TYR F 1 139 ? 34.786 46.340 12.762 1.00 17.42 139 TYR F N 1
ATOM 11027 C CA . TYR F 1 139 ? 33.598 45.945 12.034 1.00 18.19 139 TYR F CA 1
ATOM 11028 C C . TYR F 1 139 ? 32.466 46.014 13.034 1.00 17.79 139 TYR F C 1
ATOM 11029 O O . TYR F 1 139 ? 32.762 46.234 14.190 1.00 16.92 139 TYR F O 1
ATOM 11038 N N . PRO F 1 140 ? 31.181 45.897 12.617 1.00 16.98 140 PRO F N 1
ATOM 11039 C CA . PRO F 1 140 ? 30.050 46.037 13.531 1.00 17.20 140 PRO F CA 1
ATOM 11040 C C . PRO F 1 140 ? 30.067 44.980 14.645 1.00 17.48 140 PRO F C 1
ATOM 11041 O O . PRO F 1 140 ? 30.206 43.794 14.342 1.00 17.10 140 PRO F O 1
ATOM 11045 N N . GLY F 1 141 ? 29.916 45.433 15.901 1.00 15.89 141 GLY F N 1
ATOM 11046 C CA . GLY F 1 141 ? 30.099 44.620 17.062 1.00 16.06 141 GLY F CA 1
ATOM 11047 C C . GLY F 1 141 ? 28.878 44.530 17.957 1.00 16.38 141 GLY F C 1
ATOM 11048 O O . GLY F 1 141 ? 28.932 43.868 18.964 1.00 17.93 141 GLY F O 1
ATOM 11049 N N . TYR F 1 142 ? 27.775 45.175 17.570 1.00 16.32 142 TYR F N 1
ATOM 11050 C CA . TYR F 1 142 ? 26.511 45.068 18.319 1.00 16.83 142 TYR F CA 1
ATOM 11051 C C . TYR F 1 142 ? 25.401 44.382 17.492 1.00 17.38 142 TYR F C 1
ATOM 11052 O O . TYR F 1 142 ? 24.187 44.622 17.712 1.00 17.48 142 TYR F O 1
ATOM 11061 N N . GLY F 1 143 ? 25.791 43.459 16.611 1.00 17.15 143 GLY F N 1
ATOM 11062 C CA . GLY F 1 143 ? 24.823 42.541 15.976 1.00 17.41 143 GLY F CA 1
ATOM 11063 C C . GLY F 1 143 ? 24.618 42.802 14.490 1.00 17.49 143 GLY F C 1
ATOM 11064 O O . GLY F 1 143 ? 23.974 41.995 13.811 1.00 16.41 143 GLY F O 1
ATOM 11065 N N . GLY F 1 144 ? 25.235 43.875 13.972 1.00 16.35 144 GLY F N 1
ATOM 11066 C CA . GLY F 1 144 ? 25.064 44.318 12.601 1.00 16.13 144 GLY F CA 1
ATOM 11067 C C . GLY F 1 144 ? 25.439 43.281 11.551 1.00 15.78 144 GLY F C 1
ATOM 11068 O O . GLY F 1 144 ? 24.779 43.171 10.496 1.00 15.55 144 GLY F O 1
ATOM 11069 N N . THR F 1 145 ? 26.516 42.527 11.789 1.00 15.89 145 THR F N 1
ATOM 11070 C CA . THR F 1 145 ? 26.973 41.505 10.824 1.00 14.95 145 THR F CA 1
ATOM 11071 C C . THR F 1 145 ? 25.928 40.404 10.592 1.00 14.82 145 THR F C 1
ATOM 11072 O O . THR F 1 145 ? 25.971 39.752 9.547 1.00 15.95 145 THR F O 1
ATOM 11076 N N . GLN F 1 146 ? 25.025 40.202 11.556 1.00 13.58 146 GLN F N 1
ATOM 11077 C CA . GLN F 1 146 ? 24.015 39.162 11.535 1.00 13.60 146 GLN F CA 1
ATOM 11078 C C . GLN F 1 146 ? 22.631 39.723 11.139 1.00 13.73 146 GLN F C 1
ATOM 11079 O O . GLN F 1 146 ? 21.959 39.196 10.257 1.00 12.20 146 GLN F O 1
ATOM 11085 N N . ARG F 1 147 ? 22.184 40.765 11.840 1.00 13.78 147 ARG F N 1
ATOM 11086 C CA . ARG F 1 147 ? 20.895 41.338 11.581 1.00 14.68 147 ARG F CA 1
ATOM 11087 C C . ARG F 1 147 ? 20.869 42.131 10.263 1.00 15.05 147 ARG F C 1
ATOM 11088 O O . ARG F 1 147 ? 19.884 42.080 9.602 1.00 15.77 147 ARG F O 1
ATOM 11096 N N . LEU F 1 148 ? 21.912 42.883 9.886 1.00 15.48 148 LEU F N 1
ATOM 11097 C CA . LEU F 1 148 ? 21.804 43.621 8.617 1.00 16.11 148 LEU F CA 1
ATOM 11098 C C . LEU F 1 148 ? 21.663 42.599 7.487 1.00 15.76 148 LEU F C 1
ATOM 11099 O O . LEU F 1 148 ? 20.803 42.745 6.617 1.00 15.29 148 LEU F O 1
ATOM 11104 N N . THR F 1 149 ? 22.541 41.591 7.499 1.00 15.86 149 THR F N 1
ATOM 11105 C CA . THR F 1 149 ? 22.615 40.572 6.474 1.00 16.21 149 THR F CA 1
ATOM 11106 C C . THR F 1 149 ? 21.267 39.880 6.289 1.00 16.20 149 THR F C 1
ATOM 11107 O O . THR F 1 149 ? 20.816 39.682 5.162 1.00 15.48 149 THR F O 1
ATOM 11111 N N . ARG F 1 150 ? 20.606 39.592 7.413 1.00 16.40 150 ARG F N 1
ATOM 11112 C CA . ARG F 1 150 ? 19.372 38.883 7.391 1.00 17.74 150 ARG F CA 1
ATOM 11113 C C . ARG F 1 150 ? 18.251 39.774 6.855 1.00 19.03 150 ARG F C 1
ATOM 11114 O O . ARG F 1 150 ? 17.234 39.255 6.342 1.00 19.71 150 ARG F O 1
ATOM 11122 N N . VAL F 1 151 ? 18.375 41.093 7.006 1.00 19.53 151 VAL F N 1
ATOM 11123 C CA . VAL F 1 151 ? 17.272 42.006 6.629 1.00 18.21 151 VAL F CA 1
ATOM 11124 C C . VAL F 1 151 ? 17.410 42.400 5.154 1.00 18.18 151 VAL F C 1
ATOM 11125 O O . VAL F 1 151 ? 16.440 42.332 4.441 1.00 18.39 151 VAL F O 1
ATOM 11129 N N . ILE F 1 152 ? 18.618 42.744 4.669 1.00 16.51 152 ILE F N 1
ATOM 11130 C CA . ILE F 1 152 ? 18.740 43.270 3.289 1.00 16.45 152 ILE F CA 1
ATOM 11131 C C . ILE F 1 152 ? 19.444 42.290 2.348 1.00 17.27 152 ILE F C 1
ATOM 11132 O O . ILE F 1 152 ? 19.654 42.613 1.128 1.00 16.68 152 ILE F O 1
ATOM 11137 N N . GLY F 1 153 ? 19.868 41.144 2.884 1.00 17.14 153 GLY F N 1
ATOM 11138 C CA . GLY F 1 153 ? 20.613 40.155 2.094 1.00 18.72 153 GLY F CA 1
ATOM 11139 C C . GLY F 1 153 ? 22.108 40.418 2.101 1.00 19.67 153 GLY F C 1
ATOM 11140 O O . GLY F 1 153 ? 22.566 41.537 2.407 1.00 19.71 153 GLY F O 1
ATOM 11141 N N . LYS F 1 154 ? 22.865 39.389 1.705 1.00 20.04 154 LYS F N 1
ATOM 11142 C CA . LYS F 1 154 ? 24.275 39.343 1.898 1.00 21.76 154 LYS F CA 1
ATOM 11143 C C . LYS F 1 154 ? 25.008 40.328 0.968 1.00 22.59 154 LYS F C 1
ATOM 11144 O O . LYS F 1 154 ? 25.963 40.996 1.394 1.00 20.58 154 LYS F O 1
ATOM 11150 N N . GLY F 1 155 ? 24.587 40.393 -0.299 1.00 20.99 155 GLY F N 1
ATOM 11151 C CA . GLY F 1 155 ? 25.231 41.250 -1.284 1.00 20.49 155 GLY F CA 1
ATOM 11152 C C . GLY F 1 155 ? 25.305 42.696 -0.833 1.00 19.72 155 GLY F C 1
ATOM 11153 O O . GLY F 1 155 ? 26.368 43.310 -0.845 1.00 20.08 155 GLY F O 1
ATOM 11154 N N . ARG F 1 156 ? 24.162 43.252 -0.427 1.00 20.15 156 ARG F N 1
ATOM 11155 C CA . ARG F 1 156 ? 24.072 44.656 -0.054 1.00 20.21 156 ARG F CA 1
ATOM 11156 C C . ARG F 1 156 ? 24.695 44.865 1.329 1.00 19.97 156 ARG F C 1
ATOM 11157 O O . ARG F 1 156 ? 25.366 45.869 1.540 1.00 20.74 156 ARG F O 1
ATOM 11165 N N . ALA F 1 157 ? 24.498 43.920 2.258 1.00 17.46 157 ALA F N 1
ATOM 11166 C CA . ALA F 1 157 ? 25.064 44.068 3.597 1.00 17.07 157 ALA F CA 1
ATOM 11167 C C . ALA F 1 157 ? 26.593 44.023 3.521 1.00 16.78 157 ALA F C 1
ATOM 11168 O O . ALA F 1 157 ? 27.224 44.791 4.192 1.00 16.45 157 ALA F O 1
ATOM 11170 N N . LEU F 1 158 ? 27.149 43.132 2.694 1.00 17.68 158 LEU F N 1
ATOM 11171 C CA . LEU F 1 158 ? 28.599 43.065 2.553 1.00 18.88 158 LEU F CA 1
ATOM 11172 C C . LEU F 1 158 ? 29.088 44.385 1.936 1.00 20.63 158 LEU F C 1
ATOM 11173 O O . LEU F 1 158 ? 30.051 44.975 2.432 1.00 22.15 158 LEU F O 1
ATOM 11178 N N . GLU F 1 159 ? 28.431 44.859 0.870 1.00 20.91 159 GLU F N 1
ATOM 11179 C CA . GLU F 1 159 ? 28.858 46.102 0.238 1.00 21.85 159 GLU F CA 1
ATOM 11180 C C . GLU F 1 159 ? 28.852 47.237 1.280 1.00 19.63 159 GLU F C 1
ATOM 11181 O O . GLU F 1 159 ? 29.822 47.987 1.387 1.00 19.19 159 GLU F O 1
ATOM 11187 N N . MET F 1 160 ? 27.770 47.352 2.055 1.00 18.55 160 MET F N 1
ATOM 11188 C CA . MET F 1 160 ? 27.656 48.383 3.064 1.00 17.91 160 MET F CA 1
ATOM 11189 C C . MET F 1 160 ? 28.746 48.228 4.142 1.00 19.76 160 MET F C 1
ATOM 11190 O O . MET F 1 160 ? 29.374 49.235 4.557 1.00 19.66 160 MET F O 1
ATOM 11195 N N . MET F 1 161 ? 29.010 46.999 4.610 1.00 19.31 161 MET F N 1
ATOM 11196 C CA . MET F 1 161 ? 29.967 46.851 5.724 1.00 19.30 161 MET F CA 1
ATOM 11197 C C . MET F 1 161 ? 31.408 46.965 5.247 1.00 19.66 161 MET F C 1
ATOM 11198 O O . MET F 1 161 ? 32.254 47.333 6.045 1.00 19.85 161 MET F O 1
ATOM 11203 N N . MET F 1 162 ? 31.686 46.604 3.993 1.00 20.69 162 MET F N 1
ATOM 11204 C CA . MET F 1 162 ? 33.047 46.624 3.486 1.00 22.04 162 MET F CA 1
ATOM 11205 C C . MET F 1 162 ? 33.450 48.031 2.997 1.00 24.40 162 MET F C 1
ATOM 11206 O O . MET F 1 162 ? 34.644 48.352 2.973 1.00 24.89 162 MET F O 1
ATOM 11211 N N . THR F 1 163 ? 32.479 48.858 2.604 1.00 23.69 163 THR F N 1
ATOM 11212 C CA . THR F 1 163 ? 32.760 50.208 2.108 1.00 22.89 163 THR F CA 1
ATOM 11213 C C . THR F 1 163 ? 32.608 51.220 3.237 1.00 23.50 163 THR F C 1
ATOM 11214 O O . THR F 1 163 ? 33.321 52.207 3.254 1.00 26.78 163 THR F O 1
ATOM 11218 N N . GLY F 1 164 ? 31.675 50.955 4.163 1.00 23.14 164 GLY F N 1
ATOM 11219 C CA . GLY F 1 164 ? 31.283 51.874 5.202 1.00 22.70 164 GLY F CA 1
ATOM 11220 C C . GLY F 1 164 ? 30.300 52.944 4.751 1.00 23.10 164 GLY F C 1
ATOM 11221 O O . GLY F 1 164 ? 29.918 53.789 5.546 1.00 22.41 164 GLY F O 1
ATOM 11222 N N . ASP F 1 165 ? 29.824 52.882 3.506 1.00 25.11 165 ASP F N 1
ATOM 11223 C CA . ASP F 1 165 ? 29.026 53.974 2.915 1.00 24.85 165 ASP F CA 1
ATOM 11224 C C . ASP F 1 165 ? 27.633 54.046 3.547 1.00 26.16 165 ASP F C 1
ATOM 11225 O O . ASP F 1 165 ? 27.035 53.029 3.893 1.00 23.31 165 ASP F O 1
ATOM 11230 N N . ARG F 1 166 ? 27.146 55.281 3.689 1.00 24.30 166 ARG F N 1
ATOM 11231 C CA . ARG F 1 166 ? 25.801 55.585 4.191 1.00 26.87 166 ARG F CA 1
ATOM 11232 C C . ARG F 1 166 ? 24.809 55.479 3.038 1.00 23.66 166 ARG F C 1
ATOM 11233 O O . ARG F 1 166 ? 25.181 55.703 1.906 1.00 23.00 166 ARG F O 1
ATOM 11241 N N . ILE F 1 167 ? 23.551 55.141 3.330 1.00 23.61 167 ILE F N 1
ATOM 11242 C CA . ILE F 1 167 ? 22.499 55.132 2.295 1.00 23.64 167 ILE F CA 1
ATOM 11243 C C . ILE F 1 167 ? 21.396 56.070 2.761 1.00 23.72 167 ILE F C 1
ATOM 11244 O O . ILE F 1 167 ? 21.166 56.196 3.954 1.00 22.14 167 ILE F O 1
ATOM 11249 N N . PRO F 1 168 ? 20.697 56.777 1.848 1.00 24.21 168 PRO F N 1
ATOM 11250 C CA . PRO F 1 168 ? 19.586 57.635 2.255 1.00 23.73 168 PRO F CA 1
ATOM 11251 C C . PRO F 1 168 ? 18.381 56.787 2.670 1.00 23.39 168 PRO F C 1
ATOM 11252 O O . PRO F 1 168 ? 18.306 55.639 2.280 1.00 23.00 168 PRO F O 1
ATOM 11256 N N . GLY F 1 169 ? 17.409 57.403 3.349 1.00 24.33 169 GLY F N 1
ATOM 11257 C CA . GLY F 1 169 ? 16.223 56.719 3.838 1.00 26.17 169 GLY F CA 1
ATOM 11258 C C . GLY F 1 169 ? 15.457 55.950 2.768 1.00 31.71 169 GLY F C 1
ATOM 11259 O O . GLY F 1 169 ? 14.853 54.885 3.061 1.00 27.65 169 GLY F O 1
ATOM 11260 N N . LYS F 1 170 ? 15.409 56.481 1.538 1.00 30.84 170 LYS F N 1
ATOM 11261 C CA . LYS F 1 170 ? 14.534 55.909 0.506 1.00 33.27 170 LYS F CA 1
ATOM 11262 C C . LYS F 1 170 ? 15.125 54.587 -0.002 1.00 28.56 170 LYS F C 1
ATOM 11263 O O . LYS F 1 170 ? 14.389 53.668 -0.358 1.00 24.90 170 LYS F O 1
ATOM 11269 N N . ASP F 1 171 ? 16.453 54.520 -0.045 1.00 26.91 171 ASP F N 1
ATOM 11270 C CA . ASP F 1 171 ? 17.187 53.316 -0.370 1.00 27.25 171 ASP F CA 1
ATOM 11271 C C . ASP F 1 171 ? 16.979 52.270 0.732 1.00 24.87 171 ASP F C 1
ATOM 11272 O O . ASP F 1 171 ? 16.784 51.107 0.441 1.00 23.15 171 ASP F O 1
ATOM 11277 N N . ALA F 1 172 ? 16.999 52.712 1.984 1.00 23.98 172 ALA F N 1
ATOM 11278 C CA . ALA F 1 172 ? 16.744 51.825 3.102 1.00 24.25 172 ALA F CA 1
ATOM 11279 C C . ALA F 1 172 ? 15.393 51.146 2.888 1.00 23.90 172 ALA F C 1
ATOM 11280 O O . ALA F 1 172 ? 15.259 49.948 3.100 1.00 21.19 172 ALA F O 1
ATOM 11282 N N . GLU F 1 173 ? 14.407 51.927 2.434 1.00 23.37 173 GLU F N 1
ATOM 11283 C CA . GLU F 1 173 ? 13.067 51.411 2.241 1.00 26.46 173 GLU F CA 1
ATOM 11284 C C . GLU F 1 173 ? 13.047 50.428 1.063 1.00 23.84 173 GLU F C 1
ATOM 11285 O O . GLU F 1 173 ? 12.467 49.359 1.167 1.00 23.97 173 GLU F O 1
ATOM 11291 N N . LYS F 1 174 ? 13.775 50.747 -0.004 1.00 23.95 174 LYS F N 1
ATOM 11292 C CA . LYS F 1 174 ? 13.850 49.890 -1.193 1.00 28.02 174 LYS F CA 1
ATOM 11293 C C . LYS F 1 174 ? 14.407 48.516 -0.796 1.00 24.73 174 LYS F C 1
ATOM 11294 O O . LYS F 1 174 ? 13.945 47.495 -1.286 1.00 21.64 174 LYS F O 1
ATOM 11300 N N . TYR F 1 175 ? 15.395 48.508 0.115 1.00 23.43 175 TYR F N 1
ATOM 11301 C CA . TYR F 1 175 ? 16.091 47.310 0.508 1.00 22.57 175 TYR F CA 1
ATOM 11302 C C . TYR F 1 175 ? 15.348 46.560 1.621 1.00 20.84 175 TYR F C 1
ATOM 11303 O O . TYR F 1 175 ? 15.769 45.502 1.972 1.00 23.71 175 TYR F O 1
ATOM 11312 N N . GLY F 1 176 ? 14.290 47.132 2.195 1.00 20.08 176 GLY F N 1
ATOM 11313 C CA . GLY F 1 176 ? 13.537 46.537 3.297 1.00 19.88 176 GLY F CA 1
ATOM 11314 C C . GLY F 1 176 ? 14.206 46.722 4.669 1.00 19.95 176 GLY F C 1
ATOM 11315 O O . GLY F 1 176 ? 13.789 46.104 5.649 1.00 20.84 176 GLY F O 1
ATOM 11316 N N . LEU F 1 177 ? 15.192 47.620 4.764 1.00 17.38 177 LEU F N 1
ATOM 11317 C CA . LEU F 1 177 ? 15.867 47.926 5.994 1.00 17.32 177 LEU F CA 1
ATOM 11318 C C . LEU F 1 177 ? 14.933 48.680 6.942 1.00 16.96 177 LEU F C 1
ATOM 11319 O O . LEU F 1 177 ? 15.023 48.538 8.156 1.00 19.71 177 LEU F O 1
ATOM 11324 N N . VAL F 1 178 ? 14.004 49.450 6.373 1.00 16.50 178 VAL F N 1
ATOM 11325 C CA . VAL F 1 178 ? 12.928 50.117 7.131 1.00 16.83 178 VAL F CA 1
ATOM 11326 C C . VAL F 1 178 ? 11.609 49.780 6.439 1.00 16.70 178 VAL F C 1
ATOM 11327 O O . VAL F 1 178 ? 11.611 49.456 5.249 1.00 16.92 178 VAL F O 1
ATOM 11331 N N . ASN F 1 179 ? 10.512 49.789 7.189 1.00 18.20 179 ASN F N 1
ATOM 11332 C CA . ASN F 1 179 ? 9.208 49.456 6.627 1.00 21.47 179 ASN F CA 1
ATOM 11333 C C . ASN F 1 179 ? 8.751 50.591 5.691 1.00 25.98 179 ASN F C 1
ATOM 11334 O O . ASN F 1 179 ? 8.256 50.323 4.589 1.00 26.43 179 ASN F O 1
ATOM 11339 N N . ARG F 1 180 ? 8.909 51.840 6.145 1.00 27.85 180 ARG F N 1
ATOM 11340 C CA . ARG F 1 180 ? 8.372 53.044 5.475 1.00 30.88 180 ARG F CA 1
ATOM 11341 C C . ARG F 1 180 ? 9.360 54.202 5.648 1.00 30.39 180 ARG F C 1
ATOM 11342 O O . ARG F 1 180 ? 10.025 54.270 6.666 1.00 24.83 180 ARG F O 1
ATOM 11350 N N . VAL F 1 181 ? 9.442 55.106 4.663 1.00 28.30 181 VAL F N 1
ATOM 11351 C CA . VAL F 1 181 ? 10.032 56.423 4.878 1.00 28.19 181 VAL F CA 1
ATOM 11352 C C . VAL F 1 181 ? 8.930 57.468 4.675 1.00 29.43 181 VAL F C 1
ATOM 11353 O O . VAL F 1 181 ? 8.108 57.351 3.793 1.00 28.67 181 VAL F O 1
ATOM 11357 N N . VAL F 1 182 ? 8.959 58.502 5.506 1.00 30.32 182 VAL F N 1
ATOM 11358 C CA . VAL F 1 182 ? 8.153 59.674 5.321 1.00 30.70 182 VAL F CA 1
ATOM 11359 C C . VAL F 1 182 ? 9.061 60.887 5.499 1.00 30.23 182 VAL F C 1
ATOM 11360 O O . VAL F 1 182 ? 10.136 60.791 6.101 1.00 27.95 182 VAL F O 1
ATOM 11364 N N . PRO F 1 183 ? 8.636 62.075 5.015 1.00 29.54 183 PRO F N 1
ATOM 11365 C CA . PRO F 1 183 ? 9.304 63.323 5.383 1.00 28.87 183 PRO F CA 1
ATOM 11366 C C . PRO F 1 183 ? 9.428 63.430 6.911 1.00 25.38 183 PRO F C 1
ATOM 11367 O O . PRO F 1 183 ? 8.508 63.079 7.616 1.00 26.61 183 PRO F O 1
ATOM 11371 N N . LEU F 1 184 ? 10.570 63.913 7.401 1.00 28.33 184 LEU F N 1
ATOM 11372 C CA . LEU F 1 184 ? 10.803 64.118 8.846 1.00 29.78 184 LEU F CA 1
ATOM 11373 C C . LEU F 1 184 ? 9.626 64.857 9.496 1.00 32.09 184 LEU F C 1
ATOM 11374 O O . LEU F 1 184 ? 9.235 64.549 10.603 1.00 29.34 184 LEU F O 1
ATOM 11379 N N . ALA F 1 185 ? 9.017 65.803 8.767 1.00 32.99 185 ALA F N 1
ATOM 11380 C CA . ALA F 1 185 ? 7.930 66.606 9.309 1.00 33.80 185 ALA F CA 1
ATOM 11381 C C . ALA F 1 185 ? 6.715 65.738 9.682 1.00 32.23 185 ALA F C 1
ATOM 11382 O O . ALA F 1 185 ? 5.952 66.115 10.583 1.00 30.77 185 ALA F O 1
ATOM 11384 N N . ASN F 1 186 ? 6.520 64.601 9.000 1.00 28.45 186 ASN F N 1
ATOM 11385 C CA . ASN F 1 186 ? 5.373 63.731 9.270 1.00 31.11 186 ASN F CA 1
ATOM 11386 C C . ASN F 1 186 ? 5.766 62.461 10.047 1.00 29.60 186 ASN F C 1
ATOM 11387 O O . ASN F 1 186 ? 4.928 61.580 10.250 1.00 24.95 186 ASN F O 1
ATOM 11392 N N . LEU F 1 187 ? 7.021 62.373 10.491 1.00 29.66 187 LEU F N 1
ATOM 11393 C CA . LEU F 1 187 ? 7.539 61.144 11.102 1.00 28.39 187 LEU F CA 1
ATOM 11394 C C . LEU F 1 187 ? 6.817 60.848 12.416 1.00 28.32 187 LEU F C 1
ATOM 11395 O O . LEU F 1 187 ? 6.276 59.759 12.608 1.00 28.94 187 LEU F O 1
ATOM 11400 N N . GLU F 1 188 ? 6.754 61.822 13.319 1.00 28.76 188 GLU F N 1
ATOM 11401 C CA . GLU F 1 188 ? 6.166 61.516 14.612 1.00 31.22 188 GLU F CA 1
ATOM 11402 C C . GLU F 1 188 ? 4.712 61.070 14.423 1.00 29.63 188 GLU F C 1
ATOM 11403 O O . GLU F 1 188 ? 4.233 60.186 15.127 1.00 33.32 188 GLU F O 1
ATOM 11409 N N . GLN F 1 189 ? 3.995 61.706 13.496 1.00 30.21 189 GLN F N 1
ATOM 11410 C CA . GLN F 1 189 ? 2.573 61.405 13.274 1.00 31.26 189 GLN F CA 1
ATOM 11411 C C . GLN F 1 189 ? 2.394 59.997 12.684 1.00 26.40 189 GLN F C 1
ATOM 11412 O O . GLN F 1 189 ? 1.530 59.251 13.100 1.00 23.47 189 GLN F O 1
ATOM 11418 N N . GLU F 1 190 ? 3.201 59.663 11.679 1.00 26.95 190 GLU F N 1
ATOM 11419 C CA . GLU F 1 190 ? 3.154 58.356 11.030 1.00 27.73 190 GLU F CA 1
ATOM 11420 C C . GLU F 1 190 ? 3.407 57.244 12.068 1.00 27.19 190 GLU F C 1
ATOM 11421 O O . GLU F 1 190 ? 2.651 56.239 12.149 1.00 26.70 190 GLU F O 1
ATOM 11427 N N . THR F 1 191 ? 4.441 57.457 12.903 1.00 25.18 191 THR F N 1
ATOM 11428 C CA . THR F 1 191 ? 4.843 56.532 13.980 1.00 23.78 191 THR F CA 1
ATOM 11429 C C . THR F 1 191 ? 3.721 56.358 15.011 1.00 25.54 191 THR F C 1
ATOM 11430 O O . THR F 1 191 ? 3.366 55.234 15.427 1.00 21.80 191 THR F O 1
ATOM 11434 N N . ARG F 1 192 ? 3.129 57.483 15.412 1.00 28.38 192 ARG F N 1
ATOM 11435 C CA . ARG F 1 192 ? 2.089 57.477 16.424 1.00 26.91 192 ARG F CA 1
ATOM 11436 C C . ARG F 1 192 ? 0.873 56.669 15.935 1.00 24.22 192 ARG F C 1
ATOM 11437 O O . ARG F 1 192 ? 0.291 55.903 16.706 1.00 27.06 192 ARG F O 1
ATOM 11445 N N . LYS F 1 193 ? 0.491 56.844 14.672 1.00 26.54 193 LYS F N 1
ATOM 11446 C CA . LYS F 1 193 ? -0.648 56.156 14.059 1.00 30.60 193 LYS F CA 1
ATOM 11447 C C . LYS F 1 193 ? -0.459 54.631 14.104 1.00 26.54 193 LYS F C 1
ATOM 11448 O O . LYS F 1 193 ? -1.388 53.877 14.424 1.00 25.03 193 LYS F O 1
ATOM 11454 N N . LEU F 1 194 ? 0.747 54.191 13.761 1.00 25.21 194 LEU F N 1
ATOM 11455 C CA . LEU F 1 194 ? 1.090 52.778 13.802 1.00 25.13 194 LEU F CA 1
ATOM 11456 C C . LEU F 1 194 ? 0.991 52.273 15.241 1.00 23.10 194 LEU F C 1
ATOM 11457 O O . LEU F 1 194 ? 0.291 51.287 15.543 1.00 25.48 194 LEU F O 1
ATOM 11462 N N . ALA F 1 195 ? 1.690 52.964 16.145 1.00 25.97 195 ALA F N 1
ATOM 11463 C CA . ALA F 1 195 ? 1.748 52.582 17.560 1.00 23.98 195 ALA F CA 1
ATOM 11464 C C . ALA F 1 195 ? 0.347 52.429 18.134 1.00 25.16 195 ALA F C 1
ATOM 11465 O O . ALA F 1 195 ? 0.086 51.505 18.891 1.00 26.46 195 ALA F O 1
ATOM 11467 N N . GLU F 1 196 ? -0.541 53.356 17.771 1.00 29.70 196 GLU F N 1
ATOM 11468 C CA . GLU F 1 196 ? -1.927 53.416 18.292 1.00 31.18 196 GLU F CA 1
ATOM 11469 C C . GLU F 1 196 ? -2.737 52.220 17.772 1.00 29.43 196 GLU F C 1
ATOM 11470 O O . GLU F 1 196 ? -3.499 51.617 18.513 1.00 26.86 196 GLU F O 1
ATOM 11476 N N . LYS F 1 197 ? -2.546 51.869 16.496 1.00 28.39 197 LYS F N 1
ATOM 11477 C CA . LYS F 1 197 ? -3.189 50.658 15.919 1.00 29.51 197 LYS F CA 1
ATOM 11478 C C . LYS F 1 197 ? -2.766 49.416 16.711 1.00 24.35 197 LYS F C 1
ATOM 11479 O O . LYS F 1 197 ? -3.596 48.642 17.150 1.00 24.93 197 LYS F O 1
ATOM 11485 N N . ILE F 1 198 ? -1.464 49.245 16.921 1.00 23.46 198 ILE F N 1
ATOM 11486 C CA . ILE F 1 198 ? -0.996 48.022 17.585 1.00 23.40 198 ILE F CA 1
ATOM 11487 C C . ILE F 1 198 ? -1.482 47.969 19.043 1.00 22.97 198 ILE F C 1
ATOM 11488 O O . ILE F 1 198 ? -1.803 46.879 19.565 1.00 21.41 198 ILE F O 1
ATOM 11493 N N . ALA F 1 199 ? -1.564 49.132 19.703 1.00 22.73 199 ALA F N 1
ATOM 11494 C CA . ALA F 1 199 ? -1.933 49.204 21.134 1.00 24.18 199 ALA F CA 1
ATOM 11495 C C . ALA F 1 199 ? -3.394 48.808 21.363 1.00 23.97 199 ALA F C 1
ATOM 11496 O O . ALA F 1 199 ? -3.764 48.481 22.484 1.00 26.95 199 ALA F O 1
ATOM 11498 N N . LYS F 1 200 ? -4.224 48.838 20.321 1.00 24.79 200 LYS F N 1
ATOM 11499 C CA . LYS F 1 200 ? -5.627 48.388 20.433 1.00 27.38 200 LYS F CA 1
ATOM 11500 C C . LYS F 1 200 ? -5.712 46.868 20.612 1.00 27.08 200 LYS F C 1
ATOM 11501 O O . LYS F 1 200 ? -6.729 46.385 21.092 1.00 25.95 200 LYS F O 1
ATOM 11507 N N . LYS F 1 201 ? -4.679 46.121 20.167 1.00 24.08 201 LYS F N 1
ATOM 11508 C CA . LYS F 1 201 ? -4.765 44.646 20.045 1.00 23.55 201 LYS F CA 1
ATOM 11509 C C . LYS F 1 201 ? -4.442 43.965 21.382 1.00 22.71 201 LYS F C 1
ATOM 11510 O O . LYS F 1 201 ? -3.868 44.571 22.274 1.00 24.37 201 LYS F O 1
ATOM 11516 N N . SER F 1 202 ? -4.852 42.699 21.490 1.00 25.29 202 SER F N 1
ATOM 11517 C CA . SER F 1 202 ? -4.580 41.824 22.626 1.00 26.39 202 SER F CA 1
ATOM 11518 C C . SER F 1 202 ? -3.085 41.756 22.920 1.00 26.51 202 SER F C 1
ATOM 11519 O O . SER F 1 202 ? -2.323 41.257 22.087 1.00 25.63 202 SER F O 1
ATOM 11522 N N . PRO F 1 203 ? -2.617 42.226 24.099 1.00 24.92 203 PRO F N 1
ATOM 11523 C CA . PRO F 1 203 ? -1.209 42.104 24.469 1.00 24.79 203 PRO F CA 1
ATOM 11524 C C . PRO F 1 203 ? -0.683 40.653 24.455 1.00 22.47 203 PRO F C 1
ATOM 11525 O O . PRO F 1 203 ? 0.487 40.461 24.113 1.00 21.67 203 PRO F O 1
ATOM 11529 N N . ILE F 1 204 ? -1.520 39.682 24.853 1.00 20.51 204 ILE F N 1
ATOM 11530 C CA . ILE F 1 204 ? -1.154 38.276 24.912 1.00 22.98 204 ILE F CA 1
ATOM 11531 C C . ILE F 1 204 ? -0.985 37.748 23.477 1.00 22.49 204 ILE F C 1
ATOM 11532 O O . ILE F 1 204 ? 0.010 37.071 23.204 1.00 19.15 204 ILE F O 1
ATOM 11537 N N . SER F 1 205 ? -1.917 38.085 22.570 1.00 20.20 205 SER F N 1
ATOM 11538 C CA . SER F 1 205 ? -1.741 37.688 21.181 1.00 20.41 205 SER F CA 1
ATOM 11539 C C . SER F 1 205 ? -0.464 38.294 20.598 1.00 20.79 205 SER F C 1
ATOM 11540 O O . SER F 1 205 ? 0.289 37.576 19.908 1.00 18.63 205 SER F O 1
ATOM 11543 N N . LEU F 1 206 ? -0.219 39.583 20.857 1.00 18.81 206 LEU F N 1
ATOM 11544 C CA . LEU F 1 206 ? 0.980 40.226 20.362 1.00 20.16 206 LEU F CA 1
ATOM 11545 C C . LEU F 1 206 ? 2.228 39.520 20.901 1.00 19.24 206 LEU F C 1
ATOM 11546 O O . LEU F 1 206 ? 3.224 39.347 20.154 1.00 16.37 206 LEU F O 1
ATOM 11551 N N . ALA F 1 207 ? 2.192 39.163 22.195 1.00 17.91 207 ALA F N 1
ATOM 11552 C CA . ALA F 1 207 ? 3.326 38.498 22.863 1.00 17.78 207 ALA F CA 1
ATOM 11553 C C . ALA F 1 207 ? 3.598 37.131 22.203 1.00 16.75 207 ALA F C 1
ATOM 11554 O O . ALA F 1 207 ? 4.728 36.768 21.989 1.00 15.84 207 ALA F O 1
ATOM 11556 N N . LEU F 1 208 ? 2.538 36.384 21.895 1.00 15.70 208 LEU F N 1
ATOM 11557 C CA . LEU F 1 208 ? 2.681 35.073 21.271 1.00 15.84 208 LEU F CA 1
ATOM 11558 C C . LEU F 1 208 ? 3.164 35.209 19.829 1.00 15.57 208 LEU F C 1
ATOM 11559 O O . LEU F 1 208 ? 3.994 34.417 19.379 1.00 14.11 208 LEU F O 1
ATOM 11564 N N . ILE F 1 209 ? 2.653 36.213 19.123 1.00 15.91 209 ILE F N 1
ATOM 11565 C CA . ILE F 1 209 ? 3.061 36.488 17.749 1.00 16.11 209 ILE F CA 1
ATOM 11566 C C . ILE F 1 209 ? 4.566 36.702 17.723 1.00 15.20 209 ILE F C 1
ATOM 11567 O O . ILE F 1 209 ? 5.259 36.112 16.908 1.00 13.81 209 ILE F O 1
ATOM 11572 N N . LYS F 1 210 ? 5.052 37.573 18.592 1.00 14.73 210 LYS F N 1
ATOM 11573 C CA . LYS F 1 210 ? 6.493 37.897 18.622 1.00 17.05 210 LYS F CA 1
ATOM 11574 C C . LYS F 1 210 ? 7.339 36.651 18.939 1.00 15.03 210 LYS F C 1
ATOM 11575 O O . LYS F 1 210 ? 8.358 36.378 18.279 1.00 14.20 210 LYS F O 1
ATOM 11581 N N . GLU F 1 211 ? 6.930 35.905 19.966 1.00 14.33 211 GLU F N 1
ATOM 11582 C CA . GLU F 1 211 ? 7.599 34.631 20.360 1.00 15.47 211 GLU F CA 1
ATOM 11583 C C . GLU F 1 211 ? 7.634 33.607 19.196 1.00 14.33 211 GLU F C 1
ATOM 11584 O O . GLU F 1 211 ? 8.718 33.118 18.856 1.00 12.28 211 GLU F O 1
ATOM 11590 N N . VAL F 1 212 ? 6.471 33.258 18.647 1.00 13.41 212 VAL F N 1
ATOM 11591 C CA . VAL F 1 212 ? 6.445 32.238 17.558 1.00 14.54 212 VAL F CA 1
ATOM 11592 C C . VAL F 1 212 ? 7.172 32.752 16.311 1.00 14.59 212 VAL F C 1
ATOM 11593 O O . VAL F 1 212 ? 7.759 31.947 15.621 1.00 13.12 212 VAL F O 1
ATOM 11597 N N . VAL F 1 213 ? 7.038 34.038 15.993 1.00 13.31 213 VAL F N 1
ATOM 11598 C CA . VAL F 1 213 ? 7.756 34.557 14.802 1.00 14.36 213 VAL F CA 1
ATOM 11599 C C . VAL F 1 213 ? 9.265 34.528 15.040 1.00 14.69 213 VAL F C 1
ATOM 11600 O O . VAL F 1 213 ? 9.965 34.005 14.191 1.00 13.32 213 VAL F O 1
ATOM 11604 N N . ASN F 1 214 ? 9.719 35.037 16.186 1.00 14.40 214 ASN F N 1
ATOM 11605 C CA . ASN F 1 214 ? 11.181 35.107 16.444 1.00 15.62 214 ASN F CA 1
ATOM 11606 C C . ASN F 1 214 ? 11.785 33.711 16.594 1.00 15.32 214 ASN F C 1
ATOM 11607 O O . ASN F 1 214 ? 12.792 33.451 15.975 1.00 13.39 214 ASN F O 1
ATOM 11612 N N . ARG F 1 215 ? 11.163 32.869 17.410 1.00 13.98 215 ARG F N 1
ATOM 11613 C CA . ARG F 1 215 ? 11.691 31.498 17.644 1.00 15.10 215 ARG F CA 1
ATOM 11614 C C . ARG F 1 215 ? 11.517 30.592 16.419 1.00 14.17 215 ARG F C 1
ATOM 11615 O O . ARG F 1 215 ? 12.338 29.697 16.244 1.00 15.91 215 ARG F O 1
ATOM 11623 N N . GLY F 1 216 ? 10.390 30.733 15.723 1.00 13.97 216 GLY F N 1
ATOM 11624 C CA . GLY F 1 216 ? 10.071 29.943 14.523 1.00 14.31 216 GLY F CA 1
ATOM 11625 C C . GLY F 1 216 ? 11.029 30.231 13.379 1.00 15.29 216 GLY F C 1
ATOM 11626 O O . GLY F 1 216 ? 11.476 29.312 12.724 1.00 15.00 216 GLY F O 1
ATOM 11627 N N . LEU F 1 217 ? 11.400 31.494 13.211 1.00 16.40 217 LEU F N 1
ATOM 11628 C CA . LEU F 1 217 ? 12.296 31.933 12.109 1.00 19.21 217 LEU F CA 1
ATOM 11629 C C . LEU F 1 217 ? 13.669 31.259 12.214 1.00 19.18 217 LEU F C 1
ATOM 11630 O O . LEU F 1 217 ? 14.286 30.998 11.188 1.00 20.14 217 LEU F O 1
ATOM 11635 N N . ASP F 1 218 ? 14.138 31.044 13.433 1.00 20.17 218 ASP F N 1
ATOM 11636 C CA . ASP F 1 218 ? 15.459 30.444 13.736 1.00 20.42 218 ASP F CA 1
ATOM 11637 C C . ASP F 1 218 ? 15.457 28.915 13.598 1.00 20.53 218 ASP F C 1
ATOM 11638 O O . ASP F 1 218 ? 16.514 28.325 13.750 1.00 24.00 218 ASP F O 1
ATOM 11643 N N . SER F 1 219 ? 14.292 28.304 13.390 1.00 17.83 219 SER F N 1
ATOM 11644 C CA . SER F 1 219 ? 14.150 26.827 13.353 1.00 16.88 219 SER F CA 1
ATOM 11645 C C . SER F 1 219 ? 13.859 26.309 11.946 1.00 15.40 219 SER F C 1
ATOM 11646 O O . SER F 1 219 ? 13.592 27.101 11.056 1.00 15.35 219 SER F O 1
ATOM 11649 N N . PRO F 1 220 ? 13.839 24.968 11.765 1.00 16.57 220 PRO F N 1
ATOM 11650 C CA . PRO F 1 220 ? 13.345 24.340 10.545 1.00 15.18 220 PRO F CA 1
ATOM 11651 C C . PRO F 1 220 ? 11.853 24.699 10.482 1.00 14.37 220 PRO F C 1
ATOM 11652 O O . PRO F 1 220 ? 11.192 24.666 11.495 1.00 12.50 220 PRO F O 1
ATOM 11656 N N . LEU F 1 221 ? 11.338 24.847 9.265 1.00 14.29 221 LEU F N 1
ATOM 11657 C CA . LEU F 1 221 ? 9.959 25.354 9.069 1.00 13.69 221 LEU F CA 1
ATOM 11658 C C . LEU F 1 221 ? 8.943 24.491 9.823 1.00 14.07 221 LEU F C 1
ATOM 11659 O O . LEU F 1 221 ? 8.128 25.077 10.537 1.00 12.90 221 LEU F O 1
ATOM 11664 N N . LEU F 1 222 ? 9.088 23.171 9.781 1.00 13.87 222 LEU F N 1
ATOM 11665 C CA . LEU F 1 222 ? 8.128 22.290 10.497 1.00 16.48 222 LEU F CA 1
ATOM 11666 C C . LEU F 1 222 ? 8.170 22.579 12.003 1.00 14.91 222 LEU F C 1
ATOM 11667 O O . LEU F 1 222 ? 7.118 22.522 12.624 1.00 14.32 222 LEU F O 1
ATOM 11672 N N . SER F 1 223 ? 9.351 22.809 12.573 1.00 13.73 223 SER F N 1
ATOM 11673 C CA . SER F 1 223 ? 9.435 23.154 14.021 1.00 13.18 223 SER F CA 1
ATOM 11674 C C . SER F 1 223 ? 8.795 24.524 14.303 1.00 13.25 223 SER F C 1
ATOM 11675 O O . SER F 1 223 ? 8.067 24.639 15.273 1.00 13.34 223 SER F O 1
ATOM 11678 N N . GLY F 1 224 ? 9.020 25.511 13.444 1.00 11.55 224 GLY F N 1
ATOM 11679 C CA . GLY F 1 224 ? 8.361 26.818 13.640 1.00 11.21 224 GLY F CA 1
ATOM 11680 C C . GLY F 1 224 ? 6.852 26.672 13.525 1.00 10.39 224 GLY F C 1
ATOM 11681 O O . GLY F 1 224 ? 6.122 27.290 14.295 1.00 9.58 224 GLY F O 1
ATOM 11682 N N . LEU F 1 225 ? 6.402 25.867 12.569 1.00 10.67 225 LEU F N 1
ATOM 11683 C CA . LEU F 1 225 ? 4.944 25.626 12.392 1.00 11.72 225 LEU F CA 1
ATOM 11684 C C . LEU F 1 225 ? 4.400 24.920 13.641 1.00 12.06 225 LEU F C 1
ATOM 11685 O O . LEU F 1 225 ? 3.290 25.227 14.059 1.00 13.39 225 LEU F O 1
ATOM 11690 N N . ALA F 1 226 ? 5.154 23.987 14.208 1.00 11.98 226 ALA F N 1
ATOM 11691 C CA . ALA F 1 226 ? 4.643 23.292 15.420 1.00 12.05 226 ALA F CA 1
ATOM 11692 C C . ALA F 1 226 ? 4.432 24.289 16.574 1.00 11.98 226 ALA F C 1
ATOM 11693 O O . ALA F 1 226 ? 3.406 24.201 17.310 1.00 12.16 226 ALA F O 1
ATOM 11695 N N . LEU F 1 227 ? 5.384 25.207 16.730 1.00 11.28 227 LEU F N 1
ATOM 11696 C CA . LEU F 1 227 ? 5.359 26.316 17.684 1.00 12.74 227 LEU F CA 1
ATOM 11697 C C . LEU F 1 227 ? 4.129 27.201 17.422 1.00 13.73 227 LEU F C 1
ATOM 11698 O O . LEU F 1 227 ? 3.299 27.489 18.385 1.00 13.48 227 LEU F O 1
ATOM 11703 N N . GLU F 1 228 ? 3.895 27.569 16.148 1.00 12.92 228 GLU F N 1
ATOM 11704 C CA . GLU F 1 228 ? 2.685 28.345 15.811 1.00 13.00 228 GLU F CA 1
ATOM 11705 C C . GLU F 1 228 ? 1.412 27.644 16.335 1.00 13.18 228 GLU F C 1
ATOM 11706 O O . GLU F 1 228 ? 0.529 28.306 16.962 1.00 11.93 228 GLU F O 1
ATOM 11712 N N . SER F 1 229 ? 1.280 26.347 16.069 1.00 13.17 229 SER F N 1
ATOM 11713 C CA . SER F 1 229 ? 0.018 25.608 16.420 1.00 13.76 229 SER F CA 1
ATOM 11714 C C . SER F 1 229 ? -0.185 25.540 17.940 1.00 14.42 229 SER F C 1
ATOM 11715 O O . SER F 1 229 ? -1.337 25.694 18.437 1.00 13.51 229 SER F O 1
ATOM 11718 N N . VAL F 1 230 ? 0.883 25.232 18.683 1.00 13.73 230 VAL F N 1
ATOM 11719 C CA . VAL F 1 230 ? 0.757 25.080 20.125 1.00 16.15 230 VAL F CA 1
ATOM 11720 C C . VAL F 1 230 ? 0.406 26.449 20.751 1.00 15.86 230 VAL F C 1
ATOM 11721 O O . VAL F 1 230 ? -0.488 26.548 21.617 1.00 17.91 230 VAL F O 1
ATOM 11725 N N . GLY F 1 231 ? 1.018 27.531 20.252 1.00 14.97 231 GLY F N 1
ATOM 11726 C CA . GLY F 1 231 ? 0.701 28.893 20.669 1.00 15.09 231 GLY F CA 1
ATOM 11727 C C . GLY F 1 231 ? -0.730 29.280 20.335 1.00 15.76 231 GLY F C 1
ATOM 11728 O O . GLY F 1 231 ? -1.348 30.079 21.079 1.00 14.66 231 GLY F O 1
ATOM 11729 N N . TRP F 1 232 ? -1.262 28.704 19.251 1.00 15.66 232 TRP F N 1
ATOM 11730 C CA . TRP F 1 232 ? -2.632 28.990 18.816 1.00 17.65 232 TRP F CA 1
ATOM 11731 C C . TRP F 1 232 ? -3.603 28.465 19.880 1.00 19.86 232 TRP F C 1
ATOM 11732 O O . TRP F 1 232 ? -4.667 29.077 20.195 1.00 20.05 232 TRP F O 1
ATOM 11743 N N . GLY F 1 233 ? -3.253 27.306 20.429 1.00 19.48 233 GLY F N 1
ATOM 11744 C CA . GLY F 1 233 ? -3.999 26.749 21.529 1.00 20.98 233 GLY F CA 1
ATOM 11745 C C . GLY F 1 233 ? -4.009 27.681 22.723 1.00 21.05 233 GLY F C 1
ATOM 11746 O O . GLY F 1 233 ? -5.067 27.898 23.299 1.00 23.08 233 GLY F O 1
ATOM 11747 N N . VAL F 1 234 ? -2.835 28.216 23.098 1.00 21.00 234 VAL F N 1
ATOM 11748 C CA . VAL F 1 234 ? -2.730 29.148 24.205 1.00 22.03 234 VAL F CA 1
ATOM 11749 C C . VAL F 1 234 ? -3.593 30.386 23.918 1.00 23.23 234 VAL F C 1
ATOM 11750 O O . VAL F 1 234 ? -4.406 30.717 24.770 1.00 23.63 234 VAL F O 1
ATOM 11754 N N . VAL F 1 235 ? -3.459 31.028 22.745 1.00 20.56 235 VAL F N 1
ATOM 11755 C CA . VAL F 1 235 ? -4.206 32.286 22.482 1.00 22.07 235 VAL F CA 1
ATOM 11756 C C . VAL F 1 235 ? -5.722 32.035 22.505 1.00 24.13 235 VAL F C 1
ATOM 11757 O O . VAL F 1 235 ? -6.504 32.945 22.776 1.00 22.89 235 VAL F O 1
ATOM 11761 N N . PHE F 1 236 ? -6.127 30.799 22.221 1.00 24.87 236 PHE F N 1
ATOM 11762 C CA . PHE F 1 236 ? -7.525 30.405 22.258 1.00 27.47 236 PHE F CA 1
ATOM 11763 C C . PHE F 1 236 ? -8.107 30.313 23.674 1.00 29.88 236 PHE F C 1
ATOM 11764 O O . PHE F 1 236 ? -9.333 30.172 23.809 1.00 32.44 236 PHE F O 1
ATOM 11772 N N . SER F 1 237 ? -7.248 30.345 24.700 1.00 27.09 237 SER F N 1
ATOM 11773 C CA . SER F 1 237 ? -7.681 30.251 26.076 1.00 29.42 237 SER F CA 1
ATOM 11774 C C . SER F 1 237 ? -8.002 31.648 26.636 1.00 28.99 237 SER F C 1
ATOM 11775 O O . SER F 1 237 ? -8.515 31.739 27.764 1.00 33.17 237 SER F O 1
ATOM 11778 N N . THR F 1 238 ? -7.708 32.710 25.864 1.00 27.70 238 THR F N 1
ATOM 11779 C CA . THR F 1 238 ? -7.617 34.070 26.417 1.00 26.96 238 THR F CA 1
ATOM 11780 C C . THR F 1 238 ? -8.978 34.777 26.346 1.00 28.52 238 THR F C 1
ATOM 11781 O O . THR F 1 238 ? -9.843 34.496 25.526 1.00 22.57 238 THR F O 1
ATOM 11785 N N . GLU F 1 239 ? -9.096 35.754 27.237 1.00 32.10 239 GLU F N 1
ATOM 11786 C CA . GLU F 1 239 ? -10.267 36.574 27.414 1.00 35.22 239 GLU F CA 1
ATOM 11787 C C . GLU F 1 239 ? -10.455 37.407 26.130 1.00 31.80 239 GLU F C 1
ATOM 11788 O O . GLU F 1 239 ? -11.562 37.525 25.601 1.00 30.47 239 GLU F O 1
ATOM 11794 N N . ASP F 1 240 ? -9.349 37.954 25.603 1.00 31.40 240 ASP F N 1
ATOM 11795 C CA . ASP F 1 240 ? -9.372 38.805 24.400 1.00 32.97 240 ASP F CA 1
ATOM 11796 C C . ASP F 1 240 ? -9.847 37.997 23.179 1.00 32.82 240 ASP F C 1
ATOM 11797 O O . ASP F 1 240 ? -10.506 38.553 22.289 1.00 31.54 240 ASP F O 1
ATOM 11802 N N . LYS F 1 241 ? -9.559 36.684 23.131 1.00 29.69 241 LYS F N 1
ATOM 11803 C CA . LYS F 1 241 ? -10.075 35.852 22.036 1.00 29.57 241 LYS F CA 1
ATOM 11804 C C . LYS F 1 241 ? -11.606 35.780 22.135 1.00 32.24 241 LYS F C 1
ATOM 11805 O O . LYS F 1 241 ? -12.286 35.916 21.145 1.00 29.48 241 LYS F O 1
ATOM 11811 N N . LYS F 1 242 ? -12.132 35.499 23.334 1.00 36.00 242 LYS F N 1
ATOM 11812 C CA . LYS F 1 242 ? -13.595 35.389 23.535 1.00 39.05 242 LYS F CA 1
ATOM 11813 C C . LYS F 1 242 ? -14.270 36.693 23.082 1.00 35.98 242 LYS F C 1
ATOM 11814 O O . LYS F 1 242 ? -15.240 36.661 22.352 1.00 36.12 242 LYS F O 1
ATOM 11820 N N . GLU F 1 243 ? -13.720 37.833 23.513 1.00 37.73 243 GLU F N 1
ATOM 11821 C CA . GLU F 1 243 ? -14.222 39.145 23.138 1.00 39.87 243 GLU F CA 1
ATOM 11822 C C . GLU F 1 243 ? -14.159 39.317 21.612 1.00 42.24 243 GLU F C 1
ATOM 11823 O O . GLU F 1 243 ? -15.123 39.796 20.987 1.00 35.23 243 GLU F O 1
ATOM 11829 N N . GLY F 1 244 ? -13.007 38.958 21.029 1.00 38.43 244 GLY F N 1
ATOM 11830 C CA . GLY F 1 244 ? -12.764 39.163 19.617 1.00 38.64 244 GLY F CA 1
ATOM 11831 C C . GLY F 1 244 ? -13.721 38.358 18.764 1.00 38.26 244 GLY F C 1
ATOM 11832 O O . GLY F 1 244 ? -14.298 38.858 17.770 1.00 36.59 244 GLY F O 1
ATOM 11833 N N . VAL F 1 245 ? -13.901 37.097 19.143 1.00 38.13 245 VAL F N 1
ATOM 11834 C CA . VAL F 1 245 ? -14.719 36.209 18.344 1.00 41.62 245 VAL F CA 1
ATOM 11835 C C . VAL F 1 245 ? -16.187 36.653 18.470 1.00 45.17 245 VAL F C 1
ATOM 11836 O O . VAL F 1 245 ? -16.870 36.818 17.454 1.00 49.95 245 VAL F O 1
ATOM 11840 N N . SER F 1 246 ? -16.655 36.903 19.697 1.00 45.77 246 SER F N 1
ATOM 11841 C CA . SER F 1 246 ? -18.068 37.233 19.903 1.00 53.40 246 SER F CA 1
ATOM 11842 C C . SER F 1 246 ? -18.368 38.663 19.425 1.00 54.86 246 SER F C 1
ATOM 11843 O O . SER F 1 246 ? -19.511 38.960 19.123 1.00 55.82 246 SER F O 1
ATOM 11846 N N . ALA F 1 247 ? -17.346 39.523 19.308 1.00 54.79 247 ALA F N 1
ATOM 11847 C CA . ALA F 1 247 ? -17.516 40.853 18.706 1.00 55.42 247 ALA F CA 1
ATOM 11848 C C . ALA F 1 247 ? -17.780 40.731 17.195 1.00 58.46 247 ALA F C 1
ATOM 11849 O O . ALA F 1 247 ? -18.662 41.406 16.662 1.00 60.49 247 ALA F O 1
ATOM 11851 N N . PHE F 1 248 ? -17.034 39.864 16.502 1.00 53.65 248 PHE F N 1
ATOM 11852 C CA . PHE F 1 248 ? -17.234 39.682 15.070 1.00 54.60 248 PHE F CA 1
ATOM 11853 C C . PHE F 1 248 ? -18.597 39.018 14.806 1.00 57.71 248 PHE F C 1
ATOM 11854 O O . PHE F 1 248 ? -19.325 39.438 13.897 1.00 58.43 248 PHE F O 1
ATOM 11862 N N . LEU F 1 249 ? -18.892 37.961 15.560 1.00 61.10 249 LEU F N 1
ATOM 11863 C CA . LEU F 1 249 ? -20.150 37.191 15.371 1.00 63.11 249 LEU F CA 1
ATOM 11864 C C . LEU F 1 249 ? -21.356 38.100 15.624 1.00 67.24 249 LEU F C 1
ATOM 11865 O O . LEU F 1 249 ? -22.397 37.862 15.010 1.00 70.62 249 LEU F O 1
ATOM 11870 N N . GLU F 1 250 ? -21.223 39.056 16.542 1.00 69.46 250 GLU F N 1
ATOM 11871 C CA . GLU F 1 250 ? -22.359 39.957 16.876 1.00 69.10 250 GLU F CA 1
ATOM 11872 C C . GLU F 1 250 ? -22.194 41.337 16.217 1.00 71.91 250 GLU F C 1
ATOM 11873 O O . GLU F 1 250 ? -22.710 42.317 16.770 1.00 69.08 250 GLU F O 1
ATOM 11879 N N . LYS F 1 251 ? -21.383 41.412 15.158 1.00 69.64 251 LYS F N 1
ATOM 11880 C CA . LYS F 1 251 ? -21.199 42.645 14.344 1.00 72.11 251 LYS F CA 1
ATOM 11881 C C . LYS F 1 251 ? -20.902 43.862 15.222 1.00 69.27 251 LYS F C 1
ATOM 11882 O O . LYS F 1 251 ? -21.615 44.865 15.082 1.00 69.64 251 LYS F O 1
ATOM 11888 N N . ARG F 1 252 ? -19.900 43.765 16.090 1.00 65.94 252 ARG F N 1
ATOM 11889 C CA . ARG F 1 252 ? -19.574 44.871 17.021 1.00 64.52 252 ARG F CA 1
ATOM 11890 C C . ARG F 1 252 ? -18.061 45.110 17.048 1.00 69.97 252 ARG F C 1
ATOM 11891 O O . ARG F 1 252 ? -17.306 44.131 16.910 1.00 76.63 252 ARG F O 1
ATOM 11899 N N . GLU F 1 253 ? -17.623 46.361 17.224 1.00 68.74 253 GLU F N 1
ATOM 11900 C CA . GLU F 1 253 ? -16.159 46.600 17.309 1.00 67.71 253 GLU F CA 1
ATOM 11901 C C . GLU F 1 253 ? -15.707 46.073 18.675 1.00 65.79 253 GLU F C 1
ATOM 11902 O O . GLU F 1 253 ? -16.317 46.450 19.686 1.00 59.08 253 GLU F O 1
ATOM 11908 N N . PRO F 1 254 ? -14.659 45.230 18.761 1.00 59.57 254 PRO F N 1
ATOM 11909 C CA . PRO F 1 254 ? -14.242 44.672 20.041 1.00 55.30 254 PRO F CA 1
ATOM 11910 C C . PRO F 1 254 ? -13.341 45.595 20.870 1.00 49.82 254 PRO F C 1
ATOM 11911 O O . PRO F 1 254 ? -12.698 46.421 20.314 1.00 43.46 254 PRO F O 1
ATOM 11915 N N . THR F 1 255 ? -13.392 45.445 22.191 1.00 53.11 255 THR F N 1
ATOM 11916 C CA . THR F 1 255 ? -12.453 46.144 23.085 1.00 54.61 255 THR F CA 1
ATOM 11917 C C . THR F 1 255 ? -11.541 45.112 23.764 1.00 51.88 255 THR F C 1
ATOM 11918 O O . THR F 1 255 ? -12.018 44.282 24.540 1.00 48.74 255 THR F O 1
ATOM 11922 N N . PHE F 1 256 ? -10.232 45.187 23.471 1.00 52.42 256 PHE F N 1
ATOM 11923 C CA . PHE F 1 256 ? -9.224 44.197 23.943 1.00 50.06 256 PHE F CA 1
ATOM 11924 C C . PHE F 1 256 ? -8.494 44.733 25.186 1.00 52.34 256 PHE F C 1
ATOM 11925 O O . PHE F 1 256 ? -7.531 45.514 25.073 1.00 47.80 256 PHE F O 1
ATOM 11933 N N . LYS F 1 257 ? -8.964 44.283 26.359 1.00 58.67 257 LYS F N 1
ATOM 11934 C CA . LYS F 1 257 ? -8.372 44.592 27.652 1.00 64.24 257 LYS F CA 1
ATOM 11935 C C . LYS F 1 257 ? -7.242 43.590 27.910 1.00 69.07 257 LYS F C 1
ATOM 11936 O O . LYS F 1 257 ? -6.750 43.465 29.030 1.00 80.92 257 LYS F O 1
#

GO terms:
  GO:0043956 3-hydroxypropionyl-CoA dehydratase activity (F, IDA)

Foldseek 3Di:
DDADQWDWDDDFQEIEIEGHPVVQQSADEPRSLVVVLVSLVVLLVDPRHAEYEQAYPDAFRYAYHDCVPPVVDDPVSLLVVLCVSLVSLQCQLLRLHAYEYLTLAEQEQHSLSSRLSGPAYEYEQRHKYAYQVVVVVGFRRNQLQPSVCVQQNDVVSCVRGNVVDIDGPVVCCVSRSHVYYHHSVCRVVVVVVVRVVSSQAASLVSSLVSNLVVVCVVDDVVVSVVSNVVSVVVVCVDPQVVQVVVCVVVVHDGGHD/DDADQWDWDCDFQEIEIEGHPVVQLSADEPRSLVVLLVSLVVSLVPPRHAEYEQAYPDAFRYQYHDCVPPVVDDPVRVLVVLVVSLVSLQCQLLRLHAYEYLGLAEQEQRSLLNRLSGPAYEYEQHHKYAYQVVVVVGFRRNQLLPSVCVQQNVVVSCVRGNVVDIDGPVVCCVSRSHVYYDHSVCRVVVVVVVRVVSSQAASLVSSLVSVLCVVCVVDDVVVSVVSVVVSVVVVCVDPRVVQVVVCVVVVHDGGRD/DDADQWDWDDDFQEIEIEGRPVVQQSAAEPRSLVVLLVSLVVLLPDPRHAEYEQAYPYAWRYQYHDCVVVPPDDPVRVLVVLCVSLVSLQCQLLRLHAYEYLTLAEQEQSSLLSRLSGPAYEYAQRHKYAYQQVVVVGFRRNQLQPSVCVQQNPVVSCVRGNVVDIDGQCVCCVSRSHVHHDHSVCRVVVVVVVRVVRRQAASLVSSLVSVLCVVCVPDDVVVSVVSVVVSVVVVCVDPRVVQVVVQVVVVHDGGHDHD/DDADQWDWDCDFQEIEIEGHPVVQLSAAEPRSLVVLLVSLVVNLPDVRHAEYEQAYPDAFRYAYHDCVCVVVDDPVSVLVVLVVSLVSLQCQLLRLHAYEYLTLAEQEQSSLLSRLSGPAYEYAQRHKYAYQVVVVVGFRRNQLVPSVCVQQHPPVSCVRGNVRGIDGQCVCCVSRSHVYHHHSVCRVVVVVVVRVVSSQAASLVSSLVSVLVVVCVPDDVVVSVVSNVVSVVVVVVDPRVVQVVVCVVVVHDGGRPD/DDADFWDWDDDFQEIEIEGHPVVQQSAAEPRSLVVLLVSLVVLLPDVRHAEYEQAYPPAFRYAYHDCVVPVPDDPVNVLVVLVVSLVSLQCQLLRLHAYEYLTLAEQEQNSLLSRLSGPAYEYAQRHKYAYQVVVVVGFRRNCLLPSVCVQQHDVVSCVRGNVVGIDGQCVCCVSRSHVYYHHSVCRVVVVVVVRVVSSQAASLVSSLVSVLVVVCVPDDVVVSVVSVVVSVVVVCPDPSVVQVVVCVVVVHDGRHD/DDADQWDWDCDQQEIEIEGHPVVQLSAAEPRSLVVVLVSLVVLLVDPRHAEYEQAYPYAWRYAYHDCVCVVVADPVNVLVVLVVSLVSLQCQLLRLHAYEYLTLAEQEQSSLLSRLSGPAYEYAQHHKYAYQLVVVVGFRRNQLVPSVCVQQHDVVSCVRGNVVDIDGPVVCCVSRSHVYYHHSVCRVVVVVVVRVVSSQAASLVSSLVSVLVVVCVPDDVVVSVVSVVVSVVVVCVDPQVVQVVVCVVVVHDGGHD

Nearest PDB structures (foldseek):
  5zai-assembly1_A  TM=1.001E+00  e=3.781E-50  Metallosphaera sedula DSM 5348
  5z7r-assembly1_A  TM=9.826E-01  e=4.577E-32  Clostridium acetobutylicum ATCC 824
  3kqf-assembly1_B  TM=9.508E-01  e=3.653E-30  Bacillus anthracis
  4di1-assembly1_B  TM=9.322E-01  e=3.235E-22  Mycobacterium marinum M
  6l3p-assembly1_A  TM=9.242E-01  e=1.211E-21  Pseudomonas putida KT2440

Radius of gyration: 31.25 Å; Cα contacts (8 Å, |Δi|>4): 3747; chains: 6; bounding box: 84×84×88 Å

B-factor: mean 27.89, std 13.94, range [8.7, 97.76]

Secondary structure (DSSP, 8-state):
---SSEEEEEETTEEEEEE--GGGTT-B-HHHHHHHHHHHHHHHH-TT--EEEEEESTTEEE--B-GGGSTT--HHHHHHHHHHHHHHHHHHHT-SS-EEEEE-SEEETHHHHHHHHSSEEEEETT-EEE-GGGGGTS---SSHHHHHHHHH-HHHHHHHHHH---EEHHHHHHTTSSSEEE-HHHHHHHHHHHHHHHHTS-HHHHHHHHHHHHHHHTS-HHHHHHHHHHHHHHHTTSHHHHHHHHHHHTTS-----/---SSEEEEEETTEEEEEE--GGGTT-B-HHHHHHHHHHHHHHHH-TT--EEEEEESSS-SB--B-TTTGGG--HHHHHHHHHHHHHHHHHHHH-SS-EEEEE-S-EETHHHHHHHHSSEEEEETT-EEE-GGGGGTS---SSHHHHHHHHH-HHHHHHHHHH---EEHHHHHHTTSSSEEE-HHHHHHHHHHHHHHHHTS-HHHHHHHHHHHHHHHTS-HHHHHHHHHHHHHHHTTSHHHHHHHHHHHTTS-----/---SSEEEEEETTEEEEEE--GGGTT-B-HHHHHHHHHHHHHHHH-TT--EEEEEESTTEEE--B-GGGGGS--HHHHHHHHHHHHHHHHHHHH-SS-EEEEE-SEEETHHHHHHHHSSEEEEETT-EEE-GGGGGTS---SSHHHHHHHHH-HHHHHHHHHH---EEHHHHHHHTSSSEEE-GGGHHHHHHHHHHHHHTS-HHHHHHHHHHHHHHHTS-HHHHHHHHHHHHHHHTTSHHHHHHHHHHHTTS-------/---SSEEEEEETTEEEEEE--GGGTT-B-HHHHHHHHHHHHHHHH-TT--EEEEEESTTEEE--B--GGGGG--HHHHHHHHHHHHHHHHHHHT-SS-EEEEE-SEEETHHHHHHHHSSEEEEETT-EEE-GGGGGT----SSHHHHHHHHH-HHHHHHHHHH---EEHHHHHHHTSSSEEE-HHHHHHHHHHHHHHHHTS-HHHHHHHHHHHHHHHTS-HHHHHHHHHHHHHHHTTSHHHHHHHHHHHTTS------/---SSEEEEEETTEEEEEE--GGGTT-B-HHHHHHHHHHHHHHHH-TT--EEEEEESSS-SB--B-GGGGGG--HHHHHHHHHHHHHHHHHHHT-SS-EEEEE-S-EETHHHHHHHHSSEEEEETT-EEE-GGGGGTS---SSHHHHHHHHH-HHHHHHHHHH---EEHHHHHHTTSSSEEE-GGGHHHHHHHHHHHHHTS-HHHHHHHHHHHHHHHTS-HHHHHHHHHHHHHHHHTSHHHHHHHHHHHTTS-----/---SSEEEEEETTEEEEEE--GGGTT-B-HHHHHHHHHHHHHHHH-TT--EEEEEESTTEEE--B--TTTTS--HHHHHHHHHHHHHHHHHHHH-SS-EEEEE-SEEETHHHHHHHHSSEEEEETT-EEE-GGGGGT----SSHHHHHHHHH-HHHHHHHHHH---EEHHHHHHTTSSSEEE-GGGHHHHHHHHHHHHHTS-HHHHHHHHHHHHHHHTS-HHHHHHHHHHHHHHHTTSHHHHHHHHHHHTT------

Sequence (1545 aa):
MEFETIETKKEGNLFWITLNRPDKLNALNAKLLEELDRAVSQAESDPEIRVIIITGKGKAFCAGADITQFNQLTPAEAWKFSKKGREIMDKIEALSKPTIAMINGYALGGGLELALACDIRIAAEEAQLGLPEINLGIYPGYGGTQRLTRRVIGKGRALEMMMTGDRIPGKDAEKYGLVNRVVPLANLEQETRKLAEKIAKKSPISLALIKEVVNRGLDSPLLSGLALESVGWGVVFSTEDKKEGVSAFLEKREPTFKMEFETIETKKEGNLFWITLNRPDKLNALNAKLLEELDRAVSQAESDPEIRVIIITGKGKAFCAGADITQFNQLTPAEAWKFSKKGREIMDKIEALSKPTIAMINGYALGGGLELALACDIRIAAEEAQLGLPEINLGIYPGYGGTQRLTRRVIGKGRRALEMMMTGDRIPGKDAEKYGLVNRVVPLANLEQETRRKLAEKIAKKSPISLALIKEVVNRGLDSPLLSGLALESVGWGVVFSTEDKKEGVSAFLEKREPTFKMEFETIETKKEGNNLFWITLNRPDKLNALNAKLLEELDRAVSQAESDPEIRVIIITGKGKAFCAGADITQFNQLTPAEAWKFSKKGREIMDKIEALSKPTIAMINGYALGGGLELALACDIRIAAEEAQLGLPEINLGIYPGYGGTQRLTRVIGKGRALEMMMTGDRIPGKDAEKYGLVNRVVPLANLEQETRKLAEKIAKKSPISLALIKEVVNRGLDSPLLSGLALESVGWGVVFSTEDKKEGVSAFLEKREPTFKGKMEFETIETKKEGNLFWITLNRPDKLNALNAKLLEELDRAVSQAESDPEIRVIIITGKGKAFCAGADITQFNQLTPAEAWKFSKKGREIMDKIEALSKPTIAMINGYALGGGLELALACDIRIAAEEAQLGLPEINLGIYPGYGGTQRLTRRVIGKGRALEMMMTGDRIPGKDAEKYGLVNRVVPLANLEQETRKLAEKIAKKSPISLALIKEVVNRGLDSPLLSGLALESVGWGVVFSTEDKKEGVSAFLEKREPTFKGMEFETIETKKEGNLFWITLNRPDKLNALNAKLLEELDRAVSQAESDPEIRVIIITGKGKAFCAGADITQFNQLTPAEAWKFSKKGREIMDKIEALSKPTIAMINGYALGGGLELALACDIRIAAEEAQLGLPEINLGIYPGYGGTQRLTRRVIGKGRALEMMMTGDRIPGKDAEKYGLVNRVVPLANLEQETRKLAEKIAKKSPISLALIKEVVNRGLDSPLLSGLALESVGWGVVFSTEDKKEGVSAFLEKREPTFKMEFETIETKKEGNLFWITLNRPDKLNALNAKLLEELDRAVSQAESDPEIRVIIITGKGKAFCAGADITQFNQLTPAEAWKFSKKGREIMDKIEALSKPTIAMINGYALGGGLELALACDIRIAAEEAQLGLPEINLGIYPGYGGTQRLTRVIGKGRALEMMMTGDRIPGKDAEKYGLVNRVVPLANLEQETRKLAEKIAKKSPISLALIKEVVNRGLDSPLLSGLALESVGWGVVFSTEDKKEGVSAFLEKREPTFK

InterPro domains:
  IPR001753 Enoyl-CoA hydratase/isomerase-like domain [PF00378] (11-258)
  IPR014748 Enoyl-CoA hydratase, C-terminal [G3DSA:1.10.12.10] (202-259)
  IPR018376 Enoyl-CoA hydratase/isomerase, conserved site [PS00166] (100-120)
  IPR029045 ClpP/crotonase-like domain superfamily [SSF52096] (1-258)

Organism: Metallosphaera sedula (strain ATCC 51363 / DSM 5348 / JCM 9185 / NBRC 15509 / TH2) (NCBI:txid399549)

CATH classification: 3.90.226.10 (+1 more: 1.10.12.10)

Solvent-accessible surface area: 52967 Å² total; per-residue (Å²): 210,154,17,128,12,4,83,37,120,95,45,64,62,7,16,18,0,24,0,39,38,60,118,119,64,0,11,0,32,62,64,0,13,79,4,0,41,94,0,1,39,75,0,55,92,34,123,107,5,43,0,0,0,0,11,9,70,49,160,0,0,0,32,4,19,15,29,97,39,5,68,159,30,71,23,15,70,0,22,129,34,0,53,140,2,6,70,20,0,24,74,0,20,53,5,44,28,2,1,0,0,16,0,16,5,61,0,20,4,3,0,0,3,0,0,6,0,0,1,0,7,0,0,0,63,101,0,57,0,0,0,33,17,0,56,20,0,1,0,1,4,5,0,0,1,2,10,0,5,92,55,15,32,36,8,31,0,0,24,10,0,0,6,4,58,121,20,53,0,124,45,0,35,152,53,17,0,0,6,63,29,22,54,87,99,78,3,91,101,41,0,45,114,2,0,86,75,0,5,150,25,0,53,47,0,3,11,0,0,4,22,0,1,24,54,0,68,29,11,16,30,44,4,0,0,0,2,0,0,0,0,7,0,0,0,9,29,10,145,15,11,128,42,1,0,28,0,101,82,109,185,104,151,32,83,17,197,164,157,20,134,13,3,77,33,124,88,65,63,56,8,8,17,0,16,0,42,46,57,146,104,52,0,10,2,28,60,72,0,14,86,3,0,41,100,0,2,43,51,0,62,91,36,124,110,3,44,0,1,0,2,10,8,79,54,150,0,0,0,30,5,20,10,32,88,54,8,68,152,29,65,22,5,81,0,6,87,41,0,46,151,2,3,76,19,0,20,77,0,20,54,5,23,27,3,1,0,0,14,0,13,5,60,0,17,4,3,0,0,3,0,0,7,0,1,2,0,10,0,0,0,77,102,0,58,0,0,0,36,18,0,57,19,0,1,0,0,5,7,0,0,1,0,9,0,2,83,57,14,33,35,9,29,0,0,22,9,0,0,5,5,58,122,19,55,0,119,38,0,33,129,44,19,0,1,5,69,15,21,53,85,100,75,2,90,107,39,0,46,120,3,0,88,55,0,4,146,24,0,56,66,0,2,8,0,0,4,20,0,1,26,52,0,70,40,12,13,31,52,5,0,1,1,3,0,0,0,0,8,0,0,0,7,36,11,134,18,18,138,38,1,6,30,2,122,98,105,198,103,152,36,105,15,213,165,160,29,136,10,4,76,37,127,94,54,58,62,9,14,17,0,21,0,39,39,56,121,120,61,0,15,1,28,51,78,0,8,78,4,0,32,101,0,1,43,69,0,58,94,37,102,111,3,48,0,0,0,0,11,8,87,52,154,1,0,0,29,8,19,24,30,96,34,7,117,140,30,72,22,6,81,0,5,101,32,0,41,124,0,8,81,19,0,22,89,2,25,55,7,35,29,2,0,0,0,16,0,17,7,53,0,18,4,2,0,0,3,0,0,7,0,2,1,0,9,0,0,0,57,103,0,52,0,0,0,38,20,0,57,18,0,1,0,0,5,9,0,0,1,0,7,0,3,83,52,15,32,39,9,30,0,0,25,10,0,0,4,7,66,122,19,54,0,127,38,0,52,129,46,21,0,0,6,68,18,22,55,90,98,65,3,96,115,33,0,66,110,5,0,90,66,0,5,124,15,0,34,24,0,2,4,0,0,4,22,0,1,25,46,0,72,36,10,12,30,58,4,0,1,0,3,0,0,0,0,7,0,0,0,6,34,13,84,7,16,118,43,1,0,26,1,112,80,104,197,99,149,36,83,26,140,22,186,172,165,35,134,10,3,70,30,127,85,51,66,52,3,14,20,0,23,0,42,50,56,140,128,65,0,14,3,33,73,76,0,15,84,6,0,45,102,0,1,44,64,0,59,90,36,122,112,4,39,0,0,0,0,10,8,92,55,140,0,0,0,21,14,32,47,20,78,70,9,92,132,28,58,19,1,79,0,6,94,44,0,40,149,1,3,81,22,0,21,68,2,23,60,5,48,28,2,0,0,0,16,0,16,7,50,0,15,3,4,0,0,3,0,0,7,0,1,1,0,8,0,0,0,84,108,1,60,0,0,0,40,20,0,57,23,0,2,0,0,5,15,1,0,1,2,9,0,4,89,54,18,33,44,8,26,0,0,29,8,0,0,5,6,66,122,19,47,0,141,32,0,44,131,48,22,0,0,5,70,18,20,54,81,98,57,2,89,109,49,0,64,109,3,0,88,56,0,3,123,20,0,48,51,0,2,14,0,0,5,23,0,1,20,42,0,70,26,12,14,32,45,6,0,1,1,2,0,0,0,0,8,0,0,0,9,36,12,124,5,13,133,43,1,3,34,1,114,88,108,193,106,147,36,80,15,175,56,178,165,29,133,11,4,81,38,124,98,46,60,61,3,14,18,0,21,0,39,44,60,144,125,56,0,12,1,34,61,76,0,11,85,6,0,38,138,0,4,55,72,0,67,92,38,117,101,2,29,0,0,0,0,10,7,92,55,149,0,0,0,32,5,25,16,31,86,47,6,68,142,34,61,22,5,90,0,5,100,35,0,43,138,2,7,64,14,0,23,101,1,24,65,9,41,31,2,0,0,0,15,0,15,4,58,0,17,3,2,0,0,2,0,0,6,0,1,0,0,7,0,0,0,62,100,1,61,0,0,0,36,19,0,56,20,0,1,0,0,4,8,1,0,0,0,10,0,4,85,55,14,34,40,8,30,0,0,18,9,0,0,6,6,51,121,18,58,0,129,41,0,34,139,46,20,0,0,4,69,29,21,50,89,99,71,2,89,115,51,0,55,140,5,0,80,86,0,3,138,25,0,51,44,0,2,9,0,0,3,25,0,0,25,54,0,73,35,10,14,31,50,5,0,1,1,2,0,0,0,0,10,0,0,0,4,23,6,125,10,12,103,35,1,6,32,1,102,98,110,166,100,153,33,84,9,189,134,165,33,129,13,4,72,22,112,84,56,64,54,8,8,16,0,24,0,42,40,56,132,125,66,0,14,2,34,69,69,0,14,79,3,0,40,102,0,1,40,65,0,61,91,39,123,109,3,38,0,0,0,0,9,8,83,52,168,1,0,0,23,13,38,35,25,118,79,12,117,154,23,74,23,8,84,0,3,78,43,0,34,145,2,6,76,19,0,24,83,1,22,57,5,33,27,2,0,0,0,15,0,16,6,68,0,12,3,5,0,0,2,0,0,8,0,2,1,0,9,0,0,0,68,103,1,56,0,0,0,37,21,0,60,30,0,4,0,0,5,14,1,0,0,0,9,0,3,85,52,17,34,38,9,26,0,0,26,8,0,0,4,5,56,118,19,61,0,129,38,0,33,133,45,26,0,0,4,58,29,18,54,85,101,70,2,86,139,42,0,58,118,0,0,87,56,0,6,150,27,0,51,39,0,2,6,0,0,4,23,0,1,23,48,0,70,37,10,12,27,46,4,0,0,0,3,0,0,0,0,9,0,0,0,3,22,1,113,13,7,113,42,1,1,43,0,123,86,106,198,95,159,36,92,15,192